Protein 4BLP (pdb70)

B-factor: mean 21.57, std 12.9, range [5.11, 108.57]

Secondary structure (DSSP, 8-state):
---PPPP-SPBPSS-HHHHTSBGGGTSSB--TTEEEEEETTEEEEEEHHHHHHHHHHHHH--HHHHHHHHTTGGGGTEE---BTTTTTTSTT--------TTSEEEESEEEEESEEEEEE--TTS-HHHHHHTT--SEEEE-SS---GGGGSTTEEE--SHHHHHHHHHHHHHTT--EEEE--HHHHHHS-SSB-GGG-BHHHHHHHHHHHHHHHHTT-EEEEEE-----GGGHHHHHHHHHTTSSEEEEEETTEEEEEEEEETTEEEEE-/--PPP-SPBPSS-HHHHTSBGGGTSSB--TTEEEEEETTEEEEEEHHHHHHHHHHHHHH--HHHHHHHTTTGGGGTEE---BTTGGGGSTT--------TTSEEEESEEEEESEEEEEE--TTS-HHHHHHTT--SEEEE-SS---GGGGSTTEEE--SHHHHHHHHHHHHHTT--EEEE--HHHHHHS-SSB-GGG-BHHHHHHHHHHHHHHHHTT-EEEEEE-----GGGHHHHHHHHHTTSSEEEEEETTEEEEEEEEETTEEEEE-/--PPP-SPBPSS-HHHHTSBGGGTSSB--TTEEEEEETTEEEEEEHHHHHHHHHHHHHH--HHHHHHHTTTGGGGTEE---BTTTTTTSTT--------TTSEEEESEEEEESEEEEEE--TTS-HHHHHHTT--SEEEE-SS---GGGGSTTEEE--SHHHHHHHHHHHHHTT--EEEE--HHHHHH--SSB-GGG-BHHHHHHHHHHHHHHHHTT-EEEEEE-----GGGHHHHHHHHHTTSSEEEEEETTEEEEEEEEETTEEEEE-/--PPP-SPBPSS-HHHHHSBGGGTSSB--TTEEEEEETTEEEEEEHHHHHHHHHHHHH-S-HHHHHHHTHHHHTTTEE---BTTTTTTSTT--------TTSEEEESEEEEESEEEEEE--TTS-HHHHHHTT--SEEEE-SS---THHHHSSEEE--SHHHHHHHHHHHHHTT--EEEE--HHHHHH--SSBPTTSSBHHHHHHHHHHHHHHHHTT-EEEEEE-----GGGHHHHHHHHHTTSSEEEEEETTEEEEEEEEETTEEEEES---/--PPP-SPBPSS-HHHHHSBTTTTSSB--TTEEEEEETTEEEEEEHHHHHHHHHHHHHH--HHHHHHHTTTGGGGTEE---BTTTTTTSTT--------TTSEEEESEEEEESEEEEEE--TTS-HHHHHHTT--SEEEE-SS---GGGGSTTEEE--SHHHHHHHHHHHHHTT--EEEE--HHHHHHS-SSB-GGG-BHHHHHHHHHHHHHHHHTT-EEEEEE-----GGGHHHHHHHHHTTSSEEEEEETTEEEEEEEEETTEEEETT-/-PPP-SPBPSS-HHHHHSBTTTTSSB--TTEEEEEETTEEEEEEHHHHHHHHHHHHHSS-HHHHHHHTHHHHHTTEE---BTTGGGGSTT--------TTSEEEESEEEEESEEEEEE--TTS-HHHHHHTT--SEEEE-SS---GGGGSTTEEE--SHHHHHHHHHHHHHTT--EEEE--HHHHHH--SSB-TTSSBHHHHHHHHHHHHHHHHTT-EEEEEE-----GGGHHHHHHHHHTTSSEEEEEETTEEEEEEEEETTEEEEEE---

Organism: NCBI:txid134554

Foldseek 3Di:
DDFDQQDPPAFEPVDPVRQCDDLSPNHQDHDPQWDWAAQQNFIKIAGNVLLVVLLVVCLVDQLLVSCVVCVRSLCRGMHGRRYPPNCVVPPPGAFDADWDQVQAPDDPHRFFTFFEEEEEDAPQQCSVVLVVVSVFQAEEEEPDDDDPVCVDSRYHYDYDPRSSLSSQSSCQLSVTRYEYAACACSLVPNDDDADAQRGHLSSLRSRLRRRRVRNVSSGYYYHYDYNNGHPVCPVVVQVSNCVRHQKYFYGGPSDTPKIWGQGPVGIDIDD/DDAADPPAFEPVDPVSQVDDLSPRHQDHDPQWDWADQAPFIKIAGNVLLVVVLVVCLVVVQLLVSCVVCVRSLCNGMHGRRYPPNCVVPPPGAFDADWDQVQAPDDPHRFFTFFEEEEEDAVQLCSVVLVVVSVFQAEEEEPDDDDPVCVDSRYHYDYDPRSSLSSQSSCQLNVTRYEYNACACSLVPNADDADALRGHVSSLRNRLRRRRVRNVSSGYYYHYDYNNGHPVCPVVVQVSNCVRHQKYFYGGPSDTPKIWGQGSVGIDIGD/DDAADPPAFEPVDPVRQCDDLSPNHQDHDPQWDWADQANFIKIAGNVLLVVLLVVCLVVVQLLVSCVVCVRSLNNGMHGRRYPPNCVVPPPGAFDADWDQVQAPDDPHRFFTFFEEEEEDDPQLPSVVLVVVSVFQAEEEEPDDDDPVCVDSRYHYDYDPRRSLSSQSSCQLSVTRYEYNACACSLVPNDDDADAQRGHVSSLRNRLRRRRVRNVSSGYYYHYDYNNGHPVCPVVVQVSNCVRIQKYFYGGPSDTPWIWGQGPVGIDIDD/DFAADPPAFEPVDPVRQCDDLSPRHQDHDPQWDWAAQAPFIKIAGNVLLVVLLVVCLVDPDNQVSCVVCVGSLNNGMHGRRYPPNCVVPPPGAFDADWDQVQAPDDPHRFFTFFEEEEEDADQLQSVVLVVVSVFQEEEEEPDDDDVCVVPDRYHYDYDPRSSLSVQSSCQLSVTRYEYNACACSLVPNDDDDDVQRGHVSSLRNRLRRRRVRNVSSGYYYHYDYNPTDPVRPLVVQVSNCVRHQKYFYGGPSDTCKIWGQGPVGIDIDNDPD/DDQFDPPAFEPVDPVRQPDDLSPNHQDHDPQWDWADQQNFIKIAGNVLLVVLLVVCLVVVQLLVSCVVCVRSLCNGMHGRRYPPNCVVPPPGAFDADWDQVQAPDDPHRFFTFFEEEEEDAPQLCSVVLVVVSVFQAEEEEPDDDDPVCVDSRYHYDYDPRRSLSSQSSCQLSVTRYEYAACACSLVPNDDDADAQRGHVSSLRNRLRRRRVRNVSSGYYYHYDYNNGHPVCPVVVQVSNCVRHQKYFYGGNSDTPWIWGQGPVGIDIPVD/DFQDPPAFEPPDPVRQPDDLSPNHQDHDPQWDWADQAPFIKIARLVLLLVLLVCLLPDPHNLVSCVVCLRSLLRRMDGRRYPVNCVVPPPGAFDADWDQVQAPDDPHRFFTFFEEEEEDDPQQCSVVLVVVSVFQAEEEEPDDDDPVCVDSRYHYDYDPSSSLSVQSNVQSNVTRYEYNACACSLVPNDDDDDPQRGHVSSLRNRLRRRRVRNVSSGYYYHYDYNPTDPVRVVVVQVSNCVRHQKYFYGGPSDTQKIWGQGPVGIDIDGDHD

Solvent-accessible surface area: 56874 Å² total; per-residue (Å²): 86,214,28,46,91,20,33,53,40,39,11,47,3,93,74,63,71,21,3,165,114,13,2,63,76,3,0,29,74,56,64,130,10,12,32,37,0,7,0,33,104,26,24,0,0,0,3,76,90,8,8,63,62,0,3,62,28,1,100,91,63,75,24,34,86,20,13,126,83,19,53,116,52,2,100,8,0,2,15,14,4,13,6,68,87,6,42,33,32,35,14,36,20,4,9,89,1,48,18,42,112,111,30,50,34,118,9,66,32,168,7,0,2,8,0,1,0,0,0,0,3,35,60,64,5,26,31,61,152,17,3,85,70,53,111,27,76,6,12,0,7,0,1,28,3,1,41,45,50,20,88,88,133,50,13,17,25,0,20,3,0,15,9,0,2,1,3,0,0,0,0,14,56,11,132,55,46,0,2,0,12,4,2,20,12,0,21,13,32,6,77,47,53,65,16,22,9,52,7,17,12,20,2,0,21,0,0,2,5,2,0,0,0,1,8,74,34,24,6,2,2,0,0,1,1,28,5,28,12,41,105,111,55,50,84,53,0,32,76,2,0,9,26,0,0,0,0,10,0,16,3,75,121,28,53,65,81,34,27,13,1,23,1,9,105,27,85,63,146,61,100,88,71,77,8,33,37,41,38,12,46,4,96,76,68,51,22,4,145,108,12,2,85,79,4,0,28,74,55,56,131,12,11,38,33,0,12,0,34,103,28,22,0,0,0,4,71,90,9,7,64,78,8,4,62,42,0,87,86,46,120,46,19,26,80,22,11,124,84,26,60,137,74,2,45,8,0,1,3,9,4,11,6,68,88,6,44,33,25,29,16,29,22,3,5,100,2,41,15,39,100,104,34,49,32,118,9,68,32,167,7,0,1,7,0,1,0,0,0,0,2,33,51,72,6,24,31,59,150,16,5,91,69,51,113,28,76,6,12,0,5,0,1,25,3,1,42,42,46,20,70,88,133,49,13,11,28,0,10,2,0,6,10,0,2,1,1,0,0,0,0,14,56,14,134,44,46,0,2,0,11,6,2,28,11,1,17,16,36,4,60,52,50,58,20,20,10,58,7,14,14,25,3,0,24,2,0,1,3,3,0,0,0,0,8,75,33,24,7,2,2,0,0,1,1,27,6,40,20,51,114,110,58,51,87,49,0,32,75,2,0,15,26,0,1,0,2,10,0,16,3,77,123,28,53,62,77,33,25,18,3,14,1,8,105,30,113,64,140,60,97,86,60,68,20,35,48,42,38,12,47,4,92,75,53,69,19,3,155,113,11,2,64,64,4,0,27,72,55,75,131,13,11,33,36,0,10,0,36,104,26,23,0,0,0,14,74,90,9,7,64,77,7,3,63,42,0,86,88,48,121,52,20,27,82,20,13,125,83,26,55,112,73,2,92,8,0,2,13,15,4,13,6,69,88,6,44,33,8,29,15,34,22,4,8,88,1,46,19,46,111,106,33,51,33,118,10,65,33,168,7,0,2,8,0,1,0,0,0,0,2,33,85,80,5,26,32,51,148,15,3,69,73,51,113,27,74,6,9,0,14,0,1,27,4,2,38,37,43,20,77,90,131,48,15,17,28,0,9,4,0,14,10,0,3,1,2,0,0,0,0,14,57,11,135,41,46,0,2,0,18,8,2,30,10,1,21,18,31,5,73,50,50,64,18,26,9,59,8,17,12,23,3,0,25,2,0,1,4,3,0,0,0,0,9,75,32,21,6,2,3,0,0,2,1,39,6,30,13,32,124,113,56,50,83,63,0,32,78,3,0,13,25,0,1,0,2,12,0,22,3,73,121,22,52,62,84,29,27,17,2,16,0,8,105,23,118,65,138,57,102,94,54,45,17,36,55,41,38,12,46,4,94,76,65,70,21,7,165,113,13,3,62,65,3,0,28,74,55,76,130,13,11,30,34,2,11,0,34,104,27,22,0,0,0,14,72,87,5,6,62,75,7,3,62,44,2,100,80,32,150,70,47,82,77,20,12,101,69,32,142,91,63,9,122,6,0,2,12,15,4,13,6,68,88,6,45,33,25,26,16,34,24,4,7,86,1,45,19,45,108,106,32,54,36,110,9,67,26,210,30,0,2,9,0,0,0,0,0,0,2,33,46,76,6,24,31,52,151,16,4,64,72,53,113,27,73,6,6,0,8,0,1,27,3,2,39,20,28,29,61,113,89,70,31,28,29,0,8,7,0,14,38,0,6,1,4,0,3,0,1,13,56,12,132,57,46,0,1,0,14,5,1,21,12,0,19,13,31,5,71,51,51,66,10,40,2,59,9,18,11,24,2,1,25,1,0,1,3,5,1,0,4,3,9,74,33,22,7,2,3,0,0,1,0,24,6,37,19,57,104,114,61,49,80,61,0,35,68,18,0,20,41,0,1,1,2,12,0,16,3,77,123,23,53,64,80,14,23,15,1,45,0,9,119,26,116,71,105,62,57,61,138,134,87,71,74,21,38,43,40,38,12,46,4,94,74,55,70,19,5,155,113,12,2,89,79,4,0,30,73,55,58,131,13,11,33,36,1,9,0,35,104,26,22,0,0,0,4,76,91,8,8,65,76,7,4,63,42,0,88,86,47,122,54,22,31,85,20,13,126,83,25,54,107,72,2,89,8,0,2,13,15,3,14,5,68,87,7,42,34,27,28,15,35,20,2,8,110,2,47,20,41,114,109,30,53,35,110,10,66,33,210,34,0,2,10,0,1,0,0,0,0,0,29,77,78,7,24,33,51,148,16,3,62,73,51,112,27,74,6,6,0,12,0,2,28,4,2,28,46,41,21,94,89,133,50,15,19,29,0,8,3,0,14,11,0,7,1,2,0,2,0,0,13,56,13,132,42,47,0,1,0,11,4,2,29,11,0,24,18,31,5,81,45,51,64,18,25,9,57,7,18,12,23,2,0,23,1,0,1,4,5,0,0,5,3,8,76,34,23,8,2,2,0,0,1,1,35,5,29,15,29,112,104,55,54,87,56,0,30,77,2,0,14,31,0,1,1,2,10,0,13,0,68,137,23,51,64,87,41,35,18,2,13,1,5,120,24,100,69,97,54,78,194,124,82,31,35,44,41,37,11,47,4,94,75,55,68,23,5,154,113,14,2,40,72,4,0,28,72,56,79,128,17,12,29,33,1,11,0,33,105,28,22,0,0,0,11,68,75,36,2,57,88,14,2,61,38,2,96,87,29,156,61,48,46,84,38,17,115,79,32,52,138,103,0,70,18,2,1,14,13,3,13,6,67,86,6,44,34,32,25,15,30,22,4,7,86,2,46,10,31,105,105,34,51,29,117,9,67,36,168,9,0,2,9,0,1,0,0,0,0,3,34,50,66,5,26,30,60,150,18,5,95,69,52,113,30,75,13,12,0,5,0,1,25,2,1,41,41,53,20,78,88,151,49,11,20,18,0,9,7,0,13,5,0,5,0,0,0,2,0,6,11,46,10,128,61,42,0,2,0,12,5,1,24,13,0,19,14,33,6,73,51,52,62,12,39,1,56,11,18,16,26,3,1,26,2,0,1,3,5,1,0,3,3,6,69,31,24,5,2,3,0,0,1,1,26,7,31,17,58,102,112,50,49,79,63,0,39,69,15,0,10,28,0,1,1,2,12,0,14,3,56,114,22,55,47,36,34,27,12,1,17,3,10,111,25,96,85,141,64,61,124,128,99

Structure (mmCIF, N/CA/C/O backbone):
data_4BLP
#
_entry.id   4BLP
#
_cell.length_a   97.219
_cell.length_b   116.239
_cell.length_c   149.771
_cell.angle_alpha   90.00
_cell.angle_beta   90.00
_cell.angle_gamma   90.00
#
_symmetry.space_group_name_H-M   'P 21 21 21'
#
loop_
_entity.id
_entity.type
_entity.pdbx_description
1 polymer 'PACKAGING ENZYME P4'
2 non-polymer 'CITRATE ANION'
3 non-polymer GLYCEROL
4 water water
#
loop_
_atom_site.group_PDB
_atom_site.id
_atom_site.type_symbol
_atom_site.label_atom_id
_atom_site.label_alt_id
_atom_site.label_comp_id
_atom_site.label_asym_id
_atom_site.label_entity_id
_atom_site.label_seq_id
_atom_site.pdbx_PDB_ins_code
_atom_site.Cartn_x
_atom_site.Cartn_y
_atom_site.Cartn_z
_atom_site.occupancy
_atom_site.B_iso_or_equiv
_atom_site.auth_seq_id
_atom_site.auth_comp_id
_atom_site.auth_asym_id
_atom_site.auth_atom_id
_atom_site.pdbx_PDB_model_num
ATOM 1 N N . PRO A 1 32 ? 23.339 94.479 28.399 1.00 58.02 32 PRO A N 1
ATOM 2 C CA . PRO A 1 32 ? 22.049 93.775 28.509 1.00 56.94 32 PRO A CA 1
ATOM 3 C C . PRO A 1 32 ? 22.045 92.744 29.638 1.00 57.94 32 PRO A C 1
ATOM 4 O O . PRO A 1 32 ? 23.049 92.051 29.855 1.00 56.46 32 PRO A O 1
ATOM 8 N N . LYS A 1 33 ? 20.912 92.645 30.361 1.00 53.00 33 LYS A N 1
ATOM 9 C CA . LYS A 1 33 ? 20.782 91.706 31.474 1.00 51.30 33 LYS A CA 1
ATOM 10 C C . LYS A 1 33 ? 20.113 90.426 31.009 1.00 51.27 33 LYS A C 1
ATOM 11 O O . LYS A 1 33 ? 18.888 90.353 30.891 1.00 51.34 33 LYS A O 1
ATOM 17 N N . VAL A 1 34 ? 20.934 89.425 30.698 1.00 44.14 34 VAL A N 1
ATOM 18 C CA . VAL A 1 34 ? 20.436 88.120 30.283 1.00 41.83 34 VAL A CA 1
ATOM 19 C C . VAL A 1 34 ? 20.988 87.086 31.272 1.00 44.66 34 VAL A C 1
ATOM 20 O O . VAL A 1 34 ? 22.137 87.196 31.718 1.00 45.29 34 VAL A O 1
ATOM 24 N N . ALA A 1 35 ? 20.174 86.088 31.619 1.00 39.43 35 ALA A N 1
ATOM 25 C CA . ALA A 1 35 ? 20.627 85.057 32.541 1.00 37.63 35 ALA A CA 1
ATOM 26 C C . ALA A 1 35 ? 21.622 84.149 31.828 1.00 35.23 35 ALA A C 1
ATOM 27 O O . ALA A 1 35 ? 21.695 84.154 30.607 1.00 33.65 35 ALA A O 1
ATOM 29 N N . ALA A 1 36 ? 22.450 83.457 32.589 1.00 29.98 36 ALA A N 1
ATOM 30 C CA . ALA A 1 36 ? 23.391 82.484 32.044 1.00 27.83 36 ALA A CA 1
ATOM 31 C C . ALA A 1 36 ? 22.719 81.136 32.195 1.00 26.39 36 ALA A C 1
ATOM 32 O O . ALA A 1 36 ? 22.385 80.776 33.323 1.00 26.29 36 ALA A O 1
ATOM 34 N N . PRO A 1 37 ? 22.401 80.371 31.119 1.00 18.96 37 PRO A N 1
ATOM 35 C CA . PRO A 1 37 ? 21.724 79.080 31.337 1.00 17.50 37 PRO A CA 1
ATOM 36 C C . PRO A 1 37 ? 22.569 78.132 32.181 1.00 20.04 37 PRO A C 1
ATOM 37 O O . PRO A 1 37 ? 23.783 78.150 32.057 1.00 20.78 37 PRO A O 1
ATOM 41 N N . ALA A 1 38 ? 21.930 77.318 33.038 1.00 17.52 38 ALA A N 1
ATOM 42 C CA . ALA A 1 38 ? 22.616 76.378 33.928 1.00 16.91 38 ALA A CA 1
ATOM 43 C C . ALA A 1 38 ? 23.325 75.310 33.109 1.00 18.18 38 ALA A C 1
ATOM 44 O O . ALA A 1 38 ? 22.787 74.890 32.090 1.00 18.62 38 ALA A O 1
ATOM 46 N N . VAL A 1 39 ? 24.514 74.887 33.527 1.00 14.67 39 VAL A N 1
ATOM 47 C CA . VAL A 1 39 ? 25.187 73.773 32.830 1.00 15.72 39 VAL A CA 1
ATOM 48 C C . VAL A 1 39 ? 25.245 72.581 33.775 1.00 16.31 39 VAL A C 1
ATOM 49 O O . VAL A 1 39 ? 25.422 71.462 33.307 1.00 15.93 39 VAL A O 1
ATOM 53 N N . VAL A 1 40 ? 24.975 72.784 35.077 1.00 13.70 40 VAL A N 1
ATOM 54 C CA . VAL A 1 40 ? 24.826 71.680 36.019 1.00 14.12 40 VAL A CA 1
ATOM 55 C C . VAL A 1 40 ? 23.597 70.848 35.580 1.00 14.67 40 VAL A C 1
ATOM 56 O O . VAL A 1 40 ? 22.535 71.437 35.268 1.00 14.23 40 VAL A O 1
ATOM 60 N N . GLU A 1 41 ? 23.731 69.521 35.531 1.00 10.86 41 GLU A N 1
ATOM 61 C CA . GLU A 1 41 ? 22.599 68.653 35.143 1.00 10.71 41 GLU A CA 1
ATOM 62 C C . GLU A 1 41 ? 21.523 68.703 36.225 1.00 15.61 41 GLU A C 1
ATOM 63 O O . GLU A 1 41 ? 21.842 68.561 37.421 1.00 16.58 41 GLU A O 1
ATOM 69 N N . GLY A 1 42 ? 20.282 68.911 35.797 1.00 11.62 42 GLY A N 1
ATOM 70 C CA . GLY A 1 42 ? 19.149 69.001 36.725 1.00 12.06 42 GLY A CA 1
ATOM 71 C C . GLY A 1 42 ? 18.499 67.658 36.978 1.00 14.30 42 GLY A C 1
ATOM 72 O O . GLY A 1 42 ? 18.312 66.874 36.050 1.00 12.90 42 GLY A O 1
ATOM 73 N N . SER A 1 43 ? 18.137 67.384 38.232 1.00 13.67 43 SER A N 1
ATOM 74 C CA . SER A 1 43 ? 17.515 66.100 38.570 1.00 13.56 43 SER A CA 1
ATOM 75 C C . SER A 1 43 ? 16.108 65.974 37.973 1.00 16.59 43 SER A C 1
ATOM 76 O O . SER A 1 43 ? 15.339 66.923 37.997 1.00 15.42 43 SER A O 1
ATOM 79 N N . SER A 1 44 ? 15.774 64.795 37.439 1.00 13.51 44 SER A N 1
ATOM 80 C CA . SER A 1 44 ? 14.420 64.569 36.923 1.00 11.92 44 SER A CA 1
ATOM 81 C C . SER A 1 44 ? 13.533 63.854 37.974 1.00 16.19 44 SER A C 1
ATOM 82 O O . SER A 1 44 ? 12.355 63.626 37.720 1.00 16.45 44 SER A O 1
ATOM 85 N N . THR A 1 45 ? 14.087 63.544 39.172 1.00 14.35 45 THR A N 1
ATOM 86 C CA . THR A 1 45 ? 13.341 62.813 40.195 1.00 16.00 45 THR A CA 1
ATOM 87 C C . THR A 1 45 ? 13.054 63.676 41.418 1.00 22.92 45 THR A C 1
ATOM 88 O O . THR A 1 45 ? 12.383 63.217 42.330 1.00 23.30 45 THR A O 1
ATOM 92 N N . ASN A 1 46 ? 13.578 64.907 41.441 1.00 21.74 46 ASN A N 1
ATOM 93 C CA . ASN A 1 46 ? 13.419 65.849 42.547 1.00 22.87 46 ASN A CA 1
ATOM 94 C C . ASN A 1 46 ? 12.410 66.923 42.114 1.00 26.96 46 ASN A C 1
ATOM 95 O O . ASN A 1 46 ? 12.650 67.638 41.135 1.00 25.10 46 ASN A O 1
ATOM 100 N N . ALA A 1 47 ? 11.266 67.013 42.816 1.00 24.05 47 ALA A N 1
ATOM 101 C CA . ALA A 1 47 ? 10.195 67.965 42.478 1.00 23.63 47 ALA A CA 1
ATOM 102 C C . ALA A 1 47 ? 10.692 69.430 42.412 1.00 27.73 47 ALA A C 1
ATOM 103 O O . ALA A 1 47 ? 10.285 70.151 41.498 1.00 26.00 47 ALA A O 1
ATOM 105 N N . ALA A 1 48 ? 11.542 69.868 43.368 1.00 24.26 48 ALA A N 1
ATOM 106 C CA . ALA A 1 48 ? 12.058 71.242 43.402 1.00 24.71 48 ALA A CA 1
ATOM 107 C C . ALA A 1 48 ? 12.927 71.541 42.148 1.00 25.84 48 ALA A C 1
ATOM 108 O O . ALA A 1 48 ? 12.810 72.616 41.560 1.00 24.92 48 ALA A O 1
ATOM 110 N N . ALA A 1 49 ? 13.729 70.563 41.698 1.00 20.49 49 ALA A N 1
ATOM 111 C CA . ALA A 1 49 ? 14.568 70.764 40.508 1.00 19.28 49 ALA A CA 1
ATOM 112 C C . ALA A 1 49 ? 13.713 70.838 39.253 1.00 20.98 49 ALA A C 1
ATOM 113 O O . ALA A 1 49 ? 13.927 71.710 38.409 1.00 19.54 49 ALA A O 1
ATOM 115 N N . VAL A 1 50 ? 12.709 69.942 39.154 1.00 15.93 50 VAL A N 1
ATOM 116 C CA . VAL A 1 50 ? 11.852 69.858 37.963 1.00 15.79 50 VAL A CA 1
ATOM 117 C C . VAL A 1 50 ? 10.973 71.124 37.799 1.00 18.63 50 VAL A C 1
ATOM 118 O O . VAL A 1 50 ? 10.717 71.548 36.671 1.00 17.08 50 VAL A O 1
ATOM 122 N N . LYS A 1 51 ? 10.570 71.757 38.909 1.00 17.44 51 LYS A N 1
ATOM 123 C CA . LYS A 1 51 ? 9.734 72.959 38.866 1.00 17.96 51 LYS A CA 1
ATOM 124 C C . LYS A 1 51 ? 10.466 74.175 38.297 1.00 20.31 51 LYS A C 1
ATOM 125 O O . LYS A 1 51 ? 9.820 75.148 37.921 1.00 21.57 51 LYS A O 1
ATOM 131 N N . LYS A 1 52 ? 11.814 74.166 38.291 1.00 16.77 52 LYS A N 1
ATOM 132 C CA . LYS A 1 52 ? 12.593 75.307 37.800 1.00 15.57 52 LYS A CA 1
ATOM 133 C C . LYS A 1 52 ? 12.432 75.509 36.295 1.00 17.58 52 LYS A C 1
ATOM 134 O O . LYS A 1 52 ? 11.961 74.603 35.586 1.00 16.36 52 LYS A O 1
ATOM 140 N N . SER A 1 53 ? 12.787 76.726 35.811 1.00 13.62 53 SER A N 1
ATOM 141 C CA . SER A 1 53 ? 12.709 77.034 34.388 1.00 12.55 53 SER A CA 1
ATOM 142 C C . SER A 1 53 ? 13.676 76.159 33.586 1.00 13.05 53 SER A C 1
ATOM 143 O O . SER A 1 53 ? 14.603 75.579 34.164 1.00 12.51 53 SER A O 1
ATOM 146 N N . LEU A 1 54 ? 13.499 76.106 32.259 1.00 11.46 54 LEU A N 1
ATOM 147 C CA . LEU A 1 54 ? 14.426 75.334 31.412 1.00 11.75 54 LEU A CA 1
ATOM 148 C C . LEU A 1 54 ? 15.868 75.884 31.508 1.00 14.39 54 LEU A C 1
ATOM 149 O O . LEU A 1 54 ? 16.825 75.105 31.554 1.00 13.20 54 LEU A O 1
ATOM 154 N N . ARG A 1 55 ? 16.033 77.233 31.553 1.00 12.96 55 ARG A N 1
ATOM 155 C CA . ARG A 1 55 ? 17.371 77.819 31.707 1.00 13.36 55 ARG A CA 1
ATOM 156 C C . ARG A 1 55 ? 18.001 77.447 33.040 1.00 17.32 55 ARG A C 1
ATOM 157 O O . ARG A 1 55 ? 19.210 77.550 33.162 1.00 21.04 55 ARG A O 1
ATOM 165 N N . ASP A 1 56 ? 17.198 77.103 34.061 1.00 13.24 56 ASP A N 1
ATOM 166 C CA . ASP A 1 56 ? 17.691 76.784 35.408 1.00 13.66 56 ASP A CA 1
ATOM 167 C C . ASP A 1 56 ? 17.729 75.290 35.691 1.00 18.79 56 ASP A C 1
ATOM 168 O O . ASP A 1 56 ? 17.810 74.877 36.857 1.00 20.34 56 ASP A O 1
ATOM 173 N N . GLY A 1 57 ? 17.717 74.483 34.638 1.00 14.88 57 GLY A N 1
ATOM 174 C CA . GLY A 1 57 ? 17.868 73.048 34.817 1.00 13.14 57 GLY A CA 1
ATOM 175 C C . GLY A 1 57 ? 16.615 72.257 35.113 1.00 13.62 57 GLY A C 1
ATOM 176 O O . GLY A 1 57 ? 16.724 71.058 35.361 1.00 13.27 57 GLY A O 1
ATOM 177 N N . GLY A 1 58 ? 15.437 72.893 35.056 1.00 11.28 58 GLY A N 1
ATOM 178 C CA . GLY A 1 58 ? 14.150 72.229 35.272 1.00 11.45 58 GLY A CA 1
ATOM 179 C C . GLY A 1 58 ? 13.350 71.995 34.010 1.00 12.28 58 GLY A C 1
ATOM 180 O O . GLY A 1 58 ? 13.894 72.052 32.895 1.00 12.15 58 GLY A O 1
ATOM 181 N N . MET A 1 59 ? 12.029 71.752 34.175 1.00 11.70 59 MET A N 1
ATOM 182 C CA . MET A 1 59 ? 11.156 71.421 33.034 1.00 12.81 59 MET A CA 1
ATOM 183 C C . MET A 1 59 ? 10.141 72.498 32.719 1.00 16.48 59 MET A C 1
ATOM 184 O O . MET A 1 59 ? 9.374 72.336 31.769 1.00 14.92 59 MET A O 1
ATOM 189 N N . THR A 1 60 ? 10.013 73.506 33.586 1.00 13.37 60 THR A N 1
ATOM 190 C CA . THR A 1 60 ? 8.920 74.476 33.450 1.00 14.92 60 THR A CA 1
ATOM 191 C C . THR A 1 60 ? 9.314 75.592 32.510 1.00 20.85 60 THR A C 1
ATOM 192 O O . THR A 1 60 ? 10.072 76.459 32.899 1.00 25.38 60 THR A O 1
ATOM 196 N N . ALA A 1 61 ? 8.725 75.638 31.322 1.00 14.69 61 ALA A N 1
ATOM 197 C CA . ALA A 1 61 ? 9.089 76.711 30.415 1.00 13.65 61 ALA A CA 1
ATOM 198 C C . ALA A 1 61 ? 8.556 78.079 30.898 1.00 16.42 61 ALA A C 1
ATOM 199 O O . ALA A 1 61 ? 7.386 78.227 31.306 1.00 15.36 61 ALA A O 1
ATOM 201 N N . LEU A 1 62 ? 9.415 79.076 30.852 1.00 13.42 62 LEU A N 1
ATOM 202 C CA . LEU A 1 62 ? 9.021 80.459 31.069 1.00 13.63 62 LEU A CA 1
ATOM 203 C C . LEU A 1 62 ? 8.235 80.895 29.835 1.00 15.62 62 LEU A C 1
ATOM 204 O O . LEU A 1 62 ? 8.411 80.275 28.773 1.00 14.56 62 LEU A O 1
ATOM 209 N N . PRO A 1 63 ? 7.459 82.004 29.909 1.00 16.29 63 PRO A N 1
ATOM 210 C CA . PRO A 1 63 ? 6.744 82.488 28.713 1.00 17.73 63 PRO A CA 1
ATOM 211 C C . PRO A 1 63 ? 7.682 82.759 27.527 1.00 20.29 63 PRO A C 1
ATOM 212 O O . PRO A 1 63 ? 7.283 82.568 26.380 1.00 19.49 63 PRO A O 1
ATOM 216 N N . SER A 1 64 ? 8.952 83.129 27.805 1.00 16.24 64 SER A N 1
ATOM 217 C CA . SER A 1 64 ? 9.933 83.430 26.756 1.00 14.86 64 SER A CA 1
ATOM 218 C C . SER A 1 64 ? 10.616 82.190 26.145 1.00 16.88 64 SER A C 1
ATOM 219 O O . SER A 1 64 ? 11.292 82.316 25.119 1.00 16.51 64 SER A O 1
ATOM 222 N N . GLU A 1 65 ? 10.479 81.006 26.785 1.00 13.44 65 GLU A N 1
ATOM 223 C CA . GLU A 1 65 ? 11.235 79.825 26.338 1.00 12.28 65 GLU A CA 1
ATOM 224 C C . GLU A 1 65 ? 10.457 78.943 25.386 1.00 16.97 65 GLU A C 1
ATOM 225 O O . GLU A 1 65 ? 9.295 78.610 25.666 1.00 17.80 65 GLU A O 1
ATOM 231 N N . ILE A 1 66 ? 11.117 78.492 24.306 1.00 12.85 66 ILE A N 1
ATOM 232 C CA . ILE A 1 66 ? 10.532 77.520 23.375 1.00 11.20 66 ILE A CA 1
ATOM 233 C C . ILE A 1 66 ? 11.414 76.301 23.389 1.00 13.55 66 ILE A C 1
ATOM 234 O O . ILE A 1 66 ? 12.546 76.390 22.954 1.00 12.98 66 ILE A O 1
ATOM 239 N N . LEU A 1 67 ? 10.889 75.163 23.830 1.00 11.98 67 LEU A N 1
ATOM 240 C CA . LEU A 1 67 ? 11.631 73.895 23.788 1.00 9.54 67 LEU A CA 1
ATOM 241 C C . LEU A 1 67 ? 11.402 73.222 22.446 1.00 12.89 67 LEU A C 1
ATOM 242 O O . LEU A 1 67 ? 10.252 73.124 21.984 1.00 11.60 67 LEU A O 1
ATOM 247 N N . PHE A 1 68 ? 12.476 72.738 21.836 1.00 10.60 68 PHE A N 1
ATOM 248 C CA . PHE A 1 68 ? 12.401 72.003 20.588 1.00 10.34 68 PHE A CA 1
ATOM 249 C C . PHE A 1 68 ? 13.541 70.995 20.553 1.00 12.62 68 PHE A C 1
ATOM 250 O O . PHE A 1 68 ? 14.248 70.806 21.545 1.00 10.21 68 PHE A O 1
ATOM 258 N N . ALA A 1 69 ? 13.680 70.275 19.444 1.00 10.54 69 ALA A N 1
ATOM 259 C CA . ALA A 1 69 ? 14.733 69.273 19.360 1.00 10.00 69 ALA A CA 1
ATOM 260 C C . ALA A 1 69 ? 15.248 69.186 17.950 1.00 13.67 69 ALA A C 1
ATOM 261 O O . ALA A 1 69 ? 14.476 69.425 17.020 1.00 15.40 69 ALA A O 1
ATOM 263 N N . VAL A 1 70 ? 16.510 68.858 17.794 1.00 12.58 70 VAL A N 1
ATOM 264 C CA . VAL A 1 70 ? 17.149 68.592 16.489 1.00 15.00 70 VAL A CA 1
ATOM 265 C C . VAL A 1 70 ? 17.761 67.209 16.641 1.00 17.11 70 VAL A C 1
ATOM 266 O O . VAL A 1 70 ? 18.660 67.014 17.454 1.00 15.14 70 VAL A O 1
ATOM 270 N N . GLY A 1 71 ? 17.159 66.186 16.001 1.00 19.85 71 GLY A N 1
ATOM 271 C CA . GLY A 1 71 ? 17.584 64.829 16.298 1.00 19.93 71 GLY A CA 1
ATOM 272 C C . GLY A 1 71 ? 17.193 64.520 17.748 1.00 21.10 71 GLY A C 1
ATOM 273 O O . GLY A 1 71 ? 16.121 64.914 18.193 1.00 22.16 71 GLY A O 1
ATOM 274 N N . SER A 1 72 ? 18.076 63.963 18.502 1.00 18.75 72 SER A N 1
ATOM 275 C CA . SER A 1 72 ? 17.878 63.649 19.923 1.00 19.65 72 SER A CA 1
ATOM 276 C C . SER A 1 72 ? 18.367 64.820 20.804 1.00 17.40 72 SER A C 1
ATOM 277 O O . SER A 1 72 ? 18.373 64.714 22.027 1.00 16.10 72 SER A O 1
ATOM 280 N N . ILE A 1 73 ? 18.815 65.913 20.175 1.00 12.25 73 ILE A N 1
ATOM 281 C CA . ILE A 1 73 ? 19.350 67.046 20.924 1.00 10.65 73 ILE A CA 1
ATOM 282 C C . ILE A 1 73 ? 18.231 67.988 21.358 1.00 9.95 73 ILE A C 1
ATOM 283 O O . ILE A 1 73 ? 17.621 68.624 20.498 1.00 9.57 73 ILE A O 1
ATOM 288 N N . PRO A 1 74 ? 18.027 68.201 22.677 1.00 8.36 74 PRO A N 1
ATOM 289 C CA . PRO A 1 74 ? 17.014 69.202 23.085 1.00 8.01 74 PRO A CA 1
ATOM 290 C C . PRO A 1 74 ? 17.611 70.588 23.007 1.00 10.54 74 PRO A C 1
ATOM 291 O O . PRO A 1 74 ? 18.778 70.766 23.359 1.00 10.24 74 PRO A O 1
ATOM 295 N N . LEU A 1 75 ? 16.794 71.573 22.610 1.00 7.62 75 LEU A N 1
ATOM 296 C CA . LEU A 1 75 ? 17.236 72.960 22.520 1.00 6.87 75 LEU A CA 1
ATOM 297 C C . LEU A 1 75 ? 16.151 73.858 23.035 1.00 10.70 75 LEU A C 1
ATOM 298 O O . LEU A 1 75 ? 14.956 73.523 22.950 1.00 10.36 75 LEU A O 1
ATOM 303 N N . VAL A 1 76 ? 16.565 75.024 23.525 1.00 7.43 76 VAL A N 1
ATOM 304 C CA . VAL A 1 76 ? 15.654 76.057 23.904 1.00 7.78 76 VAL A CA 1
ATOM 305 C C . VAL A 1 76 ? 16.100 77.345 23.232 1.00 10.70 76 VAL A C 1
ATOM 306 O O . VAL A 1 76 ? 17.293 77.665 23.239 1.00 10.69 76 VAL A O 1
ATOM 310 N N . VAL A 1 77 ? 15.144 78.078 22.681 1.00 10.78 77 VAL A N 1
ATOM 311 C CA A VAL A 1 77 ? 15.398 79.442 22.207 0.66 11.09 77 VAL A CA 1
ATOM 312 C CA B VAL A 1 77 ? 15.343 79.450 22.189 0.34 10.71 77 VAL A CA 1
ATOM 313 C C . VAL A 1 77 ? 14.660 80.359 23.213 1.00 14.10 77 VAL A C 1
ATOM 314 O O . VAL A 1 77 ? 13.517 80.077 23.606 1.00 14.43 77 VAL A O 1
ATOM 321 N N . ASP A 1 78 ? 15.339 81.396 23.694 1.00 12.98 78 ASP A N 1
ATOM 322 C CA . ASP A 1 78 ? 14.705 82.347 24.618 1.00 13.22 78 ASP A CA 1
ATOM 323 C C . ASP A 1 78 ? 14.408 83.604 23.806 1.00 17.23 78 ASP A C 1
ATOM 324 O O . ASP A 1 78 ? 15.346 84.291 23.346 1.00 16.17 78 ASP A O 1
ATOM 329 N N . LYS A 1 79 ? 13.105 83.880 23.589 1.00 15.56 79 LYS A N 1
ATOM 330 C CA . LYS A 1 79 ? 12.639 84.990 22.767 1.00 15.08 79 LYS A CA 1
ATOM 331 C C . LYS A 1 79 ? 13.036 86.342 23.328 1.00 17.99 79 LYS A C 1
ATOM 332 O O . LYS A 1 79 ? 13.219 87.273 22.540 1.00 18.78 79 LYS A O 1
ATOM 338 N N . ASP A 1 80 ? 13.115 86.475 24.669 1.00 16.53 80 ASP A N 1
ATOM 339 C CA . ASP A 1 80 ? 13.433 87.761 25.302 1.00 18.15 80 ASP A CA 1
ATOM 340 C C . ASP A 1 80 ? 14.933 88.019 25.218 1.00 22.17 80 ASP A C 1
ATOM 341 O O . ASP A 1 80 ? 15.342 89.136 24.917 1.00 22.36 80 ASP A O 1
ATOM 346 N N . ALA A 1 81 ? 15.765 86.976 25.427 1.00 17.81 81 ALA A N 1
ATOM 347 C CA . ALA A 1 81 ? 17.203 87.136 25.247 1.00 16.57 81 ALA A CA 1
ATOM 348 C C . ALA A 1 81 ? 17.458 87.472 23.770 1.00 18.23 81 ALA A C 1
ATOM 349 O O . ALA A 1 81 ? 18.262 88.328 23.487 1.00 17.94 81 ALA A O 1
ATOM 351 N N . LEU A 1 82 ? 16.729 86.825 22.836 1.00 16.14 82 LEU A N 1
ATOM 352 C CA . LEU A 1 82 ? 16.908 87.091 21.405 1.00 16.57 82 LEU A CA 1
ATOM 353 C C . LEU A 1 82 ? 16.551 88.544 21.056 1.00 19.64 82 LEU A C 1
ATOM 354 O O . LEU A 1 82 ? 17.339 89.212 20.402 1.00 17.82 82 LEU A O 1
ATOM 359 N N . SER A 1 83 ? 15.355 89.012 21.465 1.00 19.56 83 SER A N 1
ATOM 360 C CA . SER A 1 83 ? 14.936 90.375 21.112 1.00 19.24 83 SER A CA 1
ATOM 361 C C . SER A 1 83 ? 15.846 91.426 21.784 1.00 25.04 83 SER A C 1
ATOM 362 O O . SER A 1 83 ? 16.237 92.402 21.132 1.00 25.75 83 SER A O 1
ATOM 365 N N . THR A 1 84 ? 16.245 91.192 23.055 1.00 22.04 84 THR A N 1
ATOM 366 C CA . THR A 1 84 ? 17.104 92.146 23.787 1.00 23.74 84 THR A CA 1
ATOM 367 C C . THR A 1 84 ? 18.505 92.252 23.143 1.00 26.24 84 THR A C 1
ATOM 368 O O . THR A 1 84 ? 19.032 93.369 22.927 1.00 25.47 84 THR A O 1
ATOM 372 N N . LEU A 1 85 ? 19.133 91.094 22.904 1.00 21.00 85 LEU A N 1
ATOM 373 C CA . LEU A 1 85 ? 20.471 91.082 22.335 1.00 20.50 85 LEU A CA 1
ATOM 374 C C . LEU A 1 85 ? 20.462 91.509 20.855 1.00 25.52 85 LEU A C 1
ATOM 375 O O . LEU A 1 85 ? 21.399 92.200 20.450 1.00 27.14 85 LEU A O 1
ATOM 380 N N . ALA A 1 86 ? 19.389 91.204 20.083 1.00 20.67 86 ALA A N 1
ATOM 381 C CA . ALA A 1 86 ? 19.292 91.656 18.687 1.00 21.36 86 ALA A CA 1
ATOM 382 C C . ALA A 1 86 ? 19.232 93.166 18.621 1.00 27.28 86 ALA A C 1
ATOM 383 O O . ALA A 1 86 ? 19.833 93.747 17.722 1.00 27.58 86 ALA A O 1
ATOM 385 N N . ALA A 1 87 ? 18.520 93.801 19.578 1.00 22.68 87 ALA A N 1
ATOM 386 C CA . ALA A 1 87 ? 18.430 95.270 19.633 1.00 25.02 87 ALA A CA 1
ATOM 387 C C . ALA A 1 87 ? 19.809 95.888 19.920 1.00 29.92 87 ALA A C 1
ATOM 388 O O . ALA A 1 87 ? 20.158 96.902 19.297 1.00 29.05 87 ALA A O 1
ATOM 390 N N . ALA A 1 88 ? 20.623 95.254 20.808 1.00 28.13 88 ALA A N 1
ATOM 391 C CA . ALA A 1 88 ? 21.972 95.757 21.126 1.00 28.77 88 ALA A CA 1
ATOM 392 C C . ALA A 1 88 ? 22.910 95.559 19.931 1.00 29.34 88 ALA A C 1
ATOM 393 O O . ALA A 1 88 ? 23.750 96.426 19.680 1.00 28.58 88 ALA A O 1
ATOM 395 N N . LEU A 1 89 ? 22.723 94.450 19.158 1.00 25.51 89 LEU A N 1
ATOM 396 C CA . LEU A 1 89 ? 23.482 94.193 17.931 1.00 24.97 89 LEU A CA 1
ATOM 397 C C . LEU A 1 89 ? 23.149 95.258 16.878 1.00 30.62 89 LEU A C 1
ATOM 398 O O . LEU A 1 89 ? 24.072 95.797 16.266 1.00 31.31 89 LEU A O 1
ATOM 403 N N . VAL A 1 90 ? 21.848 95.587 16.700 1.00 27.70 90 VAL A N 1
ATOM 404 C CA . VAL A 1 90 ? 21.389 96.631 15.759 1.00 30.58 90 VAL A CA 1
ATOM 405 C C . VAL A 1 90 ? 22.074 97.955 16.112 1.00 37.53 90 VAL A C 1
ATOM 406 O O . VAL A 1 90 ? 22.581 98.640 15.211 1.00 39.73 90 VAL A O 1
ATOM 410 N N . ALA A 1 91 ? 22.121 98.286 17.421 1.00 34.86 91 ALA A N 1
ATOM 411 C CA . ALA A 1 91 ? 22.693 99.554 17.911 1.00 37.02 91 ALA A CA 1
ATOM 412 C C . ALA A 1 91 ? 24.215 99.638 17.742 1.00 40.37 91 ALA A C 1
ATOM 413 O O . ALA A 1 91 ? 24.737 100.745 17.609 1.00 41.02 91 ALA A O 1
ATOM 415 N N . SER A 1 92 ? 24.933 98.512 17.755 1.00 34.73 92 SER A N 1
ATOM 416 C CA . SER A 1 92 ? 26.389 98.511 17.594 1.00 38.52 92 SER A CA 1
ATOM 417 C C . SER A 1 92 ? 26.778 98.828 16.146 1.00 72.25 92 SER A C 1
ATOM 418 O O . SER A 1 92 ? 27.838 99.391 15.909 1.00 58.91 92 SER A O 1
ATOM 421 N N . ASP A 1 94 ? 28.291 96.913 14.100 1.00 46.98 94 ASP A N 1
ATOM 422 C CA . ASP A 1 94 ? 29.579 96.247 13.887 1.00 45.63 94 ASP A CA 1
ATOM 423 C C . ASP A 1 94 ? 29.480 94.818 14.432 1.00 47.72 94 ASP A C 1
ATOM 424 O O . ASP A 1 94 ? 29.896 94.565 15.572 1.00 47.08 94 ASP A O 1
ATOM 429 N N . PRO A 1 95 ? 28.920 93.880 13.619 1.00 43.18 95 PRO A N 1
ATOM 430 C CA . PRO A 1 95 ? 28.700 92.509 14.114 1.00 41.44 95 PRO A CA 1
ATOM 431 C C . PRO A 1 95 ? 29.946 91.795 14.614 1.00 42.65 95 PRO A C 1
ATOM 432 O O . PRO A 1 95 ? 29.879 91.194 15.679 1.00 39.97 95 PRO A O 1
ATOM 436 N N . SER A 1 96 ? 31.066 91.857 13.878 1.00 40.25 96 SER A N 1
ATOM 437 C CA . SER A 1 96 ? 32.288 91.163 14.292 1.00 39.42 96 SER A CA 1
ATOM 438 C C . SER A 1 96 ? 32.717 91.563 15.705 1.00 39.57 96 SER A C 1
ATOM 439 O O . SER A 1 96 ? 32.905 90.674 16.528 1.00 38.39 96 SER A O 1
ATOM 442 N N . THR A 1 97 ? 32.800 92.875 16.002 1.00 34.63 97 THR A N 1
ATOM 443 C CA . THR A 1 97 ? 33.201 93.371 17.327 1.00 33.29 97 THR A CA 1
ATOM 444 C C . THR A 1 97 ? 32.157 92.990 18.394 1.00 33.19 97 THR A C 1
ATOM 445 O O . THR A 1 97 ? 32.523 92.533 19.487 1.00 28.81 97 THR A O 1
ATOM 449 N N . TRP A 1 98 ? 30.869 93.204 18.079 1.00 30.19 98 TRP A N 1
ATOM 450 C CA . TRP A 1 98 ? 29.779 92.925 19.004 1.00 28.93 98 TRP A CA 1
ATOM 451 C C . TRP A 1 98 ? 29.779 91.442 19.424 1.00 27.09 98 TRP A C 1
ATOM 452 O O . TRP A 1 98 ? 29.649 91.153 20.614 1.00 23.92 98 TRP A O 1
ATOM 463 N N . PHE A 1 99 ? 29.968 90.519 18.479 1.00 24.79 99 PHE A N 1
ATOM 464 C CA . PHE A 1 99 ? 29.923 89.094 18.784 1.00 24.50 99 PHE A CA 1
ATOM 465 C C . PHE A 1 99 ? 31.096 88.672 19.678 1.00 27.11 99 PHE A C 1
ATOM 466 O O . PHE A 1 99 ? 30.902 87.837 20.550 1.00 24.71 99 PHE A O 1
ATOM 474 N N . VAL A 1 100 ? 32.279 89.304 19.532 1.00 25.07 100 VAL A N 1
ATOM 475 C CA . VAL A 1 100 ? 33.430 88.957 20.382 1.00 25.07 100 VAL A CA 1
ATOM 476 C C . VAL A 1 100 ? 33.137 89.384 21.824 1.00 28.47 100 VAL A C 1
ATOM 477 O O . VAL A 1 100 ? 33.356 88.598 22.750 1.00 28.38 100 VAL A O 1
ATOM 481 N N . ALA A 1 101 ? 32.592 90.592 22.000 1.00 27.50 101 ALA A N 1
ATOM 482 C CA . ALA A 1 101 ? 32.298 91.173 23.312 1.00 27.27 101 ALA A CA 1
ATOM 483 C C . ALA A 1 101 ? 31.142 90.485 24.021 1.00 30.48 101 ALA A C 1
ATOM 484 O O . ALA A 1 101 ? 31.117 90.481 25.248 1.00 31.24 101 ALA A O 1
ATOM 486 N N . ASN A 1 102 ? 30.181 89.934 23.266 1.00 26.48 102 ASN A N 1
ATOM 487 C CA . ASN A 1 102 ? 28.963 89.358 23.829 1.00 26.04 102 ASN A CA 1
ATOM 488 C C . ASN A 1 102 ? 28.863 87.838 23.694 1.00 28.85 102 ASN A C 1
ATOM 489 O O . ASN A 1 102 ? 27.795 87.286 23.942 1.00 27.24 102 ASN A O 1
ATOM 494 N N . ARG A 1 103 ? 29.981 87.161 23.417 1.00 24.41 103 ARG A N 1
ATOM 495 C CA . ARG A 1 103 ? 30.020 85.715 23.261 1.00 23.04 103 ARG A CA 1
ATOM 496 C C . ARG A 1 103 ? 29.360 84.963 24.452 1.00 25.60 103 ARG A C 1
ATOM 497 O O . ARG A 1 103 ? 28.624 83.984 24.232 1.00 24.85 103 ARG A O 1
ATOM 505 N N . GLU A 1 104 ? 29.614 85.420 25.689 1.00 26.18 104 GLU A N 1
ATOM 506 C CA . GLU A 1 104 ? 29.037 84.775 26.872 1.00 26.72 104 GLU A CA 1
ATOM 507 C C . GLU A 1 104 ? 27.526 85.000 26.961 1.00 28.75 104 GLU A C 1
ATOM 508 O O . GLU A 1 104 ? 26.786 84.073 27.295 1.00 29.21 104 GLU A O 1
ATOM 514 N N . LEU A 1 105 ? 27.065 86.224 26.652 1.00 24.09 105 LEU A N 1
ATOM 515 C CA . LEU A 1 105 ? 25.639 86.528 26.725 1.00 22.18 105 LEU A CA 1
ATOM 516 C C . LEU A 1 105 ? 24.831 85.766 25.700 1.00 21.95 105 LEU A C 1
ATOM 517 O O . LEU A 1 105 ? 23.706 85.408 26.004 1.00 21.56 105 LEU A O 1
ATOM 522 N N . ILE A 1 106 ? 25.383 85.491 24.494 1.00 18.89 106 ILE A N 1
ATOM 523 C CA . ILE A 1 106 ? 24.602 84.808 23.451 1.00 18.19 106 ILE A CA 1
ATOM 524 C C . ILE A 1 106 ? 24.248 83.334 23.814 1.00 19.01 106 ILE A C 1
ATOM 525 O O . ILE A 1 106 ? 23.354 82.766 23.194 1.00 17.29 106 ILE A O 1
ATOM 530 N N . ARG A 1 107 ? 24.899 82.748 24.846 1.00 16.04 107 ARG A N 1
ATOM 531 C CA . ARG A 1 107 ? 24.531 81.410 25.326 1.00 15.75 107 ARG A CA 1
ATOM 532 C C . ARG A 1 107 ? 23.069 81.395 25.835 1.00 18.64 107 ARG A C 1
ATOM 533 O O . ARG A 1 107 ? 22.427 80.362 25.845 1.00 18.35 107 ARG A O 1
ATOM 541 N N . ALA A 1 108 ? 22.547 82.547 26.241 1.00 14.79 108 ALA A N 1
ATOM 542 C CA . ALA A 1 108 ? 21.152 82.626 26.706 1.00 13.79 108 ALA A CA 1
ATOM 543 C C . ALA A 1 108 ? 20.141 82.561 25.560 1.00 17.48 108 ALA A C 1
ATOM 544 O O . ALA A 1 108 ? 18.964 82.293 25.818 1.00 16.87 108 ALA A O 1
ATOM 546 N N . VAL A 1 109 ? 20.577 82.832 24.309 1.00 13.25 109 VAL A N 1
ATOM 547 C CA . VAL A 1 109 ? 19.653 82.874 23.171 1.00 13.51 109 VAL A CA 1
ATOM 548 C C . VAL A 1 109 ? 19.247 81.459 22.743 1.00 14.20 109 VAL A C 1
ATOM 549 O O . VAL A 1 109 ? 18.077 81.230 22.515 1.00 14.11 109 VAL A O 1
ATOM 553 N N . VAL A 1 110 ? 20.231 80.542 22.552 1.00 11.04 110 VAL A N 1
ATOM 554 C CA . VAL A 1 110 ? 19.988 79.149 22.203 1.00 10.26 110 VAL A CA 1
ATOM 555 C C . VAL A 1 110 ? 20.847 78.329 23.106 1.00 11.89 110 VAL A C 1
ATOM 556 O O . VAL A 1 110 ? 22.075 78.550 23.157 1.00 11.30 110 VAL A O 1
ATOM 560 N N . PHE A 1 111 ? 20.243 77.379 23.814 1.00 10.52 111 PHE A N 1
ATOM 561 C CA . PHE A 1 111 ? 21.041 76.514 24.679 1.00 9.75 111 PHE A CA 1
ATOM 562 C C . PHE A 1 111 ? 20.429 75.136 24.796 1.00 12.51 111 PHE A C 1
ATOM 563 O O . PHE A 1 111 ? 19.228 74.944 24.537 1.00 10.21 111 PHE A O 1
ATOM 571 N N . VAL A 1 112 ? 21.249 74.194 25.222 1.00 8.05 112 VAL A N 1
ATOM 572 C CA . VAL A 1 112 ? 20.727 72.848 25.552 1.00 6.53 112 VAL A CA 1
ATOM 573 C C . VAL A 1 112 ? 20.229 72.906 27.010 1.00 9.16 112 VAL A C 1
ATOM 574 O O . VAL A 1 112 ? 21.052 73.198 27.916 1.00 9.63 112 VAL A O 1
ATOM 578 N N . PRO A 1 113 ? 18.927 72.672 27.266 1.00 8.73 113 PRO A N 1
ATOM 579 C CA . PRO A 1 113 ? 18.429 72.678 28.655 1.00 8.33 113 PRO A CA 1
ATOM 580 C C . PRO A 1 113 ? 19.017 71.461 29.341 1.00 10.73 113 PRO A C 1
ATOM 581 O O . PRO A 1 113 ? 19.070 70.370 28.735 1.00 10.92 113 PRO A O 1
ATOM 585 N N . GLN A 1 114 ? 19.489 71.638 30.586 1.00 8.99 114 GLN A N 1
ATOM 586 C CA . GLN A 1 114 ? 20.235 70.566 31.226 1.00 11.26 114 GLN A CA 1
ATOM 587 C C . GLN A 1 114 ? 19.459 69.718 32.219 1.00 12.75 114 GLN A C 1
ATOM 588 O O . GLN A 1 114 ? 20.045 68.837 32.864 1.00 11.11 114 GLN A O 1
ATOM 594 N N . GLN A 1 115 ? 18.127 69.885 32.256 1.00 9.13 115 GLN A N 1
ATOM 595 C CA . GLN A 1 115 ? 17.290 68.939 32.986 1.00 8.40 115 GLN A CA 1
ATOM 596 C C . GLN A 1 115 ? 17.543 67.525 32.446 1.00 10.78 115 GLN A C 1
ATOM 597 O O . GLN A 1 115 ? 17.522 67.302 31.226 1.00 9.76 115 GLN A O 1
ATOM 603 N N . ASN A 1 116 ? 17.740 66.568 33.339 1.00 9.09 116 ASN A N 1
ATOM 604 C CA . ASN A 1 116 ? 17.883 65.168 32.889 1.00 9.16 116 ASN A CA 1
ATOM 605 C C . ASN A 1 116 ? 16.635 64.697 32.117 1.00 10.87 116 ASN A C 1
ATOM 606 O O . ASN A 1 116 ? 15.512 64.995 32.541 1.00 10.39 116 ASN A O 1
ATOM 611 N N . ASN A 1 117 ? 16.816 63.988 30.957 1.00 8.16 117 ASN A N 1
ATOM 612 C CA A ASN A 1 117 ? 15.657 63.436 30.214 0.61 7.63 117 ASN A CA 1
ATOM 613 C CA B ASN A 1 117 ? 15.677 63.416 30.209 0.39 7.38 117 ASN A CA 1
ATOM 614 C C . ASN A 1 117 ? 14.601 64.505 29.958 1.00 10.64 117 ASN A C 1
ATOM 615 O O . ASN A 1 117 ? 13.409 64.259 30.116 1.00 11.84 117 ASN A O 1
ATOM 624 N N . VAL A 1 118 ? 15.034 65.704 29.557 1.00 9.06 118 VAL A N 1
ATOM 625 C CA . VAL A 1 118 ? 14.159 66.858 29.384 1.00 6.76 118 VAL A CA 1
ATOM 626 C C . VAL A 1 118 ? 13.052 66.652 28.321 1.00 9.94 118 VAL A C 1
ATOM 627 O O . VAL A 1 118 ? 12.010 67.303 28.430 1.00 11.12 118 VAL A O 1
ATOM 631 N N . LEU A 1 119 ? 13.263 65.784 27.337 1.00 8.57 119 LEU A N 1
ATOM 632 C CA . LEU A 1 119 ? 12.220 65.605 26.306 1.00 8.99 119 LEU A CA 1
ATOM 633 C C . LEU A 1 119 ? 11.193 64.534 26.668 1.00 9.63 119 LEU A C 1
ATOM 634 O O . LEU A 1 119 ? 10.341 64.209 25.843 1.00 8.61 119 LEU A O 1
ATOM 639 N N . ARG A 1 120 ? 11.244 63.985 27.904 1.00 7.98 120 ARG A N 1
ATOM 640 C CA . ARG A 1 120 ? 10.384 62.861 28.313 1.00 7.21 120 ARG A CA 1
ATOM 641 C C . ARG A 1 120 ? 8.865 63.123 28.208 1.00 10.10 120 ARG A C 1
ATOM 642 O O . ARG A 1 120 ? 8.102 62.147 28.078 1.00 11.03 120 ARG A O 1
ATOM 650 N N . ALA A 1 121 ? 8.427 64.388 28.312 1.00 6.86 121 ALA A N 1
ATOM 651 C CA . ALA A 1 121 ? 6.972 64.662 28.271 1.00 8.12 121 ALA A CA 1
ATOM 652 C C . ALA A 1 121 ? 6.525 65.050 26.851 1.00 10.28 121 ALA A C 1
ATOM 653 O O . ALA A 1 121 ? 5.316 65.256 26.627 1.00 10.56 121 ALA A O 1
ATOM 655 N N . THR A 1 122 ? 7.488 65.155 25.915 1.00 7.89 122 THR A N 1
ATOM 656 C CA . THR A 1 122 ? 7.229 65.627 24.541 1.00 8.18 122 THR A CA 1
ATOM 657 C C . THR A 1 122 ? 7.885 64.701 23.542 1.00 10.39 122 THR A C 1
ATOM 658 O O . THR A 1 122 ? 8.876 65.065 22.884 1.00 9.72 122 THR A O 1
ATOM 662 N N . PRO A 1 123 ? 7.302 63.508 23.356 1.00 8.65 123 PRO A N 1
ATOM 663 C CA . PRO A 1 123 ? 7.884 62.560 22.394 1.00 8.02 123 PRO A CA 1
ATOM 664 C C . PRO A 1 123 ? 7.729 63.065 20.974 1.00 10.11 123 PRO A C 1
ATOM 665 O O . PRO A 1 123 ? 6.700 63.645 20.665 1.00 10.14 123 PRO A O 1
ATOM 669 N N . LEU A 1 124 ? 8.751 62.818 20.117 1.00 7.62 124 LEU A N 1
ATOM 670 C CA . LEU A 1 124 ? 8.722 63.189 18.677 1.00 8.36 124 LEU A CA 1
ATOM 671 C C . LEU A 1 124 ? 8.415 64.673 18.522 1.00 11.78 124 LEU A C 1
ATOM 672 O O . LEU A 1 124 ? 7.531 65.095 17.761 1.00 11.78 124 LEU A O 1
ATOM 677 N N . LEU A 1 125 ? 9.137 65.474 19.322 1.00 9.66 125 LEU A N 1
ATOM 678 C CA . LEU A 1 125 ? 8.893 66.912 19.352 1.00 8.53 125 LEU A CA 1
ATOM 679 C C . LEU A 1 125 ? 9.404 67.611 18.133 1.00 14.92 125 LEU A C 1
ATOM 680 O O . LEU A 1 125 ? 10.588 67.510 17.786 1.00 14.62 125 LEU A O 1
ATOM 685 N N . SER A 1 126 ? 8.494 68.281 17.461 1.00 11.09 126 SER A N 1
ATOM 686 C CA . SER A 1 126 ? 8.831 69.138 16.316 1.00 11.13 126 SER A CA 1
ATOM 687 C C . SER A 1 126 ? 8.600 70.580 16.781 1.00 16.40 126 SER A C 1
ATOM 688 O O . SER A 1 126 ? 8.493 70.828 17.990 1.00 15.99 126 SER A O 1
ATOM 691 N N . VAL A 1 127 ? 8.455 71.545 15.840 1.00 10.17 127 VAL A N 1
ATOM 692 C CA . VAL A 1 127 ? 8.110 72.930 16.169 1.00 10.45 127 VAL A CA 1
ATOM 693 C C . VAL A 1 127 ? 6.801 73.233 15.425 1.00 12.90 127 VAL A C 1
ATOM 694 O O . VAL A 1 127 ? 6.677 72.837 14.263 1.00 12.51 127 VAL A O 1
ATOM 698 N N . ARG A 1 128 ? 5.828 73.866 16.091 1.00 12.62 128 ARG A N 1
ATOM 699 C CA . ARG A 1 128 ? 4.533 74.194 15.460 1.00 13.76 128 ARG A CA 1
ATOM 700 C C . ARG A 1 128 ? 4.736 74.931 14.130 1.00 17.45 128 ARG A C 1
ATOM 701 O O . ARG A 1 128 ? 5.466 75.910 14.105 1.00 18.83 128 ARG A O 1
ATOM 709 N N . PRO A 1 129 ? 4.189 74.425 13.011 1.00 13.39 129 PRO A N 1
ATOM 710 C CA . PRO A 1 129 ? 4.381 75.119 11.722 1.00 13.57 129 PRO A CA 1
ATOM 711 C C . PRO A 1 129 ? 3.580 76.422 11.714 1.00 17.55 129 PRO A C 1
ATOM 712 O O . PRO A 1 129 ? 2.371 76.443 12.071 1.00 14.55 129 PRO A O 1
ATOM 716 N N . VAL A 1 130 ? 4.229 77.514 11.289 1.00 15.57 130 VAL A N 1
ATOM 717 C CA . VAL A 1 130 ? 3.567 78.831 11.213 1.00 16.62 130 VAL A CA 1
ATOM 718 C C . VAL A 1 130 ? 4.009 79.545 9.943 1.00 19.48 130 VAL A C 1
ATOM 719 O O . VAL A 1 130 ? 5.107 79.292 9.427 1.00 19.78 130 VAL A O 1
ATOM 723 N N . ALA A 1 131 ? 3.182 80.458 9.463 1.00 20.77 131 ALA A N 1
ATOM 724 C CA . ALA A 1 131 ? 3.525 81.300 8.321 1.00 22.77 131 ALA A CA 1
ATOM 725 C C . ALA A 1 131 ? 2.723 82.538 8.387 1.00 33.46 131 ALA A C 1
ATOM 726 O O . ALA A 1 131 ? 1.607 82.533 8.923 1.00 34.06 131 ALA A O 1
ATOM 728 N N . SER A 1 132 ? 3.289 83.619 7.886 1.00 32.99 132 SER A N 1
ATOM 729 C CA . SER A 1 132 ? 2.584 84.895 7.872 1.00 35.40 132 SER A CA 1
ATOM 730 C C . SER A 1 132 ? 2.974 85.681 6.662 1.00 41.89 132 SER A C 1
ATOM 731 O O . SER A 1 132 ? 4.155 85.717 6.284 1.00 41.03 132 SER A O 1
ATOM 734 N N . LEU A 1 133 ? 1.980 86.318 6.040 1.00 42.73 133 LEU A N 1
ATOM 735 C CA . LEU A 1 133 ? 2.213 87.199 4.898 1.00 42.93 133 LEU A CA 1
ATOM 736 C C . LEU A 1 133 ? 2.954 88.451 5.364 1.00 42.71 133 LEU A C 1
ATOM 737 O O . LEU A 1 133 ? 3.529 89.156 4.544 1.00 44.55 133 LEU A O 1
ATOM 742 N N . SER A 1 134 ? 2.960 88.714 6.681 1.00 36.25 134 SER A N 1
ATOM 743 C CA . SER A 1 134 ? 3.619 89.853 7.315 1.00 36.72 134 SER A CA 1
ATOM 744 C C . SER A 1 134 ? 5.097 89.556 7.673 1.00 38.63 134 SER A C 1
ATOM 745 O O . SER A 1 134 ? 5.793 90.451 8.149 1.00 37.35 134 SER A O 1
ATOM 748 N N . SER A 1 135 ? 5.569 88.315 7.434 1.00 34.56 135 SER A N 1
ATOM 749 C CA . SER A 1 135 ? 6.960 87.919 7.682 1.00 33.53 135 SER A CA 1
ATOM 750 C C . SER A 1 135 ? 7.504 87.188 6.462 1.00 31.84 135 SER A C 1
ATOM 751 O O . SER A 1 135 ? 7.676 85.962 6.471 1.00 31.33 135 SER A O 1
ATOM 754 N N . VAL A 1 136 ? 7.708 87.942 5.385 1.00 25.15 136 VAL A N 1
ATOM 755 C CA . VAL A 1 136 ? 8.257 87.416 4.141 1.00 23.35 136 VAL A CA 1
ATOM 756 C C . VAL A 1 136 ? 9.597 88.119 3.888 1.00 26.21 136 VAL A C 1
ATOM 757 O O . VAL A 1 136 ? 9.911 89.136 4.515 1.00 26.81 136 VAL A O 1
ATOM 761 N N . HIS A 1 137 ? 10.421 87.521 3.028 1.00 23.56 137 HIS A N 1
ATOM 762 C CA . HIS A 1 137 ? 11.803 87.945 2.848 1.00 20.04 137 HIS A CA 1
ATOM 763 C C . HIS A 1 137 ? 12.232 87.992 1.412 1.00 24.62 137 HIS A C 1
ATOM 764 O O . HIS A 1 137 ? 11.795 87.192 0.589 1.00 23.60 137 HIS A O 1
ATOM 771 N N . ASN A 1 138 ? 13.120 88.934 1.110 1.00 23.77 138 ASN A N 1
ATOM 772 C CA . ASN A 1 138 ? 13.642 89.102 -0.231 1.00 24.19 138 ASN A CA 1
ATOM 773 C C . ASN A 1 138 ? 14.878 88.226 -0.402 1.00 27.94 138 ASN A C 1
ATOM 774 O O . ASN A 1 138 ? 16.012 88.627 -0.084 1.00 27.63 138 ASN A O 1
ATOM 779 N N . TRP A 1 139 ? 14.649 86.992 -0.853 1.00 23.03 139 TRP A N 1
ATOM 780 C CA . TRP A 1 139 ? 15.710 86.023 -1.119 1.00 22.49 139 TRP A CA 1
ATOM 781 C C . TRP A 1 139 ? 15.245 85.172 -2.270 1.00 25.66 139 TRP A C 1
ATOM 782 O O . TRP A 1 139 ? 14.315 84.375 -2.095 1.00 23.37 139 TRP A O 1
ATOM 793 N N . GLN A 1 140 ? 15.857 85.378 -3.457 1.00 23.09 140 GLN A N 1
ATOM 794 C CA . GLN A 1 140 ? 15.586 84.694 -4.730 1.00 23.93 140 GLN A CA 1
ATOM 795 C C . GLN A 1 140 ? 14.249 85.153 -5.316 1.00 29.11 140 GLN A C 1
ATOM 796 O O . GLN A 1 140 ? 14.154 85.376 -6.519 1.00 30.41 140 GLN A O 1
ATOM 802 N N . VAL A 1 141 ? 13.220 85.288 -4.467 1.00 25.09 141 VAL A N 1
ATOM 803 C CA . VAL A 1 141 ? 11.912 85.871 -4.788 1.00 26.05 141 VAL A CA 1
ATOM 804 C C . VAL A 1 141 ? 11.678 86.948 -3.736 1.00 28.80 141 VAL A C 1
ATOM 805 O O . VAL A 1 141 ? 12.274 86.883 -2.654 1.00 25.97 141 VAL A O 1
ATOM 809 N N . ARG A 1 142 ? 10.820 87.929 -4.029 1.00 26.96 142 ARG A N 1
ATOM 810 C CA . ARG A 1 142 ? 10.555 89.033 -3.105 1.00 26.18 142 ARG A CA 1
ATOM 811 C C . ARG A 1 142 ? 9.824 88.608 -1.809 1.00 28.03 142 ARG A C 1
ATOM 812 O O . ARG A 1 142 ? 9.897 89.329 -0.808 1.00 28.17 142 ARG A O 1
ATOM 820 N N . ASN A 1 143 ? 9.084 87.485 -1.839 1.00 22.34 143 ASN A N 1
ATOM 821 C CA . ASN A 1 143 ? 8.230 87.117 -0.726 1.00 21.26 143 ASN A CA 1
ATOM 822 C C . ASN A 1 143 ? 8.456 85.685 -0.241 1.00 24.13 143 ASN A C 1
ATOM 823 O O . ASN A 1 143 ? 7.497 84.940 -0.026 1.00 23.31 143 ASN A O 1
ATOM 828 N N . HIS A 1 144 ? 9.721 85.320 -0.015 1.00 21.47 144 HIS A N 1
ATOM 829 C CA . HIS A 1 144 ? 10.062 84.005 0.509 1.00 18.17 144 HIS A CA 1
ATOM 830 C C . HIS A 1 144 ? 9.497 83.894 1.924 1.00 21.51 144 HIS A C 1
ATOM 831 O O . HIS A 1 144 ? 9.660 84.829 2.705 1.00 20.87 144 HIS A O 1
ATOM 838 N N . LEU A 1 145 ? 8.838 82.766 2.283 1.00 18.45 145 LEU A N 1
ATOM 839 C CA . LEU A 1 145 ? 8.362 82.667 3.659 1.00 17.85 145 LEU A CA 1
ATOM 840 C C . LEU A 1 145 ? 9.530 82.584 4.655 1.00 20.34 145 LEU A C 1
ATOM 841 O O . LEU A 1 145 ? 10.642 82.183 4.286 1.00 20.83 145 LEU A O 1
ATOM 846 N N . SER A 1 146 ? 9.272 82.934 5.929 1.00 16.96 146 SER A N 1
ATOM 847 C CA . SER A 1 146 ? 10.235 82.730 7.006 1.00 14.76 146 SER A CA 1
ATOM 848 C C . SER A 1 146 ? 10.470 81.230 7.136 1.00 17.71 146 SER A C 1
ATOM 849 O O . SER A 1 146 ? 9.572 80.415 6.845 1.00 17.15 146 SER A O 1
ATOM 852 N N . GLY A 1 147 ? 11.688 80.875 7.514 1.00 12.94 147 GLY A N 1
ATOM 853 C CA . GLY A 1 147 ? 12.092 79.480 7.600 1.00 11.17 147 GLY A CA 1
ATOM 854 C C . GLY A 1 147 ? 13.541 79.330 7.236 1.00 14.92 147 GLY A C 1
ATOM 855 O O . GLY A 1 147 ? 14.353 80.220 7.493 1.00 16.42 147 GLY A O 1
ATOM 856 N N . LEU A 1 148 ? 13.862 78.194 6.627 1.00 12.21 148 LEU A N 1
ATOM 857 C CA . LEU A 1 148 ? 15.212 77.870 6.213 1.00 12.29 148 LEU A CA 1
ATOM 858 C C . LEU A 1 148 ? 15.232 77.624 4.723 1.00 16.14 148 LEU A C 1
ATOM 859 O O . LEU A 1 148 ? 14.346 76.933 4.206 1.00 15.68 148 LEU A O 1
ATOM 864 N N . HIS A 1 149 ? 16.215 78.199 4.028 1.00 13.40 149 HIS A N 1
ATOM 865 C CA . HIS A 1 149 ? 16.457 77.950 2.614 1.00 12.38 149 HIS A CA 1
ATOM 866 C C . HIS A 1 149 ? 17.746 77.184 2.499 1.00 16.26 149 HIS A C 1
ATOM 867 O O . HIS A 1 149 ? 18.773 77.672 2.985 1.00 16.01 149 HIS A O 1
ATOM 874 N N . VAL A 1 150 ? 17.730 75.993 1.919 1.00 13.59 150 VAL A N 1
ATOM 875 C CA . VAL A 1 150 ? 18.982 75.233 1.859 1.00 13.00 150 VAL A CA 1
ATOM 876 C C . VAL A 1 150 ? 19.523 75.239 0.436 1.00 15.35 150 VAL A C 1
ATOM 877 O O . VAL A 1 150 ? 18.759 75.168 -0.519 1.00 16.16 150 VAL A O 1
ATOM 881 N N . VAL A 1 151 ? 20.830 75.295 0.316 1.00 13.25 151 VAL A N 1
ATOM 882 C CA . VAL A 1 151 ? 21.545 75.252 -0.968 1.00 13.58 151 VAL A CA 1
ATOM 883 C C . VAL A 1 151 ? 22.245 73.902 -0.987 1.00 17.41 151 VAL A C 1
ATOM 884 O O . VAL A 1 151 ? 23.120 73.655 -0.140 1.00 14.84 151 VAL A O 1
ATOM 888 N N . VAL A 1 152 ? 21.853 73.025 -1.940 1.00 14.93 152 VAL A N 1
ATOM 889 C CA . VAL A 1 152 ? 22.294 71.628 -1.975 1.00 16.21 152 VAL A CA 1
ATOM 890 C C . VAL A 1 152 ? 23.195 71.312 -3.160 1.00 20.19 152 VAL A C 1
ATOM 891 O O . VAL A 1 152 ? 22.998 71.837 -4.233 1.00 19.14 152 VAL A O 1
ATOM 895 N N . GLY A 1 153 ? 24.132 70.385 -2.953 1.00 18.15 153 GLY A N 1
ATOM 896 C CA . GLY A 1 153 ? 25.025 69.895 -4.007 1.00 19.10 153 GLY A CA 1
ATOM 897 C C . GLY A 1 153 ? 26.177 69.114 -3.407 1.00 23.27 153 GLY A C 1
ATOM 898 O O . GLY A 1 153 ? 26.437 69.242 -2.213 1.00 19.74 153 GLY A O 1
ATOM 899 N N . GLY A 1 154 ? 26.858 68.303 -4.216 1.00 22.80 154 GLY A N 1
ATOM 900 C CA . GLY A 1 154 ? 28.005 67.514 -3.746 1.00 23.94 154 GLY A CA 1
ATOM 901 C C . GLY A 1 154 ? 29.284 68.314 -3.586 1.00 29.97 154 GLY A C 1
ATOM 902 O O . GLY A 1 154 ? 29.265 69.534 -3.725 1.00 28.41 154 GLY A O 1
ATOM 903 N N . THR A 1 155 ? 30.431 67.645 -3.339 1.00 28.66 155 THR A N 1
ATOM 904 C CA . THR A 1 155 ? 31.709 68.364 -3.113 1.00 29.79 155 THR A CA 1
ATOM 905 C C . THR A 1 155 ? 32.182 69.293 -4.246 1.00 37.14 155 THR A C 1
ATOM 906 O O . THR A 1 155 ? 32.857 70.275 -3.942 1.00 40.12 155 THR A O 1
ATOM 910 N N . GLY A 1 156 ? 31.883 69.017 -5.507 1.00 33.51 156 GLY A N 1
ATOM 911 C CA . GLY A 1 156 ? 32.325 69.946 -6.543 1.00 33.44 156 GLY A CA 1
ATOM 912 C C . GLY A 1 156 ? 31.232 70.876 -7.024 1.00 35.97 156 GLY A C 1
ATOM 913 O O . GLY A 1 156 ? 31.369 71.439 -8.102 1.00 37.64 156 GLY A O 1
ATOM 914 N N . ALA A 1 157 ? 30.118 71.019 -6.269 1.00 27.84 157 ALA A N 1
ATOM 915 C CA . ALA A 1 157 ? 28.928 71.775 -6.698 1.00 27.02 157 ALA A CA 1
ATOM 916 C C . ALA A 1 157 ? 29.084 73.292 -6.755 1.00 29.79 157 ALA A C 1
ATOM 917 O O . ALA A 1 157 ? 28.304 73.948 -7.461 1.00 29.48 157 ALA A O 1
ATOM 919 N N . GLY A 1 158 ? 30.043 73.835 -6.004 1.00 24.89 158 GLY A N 1
ATOM 920 C CA . GLY A 1 158 ? 30.244 75.278 -5.940 1.00 23.94 158 GLY A CA 1
ATOM 921 C C . GLY A 1 158 ? 29.162 75.986 -5.138 1.00 25.45 158 GLY A C 1
ATOM 922 O O . GLY A 1 158 ? 28.748 77.086 -5.515 1.00 27.02 158 GLY A O 1
ATOM 923 N N . LYS A 1 159 ? 28.699 75.374 -4.019 1.00 21.52 159 LYS A N 1
ATOM 924 C CA . LYS A 1 159 ? 27.654 75.966 -3.152 1.00 21.23 159 LYS A CA 1
ATOM 925 C C . LYS A 1 159 ? 28.138 77.308 -2.552 1.00 26.35 159 LYS A C 1
ATOM 926 O O . LYS A 1 159 ? 27.427 78.313 -2.627 1.00 25.39 159 LYS A O 1
ATOM 932 N N . SER A 1 160 ? 29.353 77.322 -1.977 1.00 25.88 160 SER A N 1
ATOM 933 C CA . SER A 1 160 ? 29.968 78.516 -1.382 1.00 25.65 160 SER A CA 1
ATOM 934 C C . SER A 1 160 ? 30.121 79.636 -2.387 1.00 30.38 160 SER A C 1
ATOM 935 O O . SER A 1 160 ? 29.860 80.790 -2.053 1.00 31.50 160 SER A O 1
ATOM 938 N N . LYS A 1 161 ? 30.555 79.299 -3.612 1.00 26.98 161 LYS A N 1
ATOM 939 C CA . LYS A 1 161 ? 30.780 80.269 -4.674 1.00 26.90 161 LYS A CA 1
ATOM 940 C C . LYS A 1 161 ? 29.460 80.870 -5.125 1.00 32.44 161 LYS A C 1
ATOM 941 O O . LYS A 1 161 ? 29.389 82.087 -5.309 1.00 32.92 161 LYS A O 1
ATOM 947 N N . TRP A 1 162 ? 28.407 80.033 -5.293 1.00 28.09 162 TRP A N 1
ATOM 948 C CA . TRP A 1 162 ? 27.097 80.547 -5.696 1.00 27.78 162 TRP A CA 1
ATOM 949 C C . TRP A 1 162 ? 26.546 81.457 -4.588 1.00 29.98 162 TRP A C 1
ATOM 950 O O . TRP A 1 162 ? 26.038 82.533 -4.886 1.00 28.60 162 TRP A O 1
ATOM 961 N N . LEU A 1 163 ? 26.680 81.041 -3.318 1.00 26.00 163 LEU A N 1
ATOM 962 C CA . LEU A 1 163 ? 26.193 81.810 -2.175 1.00 25.76 163 LEU A CA 1
ATOM 963 C C . LEU A 1 163 ? 26.861 83.176 -2.088 1.00 29.97 163 LEU A C 1
ATOM 964 O O . LEU A 1 163 ? 26.167 84.169 -1.917 1.00 28.17 163 LEU A O 1
ATOM 969 N N . ASN A 1 164 ? 28.195 83.222 -2.262 1.00 27.82 164 ASN A N 1
ATOM 970 C CA . ASN A 1 164 ? 28.953 84.475 -2.216 1.00 29.00 164 ASN A CA 1
ATOM 971 C C . ASN A 1 164 ? 28.490 85.421 -3.338 1.00 34.04 164 ASN A C 1
ATOM 972 O O . ASN A 1 164 ? 28.469 86.632 -3.125 1.00 35.22 164 ASN A O 1
ATOM 977 N N . ALA A 1 165 ? 28.055 84.866 -4.489 1.00 30.31 165 ALA A N 1
ATOM 978 C CA . ALA A 1 165 ? 27.553 85.628 -5.630 1.00 31.72 165 ALA A CA 1
ATOM 979 C C . ALA A 1 165 ? 26.145 86.193 -5.370 1.00 35.08 165 ALA A C 1
ATOM 980 O O . ALA A 1 165 ? 25.684 87.032 -6.135 1.00 33.67 165 ALA A O 1
ATOM 982 N N . GLN A 1 166 ? 25.475 85.766 -4.289 1.00 31.49 166 GLN A N 1
ATOM 983 C CA . GLN A 1 166 ? 24.143 86.287 -3.924 1.00 31.99 166 GLN A CA 1
ATOM 984 C C . GLN A 1 166 ? 24.306 87.490 -2.988 1.00 36.61 166 GLN A C 1
ATOM 985 O O . GLN A 1 166 ? 23.334 88.003 -2.452 1.00 37.58 166 GLN A O 1
ATOM 991 N N . THR A 1 167 ? 25.556 87.890 -2.772 1.00 33.23 167 THR A N 1
ATOM 992 C CA . THR A 1 167 ? 26.032 89.003 -1.952 1.00 34.03 167 THR A CA 1
ATOM 993 C C . THR A 1 167 ? 25.296 89.048 -0.584 1.00 35.60 167 THR A C 1
ATOM 994 O O . THR A 1 167 ? 24.564 89.989 -0.281 1.00 36.60 167 THR A O 1
ATOM 998 N N . PRO A 1 168 ? 25.498 88.019 0.263 1.00 26.97 168 PRO A N 1
ATOM 999 C CA . PRO A 1 168 ? 24.935 88.081 1.617 1.00 25.33 168 PRO A CA 1
ATOM 1000 C C . PRO A 1 168 ? 25.632 89.144 2.462 1.00 28.76 168 PRO A C 1
ATOM 1001 O O . PRO A 1 168 ? 26.721 89.600 2.091 1.00 29.76 168 PRO A O 1
ATOM 1005 N N . ASP A 1 169 ? 25.045 89.537 3.589 1.00 23.81 169 ASP A N 1
ATOM 1006 C CA . ASP A 1 169 ? 25.689 90.530 4.453 1.00 23.53 169 ASP A CA 1
ATOM 1007 C C . ASP A 1 169 ? 26.760 89.889 5.339 1.00 24.80 169 ASP A C 1
ATOM 1008 O O . ASP A 1 169 ? 27.795 90.498 5.589 1.00 25.48 169 ASP A O 1
ATOM 1013 N N . VAL A 1 170 ? 26.482 88.675 5.833 1.00 18.42 170 VAL A N 1
ATOM 1014 C CA A VAL A 1 170 ? 27.368 87.928 6.747 0.50 17.44 170 VAL A CA 1
ATOM 1015 C CA B VAL A 1 170 ? 27.394 87.957 6.711 0.50 17.39 170 VAL A CA 1
ATOM 1016 C C . VAL A 1 170 ? 27.321 86.458 6.391 1.00 19.50 170 VAL A C 1
ATOM 1017 O O . VAL A 1 170 ? 26.262 85.954 6.015 1.00 19.45 170 VAL A O 1
ATOM 1024 N N . THR A 1 171 ? 28.469 85.762 6.509 1.00 16.50 171 THR A N 1
ATOM 1025 C CA . THR A 1 171 ? 28.508 84.327 6.322 1.00 15.03 171 THR A CA 1
ATOM 1026 C C . THR A 1 171 ? 28.989 83.734 7.631 1.00 17.44 171 THR A C 1
ATOM 1027 O O . THR A 1 171 ? 30.081 84.116 8.122 1.00 17.61 171 THR A O 1
ATOM 1031 N N . ILE A 1 172 ? 28.191 82.838 8.202 1.00 14.01 172 ILE A N 1
ATOM 1032 C CA . ILE A 1 172 ? 28.587 82.113 9.409 1.00 12.65 172 ILE A CA 1
ATOM 1033 C C . ILE A 1 172 ? 29.345 80.904 8.917 1.00 16.55 172 ILE A C 1
ATOM 1034 O O . ILE A 1 172 ? 28.861 80.186 8.024 1.00 16.44 172 ILE A O 1
ATOM 1039 N N . ARG A 1 173 ? 30.512 80.662 9.497 1.00 11.90 173 ARG A N 1
ATOM 1040 C CA . ARG A 1 173 ? 31.365 79.564 9.071 1.00 11.46 173 ARG A CA 1
ATOM 1041 C C . ARG A 1 173 ? 31.376 78.497 10.158 1.00 14.59 173 ARG A C 1
ATOM 1042 O O . ARG A 1 173 ? 31.749 78.765 11.304 1.00 11.75 173 ARG A O 1
ATOM 1050 N N . TRP A 1 174 ? 30.891 77.279 9.802 1.00 9.39 174 TRP A N 1
ATOM 1051 C CA . TRP A 1 174 ? 30.733 76.221 10.785 1.00 8.74 174 TRP A CA 1
ATOM 1052 C C . TRP A 1 174 ? 31.092 74.872 10.175 1.00 11.61 174 TRP A C 1
ATOM 1053 O O . TRP A 1 174 ? 30.555 74.540 9.116 1.00 10.83 174 TRP A O 1
ATOM 1064 N N . GLY A 1 175 ? 31.941 74.107 10.847 1.00 8.16 175 GLY A N 1
ATOM 1065 C CA . GLY A 1 175 ? 32.217 72.723 10.452 1.00 8.07 175 GLY A CA 1
ATOM 1066 C C . GLY A 1 175 ? 32.954 72.527 9.135 1.00 10.83 175 GLY A C 1
ATOM 1067 O O . GLY A 1 175 ? 32.962 71.407 8.595 1.00 12.27 175 GLY A O 1
ATOM 1068 N N . GLU A 1 176 ? 33.582 73.570 8.644 1.00 9.85 176 GLU A N 1
ATOM 1069 C CA . GLU A 1 176 ? 34.353 73.579 7.387 1.00 10.64 176 GLU A CA 1
ATOM 1070 C C . GLU A 1 176 ? 35.829 73.855 7.643 1.00 10.90 176 GLU A C 1
ATOM 1071 O O . GLU A 1 176 ? 36.152 74.555 8.611 1.00 12.69 176 GLU A O 1
ATOM 1077 N N . PRO A 1 177 ? 36.754 73.369 6.798 1.00 9.02 177 PRO A N 1
ATOM 1078 C CA . PRO A 1 177 ? 38.178 73.692 7.032 1.00 9.86 177 PRO A CA 1
ATOM 1079 C C . PRO A 1 177 ? 38.469 75.177 6.739 1.00 13.68 177 PRO A C 1
ATOM 1080 O O . PRO A 1 177 ? 37.901 75.753 5.806 1.00 15.91 177 PRO A O 1
ATOM 1084 N N . GLY A 1 178 ? 39.348 75.756 7.539 1.00 12.86 178 GLY A N 1
ATOM 1085 C CA . GLY A 1 178 ? 39.776 77.149 7.418 1.00 14.08 178 GLY A CA 1
ATOM 1086 C C . GLY A 1 178 ? 40.218 77.466 6.003 1.00 20.18 178 GLY A C 1
ATOM 1087 O O . GLY A 1 178 ? 40.899 76.658 5.370 1.00 20.65 178 GLY A O 1
ATOM 1088 N N . GLU A 1 179 ? 39.794 78.647 5.494 1.00 18.75 179 GLU A N 1
ATOM 1089 C CA A GLU A 1 179 ? 40.121 79.061 4.138 0.58 20.48 179 GLU A CA 1
ATOM 1090 C CA B GLU A 1 179 ? 40.076 79.083 4.127 0.42 20.12 179 GLU A CA 1
ATOM 1091 C C . GLU A 1 179 ? 40.351 80.578 4.120 1.00 24.06 179 GLU A C 1
ATOM 1092 O O . GLU A 1 179 ? 40.049 81.237 5.116 1.00 22.00 179 GLU A O 1
ATOM 1103 N N . THR A 1 180 ? 40.946 81.123 3.020 1.00 23.98 180 THR A N 1
ATOM 1104 C CA A THR A 1 180 ? 41.226 82.568 2.911 0.63 25.12 180 THR A CA 1
ATOM 1105 C CA B THR A 1 180 ? 41.246 82.561 2.933 0.37 25.30 180 THR A CA 1
ATOM 1106 C C . THR A 1 180 ? 39.967 83.382 3.236 1.00 29.94 180 THR A C 1
ATOM 1107 O O . THR A 1 180 ? 40.047 84.421 3.887 1.00 30.07 180 THR A O 1
ATOM 1114 N N . PHE A 1 181 ? 38.807 82.879 2.838 1.00 28.40 181 PHE A N 1
ATOM 1115 C CA . PHE A 1 181 ? 37.506 83.522 3.109 1.00 28.07 181 PHE A CA 1
ATOM 1116 C C . PHE A 1 181 ? 37.317 83.865 4.608 1.00 27.72 181 PHE A C 1
ATOM 1117 O O . PHE A 1 181 ? 36.681 84.869 4.932 1.00 23.89 181 PHE A O 1
ATOM 1125 N N . ASP A 1 182 ? 37.902 83.049 5.520 1.00 20.79 182 ASP A N 1
ATOM 1126 C CA . ASP A 1 182 ? 37.749 83.257 6.958 1.00 19.12 182 ASP A CA 1
ATOM 1127 C C . ASP A 1 182 ? 38.452 84.519 7.458 1.00 27.33 182 ASP A C 1
ATOM 1128 O O . ASP A 1 182 ? 38.089 85.011 8.524 1.00 28.93 182 ASP A O 1
ATOM 1133 N N . MET A 1 183 ? 39.351 85.090 6.671 1.00 28.46 183 MET A N 1
ATOM 1134 C CA . MET A 1 183 ? 40.016 86.350 7.043 1.00 31.03 183 MET A CA 1
ATOM 1135 C C . MET A 1 183 ? 39.075 87.559 6.929 1.00 34.95 183 MET A C 1
ATOM 1136 O O . MET A 1 183 ? 39.342 88.607 7.549 1.00 35.13 183 MET A O 1
ATOM 1141 N N . GLU A 1 184 ? 38.003 87.433 6.109 1.00 29.36 184 GLU A N 1
ATOM 1142 C CA . GLU A 1 184 ? 37.064 88.543 5.856 1.00 29.34 184 GLU A CA 1
ATOM 1143 C C . GLU A 1 184 ? 36.315 88.919 7.116 1.00 35.00 184 GLU A C 1
ATOM 1144 O O . GLU A 1 184 ? 35.920 88.038 7.892 1.00 32.10 184 GLU A O 1
ATOM 1150 N N . GLU A 1 185 ? 36.117 90.236 7.313 1.00 33.22 185 GLU A N 1
ATOM 1151 C CA . GLU A 1 185 ? 35.371 90.750 8.463 1.00 34.16 185 GLU A CA 1
ATOM 1152 C C . GLU A 1 185 ? 33.920 90.245 8.421 1.00 35.35 185 GLU A C 1
ATOM 1153 O O . GLU A 1 185 ? 33.337 89.996 9.478 1.00 36.75 185 GLU A O 1
ATOM 1159 N N . SER A 1 186 ? 33.351 90.056 7.209 1.00 28.61 186 SER A N 1
ATOM 1160 C CA . SER A 1 186 ? 31.959 89.598 7.062 1.00 26.73 186 SER A CA 1
ATOM 1161 C C . SER A 1 186 ? 31.801 88.070 7.307 1.00 26.94 186 SER A C 1
ATOM 1162 O O . SER A 1 186 ? 30.699 87.556 7.136 1.00 26.46 186 SER A O 1
ATOM 1165 N N . SER A 1 187 ? 32.875 87.354 7.668 1.00 21.38 187 SER A N 1
ATOM 1166 C CA . SER A 1 187 ? 32.738 85.926 7.981 1.00 19.90 187 SER A CA 1
ATOM 1167 C C . SER A 1 187 ? 32.870 85.778 9.494 1.00 24.29 187 SER A C 1
ATOM 1168 O O . SER A 1 187 ? 33.807 86.320 10.076 1.00 25.79 187 SER A O 1
ATOM 1171 N N . ILE A 1 188 ? 31.908 85.103 10.143 1.00 16.09 188 ILE A N 1
ATOM 1172 C CA . ILE A 1 188 ? 31.933 84.921 11.587 1.00 15.46 188 ILE A CA 1
ATOM 1173 C C . ILE A 1 188 ? 32.046 83.415 11.859 1.00 17.20 188 ILE A C 1
ATOM 1174 O O . ILE A 1 188 ? 31.169 82.660 11.457 1.00 16.63 188 ILE A O 1
ATOM 1179 N N . ALA A 1 189 ? 33.099 83.009 12.546 1.00 13.38 189 ALA A N 1
ATOM 1180 C CA . ALA A 1 189 ? 33.313 81.571 12.805 1.00 12.01 189 ALA A CA 1
ATOM 1181 C C . ALA A 1 189 ? 32.604 81.140 14.058 1.00 15.28 189 ALA A C 1
ATOM 1182 O O . ALA A 1 189 ? 32.589 81.878 15.053 1.00 15.74 189 ALA A O 1
ATOM 1184 N N . VAL A 1 190 ? 32.003 79.935 14.029 1.00 10.12 190 VAL A N 1
ATOM 1185 C CA . VAL A 1 190 ? 31.297 79.376 15.202 1.00 9.96 190 VAL A CA 1
ATOM 1186 C C . VAL A 1 190 ? 31.740 77.931 15.395 1.00 13.77 190 VAL A C 1
ATOM 1187 O O . VAL A 1 190 ? 32.240 77.301 14.454 1.00 11.07 190 VAL A O 1
ATOM 1191 N N . ALA A 1 191 ? 31.533 77.394 16.601 1.00 11.65 191 ALA A N 1
ATOM 1192 C CA . ALA A 1 191 ? 32.001 76.043 16.891 1.00 11.63 191 ALA A CA 1
ATOM 1193 C C . ALA A 1 191 ? 30.879 74.996 16.961 1.00 12.74 191 ALA A C 1
ATOM 1194 O O . ALA A 1 191 ? 31.011 73.961 16.322 1.00 11.85 191 ALA A O 1
ATOM 1196 N N . ASP A 1 192 ? 29.835 75.205 17.782 1.00 11.03 192 ASP A N 1
ATOM 1197 C CA . ASP A 1 192 ? 28.796 74.145 17.942 1.00 9.94 192 ASP A CA 1
ATOM 1198 C C . ASP A 1 192 ? 27.454 74.577 17.356 1.00 11.12 192 ASP A C 1
ATOM 1199 O O . ASP A 1 192 ? 27.294 75.705 16.889 1.00 10.07 192 ASP A O 1
ATOM 1204 N N . LEU A 1 193 ? 26.480 73.675 17.415 1.00 8.85 193 LEU A N 1
ATOM 1205 C CA . LEU A 1 193 ? 25.141 73.950 16.900 1.00 8.61 193 LEU A CA 1
ATOM 1206 C C . LEU A 1 193 ? 24.484 75.148 17.626 1.00 11.57 193 LEU A C 1
ATOM 1207 O O . LEU A 1 193 ? 23.799 75.944 16.970 1.00 12.35 193 LEU A O 1
ATOM 1212 N N . THR A 1 194 ? 24.630 75.245 18.977 1.00 10.24 194 THR A N 1
ATOM 1213 C CA . THR A 1 194 ? 23.933 76.325 19.700 1.00 9.42 194 THR A CA 1
ATOM 1214 C C . THR A 1 194 ? 24.512 77.679 19.342 1.00 13.68 194 THR A C 1
ATOM 1215 O O . THR A 1 194 ? 23.753 78.636 19.134 1.00 13.25 194 THR A O 1
ATOM 1219 N N . GLU A 1 195 ? 25.851 77.768 19.249 1.00 10.85 195 GLU A N 1
ATOM 1220 C CA . GLU A 1 195 ? 26.468 79.052 18.877 1.00 10.43 195 GLU A CA 1
ATOM 1221 C C . GLU A 1 195 ? 26.056 79.419 17.442 1.00 12.63 195 GLU A C 1
ATOM 1222 O O . GLU A 1 195 ? 25.733 80.573 17.170 1.00 10.98 195 GLU A O 1
ATOM 1228 N N . MET A 1 196 ? 26.091 78.439 16.525 1.00 9.88 196 MET A N 1
ATOM 1229 C CA . MET A 1 196 ? 25.707 78.688 15.134 1.00 9.31 196 MET A CA 1
ATOM 1230 C C . MET A 1 196 ? 24.289 79.254 15.082 1.00 11.41 196 MET A C 1
ATOM 1231 O O . MET A 1 196 ? 24.072 80.266 14.444 1.00 12.58 196 MET A O 1
ATOM 1236 N N . LEU A 1 197 ? 23.327 78.592 15.738 1.00 9.58 197 LEU A N 1
ATOM 1237 C CA . LEU A 1 197 ? 21.927 79.039 15.673 1.00 10.52 197 LEU A CA 1
ATOM 1238 C C . LEU A 1 197 ? 21.718 80.381 16.381 1.00 14.33 197 LEU A C 1
ATOM 1239 O O . LEU A 1 197 ? 20.962 81.200 15.856 1.00 12.54 197 LEU A O 1
ATOM 1244 N N . ALA A 1 198 ? 22.355 80.619 17.542 1.00 11.58 198 ALA A N 1
ATOM 1245 C CA . ALA A 1 198 ? 22.194 81.898 18.239 1.00 12.41 198 ALA A CA 1
ATOM 1246 C C . ALA A 1 198 ? 22.734 83.059 17.397 1.00 14.49 198 ALA A C 1
ATOM 1247 O O . ALA A 1 198 ? 22.060 84.072 17.251 1.00 14.08 198 ALA A O 1
ATOM 1249 N N . VAL A 1 199 ? 23.928 82.878 16.792 1.00 12.14 199 VAL A N 1
ATOM 1250 C CA . VAL A 1 199 ? 24.533 83.935 15.971 1.00 12.88 199 VAL A CA 1
ATOM 1251 C C . VAL A 1 199 ? 23.624 84.186 14.758 1.00 14.20 199 VAL A C 1
ATOM 1252 O O . VAL A 1 199 ? 23.356 85.337 14.420 1.00 16.29 199 VAL A O 1
ATOM 1256 N N . ALA A 1 200 ? 23.153 83.108 14.117 1.00 12.50 200 ALA A N 1
ATOM 1257 C CA . ALA A 1 200 ? 22.313 83.213 12.926 1.00 13.48 200 ALA A CA 1
ATOM 1258 C C . ALA A 1 200 ? 21.010 83.932 13.245 1.00 16.84 200 ALA A C 1
ATOM 1259 O O . ALA A 1 200 ? 20.635 84.842 12.523 1.00 16.04 200 ALA A O 1
ATOM 1261 N N . LEU A 1 201 ? 20.312 83.513 14.319 1.00 13.87 201 LEU A N 1
ATOM 1262 C CA . LEU A 1 201 ? 19.031 84.153 14.689 1.00 13.13 201 LEU A CA 1
ATOM 1263 C C . LEU A 1 201 ? 19.227 85.599 15.080 1.00 16.22 201 LEU A C 1
ATOM 1264 O O . LEU A 1 201 ? 18.398 86.446 14.727 1.00 15.93 201 LEU A O 1
ATOM 1269 N N . LEU A 1 202 ? 20.337 85.915 15.777 1.00 14.86 202 LEU A N 1
ATOM 1270 C CA . LEU A 1 202 ? 20.589 87.316 16.157 1.00 15.72 202 LEU A CA 1
ATOM 1271 C C . LEU A 1 202 ? 20.817 88.198 14.925 1.00 17.13 202 LEU A C 1
ATOM 1272 O O . LEU A 1 202 ? 20.212 89.265 14.816 1.00 19.09 202 LEU A O 1
ATOM 1277 N N . LEU A 1 203 ? 21.667 87.738 13.982 1.00 16.58 203 LEU A N 1
ATOM 1278 C CA . LEU A 1 203 ? 21.945 88.478 12.749 1.00 16.76 203 LEU A CA 1
ATOM 1279 C C . LEU A 1 203 ? 20.676 88.643 11.911 1.00 20.76 203 LEU A C 1
ATOM 1280 O O . LEU A 1 203 ? 20.389 89.754 11.459 1.00 21.12 203 LEU A O 1
ATOM 1285 N N . ALA A 1 204 ? 19.901 87.556 11.718 1.00 18.74 204 ALA A N 1
ATOM 1286 C CA . ALA A 1 204 ? 18.670 87.635 10.907 1.00 19.04 204 ALA A CA 1
ATOM 1287 C C . ALA A 1 204 ? 17.639 88.559 11.552 1.00 20.78 204 ALA A C 1
ATOM 1288 O O . ALA A 1 204 ? 17.002 89.355 10.844 1.00 21.41 204 ALA A O 1
ATOM 1290 N N . THR A 1 205 ? 17.507 88.508 12.886 1.00 18.04 205 THR A N 1
ATOM 1291 C CA . THR A 1 205 ? 16.569 89.382 13.632 1.00 18.99 205 THR A CA 1
ATOM 1292 C C . THR A 1 205 ? 17.006 90.853 13.460 1.00 24.20 205 THR A C 1
ATOM 1293 O O . THR A 1 205 ? 16.152 91.746 13.382 1.00 24.12 205 THR A O 1
ATOM 1297 N N . ALA A 1 206 ? 18.331 91.094 13.399 1.00 20.45 206 ALA A N 1
ATOM 1298 C CA . ALA A 1 206 ? 18.950 92.420 13.211 1.00 22.10 206 ALA A CA 1
ATOM 1299 C C . ALA A 1 206 ? 18.952 92.828 11.723 1.00 26.96 206 ALA A C 1
ATOM 1300 O O . ALA A 1 206 ? 19.590 93.821 11.366 1.00 28.42 206 ALA A O 1
ATOM 1302 N N . ASP A 1 207 ? 18.206 92.068 10.866 1.00 23.53 207 ASP A N 1
ATOM 1303 C CA . ASP A 1 207 ? 17.951 92.351 9.439 1.00 24.60 207 ASP A CA 1
ATOM 1304 C C . ASP A 1 207 ? 19.145 92.150 8.511 1.00 27.59 207 ASP A C 1
ATOM 1305 O O . ASP A 1 207 ? 19.194 92.747 7.435 1.00 28.89 207 ASP A O 1
ATOM 1310 N N . TYR A 1 208 ? 20.076 91.278 8.892 1.00 23.21 208 TYR A N 1
ATOM 1311 C CA . TYR A 1 208 ? 21.198 90.900 8.024 1.00 23.65 208 TYR A CA 1
ATOM 1312 C C . TYR A 1 208 ? 20.783 89.710 7.157 1.00 23.42 208 TYR A C 1
ATOM 1313 O O . TYR A 1 208 ? 20.130 88.783 7.668 1.00 23.54 208 TYR A O 1
ATOM 1322 N N . ARG A 1 209 ? 21.217 89.692 5.882 1.00 20.38 209 ARG A N 1
ATOM 1323 C CA . ARG A 1 209 ? 21.056 88.503 5.041 1.00 19.79 209 ARG A CA 1
ATOM 1324 C C . ARG A 1 209 ? 22.187 87.603 5.464 1.00 21.57 209 ARG A C 1
ATOM 1325 O O . ARG A 1 209 ? 23.363 87.904 5.188 1.00 22.45 209 ARG A O 1
ATOM 1333 N N . VAL A 1 210 ? 21.846 86.545 6.188 1.00 17.97 210 VAL A N 1
ATOM 1334 C CA . VAL A 1 210 ? 22.877 85.649 6.740 1.00 17.54 210 VAL A CA 1
ATOM 1335 C C . VAL A 1 210 ? 22.841 84.294 6.035 1.00 20.03 210 VAL A C 1
ATOM 1336 O O . VAL A 1 210 ? 21.784 83.696 5.819 1.00 19.08 210 VAL A O 1
ATOM 1340 N N . VAL A 1 211 ? 24.030 83.821 5.671 1.00 16.64 211 VAL A N 1
ATOM 1341 C CA . VAL A 1 211 ? 24.235 82.540 5.037 1.00 14.47 211 VAL A CA 1
ATOM 1342 C C . VAL A 1 211 ? 25.111 81.686 5.973 1.00 15.46 211 VAL A C 1
ATOM 1343 O O . VAL A 1 211 ? 26.051 82.207 6.581 1.00 14.59 211 VAL A O 1
ATOM 1347 N N . ILE A 1 212 ? 24.821 80.385 6.072 1.00 12.17 212 ILE A N 1
ATOM 1348 C CA . ILE A 1 212 ? 25.622 79.492 6.903 1.00 11.61 212 ILE A CA 1
ATOM 1349 C C . ILE A 1 212 ? 26.349 78.522 6.004 1.00 15.19 212 ILE A C 1
ATOM 1350 O O . ILE A 1 212 ? 25.729 77.760 5.261 1.00 14.51 212 ILE A O 1
ATOM 1355 N N . ASP A 1 213 ? 27.671 78.551 6.092 1.00 12.03 213 ASP A N 1
ATOM 1356 C CA . ASP A 1 213 ? 28.571 77.667 5.365 1.00 10.62 213 ASP A CA 1
ATOM 1357 C C . ASP A 1 213 ? 29.319 76.836 6.411 1.00 12.49 213 ASP A C 1
ATOM 1358 O O . ASP A 1 213 ? 30.323 77.297 6.942 1.00 12.75 213 ASP A O 1
ATOM 1363 N N . SER A 1 214 ? 28.769 75.690 6.835 1.00 8.84 214 SER A N 1
ATOM 1364 C CA . SER A 1 214 ? 27.624 74.998 6.246 1.00 10.35 214 SER A CA 1
ATOM 1365 C C . SER A 1 214 ? 26.934 74.157 7.281 1.00 13.26 214 SER A C 1
ATOM 1366 O O . SER A 1 214 ? 27.288 74.219 8.458 1.00 12.64 214 SER A O 1
ATOM 1369 N N . PHE A 1 215 ? 26.005 73.298 6.836 1.00 11.79 215 PHE A N 1
ATOM 1370 C CA . PHE A 1 215 ? 25.343 72.349 7.730 1.00 11.74 215 PHE A CA 1
ATOM 1371 C C . PHE A 1 215 ? 25.996 70.961 7.667 1.00 14.69 215 PHE A C 1
ATOM 1372 O O . PHE A 1 215 ? 25.391 69.971 8.074 1.00 12.74 215 PHE A O 1
ATOM 1380 N N . ARG A 1 216 ? 27.268 70.904 7.293 1.00 11.11 216 ARG A N 1
ATOM 1381 C CA . ARG A 1 216 ? 28.031 69.644 7.262 1.00 12.11 216 ARG A CA 1
ATOM 1382 C C . ARG A 1 216 ? 27.934 68.872 8.583 1.00 12.78 216 ARG A C 1
ATOM 1383 O O . ARG A 1 216 ? 27.680 67.664 8.581 1.00 11.03 216 ARG A O 1
ATOM 1391 N N . ASN A 1 217 ? 28.099 69.582 9.739 1.00 10.94 217 ASN A N 1
ATOM 1392 C CA . ASN A 1 217 ? 28.022 68.877 11.024 1.00 11.42 217 ASN A CA 1
ATOM 1393 C C . ASN A 1 217 ? 26.625 68.366 11.359 1.00 12.24 217 ASN A C 1
ATOM 1394 O O . ASN A 1 217 ? 26.494 67.439 12.165 1.00 11.43 217 ASN A O 1
ATOM 1399 N N . LEU A 1 218 ? 25.578 68.957 10.775 1.00 9.67 218 LEU A N 1
ATOM 1400 C CA . LEU A 1 218 ? 24.216 68.443 10.955 1.00 9.75 218 LEU A CA 1
ATOM 1401 C C . LEU A 1 218 ? 24.099 67.138 10.175 1.00 13.20 218 LEU A C 1
ATOM 1402 O O . LEU A 1 218 ? 23.588 66.147 10.686 1.00 12.74 218 LEU A O 1
ATOM 1407 N N . VAL A 1 219 ? 24.631 67.117 8.937 1.00 10.09 219 VAL A N 1
ATOM 1408 C CA . VAL A 1 219 ? 24.611 65.878 8.133 1.00 8.59 219 VAL A CA 1
ATOM 1409 C C . VAL A 1 219 ? 25.395 64.780 8.855 1.00 12.47 219 VAL A C 1
ATOM 1410 O O . VAL A 1 219 ? 24.951 63.630 8.936 1.00 12.81 219 VAL A O 1
ATOM 1414 N N . PHE A 1 220 ? 26.565 65.131 9.380 1.00 9.62 220 PHE A N 1
ATOM 1415 C CA . PHE A 1 220 ? 27.405 64.131 10.028 1.00 10.61 220 PHE A CA 1
ATOM 1416 C C . PHE A 1 220 ? 26.893 63.689 11.380 1.00 17.98 220 PHE A C 1
ATOM 1417 O O . PHE A 1 220 ? 27.039 62.512 11.722 1.00 19.93 220 PHE A O 1
ATOM 1425 N N . GLY A 1 221 ? 26.293 64.610 12.127 1.00 13.21 221 GLY A N 1
ATOM 1426 C CA . GLY A 1 221 ? 25.913 64.376 13.512 1.00 12.15 221 GLY A CA 1
ATOM 1427 C C . GLY A 1 221 ? 24.514 63.912 13.807 1.00 15.40 221 GLY A C 1
ATOM 1428 O O . GLY A 1 221 ? 24.285 63.373 14.898 1.00 15.53 221 GLY A O 1
ATOM 1429 N N . ILE A 1 222 ? 23.558 64.144 12.884 1.00 12.67 222 ILE A N 1
ATOM 1430 C CA . ILE A 1 222 ? 22.176 63.717 13.082 1.00 12.13 222 ILE A CA 1
ATOM 1431 C C . ILE A 1 222 ? 22.060 62.340 12.430 1.00 19.54 222 ILE A C 1
ATOM 1432 O O . ILE A 1 222 ? 21.809 62.236 11.218 1.00 21.58 222 ILE A O 1
ATOM 1437 N N . THR A 1 223 ? 22.203 61.308 13.254 1.00 16.74 223 THR A N 1
ATOM 1438 C CA . THR A 1 223 ? 22.238 59.899 12.811 1.00 20.18 223 THR A CA 1
ATOM 1439 C C . THR A 1 223 ? 20.980 59.098 13.100 1.00 24.08 223 THR A C 1
ATOM 1440 O O . THR A 1 223 ? 20.100 59.558 13.815 1.00 25.79 223 THR A O 1
ATOM 1444 N N . GLY A 1 224 ? 20.954 57.878 12.594 1.00 22.74 224 GLY A N 1
ATOM 1445 C CA . GLY A 1 224 ? 19.874 56.939 12.864 1.00 21.88 224 GLY A CA 1
ATOM 1446 C C . GLY A 1 224 ? 19.510 56.188 11.633 1.00 25.20 224 GLY A C 1
ATOM 1447 O O . GLY A 1 224 ? 20.236 56.243 10.637 1.00 26.83 224 GLY A O 1
ATOM 1448 N N . ALA A 1 225 ? 18.354 55.503 11.678 1.00 22.46 225 ALA A N 1
ATOM 1449 C CA . ALA A 1 225 ? 17.857 54.706 10.565 1.00 23.14 225 ALA A CA 1
ATOM 1450 C C . ALA A 1 225 ? 17.924 55.475 9.279 1.00 23.25 225 ALA A C 1
ATOM 1451 O O . ALA A 1 225 ? 17.536 56.641 9.229 1.00 22.17 225 ALA A O 1
ATOM 1453 N N . ALA A 1 226 ? 18.468 54.840 8.258 1.00 21.12 226 ALA A N 1
ATOM 1454 C CA . ALA A 1 226 ? 18.618 55.449 6.955 1.00 23.13 226 ALA A CA 1
ATOM 1455 C C . ALA A 1 226 ? 17.397 55.225 6.103 1.00 28.57 226 ALA A C 1
ATOM 1456 O O . ALA A 1 226 ? 16.760 54.169 6.161 1.00 30.91 226 ALA A O 1
ATOM 1458 N N . GLY A 1 227 ? 17.095 56.200 5.287 1.00 21.53 227 GLY A N 1
ATOM 1459 C CA . GLY A 1 227 ? 16.022 56.067 4.319 1.00 22.09 227 GLY A CA 1
ATOM 1460 C C . GLY A 1 227 ? 16.697 55.847 2.992 1.00 28.34 227 GLY A C 1
ATOM 1461 O O . GLY A 1 227 ? 17.843 55.395 2.958 1.00 26.25 227 GLY A O 1
ATOM 1462 N N . PRO A 1 228 ? 16.083 56.302 1.892 1.00 29.77 228 PRO A N 1
ATOM 1463 C CA . PRO A 1 228 ? 16.733 56.158 0.585 1.00 30.24 228 PRO A CA 1
ATOM 1464 C C . PRO A 1 228 ? 18.034 56.957 0.472 1.00 30.72 228 PRO A C 1
ATOM 1465 O O . PRO A 1 228 ? 18.206 58.000 1.108 1.00 27.96 228 PRO A O 1
ATOM 1469 N N . GLY A 1 229 ? 18.962 56.440 -0.321 1.00 26.74 229 GLY A N 1
ATOM 1470 C CA . GLY A 1 229 ? 20.238 57.107 -0.517 1.00 25.89 229 GLY A CA 1
ATOM 1471 C C . GLY A 1 229 ? 21.207 56.930 0.619 1.00 26.02 229 GLY A C 1
ATOM 1472 O O . GLY A 1 229 ? 22.333 57.407 0.530 1.00 25.87 229 GLY A O 1
ATOM 1473 N N . GLY A 1 230 ? 20.776 56.220 1.660 1.00 22.23 230 GLY A N 1
ATOM 1474 C CA . GLY A 1 230 ? 21.583 55.994 2.851 1.00 20.39 230 GLY A CA 1
ATOM 1475 C C . GLY A 1 230 ? 21.592 57.203 3.765 1.00 22.77 230 GLY A C 1
ATOM 1476 O O . GLY A 1 230 ? 22.429 57.292 4.662 1.00 21.05 230 GLY A O 1
ATOM 1477 N N . VAL A 1 231 ? 20.676 58.167 3.536 1.00 16.62 231 VAL A N 1
ATOM 1478 C CA . VAL A 1 231 ? 20.619 59.381 4.370 1.00 13.67 231 VAL A CA 1
ATOM 1479 C C . VAL A 1 231 ? 19.709 59.127 5.561 1.00 13.74 231 VAL A C 1
ATOM 1480 O O . VAL A 1 231 ? 18.591 58.653 5.361 1.00 14.96 231 VAL A O 1
ATOM 1484 N N . SER A 1 232 ? 20.172 59.441 6.794 1.00 12.56 232 SER A N 1
ATOM 1485 C CA . SER A 1 232 ? 19.359 59.288 8.007 1.00 12.27 232 SER A CA 1
ATOM 1486 C C . SER A 1 232 ? 18.076 60.113 7.894 1.00 15.66 232 SER A C 1
ATOM 1487 O O . SER A 1 232 ? 18.121 61.318 7.647 1.00 14.55 232 SER A O 1
ATOM 1490 N N . VAL A 1 233 ? 16.919 59.461 8.088 1.00 12.10 233 VAL A N 1
ATOM 1491 C CA . VAL A 1 233 ? 15.643 60.198 7.982 1.00 10.78 233 VAL A CA 1
ATOM 1492 C C . VAL A 1 233 ? 15.520 61.253 9.102 1.00 15.01 233 VAL A C 1
ATOM 1493 O O . VAL A 1 233 ? 14.801 62.246 8.922 1.00 14.06 233 VAL A O 1
ATOM 1497 N N . ALA A 1 234 ? 16.256 61.079 10.231 1.00 12.61 234 ALA A N 1
ATOM 1498 C CA . ALA A 1 234 ? 16.249 62.094 11.292 1.00 13.16 234 ALA A CA 1
ATOM 1499 C C . ALA A 1 234 ? 16.785 63.432 10.760 1.00 13.83 234 ALA A C 1
ATOM 1500 O O . ALA A 1 234 ? 16.488 64.479 11.321 1.00 12.58 234 ALA A O 1
ATOM 1502 N N . LEU A 1 235 ? 17.587 63.407 9.678 1.00 11.07 235 LEU A N 1
ATOM 1503 C CA . LEU A 1 235 ? 18.093 64.663 9.113 1.00 10.09 235 LEU A CA 1
ATOM 1504 C C . LEU A 1 235 ? 16.907 65.512 8.599 1.00 11.51 235 LEU A C 1
ATOM 1505 O O . LEU A 1 235 ? 16.904 66.735 8.733 1.00 10.82 235 LEU A O 1
ATOM 1510 N N . TYR A 1 236 ? 15.944 64.862 7.936 1.00 9.56 236 TYR A N 1
ATOM 1511 C CA . TYR A 1 236 ? 14.798 65.603 7.394 1.00 9.38 236 TYR A CA 1
ATOM 1512 C C . TYR A 1 236 ? 13.985 66.239 8.536 1.00 11.46 236 TYR A C 1
ATOM 1513 O O . TYR A 1 236 ? 13.614 67.405 8.439 1.00 10.35 236 TYR A O 1
ATOM 1522 N N . ALA A 1 237 ? 13.784 65.498 9.633 1.00 11.45 237 ALA A N 1
ATOM 1523 C CA . ALA A 1 237 ? 13.070 66.059 10.810 1.00 10.72 237 ALA A CA 1
ATOM 1524 C C . ALA A 1 237 ? 13.882 67.228 11.408 1.00 11.18 237 ALA A C 1
ATOM 1525 O O . ALA A 1 237 ? 13.301 68.234 11.834 1.00 9.58 237 ALA A O 1
ATOM 1527 N N . ALA A 1 238 ? 15.223 67.076 11.460 1.00 8.84 238 ALA A N 1
ATOM 1528 C CA . ALA A 1 238 ? 16.094 68.142 11.984 1.00 8.66 238 ALA A CA 1
ATOM 1529 C C . ALA A 1 238 ? 15.932 69.428 11.160 1.00 11.34 238 ALA A C 1
ATOM 1530 O O . ALA A 1 238 ? 15.831 70.528 11.700 1.00 10.50 238 ALA A O 1
ATOM 1532 N N . LEU A 1 239 ? 15.923 69.278 9.845 1.00 9.64 239 LEU A N 1
ATOM 1533 C CA . LEU A 1 239 ? 15.752 70.429 8.948 1.00 9.40 239 LEU A CA 1
ATOM 1534 C C . LEU A 1 239 ? 14.390 71.100 9.148 1.00 12.22 239 LEU A C 1
ATOM 1535 O O . LEU A 1 239 ? 14.309 72.323 9.165 1.00 8.83 239 LEU A O 1
ATOM 1540 N N . THR A 1 240 ? 13.323 70.296 9.340 1.00 8.30 240 THR A N 1
ATOM 1541 C CA . THR A 1 240 ? 11.986 70.879 9.574 1.00 8.82 240 THR A CA 1
ATOM 1542 C C . THR A 1 240 ? 11.959 71.618 10.913 1.00 12.26 240 THR A C 1
ATOM 1543 O O . THR A 1 240 ? 11.346 72.680 11.007 1.00 10.95 240 THR A O 1
ATOM 1547 N N . SER A 1 241 ? 12.566 71.042 11.950 1.00 9.68 241 SER A N 1
ATOM 1548 C CA . SER A 1 241 ? 12.579 71.743 13.248 1.00 10.07 241 SER A CA 1
ATOM 1549 C C . SER A 1 241 ? 13.291 73.088 13.141 1.00 11.67 241 SER A C 1
ATOM 1550 O O . SER A 1 241 ? 12.777 74.070 13.636 1.00 12.04 241 SER A O 1
ATOM 1553 N N 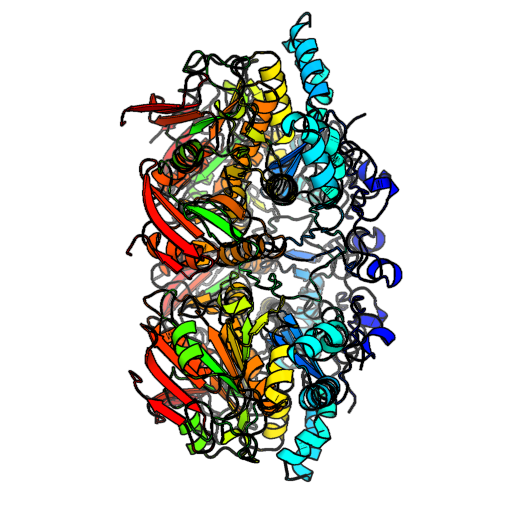. LEU A 1 242 ? 14.485 73.126 12.498 1.00 9.67 242 LEU A N 1
ATOM 1554 C CA . LEU A 1 242 ? 15.229 74.391 12.323 1.00 9.83 242 LEU A CA 1
ATOM 1555 C C . LEU A 1 242 ? 14.419 75.345 11.469 1.00 12.63 242 LEU A C 1
ATOM 1556 O O . LEU A 1 242 ? 14.275 76.530 11.804 1.00 12.39 242 LEU A O 1
ATOM 1561 N N . ASN A 1 243 ? 13.852 74.820 10.385 1.00 9.97 243 ASN A N 1
ATOM 1562 C CA . ASN A 1 243 ? 12.963 75.650 9.545 1.00 9.88 243 ASN A CA 1
ATOM 1563 C C . ASN A 1 243 ? 11.839 76.317 10.377 1.00 14.06 243 ASN A C 1
ATOM 1564 O O . ASN A 1 243 ? 11.566 77.513 10.227 1.00 12.75 243 ASN A O 1
ATOM 1569 N N . ASN A 1 244 ? 11.158 75.524 11.214 1.00 10.36 244 ASN A N 1
ATOM 1570 C CA . ASN A 1 244 ? 9.971 76.049 11.888 1.00 11.31 244 ASN A CA 1
ATOM 1571 C C . ASN A 1 244 ? 10.340 76.977 13.041 1.00 13.55 244 ASN A C 1
ATOM 1572 O O . ASN A 1 244 ? 9.542 77.841 13.369 1.00 12.05 244 ASN A O 1
ATOM 1577 N N . ILE A 1 245 ? 11.526 76.793 13.661 1.00 10.95 245 ILE A N 1
ATOM 1578 C CA . ILE A 1 245 ? 11.915 77.754 14.698 1.00 11.88 245 ILE A CA 1
ATOM 1579 C C . ILE A 1 245 ? 12.216 79.100 14.009 1.00 12.92 245 ILE A C 1
ATOM 1580 O O . ILE A 1 245 ? 11.800 80.163 14.511 1.00 14.09 245 ILE A O 1
ATOM 1585 N N . CYS A 1 246 ? 12.805 79.046 12.801 1.00 10.91 246 CYS A N 1
ATOM 1586 C CA . CYS A 1 246 ? 13.032 80.304 12.078 1.00 12.27 246 CYS A CA 1
ATOM 1587 C C . CYS A 1 246 ? 11.670 80.922 11.732 1.00 15.65 246 CYS A C 1
ATOM 1588 O O . CYS A 1 246 ? 11.479 82.110 11.929 1.00 14.43 246 CYS A O 1
ATOM 1591 N N . ALA A 1 247 ? 10.726 80.109 11.228 1.00 14.22 247 ALA A N 1
ATOM 1592 C CA . ALA A 1 247 ? 9.387 80.620 10.865 1.00 13.87 247 ALA A CA 1
ATOM 1593 C C . ALA A 1 247 ? 8.707 81.270 12.075 1.00 15.87 247 ALA A C 1
ATOM 1594 O O . ALA A 1 247 ? 8.125 82.340 11.928 1.00 16.44 247 ALA A O 1
ATOM 1596 N N . GLU A 1 248 ? 8.778 80.630 13.265 1.00 14.03 248 GLU A N 1
ATOM 1597 C CA . GLU A 1 248 ? 8.178 81.162 14.488 1.00 14.49 248 GLU A CA 1
ATOM 1598 C C . GLU A 1 248 ? 8.757 82.539 14.831 1.00 18.91 248 GLU A C 1
ATOM 1599 O O . GLU A 1 248 ? 8.016 83.426 15.288 1.00 16.61 248 GLU A O 1
ATOM 1605 N N . LEU A 1 249 ? 10.065 82.718 14.608 1.00 16.31 249 LEU A N 1
ATOM 1606 C CA . LEU A 1 249 ? 10.777 83.953 14.944 1.00 16.15 249 LEU A CA 1
ATOM 1607 C C . LEU A 1 249 ? 10.752 84.991 13.790 1.00 19.48 249 LEU A C 1
ATOM 1608 O O . LEU A 1 249 ? 11.326 86.084 13.927 1.00 20.50 249 LEU A O 1
ATOM 1613 N N . GLY A 1 250 ? 10.077 84.647 12.692 1.00 15.57 250 GLY A N 1
ATOM 1614 C CA . GLY A 1 250 ? 9.885 85.510 11.533 1.00 17.44 250 GLY A CA 1
ATOM 1615 C C . GLY A 1 250 ? 11.159 85.872 10.801 1.00 19.31 250 GLY A C 1
ATOM 1616 O O . GLY A 1 250 ? 11.259 86.961 10.221 1.00 20.46 250 GLY A O 1
ATOM 1617 N N . VAL A 1 251 ? 12.112 84.939 10.766 1.00 16.49 251 VAL A N 1
ATOM 1618 C CA . VAL A 1 251 ? 13.396 85.171 10.092 1.00 15.33 251 VAL A CA 1
ATOM 1619 C C . VAL A 1 251 ? 13.596 84.153 8.994 1.00 18.34 251 VAL A C 1
ATOM 1620 O O . VAL A 1 251 ? 12.950 83.103 8.983 1.00 16.87 251 VAL A O 1
ATOM 1624 N N . LEU A 1 252 ? 14.554 84.464 8.089 1.00 15.48 252 LEU A N 1
ATOM 1625 C CA . LEU A 1 252 ? 14.979 83.525 7.072 1.00 14.23 252 LEU A CA 1
ATOM 1626 C C . LEU A 1 252 ? 16.469 83.256 7.231 1.00 15.85 252 LEU A C 1
ATOM 1627 O O . LEU A 1 252 ? 17.277 84.200 7.251 1.00 16.01 252 LEU A O 1
ATOM 1632 N N . LEU A 1 253 ? 16.830 81.971 7.323 1.00 13.93 253 LEU A N 1
ATOM 1633 C CA . LEU A 1 253 ? 18.238 81.570 7.336 1.00 13.32 253 LEU A CA 1
ATOM 1634 C C . LEU A 1 253 ? 18.519 80.844 6.043 1.00 16.67 253 LEU A C 1
ATOM 1635 O O . LEU A 1 253 ? 17.656 80.120 5.554 1.00 16.39 253 LEU A O 1
ATOM 1640 N N . VAL A 1 254 ? 19.712 81.009 5.494 1.00 14.18 254 VAL A N 1
ATOM 1641 C CA . VAL A 1 254 ? 20.137 80.313 4.284 1.00 12.59 254 VAL A CA 1
ATOM 1642 C C . VAL A 1 254 ? 21.310 79.420 4.678 1.00 16.04 254 VAL A C 1
ATOM 1643 O O . VAL A 1 254 ? 22.224 79.927 5.356 1.00 15.19 254 VAL A O 1
ATOM 1647 N N . ALA A 1 255 ? 21.319 78.136 4.252 1.00 11.20 255 ALA A N 1
ATOM 1648 C CA . ALA A 1 255 ? 22.432 77.268 4.648 1.00 12.31 255 ALA A CA 1
ATOM 1649 C C . ALA A 1 255 ? 22.843 76.330 3.533 1.00 16.13 255 ALA A C 1
ATOM 1650 O O . ALA A 1 255 ? 21.989 75.780 2.853 1.00 15.41 255 ALA A O 1
ATOM 1652 N N . ALA A 1 256 ? 24.149 76.133 3.358 1.00 14.50 256 ALA A N 1
ATOM 1653 C CA . ALA A 1 256 ? 24.665 75.137 2.395 1.00 14.58 256 ALA A CA 1
ATOM 1654 C C . ALA A 1 256 ? 24.618 73.756 3.017 1.00 14.75 256 ALA A C 1
ATOM 1655 O O . ALA A 1 256 ? 24.923 73.608 4.200 1.00 12.74 256 ALA A O 1
ATOM 1657 N N . ILE A 1 257 ? 24.288 72.732 2.229 1.00 11.82 257 ILE A N 1
ATOM 1658 C CA . ILE A 1 257 ? 24.263 71.372 2.780 1.00 13.04 257 ILE A CA 1
ATOM 1659 C C . ILE A 1 257 ? 24.591 70.362 1.686 1.00 18.33 257 ILE A C 1
ATOM 1660 O O . ILE A 1 257 ? 24.155 70.514 0.542 1.00 18.21 257 ILE A O 1
ATOM 1665 N N . ASN A 1 258 ? 25.348 69.328 2.049 1.00 15.89 258 ASN A N 1
ATOM 1666 C CA . ASN A 1 258 ? 25.671 68.210 1.172 1.00 15.38 258 ASN A CA 1
ATOM 1667 C C . ASN A 1 258 ? 25.213 66.958 1.906 1.00 17.12 258 ASN A C 1
ATOM 1668 O O . ASN A 1 258 ? 25.925 66.523 2.812 1.00 16.62 258 ASN A O 1
ATOM 1673 N N . PRO A 1 259 ? 24.013 66.405 1.606 1.00 16.43 259 PRO A N 1
ATOM 1674 C CA . PRO A 1 259 ? 23.506 65.275 2.399 1.00 15.53 259 PRO A CA 1
ATOM 1675 C C . PRO A 1 259 ? 24.232 63.960 2.165 1.00 19.67 259 PRO A C 1
ATOM 1676 O O . PRO A 1 259 ? 23.960 63.000 2.896 1.00 19.58 259 PRO A O 1
ATOM 1680 N N . MET A 1 260 ? 25.160 63.908 1.171 1.00 17.66 260 MET A N 1
ATOM 1681 C CA . MET A 1 260 ? 25.977 62.722 0.862 1.00 20.38 260 MET A CA 1
ATOM 1682 C C . MET A 1 260 ? 25.126 61.482 0.596 1.00 24.54 260 MET A C 1
ATOM 1683 O O . MET A 1 260 ? 25.323 60.402 1.174 1.00 25.52 260 MET A O 1
ATOM 1688 N N . SER A 1 261 ? 24.170 61.657 -0.291 1.00 19.17 261 SER A N 1
ATOM 1689 C CA . SER A 1 261 ? 23.325 60.581 -0.755 1.00 19.53 261 SER A CA 1
ATOM 1690 C C . SER A 1 261 ? 24.135 59.670 -1.652 1.00 24.07 261 SER A C 1
ATOM 1691 O O . SER A 1 261 ? 25.051 60.162 -2.317 1.00 22.41 261 SER A O 1
ATOM 1694 N N . SER A 1 262 ? 23.739 58.380 -1.759 1.00 23.49 262 SER A N 1
ATOM 1695 C CA . SER A 1 262 ? 24.346 57.510 -2.765 1.00 25.47 262 SER A CA 1
ATOM 1696 C C . SER A 1 262 ? 23.893 58.062 -4.127 1.00 31.35 262 SER A C 1
ATOM 1697 O O . SER A 1 262 ? 22.835 58.708 -4.202 1.00 30.15 262 SER A O 1
ATOM 1700 N N . ASP A 1 263 ? 24.706 57.879 -5.180 1.00 30.29 263 ASP A N 1
ATOM 1701 C CA . ASP A 1 263 ? 24.468 58.437 -6.516 1.00 32.62 263 ASP A CA 1
ATOM 1702 C C . ASP A 1 263 ? 23.144 58.035 -7.148 1.00 35.86 263 ASP A C 1
ATOM 1703 O O . ASP A 1 263 ? 22.593 58.837 -7.893 1.00 36.94 263 ASP A O 1
ATOM 1708 N N . ASP A 1 264 ? 22.632 56.830 -6.859 1.00 31.58 264 ASP A N 1
ATOM 1709 C CA . ASP A 1 264 ? 21.398 56.332 -7.465 1.00 33.05 264 ASP A CA 1
ATOM 1710 C C . ASP A 1 264 ? 20.127 56.967 -6.855 1.00 36.21 264 ASP A C 1
ATOM 1711 O O . ASP A 1 264 ? 19.058 56.866 -7.453 1.00 36.52 264 ASP A O 1
ATOM 1716 N N . LYS A 1 265 ? 20.231 57.580 -5.671 1.00 30.84 265 LYS A N 1
ATOM 1717 C CA . LYS A 1 265 ? 19.044 58.116 -5.000 1.00 30.21 265 LYS A CA 1
ATOM 1718 C C . LYS A 1 265 ? 19.095 59.619 -4.725 1.00 30.52 265 LYS A C 1
ATOM 1719 O O . LYS A 1 265 ? 18.300 60.103 -3.911 1.00 29.73 265 LYS A O 1
ATOM 1725 N N . VAL A 1 266 ? 19.976 60.354 -5.413 1.00 25.82 266 VAL A N 1
ATOM 1726 C CA . VAL A 1 266 ? 20.133 61.808 -5.217 1.00 26.52 266 VAL A CA 1
ATOM 1727 C C . VAL A 1 266 ? 18.784 62.539 -5.385 1.00 27.45 266 VAL A C 1
ATOM 1728 O O . VAL A 1 266 ? 18.432 63.379 -4.545 1.00 24.64 266 VAL A O 1
ATOM 1732 N N . SER A 1 267 ? 18.058 62.235 -6.467 1.00 23.24 267 SER A N 1
ATOM 1733 C CA . SER A 1 267 ? 16.797 62.930 -6.754 1.00 23.93 267 SER A CA 1
ATOM 1734 C C . SER A 1 267 ? 15.778 62.731 -5.634 1.00 24.52 267 SER A C 1
ATOM 1735 O O . SER A 1 267 ? 15.136 63.700 -5.226 1.00 25.34 267 SER A O 1
ATOM 1738 N N . LEU A 1 268 ? 15.697 61.521 -5.079 1.00 21.41 268 LEU A N 1
ATOM 1739 C CA . LEU A 1 268 ? 14.768 61.222 -3.979 1.00 22.26 268 LEU A CA 1
ATOM 1740 C C . LEU A 1 268 ? 15.181 61.973 -2.716 1.00 21.62 268 LEU A C 1
ATOM 1741 O O . LEU A 1 268 ? 14.333 62.555 -2.042 1.00 20.16 268 LEU A O 1
ATOM 1746 N N . VAL A 1 269 ? 16.481 61.978 -2.402 1.00 16.53 269 VAL A N 1
ATOM 1747 C CA . VAL A 1 269 ? 16.958 62.684 -1.191 1.00 15.00 269 VAL A CA 1
ATOM 1748 C C . VAL A 1 269 ? 16.690 64.197 -1.340 1.00 16.69 269 VAL A C 1
ATOM 1749 O O . VAL A 1 269 ? 16.227 64.828 -0.387 1.00 14.65 269 VAL A O 1
ATOM 1753 N N . TYR A 1 270 ? 16.980 64.765 -2.517 1.00 16.09 270 TYR A N 1
ATOM 1754 C CA . TYR A 1 270 ? 16.752 66.199 -2.725 1.00 15.90 270 TYR A CA 1
ATOM 1755 C C . TYR A 1 270 ? 15.253 66.521 -2.605 1.00 17.10 270 TYR A C 1
ATOM 1756 O O . TYR A 1 270 ? 14.904 67.549 -2.016 1.00 16.41 270 TYR A O 1
ATOM 1765 N N . ASN A 1 271 ? 14.360 65.633 -3.103 1.00 15.61 271 ASN A N 1
ATOM 1766 C CA . ASN A 1 271 ? 12.907 65.827 -2.948 1.00 15.98 271 ASN A CA 1
ATOM 1767 C C . ASN A 1 271 ? 12.522 65.797 -1.447 1.00 17.81 271 ASN A C 1
ATOM 1768 O O . ASN A 1 271 ? 11.686 66.585 -1.013 1.00 16.07 271 ASN A O 1
ATOM 1773 N N . ASN A 1 272 ? 13.134 64.895 -0.667 1.00 14.10 272 ASN A N 1
ATOM 1774 C CA . ASN A 1 272 ? 12.846 64.810 0.779 1.00 12.78 272 ASN A CA 1
ATOM 1775 C C . ASN A 1 272 ? 13.316 66.065 1.500 1.00 15.26 272 ASN A C 1
ATOM 1776 O O . ASN A 1 272 ? 12.636 66.548 2.412 1.00 13.80 272 ASN A O 1
ATOM 1781 N N . ILE A 1 273 ? 14.448 66.623 1.074 1.00 12.60 273 ILE A N 1
ATOM 1782 C CA . ILE A 1 273 ? 14.951 67.880 1.652 1.00 12.02 273 ILE A CA 1
ATOM 1783 C C . ILE A 1 273 ? 13.975 69.026 1.314 1.00 15.25 273 ILE A C 1
ATOM 1784 O O . ILE A 1 273 ? 13.579 69.770 2.211 1.00 13.49 273 ILE A O 1
ATOM 1789 N N . ALA A 1 274 ? 13.574 69.156 0.049 1.00 14.35 274 ALA A N 1
ATOM 1790 C CA . ALA A 1 274 ? 12.639 70.203 -0.384 1.00 14.07 274 ALA A CA 1
ATOM 1791 C C . ALA A 1 274 ? 11.326 70.111 0.412 1.00 16.70 274 ALA A C 1
ATOM 1792 O O . ALA A 1 274 ? 10.749 71.137 0.754 1.00 14.68 274 ALA A O 1
ATOM 1794 N N . ALA A 1 275 ? 10.871 68.873 0.719 1.00 13.22 275 ALA A N 1
ATOM 1795 C CA . ALA A 1 275 ? 9.625 68.645 1.470 1.00 13.28 275 ALA A CA 1
ATOM 1796 C C . ALA A 1 275 ? 9.778 69.018 2.952 1.00 16.12 275 ALA A C 1
ATOM 1797 O O . ALA A 1 275 ? 8.775 69.057 3.684 1.00 14.20 275 ALA A O 1
ATOM 1799 N N . SER A 1 276 ? 11.021 69.318 3.392 1.00 10.81 276 SER A N 1
ATOM 1800 C CA . SER A 1 276 ? 11.265 69.593 4.799 1.00 10.47 276 SER A CA 1
ATOM 1801 C C . SER A 1 276 ? 11.440 71.076 5.145 1.00 12.64 276 SER A C 1
ATOM 1802 O O . SER A 1 276 ? 11.452 71.409 6.328 1.00 13.02 276 SER A O 1
ATOM 1805 N N . VAL A 1 277 ? 11.653 71.948 4.147 1.00 9.93 277 VAL A N 1
ATOM 1806 C CA . VAL A 1 277 ? 12.036 73.328 4.447 1.00 10.97 277 VAL A CA 1
ATOM 1807 C C . VAL A 1 277 ? 11.266 74.330 3.597 1.00 15.25 277 VAL A C 1
ATOM 1808 O O . VAL A 1 277 ? 10.589 73.946 2.637 1.00 15.01 277 VAL A O 1
ATOM 1812 N N . ALA A 1 278 ? 11.460 75.636 3.899 1.00 12.79 278 ALA A N 1
ATOM 1813 C CA . ALA A 1 278 ? 10.805 76.711 3.147 1.00 12.75 278 ALA A CA 1
ATOM 1814 C C . ALA A 1 278 ? 11.335 76.853 1.712 1.00 17.89 278 ALA A C 1
ATOM 1815 O O . ALA A 1 278 ? 10.601 77.314 0.839 1.00 20.98 278 ALA A O 1
ATOM 1817 N N . GLY A 1 279 ? 12.575 76.500 1.463 1.00 14.96 279 GLY A N 1
ATOM 1818 C CA . GLY A 1 279 ? 13.117 76.629 0.111 1.00 15.48 279 GLY A CA 1
ATOM 1819 C C . GLY A 1 279 ? 14.368 75.832 -0.108 1.00 18.69 279 GLY A C 1
ATOM 1820 O O . GLY A 1 279 ? 15.109 75.567 0.840 1.00 15.49 279 GLY A O 1
ATOM 1821 N N . MET A 1 280 ? 14.638 75.485 -1.372 1.00 15.20 280 MET A N 1
ATOM 1822 C CA . MET A 1 280 ? 15.806 74.706 -1.706 1.00 14.25 280 MET A CA 1
ATOM 1823 C C . MET A 1 280 ? 16.306 75.088 -3.079 1.00 19.54 280 MET A C 1
ATOM 1824 O O . MET A 1 280 ? 15.503 75.171 -4.010 1.00 20.02 280 MET A O 1
ATOM 1829 N N . THR A 1 281 ? 17.622 75.284 -3.200 1.00 14.16 281 THR A N 1
ATOM 1830 C CA . THR A 1 281 ? 18.298 75.537 -4.466 1.00 15.30 281 THR A CA 1
ATOM 1831 C C . THR A 1 281 ? 19.322 74.420 -4.681 1.00 19.26 281 THR A C 1
ATOM 1832 O O . THR A 1 281 ? 20.146 74.175 -3.806 1.00 16.65 281 THR A O 1
ATOM 1836 N N . VAL A 1 282 ? 19.283 73.772 -5.856 1.00 17.40 282 VAL A N 1
ATOM 1837 C CA . VAL A 1 282 ? 20.271 72.757 -6.230 1.00 18.87 282 VAL A CA 1
ATOM 1838 C C . VAL A 1 282 ? 21.295 73.456 -7.107 1.00 23.24 282 VAL A C 1
ATOM 1839 O O . VAL A 1 282 ? 20.931 74.099 -8.110 1.00 23.56 282 VAL A O 1
ATOM 1843 N N . VAL A 1 283 ? 22.580 73.353 -6.717 1.00 21.26 283 VAL A N 1
ATOM 1844 C CA . VAL A 1 283 ? 23.649 74.013 -7.460 1.00 23.02 283 VAL A CA 1
ATOM 1845 C C . VAL A 1 283 ? 24.620 72.983 -8.041 1.00 27.20 283 VAL A C 1
ATOM 1846 O O . VAL A 1 283 ? 24.893 71.952 -7.430 1.00 25.87 283 VAL A O 1
ATOM 1850 N N . ASN A 1 284 ? 25.148 73.290 -9.211 1.00 26.83 284 ASN A N 1
ATOM 1851 C CA . ASN A 1 284 ? 26.199 72.527 -9.876 1.00 28.64 284 ASN A CA 1
ATOM 1852 C C . ASN A 1 284 ? 27.010 73.508 -10.695 1.00 34.47 284 ASN A C 1
ATOM 1853 O O . ASN A 1 284 ? 26.425 74.380 -11.345 1.00 34.42 284 ASN A O 1
ATOM 1858 N N . ASN A 1 285 ? 28.351 73.429 -10.585 1.00 32.42 285 ASN A N 1
ATOM 1859 C CA . ASN A 1 285 ? 29.271 74.353 -11.261 1.00 33.70 285 ASN A CA 1
ATOM 1860 C C . ASN A 1 285 ? 28.944 75.815 -10.859 1.00 36.55 285 ASN A C 1
ATOM 1861 O O . ASN A 1 285 ? 28.960 76.700 -11.704 1.00 37.36 285 ASN A O 1
ATOM 1866 N N . ALA A 1 286 ? 28.609 76.040 -9.563 1.00 31.45 286 ALA A N 1
ATOM 1867 C CA . ALA A 1 286 ? 28.249 77.344 -8.971 1.00 30.53 286 ALA A CA 1
ATOM 1868 C C . ALA A 1 286 ? 27.083 78.037 -9.721 1.00 32.60 286 ALA A C 1
ATOM 1869 O O . ALA A 1 286 ? 27.012 79.272 -9.758 1.00 32.93 286 ALA A O 1
ATOM 1871 N N . ALA A 1 287 ? 26.170 77.236 -10.305 1.00 28.08 287 ALA A N 1
ATOM 1872 C CA . ALA A 1 287 ? 24.987 77.730 -11.031 1.00 27.70 287 ALA A CA 1
ATOM 1873 C C . ALA A 1 287 ? 23.745 76.972 -10.577 1.00 28.43 287 ALA A C 1
ATOM 1874 O O . ALA A 1 287 ? 23.857 75.805 -10.199 1.00 25.86 287 ALA A O 1
ATOM 1876 N N . VAL A 1 288 ? 22.570 77.609 -10.653 1.00 27.34 288 VAL A N 1
ATOM 1877 C CA . VAL A 1 288 ? 21.299 76.986 -10.249 1.00 28.04 288 VAL A CA 1
ATOM 1878 C C . VAL A 1 288 ? 20.861 75.902 -11.255 1.00 32.99 288 VAL A C 1
ATOM 1879 O O . VAL A 1 288 ? 20.656 76.194 -12.432 1.00 32.55 288 VAL A O 1
ATOM 1883 N N . VAL A 1 289 ? 20.672 74.671 -10.760 1.00 28.25 289 VAL A N 1
ATOM 1884 C CA . VAL A 1 289 ? 20.150 73.535 -11.531 1.00 28.33 289 VAL A CA 1
ATOM 1885 C C . VAL A 1 289 ? 18.620 73.557 -11.395 1.00 31.29 289 VAL A C 1
ATOM 1886 O O . VAL A 1 289 ? 17.882 73.398 -12.377 1.00 31.72 289 VAL A O 1
ATOM 1890 N N . SER A 1 290 ? 18.142 73.775 -10.173 1.00 24.17 290 SER A N 1
ATOM 1891 C CA . SER A 1 290 ? 16.704 73.844 -9.882 1.00 23.78 290 SER A CA 1
ATOM 1892 C C . SER A 1 290 ? 16.502 74.631 -8.606 1.00 26.61 290 SER A C 1
ATOM 1893 O O . SER A 1 290 ? 17.436 74.769 -7.810 1.00 24.13 290 SER A O 1
ATOM 1896 N N . GLN A 1 291 ? 15.292 75.136 -8.406 1.00 22.26 291 GLN A N 1
ATOM 1897 C CA . GLN A 1 291 ? 14.968 75.906 -7.214 1.00 21.55 291 GLN A CA 1
ATOM 1898 C C . GLN A 1 291 ? 13.491 75.760 -6.905 1.00 25.42 291 GLN A C 1
ATOM 1899 O O . GLN A 1 291 ? 12.661 75.779 -7.820 1.00 27.07 291 GLN A O 1
ATOM 1905 N N . THR A 1 292 ? 13.159 75.628 -5.624 1.00 19.50 292 THR A N 1
ATOM 1906 C CA . THR A 1 292 ? 11.759 75.543 -5.209 1.00 18.77 292 THR A CA 1
ATOM 1907 C C . THR A 1 292 ? 11.612 76.333 -3.933 1.00 21.57 292 THR A C 1
ATOM 1908 O O . THR A 1 292 ? 12.458 76.236 -3.043 1.00 18.86 292 THR A O 1
ATOM 1912 N N . ILE A 1 293 ? 10.573 77.169 -3.863 1.00 19.45 293 ILE A N 1
ATOM 1913 C CA . ILE A 1 293 ? 10.380 78.033 -2.701 1.00 19.29 293 ILE A CA 1
ATOM 1914 C C . ILE A 1 293 ? 8.919 78.059 -2.276 1.00 23.32 293 ILE A C 1
ATOM 1915 O O . ILE A 1 293 ? 8.039 78.160 -3.138 1.00 24.41 293 ILE A O 1
ATOM 1920 N N . ARG A 1 294 ? 8.674 78.019 -0.949 1.00 17.12 294 ARG A N 1
ATOM 1921 C CA . ARG A 1 294 ? 7.369 78.285 -0.351 1.00 17.95 294 ARG A CA 1
ATOM 1922 C C . ARG A 1 294 ? 7.296 79.804 -0.175 1.00 22.41 294 ARG A C 1
ATOM 1923 O O . ARG A 1 294 ? 8.030 80.361 0.651 1.00 20.85 294 ARG A O 1
ATOM 1931 N N . SER A 1 295 ? 6.508 80.484 -1.034 1.00 21.00 295 SER A N 1
ATOM 1932 C CA . SER A 1 295 ? 6.418 81.942 -0.975 1.00 20.70 295 SER A CA 1
ATOM 1933 C C . SER A 1 295 ? 5.052 82.354 -0.404 1.00 26.30 295 SER A C 1
ATOM 1934 O O . SER A 1 295 ? 4.152 81.510 -0.290 1.00 24.42 295 SER A O 1
ATOM 1937 N N . GLY A 1 296 ? 4.900 83.641 -0.088 1.00 24.81 296 GLY A N 1
ATOM 1938 C CA . GLY A 1 296 ? 3.638 84.186 0.403 1.00 26.08 296 GLY A CA 1
ATOM 1939 C C . GLY A 1 296 ? 2.502 84.025 -0.591 1.00 29.17 296 GLY A C 1
ATOM 1940 O O . GLY A 1 296 ? 1.332 84.049 -0.200 1.00 30.12 296 GLY A O 1
ATOM 1941 N N . THR A 1 297 ? 2.826 83.807 -1.881 1.00 27.06 297 THR A N 1
ATOM 1942 C CA . THR A 1 297 ? 1.804 83.645 -2.934 1.00 28.98 297 THR A CA 1
ATOM 1943 C C . THR A 1 297 ? 1.753 82.210 -3.514 1.00 34.47 297 THR A C 1
ATOM 1944 O O . THR A 1 297 ? 1.186 82.002 -4.603 1.00 33.34 297 THR A O 1
ATOM 1948 N N . GLY A 1 298 ? 2.290 81.251 -2.759 1.00 29.70 298 GLY A N 1
ATOM 1949 C CA . GLY A 1 298 ? 2.312 79.833 -3.113 1.00 30.49 298 GLY A CA 1
ATOM 1950 C C . GLY A 1 298 ? 3.690 79.263 -3.420 1.00 33.89 298 GLY A C 1
ATOM 1951 O O . GLY A 1 298 ? 4.708 79.962 -3.331 1.00 28.67 298 GLY A O 1
ATOM 1952 N N . ARG A 1 299 ? 3.719 77.985 -3.813 1.00 34.12 299 ARG A N 1
ATOM 1953 C CA . ARG A 1 299 ? 4.953 77.278 -4.162 1.00 34.83 299 ARG A CA 1
ATOM 1954 C C . ARG A 1 299 ? 5.459 77.729 -5.522 1.00 40.07 299 ARG A C 1
ATOM 1955 O O . ARG A 1 299 ? 4.679 77.797 -6.476 1.00 41.11 299 ARG A O 1
ATOM 1963 N N . ILE A 1 300 ? 6.758 78.058 -5.608 1.00 35.56 300 ILE A N 1
ATOM 1964 C CA . ILE A 1 300 ? 7.431 78.501 -6.844 1.00 37.56 300 ILE A CA 1
ATOM 1965 C C . ILE A 1 300 ? 8.463 77.435 -7.206 1.00 43.38 300 ILE A C 1
ATOM 1966 O O . ILE A 1 300 ? 9.194 76.987 -6.322 1.00 41.48 300 ILE A O 1
ATOM 1971 N N . PHE A 1 301 ? 8.477 76.985 -8.475 1.00 40.56 301 PHE A N 1
ATOM 1972 C CA . PHE A 1 301 ? 9.406 75.970 -8.978 1.00 39.90 301 PHE A CA 1
ATOM 1973 C C . PHE A 1 301 ? 10.123 76.516 -10.198 1.00 42.66 301 PHE A C 1
ATOM 1974 O O . PHE A 1 301 ? 9.491 77.126 -11.065 1.00 41.35 301 PHE A O 1
ATOM 1982 N N . SER A 1 302 ? 11.435 76.300 -10.273 1.00 37.78 302 SER A N 1
ATOM 1983 C CA . SER A 1 302 ? 12.269 76.725 -11.393 1.00 38.63 302 SER A CA 1
ATOM 1984 C C . SER A 1 302 ? 13.266 75.617 -11.749 1.00 41.23 302 SER A C 1
ATOM 1985 O O . SER A 1 302 ? 13.680 74.851 -10.873 1.00 36.67 302 SER A O 1
ATOM 1988 N N . GLY A 1 303 ? 13.641 75.562 -13.030 1.00 40.01 303 GLY A N 1
ATOM 1989 C CA . GLY A 1 303 ? 14.601 74.596 -13.557 1.00 68.83 303 GLY A CA 1
ATOM 1990 C C . GLY A 1 303 ? 13.962 73.378 -14.188 1.00 106.48 303 GLY A C 1
ATOM 1991 O O . GLY A 1 303 ? 14.426 72.255 -13.985 1.00 74.73 303 GLY A O 1
ATOM 1992 N N . VAL B 1 34 ? 53.269 74.974 34.676 1.00 52.12 34 VAL B N 1
ATOM 1993 C CA . VAL B 1 34 ? 52.463 74.042 33.887 1.00 49.25 34 VAL B CA 1
ATOM 1994 C C . VAL B 1 34 ? 52.156 72.832 34.777 1.00 52.77 34 VAL B C 1
ATOM 1995 O O . VAL B 1 34 ? 53.074 72.144 35.225 1.00 53.83 34 VAL B O 1
ATOM 1999 N N . ALA B 1 35 ? 50.863 72.632 35.080 1.00 48.14 35 ALA B N 1
ATOM 2000 C CA . ALA B 1 35 ? 50.356 71.572 35.960 1.00 47.76 35 ALA B CA 1
ATOM 2001 C C . ALA B 1 35 ? 49.561 70.520 35.190 1.00 45.82 35 ALA B C 1
ATOM 2002 O O . ALA B 1 35 ? 49.060 70.795 34.102 1.00 41.99 35 ALA B O 1
ATOM 2004 N N . ALA B 1 36 ? 49.442 69.319 35.779 1.00 41.59 36 ALA B N 1
ATOM 2005 C CA . ALA B 1 36 ? 48.768 68.179 35.173 1.00 38.15 36 ALA B CA 1
ATOM 2006 C C . ALA B 1 36 ? 47.247 68.301 35.215 1.00 32.84 36 ALA B C 1
ATOM 2007 O O . ALA B 1 36 ? 46.662 68.584 36.271 1.00 32.95 36 ALA B O 1
ATOM 2009 N N . PRO B 1 37 ? 46.568 68.006 34.088 1.00 19.33 37 PRO B N 1
ATOM 2010 C CA . PRO B 1 37 ? 45.093 68.000 34.115 1.00 17.80 37 PRO B CA 1
ATOM 2011 C C . PRO B 1 37 ? 44.566 66.901 35.031 1.00 22.20 37 PRO B C 1
ATOM 2012 O O . PRO B 1 37 ? 45.232 65.866 35.198 1.00 22.41 37 PRO B O 1
ATOM 2016 N N . ALA B 1 38 ? 43.392 67.125 35.624 1.00 18.19 38 ALA B N 1
ATOM 2017 C CA . ALA B 1 38 ? 42.752 66.174 36.527 1.00 19.09 38 ALA B CA 1
ATOM 2018 C C . ALA B 1 38 ? 42.409 64.889 35.804 1.00 19.86 38 ALA B C 1
ATOM 2019 O O . ALA B 1 38 ? 41.951 64.956 34.657 1.00 19.26 38 ALA B O 1
ATOM 2021 N N . VAL B 1 39 ? 42.572 63.727 36.472 1.00 17.86 39 VAL B N 1
ATOM 2022 C CA A VAL B 1 39 ? 42.220 62.438 35.890 0.34 17.55 39 VAL B CA 1
ATOM 2023 C CA B VAL B 1 39 ? 42.129 62.477 35.822 0.66 16.80 39 VAL B CA 1
ATOM 2024 C C . VAL B 1 39 ? 40.972 61.892 36.635 1.00 18.95 39 VAL B C 1
ATOM 2025 O O . VAL B 1 39 ? 40.250 61.028 36.114 1.00 17.39 39 VAL B O 1
ATOM 2032 N N . VAL B 1 40 ? 40.696 62.432 37.832 1.00 14.85 40 VAL B N 1
ATOM 2033 C CA . VAL B 1 40 ? 39.512 62.031 38.586 1.00 15.18 40 VAL B CA 1
ATOM 2034 C C . VAL B 1 40 ? 38.302 62.545 37.802 1.00 17.03 40 VAL B C 1
ATOM 2035 O O . VAL B 1 40 ? 38.316 63.705 37.339 1.00 16.18 40 VAL B O 1
ATOM 2039 N N . GLU B 1 41 ? 37.258 61.725 37.649 1.00 14.73 41 GLU B N 1
ATOM 2040 C CA . GLU B 1 41 ? 36.048 62.154 36.926 1.00 12.33 41 GLU B CA 1
ATOM 2041 C C . GLU B 1 41 ? 35.312 63.230 37.715 1.00 16.06 41 GLU B C 1
ATOM 2042 O O . GLU B 1 41 ? 35.079 63.052 38.917 1.00 16.39 41 GLU B O 1
ATOM 2048 N N . GLY B 1 42 ? 34.965 64.319 37.040 1.00 11.95 42 GLY B N 1
ATOM 2049 C CA . GLY B 1 42 ? 34.260 65.439 37.663 1.00 10.48 42 GLY B CA 1
ATOM 2050 C C . GLY B 1 42 ? 32.754 65.262 37.651 1.00 13.37 42 GLY B C 1
ATOM 2051 O O . GLY B 1 42 ? 32.184 64.864 36.640 1.00 12.78 42 GLY B O 1
ATOM 2052 N N . SER B 1 43 ? 32.095 65.580 38.777 1.00 12.25 43 SER B N 1
ATOM 2053 C CA . SER B 1 43 ? 30.645 65.458 38.849 1.00 11.55 43 SER B CA 1
ATOM 2054 C C . SER B 1 43 ? 29.949 66.482 37.923 1.00 14.17 43 SER B C 1
ATOM 2055 O O . SER B 1 43 ? 30.373 67.642 37.856 1.00 12.89 43 SER B O 1
ATOM 2058 N N . SER B 1 44 ? 28.901 66.045 37.208 1.00 12.60 44 SER B N 1
ATOM 2059 C CA . SER B 1 44 ? 28.108 66.967 36.372 1.00 11.74 44 SER B CA 1
ATOM 2060 C C . SER B 1 44 ? 26.872 67.466 37.126 1.00 15.89 44 SER B C 1
ATOM 2061 O O . SER B 1 44 ? 26.102 68.264 36.575 1.00 13.53 44 SER B O 1
ATOM 2064 N N . THR B 1 45 ? 26.683 67.043 38.392 1.00 15.19 45 THR B N 1
ATOM 2065 C CA . THR B 1 45 ? 25.487 67.428 39.161 1.00 15.61 45 THR B CA 1
ATOM 2066 C C . THR B 1 45 ? 25.827 68.297 40.371 1.00 20.05 45 THR B C 1
ATOM 2067 O O . THR B 1 45 ? 24.924 68.711 41.088 1.00 21.93 45 THR B O 1
ATOM 2071 N N . ASN B 1 46 ? 27.123 68.544 40.611 1.00 18.13 46 ASN B N 1
ATOM 2072 C CA . ASN B 1 46 ? 27.610 69.352 41.726 1.00 20.64 46 ASN B CA 1
ATOM 2073 C C . ASN B 1 46 ? 28.082 70.711 41.154 1.00 23.01 46 ASN B C 1
ATOM 2074 O O . ASN B 1 46 ? 29.003 70.748 40.335 1.00 21.28 46 ASN B O 1
ATOM 2079 N N . ALA B 1 47 ? 27.437 71.815 41.564 1.00 20.59 47 ALA B N 1
ATOM 2080 C CA . ALA B 1 47 ? 27.780 73.147 41.061 1.00 20.42 47 ALA B CA 1
ATOM 2081 C C . ALA B 1 47 ? 29.262 73.507 41.273 1.00 21.04 47 ALA B C 1
ATOM 2082 O O . ALA B 1 47 ? 29.855 74.113 40.380 1.00 19.99 47 ALA B O 1
ATOM 2084 N N . ALA B 1 48 ? 29.855 73.180 42.445 1.00 18.25 48 ALA B N 1
ATOM 2085 C CA . ALA B 1 48 ? 31.256 73.528 42.705 1.00 21.03 48 ALA B CA 1
ATOM 2086 C C . ALA B 1 48 ? 32.219 72.817 41.713 1.00 23.27 48 ALA B C 1
ATOM 2087 O O . ALA B 1 48 ? 33.176 73.431 41.216 1.00 24.04 48 ALA B O 1
ATOM 2089 N N . ALA B 1 49 ? 31.964 71.537 41.440 1.00 18.15 49 ALA B N 1
ATOM 2090 C CA . ALA B 1 49 ? 32.781 70.772 40.492 1.00 17.42 49 ALA B CA 1
ATOM 2091 C C . ALA B 1 49 ? 32.602 71.310 39.054 1.00 18.52 49 ALA B C 1
ATOM 2092 O O . ALA B 1 49 ? 33.579 71.487 38.350 1.00 17.29 49 ALA B O 1
ATOM 2094 N N . VAL B 1 50 ? 31.354 71.654 38.644 1.00 16.09 50 VAL B N 1
ATOM 2095 C CA . VAL B 1 50 ? 31.076 72.106 37.256 1.00 14.46 50 VAL B CA 1
ATOM 2096 C C . VAL B 1 50 ? 31.698 73.493 36.966 1.00 17.15 50 VAL B C 1
ATOM 2097 O O . VAL B 1 50 ? 32.143 73.758 35.854 1.00 14.74 50 VAL B O 1
ATOM 2101 N N . LYS B 1 51 ? 31.767 74.358 37.977 1.00 16.17 51 LYS B N 1
ATOM 2102 C CA . LYS B 1 51 ? 32.295 75.721 37.802 1.00 16.93 51 LYS B CA 1
ATOM 2103 C C . LYS B 1 51 ? 33.810 75.737 37.480 1.00 20.76 51 LYS B C 1
ATOM 2104 O O . LYS B 1 51 ? 34.319 76.748 36.982 1.00 23.87 51 LYS B O 1
ATOM 2110 N N . LYS B 1 52 ? 34.519 74.657 37.803 1.00 16.31 52 LYS B N 1
ATOM 2111 C CA . LYS B 1 52 ? 35.984 74.569 37.634 1.00 15.50 52 LYS B CA 1
ATOM 2112 C C . LYS B 1 52 ? 36.380 74.559 36.150 1.00 17.99 52 LYS B C 1
ATOM 2113 O O . LYS B 1 52 ? 35.528 74.368 35.272 1.00 16.37 52 LYS B O 1
ATOM 2119 N N . SER B 1 53 ? 37.657 74.846 35.868 1.00 14.67 53 SER B N 1
ATOM 2120 C CA . SER B 1 53 ? 38.172 74.829 34.498 1.00 12.90 53 SER B CA 1
ATOM 2121 C C . SER B 1 53 ? 38.086 73.424 33.908 1.00 14.50 53 SER B C 1
ATOM 2122 O O . SER B 1 53 ? 37.975 72.451 34.649 1.00 15.13 53 SER B O 1
ATOM 2125 N N . LEU B 1 54 ? 38.258 73.324 32.607 1.00 11.56 54 LEU B N 1
ATOM 2126 C CA . LEU B 1 54 ? 38.241 71.988 31.957 1.00 11.61 54 LEU B CA 1
ATOM 2127 C C . LEU B 1 54 ? 39.409 71.133 32.442 1.00 13.02 54 LEU B C 1
ATOM 2128 O O . LEU B 1 54 ? 39.235 69.924 32.647 1.00 12.94 54 LEU B O 1
ATOM 2133 N N . ARG B 1 55 ? 40.594 71.751 32.674 1.00 11.84 55 ARG B N 1
ATOM 2134 C CA . ARG B 1 55 ? 41.730 70.978 33.166 1.00 12.93 55 ARG B CA 1
ATOM 2135 C C . ARG B 1 55 ? 41.474 70.468 34.589 1.00 17.02 55 ARG B C 1
ATOM 2136 O O . ARG B 1 55 ? 42.087 69.490 34.991 1.00 20.84 55 ARG B O 1
ATOM 2144 N N . ASP B 1 56 ? 40.599 71.130 35.343 1.00 12.72 56 ASP B N 1
ATOM 2145 C CA . ASP B 1 56 ? 40.306 70.771 36.729 1.00 11.82 56 ASP B CA 1
ATOM 2146 C C . ASP B 1 56 ? 39.002 69.966 36.885 1.00 16.11 56 ASP B C 1
ATOM 2147 O O . ASP B 1 56 ? 38.472 69.876 37.988 1.00 17.06 56 ASP B O 1
ATOM 2152 N N . GLY B 1 57 ? 38.506 69.370 35.811 1.00 13.69 57 GLY B N 1
ATOM 2153 C CA . GLY B 1 57 ? 37.337 68.500 35.872 1.00 12.63 57 GLY B CA 1
ATOM 2154 C C . GLY B 1 57 ? 35.979 69.170 35.781 1.00 17.01 57 GLY B C 1
ATOM 2155 O O . GLY B 1 57 ? 34.954 68.527 36.036 1.00 14.84 57 GLY B O 1
ATOM 2156 N N . GLY B 1 58 ? 35.969 70.456 35.471 1.00 12.62 58 GLY B N 1
ATOM 2157 C CA . GLY B 1 58 ? 34.711 71.188 35.340 1.00 12.16 58 GLY B CA 1
ATOM 2158 C C . GLY B 1 58 ? 34.358 71.503 33.909 1.00 13.40 58 GLY B C 1
ATOM 2159 O O . GLY B 1 58 ? 34.905 70.889 32.978 1.00 13.38 58 GLY B O 1
ATOM 2160 N N . MET B 1 59 ? 33.450 72.476 33.726 1.00 11.50 59 MET B N 1
ATOM 2161 C CA . MET B 1 59 ? 32.942 72.829 32.373 1.00 11.95 59 MET B CA 1
ATOM 2162 C C . MET B 1 59 ? 33.402 74.202 31.898 1.00 16.47 59 MET B C 1
ATOM 2163 O O . MET B 1 59 ? 33.123 74.577 30.773 1.00 15.89 59 MET B O 1
ATOM 2168 N N . THR B 1 60 ? 34.015 74.992 32.765 1.00 15.32 60 THR B N 1
ATOM 2169 C CA . THR B 1 60 ? 34.331 76.371 32.402 1.00 15.12 60 THR B CA 1
ATOM 2170 C C . THR B 1 60 ? 35.650 76.485 31.673 1.00 18.83 60 THR B C 1
ATOM 2171 O O . THR B 1 60 ? 36.694 76.341 32.281 1.00 23.90 60 THR B O 1
ATOM 2175 N N . ALA B 1 61 ? 35.628 76.831 30.400 1.00 15.85 61 ALA B N 1
ATOM 2176 C CA . ALA B 1 61 ? 36.894 76.961 29.674 1.00 16.09 61 ALA B CA 1
ATOM 2177 C C . ALA B 1 61 ? 37.650 78.204 30.127 1.00 18.26 61 ALA B C 1
ATOM 2178 O O . ALA B 1 61 ? 37.082 79.304 30.207 1.00 16.12 61 ALA B O 1
ATOM 2180 N N . LEU B 1 62 ? 38.948 78.035 30.428 1.00 16.41 62 LEU B N 1
ATOM 2181 C CA . LEU B 1 62 ? 39.805 79.175 30.722 1.00 16.08 62 LEU B CA 1
ATOM 2182 C C . LEU B 1 62 ? 40.016 79.925 29.402 1.00 18.96 62 LEU B C 1
ATOM 2183 O O . LEU B 1 62 ? 39.831 79.293 28.343 1.00 18.32 62 LEU B O 1
ATOM 2188 N N . PRO B 1 63 ? 40.506 81.185 29.413 1.00 18.50 63 PRO B N 1
ATOM 2189 C CA . PRO B 1 63 ? 40.811 81.876 28.140 1.00 18.86 63 PRO B CA 1
ATOM 2190 C C . PRO B 1 63 ? 41.822 81.103 27.267 1.00 19.67 63 PRO B C 1
ATOM 2191 O O . PRO B 1 63 ? 41.797 81.214 26.043 1.00 18.48 63 PRO B O 1
ATOM 2195 N N . SER B 1 64 ? 42.657 80.268 27.882 1.00 15.38 64 SER B N 1
ATOM 2196 C CA . SER B 1 64 ? 43.684 79.493 27.147 1.00 13.87 64 SER B CA 1
ATOM 2197 C C . SER B 1 64 ? 43.167 78.161 26.605 1.00 15.16 64 SER B C 1
ATOM 2198 O O . SER B 1 64 ? 43.862 77.528 25.786 1.00 15.47 64 SER B O 1
ATOM 2201 N N . GLU B 1 65 ? 41.984 77.692 27.056 1.00 13.27 65 GLU B N 1
ATOM 2202 C CA . GLU B 1 65 ? 41.490 76.358 26.663 1.00 12.33 65 GLU B CA 1
ATOM 2203 C C . GLU B 1 65 ? 40.555 76.391 25.475 1.00 16.51 65 GLU B C 1
ATOM 2204 O O . GLU B 1 65 ? 39.715 77.285 25.389 1.00 16.73 65 GLU B O 1
ATOM 2210 N N . ILE B 1 66 ? 40.674 75.391 24.585 1.00 10.48 66 ILE B N 1
ATOM 2211 C CA . ILE B 1 66 ? 39.742 75.198 23.483 1.00 10.47 66 ILE B CA 1
ATOM 2212 C C . ILE B 1 66 ? 39.209 73.793 23.595 1.00 11.71 66 ILE B C 1
ATOM 2213 O O . ILE B 1 66 ? 39.976 72.845 23.467 1.00 11.01 66 ILE B O 1
ATOM 2218 N N . LEU B 1 67 ? 37.903 73.660 23.810 1.00 10.52 67 LEU B N 1
ATOM 2219 C CA . LEU B 1 67 ? 37.243 72.346 23.827 1.00 9.30 67 LEU B CA 1
ATOM 2220 C C . LEU B 1 67 ? 36.869 71.945 22.401 1.00 10.74 67 LEU B C 1
ATOM 2221 O O . LEU B 1 67 ? 36.303 72.763 21.668 1.00 10.82 67 LEU B O 1
ATOM 2226 N N . PHE B 1 68 ? 37.153 70.706 22.021 1.00 8.40 68 PHE B N 1
ATOM 2227 C CA . PHE B 1 68 ? 36.770 70.164 20.724 1.00 8.06 68 PHE B CA 1
ATOM 2228 C C . PHE B 1 68 ? 36.517 68.668 20.855 1.00 10.23 68 PHE B C 1
ATOM 2229 O O . PHE B 1 68 ? 36.506 68.134 21.970 1.00 9.15 68 PHE B O 1
ATOM 2237 N N . ALA B 1 69 ? 36.227 67.987 19.752 1.00 9.01 69 ALA B N 1
ATOM 2238 C CA . ALA B 1 69 ? 35.937 66.557 19.853 1.00 8.13 69 ALA B CA 1
ATOM 2239 C C . ALA B 1 69 ? 36.364 65.824 18.614 1.00 10.65 69 ALA B C 1
ATOM 2240 O O . ALA B 1 69 ? 36.362 66.389 17.522 1.00 11.31 69 ALA B O 1
ATOM 2242 N N . VAL B 1 70 ? 36.721 64.548 18.801 1.00 10.96 70 VAL B N 1
ATOM 2243 C CA A VAL B 1 70 ? 36.971 63.648 17.665 0.50 10.46 70 VAL B CA 1
ATOM 2244 C CA B VAL B 1 70 ? 37.068 63.619 17.719 0.50 10.82 70 VAL B CA 1
ATOM 2245 C C . VAL B 1 70 ? 36.146 62.417 17.976 1.00 12.84 70 VAL B C 1
ATOM 2246 O O . VAL B 1 70 ? 36.320 61.759 19.001 1.00 11.84 70 VAL B O 1
ATOM 2253 N N . GLY B 1 71 ? 35.125 62.181 17.144 1.00 11.01 71 GLY B N 1
ATOM 2254 C CA . GLY B 1 71 ? 34.173 61.115 17.468 1.00 12.41 71 GLY B CA 1
ATOM 2255 C C . GLY B 1 71 ? 33.474 61.508 18.766 1.00 13.18 71 GLY B C 1
ATOM 2256 O O . GLY B 1 71 ? 33.178 62.682 18.997 1.00 14.47 71 GLY B O 1
ATOM 2257 N N . SER B 1 72 ? 33.323 60.567 19.666 1.00 11.73 72 SER B N 1
ATOM 2258 C CA . SER B 1 72 ? 32.698 60.861 20.964 1.00 13.64 72 SER B CA 1
ATOM 2259 C C . SER B 1 72 ? 33.764 61.288 22.010 1.00 14.23 72 SER B C 1
ATOM 2260 O O . SER B 1 72 ? 33.434 61.425 23.191 1.00 12.92 72 SER B O 1
ATOM 2263 N N . ILE B 1 73 ? 35.016 61.466 21.574 1.00 8.75 73 ILE B N 1
ATOM 2264 C CA . ILE B 1 73 ? 36.113 61.781 22.502 1.00 8.64 73 ILE B CA 1
ATOM 2265 C C . ILE B 1 73 ? 36.221 63.307 22.647 1.00 9.21 73 ILE B C 1
ATOM 2266 O O . ILE B 1 73 ? 36.618 63.974 21.696 1.00 8.38 73 ILE B O 1
ATOM 2271 N N . PRO B 1 74 ? 35.985 63.845 23.848 1.00 8.36 74 PRO B N 1
ATOM 2272 C CA . PRO B 1 74 ? 36.222 65.280 24.044 1.00 8.73 74 PRO B CA 1
ATOM 2273 C C . PRO B 1 74 ? 37.711 65.532 24.245 1.00 9.96 74 PRO B C 1
ATOM 2274 O O . PRO B 1 74 ? 38.395 64.721 24.877 1.00 7.89 74 PRO B O 1
ATOM 2278 N N . LEU B 1 75 ? 38.193 66.666 23.753 1.00 8.07 75 LEU B N 1
ATOM 2279 C CA . LEU B 1 75 ? 39.592 67.049 23.892 1.00 7.69 75 LEU B CA 1
ATOM 2280 C C . LEU B 1 75 ? 39.700 68.503 24.203 1.00 10.73 75 LEU B C 1
ATOM 2281 O O . LEU B 1 75 ? 38.842 69.289 23.802 1.00 8.85 75 LEU B O 1
ATOM 2286 N N . VAL B 1 76 ? 40.801 68.870 24.868 1.00 5.87 76 VAL B N 1
ATOM 2287 C CA . VAL B 1 76 ? 41.086 70.277 25.118 1.00 6.51 76 VAL B CA 1
ATOM 2288 C C . VAL B 1 76 ? 42.534 70.516 24.728 1.00 10.45 76 VAL B C 1
ATOM 2289 O O . VAL B 1 76 ? 43.408 69.688 25.034 1.00 10.96 76 VAL B O 1
ATOM 2293 N N . VAL B 1 77 ? 42.786 71.629 24.075 1.00 8.38 77 VAL B N 1
ATOM 2294 C CA . VAL B 1 77 ? 44.165 72.098 23.841 1.00 9.14 77 VAL B CA 1
ATOM 2295 C C . VAL B 1 77 ? 44.317 73.353 24.679 1.00 12.59 77 VAL B C 1
ATOM 2296 O O . VAL B 1 77 ? 43.397 74.203 24.718 1.00 12.79 77 VAL B O 1
ATOM 2300 N N . ASP B 1 78 ? 45.443 73.457 25.407 1.00 10.23 78 ASP B N 1
ATOM 2301 C CA . ASP B 1 78 ? 45.697 74.661 26.229 1.00 10.69 78 ASP B CA 1
ATOM 2302 C C . ASP B 1 78 ? 46.786 75.454 25.526 1.00 14.81 78 ASP B C 1
ATOM 2303 O O . ASP B 1 78 ? 47.925 74.989 25.424 1.00 12.27 78 ASP B O 1
ATOM 2308 N N . LYS B 1 79 ? 46.432 76.636 25.015 1.00 13.44 79 LYS B N 1
ATOM 2309 C CA . LYS B 1 79 ? 47.338 77.478 24.248 1.00 14.19 79 LYS B CA 1
ATOM 2310 C C . LYS B 1 79 ? 48.537 77.989 25.057 1.00 17.55 79 LYS B C 1
ATOM 2311 O O . LYS B 1 79 ? 49.602 78.228 24.467 1.00 17.74 79 LYS B O 1
ATOM 2317 N N . ASP B 1 80 ? 48.350 78.212 26.374 1.00 14.53 80 ASP B N 1
ATOM 2318 C CA . ASP B 1 80 ? 49.441 78.729 27.229 1.00 15.50 80 ASP B CA 1
ATOM 2319 C C . ASP B 1 80 ? 50.417 77.600 27.573 1.00 18.44 80 ASP B C 1
ATOM 2320 O O . ASP B 1 80 ? 51.633 77.811 27.558 1.00 16.52 80 ASP B O 1
ATOM 2325 N N . ALA B 1 81 ? 49.904 76.402 27.868 1.00 14.98 81 ALA B N 1
ATOM 2326 C CA . ALA B 1 81 ? 50.782 75.247 28.084 1.00 14.91 81 ALA B CA 1
ATOM 2327 C C . ALA B 1 81 ? 51.557 74.982 26.803 1.00 16.67 81 ALA B C 1
ATOM 2328 O O . ALA B 1 81 ? 52.746 74.706 26.864 1.00 16.02 81 ALA B O 1
ATOM 2330 N N . LEU B 1 82 ? 50.888 75.110 25.634 1.00 13.06 82 LEU B N 1
ATOM 2331 C CA . LEU B 1 82 ? 51.564 74.888 24.359 1.00 12.86 82 LEU B CA 1
ATOM 2332 C C . LEU B 1 82 ? 52.698 75.902 24.131 1.00 17.28 82 LEU B C 1
ATOM 2333 O O . LEU B 1 82 ? 53.818 75.488 23.801 1.00 16.49 82 LEU B O 1
ATOM 2338 N N . SER B 1 83 ? 52.414 77.200 24.272 1.00 15.57 83 SER B N 1
ATOM 2339 C CA . SER B 1 83 ? 53.443 78.198 23.997 1.00 15.14 83 SER B CA 1
ATOM 2340 C C . SER B 1 83 ? 54.608 78.090 25.008 1.00 19.75 83 SER B C 1
ATOM 2341 O O . SER B 1 83 ? 55.798 78.205 24.635 1.00 18.86 83 SER B O 1
ATOM 2344 N N . THR B 1 84 ? 54.257 77.850 26.290 1.00 15.91 84 THR B N 1
ATOM 2345 C CA . THR B 1 84 ? 55.309 77.794 27.347 1.00 15.67 84 THR B CA 1
ATOM 2346 C C . THR B 1 84 ? 56.226 76.570 27.135 1.00 17.76 84 THR B C 1
ATOM 2347 O O . THR B 1 84 ? 57.454 76.698 27.208 1.00 16.97 84 THR B O 1
ATOM 2351 N N . LEU B 1 85 ? 55.626 75.391 26.915 1.00 15.04 85 LEU B N 1
ATOM 2352 C CA . LEU B 1 85 ? 56.411 74.166 26.734 1.00 14.83 85 LEU B CA 1
ATOM 2353 C C . LEU B 1 85 ? 57.131 74.143 25.378 1.00 16.93 85 LEU B C 1
ATOM 2354 O O . LEU B 1 85 ? 58.228 73.594 25.302 1.00 16.36 85 LEU B O 1
ATOM 2359 N N . ALA B 1 86 ? 56.559 74.799 24.336 1.00 14.45 86 ALA B N 1
ATOM 2360 C CA . ALA B 1 86 ? 57.258 74.850 23.031 1.00 15.64 86 ALA B CA 1
ATOM 2361 C C . ALA B 1 86 ? 58.548 75.654 23.193 1.00 19.27 86 ALA B C 1
ATOM 2362 O O . ALA B 1 86 ? 59.556 75.274 22.612 1.00 17.05 86 ALA B O 1
ATOM 2364 N N . ALA B 1 87 ? 58.537 76.740 24.032 1.00 16.55 87 ALA B N 1
ATOM 2365 C CA . ALA B 1 87 ? 59.743 77.512 24.294 1.00 17.78 87 ALA B CA 1
ATOM 2366 C C . ALA B 1 87 ? 60.813 76.650 25.017 1.00 20.28 87 ALA B C 1
ATOM 2367 O O . ALA B 1 87 ? 62.011 76.745 24.696 1.00 20.95 87 ALA B O 1
ATOM 2369 N N . ALA B 1 88 ? 60.376 75.766 25.943 1.00 17.53 88 ALA B N 1
ATOM 2370 C CA . ALA B 1 88 ? 61.276 74.838 26.671 1.00 18.10 88 ALA B CA 1
ATOM 2371 C C . ALA B 1 88 ? 61.875 73.811 25.689 1.00 18.89 88 ALA B C 1
ATOM 2372 O O . ALA B 1 88 ? 63.065 73.501 25.765 1.00 18.33 88 ALA B O 1
ATOM 2374 N N . LEU B 1 89 ? 61.062 73.339 24.724 1.00 17.08 89 LEU B N 1
ATOM 2375 C CA . LEU B 1 89 ? 61.515 72.410 23.681 1.00 15.25 89 LEU B CA 1
ATOM 2376 C C . LEU B 1 89 ? 62.539 73.082 22.760 1.00 19.19 89 LEU B C 1
ATOM 2377 O O . LEU B 1 89 ? 63.567 72.469 22.468 1.00 17.86 89 LEU B O 1
ATOM 2382 N N . VAL B 1 90 ? 62.294 74.331 22.344 1.00 17.37 90 VAL B N 1
ATOM 2383 C CA . VAL B 1 90 ? 63.222 75.117 21.512 1.00 18.81 90 VAL B CA 1
ATOM 2384 C C . VAL B 1 90 ? 64.582 75.259 22.262 1.00 27.68 90 VAL B C 1
ATOM 2385 O O . VAL B 1 90 ? 65.642 75.122 21.644 1.00 27.28 90 VAL B O 1
ATOM 2389 N N . ALA B 1 91 ? 64.543 75.521 23.588 1.00 24.04 91 ALA B N 1
ATOM 2390 C CA . ALA B 1 91 ? 65.741 75.678 24.422 1.00 24.91 91 ALA B CA 1
ATOM 2391 C C . ALA B 1 91 ? 66.560 74.382 24.555 1.00 30.50 91 ALA B C 1
ATOM 2392 O O . ALA B 1 91 ? 67.782 74.442 24.704 1.00 29.81 91 ALA B O 1
ATOM 2394 N N . SER B 1 92 ? 65.908 73.218 24.525 1.00 27.89 92 SER B N 1
ATOM 2395 C CA . SER B 1 92 ? 66.631 71.952 24.624 1.00 28.47 92 SER B CA 1
ATOM 2396 C C . SER B 1 92 ? 67.414 71.636 23.334 1.00 35.04 92 SER B C 1
ATOM 2397 O O . SER B 1 92 ? 68.472 71.016 23.403 1.00 35.10 92 SER B O 1
ATOM 2400 N N . ASP B 1 93 ? 66.852 72.011 22.160 1.00 34.29 93 ASP B N 1
ATOM 2401 C CA . ASP B 1 93 ? 67.405 71.777 20.807 1.00 35.71 93 ASP B CA 1
ATOM 2402 C C . ASP B 1 93 ? 67.658 70.264 20.555 1.00 40.41 93 ASP B C 1
ATOM 2403 O O . ASP B 1 93 ? 68.508 69.899 19.740 1.00 41.63 93 ASP B O 1
ATOM 2408 N N . ASP B 1 94 ? 66.916 69.394 21.265 1.00 35.29 94 ASP B N 1
ATOM 2409 C CA . ASP B 1 94 ? 67.034 67.924 21.172 1.00 34.70 94 ASP B CA 1
ATOM 2410 C C . ASP B 1 94 ? 65.667 67.314 21.481 1.00 33.03 94 ASP B C 1
ATOM 2411 O O . ASP B 1 94 ? 65.402 66.881 22.621 1.00 30.17 94 ASP B O 1
ATOM 2416 N N . PRO B 1 95 ? 64.777 67.292 20.448 1.00 28.94 95 PRO B N 1
ATOM 2417 C CA . PRO B 1 95 ? 63.410 66.805 20.671 1.00 27.19 95 PRO B CA 1
ATOM 2418 C C . PRO B 1 95 ? 63.314 65.407 21.254 1.00 32.75 95 PRO B C 1
ATOM 2419 O O . PRO B 1 95 ? 62.531 65.217 22.174 1.00 30.62 95 PRO B O 1
ATOM 2423 N N . SER B 1 96 ? 64.088 64.434 20.728 1.00 33.46 96 SER B N 1
ATOM 2424 C CA . SER B 1 96 ? 64.021 63.043 21.196 1.00 35.50 96 SER B CA 1
ATOM 2425 C C . SER B 1 96 ? 64.187 62.945 22.712 1.00 39.96 96 SER B C 1
ATOM 2426 O O . SER B 1 96 ? 63.303 62.388 23.381 1.00 42.04 96 SER B O 1
ATOM 2429 N N . THR B 1 97 ? 65.250 63.553 23.249 1.00 35.68 97 THR B N 1
ATOM 2430 C CA . THR B 1 97 ? 65.513 63.514 24.687 1.00 36.02 97 THR B CA 1
ATOM 2431 C C . THR B 1 97 ? 64.451 64.306 25.467 1.00 35.68 97 THR B C 1
ATOM 2432 O O . THR B 1 97 ? 63.940 63.806 26.480 1.00 33.80 97 THR B O 1
ATOM 2436 N N . TRP B 1 98 ? 64.124 65.527 24.989 1.00 28.75 98 TRP B N 1
ATOM 2437 C CA . TRP B 1 98 ? 63.156 66.404 25.654 1.00 25.94 98 TRP B CA 1
ATOM 2438 C C . TRP B 1 98 ? 61.793 65.713 25.826 1.00 30.10 98 TRP B C 1
ATOM 2439 O O . TRP B 1 98 ? 61.219 65.737 26.921 1.00 29.71 98 TRP B O 1
ATOM 2450 N N . PHE B 1 99 ? 61.308 65.028 24.771 1.00 23.99 99 PHE B N 1
ATOM 2451 C CA . PHE B 1 99 ? 60.003 64.389 24.851 1.00 23.42 99 PHE B CA 1
ATOM 2452 C C . PHE B 1 99 ? 59.972 63.211 25.831 1.00 32.56 99 PHE B C 1
ATOM 2453 O O . PHE B 1 99 ? 58.971 63.031 26.517 1.00 30.61 99 PHE B O 1
ATOM 2461 N N . VAL B 1 100 ? 61.068 62.436 25.928 1.00 33.91 100 VAL B N 1
ATOM 2462 C CA . VAL B 1 100 ? 61.116 61.320 26.883 1.00 35.20 100 VAL B CA 1
ATOM 2463 C C . VAL B 1 100 ? 61.030 61.874 28.323 1.00 39.01 100 VAL B C 1
ATOM 2464 O O . VAL B 1 100 ? 60.240 61.371 29.127 1.00 41.09 100 VAL B O 1
ATOM 2468 N N . ALA B 1 101 ? 61.785 62.929 28.610 1.00 32.49 101 ALA B N 1
ATOM 2469 C CA . ALA B 1 101 ? 61.856 63.527 29.941 1.00 33.16 101 ALA B CA 1
ATOM 2470 C C . ALA B 1 101 ? 60.593 64.277 30.348 1.00 37.41 101 ALA B C 1
ATOM 2471 O O . ALA B 1 101 ? 60.327 64.375 31.550 1.00 36.47 101 ALA B O 1
ATOM 2473 N N . ASN B 1 102 ? 59.833 64.827 29.367 1.00 31.92 102 ASN B N 1
ATOM 2474 C CA . ASN B 1 102 ? 58.679 65.689 29.660 1.00 30.69 102 ASN B CA 1
ATOM 2475 C C . ASN B 1 102 ? 57.332 65.057 29.317 1.00 34.96 102 ASN B C 1
ATOM 2476 O O . ASN B 1 102 ? 56.312 65.756 29.225 1.00 33.83 102 ASN B O 1
ATOM 2481 N N . ARG B 1 103 ? 57.315 63.722 29.238 1.00 32.73 103 ARG B N 1
ATOM 2482 C CA . ARG B 1 103 ? 56.151 62.893 28.979 1.00 32.77 103 ARG B CA 1
ATOM 2483 C C . ARG B 1 103 ? 54.956 63.290 29.893 1.00 35.18 103 ARG B C 1
ATOM 2484 O O . ARG B 1 103 ? 53.856 63.425 29.391 1.00 32.67 103 ARG B O 1
ATOM 2492 N N . GLU B 1 104 ? 55.213 63.552 31.195 1.00 33.23 104 GLU B N 1
ATOM 2493 C CA . GLU B 1 104 ? 54.209 63.956 32.193 1.00 33.08 104 GLU B CA 1
ATOM 2494 C C . GLU B 1 104 ? 53.690 65.364 31.959 1.00 31.83 104 GLU B C 1
ATOM 2495 O O . GLU B 1 104 ? 52.479 65.561 31.981 1.00 30.51 104 GLU B O 1
ATOM 2501 N N . LEU B 1 105 ? 54.582 66.328 31.723 1.00 25.90 105 LEU B N 1
ATOM 2502 C CA . LEU B 1 105 ? 54.199 67.737 31.521 1.00 24.55 105 LEU B CA 1
ATOM 2503 C C . LEU B 1 105 ? 53.356 67.985 30.291 1.00 20.80 105 LEU B C 1
ATOM 2504 O O . LEU B 1 105 ? 52.472 68.828 30.328 1.00 18.83 105 LEU B O 1
ATOM 2509 N N . ILE B 1 106 ? 53.606 67.258 29.213 1.00 15.03 106 ILE B N 1
ATOM 2510 C CA . ILE B 1 106 ? 52.910 67.569 27.967 1.00 12.47 106 ILE B CA 1
ATOM 2511 C C . ILE B 1 106 ? 51.425 67.157 28.014 1.00 14.06 106 ILE B C 1
ATOM 2512 O O . ILE B 1 106 ? 50.675 67.558 27.123 1.00 12.71 106 ILE B O 1
ATOM 2517 N N . ARG B 1 107 ? 51.010 66.386 29.055 1.00 14.82 107 ARG B N 1
ATOM 2518 C CA A ARG B 1 107 ? 49.590 66.068 29.232 0.61 15.83 107 ARG B CA 1
ATOM 2519 C CA B ARG B 1 107 ? 49.602 66.057 29.271 0.39 15.13 107 ARG B CA 1
ATOM 2520 C C . ARG B 1 107 ? 48.805 67.371 29.398 1.00 18.91 107 ARG B C 1
ATOM 2521 O O . ARG B 1 107 ? 47.622 67.400 29.093 1.00 18.32 107 ARG B O 1
ATOM 2536 N N . ALA B 1 108 ? 49.466 68.492 29.835 1.00 14.56 108 ALA B N 1
ATOM 2537 C CA . ALA B 1 108 ? 48.746 69.768 29.954 1.00 13.20 108 ALA B CA 1
ATOM 2538 C C . ALA B 1 108 ? 48.406 70.409 28.587 1.00 14.61 108 ALA B C 1
ATOM 2539 O O . ALA B 1 108 ? 47.540 71.284 28.508 1.00 14.42 108 ALA B O 1
ATOM 2541 N N . VAL B 1 109 ? 49.118 70.017 27.519 1.00 10.91 109 VAL B N 1
ATOM 2542 C CA . VAL B 1 109 ? 48.941 70.641 26.210 1.00 9.40 109 VAL B CA 1
ATOM 2543 C C . VAL B 1 109 ? 47.677 70.136 25.537 1.00 12.59 109 VAL B C 1
ATOM 2544 O O . VAL B 1 109 ? 46.949 70.943 24.978 1.00 11.54 109 VAL B O 1
ATOM 2548 N N . VAL B 1 110 ? 47.468 68.810 25.495 1.00 9.03 110 VAL B N 1
ATOM 2549 C CA . VAL B 1 110 ? 46.267 68.208 24.896 1.00 7.24 110 VAL B CA 1
ATOM 2550 C C . VAL B 1 110 ? 45.805 67.154 25.873 1.00 9.91 110 VAL B C 1
ATOM 2551 O O . VAL B 1 110 ? 46.611 66.288 26.251 1.00 10.90 110 VAL B O 1
ATOM 2555 N N . PHE B 1 111 ? 44.552 67.219 26.297 1.00 8.33 111 PHE B N 1
ATOM 2556 C CA . PHE B 1 111 ? 44.062 66.219 27.221 1.00 7.14 111 PHE B CA 1
ATOM 2557 C C . PHE B 1 111 ? 42.576 65.960 27.057 1.00 11.19 111 PHE B C 1
ATOM 2558 O O . PHE B 1 111 ? 41.855 66.767 26.479 1.00 10.29 111 PHE B O 1
ATOM 2566 N N . VAL B 1 112 ? 42.130 64.832 27.604 1.00 8.46 112 VAL B N 1
ATOM 2567 C CA . VAL B 1 112 ? 40.688 64.549 27.660 1.00 7.13 112 VAL B CA 1
ATOM 2568 C C . VAL B 1 112 ? 40.175 65.214 28.948 1.00 8.41 112 VAL B C 1
ATOM 2569 O O . VAL B 1 112 ? 40.604 64.801 30.037 1.00 9.27 112 VAL B O 1
ATOM 2573 N N . PRO B 1 113 ? 39.261 66.205 28.861 1.00 7.81 113 PRO B N 1
ATOM 2574 C CA . PRO B 1 113 ? 38.699 66.806 30.092 1.00 9.12 113 PRO B CA 1
ATOM 2575 C C . PRO B 1 113 ? 37.826 65.753 30.760 1.00 11.01 113 PRO B C 1
ATOM 2576 O O . PRO B 1 113 ? 37.089 65.008 30.072 1.00 10.95 113 PRO B O 1
ATOM 2580 N N . GLN B 1 114 ? 37.924 65.646 32.075 1.00 9.59 114 GLN B N 1
ATOM 2581 C CA . GLN B 1 114 ? 37.267 64.539 32.774 1.00 10.35 114 GLN B CA 1
ATOM 2582 C C . GLN B 1 114 ? 35.952 64.882 33.474 1.00 11.93 114 GLN B C 1
ATOM 2583 O O . GLN B 1 114 ? 35.368 64.001 34.129 1.00 10.76 114 GLN B O 1
ATOM 2589 N N . GLN B 1 115 ? 35.421 66.084 33.226 1.00 9.24 115 GLN B N 1
ATOM 2590 C CA . GLN B 1 115 ? 34.041 66.392 33.626 1.00 8.66 115 GLN B CA 1
ATOM 2591 C C . GLN B 1 115 ? 33.099 65.345 33.014 1.00 11.16 115 GLN B C 1
ATOM 2592 O O . GLN B 1 115 ? 33.182 65.057 31.817 1.00 10.35 115 GLN B O 1
ATOM 2598 N N . ASN B 1 116 ? 32.195 64.794 33.817 1.00 10.77 116 ASN B N 1
ATOM 2599 C CA . ASN B 1 116 ? 31.224 63.849 33.292 1.00 10.24 116 ASN B CA 1
ATOM 2600 C C . ASN B 1 116 ? 30.362 64.513 32.206 1.00 12.57 116 ASN B C 1
ATOM 2601 O O . ASN B 1 116 ? 29.938 65.659 32.381 1.00 12.27 116 ASN B O 1
ATOM 2606 N N . ASN B 1 117 ? 30.107 63.814 31.064 1.00 9.82 117 ASN B N 1
ATOM 2607 C CA A ASN B 1 117 ? 29.215 64.375 30.012 0.63 9.04 117 ASN B CA 1
ATOM 2608 C CA B ASN B 1 117 ? 29.224 64.347 30.014 0.37 9.32 117 ASN B CA 1
ATOM 2609 C C . ASN B 1 117 ? 29.624 65.786 29.634 1.00 11.80 117 ASN B C 1
ATOM 2610 O O . ASN B 1 117 ? 28.784 66.689 29.510 1.00 10.61 117 ASN B O 1
ATOM 2619 N N . VAL B 1 118 ? 30.919 65.998 29.449 1.00 8.03 118 VAL B N 1
ATOM 2620 C CA . VAL B 1 118 ? 31.456 67.345 29.198 1.00 7.05 118 VAL B CA 1
ATOM 2621 C C . VAL B 1 118 ? 30.955 67.997 27.901 1.00 9.72 118 VAL B C 1
ATOM 2622 O O . VAL B 1 118 ? 30.932 69.228 27.835 1.00 11.48 118 VAL B O 1
ATOM 2626 N N . LEU B 1 119 ? 30.537 67.208 26.905 1.00 8.44 119 LEU B N 1
ATOM 2627 C CA . LEU B 1 119 ? 30.068 67.820 25.657 1.00 9.23 119 LEU B CA 1
ATOM 2628 C C . LEU B 1 119 ? 28.586 68.205 25.663 1.00 12.17 119 LEU B C 1
ATOM 2629 O O . LEU B 1 119 ? 28.091 68.682 24.635 1.00 11.32 119 LEU B O 1
ATOM 2634 N N . ARG B 1 120 ? 27.877 68.019 26.802 1.00 10.45 120 ARG B N 1
ATOM 2635 C CA . ARG B 1 120 ? 26.414 68.200 26.908 1.00 9.38 120 ARG B CA 1
ATOM 2636 C C . ARG B 1 120 ? 25.896 69.608 26.528 1.00 11.24 120 ARG B C 1
ATOM 2637 O O . ARG B 1 120 ? 24.739 69.715 26.118 1.00 12.71 120 ARG B O 1
ATOM 2645 N N . ALA B 1 121 ? 26.722 70.648 26.643 1.00 8.83 121 ALA B N 1
ATOM 2646 C CA . ALA B 1 121 ? 26.265 72.021 26.331 1.00 10.09 121 ALA B CA 1
ATOM 2647 C C . ALA B 1 121 ? 26.674 72.429 24.925 1.00 11.34 121 ALA B C 1
ATOM 2648 O O . ALA B 1 121 ? 26.303 73.509 24.477 1.00 11.73 121 ALA B O 1
ATOM 2650 N N . THR B 1 122 ? 27.412 71.563 24.228 1.00 8.80 122 THR B N 1
ATOM 2651 C CA . THR B 1 122 ? 27.961 71.864 22.890 1.00 8.65 122 THR B CA 1
ATOM 2652 C C . THR B 1 122 ? 27.676 70.718 21.926 1.00 12.04 122 THR B C 1
ATOM 2653 O O . THR B 1 122 ? 28.598 69.991 21.507 1.00 12.01 122 THR B O 1
ATOM 2657 N N . PRO B 1 123 ? 26.407 70.572 21.506 1.00 10.56 123 PRO B N 1
ATOM 2658 C CA . PRO B 1 123 ? 26.081 69.532 20.529 1.00 8.60 123 PRO B CA 1
ATOM 2659 C C . PRO B 1 123 ? 26.697 69.862 19.168 1.00 10.53 123 PRO B C 1
ATOM 2660 O O . PRO B 1 123 ? 26.807 71.036 18.809 1.00 9.97 123 PRO B O 1
ATOM 2664 N N . LEU B 1 124 ? 27.111 68.803 18.431 1.00 9.19 124 LEU B N 1
ATOM 2665 C CA . LEU B 1 124 ? 27.672 68.936 17.076 1.00 8.37 124 LEU B CA 1
ATOM 2666 C C . LEU B 1 124 ? 28.858 69.915 17.097 1.00 12.27 124 LEU B C 1
ATOM 2667 O O . LEU B 1 124 ? 28.972 70.790 16.250 1.00 11.57 124 LEU B O 1
ATOM 2672 N N . LEU B 1 125 ? 29.740 69.729 18.069 1.00 8.51 125 LEU B N 1
ATOM 2673 C CA . LEU B 1 125 ? 30.868 70.616 18.272 1.00 9.04 125 LEU B CA 1
ATOM 2674 C C . LEU B 1 125 ? 31.951 70.388 17.214 1.00 11.16 125 LEU B C 1
ATOM 2675 O O . LEU B 1 125 ? 32.533 69.291 17.114 1.00 10.90 125 LEU B O 1
ATOM 2680 N N . SER B 1 126 ? 32.185 71.415 16.459 1.00 7.86 126 SER B N 1
ATOM 2681 C CA . SER B 1 126 ? 33.313 71.478 15.521 1.00 9.69 126 SER B CA 1
ATOM 2682 C C . SER B 1 126 ? 34.316 72.491 16.096 1.00 13.06 126 SER B C 1
ATOM 2683 O O . SER B 1 126 ? 34.272 72.805 17.305 1.00 12.54 126 SER B O 1
ATOM 2686 N N . VAL B 1 127 ? 35.245 72.992 15.257 1.00 9.39 127 VAL B N 1
ATOM 2687 C CA . VAL B 1 127 ? 36.247 73.975 15.678 1.00 8.09 127 VAL B CA 1
ATOM 2688 C C . VAL B 1 127 ? 36.108 75.162 14.749 1.00 12.55 127 VAL B C 1
ATOM 2689 O O . VAL B 1 127 ? 35.970 74.956 13.551 1.00 12.02 127 VAL B O 1
ATOM 2693 N N . ARG B 1 128 ? 36.106 76.380 15.306 1.00 10.93 128 ARG B N 1
ATOM 2694 C CA . ARG B 1 128 ? 35.935 77.611 14.525 1.00 11.01 128 ARG B CA 1
ATOM 2695 C C . ARG B 1 128 ? 36.873 77.640 13.307 1.00 16.30 128 ARG B C 1
ATOM 2696 O O . ARG B 1 128 ? 38.083 77.522 13.496 1.00 17.22 128 ARG B O 1
ATOM 2704 N N . PRO B 1 129 ? 36.363 77.793 12.070 1.00 14.18 129 PRO B N 1
ATOM 2705 C CA . PRO B 1 129 ? 37.274 77.877 10.906 1.00 14.20 129 PRO B CA 1
ATOM 2706 C C . PRO B 1 129 ? 38.009 79.218 10.901 1.00 17.69 129 PRO B C 1
ATOM 2707 O O . PRO B 1 129 ? 37.406 80.304 11.085 1.00 16.13 129 PRO B O 1
ATOM 2711 N N . VAL B 1 130 ? 39.335 79.164 10.712 1.00 16.18 130 VAL B N 1
ATOM 2712 C CA . VAL B 1 130 ? 40.176 80.374 10.695 1.00 16.89 130 VAL B CA 1
ATOM 2713 C C . VAL B 1 130 ? 41.277 80.198 9.664 1.00 20.19 130 VAL B C 1
ATOM 2714 O O . VAL B 1 130 ? 41.699 79.076 9.395 1.00 18.03 130 VAL B O 1
ATOM 2718 N N . ALA B 1 131 ? 41.768 81.302 9.112 1.00 21.58 131 ALA B N 1
ATOM 2719 C CA . ALA B 1 131 ? 42.923 81.278 8.200 1.00 24.18 131 ALA B CA 1
ATOM 2720 C C . ALA B 1 131 ? 43.503 82.641 8.169 1.00 32.91 131 ALA B C 1
ATOM 2721 O O . ALA B 1 131 ? 42.790 83.611 8.402 1.00 31.57 131 ALA B O 1
ATOM 2723 N N . SER B 1 132 ? 44.805 82.733 7.910 1.00 32.47 132 SER B N 1
ATOM 2724 C CA . SER B 1 132 ? 45.494 84.022 7.846 1.00 33.28 132 SER B CA 1
ATOM 2725 C C . SER B 1 132 ? 46.605 83.964 6.826 1.00 36.43 132 SER B C 1
ATOM 2726 O O . SER B 1 132 ? 47.319 82.961 6.734 1.00 33.81 132 SER B O 1
ATOM 2729 N N . LEU B 1 133 ? 46.761 85.058 6.061 1.00 35.92 133 LEU B N 1
ATOM 2730 C CA . LEU B 1 133 ? 47.862 85.170 5.105 1.00 36.10 133 LEU B CA 1
ATOM 2731 C C . LEU B 1 133 ? 49.196 85.275 5.856 1.00 36.20 133 LEU B C 1
ATOM 2732 O O . LEU B 1 133 ? 50.247 85.065 5.260 1.00 35.11 133 LEU B O 1
ATOM 2737 N N . SER B 1 134 ? 49.145 85.608 7.159 1.00 32.99 134 SER B N 1
ATOM 2738 C CA . SER B 1 134 ? 50.305 85.762 8.029 1.00 33.36 134 SER B CA 1
ATOM 2739 C C . SER B 1 134 ? 50.716 84.444 8.704 1.00 35.09 134 SER B C 1
ATOM 2740 O O . SER B 1 134 ? 51.704 84.431 9.434 1.00 35.00 134 SER B O 1
ATOM 2743 N N . SER B 1 135 ? 49.972 83.338 8.466 1.00 29.47 135 SER B N 1
ATOM 2744 C CA . SER B 1 135 ? 50.300 82.015 9.016 1.00 28.72 135 SER B CA 1
ATOM 2745 C C . SER B 1 135 ? 50.267 80.990 7.899 1.00 28.70 135 SER B C 1
ATOM 2746 O O . SER B 1 135 ? 49.334 80.199 7.806 1.00 28.31 135 SER B O 1
ATOM 2749 N N . VAL B 1 136 ? 51.246 81.081 6.987 1.00 22.32 136 VAL B N 1
ATOM 2750 C CA . VAL B 1 136 ? 51.336 80.161 5.865 1.00 19.56 136 VAL B CA 1
ATOM 2751 C C . VAL B 1 136 ? 52.645 79.374 5.998 1.00 20.74 136 VAL B C 1
ATOM 2752 O O . VAL B 1 136 ? 53.546 79.755 6.764 1.00 20.70 136 VAL B O 1
ATOM 2756 N N . HIS B 1 137 ? 52.724 78.243 5.288 1.00 16.21 137 HIS B N 1
ATOM 2757 C CA . HIS B 1 137 ? 53.811 77.299 5.469 1.00 15.20 137 HIS B CA 1
ATOM 2758 C C . HIS B 1 137 ? 54.395 76.799 4.176 1.00 19.96 137 HIS B C 1
ATOM 2759 O O . HIS B 1 137 ? 53.671 76.613 3.199 1.00 18.01 137 HIS B O 1
ATOM 2766 N N . ASN B 1 138 ? 55.707 76.512 4.198 1.00 14.66 138 ASN B N 1
ATOM 2767 C CA . ASN B 1 138 ? 56.402 75.992 3.034 1.00 14.99 138 ASN B CA 1
ATOM 2768 C C . ASN B 1 138 ? 56.310 74.467 3.063 1.00 19.13 138 ASN B C 1
ATOM 2769 O O . ASN B 1 138 ? 57.141 73.782 3.695 1.00 19.98 138 ASN B O 1
ATOM 2774 N N . TRP B 1 139 ? 55.260 73.937 2.431 1.00 14.80 139 TRP B N 1
ATOM 2775 C CA . TRP B 1 139 ? 55.012 72.508 2.313 1.00 14.20 139 TRP B CA 1
ATOM 2776 C C . TRP B 1 139 ? 54.315 72.296 1.006 1.00 16.98 139 TRP B C 1
ATOM 2777 O O . TRP B 1 139 ? 53.138 72.668 0.881 1.00 16.41 139 TRP B O 1
ATOM 2788 N N . GLN B 1 140 ? 55.048 71.744 0.018 1.00 14.81 140 GLN B N 1
ATOM 2789 C CA . GLN B 1 140 ? 54.613 71.436 -1.350 1.00 16.75 140 GLN B CA 1
ATOM 2790 C C . GLN B 1 140 ? 54.461 72.716 -2.168 1.00 22.12 140 GLN B C 1
ATOM 2791 O O . GLN B 1 140 ? 54.885 72.751 -3.328 1.00 23.37 140 GLN B O 1
ATOM 2797 N N . VAL B 1 141 ? 53.869 73.761 -1.567 1.00 17.63 141 VAL B N 1
ATOM 2798 C CA . VAL B 1 141 ? 53.787 75.117 -2.108 1.00 18.82 141 VAL B CA 1
ATOM 2799 C C . VAL B 1 141 ? 54.359 76.028 -1.027 1.00 20.84 141 VAL B C 1
ATOM 2800 O O . VAL B 1 141 ? 54.363 75.652 0.139 1.00 20.52 141 VAL B O 1
ATOM 2804 N N . ARG B 1 142 ? 54.787 77.239 -1.395 1.00 17.36 142 ARG B N 1
ATOM 2805 C CA . ARG B 1 142 ? 55.401 78.161 -0.439 1.00 17.33 142 ARG B CA 1
ATOM 2806 C C . ARG B 1 142 ? 54.426 78.703 0.614 1.00 19.94 142 ARG B C 1
ATOM 2807 O O . ARG B 1 142 ? 54.860 79.161 1.669 1.00 19.34 142 ARG B O 1
ATOM 2815 N N . ASN B 1 143 ? 53.125 78.719 0.303 1.00 16.95 143 ASN B N 1
ATOM 2816 C CA . ASN B 1 143 ? 52.136 79.393 1.141 1.00 16.14 143 ASN B CA 1
ATOM 2817 C C . ASN B 1 143 ? 50.944 78.509 1.475 1.00 17.65 143 ASN B C 1
ATOM 2818 O O . ASN B 1 143 ? 49.803 78.947 1.354 1.00 18.40 143 ASN B O 1
ATOM 2823 N N . HIS B 1 144 ? 51.214 77.287 1.943 1.00 13.64 144 HIS B N 1
ATOM 2824 C CA . HIS B 1 144 ? 50.157 76.371 2.369 1.00 11.99 144 HIS B CA 1
ATOM 2825 C C . HIS B 1 144 ? 49.464 76.967 3.608 1.00 14.19 144 HIS B C 1
ATOM 2826 O O . HIS B 1 144 ? 50.158 77.442 4.511 1.00 13.43 144 HIS B O 1
ATOM 2833 N N . LEU B 1 145 ? 48.124 76.995 3.660 1.00 13.44 145 LEU B N 1
ATOM 2834 C CA . LEU B 1 145 ? 47.489 77.518 4.859 1.00 14.46 145 LEU B CA 1
ATOM 2835 C C . LEU B 1 145 ? 47.783 76.631 6.077 1.00 16.33 145 LEU B C 1
ATOM 2836 O O . LEU B 1 145 ? 48.080 75.425 5.921 1.00 15.55 145 LEU B O 1
ATOM 2841 N N . SER B 1 146 ? 47.719 77.231 7.290 1.00 13.58 146 SER B N 1
ATOM 2842 C CA . SER B 1 146 ? 47.802 76.439 8.523 1.00 12.03 146 SER B CA 1
ATOM 2843 C C . SER B 1 146 ? 46.631 75.470 8.536 1.00 14.34 146 SER B C 1
ATOM 2844 O O . SER B 1 146 ? 45.546 75.769 7.996 1.00 13.37 146 SER B O 1
ATOM 2847 N N . GLY B 1 147 ? 46.865 74.299 9.110 1.00 10.73 147 GLY B N 1
ATOM 2848 C CA . GLY B 1 147 ? 45.862 73.250 9.159 1.00 10.67 147 GLY B CA 1
ATOM 2849 C C . GLY B 1 147 ? 46.522 71.901 9.127 1.00 11.57 147 GLY B C 1
ATOM 2850 O O . GLY B 1 147 ? 47.618 71.723 9.659 1.00 10.89 147 GLY B O 1
ATOM 2851 N N . LEU B 1 148 ? 45.851 70.953 8.515 1.00 8.42 148 LEU B N 1
ATOM 2852 C CA . LEU B 1 148 ? 46.322 69.595 8.392 1.00 7.54 148 LEU B CA 1
ATOM 2853 C C . LEU B 1 148 ? 46.436 69.235 6.923 1.00 11.22 148 LEU B C 1
ATOM 2854 O O . LEU B 1 148 ? 45.525 69.553 6.144 1.00 12.35 148 LEU B O 1
ATOM 2859 N N . HIS B 1 149 ? 47.561 68.628 6.542 1.00 9.36 149 HIS B N 1
ATOM 2860 C CA . HIS B 1 149 ? 47.782 68.108 5.185 1.00 8.84 149 HIS B CA 1
ATOM 2861 C C . HIS B 1 149 ? 47.800 66.607 5.291 1.00 12.64 149 HIS B C 1
ATOM 2862 O O . HIS B 1 149 ? 48.627 66.081 6.032 1.00 12.15 149 HIS B O 1
ATOM 2869 N N . VAL B 1 150 ? 46.922 65.899 4.575 1.00 9.89 150 VAL B N 1
ATOM 2870 C CA . VAL B 1 150 ? 46.932 64.447 4.718 1.00 10.07 150 VAL B CA 1
ATOM 2871 C C . VAL B 1 150 ? 47.499 63.807 3.462 1.00 13.39 150 VAL B C 1
ATOM 2872 O O . VAL B 1 150 ? 47.267 64.289 2.356 1.00 12.86 150 VAL B O 1
ATOM 2876 N N . VAL B 1 151 ? 48.258 62.737 3.639 1.00 11.10 151 VAL B N 1
ATOM 2877 C CA . VAL B 1 151 ? 48.838 61.938 2.557 1.00 11.41 151 VAL B CA 1
ATOM 2878 C C . VAL B 1 151 ? 48.059 60.643 2.541 1.00 15.22 151 VAL B C 1
ATOM 2879 O O . VAL B 1 151 ? 48.095 59.888 3.526 1.00 13.34 151 VAL B O 1
ATOM 2883 N N . VAL B 1 152 ? 47.329 60.397 1.439 1.00 13.87 152 VAL B N 1
ATOM 2884 C CA . VAL B 1 152 ? 46.371 59.286 1.345 1.00 14.21 152 VAL B CA 1
ATOM 2885 C C . VAL B 1 152 ? 46.809 58.238 0.340 1.00 15.89 152 VAL B C 1
ATOM 2886 O O . VAL B 1 152 ? 47.408 58.554 -0.670 1.00 15.69 152 VAL B O 1
ATOM 2890 N N . GLY B 1 153 ? 46.476 56.988 0.619 1.00 15.60 153 GLY B N 1
ATOM 2891 C CA . GLY B 1 153 ? 46.799 55.877 -0.268 1.00 16.67 153 GLY B CA 1
ATOM 2892 C C . GLY B 1 153 ? 46.542 54.579 0.452 1.00 23.37 153 GLY B C 1
ATOM 2893 O O . GLY B 1 153 ? 46.513 54.555 1.687 1.00 21.40 153 GLY B O 1
ATOM 2894 N N . GLY B 1 154 ? 46.336 53.516 -0.312 1.00 22.41 154 GLY B N 1
ATOM 2895 C CA . GLY B 1 154 ? 46.064 52.208 0.275 1.00 23.64 154 GLY B CA 1
ATOM 2896 C C . GLY B 1 154 ? 47.290 51.531 0.850 1.00 29.71 154 GLY B C 1
ATOM 2897 O O . GLY B 1 154 ? 48.385 52.107 0.885 1.00 29.24 154 GLY B O 1
ATOM 2898 N N . THR B 1 155 ? 47.110 50.287 1.349 1.00 29.58 155 THR B N 1
ATOM 2899 C CA . THR B 1 155 ? 48.234 49.528 1.895 1.00 29.38 155 THR B CA 1
ATOM 2900 C C . THR B 1 155 ? 49.137 49.255 0.713 1.00 32.67 155 THR B C 1
ATOM 2901 O O . THR B 1 155 ? 48.637 48.927 -0.366 1.00 33.77 155 THR B O 1
ATOM 2905 N N . GLY B 1 156 ? 50.415 49.529 0.875 1.00 26.83 156 GLY B N 1
ATOM 2906 C CA . GLY B 1 156 ? 51.356 49.348 -0.222 1.00 27.32 156 GLY B CA 1
ATOM 2907 C C . GLY B 1 156 ? 51.493 50.538 -1.162 1.00 29.55 156 GLY B C 1
ATOM 2908 O O . GLY B 1 156 ? 52.196 50.434 -2.168 1.00 31.66 156 GLY B O 1
ATOM 2909 N N . ALA B 1 157 ? 50.834 51.698 -0.842 1.00 21.89 157 ALA B N 1
ATOM 2910 C CA . ALA B 1 157 ? 50.910 52.901 -1.705 1.00 20.37 157 ALA B CA 1
ATOM 2911 C C . ALA B 1 157 ? 52.287 53.589 -1.664 1.00 24.39 157 ALA B C 1
ATOM 2912 O O . ALA B 1 157 ? 52.614 54.378 -2.571 1.00 24.41 157 ALA B O 1
ATOM 2914 N N . GLY B 1 158 ? 53.034 53.354 -0.580 1.00 19.64 158 GLY B N 1
ATOM 2915 C CA . GLY B 1 158 ? 54.316 54.013 -0.367 1.00 19.42 158 GLY B CA 1
ATOM 2916 C C . GLY B 1 158 ? 54.177 55.399 0.249 1.00 22.30 158 GLY B C 1
ATOM 2917 O O . GLY B 1 158 ? 54.960 56.288 -0.079 1.00 23.58 158 GLY B O 1
ATOM 2918 N N . LYS B 1 159 ? 53.186 55.604 1.159 1.00 19.82 159 LYS B N 1
ATOM 2919 C CA . LYS B 1 159 ? 52.974 56.909 1.838 1.00 19.16 159 LYS B CA 1
ATOM 2920 C C . LYS B 1 159 ? 54.224 57.297 2.662 1.00 26.79 159 LYS B C 1
ATOM 2921 O O . LYS B 1 159 ? 54.725 58.419 2.534 1.00 24.52 159 LYS B O 1
ATOM 2927 N N . SER B 1 160 ? 54.743 56.347 3.485 1.00 26.02 160 SER B N 1
ATOM 2928 C CA . SER B 1 160 ? 55.951 56.559 4.324 1.00 25.96 160 SER B CA 1
ATOM 2929 C C . SER B 1 160 ? 57.163 56.898 3.491 1.00 29.55 160 SER B C 1
ATOM 2930 O O . SER B 1 160 ? 57.929 57.797 3.860 1.00 29.97 160 SER B O 1
ATOM 2933 N N . LYS B 1 161 ? 57.347 56.183 2.363 1.00 26.13 161 LYS B N 1
ATOM 2934 C CA . LYS B 1 161 ? 58.476 56.378 1.477 1.00 26.06 161 LYS B CA 1
ATOM 2935 C C . LYS B 1 161 ? 58.423 57.755 0.816 1.00 28.56 161 LYS B C 1
ATOM 2936 O O . LYS B 1 161 ? 59.442 58.443 0.759 1.00 27.86 161 LYS B O 1
ATOM 2942 N N . TRP B 1 162 ? 57.234 58.166 0.339 1.00 22.12 162 TRP B N 1
ATOM 2943 C CA . TRP B 1 162 ? 57.106 59.487 -0.282 1.00 20.84 162 TRP B CA 1
ATOM 2944 C C . TRP B 1 162 ? 57.355 60.578 0.779 1.00 22.42 162 TRP B C 1
ATOM 2945 O O . TRP B 1 162 ? 58.058 61.551 0.500 1.00 23.93 162 TRP B O 1
ATOM 2956 N N . LEU B 1 163 ? 56.781 60.409 1.977 1.00 19.35 163 LEU B N 1
ATOM 2957 C CA . LEU B 1 163 ? 56.954 61.365 3.084 1.00 18.98 163 LEU B CA 1
ATOM 2958 C C . LEU B 1 163 ? 58.423 61.552 3.456 1.00 21.20 163 LEU B C 1
ATOM 2959 O O . LEU B 1 163 ? 58.874 62.685 3.595 1.00 19.38 163 LEU B O 1
ATOM 2964 N N . ASN B 1 164 ? 59.164 60.439 3.586 1.00 21.17 164 ASN B N 1
ATOM 2965 C CA A ASN B 1 164 ? 60.593 60.448 3.914 0.47 21.72 164 ASN B CA 1
ATOM 2966 C CA B ASN B 1 164 ? 60.588 60.482 3.922 0.53 21.77 164 ASN B CA 1
ATOM 2967 C C . ASN B 1 164 ? 61.376 61.248 2.873 1.00 26.92 164 ASN B C 1
ATOM 2968 O O . ASN B 1 164 ? 62.340 61.932 3.225 1.00 26.49 164 ASN B O 1
ATOM 2977 N N . ALA B 1 165 ? 60.949 61.173 1.601 1.00 24.99 165 ALA B N 1
ATOM 2978 C CA . ALA B 1 165 ? 61.566 61.861 0.474 1.00 24.77 165 ALA B CA 1
ATOM 2979 C C . ALA B 1 165 ? 61.282 63.364 0.485 1.00 28.13 165 ALA B C 1
ATOM 2980 O O . ALA B 1 165 ? 61.913 64.103 -0.264 1.00 29.23 165 ALA B O 1
ATOM 2982 N N . GLN B 1 166 ? 60.356 63.836 1.345 1.00 21.15 166 GLN B N 1
ATOM 2983 C CA . GLN B 1 166 ? 60.043 65.262 1.462 1.00 20.81 166 GLN B CA 1
ATOM 2984 C C . GLN B 1 166 ? 60.944 65.887 2.530 1.00 26.64 166 GLN B C 1
ATOM 2985 O O . GLN B 1 166 ? 60.764 67.050 2.895 1.00 27.08 166 GLN B O 1
ATOM 2991 N N . THR B 1 167 ? 61.881 65.066 3.058 1.00 24.14 167 THR B N 1
ATOM 2992 C CA . THR B 1 167 ? 62.877 65.388 4.081 1.00 24.71 167 THR B CA 1
ATOM 2993 C C . THR B 1 167 ? 62.248 66.216 5.242 1.00 25.94 167 THR B C 1
ATOM 2994 O O . THR B 1 167 ? 62.566 67.394 5.458 1.00 24.67 167 THR B O 1
ATOM 2998 N N . PRO B 1 168 ? 61.303 65.594 5.983 1.00 18.37 168 PRO B N 1
ATOM 2999 C CA . PRO B 1 168 ? 60.748 66.278 7.168 1.00 16.99 168 PRO B CA 1
ATOM 3000 C C . PRO B 1 168 ? 61.806 66.379 8.256 1.00 17.83 168 PRO B C 1
ATOM 3001 O O . PRO B 1 168 ? 62.800 65.665 8.191 1.00 19.42 168 PRO B O 1
ATOM 3005 N N . ASP B 1 169 ? 61.580 67.196 9.273 1.00 14.04 169 ASP B N 1
ATOM 3006 C CA . ASP B 1 169 ? 62.540 67.282 10.369 1.00 14.30 169 ASP B CA 1
ATOM 3007 C C . ASP B 1 169 ? 62.360 66.170 11.391 1.00 18.74 169 ASP B C 1
ATOM 3008 O O . ASP B 1 169 ? 63.336 65.700 11.975 1.00 17.02 169 ASP B O 1
ATOM 3013 N N . VAL B 1 170 ? 61.101 65.806 11.655 1.00 14.77 170 VAL B N 1
ATOM 3014 C CA A VAL B 1 170 ? 60.746 64.787 12.664 0.52 13.45 170 VAL B CA 1
ATOM 3015 C CA B VAL B 1 170 ? 60.790 64.778 12.639 0.48 13.85 170 VAL B CA 1
ATOM 3016 C C . VAL B 1 170 ? 59.577 63.987 12.152 1.00 15.21 170 VAL B C 1
ATOM 3017 O O . VAL B 1 170 ? 58.683 64.557 11.518 1.00 14.21 170 VAL B O 1
ATOM 3024 N N . THR B 1 171 ? 59.558 62.672 12.457 1.00 11.80 171 THR B N 1
ATOM 3025 C CA . THR B 1 171 ? 58.412 61.833 12.143 1.00 11.31 171 THR B CA 1
ATOM 3026 C C . THR B 1 171 ? 57.873 61.301 13.460 1.00 12.91 171 THR B C 1
ATOM 3027 O O . THR B 1 171 ? 58.625 60.678 14.222 1.00 13.42 171 THR B O 1
ATOM 3031 N N . ILE B 1 172 ? 56.599 61.538 13.725 1.00 9.64 172 ILE B N 1
ATOM 3032 C CA . ILE B 1 172 ? 55.943 61.005 14.916 1.00 9.39 172 ILE B CA 1
ATOM 3033 C C . ILE B 1 172 ? 55.406 59.655 14.536 1.00 11.81 172 ILE B C 1
ATOM 3034 O O . ILE B 1 172 ? 54.779 59.528 13.468 1.00 12.25 172 ILE B O 1
ATOM 3039 N N . ARG B 1 173 ? 55.717 58.649 15.338 1.00 8.41 173 ARG B N 1
ATOM 3040 C CA . ARG B 1 173 ? 55.326 57.267 15.003 1.00 8.26 173 ARG B CA 1
ATOM 3041 C C . ARG B 1 173 ? 54.215 56.836 15.947 1.00 9.00 173 ARG B C 1
ATOM 3042 O O . ARG B 1 173 ? 54.411 56.783 17.159 1.00 8.64 173 ARG B O 1
ATOM 3050 N N . TRP B 1 174 ? 53.039 56.527 15.375 1.00 7.97 174 TRP B N 1
ATOM 3051 C CA . TRP B 1 174 ? 51.845 56.212 16.180 1.00 6.97 174 TRP B CA 1
ATOM 3052 C C . TRP B 1 174 ? 51.035 55.106 15.545 1.00 8.77 174 TRP B C 1
ATOM 3053 O O . TRP B 1 174 ? 50.675 55.213 14.356 1.00 8.40 174 TRP B O 1
ATOM 3064 N N . GLY B 1 175 ? 50.753 54.066 16.331 1.00 8.90 175 GLY B N 1
ATOM 3065 C CA . GLY B 1 175 ? 49.867 52.970 15.941 1.00 9.65 175 GLY B CA 1
ATOM 3066 C C . GLY B 1 175 ? 50.372 52.114 14.791 1.00 11.40 175 GLY B C 1
ATOM 3067 O O . GLY B 1 175 ? 49.571 51.461 14.111 1.00 12.66 175 GLY B O 1
ATOM 3068 N N . GLU B 1 176 ? 51.716 52.108 14.594 1.00 8.68 176 GLU B N 1
ATOM 3069 C CA . GLU B 1 176 ? 52.375 51.339 13.547 1.00 8.71 176 GLU B CA 1
ATOM 3070 C C . GLU B 1 176 ? 53.336 50.333 14.184 1.00 10.51 176 GLU B C 1
ATOM 3071 O O . GLU B 1 176 ? 53.863 50.623 15.261 1.00 9.73 176 GLU B O 1
ATOM 3077 N N . PRO B 1 177 ? 53.623 49.180 13.547 1.00 9.41 177 PRO B N 1
ATOM 3078 C CA . PRO B 1 177 ? 54.552 48.214 14.169 1.00 8.08 177 PRO B CA 1
ATOM 3079 C C . PRO B 1 177 ? 55.990 48.762 14.151 1.00 12.42 177 PRO B C 1
ATOM 3080 O O . PRO B 1 177 ? 56.425 49.380 13.171 1.00 11.66 177 PRO B O 1
ATOM 3084 N N . GLY B 1 178 ? 56.735 48.453 15.193 1.00 12.76 178 GLY B N 1
ATOM 3085 C CA . GLY B 1 178 ? 58.131 48.877 15.297 1.00 13.41 178 GLY B CA 1
ATOM 3086 C C . GLY B 1 178 ? 58.972 48.396 14.135 1.00 19.40 178 GLY B C 1
ATOM 3087 O O . GLY B 1 178 ? 58.822 47.247 13.693 1.00 19.73 178 GLY B O 1
ATOM 3088 N N . GLU B 1 179 ? 59.849 49.278 13.627 1.00 15.71 179 GLU B N 1
ATOM 3089 C CA A GLU B 1 179 ? 60.740 48.918 12.530 0.58 15.41 179 GLU B CA 1
ATOM 3090 C CA B GLU B 1 179 ? 60.746 48.955 12.497 0.42 15.69 179 GLU B CA 1
ATOM 3091 C C . GLU B 1 179 ? 62.085 49.644 12.686 1.00 17.92 179 GLU B C 1
ATOM 3092 O O . GLU B 1 179 ? 62.231 50.445 13.607 1.00 15.42 179 GLU B O 1
ATOM 3103 N N . THR B 1 180 ? 63.073 49.344 11.797 1.00 15.81 180 THR B N 1
ATOM 3104 C CA A THR B 1 180 ? 64.409 49.936 11.902 0.63 16.61 180 THR B CA 1
ATOM 3105 C CA B THR B 1 180 ? 64.417 49.915 11.872 0.37 17.24 180 THR B CA 1
ATOM 3106 C C . THR B 1 180 ? 64.338 51.457 11.950 1.00 21.33 180 THR B C 1
ATOM 3107 O O . THR B 1 180 ? 65.095 52.062 12.695 1.00 23.69 180 THR B O 1
ATOM 3114 N N . PHE B 1 181 ? 63.393 52.063 11.223 1.00 19.86 181 PHE B N 1
ATOM 3115 C CA . PHE B 1 181 ? 63.158 53.518 11.196 1.00 20.80 181 PHE B CA 1
ATOM 3116 C C . PHE B 1 181 ? 63.001 54.097 12.620 1.00 21.81 181 PHE B C 1
ATOM 3117 O O . PHE B 1 181 ? 63.410 55.230 12.869 1.00 22.41 181 PHE B O 1
ATOM 3125 N N . ASP B 1 182 ? 62.420 53.315 13.561 1.00 17.33 182 ASP B N 1
ATOM 3126 C CA . ASP B 1 182 ? 62.200 53.786 14.926 1.00 15.76 182 ASP B CA 1
ATOM 3127 C C . ASP B 1 182 ? 63.485 54.011 15.714 1.00 21.40 182 ASP B C 1
ATOM 3128 O O . ASP B 1 182 ? 63.443 54.713 16.731 1.00 20.04 182 ASP B O 1
ATOM 3133 N N . MET B 1 183 ? 64.612 53.463 15.247 1.00 21.09 183 MET B N 1
ATOM 3134 C CA . MET B 1 183 ? 65.898 53.654 15.925 1.00 22.58 183 MET B CA 1
ATOM 3135 C C . MET B 1 183 ? 66.480 55.041 15.653 1.00 26.29 183 MET B C 1
ATOM 3136 O O . MET B 1 183 ? 67.331 55.503 16.425 1.00 26.51 183 MET B O 1
ATOM 3141 N N . GLU B 1 184 ? 66.018 55.713 14.584 1.00 22.08 184 GLU B N 1
ATOM 3142 C CA . GLU B 1 184 ? 66.483 57.062 14.218 1.00 21.53 184 GLU B CA 1
ATOM 3143 C C . GLU B 1 184 ? 66.114 58.073 15.291 1.00 22.59 184 GLU B C 1
ATOM 3144 O O . GLU B 1 184 ? 65.006 58.028 15.836 1.00 21.24 184 GLU B O 1
ATOM 3150 N N . GLU B 1 185 ? 67.043 58.977 15.607 1.00 21.24 185 GLU B N 1
ATOM 3151 C CA . GLU B 1 185 ? 66.795 60.038 16.583 1.00 21.78 185 GLU B CA 1
ATOM 3152 C C . GLU B 1 185 ? 65.624 60.935 16.130 1.00 22.73 185 GLU B C 1
ATOM 3153 O O . GLU B 1 185 ? 64.885 61.431 16.963 1.00 24.14 185 GLU B O 1
ATOM 3159 N N . SER B 1 186 ? 65.432 61.094 14.820 1.00 17.46 186 SER B N 1
ATOM 3160 C CA . SER B 1 186 ? 64.367 61.951 14.280 1.00 17.27 186 SER B CA 1
ATOM 3161 C C . SER B 1 186 ? 62.976 61.260 14.297 1.00 19.28 186 SER B C 1
ATOM 3162 O O . SER B 1 186 ? 62.007 61.876 13.841 1.00 20.54 186 SER B O 1
ATOM 3165 N N . SER B 1 187 ? 62.869 60.002 14.803 1.00 14.01 187 SER B N 1
ATOM 3166 C CA A SER B 1 187 ? 61.570 59.322 14.928 0.57 13.71 187 SER B CA 1
ATOM 3167 C CA B SER B 1 187 ? 61.546 59.377 14.920 0.43 13.62 187 SER B CA 1
ATOM 3168 C C . SER B 1 187 ? 61.147 59.412 16.392 1.00 18.68 187 SER B C 1
ATOM 3169 O O . SER B 1 187 ? 61.949 59.041 17.259 1.00 19.32 187 SER B O 1
ATOM 3174 N N . ILE B 1 188 ? 59.949 59.937 16.685 1.00 11.94 188 ILE B N 1
ATOM 3175 C CA . ILE B 1 188 ? 59.484 60.077 18.080 1.00 11.70 188 ILE B CA 1
ATOM 3176 C C . ILE B 1 188 ? 58.227 59.237 18.265 1.00 12.29 188 ILE B C 1
ATOM 3177 O O . ILE B 1 188 ? 57.227 59.480 17.603 1.00 11.97 188 ILE B O 1
ATOM 3182 N N . ALA B 1 189 ? 58.306 58.233 19.132 1.00 10.69 189 ALA B N 1
ATOM 3183 C CA . ALA B 1 189 ? 57.198 57.303 19.300 1.00 11.22 189 ALA B CA 1
ATOM 3184 C C . ALA B 1 189 ? 56.185 57.834 20.296 1.00 12.48 189 ALA B C 1
ATOM 3185 O O . ALA B 1 189 ? 56.558 58.410 21.324 1.00 11.89 189 ALA B O 1
ATOM 3187 N N . VAL B 1 190 ? 54.886 57.653 19.986 1.00 8.26 190 VAL B N 1
ATOM 3188 C CA . VAL B 1 190 ? 53.803 58.072 20.907 1.00 7.67 190 VAL B CA 1
ATOM 3189 C C . VAL B 1 190 ? 52.816 56.932 21.051 1.00 9.74 190 VAL B C 1
ATOM 3190 O O . VAL B 1 190 ? 52.778 56.048 20.198 1.00 9.82 190 VAL B O 1
ATOM 3194 N N . ALA B 1 191 ? 51.992 56.970 22.111 1.00 7.54 191 ALA B N 1
ATOM 3195 C CA . ALA B 1 191 ? 51.085 55.887 22.394 1.00 8.66 191 ALA B CA 1
ATOM 3196 C C . ALA B 1 191 ? 49.615 56.223 22.100 1.00 10.81 191 ALA B C 1
ATOM 3197 O O . ALA B 1 191 ? 48.960 55.446 21.404 1.00 10.85 191 ALA B O 1
ATOM 3199 N N . ASP B 1 192 ? 49.069 57.327 22.671 1.00 9.93 192 ASP B N 1
ATOM 3200 C CA . ASP B 1 192 ? 47.637 57.600 22.465 1.00 8.84 192 ASP B CA 1
ATOM 3201 C C . ASP B 1 192 ? 47.403 58.856 21.625 1.00 10.18 192 ASP B C 1
ATOM 3202 O O . ASP B 1 192 ? 48.337 59.560 21.246 1.00 8.80 192 ASP B O 1
ATOM 3207 N N . LEU B 1 193 ? 46.124 59.142 21.344 1.00 7.84 193 LEU B N 1
ATOM 3208 C CA . LEU B 1 193 ? 45.788 60.326 20.548 1.00 7.78 193 LEU B CA 1
ATOM 3209 C C . LEU B 1 193 ? 46.262 61.644 21.198 1.00 8.79 193 LEU B C 1
ATOM 3210 O O . LEU B 1 193 ? 46.697 62.542 20.484 1.00 6.83 193 LEU B O 1
ATOM 3215 N N . THR B 1 194 ? 46.115 61.783 22.533 1.00 8.12 194 THR B N 1
ATOM 3216 C CA . THR B 1 194 ? 46.484 63.057 23.162 1.00 7.71 194 THR B CA 1
ATOM 3217 C C . THR B 1 194 ? 47.993 63.265 23.104 1.00 10.57 194 THR B C 1
ATOM 3218 O O . THR B 1 194 ? 48.422 64.386 22.854 1.00 10.81 194 THR B O 1
ATOM 3222 N N . GLU B 1 195 ? 48.797 62.205 23.342 1.00 7.73 195 GLU B N 1
ATOM 3223 C CA . GLU B 1 195 ? 50.254 62.345 23.260 1.00 7.67 195 GLU B CA 1
ATOM 3224 C C . GLU B 1 195 ? 50.657 62.655 21.825 1.00 10.19 195 GLU B C 1
ATOM 3225 O O . GLU B 1 195 ? 51.485 63.540 21.590 1.00 8.54 195 GLU B O 1
ATOM 3231 N N . MET B 1 196 ? 50.039 61.975 20.862 1.00 7.77 196 MET B N 1
ATOM 3232 C CA . MET B 1 196 ? 50.351 62.230 19.452 1.00 7.21 196 MET B CA 1
ATOM 3233 C C . MET B 1 196 ? 50.122 63.717 19.117 1.00 10.27 196 MET B C 1
ATOM 3234 O O . MET B 1 196 ? 51.008 64.367 18.562 1.00 9.61 196 MET B O 1
ATOM 3239 N N . LEU B 1 197 ? 48.947 64.245 19.448 1.00 8.08 197 LEU B N 1
ATOM 3240 C CA A LEU B 1 197 ? 48.624 65.631 19.111 0.56 7.32 197 LEU B CA 1
ATOM 3241 C CA B LEU B 1 197 ? 48.612 65.637 19.122 0.44 7.02 197 LEU B CA 1
ATOM 3242 C C . LEU B 1 197 ? 49.486 66.635 19.873 1.00 8.89 197 LEU B C 1
ATOM 3243 O O . LEU B 1 197 ? 49.909 67.622 19.284 1.00 10.18 197 LEU B O 1
ATOM 3252 N N . ALA B 1 198 ? 49.734 66.410 21.155 1.00 7.86 198 ALA B N 1
ATOM 3253 C CA . ALA B 1 198 ? 50.574 67.334 21.926 1.00 9.61 198 ALA B CA 1
ATOM 3254 C C . ALA B 1 198 ? 51.999 67.382 21.346 1.00 11.42 198 ALA B C 1
ATOM 3255 O O . ALA B 1 198 ? 52.556 68.461 21.147 1.00 9.35 198 ALA B O 1
ATOM 3257 N N . VAL B 1 199 ? 52.589 66.215 21.075 1.00 8.61 199 VAL B N 1
ATOM 3258 C CA . VAL B 1 199 ? 53.959 66.153 20.531 1.00 9.50 199 VAL B CA 1
ATOM 3259 C C . VAL B 1 199 ? 53.983 66.877 19.167 1.00 10.36 199 VAL B C 1
ATOM 3260 O O . VAL B 1 199 ? 54.879 67.691 18.906 1.00 10.85 199 VAL B O 1
ATOM 3264 N N . ALA B 1 200 ? 52.978 66.594 18.326 1.00 9.31 200 ALA B N 1
ATOM 3265 C CA . ALA B 1 200 ? 52.903 67.206 16.994 1.00 8.20 200 ALA B CA 1
ATOM 3266 C C . ALA B 1 200 ? 52.779 68.719 17.091 1.00 10.98 200 ALA B C 1
ATOM 3267 O O . ALA B 1 200 ? 53.529 69.420 16.431 1.00 10.20 200 ALA B O 1
ATOM 3269 N N . LEU B 1 201 ? 51.836 69.226 17.917 1.00 8.39 201 LEU B N 1
ATOM 3270 C CA . LEU B 1 201 ? 51.652 70.677 18.052 1.00 8.50 201 LEU B CA 1
ATOM 3271 C C . LEU B 1 201 ? 52.883 71.351 18.649 1.00 12.21 201 LEU B C 1
ATOM 3272 O O . LEU B 1 201 ? 53.238 72.450 18.244 1.00 12.63 201 LEU B O 1
ATOM 3277 N N . LEU B 1 202 ? 53.535 70.704 19.622 1.00 10.99 202 LEU B N 1
ATOM 3278 C CA . LEU B 1 202 ? 54.752 71.300 20.227 1.00 10.28 202 LEU B CA 1
ATOM 3279 C C . LEU B 1 202 ? 55.887 71.409 19.186 1.00 11.89 202 LEU B C 1
ATOM 3280 O O . LEU B 1 202 ? 56.519 72.469 19.058 1.00 14.55 202 LEU B O 1
ATOM 3285 N N . LEU B 1 203 ? 56.127 70.342 18.438 1.00 10.60 203 LEU B N 1
ATOM 3286 C CA . LEU B 1 203 ? 57.164 70.340 17.390 1.00 11.39 203 LEU B CA 1
ATOM 3287 C C . LEU B 1 203 ? 56.867 71.384 16.318 1.00 13.45 203 LEU B C 1
ATOM 3288 O O . LEU B 1 203 ? 57.760 72.167 15.957 1.00 13.94 203 LEU B O 1
ATOM 3293 N N . ALA B 1 204 ? 55.617 71.439 15.838 1.00 10.67 204 ALA B N 1
ATOM 3294 C CA . ALA B 1 204 ? 55.235 72.414 14.792 1.00 10.78 204 ALA B CA 1
ATOM 3295 C C . ALA B 1 204 ? 55.370 73.845 15.321 1.00 14.61 204 ALA B C 1
ATOM 3296 O O . ALA B 1 204 ? 55.856 74.702 14.599 1.00 13.12 204 ALA B O 1
ATOM 3298 N N . THR B 1 205 ? 54.968 74.095 16.581 1.00 11.26 205 THR B N 1
ATOM 3299 C CA . THR B 1 205 ? 55.078 75.448 17.181 1.00 12.61 205 THR B CA 1
ATOM 3300 C C . THR B 1 205 ? 56.566 75.811 17.315 1.00 18.01 205 THR B C 1
ATOM 3301 O O . THR B 1 205 ? 56.925 76.984 17.190 1.00 19.36 205 THR B O 1
ATOM 3305 N N . ALA B 1 206 ? 57.446 74.795 17.571 1.00 15.98 206 ALA B N 1
ATOM 3306 C CA . ALA B 1 206 ? 58.912 74.994 17.693 1.00 16.66 206 ALA B CA 1
ATOM 3307 C C . ALA B 1 206 ? 59.585 75.055 16.281 1.00 22.49 206 ALA B C 1
ATOM 3308 O O . ALA B 1 206 ? 60.824 75.002 16.190 1.00 21.89 206 ALA B O 1
ATOM 3310 N N . ASP B 1 207 ? 58.763 75.147 15.196 1.00 17.31 207 ASP B N 1
ATOM 3311 C CA . ASP B 1 207 ? 59.148 75.350 13.788 1.00 17.93 207 ASP B CA 1
ATOM 3312 C C . ASP B 1 207 ? 59.769 74.126 13.118 1.00 21.33 207 ASP B C 1
ATOM 3313 O O . ASP B 1 207 ? 60.518 74.270 12.144 1.00 21.56 207 ASP B O 1
ATOM 3318 N N . TYR B 1 208 ? 59.426 72.920 13.589 1.00 16.87 208 TYR B N 1
ATOM 3319 C CA . TYR B 1 208 ? 59.864 71.687 12.935 1.00 15.29 208 TYR B CA 1
ATOM 3320 C C . TYR B 1 208 ? 58.838 71.286 11.864 1.00 16.83 208 TYR B C 1
ATOM 3321 O O . TYR B 1 208 ? 57.636 71.402 12.100 1.00 16.18 208 TYR B O 1
ATOM 3330 N N . ARG B 1 209 ? 59.307 70.749 10.723 1.00 14.61 209 ARG B N 1
ATOM 3331 C CA . ARG B 1 209 ? 58.408 70.141 9.735 1.00 13.50 209 ARG B CA 1
ATOM 3332 C C . ARG B 1 209 ? 58.129 68.760 10.277 1.00 16.63 209 ARG B C 1
ATOM 3333 O O . ARG B 1 209 ? 59.024 67.916 10.286 1.00 14.25 209 ARG B O 1
ATOM 3341 N N . VAL B 1 210 ? 56.912 68.561 10.785 1.00 14.03 210 VAL B N 1
ATOM 3342 C CA . VAL B 1 210 ? 56.563 67.298 11.438 1.00 13.50 210 VAL B CA 1
ATOM 3343 C C . VAL B 1 210 ? 55.578 66.512 10.581 1.00 14.55 210 VAL B C 1
ATOM 3344 O O . VAL B 1 210 ? 54.603 67.047 10.035 1.00 13.73 210 VAL B O 1
ATOM 3348 N N . VAL B 1 211 ? 55.858 65.217 10.463 1.00 10.50 211 VAL B N 1
ATOM 3349 C CA . VAL B 1 211 ? 55.007 64.261 9.752 1.00 11.03 211 VAL B CA 1
ATOM 3350 C C . VAL B 1 211 ? 54.545 63.219 10.766 1.00 13.36 211 VAL B C 1
ATOM 3351 O O . VAL B 1 211 ? 55.333 62.792 11.599 1.00 12.26 211 VAL B O 1
ATOM 3355 N N . ILE B 1 212 ? 53.279 62.785 10.660 1.00 9.96 212 ILE B N 1
ATOM 3356 C CA . ILE B 1 212 ? 52.755 61.763 11.568 1.00 7.89 212 ILE B CA 1
ATOM 3357 C C . ILE B 1 212 ? 52.511 60.499 10.771 1.00 10.69 212 ILE B C 1
ATOM 3358 O O . ILE B 1 212 ? 51.721 60.489 9.808 1.00 10.62 212 ILE B O 1
ATOM 3363 N N . ASP B 1 213 ? 53.193 59.429 11.196 1.00 9.12 213 ASP B N 1
ATOM 3364 C CA . ASP B 1 213 ? 53.087 58.098 10.603 1.00 7.64 213 ASP B CA 1
ATOM 3365 C C . ASP B 1 213 ? 52.539 57.174 11.711 1.00 10.09 213 ASP B C 1
ATOM 3366 O O . ASP B 1 213 ? 53.313 56.633 12.493 1.00 9.81 213 ASP B O 1
ATOM 3371 N N . SER B 1 214 ? 51.221 57.081 11.865 1.00 7.62 214 SER B N 1
ATOM 3372 C CA . SER B 1 214 ? 50.192 57.577 10.917 1.00 7.61 214 SER B CA 1
ATOM 3373 C C . SER B 1 214 ? 48.892 57.828 11.655 1.00 11.64 214 SER B C 1
ATOM 3374 O O . SER B 1 214 ? 48.845 57.725 12.878 1.00 9.98 214 SER B O 1
ATOM 3377 N N . PHE B 1 215 ? 47.811 58.114 10.892 1.00 8.91 215 PHE B N 1
ATOM 3378 C CA . PHE B 1 215 ? 46.470 58.263 11.494 1.00 7.74 215 PHE B CA 1
ATOM 3379 C C . PHE B 1 215 ? 45.654 56.973 11.406 1.00 12.04 215 PHE B C 1
ATOM 3380 O O . PHE B 1 215 ? 44.438 57.005 11.552 1.00 11.76 215 PHE B O 1
ATOM 3388 N N . ARG B 1 216 ? 46.333 55.809 11.277 1.00 9.97 216 ARG B N 1
ATOM 3389 C CA . ARG B 1 216 ? 45.695 54.493 11.293 1.00 10.83 216 ARG B CA 1
ATOM 3390 C C . ARG B 1 216 ? 44.676 54.361 12.450 1.00 10.74 216 ARG B C 1
ATOM 3391 O O . ARG B 1 216 ? 43.543 53.901 12.266 1.00 9.67 216 ARG B O 1
ATOM 3399 N N . ASN B 1 217 ? 45.100 54.710 13.672 1.00 8.74 217 ASN B N 1
ATOM 3400 C CA . ASN B 1 217 ? 44.204 54.557 14.826 1.00 8.47 217 ASN B CA 1
ATOM 3401 C C . ASN B 1 217 ? 42.997 55.470 14.784 1.00 9.33 217 ASN B C 1
ATOM 3402 O O . ASN B 1 217 ? 41.965 55.152 15.418 1.00 12.21 217 ASN B O 1
ATOM 3407 N N . LEU B 1 218 ? 43.088 56.613 14.078 1.00 9.61 218 LEU B N 1
ATOM 3408 C CA . LEU B 1 218 ? 41.938 57.488 13.918 1.00 10.79 218 LEU B CA 1
ATOM 3409 C C . LEU B 1 218 ? 40.942 56.811 12.965 1.00 12.23 218 LEU B C 1
ATOM 3410 O O . LEU B 1 218 ? 39.749 56.759 13.259 1.00 10.98 218 LEU B O 1
ATOM 3415 N N . VAL B 1 219 ? 41.439 56.230 11.865 1.00 8.31 219 VAL B N 1
ATOM 3416 C CA . VAL B 1 219 ? 40.584 55.466 10.923 1.00 8.18 219 VAL B CA 1
ATOM 3417 C C . VAL B 1 219 ? 39.915 54.312 11.651 1.00 12.67 219 VAL B C 1
ATOM 3418 O O . VAL B 1 219 ? 38.702 54.085 11.513 1.00 11.95 219 VAL B O 1
ATOM 3422 N N . PHE B 1 220 ? 40.695 53.572 12.435 1.00 9.83 220 PHE B N 1
ATOM 3423 C CA . PHE B 1 220 ? 40.161 52.421 13.120 1.00 10.75 220 PHE B CA 1
ATOM 3424 C C . PHE B 1 220 ? 39.207 52.770 14.259 1.00 17.36 220 PHE B C 1
ATOM 3425 O O . PHE B 1 220 ? 38.266 52.007 14.524 1.00 19.55 220 PHE B O 1
ATOM 3433 N N . GLY B 1 221 ? 39.486 53.845 14.967 1.00 13.35 221 GLY B N 1
ATOM 3434 C CA . GLY B 1 221 ? 38.771 54.163 16.193 1.00 13.39 221 GLY B CA 1
ATOM 3435 C C . GLY B 1 221 ? 37.615 55.120 16.105 1.00 17.57 221 GLY B C 1
ATOM 3436 O O . GLY B 1 221 ? 36.802 55.145 17.014 1.00 16.73 221 GLY B O 1
ATOM 3437 N N . ILE B 1 222 ? 37.566 55.959 15.070 1.00 14.84 222 ILE B N 1
ATOM 3438 C CA . ILE B 1 222 ? 36.475 56.947 14.927 1.00 14.34 222 ILE B CA 1
ATOM 3439 C C . ILE B 1 222 ? 35.438 56.327 14.027 1.00 22.50 222 ILE B C 1
ATOM 3440 O O . ILE B 1 222 ? 35.540 56.431 12.806 1.00 23.56 222 ILE B O 1
ATOM 3445 N N . THR B 1 223 ? 34.467 55.641 14.609 1.00 21.18 223 THR B N 1
ATOM 3446 C CA . THR B 1 223 ? 33.487 54.944 13.784 1.00 23.05 223 THR B CA 1
ATOM 3447 C C . THR B 1 223 ? 32.060 55.457 14.039 1.00 27.64 223 THR B C 1
ATOM 3448 O O . THR B 1 223 ? 31.856 56.481 14.681 1.00 28.40 223 THR B O 1
ATOM 3452 N N . GLY B 1 224 ? 31.097 54.834 13.371 1.00 26.25 224 GLY B N 1
ATOM 3453 C CA . GLY B 1 224 ? 29.702 55.272 13.429 1.00 25.35 224 GLY B CA 1
ATOM 3454 C C . GLY B 1 224 ? 29.120 55.260 12.032 1.00 25.68 224 GLY B C 1
ATOM 3455 O O . GLY B 1 224 ? 29.713 54.645 11.142 1.00 23.74 224 GLY B O 1
ATOM 3456 N N . ALA B 1 225 ? 27.972 55.921 11.825 1.00 21.53 225 ALA B N 1
ATOM 3457 C CA . ALA B 1 225 ? 27.267 55.934 10.545 1.00 22.96 225 ALA B CA 1
ATOM 3458 C C . ALA B 1 225 ? 28.206 56.177 9.402 1.00 22.75 225 ALA B C 1
ATOM 3459 O O . ALA B 1 225 ? 29.015 57.103 9.431 1.00 19.26 225 ALA B O 1
ATOM 3461 N N . ALA B 1 226 ? 28.137 55.314 8.424 1.00 19.21 226 ALA B N 1
ATOM 3462 C CA . ALA B 1 226 ? 29.009 55.386 7.271 1.00 21.70 226 ALA B CA 1
ATOM 3463 C C . ALA B 1 226 ? 28.391 56.211 6.184 1.00 24.48 226 ALA B C 1
ATOM 3464 O O . ALA B 1 226 ? 27.166 56.232 6.017 1.00 26.90 226 ALA B O 1
ATOM 3466 N N . GLY B 1 227 ? 29.231 56.865 5.431 1.00 18.78 227 GLY B N 1
ATOM 3467 C CA . GLY B 1 227 ? 28.786 57.550 4.235 1.00 21.40 227 GLY B CA 1
ATOM 3468 C C . GLY B 1 227 ? 29.119 56.610 3.080 1.00 29.57 227 GLY B C 1
ATOM 3469 O O . GLY B 1 227 ? 29.302 55.402 3.283 1.00 25.56 227 GLY B O 1
ATOM 3470 N N . PRO B 1 228 ? 29.390 57.147 1.891 1.00 35.79 228 PRO B N 1
ATOM 3471 C CA . PRO B 1 228 ? 29.882 56.290 0.775 1.00 36.84 228 PRO B CA 1
ATOM 3472 C C . PRO B 1 228 ? 31.286 55.688 1.020 1.00 41.30 228 PRO B C 1
ATOM 3473 O O . PRO B 1 228 ? 32.102 56.202 1.790 1.00 42.52 228 PRO B O 1
ATOM 3477 N N . GLY B 1 229 ? 31.531 54.537 0.414 1.00 35.99 229 GLY B N 1
ATOM 3478 C CA . GLY B 1 229 ? 32.783 53.807 0.583 1.00 33.00 229 GLY B CA 1
ATOM 3479 C C . GLY B 1 229 ? 32.832 53.024 1.863 1.00 34.59 229 GLY B C 1
ATOM 3480 O O . GLY B 1 229 ? 33.790 52.268 2.087 1.00 34.65 229 GLY B O 1
ATOM 3481 N N . GLY B 1 230 ? 31.801 53.215 2.695 1.00 26.45 230 GLY B N 1
ATOM 3482 C CA . GLY B 1 230 ? 31.738 52.590 3.995 1.00 24.74 230 GLY B CA 1
ATOM 3483 C C . GLY B 1 230 ? 32.612 53.333 4.981 1.00 22.44 230 GLY B C 1
ATOM 3484 O O . GLY B 1 230 ? 32.949 52.781 6.021 1.00 24.78 230 GLY B O 1
ATOM 3485 N N . VAL B 1 231 ? 32.964 54.610 4.695 1.00 16.11 231 VAL B N 1
ATOM 3486 C CA . VAL B 1 231 ? 33.816 55.341 5.643 1.00 12.34 231 VAL B CA 1
ATOM 3487 C C . VAL B 1 231 ? 32.926 56.135 6.597 1.00 13.60 231 VAL B C 1
ATOM 3488 O O . VAL B 1 231 ? 31.996 56.794 6.160 1.00 14.65 231 VAL B O 1
ATOM 3492 N N . SER B 1 232 ? 33.205 56.046 7.905 1.00 11.08 232 SER B N 1
ATOM 3493 C CA A SER B 1 232 ? 32.415 56.745 8.904 0.61 11.01 232 SER B CA 1
ATOM 3494 C CA B SER B 1 232 ? 32.478 56.763 8.945 0.39 10.25 232 SER B CA 1
ATOM 3495 C C . SER B 1 232 ? 32.503 58.258 8.678 1.00 11.28 232 SER B C 1
ATOM 3496 O O . SER B 1 232 ? 33.596 58.817 8.580 1.00 9.62 232 SER B O 1
ATOM 3501 N N . VAL B 1 233 ? 31.330 58.931 8.626 1.00 10.39 233 VAL B N 1
ATOM 3502 C CA . VAL B 1 233 ? 31.350 60.389 8.388 1.00 10.43 233 VAL B CA 1
ATOM 3503 C C . VAL B 1 233 ? 31.971 61.111 9.569 1.00 11.69 233 VAL B C 1
ATOM 3504 O O . VAL B 1 233 ? 32.498 62.230 9.396 1.00 11.37 233 VAL B O 1
ATOM 3508 N N . ALA B 1 234 ? 31.999 60.468 10.769 1.00 10.12 234 ALA B N 1
ATOM 3509 C CA . ALA B 1 234 ? 32.656 61.071 11.934 1.00 11.37 234 ALA B CA 1
ATOM 3510 C C . ALA B 1 234 ? 34.181 61.261 11.669 1.00 12.51 234 ALA B C 1
ATOM 3511 O O . ALA B 1 234 ? 34.819 62.143 12.268 1.00 10.77 234 ALA B O 1
ATOM 3513 N N . LEU B 1 235 ? 34.755 60.472 10.755 1.00 9.23 235 LEU B N 1
ATOM 3514 C CA . LEU B 1 235 ? 36.171 60.622 10.424 1.00 8.66 235 LEU B CA 1
ATOM 3515 C C . LEU B 1 235 ? 36.376 61.975 9.725 1.00 10.82 235 LEU B C 1
ATOM 3516 O O . LEU B 1 235 ? 37.354 62.677 9.999 1.00 8.55 235 LEU B O 1
ATOM 3521 N N . TYR B 1 236 ? 35.461 62.332 8.804 1.00 10.00 236 TYR B N 1
ATOM 3522 C CA . TYR B 1 236 ? 35.603 63.628 8.105 1.00 9.58 236 TYR B CA 1
ATOM 3523 C C . TYR B 1 236 ? 35.484 64.780 9.096 1.00 11.17 236 TYR B C 1
ATOM 3524 O O . TYR B 1 236 ? 36.283 65.728 9.043 1.00 11.52 236 TYR B O 1
ATOM 3533 N N . ALA B 1 237 ? 34.505 64.700 10.002 1.00 8.78 237 ALA B N 1
ATOM 3534 C CA . ALA B 1 237 ? 34.326 65.747 11.026 1.00 8.82 237 ALA B CA 1
ATOM 3535 C C . ALA B 1 237 ? 35.601 65.823 11.901 1.00 9.12 237 ALA B C 1
ATOM 3536 O O . ALA B 1 237 ? 36.026 66.936 12.270 1.00 7.74 237 ALA B O 1
ATOM 3538 N N . ALA B 1 238 ? 36.200 64.647 12.255 1.00 7.32 238 ALA B N 1
ATOM 3539 C CA . ALA B 1 238 ? 37.403 64.627 13.112 1.00 7.70 238 ALA B CA 1
ATOM 3540 C C . ALA B 1 238 ? 38.578 65.299 12.373 1.00 9.12 238 ALA B C 1
ATOM 3541 O O . ALA B 1 238 ? 39.348 66.060 12.958 1.00 8.23 238 ALA B O 1
ATOM 3543 N N . LEU B 1 239 ? 38.722 65.004 11.071 1.00 7.03 239 LEU B N 1
ATOM 3544 C CA . LEU B 1 239 ? 39.787 65.635 10.306 1.00 6.86 239 LEU B CA 1
ATOM 3545 C C . LEU B 1 239 ? 39.599 67.160 10.232 1.00 10.29 239 LEU B C 1
ATOM 3546 O O . LEU B 1 239 ? 40.584 67.882 10.381 1.00 8.86 239 LEU B O 1
ATOM 3551 N N . THR B 1 240 ? 38.337 67.649 10.083 1.00 6.65 240 THR B N 1
ATOM 3552 C CA . THR B 1 240 ? 38.096 69.106 10.061 1.00 5.19 240 THR B CA 1
ATOM 3553 C C . THR B 1 240 ? 38.413 69.690 11.427 1.00 7.73 240 THR B C 1
ATOM 3554 O O . THR B 1 240 ? 38.987 70.765 11.494 1.00 9.07 240 THR B O 1
ATOM 3558 N N . SER B 1 241 ? 38.009 69.013 12.492 1.00 7.61 241 SER B N 1
ATOM 3559 C CA . SER B 1 241 ? 38.294 69.506 13.867 1.00 7.04 241 SER B CA 1
ATOM 3560 C C . SER B 1 241 ? 39.814 69.632 14.083 1.00 11.75 241 SER B C 1
ATOM 3561 O O . SER B 1 241 ? 40.287 70.691 14.539 1.00 11.03 241 SER B O 1
ATOM 3564 N N . LEU B 1 242 ? 40.574 68.583 13.739 1.00 7.63 242 LEU B N 1
ATOM 3565 C CA . LEU B 1 242 ? 42.033 68.623 13.908 1.00 8.94 242 LEU B CA 1
ATOM 3566 C C . LEU B 1 242 ? 42.626 69.702 13.019 1.00 10.14 242 LEU B C 1
ATOM 3567 O O . LEU B 1 242 ? 43.491 70.453 13.462 1.00 8.66 242 LEU B O 1
ATOM 3572 N N . ASN B 1 243 ? 42.149 69.777 11.756 1.00 7.82 243 ASN B N 1
ATOM 3573 C CA . ASN B 1 243 ? 42.601 70.809 10.834 1.00 7.99 243 ASN B CA 1
ATOM 3574 C C . ASN B 1 243 ? 42.451 72.214 11.434 1.00 10.61 243 ASN B C 1
ATOM 3575 O O . ASN B 1 243 ? 43.373 73.043 11.364 1.00 9.63 243 ASN B O 1
ATOM 3580 N N . ASN B 1 244 ? 41.265 72.491 12.004 1.00 8.04 244 ASN B N 1
ATOM 3581 C CA . ASN B 1 244 ? 40.956 73.833 12.461 1.00 9.39 244 ASN B CA 1
ATOM 3582 C C . ASN B 1 244 ? 41.659 74.171 13.780 1.00 11.21 244 ASN B C 1
ATOM 3583 O O . ASN B 1 244 ? 41.909 75.358 14.034 1.00 9.19 244 ASN B O 1
ATOM 3588 N N . ILE B 1 245 ? 41.976 73.164 14.601 1.00 8.70 245 ILE B N 1
ATOM 3589 C CA . ILE B 1 245 ? 42.805 73.413 15.794 1.00 8.87 245 ILE B CA 1
ATOM 3590 C C . ILE B 1 245 ? 44.211 73.831 15.315 1.00 11.83 245 ILE B C 1
ATOM 3591 O O . ILE B 1 245 ? 44.782 74.802 15.835 1.00 10.97 245 ILE B O 1
ATOM 3596 N N . CYS B 1 246 ? 44.775 73.096 14.316 1.00 8.22 246 CYS B N 1
ATOM 3597 C CA . CYS B 1 246 ? 46.078 73.493 13.761 1.00 9.85 246 CYS B CA 1
ATOM 3598 C C . CYS B 1 246 ? 46.015 74.907 13.190 1.00 11.25 246 CYS B C 1
ATOM 3599 O O . CYS B 1 246 ? 46.912 75.721 13.433 1.00 11.22 246 CYS B O 1
ATOM 3602 N N . ALA B 1 247 ? 44.948 75.209 12.431 1.00 10.48 247 ALA B N 1
ATOM 3603 C CA . ALA B 1 247 ? 44.797 76.550 11.840 1.00 11.29 247 ALA B CA 1
ATOM 3604 C C . ALA B 1 247 ? 44.757 77.631 12.927 1.00 11.89 247 ALA B C 1
ATOM 3605 O O . ALA B 1 247 ? 45.413 78.669 12.780 1.00 14.23 247 ALA B O 1
ATOM 3607 N N . GLU B 1 248 ? 44.004 77.399 14.018 1.00 10.45 248 GLU B N 1
ATOM 3608 C CA . GLU B 1 248 ? 43.919 78.359 15.134 1.00 11.37 248 GLU B CA 1
ATOM 3609 C C . GLU B 1 248 ? 45.298 78.614 15.757 1.00 15.47 248 GLU B C 1
ATOM 3610 O O . GLU B 1 248 ? 45.607 79.753 16.160 1.00 15.85 248 GLU B O 1
ATOM 3616 N N . LEU B 1 249 ? 46.117 77.571 15.839 1.00 12.48 249 LEU B N 1
ATOM 3617 C CA . LEU B 1 249 ? 47.439 77.646 16.460 1.00 12.21 249 LEU B CA 1
ATOM 3618 C C . LEU B 1 249 ? 48.539 78.073 15.472 1.00 15.54 249 LEU B C 1
ATOM 3619 O O . LEU B 1 249 ? 49.729 78.164 15.866 1.00 15.28 249 LEU B O 1
ATOM 3624 N N . GLY B 1 250 ? 48.147 78.325 14.217 1.00 11.82 250 GLY B N 1
ATOM 3625 C CA . GLY B 1 250 ? 49.054 78.803 13.157 1.00 13.73 250 GLY B CA 1
ATOM 3626 C C . GLY B 1 250 ? 50.130 77.815 12.763 1.00 16.20 250 GLY B C 1
ATOM 3627 O O . GLY B 1 250 ? 51.230 78.212 12.355 1.00 15.57 250 GLY B O 1
ATOM 3628 N N . VAL B 1 251 ? 49.809 76.500 12.833 1.00 11.44 251 VAL B N 1
ATOM 3629 C CA . VAL B 1 251 ? 50.769 75.457 12.497 1.00 11.24 251 VAL B CA 1
ATOM 3630 C C . VAL B 1 251 ? 50.239 74.601 11.369 1.00 14.69 251 VAL B C 1
ATOM 3631 O O . VAL B 1 251 ? 49.042 74.597 11.076 1.00 13.70 251 VAL B O 1
ATOM 3635 N N . LEU B 1 252 ? 51.159 73.813 10.775 1.00 12.07 252 LEU B N 1
ATOM 3636 C CA . LEU B 1 252 ? 50.793 72.838 9.769 1.00 10.91 252 LEU B CA 1
ATOM 3637 C C . LEU B 1 252 ? 51.284 71.480 10.224 1.00 12.39 252 LEU B C 1
ATOM 3638 O O . LEU B 1 252 ? 52.484 71.326 10.538 1.00 13.06 252 LEU B O 1
ATOM 3643 N N . LEU B 1 253 ? 50.362 70.502 10.252 1.00 10.60 253 LEU B N 1
ATOM 3644 C CA . LEU B 1 253 ? 50.718 69.107 10.536 1.00 10.03 253 LEU B CA 1
ATOM 3645 C C . LEU B 1 253 ? 50.509 68.321 9.276 1.00 12.59 253 LEU B C 1
ATOM 3646 O O . LEU B 1 253 ? 49.589 68.635 8.507 1.00 12.20 253 LEU B O 1
ATOM 3651 N N . VAL B 1 254 ? 51.334 67.301 9.059 1.00 9.12 254 VAL B N 1
ATOM 3652 C CA . VAL B 1 254 ? 51.222 66.417 7.891 1.00 7.96 254 VAL B CA 1
ATOM 3653 C C . VAL B 1 254 ? 51.011 65.028 8.405 1.00 10.23 254 VAL B C 1
ATOM 3654 O O . VAL B 1 254 ? 51.711 64.648 9.343 1.00 10.48 254 VAL B O 1
ATOM 3658 N N . ALA B 1 255 ? 50.014 64.292 7.884 1.00 7.78 255 ALA B N 1
ATOM 3659 C CA . ALA B 1 255 ? 49.762 62.952 8.424 1.00 8.02 255 ALA B CA 1
ATOM 3660 C C . ALA B 1 255 ? 49.431 61.970 7.318 1.00 12.21 255 ALA B C 1
ATOM 3661 O O . ALA B 1 255 ? 48.663 62.304 6.411 1.00 12.37 255 ALA B O 1
ATOM 3663 N N . ALA B 1 256 ? 49.917 60.738 7.451 1.00 8.53 256 ALA B N 1
ATOM 3664 C CA . ALA B 1 256 ? 49.582 59.661 6.516 1.00 10.20 256 ALA B CA 1
ATOM 3665 C C . ALA B 1 256 ? 48.264 59.040 6.945 1.00 12.37 256 ALA B C 1
ATOM 3666 O O . ALA B 1 256 ? 48.026 58.864 8.149 1.00 10.95 256 ALA B O 1
ATOM 3668 N N . ILE B 1 257 ? 47.394 58.700 5.982 1.00 9.35 257 ILE B N 1
ATOM 3669 C CA . ILE B 1 257 ? 46.117 58.086 6.334 1.00 10.12 257 ILE B CA 1
ATOM 3670 C C . ILE B 1 257 ? 45.646 57.179 5.240 1.00 13.47 257 ILE B C 1
ATOM 3671 O O . ILE B 1 257 ? 45.822 57.483 4.061 1.00 13.04 257 ILE B O 1
ATOM 3676 N N . ASN B 1 258 ? 45.074 56.038 5.629 1.00 10.71 258 ASN B N 1
ATOM 3677 C CA . ASN B 1 258 ? 44.501 55.067 4.687 1.00 12.14 258 ASN B CA 1
ATOM 3678 C C . ASN B 1 258 ? 43.062 54.843 5.141 1.00 17.89 258 ASN B C 1
ATOM 3679 O O . ASN B 1 258 ? 42.852 54.090 6.090 1.00 17.08 258 ASN B O 1
ATOM 3684 N N . PRO B 1 259 ? 42.061 55.507 4.516 1.00 17.24 259 PRO B N 1
ATOM 3685 C CA . PRO B 1 259 ? 40.691 55.424 5.033 1.00 17.57 259 PRO B CA 1
ATOM 3686 C C . PRO B 1 259 ? 39.996 54.080 4.792 1.00 22.40 259 PRO B C 1
ATOM 3687 O O . PRO B 1 259 ? 38.912 53.864 5.317 1.00 22.23 259 PRO B O 1
ATOM 3691 N N . MET B 1 260 ? 40.625 53.174 4.002 1.00 20.72 260 MET B N 1
ATOM 3692 C CA . MET B 1 260 ? 40.135 51.819 3.716 1.00 23.01 260 MET B CA 1
ATOM 3693 C C . MET B 1 260 ? 38.708 51.840 3.149 1.00 28.46 260 MET B C 1
ATOM 3694 O O . MET B 1 260 ? 37.805 51.149 3.624 1.00 29.78 260 MET B O 1
ATOM 3699 N N . SER B 1 261 ? 38.518 52.672 2.140 1.00 24.02 261 SER B N 1
ATOM 3700 C CA . SER B 1 261 ? 37.273 52.786 1.420 1.00 24.91 261 SER B CA 1
ATOM 3701 C C . SER B 1 261 ? 37.061 51.525 0.621 1.00 31.81 261 SER B C 1
ATOM 3702 O O . SER B 1 261 ? 38.066 50.903 0.214 1.00 28.85 261 SER B O 1
ATOM 3705 N N . SER B 1 262 ? 35.786 51.200 0.297 1.00 32.74 262 SER B N 1
ATOM 3706 C CA . SER B 1 262 ? 35.544 50.097 -0.636 1.00 35.24 262 SER B CA 1
ATOM 3707 C C . SER B 1 262 ? 36.127 50.551 -1.996 1.00 40.87 262 SER B C 1
ATOM 3708 O O . SER B 1 262 ? 36.208 51.764 -2.237 1.00 38.35 262 SER B O 1
ATOM 3711 N N . ASP B 1 263 ? 36.600 49.613 -2.838 1.00 38.96 263 ASP B N 1
ATOM 3712 C CA . ASP B 1 263 ? 37.276 49.920 -4.105 1.00 39.75 263 ASP B CA 1
ATOM 3713 C C . ASP B 1 263 ? 36.438 50.754 -5.101 1.00 42.08 263 ASP B C 1
ATOM 3714 O O . ASP B 1 263 ? 37.010 51.536 -5.871 1.00 41.72 263 ASP B O 1
ATOM 3719 N N . ASP B 1 264 ? 35.113 50.611 -5.075 1.00 36.07 264 ASP B N 1
ATOM 3720 C CA . ASP B 1 264 ? 34.231 51.323 -6.003 1.00 35.70 264 ASP B CA 1
ATOM 3721 C C . ASP B 1 264 ? 34.009 52.804 -5.613 1.00 34.77 264 ASP B C 1
ATOM 3722 O O . ASP B 1 264 ? 33.533 53.589 -6.436 1.00 33.22 264 ASP B O 1
ATOM 3727 N N . LYS B 1 265 ? 34.344 53.181 -4.372 1.00 26.35 265 LYS B N 1
ATOM 3728 C CA . LYS B 1 265 ? 34.065 54.531 -3.904 1.00 25.98 265 LYS B CA 1
ATOM 3729 C C . LYS B 1 265 ? 35.305 55.293 -3.455 1.00 26.74 265 LYS B C 1
ATOM 3730 O O . LYS B 1 265 ? 35.156 56.314 -2.792 1.00 24.66 265 LYS B O 1
ATOM 3736 N N . VAL B 1 266 ? 36.511 54.852 -3.852 1.00 24.61 266 VAL B N 1
ATOM 3737 C CA . VAL B 1 266 ? 37.766 55.517 -3.468 1.00 23.89 266 VAL B CA 1
ATOM 3738 C C . VAL B 1 266 ? 37.752 57.014 -3.870 1.00 23.92 266 VAL B C 1
ATOM 3739 O O . VAL B 1 266 ? 38.113 57.873 -3.068 1.00 22.08 266 VAL B O 1
ATOM 3743 N N . SER B 1 267 ? 37.356 57.316 -5.113 1.00 22.61 267 SER B N 1
ATOM 3744 C CA . SER B 1 267 ? 37.326 58.702 -5.609 1.00 23.00 267 SER B CA 1
ATOM 3745 C C . SER B 1 267 ? 36.424 59.591 -4.748 1.00 24.18 267 SER B C 1
ATOM 3746 O O . SER B 1 267 ? 36.796 60.723 -4.422 1.00 23.95 267 SER B O 1
ATOM 3749 N N . LEU B 1 268 ? 35.255 59.066 -4.351 1.00 21.62 268 LEU B N 1
ATOM 3750 C CA . LEU B 1 268 ? 34.320 59.818 -3.513 1.00 20.42 268 LEU B CA 1
ATOM 3751 C C . LEU B 1 268 ? 34.904 60.049 -2.142 1.00 18.55 268 LEU B C 1
ATOM 3752 O O . LEU B 1 268 ? 34.805 61.158 -1.630 1.00 16.69 268 LEU B O 1
ATOM 3757 N N . VAL B 1 269 ? 35.493 59.008 -1.533 1.00 13.08 269 VAL B N 1
ATOM 3758 C CA . VAL B 1 269 ? 36.073 59.159 -0.183 1.00 12.35 269 VAL B CA 1
ATOM 3759 C C . VAL B 1 269 ? 37.232 60.157 -0.226 1.00 14.19 269 VAL B C 1
ATOM 3760 O O . VAL B 1 269 ? 37.341 61.008 0.653 1.00 12.14 269 VAL B O 1
ATOM 3764 N N . TYR B 1 270 ? 38.094 60.057 -1.237 1.00 13.59 270 TYR B N 1
ATOM 3765 C CA . TYR B 1 270 ? 39.223 60.983 -1.336 1.00 13.29 270 TYR B CA 1
ATOM 3766 C C . TYR B 1 270 ? 38.712 62.429 -1.504 1.00 15.73 270 TYR B C 1
ATOM 3767 O O . TYR B 1 270 ? 39.256 63.315 -0.875 1.00 15.67 270 TYR B O 1
ATOM 3776 N N . ASN B 1 271 ? 37.640 62.637 -2.286 1.00 14.40 271 ASN B N 1
ATOM 3777 C CA . ASN B 1 271 ? 37.036 63.979 -2.419 1.00 14.41 271 ASN B CA 1
ATOM 3778 C C . ASN B 1 271 ? 36.502 64.470 -1.060 1.00 15.36 271 ASN B C 1
ATOM 3779 O O . ASN B 1 271 ? 36.657 65.655 -0.729 1.00 13.06 271 ASN B O 1
ATOM 3784 N N . ASN B 1 272 ? 35.876 63.564 -0.271 1.00 12.92 272 ASN B N 1
ATOM 3785 C CA . ASN B 1 272 ? 35.342 63.956 1.051 1.00 12.73 272 ASN B CA 1
ATOM 3786 C C . ASN B 1 272 ? 36.484 64.331 1.995 1.00 14.30 272 ASN B C 1
ATOM 3787 O O . ASN B 1 272 ? 36.348 65.271 2.804 1.00 14.25 272 ASN B O 1
ATOM 3792 N N . ILE B 1 273 ? 37.611 63.593 1.912 1.00 11.90 273 ILE B N 1
ATOM 3793 C CA . ILE B 1 273 ? 38.802 63.923 2.724 1.00 11.66 273 ILE B CA 1
ATOM 3794 C C . ILE B 1 273 ? 39.347 65.295 2.317 1.00 11.86 273 ILE B C 1
ATOM 3795 O O . ILE B 1 273 ? 39.605 66.123 3.181 1.00 11.40 273 ILE B O 1
ATOM 3800 N N . ALA B 1 274 ? 39.500 65.547 1.018 1.00 12.03 274 ALA B N 1
ATOM 3801 C CA . ALA B 1 274 ? 39.995 66.849 0.523 1.00 13.32 274 ALA B CA 1
ATOM 3802 C C . ALA B 1 274 ? 39.093 67.990 0.981 1.00 15.08 274 ALA B C 1
ATOM 3803 O O . ALA B 1 274 ? 39.579 69.064 1.299 1.00 15.66 274 ALA B O 1
ATOM 3805 N N . ALA B 1 275 ? 37.777 67.743 1.085 1.00 13.54 275 ALA B N 1
ATOM 3806 C CA . ALA B 1 275 ? 36.793 68.754 1.498 1.00 14.07 275 ALA B CA 1
ATOM 3807 C C . ALA B 1 275 ? 36.865 69.014 2.992 1.00 15.74 275 ALA B C 1
ATOM 3808 O O . ALA B 1 275 ? 36.245 69.971 3.474 1.00 13.92 275 ALA B O 1
ATOM 3810 N N . SER B 1 276 ? 37.652 68.202 3.724 1.00 11.39 276 SER B N 1
ATOM 3811 C CA . SER B 1 276 ? 37.715 68.326 5.183 1.00 9.49 276 SER B CA 1
ATOM 3812 C C . SER B 1 276 ? 38.958 69.018 5.715 1.00 10.18 276 SER B C 1
ATOM 3813 O O . SER B 1 276 ? 38.992 69.359 6.901 1.00 10.01 276 SER B O 1
ATOM 3816 N N . VAL B 1 277 ? 40.004 69.159 4.895 1.00 9.66 277 VAL B N 1
ATOM 3817 C CA . VAL B 1 277 ? 41.304 69.605 5.415 1.00 8.01 277 VAL B CA 1
ATOM 3818 C C . VAL B 1 277 ? 41.959 70.658 4.547 1.00 11.21 277 VAL B C 1
ATOM 3819 O O . VAL B 1 277 ? 41.523 70.883 3.426 1.00 10.30 277 VAL B O 1
ATOM 3823 N N . ALA B 1 278 ? 43.077 71.240 5.045 1.00 10.45 278 ALA B N 1
ATOM 3824 C CA . ALA B 1 278 ? 43.827 72.263 4.276 1.00 10.69 278 ALA B CA 1
ATOM 3825 C C . ALA B 1 278 ? 44.523 71.719 3.027 1.00 13.27 278 ALA B C 1
ATOM 3826 O O . ALA B 1 278 ? 44.736 72.470 2.084 1.00 14.12 278 ALA B O 1
ATOM 3828 N N . GLY B 1 279 ? 44.915 70.454 3.028 1.00 12.49 279 GLY B N 1
ATOM 3829 C CA . GLY B 1 279 ? 45.579 69.904 1.854 1.00 11.25 279 GLY B CA 1
ATOM 3830 C C . GLY B 1 279 ? 45.592 68.404 1.836 1.00 13.26 279 GLY B C 1
ATOM 3831 O O . GLY B 1 279 ? 45.484 67.755 2.887 1.00 11.07 279 GLY B O 1
ATOM 3832 N N . MET B 1 280 ? 45.706 67.852 0.630 1.00 9.99 280 MET B N 1
ATOM 3833 C CA . MET B 1 280 ? 45.702 66.397 0.501 1.00 9.14 280 MET B CA 1
ATOM 3834 C C . MET B 1 280 ? 46.564 65.995 -0.671 1.00 14.52 280 MET B C 1
ATOM 3835 O O . MET B 1 280 ? 46.437 66.571 -1.753 1.00 16.05 280 MET B O 1
ATOM 3840 N N . THR B 1 281 ? 47.386 64.968 -0.471 1.00 9.90 281 THR B N 1
ATOM 3841 C CA . THR B 1 281 ? 48.222 64.372 -1.515 1.00 10.81 281 THR B CA 1
ATOM 3842 C C . THR B 1 281 ? 47.850 62.914 -1.624 1.00 13.78 281 THR B C 1
ATOM 3843 O O . THR B 1 281 ? 47.831 62.227 -0.607 1.00 12.95 281 THR B O 1
ATOM 3847 N N . VAL B 1 282 ? 47.526 62.447 -2.835 1.00 11.88 282 VAL B N 1
ATOM 3848 C CA . VAL B 1 282 ? 47.256 61.036 -3.096 1.00 12.12 282 VAL B CA 1
ATOM 3849 C C . VAL B 1 282 ? 48.549 60.432 -3.628 1.00 17.55 282 VAL B C 1
ATOM 3850 O O . VAL B 1 282 ? 49.104 60.938 -4.602 1.00 18.06 282 VAL B O 1
ATOM 3854 N N . VAL B 1 283 ? 49.013 59.354 -3.000 1.00 15.87 283 VAL B N 1
ATOM 3855 C CA . VAL B 1 283 ? 50.259 58.704 -3.402 1.00 17.20 283 VAL B CA 1
ATOM 3856 C C . VAL B 1 283 ? 49.986 57.265 -3.857 1.00 19.79 283 VAL B C 1
ATOM 3857 O O . VAL B 1 283 ? 49.143 56.594 -3.303 1.00 19.74 283 VAL B O 1
ATOM 3861 N N . ASN B 1 284 ? 50.725 56.824 -4.854 1.00 19.26 284 ASN B N 1
ATOM 3862 C CA . ASN B 1 284 ? 50.722 55.449 -5.345 1.00 20.75 284 ASN B CA 1
ATOM 3863 C C . ASN B 1 284 ? 52.113 55.154 -5.841 1.00 27.01 284 ASN B C 1
ATOM 3864 O O . ASN B 1 284 ? 52.705 56.005 -6.512 1.00 25.54 284 ASN B O 1
ATOM 3869 N N . ASN B 1 285 ? 52.671 53.974 -5.454 1.00 25.17 285 ASN B N 1
ATOM 3870 C CA . ASN B 1 285 ? 54.044 53.601 -5.799 1.00 26.62 285 ASN B CA 1
ATOM 3871 C C . ASN B 1 285 ? 55.031 54.709 -5.358 1.00 30.06 285 ASN B C 1
ATOM 3872 O O . ASN B 1 285 ? 55.935 55.076 -6.112 1.00 30.09 285 ASN B O 1
ATOM 3877 N N . ALA B 1 286 ? 54.809 55.276 -4.139 1.00 25.27 286 ALA B N 1
ATOM 3878 C CA . ALA B 1 286 ? 55.617 56.342 -3.516 1.00 24.97 286 ALA B CA 1
ATOM 3879 C C . ALA B 1 286 ? 55.775 57.591 -4.423 1.00 27.52 286 ALA B C 1
ATOM 3880 O O . ALA B 1 286 ? 56.773 58.310 -4.321 1.00 27.17 286 ALA B O 1
ATOM 3882 N N . ALA B 1 287 ? 54.776 57.856 -5.276 1.00 22.29 287 ALA B N 1
ATOM 3883 C CA . ALA B 1 287 ? 54.771 59.017 -6.184 1.00 21.68 287 ALA B CA 1
ATOM 3884 C C . ALA B 1 287 ? 53.419 59.735 -6.111 1.00 24.52 287 ALA B C 1
ATOM 3885 O O . ALA B 1 287 ? 52.405 59.093 -5.833 1.00 23.42 287 ALA B O 1
ATOM 3887 N N . VAL B 1 288 ? 53.395 61.045 -6.372 1.00 22.25 288 VAL B N 1
ATOM 3888 C CA . VAL B 1 288 ? 52.158 61.841 -6.320 1.00 21.87 288 VAL B CA 1
ATOM 3889 C C . VAL B 1 288 ? 51.235 61.498 -7.495 1.00 25.98 288 VAL B C 1
ATOM 3890 O O . VAL B 1 288 ? 51.621 61.638 -8.666 1.00 25.84 288 VAL B O 1
ATOM 3894 N N . VAL B 1 289 ? 50.006 61.072 -7.176 1.00 20.50 289 VAL B N 1
ATOM 3895 C CA . VAL B 1 289 ? 48.942 60.809 -8.159 1.00 21.73 289 VAL B CA 1
ATOM 3896 C C . VAL B 1 289 ? 48.196 62.137 -8.380 1.00 23.91 289 VAL B C 1
ATOM 3897 O O . VAL B 1 289 ? 47.932 62.533 -9.508 1.00 24.90 289 VAL B O 1
ATOM 3901 N N . SER B 1 290 ? 47.859 62.819 -7.279 1.00 18.04 290 SER B N 1
ATOM 3902 C CA . SER B 1 290 ? 47.166 64.099 -7.320 1.00 16.76 290 SER B CA 1
ATOM 3903 C C . SER B 1 290 ? 47.458 64.858 -6.037 1.00 20.18 290 SER B C 1
ATOM 3904 O O . SER B 1 290 ? 47.876 64.262 -5.041 1.00 19.32 290 SER B O 1
ATOM 3907 N N . GLN B 1 291 ? 47.241 66.157 -6.060 1.00 16.49 291 GLN B N 1
ATOM 3908 C CA . GLN B 1 291 ? 47.464 66.976 -4.881 1.00 16.21 291 GLN B CA 1
ATOM 3909 C C . GLN B 1 291 ? 46.551 68.180 -4.950 1.00 19.60 291 GLN B C 1
ATOM 3910 O O . GLN B 1 291 ? 46.347 68.737 -6.034 1.00 20.83 291 GLN B O 1
ATOM 3916 N N . THR B 1 292 ? 45.981 68.561 -3.812 1.00 14.11 292 THR B N 1
ATOM 3917 C CA . THR B 1 292 ? 45.121 69.743 -3.737 1.00 14.07 292 THR B CA 1
ATOM 3918 C C . THR B 1 292 ? 45.442 70.457 -2.446 1.00 17.35 292 THR B C 1
ATOM 3919 O O . THR B 1 292 ? 45.600 69.816 -1.407 1.00 15.13 292 THR B O 1
ATOM 3923 N N . ILE B 1 293 ? 45.623 71.773 -2.522 1.00 14.83 293 ILE B N 1
ATOM 3924 C CA . ILE B 1 293 ? 46.005 72.545 -1.355 1.00 13.23 293 ILE B CA 1
ATOM 3925 C C . ILE B 1 293 ? 45.242 73.850 -1.284 1.00 18.72 293 ILE B C 1
ATOM 3926 O O . ILE B 1 293 ? 45.083 74.537 -2.307 1.00 17.35 293 ILE B O 1
ATOM 3931 N N . ARG B 1 294 ? 44.839 74.220 -0.062 1.00 14.51 294 ARG B N 1
ATOM 3932 C CA . ARG B 1 294 ? 44.268 75.533 0.220 1.00 15.61 294 ARG B CA 1
ATOM 3933 C C . ARG B 1 294 ? 45.457 76.400 0.556 1.00 19.06 294 ARG B C 1
ATOM 3934 O O . ARG B 1 294 ? 46.094 76.183 1.601 1.00 17.06 294 ARG B O 1
ATOM 3942 N N . SER B 1 295 ? 45.819 77.326 -0.357 1.00 16.18 295 SER B N 1
ATOM 3943 C CA . SER B 1 295 ? 46.965 78.179 -0.150 1.00 16.19 295 SER B CA 1
ATOM 3944 C C . SER B 1 295 ? 46.505 79.615 0.138 1.00 21.98 295 SER B C 1
ATOM 3945 O O . SER B 1 295 ? 45.321 79.955 -0.049 1.00 21.33 295 SER B O 1
ATOM 3948 N N . GLY B 1 296 ? 47.443 80.454 0.573 1.00 21.10 296 GLY B N 1
ATOM 3949 C CA . GLY B 1 296 ? 47.160 81.872 0.818 1.00 23.00 296 GLY B CA 1
ATOM 3950 C C . GLY B 1 296 ? 46.661 82.603 -0.418 1.00 30.05 296 GLY B C 1
ATOM 3951 O O . GLY B 1 296 ? 45.985 83.628 -0.299 1.00 32.64 296 GLY B O 1
ATOM 3952 N N . THR B 1 297 ? 46.935 82.062 -1.617 1.00 27.65 297 THR B N 1
ATOM 3953 C CA . THR B 1 297 ? 46.532 82.684 -2.887 1.00 29.23 297 THR B CA 1
ATOM 3954 C C . THR B 1 297 ? 45.446 81.882 -3.635 1.00 32.18 297 THR B C 1
ATOM 3955 O O . THR B 1 297 ? 45.277 82.055 -4.843 1.00 33.35 297 THR B O 1
ATOM 3959 N N . GLY B 1 298 ? 44.731 81.014 -2.913 1.00 26.50 298 GLY B N 1
ATOM 3960 C CA . GLY B 1 298 ? 43.646 80.212 -3.463 1.00 26.55 298 GLY B CA 1
ATOM 3961 C C . GLY B 1 298 ? 43.908 78.717 -3.501 1.00 29.89 298 GLY B C 1
ATOM 3962 O O . GLY B 1 298 ? 44.970 78.257 -3.067 1.00 26.51 298 GLY B O 1
ATOM 3963 N N . ARG B 1 299 ? 42.916 77.953 -4.012 1.00 29.42 299 ARG B N 1
ATOM 3964 C CA A ARG B 1 299 ? 43.001 76.490 -4.124 0.42 29.03 299 ARG B CA 1
ATOM 3965 C CA B ARG B 1 299 ? 43.013 76.499 -4.118 0.58 29.06 299 ARG B CA 1
ATOM 3966 C C . ARG B 1 299 ? 43.938 76.111 -5.262 1.00 33.93 299 ARG B C 1
ATOM 3967 O O . ARG B 1 299 ? 43.817 76.654 -6.363 1.00 34.43 299 ARG B O 1
ATOM 3982 N N . ILE B 1 300 ? 44.876 75.204 -5.001 1.00 29.69 300 ILE B N 1
ATOM 3983 C CA . ILE B 1 300 ? 45.839 74.708 -5.993 1.00 32.49 300 ILE B CA 1
ATOM 3984 C C . ILE B 1 300 ? 45.516 73.228 -6.214 1.00 39.53 300 ILE B C 1
ATOM 3985 O O . ILE B 1 300 ? 45.288 72.506 -5.234 1.00 37.40 300 ILE B O 1
ATOM 3990 N N . PHE B 1 301 ? 45.439 72.794 -7.489 1.00 36.03 301 PHE B N 1
ATOM 3991 C CA . PHE B 1 301 ? 45.161 71.402 -7.857 1.00 35.23 301 PHE B CA 1
ATOM 3992 C C . PHE B 1 301 ? 46.251 70.934 -8.801 1.00 39.13 301 PHE B C 1
ATOM 3993 O O . PHE B 1 301 ? 46.629 71.674 -9.719 1.00 36.72 301 PHE B O 1
ATOM 4001 N N . SER B 1 302 ? 46.754 69.712 -8.596 1.00 35.18 302 SER B N 1
ATOM 4002 C CA . SER B 1 302 ? 47.798 69.126 -9.436 1.00 36.78 302 SER B CA 1
ATOM 4003 C C . SER B 1 302 ? 47.506 67.652 -9.688 1.00 38.60 302 SER B C 1
ATOM 4004 O O . SER B 1 302 ? 46.815 67.012 -8.893 1.00 33.63 302 SER B O 1
ATOM 4007 N N . GLY B 1 303 ? 48.062 67.132 -10.788 1.00 38.05 303 GLY B N 1
ATOM 4008 C CA . GLY B 1 303 ? 47.896 65.742 -11.204 1.00 65.99 303 GLY B CA 1
ATOM 4009 C C . GLY B 1 303 ? 46.575 65.484 -11.900 1.00 100.99 303 GLY B C 1
ATOM 4010 O O . GLY B 1 303 ? 45.913 64.476 -11.644 1.00 70.15 303 GLY B O 1
ATOM 4011 N N . VAL C 1 34 ? 56.493 39.724 44.575 1.00 45.75 34 VAL C N 1
ATOM 4012 C CA . VAL C 1 34 ? 55.491 39.780 43.499 1.00 44.52 34 VAL C CA 1
ATOM 4013 C C . VAL C 1 34 ? 54.108 39.493 44.128 1.00 48.11 34 VAL C C 1
ATOM 4014 O O . VAL C 1 34 ? 53.910 38.419 44.707 1.00 48.11 34 VAL C O 1
ATOM 4018 N N . ALA C 1 35 ? 53.177 40.464 44.039 1.00 43.21 35 ALA C N 1
ATOM 4019 C CA . ALA C 1 35 ? 51.840 40.336 44.637 1.00 43.04 35 ALA C CA 1
ATOM 4020 C C . ALA C 1 35 ? 50.731 40.352 43.577 1.00 41.50 35 ALA C C 1
ATOM 4021 O O . ALA C 1 35 ? 50.956 40.813 42.461 1.00 36.87 35 ALA C O 1
ATOM 4023 N N . ALA C 1 36 ? 49.535 39.845 43.947 1.00 37.75 36 ALA C N 1
ATOM 4024 C CA . ALA C 1 36 ? 48.380 39.754 43.064 1.00 35.66 36 ALA C CA 1
ATOM 4025 C C . ALA C 1 36 ? 47.746 41.117 42.777 1.00 31.49 36 ALA C C 1
ATOM 4026 O O . ALA C 1 36 ? 47.508 41.897 43.698 1.00 31.05 36 ALA C O 1
ATOM 4028 N N . PRO C 1 37 ? 47.394 41.408 41.503 1.00 22.33 37 PRO C N 1
ATOM 4029 C CA . PRO C 1 37 ? 46.711 42.686 41.223 1.00 19.97 37 PRO C CA 1
ATOM 4030 C C . PRO C 1 37 ? 45.335 42.708 41.878 1.00 23.40 37 PRO C C 1
ATOM 4031 O O . PRO C 1 37 ? 44.748 41.636 42.119 1.00 23.28 37 PRO C O 1
ATOM 4035 N N . ALA C 1 38 ? 44.817 43.911 42.174 1.00 17.43 38 ALA C N 1
ATOM 4036 C CA . ALA C 1 38 ? 43.478 44.083 42.755 1.00 17.67 38 ALA C CA 1
ATOM 4037 C C . ALA C 1 38 ? 42.413 43.624 41.785 1.00 20.36 38 ALA C C 1
ATOM 4038 O O . ALA C 1 38 ? 42.530 43.863 40.596 1.00 17.76 38 ALA C O 1
ATOM 4040 N N . VAL C 1 39 ? 41.374 42.988 42.287 1.00 19.89 39 VAL C N 1
ATOM 4041 C CA . VAL C 1 39 ? 40.284 42.573 41.409 1.00 20.66 39 VAL C CA 1
ATOM 4042 C C . VAL C 1 39 ? 39.000 43.354 41.811 1.00 20.19 39 VAL C C 1
ATOM 4043 O O . VAL C 1 39 ? 38.087 43.477 40.997 1.00 19.80 39 VAL C O 1
ATOM 4047 N N . VAL C 1 40 ? 39.024 44.044 42.965 1.00 13.51 40 VAL C N 1
ATOM 4048 C CA . VAL C 1 40 ? 37.938 44.953 43.344 1.00 14.72 40 VAL C CA 1
ATOM 4049 C C . VAL C 1 40 ? 37.949 46.117 42.343 1.00 17.50 40 VAL C C 1
ATOM 4050 O O . VAL C 1 40 ? 39.033 46.631 42.054 1.00 16.18 40 VAL C O 1
ATOM 4054 N N . GLU C 1 41 ? 36.760 46.554 41.833 1.00 14.23 41 GLU C N 1
ATOM 4055 C CA . GLU C 1 41 ? 36.718 47.688 40.919 1.00 13.73 41 GLU C CA 1
ATOM 4056 C C . GLU C 1 41 ? 37.054 48.980 41.649 1.00 14.43 41 GLU C C 1
ATOM 4057 O O . GLU C 1 41 ? 36.579 49.222 42.756 1.00 14.88 41 GLU C O 1
ATOM 4063 N N . GLY C 1 42 ? 37.935 49.772 41.057 1.00 13.21 42 GLY C N 1
ATOM 4064 C CA . GLY C 1 42 ? 38.403 51.015 41.667 1.00 13.21 42 GLY C CA 1
ATOM 4065 C C . GLY C 1 42 ? 37.549 52.188 41.259 1.00 15.69 42 GLY C C 1
ATOM 4066 O O . GLY C 1 42 ? 37.199 52.317 40.092 1.00 15.74 42 GLY C O 1
ATOM 4067 N N . SER C 1 43 ? 37.227 53.057 42.206 1.00 13.49 43 SER C N 1
ATOM 4068 C CA . SER C 1 43 ? 36.413 54.228 41.936 1.00 13.31 43 SER C CA 1
ATOM 4069 C C . SER C 1 43 ? 37.146 55.210 41.011 1.00 14.57 43 SER C C 1
ATOM 4070 O O . SER C 1 43 ? 38.331 55.467 41.206 1.00 14.41 43 SER C O 1
ATOM 4073 N N . SER C 1 44 ? 36.427 55.755 40.014 1.00 12.84 44 SER C N 1
ATOM 4074 C CA . SER C 1 44 ? 37.013 56.783 39.156 1.00 11.06 44 SER C CA 1
ATOM 4075 C C . SER C 1 44 ? 36.647 58.190 39.652 1.00 15.50 44 SER C C 1
ATOM 4076 O O . SER C 1 44 ? 37.107 59.181 39.069 1.00 15.19 44 SER C O 1
ATOM 4079 N N . THR C 1 45 ? 35.874 58.293 40.754 1.00 14.39 45 THR C N 1
ATOM 4080 C CA . THR C 1 45 ? 35.429 59.630 41.238 1.00 15.67 45 THR C CA 1
ATOM 4081 C C . THR C 1 45 ? 36.048 60.009 42.573 1.00 21.97 45 THR C C 1
ATOM 4082 O O . THR C 1 45 ? 35.798 61.105 43.073 1.00 21.85 45 THR C O 1
ATOM 4086 N N . ASN C 1 46 ? 36.823 59.105 43.160 1.00 20.07 46 ASN C N 1
ATOM 4087 C CA . ASN C 1 46 ? 37.443 59.282 44.462 1.00 21.65 46 ASN C CA 1
ATOM 4088 C C . ASN C 1 46 ? 38.942 59.527 44.241 1.00 24.11 46 ASN C C 1
ATOM 4089 O O . ASN C 1 46 ? 39.624 58.681 43.663 1.00 21.98 46 ASN C O 1
ATOM 4094 N N . ALA C 1 47 ? 39.443 60.705 44.659 1.00 21.64 47 ALA C N 1
ATOM 4095 C CA . ALA C 1 47 ? 40.842 61.084 44.467 1.00 21.40 47 ALA C CA 1
ATOM 4096 C C . ALA C 1 47 ? 41.829 60.047 45.046 1.00 23.98 47 ALA C C 1
ATOM 4097 O O . ALA C 1 47 ? 42.828 59.751 44.398 1.00 23.00 47 ALA C O 1
ATOM 4099 N N . ALA C 1 48 ? 41.550 59.508 46.258 1.00 20.78 48 ALA C N 1
ATOM 4100 C CA . ALA C 1 48 ? 42.445 58.524 46.901 1.00 20.88 48 ALA C CA 1
ATOM 4101 C C . ALA C 1 48 ? 42.536 57.221 46.080 1.00 23.47 48 ALA C C 1
ATOM 4102 O O . ALA C 1 48 ? 43.639 56.686 45.912 1.00 22.14 48 ALA C O 1
ATOM 4104 N N . ALA C 1 49 ? 41.412 56.773 45.485 1.00 19.16 49 ALA C N 1
ATOM 4105 C CA . ALA C 1 49 ? 41.400 55.560 44.675 1.00 17.71 49 ALA C CA 1
ATOM 4106 C C . ALA C 1 49 ? 42.154 55.764 43.381 1.00 19.51 49 ALA C C 1
ATOM 4107 O O . ALA C 1 49 ? 42.938 54.910 42.982 1.00 16.45 49 ALA C O 1
ATOM 4109 N N . VAL C 1 50 ? 41.932 56.922 42.742 1.00 16.66 50 VAL C N 1
ATOM 4110 C CA . VAL C 1 50 ? 42.524 57.224 41.437 1.00 15.63 50 VAL C CA 1
ATOM 4111 C C . VAL C 1 50 ? 44.063 57.390 41.561 1.00 18.06 50 VAL C C 1
ATOM 4112 O O . VAL C 1 50 ? 44.799 57.008 40.653 1.00 16.16 50 VAL C O 1
ATOM 4116 N N . LYS C 1 51 ? 44.552 57.886 42.700 1.00 17.00 51 LYS C N 1
ATOM 4117 C CA . LYS C 1 51 ? 45.999 58.083 42.908 1.00 18.01 51 LYS C CA 1
ATOM 4118 C C . LYS C 1 51 ? 46.783 56.767 43.018 1.00 20.84 51 LYS C C 1
ATOM 4119 O O . LYS C 1 51 ? 48.007 56.782 42.866 1.00 20.08 51 LYS C O 1
ATOM 4125 N N . LYS C 1 52 ? 46.096 55.642 43.298 1.00 16.25 52 LYS C N 1
ATOM 4126 C CA . LYS C 1 52 ? 46.745 54.340 43.436 1.00 15.04 52 LYS C CA 1
ATOM 4127 C C . LYS C 1 52 ? 47.305 53.839 42.109 1.00 19.20 52 LYS C C 1
ATOM 4128 O O . LYS C 1 52 ? 46.957 54.364 41.049 1.00 17.59 52 LYS C O 1
ATOM 4134 N N . SER C 1 53 ? 48.233 52.851 42.177 1.00 14.71 53 SER C N 1
ATOM 4135 C CA . SER C 1 53 ? 48.833 52.272 40.985 1.00 12.38 53 SER C CA 1
ATOM 4136 C C . SER C 1 53 ? 47.774 51.531 40.176 1.00 14.73 53 SER C C 1
ATOM 4137 O O . SER C 1 53 ? 46.711 51.219 40.715 1.00 13.50 53 SER C O 1
ATOM 4140 N N . LEU C 1 54 ? 48.109 51.173 38.931 1.00 13.64 54 LEU C N 1
ATOM 4141 C CA . LEU C 1 54 ? 47.174 50.401 38.101 1.00 12.47 54 LEU C CA 1
ATOM 4142 C C . LEU C 1 54 ? 46.901 49.016 38.728 1.00 17.05 54 LEU C C 1
ATOM 4143 O O . LEU C 1 54 ? 45.757 48.556 38.701 1.00 15.21 54 LEU C O 1
ATOM 4148 N N . ARG C 1 55 ? 47.930 48.363 39.326 1.00 14.31 55 ARG C N 1
ATOM 4149 C CA . ARG C 1 55 ? 47.714 47.060 39.963 1.00 14.51 55 ARG C CA 1
ATOM 4150 C C . ARG C 1 55 ? 46.828 47.194 41.187 1.00 18.07 55 ARG C C 1
ATOM 4151 O O . ARG C 1 55 ? 46.238 46.211 41.611 1.00 20.91 55 ARG C O 1
ATOM 4159 N N . ASP C 1 56 ? 46.787 48.380 41.807 1.00 14.85 56 ASP C N 1
ATOM 4160 C CA . ASP C 1 56 ? 45.978 48.581 43.018 1.00 14.98 56 ASP C CA 1
ATOM 4161 C C . ASP C 1 56 ? 44.609 49.234 42.713 1.00 19.12 56 ASP C C 1
ATOM 4162 O O . ASP C 1 56 ? 43.939 49.717 43.622 1.00 20.34 56 ASP C O 1
ATOM 4167 N N . GLY C 1 57 ? 44.188 49.205 41.462 1.00 15.47 57 GLY C N 1
ATOM 4168 C CA . GLY C 1 57 ? 42.863 49.708 41.095 1.00 14.76 57 GLY C CA 1
ATOM 4169 C C . GLY C 1 57 ? 42.753 51.198 40.802 1.00 15.71 57 GLY C C 1
ATOM 4170 O O . GLY C 1 57 ? 41.644 51.705 40.620 1.00 13.70 57 GLY C O 1
ATOM 4171 N N . GLY C 1 58 ? 43.887 51.893 40.723 1.00 12.29 58 GLY C N 1
ATOM 4172 C CA . GLY C 1 58 ? 43.928 53.321 40.398 1.00 12.27 58 GLY C CA 1
ATOM 4173 C C . GLY C 1 58 ? 44.369 53.614 38.982 1.00 13.69 58 GLY C C 1
ATOM 4174 O O . GLY C 1 58 ? 44.360 52.715 38.126 1.00 11.99 58 GLY C O 1
ATOM 4175 N N . MET C 1 59 ? 44.768 54.879 38.722 1.00 11.22 59 MET C N 1
ATOM 4176 C CA . MET C 1 59 ? 45.164 55.323 37.370 1.00 13.26 59 MET C CA 1
ATOM 4177 C C . MET C 1 59 ? 46.630 55.628 37.252 1.00 17.58 59 MET C C 1
ATOM 4178 O O . MET C 1 59 ? 47.085 55.935 36.162 1.00 16.77 59 MET C O 1
ATOM 4183 N N . THR C 1 60 ? 47.350 55.696 38.383 1.00 15.82 60 THR C N 1
ATOM 4184 C CA . THR C 1 60 ? 48.745 56.150 38.351 1.00 18.35 60 THR C CA 1
ATOM 4185 C C . THR C 1 60 ? 49.679 55.017 38.017 1.00 24.06 60 THR C C 1
ATOM 4186 O O . THR C 1 60 ? 49.953 54.177 38.867 1.00 29.42 60 THR C O 1
ATOM 4190 N N . ALA C 1 61 ? 50.227 55.030 36.824 1.00 15.98 61 ALA C N 1
ATOM 4191 C CA . ALA C 1 61 ? 51.147 53.970 36.448 1.00 16.51 61 ALA C CA 1
ATOM 4192 C C . ALA C 1 61 ? 52.446 54.053 37.237 1.00 21.50 61 ALA C C 1
ATOM 4193 O O . ALA C 1 61 ? 53.044 55.125 37.348 1.00 20.70 61 ALA C O 1
ATOM 4195 N N . LEU C 1 62 ? 52.862 52.921 37.802 1.00 17.01 62 LEU C N 1
ATOM 4196 C CA . LEU C 1 62 ? 54.186 52.821 38.420 1.00 17.19 62 LEU C CA 1
ATOM 4197 C C . LEU C 1 62 ? 55.206 52.861 37.296 1.00 20.81 62 LEU C C 1
ATOM 4198 O O . LEU C 1 62 ? 54.847 52.551 36.148 1.00 19.93 62 LEU C O 1
ATOM 4203 N N . PRO C 1 63 ? 56.507 53.157 37.587 1.00 20.01 63 PRO C N 1
ATOM 4204 C CA . PRO C 1 63 ? 57.520 53.110 36.517 1.00 20.36 63 PRO C CA 1
ATOM 4205 C C . PRO C 1 63 ? 57.571 51.747 35.783 1.00 22.98 63 PRO C C 1
ATOM 4206 O O . PRO C 1 63 ? 57.864 51.704 34.591 1.00 22.79 63 PRO C O 1
ATOM 4210 N N . SER C 1 64 ? 57.203 50.649 36.479 1.00 18.53 64 SER C N 1
ATOM 4211 C CA . SER C 1 64 ? 57.232 49.289 35.914 1.00 16.45 64 SER C CA 1
ATOM 4212 C C . SER C 1 64 ? 55.985 48.937 35.079 1.00 19.03 64 SER C C 1
ATOM 4213 O O . SER C 1 64 ? 55.999 47.912 34.390 1.00 17.02 64 SER C O 1
ATOM 4216 N N . GLU C 1 65 ? 54.908 49.747 35.147 1.00 13.60 65 GLU C N 1
ATOM 4217 C CA . GLU C 1 65 ? 53.646 49.401 34.473 1.00 12.18 65 GLU C CA 1
ATOM 4218 C C . GLU C 1 65 ? 53.494 50.042 33.123 1.00 18.28 65 GLU C C 1
ATOM 4219 O O . GLU C 1 65 ? 53.742 51.240 32.982 1.00 18.05 65 GLU C O 1
ATOM 4225 N N . ILE C 1 66 ? 53.061 49.255 32.124 1.00 12.96 66 ILE C N 1
ATOM 4226 C CA . ILE C 1 66 ? 52.743 49.780 30.796 1.00 11.91 66 ILE C CA 1
ATOM 4227 C C . ILE C 1 66 ? 51.276 49.507 30.544 1.00 13.76 66 ILE C C 1
ATOM 4228 O O . ILE C 1 66 ? 50.891 48.338 30.456 1.00 12.05 66 ILE C O 1
ATOM 4233 N N . LEU C 1 67 ? 50.479 50.565 30.379 1.00 10.29 67 LEU C N 1
ATOM 4234 C CA . LEU C 1 67 ? 49.064 50.417 30.040 1.00 8.97 67 LEU C CA 1
ATOM 4235 C C . LEU C 1 67 ? 48.908 50.361 28.538 1.00 11.85 67 LEU C C 1
ATOM 4236 O O . LEU C 1 67 ? 49.500 51.186 27.818 1.00 11.08 67 LEU C O 1
ATOM 4241 N N . PHE C 1 68 ? 48.108 49.410 28.058 1.00 9.36 68 PHE C N 1
ATOM 4242 C CA . PHE C 1 68 ? 47.790 49.288 26.631 1.00 9.27 68 PHE C CA 1
ATOM 4243 C C . PHE C 1 68 ? 46.408 48.713 26.488 1.00 11.69 68 PHE C C 1
ATOM 4244 O O . PHE C 1 68 ? 45.685 48.609 27.462 1.00 9.63 68 PHE C O 1
ATOM 4252 N N . ALA C 1 69 ? 45.978 48.456 25.256 1.00 10.24 69 ALA C N 1
ATOM 4253 C CA . ALA C 1 69 ? 44.617 47.963 25.057 1.00 10.60 69 ALA C CA 1
ATOM 4254 C C . ALA C 1 69 ? 44.564 47.041 23.874 1.00 13.99 69 ALA C C 1
ATOM 4255 O O . ALA C 1 69 ? 45.344 47.208 22.917 1.00 13.34 69 ALA C O 1
ATOM 4257 N N . VAL C 1 70 ? 43.637 46.077 23.927 1.00 11.15 70 VAL C N 1
ATOM 4258 C CA . VAL C 1 70 ? 43.340 45.183 22.788 1.00 13.65 70 VAL C CA 1
ATOM 4259 C C . VAL C 1 70 ? 41.819 45.315 22.621 1.00 12.98 70 VAL C C 1
ATOM 4260 O O . VAL C 1 70 ? 41.086 44.963 23.524 1.00 12.50 70 VAL C O 1
ATOM 4264 N N . GLY C 1 71 ? 41.336 45.937 21.539 1.00 14.48 71 GLY C N 1
ATOM 4265 C CA . GLY C 1 71 ? 39.917 46.256 21.446 1.00 14.75 71 GLY C CA 1
ATOM 4266 C C . GLY C 1 71 ? 39.562 47.234 22.562 1.00 18.30 71 GLY C C 1
ATOM 4267 O O . GLY C 1 71 ? 40.358 48.139 22.881 1.00 19.19 71 GLY C O 1
ATOM 4268 N N . SER C 1 72 ? 38.479 46.961 23.273 1.00 15.48 72 SER C N 1
ATOM 4269 C CA . SER C 1 72 ? 38.072 47.794 24.405 1.00 16.34 72 SER C CA 1
ATOM 4270 C C . SER C 1 72 ? 38.662 47.246 25.719 1.00 15.91 72 SER C C 1
ATOM 4271 O O . SER C 1 72 ? 38.308 47.724 26.801 1.00 15.33 72 SER C O 1
ATOM 4274 N N . ILE C 1 73 ? 39.528 46.227 25.626 1.00 11.24 73 ILE C N 1
ATOM 4275 C CA . ILE C 1 73 ? 40.082 45.599 26.834 1.00 8.93 73 ILE C CA 1
ATOM 4276 C C . ILE C 1 73 ? 41.357 46.325 27.262 1.00 9.21 73 ILE C C 1
ATOM 4277 O O . ILE C 1 73 ? 42.364 46.272 26.537 1.00 8.42 73 ILE C O 1
ATOM 4282 N N . PRO C 1 74 ? 41.365 46.936 28.462 1.00 7.03 74 PRO C N 1
ATOM 4283 C CA . PRO C 1 74 ? 42.605 47.528 28.943 1.00 7.12 74 PRO C CA 1
ATOM 4284 C C . PRO C 1 74 ? 43.498 46.460 29.542 1.00 8.91 74 PRO C C 1
ATOM 4285 O O . PRO C 1 74 ? 42.993 45.528 30.164 1.00 8.36 74 PRO C O 1
ATOM 4289 N N . LEU C 1 75 ? 44.809 46.601 29.342 1.00 7.46 75 LEU C N 1
ATOM 4290 C CA . LEU C 1 75 ? 45.778 45.650 29.883 1.00 7.32 75 LEU C CA 1
ATOM 4291 C C . LEU C 1 75 ? 46.944 46.383 30.435 1.00 12.52 75 LEU C C 1
ATOM 4292 O O . LEU C 1 75 ? 47.291 47.463 29.950 1.00 11.44 75 LEU C O 1
ATOM 4297 N N . VAL C 1 76 ? 47.593 45.757 31.393 1.00 9.10 76 VAL C N 1
ATOM 4298 C CA . VAL C 1 76 ? 48.859 46.258 31.922 1.00 9.03 76 VAL C CA 1
ATOM 4299 C C . VAL C 1 76 ? 49.861 45.134 31.923 1.00 11.69 76 VAL C C 1
ATOM 4300 O O . VAL C 1 76 ? 49.539 44.004 32.321 1.00 11.83 76 VAL C O 1
ATOM 4304 N N . VAL C 1 77 ? 51.082 45.443 31.510 1.00 8.86 77 VAL C N 1
ATOM 4305 C CA A VAL C 1 77 ? 52.197 44.522 31.663 0.80 9.98 77 VAL C CA 1
ATOM 4306 C CA B VAL C 1 77 ? 52.241 44.554 31.633 0.20 8.90 77 VAL C CA 1
ATOM 4307 C C . VAL C 1 77 ? 53.118 45.149 32.726 1.00 15.31 77 VAL C C 1
ATOM 4308 O O . VAL C 1 77 ? 53.410 46.366 32.656 1.00 13.55 77 VAL C O 1
ATOM 4315 N N . ASP C 1 78 ? 53.521 44.356 33.735 1.00 12.22 78 ASP C N 1
ATOM 4316 C CA . ASP C 1 78 ? 54.440 44.885 34.768 1.00 12.92 78 ASP C CA 1
ATOM 4317 C C . ASP C 1 78 ? 55.833 44.332 34.479 1.00 16.56 78 ASP C C 1
ATOM 4318 O O . ASP C 1 78 ? 56.044 43.121 34.553 1.00 16.12 78 ASP C O 1
ATOM 4323 N N . LYS C 1 79 ? 56.764 45.228 34.099 1.00 14.09 79 LYS C N 1
ATOM 4324 C CA . LYS C 1 79 ? 58.131 44.853 33.709 1.00 14.86 79 LYS C CA 1
ATOM 4325 C C . LYS C 1 79 ? 58.936 44.204 34.838 1.00 17.48 79 LYS C C 1
ATOM 4326 O O . LYS C 1 79 ? 59.839 43.407 34.547 1.00 17.86 79 LYS C O 1
ATOM 4332 N N . ASP C 1 80 ? 58.682 44.606 36.098 1.00 15.32 80 ASP C N 1
ATOM 4333 C CA . ASP C 1 80 ? 59.442 44.062 37.236 1.00 15.81 80 ASP C CA 1
ATOM 4334 C C . ASP C 1 80 ? 58.923 42.667 37.588 1.00 20.11 80 ASP C C 1
ATOM 4335 O O . ASP C 1 80 ? 59.737 41.769 37.855 1.00 18.64 80 ASP C O 1
ATOM 4340 N N . ALA C 1 81 ? 57.584 42.470 37.559 1.00 16.02 81 ALA C N 1
ATOM 4341 C CA . ALA C 1 81 ? 57.019 41.136 37.780 1.00 16.85 81 ALA C CA 1
ATOM 4342 C C . ALA C 1 81 ? 57.530 40.217 36.657 1.00 18.19 81 ALA C C 1
ATOM 4343 O O . ALA C 1 81 ? 57.939 39.083 36.908 1.00 17.06 81 ALA C O 1
ATOM 4345 N N . LEU C 1 82 ? 57.586 40.747 35.414 1.00 13.84 82 LEU C N 1
ATOM 4346 C CA . LEU C 1 82 ? 58.067 39.945 34.295 1.00 13.31 82 LEU C CA 1
ATOM 4347 C C . LEU C 1 82 ? 59.536 39.531 34.458 1.00 18.46 82 LEU C C 1
ATOM 4348 O O . LEU C 1 82 ? 59.860 38.357 34.286 1.00 18.75 82 LEU C O 1
ATOM 4353 N N . SER C 1 83 ? 60.422 40.483 34.780 1.00 15.85 83 SER C N 1
ATOM 4354 C CA . SER C 1 83 ? 61.854 40.160 34.882 1.00 16.33 83 SER C CA 1
ATOM 4355 C C . SER C 1 83 ? 62.119 39.235 36.084 1.00 22.18 83 SER C C 1
ATOM 4356 O O . SER C 1 83 ? 62.884 38.271 35.959 1.00 22.50 83 SER C O 1
ATOM 4359 N N . THR C 1 84 ? 61.441 39.488 37.224 1.00 20.29 84 THR C N 1
ATOM 4360 C CA . THR C 1 84 ? 61.614 38.651 38.431 1.00 20.90 84 THR C CA 1
ATOM 4361 C C . THR C 1 84 ? 61.170 37.197 38.165 1.00 24.61 84 THR C C 1
ATOM 4362 O O . THR C 1 84 ? 61.904 36.244 38.494 1.00 23.82 84 THR C O 1
ATOM 4366 N N . LEU C 1 85 ? 59.958 37.031 37.629 1.00 20.25 85 LEU C N 1
ATOM 4367 C CA . LEU C 1 85 ? 59.399 35.699 37.409 1.00 18.94 85 LEU C CA 1
ATOM 4368 C C . LEU C 1 85 ? 60.089 34.978 36.251 1.00 23.62 85 LEU C C 1
ATOM 4369 O O . LEU C 1 85 ? 60.274 33.761 36.348 1.00 23.80 85 LEU C O 1
ATOM 4374 N N . ALA C 1 86 ? 60.521 35.691 35.180 1.00 17.72 86 ALA C N 1
ATOM 4375 C CA . ALA C 1 86 ? 61.246 35.004 34.106 1.00 18.08 86 ALA C CA 1
ATOM 4376 C C . ALA C 1 86 ? 62.569 34.441 34.639 1.00 24.24 86 ALA C C 1
ATOM 4377 O O . ALA C 1 86 ? 62.931 33.331 34.249 1.00 24.70 86 ALA C O 1
ATOM 4379 N N . ALA C 1 87 ? 63.259 35.173 35.552 1.00 23.66 87 ALA C N 1
ATOM 4380 C CA . ALA C 1 87 ? 64.510 34.669 36.168 1.00 24.68 87 ALA C CA 1
ATOM 4381 C C . ALA C 1 87 ? 64.233 33.360 36.957 1.00 28.89 87 ALA C C 1
ATOM 4382 O O . ALA C 1 87 ? 65.003 32.401 36.854 1.00 29.02 87 ALA C O 1
ATOM 4384 N N . ALA C 1 88 ? 63.097 33.303 37.677 1.00 25.41 88 ALA C N 1
ATOM 4385 C CA . ALA C 1 88 ? 62.663 32.118 38.423 1.00 25.79 88 ALA C CA 1
ATOM 4386 C C . ALA C 1 88 ? 62.378 30.963 37.442 1.00 27.14 88 ALA C C 1
ATOM 4387 O O . ALA C 1 88 ? 62.766 29.825 37.704 1.00 25.42 88 ALA C O 1
ATOM 4389 N N . LEU C 1 89 ? 61.747 31.274 36.280 1.00 23.03 89 LEU C N 1
ATOM 4390 C CA . LEU C 1 89 ? 61.439 30.278 35.259 1.00 22.29 89 LEU C CA 1
ATOM 4391 C C . LEU C 1 89 ? 62.730 29.718 34.650 1.00 27.45 89 LEU C C 1
ATOM 4392 O O . LEU C 1 89 ? 62.848 28.496 34.503 1.00 28.95 89 LEU C O 1
ATOM 4397 N N . VAL C 1 90 ? 63.700 30.595 34.333 1.00 23.64 90 VAL C N 1
ATOM 4398 C CA . VAL C 1 90 ? 65.028 30.196 33.810 1.00 24.03 90 VAL C CA 1
ATOM 4399 C C . VAL C 1 90 ? 65.692 29.212 34.777 1.00 30.24 90 VAL C C 1
ATOM 4400 O O . VAL C 1 90 ? 66.224 28.183 34.331 1.00 29.74 90 VAL C O 1
ATOM 4404 N N . ALA C 1 91 ? 65.649 29.529 36.091 1.00 29.64 91 ALA C N 1
ATOM 4405 C CA . ALA C 1 91 ? 66.294 28.726 37.140 1.00 31.72 91 ALA C CA 1
ATOM 4406 C C . ALA C 1 91 ? 65.669 27.336 37.299 1.00 36.61 91 ALA C C 1
ATOM 4407 O O . ALA C 1 91 ? 66.400 26.382 37.615 1.00 35.45 91 ALA C O 1
ATOM 4409 N N . SER C 1 92 ? 64.349 27.209 37.075 1.00 32.44 92 SER C N 1
ATOM 4410 C CA . SER C 1 92 ? 63.644 25.939 37.226 1.00 34.00 92 SER C CA 1
ATOM 4411 C C . SER C 1 92 ? 64.029 24.941 36.123 1.00 40.76 92 SER C C 1
ATOM 4412 O O . SER C 1 92 ? 64.051 23.741 36.384 1.00 40.23 92 SER C O 1
ATOM 4415 N N . ASP C 1 93 ? 64.239 25.433 34.875 1.00 38.40 93 ASP C N 1
ATOM 4416 C CA . ASP C 1 93 ? 64.596 24.631 33.685 1.00 37.86 93 ASP C CA 1
ATOM 4417 C C . ASP C 1 93 ? 63.500 23.565 33.363 1.00 40.92 93 ASP C C 1
ATOM 4418 O O . ASP C 1 93 ? 63.784 22.579 32.676 1.00 40.85 93 ASP C O 1
ATOM 4423 N N . ASP C 1 94 ? 62.251 23.772 33.867 1.00 35.58 94 ASP C N 1
ATOM 4424 C CA . ASP C 1 94 ? 61.115 22.867 33.656 1.00 35.04 94 ASP C CA 1
ATOM 4425 C C . ASP C 1 94 ? 59.838 23.708 33.559 1.00 36.80 94 ASP C C 1
ATOM 4426 O O . ASP C 1 94 ? 59.119 23.853 34.552 1.00 35.99 94 ASP C O 1
ATOM 4431 N N . PRO C 1 95 ? 59.560 24.279 32.358 1.00 32.55 95 PRO C N 1
ATOM 4432 C CA . PRO C 1 95 ? 58.408 25.190 32.224 1.00 31.32 95 PRO C CA 1
ATOM 4433 C C . PRO C 1 95 ? 57.066 24.600 32.615 1.00 34.02 95 PRO C C 1
ATOM 4434 O O . PRO C 1 95 ? 56.313 25.282 33.304 1.00 33.71 95 PRO C O 1
ATOM 4438 N N . SER C 1 96 ? 56.759 23.363 32.189 1.00 31.23 96 SER C N 1
ATOM 4439 C CA . SER C 1 96 ? 55.460 22.746 32.480 1.00 32.18 96 SER C CA 1
ATOM 4440 C C . SER C 1 96 ? 55.169 22.728 33.981 1.00 37.43 96 SER C C 1
ATOM 4441 O O . SER C 1 96 ? 54.128 23.239 34.396 1.00 37.71 96 SER C O 1
ATOM 4444 N N . THR C 1 97 ? 56.129 22.245 34.792 1.00 32.76 97 THR C N 1
ATOM 4445 C CA . THR C 1 97 ? 55.994 22.192 36.248 1.00 32.18 97 THR C CA 1
ATOM 4446 C C . THR C 1 97 ? 55.942 23.612 36.840 1.00 32.90 97 THR C C 1
ATOM 4447 O O . THR C 1 97 ? 55.102 23.892 37.693 1.00 30.26 97 THR C O 1
ATOM 4451 N N . TRP C 1 98 ? 56.855 24.493 36.404 1.00 29.65 98 TRP C N 1
ATOM 4452 C CA . TRP C 1 98 ? 56.952 25.854 36.931 1.00 29.44 98 TRP C CA 1
ATOM 4453 C C . TRP C 1 98 ? 55.636 26.610 36.755 1.00 28.75 98 TRP C C 1
ATOM 4454 O O . TRP C 1 98 ? 55.159 27.224 37.705 1.00 27.94 98 TRP C O 1
ATOM 4465 N N . PHE C 1 99 ? 55.007 26.496 35.581 1.00 23.61 99 PHE C N 1
ATOM 4466 C CA . PHE C 1 99 ? 53.770 27.227 35.321 1.00 22.14 99 PHE C CA 1
ATOM 4467 C C . PHE C 1 99 ? 52.596 26.718 36.173 1.00 29.80 99 PHE C C 1
ATOM 4468 O O . PHE C 1 99 ? 51.800 27.533 36.633 1.00 29.66 99 PHE C O 1
ATOM 4476 N N . VAL C 1 100 ? 52.532 25.400 36.454 1.00 29.17 100 VAL C N 1
ATOM 4477 C CA . VAL C 1 100 ? 51.456 24.864 37.311 1.00 30.24 100 VAL C CA 1
ATOM 4478 C C . VAL C 1 100 ? 51.617 25.414 38.737 1.00 34.26 100 VAL C C 1
ATOM 4479 O O . VAL C 1 100 ? 50.639 25.890 39.318 1.00 35.16 100 VAL C O 1
ATOM 4483 N N . ALA C 1 101 ? 52.859 25.401 39.268 1.00 28.58 101 ALA C N 1
ATOM 4484 C CA . ALA C 1 101 ? 53.145 25.863 40.619 1.00 30.12 101 ALA C CA 1
ATOM 4485 C C . ALA C 1 101 ? 53.011 27.379 40.801 1.00 33.59 101 ALA C C 1
ATOM 4486 O O . ALA C 1 101 ? 52.718 27.815 41.917 1.00 31.73 101 ALA C O 1
ATOM 4488 N N . ASN C 1 102 ? 53.214 28.183 39.719 1.00 28.90 102 ASN C N 1
ATOM 4489 C CA . ASN C 1 102 ? 53.235 29.638 39.822 1.00 28.90 102 ASN C CA 1
ATOM 4490 C C . ASN C 1 102 ? 52.078 30.332 39.131 1.00 30.89 102 ASN C C 1
ATOM 4491 O O . ASN C 1 102 ? 52.122 31.552 38.946 1.00 30.54 102 ASN C O 1
ATOM 4496 N N . ARG C 1 103 ? 51.012 29.586 38.848 1.00 27.86 103 ARG C N 1
ATOM 4497 C CA . ARG C 1 103 ? 49.800 30.086 38.193 1.00 27.52 103 ARG C CA 1
ATOM 4498 C C . ARG C 1 103 ? 49.253 31.393 38.852 1.00 30.35 103 ARG C C 1
ATOM 4499 O O . ARG C 1 103 ? 48.828 32.310 38.149 1.00 28.08 103 ARG C O 1
ATOM 4507 N N . GLU C 1 104 ? 49.253 31.458 40.193 1.00 28.26 104 GLU C N 1
ATOM 4508 C CA . GLU C 1 104 ? 48.744 32.633 40.895 1.00 27.22 104 GLU C CA 1
ATOM 4509 C C . GLU C 1 104 ? 49.669 33.844 40.735 1.00 29.64 104 GLU C C 1
ATOM 4510 O O . GLU C 1 104 ? 49.183 34.967 40.542 1.00 29.60 104 GLU C O 1
ATOM 4516 N N . LEU C 1 105 ? 50.981 33.616 40.788 1.00 26.16 105 LEU C N 1
ATOM 4517 C CA . LEU C 1 105 ? 51.957 34.700 40.687 1.00 25.18 105 LEU C CA 1
ATOM 4518 C C . LEU C 1 105 ? 51.967 35.347 39.307 1.00 25.91 105 LEU C C 1
ATOM 4519 O O . LEU C 1 105 ? 52.220 36.543 39.195 1.00 24.20 105 LEU C O 1
ATOM 4524 N N . ILE C 1 106 ? 51.696 34.568 38.249 1.00 19.93 106 ILE C N 1
ATOM 4525 C CA . ILE C 1 106 ? 51.774 35.149 36.894 1.00 18.86 106 ILE C CA 1
ATOM 4526 C C . ILE C 1 106 ? 50.663 36.173 36.610 1.00 20.76 106 ILE C C 1
ATOM 4527 O O . ILE C 1 106 ? 50.769 36.945 35.640 1.00 18.87 106 ILE C O 1
ATOM 4532 N N . ARG C 1 107 ? 49.636 36.251 37.478 1.00 18.37 107 ARG C N 1
ATOM 4533 C CA . ARG C 1 107 ? 48.580 37.250 37.332 1.00 19.30 107 ARG C CA 1
ATOM 4534 C C . ARG C 1 107 ? 49.166 38.678 37.435 1.00 20.69 107 ARG C C 1
ATOM 4535 O O . ARG C 1 107 ? 48.593 39.619 36.895 1.00 18.30 107 ARG C O 1
ATOM 4543 N N . ALA C 1 108 ? 50.315 38.830 38.120 1.00 17.01 108 ALA C N 1
ATOM 4544 C CA . ALA C 1 108 ? 50.971 40.142 38.264 1.00 15.79 108 ALA C CA 1
ATOM 4545 C C . ALA C 1 108 ? 51.651 40.606 36.979 1.00 17.47 108 ALA C C 1
ATOM 4546 O O . ALA C 1 108 ? 51.968 41.798 36.835 1.00 17.31 108 ALA C O 1
ATOM 4548 N N . VAL C 1 109 ? 51.955 39.666 36.078 1.00 14.03 109 VAL C N 1
ATOM 4549 C CA . VAL C 1 109 ? 52.726 39.990 34.866 1.00 11.83 109 VAL C CA 1
ATOM 4550 C C . VAL C 1 109 ? 51.857 40.715 33.853 1.00 13.61 109 VAL C C 1
ATOM 4551 O O . VAL C 1 109 ? 52.290 41.721 33.303 1.00 12.39 109 VAL C O 1
ATOM 4555 N N . VAL C 1 110 ? 50.673 40.175 33.536 1.00 11.68 110 VAL C N 1
ATOM 4556 C CA . VAL C 1 110 ? 49.709 40.795 32.616 1.00 8.66 110 VAL C CA 1
ATOM 4557 C C . VAL C 1 110 ? 48.361 40.736 33.295 1.00 10.77 110 VAL C C 1
ATOM 4558 O O . VAL C 1 110 ? 47.943 39.660 33.715 1.00 10.01 110 VAL C O 1
ATOM 4562 N N . PHE C 1 111 ? 47.689 41.874 33.421 1.00 7.70 111 PHE C N 1
ATOM 4563 C CA . PHE C 1 111 ? 46.369 41.860 34.074 1.00 7.60 111 PHE C CA 1
ATOM 4564 C C . PHE C 1 111 ? 45.499 42.977 33.524 1.00 11.13 111 PHE C C 1
ATOM 4565 O O . PHE C 1 111 ? 46.007 43.949 32.949 1.00 10.93 111 PHE C O 1
ATOM 4573 N N . VAL C 1 112 ? 44.183 42.826 33.703 1.00 7.20 112 VAL C N 1
ATOM 4574 C CA . VAL C 1 112 ? 43.239 43.901 33.400 1.00 6.89 112 VAL C CA 1
ATOM 4575 C C . VAL C 1 112 ? 43.222 44.852 34.622 1.00 11.97 112 VAL C C 1
ATOM 4576 O O . VAL C 1 112 ? 42.847 44.417 35.729 1.00 10.36 112 VAL C O 1
ATOM 4580 N N . PRO C 1 113 ? 43.621 46.125 34.465 1.00 9.11 113 PRO C N 1
ATOM 4581 C CA . PRO C 1 113 ? 43.573 47.057 35.620 1.00 9.66 113 PRO C CA 1
ATOM 4582 C C . PRO C 1 113 ? 42.112 47.316 35.921 1.00 11.99 113 PRO C C 1
ATOM 4583 O O . PRO C 1 113 ? 41.309 47.506 34.984 1.00 12.35 113 PRO C O 1
ATOM 4587 N N . GLN C 1 114 ? 41.750 47.316 37.222 1.00 10.23 114 GLN C N 1
ATOM 4588 C CA . GLN C 1 114 ? 40.337 47.373 37.576 1.00 11.15 114 GLN C CA 1
ATOM 4589 C C . GLN C 1 114 ? 39.799 48.742 37.968 1.00 13.65 114 GLN C C 1
ATOM 4590 O O . GLN C 1 114 ? 38.617 48.864 38.345 1.00 12.20 114 GLN C O 1
ATOM 4596 N N . GLN C 1 115 ? 40.573 49.790 37.709 1.00 11.79 115 GLN C N 1
ATOM 4597 C CA . GLN C 1 115 ? 40.055 51.145 37.842 1.00 9.88 115 GLN C CA 1
ATOM 4598 C C . GLN C 1 115 ? 38.875 51.300 36.899 1.00 11.64 115 GLN C C 1
ATOM 4599 O O . GLN C 1 115 ? 38.970 50.920 35.737 1.00 10.93 115 GLN C O 1
ATOM 4605 N N . ASN C 1 116 ? 37.774 51.883 37.382 1.00 10.93 116 ASN C N 1
ATOM 4606 C CA . ASN C 1 116 ? 36.641 52.133 36.514 1.00 10.40 116 ASN C CA 1
ATOM 4607 C C . ASN C 1 116 ? 37.036 53.059 35.355 1.00 12.71 116 ASN C C 1
ATOM 4608 O O . ASN C 1 116 ? 37.778 54.029 35.591 1.00 12.16 116 ASN C O 1
ATOM 4613 N N . ASN C 1 117 ? 36.596 52.762 34.090 1.00 9.61 117 ASN C N 1
ATOM 4614 C CA A ASN C 1 117 ? 36.892 53.649 32.951 0.51 8.88 117 ASN C CA 1
ATOM 4615 C CA B ASN C 1 117 ? 36.862 53.641 32.944 0.49 8.92 117 ASN C CA 1
ATOM 4616 C C . ASN C 1 117 ? 38.372 54.013 32.881 1.00 12.34 117 ASN C C 1
ATOM 4617 O O . ASN C 1 117 ? 38.736 55.182 32.688 1.00 11.47 117 ASN C O 1
ATOM 4626 N N . VAL C 1 118 ? 39.236 53.028 33.044 1.00 9.13 118 VAL C N 1
ATOM 4627 C CA . VAL C 1 118 ? 40.677 53.229 33.121 1.00 8.94 118 VAL C CA 1
ATOM 4628 C C . VAL C 1 118 ? 41.285 53.841 31.837 1.00 10.27 118 VAL C C 1
ATOM 4629 O O . VAL C 1 118 ? 42.311 54.498 31.944 1.00 11.55 118 VAL C O 1
ATOM 4633 N N . LEU C 1 119 ? 40.660 53.649 30.672 1.00 9.00 119 LEU C N 1
ATOM 4634 C CA . LEU C 1 119 ? 41.274 54.204 29.454 1.00 8.02 119 LEU C CA 1
ATOM 4635 C C . LEU C 1 119 ? 40.831 55.626 29.146 1.00 13.04 119 LEU C C 1
ATOM 4636 O O . LEU C 1 119 ? 41.218 56.180 28.105 1.00 10.55 119 LEU C O 1
ATOM 4641 N N . ARG C 1 120 ? 40.055 56.257 30.064 1.00 9.76 120 ARG C N 1
ATOM 4642 C CA . ARG C 1 120 ? 39.463 57.585 29.814 1.00 9.09 120 ARG C CA 1
ATOM 4643 C C . ARG C 1 120 ? 40.470 58.719 29.494 1.00 10.80 120 ARG C C 1
ATOM 4644 O O . ARG C 1 120 ? 40.075 59.675 28.819 1.00 11.79 120 ARG C O 1
ATOM 4652 N N . ALA C 1 121 ? 41.733 58.639 29.968 1.00 7.35 121 ALA C N 1
ATOM 4653 C CA . ALA C 1 121 ? 42.718 59.707 29.734 1.00 9.04 121 ALA C CA 1
ATOM 4654 C C . ALA C 1 121 ? 43.588 59.383 28.512 1.00 9.57 121 ALA C C 1
ATOM 4655 O O . ALA C 1 121 ? 44.407 60.216 28.104 1.00 10.08 121 ALA C O 1
ATOM 4657 N N . THR C 1 122 ? 43.394 58.192 27.913 1.00 9.18 122 THR C N 1
ATOM 4658 C CA . THR C 1 122 ? 44.241 57.710 26.809 1.00 9.18 122 THR C CA 1
ATOM 4659 C C . THR C 1 122 ? 43.373 57.189 25.668 1.00 10.11 122 THR C C 1
ATOM 4660 O O . THR C 1 122 ? 43.317 55.986 25.434 1.00 9.74 122 THR C O 1
ATOM 4664 N N . PRO C 1 123 ? 42.698 58.094 24.948 1.00 7.16 123 PRO C N 1
ATOM 4665 C CA . PRO C 1 123 ? 41.855 57.652 23.826 1.00 7.09 123 PRO C CA 1
ATOM 4666 C C . PRO C 1 123 ? 42.717 57.108 22.700 1.00 8.26 123 PRO C C 1
ATOM 4667 O O . PRO C 1 123 ? 43.823 57.614 22.472 1.00 8.55 123 PRO C O 1
ATOM 4671 N N . LEU C 1 124 ? 42.189 56.083 21.974 1.00 5.87 124 LEU C N 1
ATO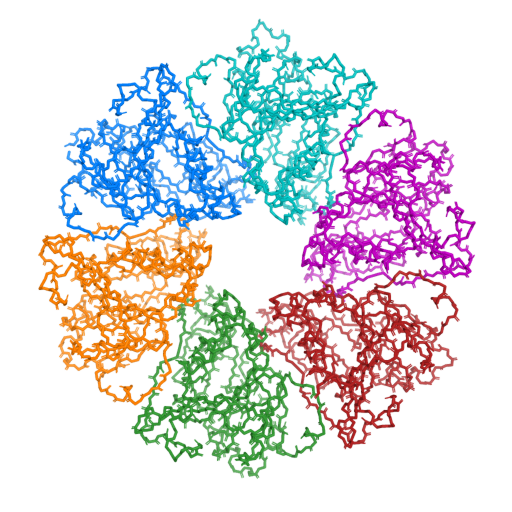M 4672 C CA . LEU C 1 124 ? 42.868 55.453 20.815 1.00 6.82 124 LEU C CA 1
ATOM 4673 C C . LEU C 1 124 ? 44.293 55.044 21.201 1.00 11.63 124 LEU C C 1
ATOM 4674 O O . LEU C 1 124 ? 45.272 55.331 20.493 1.00 10.96 124 LEU C O 1
ATOM 4679 N N . LEU C 1 125 ? 44.395 54.358 22.352 1.00 6.83 125 LEU C N 1
ATOM 4680 C CA . LEU C 1 125 ? 45.696 53.982 22.891 1.00 7.38 125 LEU C CA 1
ATOM 4681 C C . LEU C 1 125 ? 46.318 52.831 22.116 1.00 11.69 125 LEU C C 1
ATOM 4682 O O . LEU C 1 125 ? 45.758 51.729 22.035 1.00 11.99 125 LEU C O 1
ATOM 4687 N N . SER C 1 126 ? 47.498 53.098 21.582 1.00 8.50 126 SER C N 1
ATOM 4688 C CA . SER C 1 126 ? 48.347 52.086 20.943 1.00 7.18 126 SER C CA 1
ATOM 4689 C C . SER C 1 126 ? 49.541 51.888 21.877 1.00 12.96 126 SER C C 1
ATOM 4690 O O . SER C 1 126 ? 49.466 52.260 23.057 1.00 11.24 126 SER C O 1
ATOM 4693 N N . VAL C 1 127 ? 50.644 51.291 21.384 1.00 9.04 127 VAL C N 1
ATOM 4694 C CA . VAL C 1 127 ? 51.872 51.080 22.161 1.00 8.22 127 VAL C CA 1
ATOM 4695 C C . VAL C 1 127 ? 53.005 51.718 21.363 1.00 9.51 127 VAL C C 1
ATOM 4696 O O . VAL C 1 127 ? 53.033 51.546 20.134 1.00 10.65 127 VAL C O 1
ATOM 4700 N N . ARG C 1 128 ? 53.863 52.502 22.026 1.00 8.42 128 ARG C N 1
ATOM 4701 C CA . ARG C 1 128 ? 54.948 53.232 21.332 1.00 10.04 128 ARG C CA 1
ATOM 4702 C C . ARG C 1 128 ? 55.776 52.277 20.464 1.00 14.17 128 ARG C C 1
ATOM 4703 O O . ARG C 1 128 ? 56.237 51.267 20.992 1.00 15.72 128 ARG C O 1
ATOM 4711 N N . PRO C 1 129 ? 55.913 52.534 19.153 1.00 10.30 129 PRO C N 1
ATOM 4712 C CA . PRO C 1 129 ? 56.733 51.647 18.320 1.00 11.38 129 PRO C CA 1
ATOM 4713 C C . PRO C 1 129 ? 58.211 51.771 18.681 1.00 14.43 129 PRO C C 1
ATOM 4714 O O . PRO C 1 129 ? 58.746 52.884 18.795 1.00 14.30 129 PRO C O 1
ATOM 4718 N N . VAL C 1 130 ? 58.889 50.620 18.835 1.00 13.77 130 VAL C N 1
ATOM 4719 C CA . VAL C 1 130 ? 60.336 50.646 19.154 1.00 14.75 130 VAL C CA 1
ATOM 4720 C C . VAL C 1 130 ? 61.041 49.533 18.379 1.00 16.11 130 VAL C C 1
ATOM 4721 O O . VAL C 1 130 ? 60.423 48.535 18.015 1.00 14.28 130 VAL C O 1
ATOM 4725 N N . ALA C 1 131 ? 62.357 49.711 18.177 1.00 15.01 131 ALA C N 1
ATOM 4726 C CA . ALA C 1 131 ? 63.165 48.653 17.573 1.00 16.48 131 ALA C CA 1
ATOM 4727 C C . ALA C 1 131 ? 64.570 48.841 18.026 1.00 25.19 131 ALA C C 1
ATOM 4728 O O . ALA C 1 131 ? 64.993 49.974 18.270 1.00 25.51 131 ALA C O 1
ATOM 4730 N N . SER C 1 132 ? 65.289 47.745 18.179 1.00 25.29 132 SER C N 1
ATOM 4731 C CA . SER C 1 132 ? 66.689 47.814 18.575 1.00 26.33 132 SER C CA 1
ATOM 4732 C C . SER C 1 132 ? 67.449 46.721 17.895 1.00 31.43 132 SER C C 1
ATOM 4733 O O . SER C 1 132 ? 66.976 45.582 17.815 1.00 30.40 132 SER C O 1
ATOM 4736 N N . LEU C 1 133 ? 68.642 47.064 17.424 1.00 30.95 133 LEU C N 1
ATOM 4737 C CA . LEU C 1 133 ? 69.565 46.102 16.813 1.00 32.05 133 LEU C CA 1
ATOM 4738 C C . LEU C 1 133 ? 70.112 45.175 17.898 1.00 34.53 133 LEU C C 1
ATOM 4739 O O . LEU C 1 133 ? 70.667 44.125 17.583 1.00 34.98 133 LEU C O 1
ATOM 4744 N N . SER C 1 134 ? 69.929 45.556 19.181 1.00 30.94 134 SER C N 1
ATOM 4745 C CA . SER C 1 134 ? 70.380 44.789 20.342 1.00 31.89 134 SER C CA 1
ATOM 4746 C C . SER C 1 134 ? 69.306 43.782 20.818 1.00 34.50 134 SER C C 1
ATOM 4747 O O . SER C 1 134 ? 69.547 43.044 21.773 1.00 34.30 134 SER C O 1
ATOM 4750 N N . SER C 1 135 ? 68.137 43.754 20.150 1.00 27.63 135 SER C N 1
ATOM 4751 C CA . SER C 1 135 ? 67.064 42.833 20.474 1.00 27.13 135 SER C CA 1
ATOM 4752 C C . SER C 1 135 ? 66.516 42.207 19.191 1.00 24.53 135 SER C C 1
ATOM 4753 O O . SER C 1 135 ? 65.413 42.538 18.757 1.00 24.86 135 SER C O 1
ATOM 4756 N N . VAL C 1 136 ? 67.338 41.363 18.545 1.00 19.29 136 VAL C N 1
ATOM 4757 C CA . VAL C 1 136 ? 66.924 40.678 17.315 1.00 17.12 136 VAL C CA 1
ATOM 4758 C C . VAL C 1 136 ? 66.890 39.170 17.616 1.00 18.49 136 VAL C C 1
ATOM 4759 O O . VAL C 1 136 ? 67.430 38.722 18.637 1.00 19.08 136 VAL C O 1
ATOM 4763 N N . HIS C 1 137 ? 66.217 38.419 16.777 1.00 15.01 137 HIS C N 1
ATOM 4764 C CA . HIS C 1 137 ? 65.899 37.021 17.057 1.00 15.02 137 HIS C CA 1
ATOM 4765 C C . HIS C 1 137 ? 66.093 36.123 15.876 1.00 19.03 137 HIS C C 1
ATOM 4766 O O . HIS C 1 137 ? 65.844 36.518 14.737 1.00 16.44 137 HIS C O 1
ATOM 4773 N N . ASN C 1 138 ? 66.483 34.876 16.159 1.00 17.95 138 ASN C N 1
ATOM 4774 C CA . ASN C 1 138 ? 66.695 33.883 15.119 1.00 18.09 138 ASN C CA 1
ATOM 4775 C C . ASN C 1 138 ? 65.384 33.148 14.869 1.00 21.84 138 ASN C C 1
ATOM 4776 O O . ASN C 1 138 ? 65.047 32.164 15.553 1.00 23.73 138 ASN C O 1
ATOM 4781 N N . TRP C 1 139 ? 64.595 33.686 13.947 1.00 16.54 139 TRP C N 1
ATOM 4782 C CA . TRP C 1 139 ? 63.321 33.096 13.549 1.00 15.93 139 TRP C CA 1
ATOM 4783 C C . TRP C 1 139 ? 63.155 33.395 12.089 1.00 18.16 139 TRP C C 1
ATOM 4784 O O . TRP C 1 139 ? 62.905 34.547 11.736 1.00 15.89 139 TRP C O 1
ATOM 4795 N N . GLN C 1 140 ? 63.314 32.355 11.231 1.00 16.62 140 GLN C N 1
ATOM 4796 C CA . GLN C 1 140 ? 63.198 32.414 9.760 1.00 17.16 140 GLN C CA 1
ATOM 4797 C C . GLN C 1 140 ? 64.388 33.150 9.145 1.00 23.07 140 GLN C C 1
ATOM 4798 O O . GLN C 1 140 ? 64.924 32.700 8.138 1.00 22.12 140 GLN C O 1
ATOM 4804 N N . VAL C 1 141 ? 64.815 34.272 9.759 1.00 19.29 141 VAL C N 1
ATOM 4805 C CA . VAL C 1 141 ? 66.028 35.016 9.425 1.00 19.01 141 VAL C CA 1
ATOM 4806 C C . VAL C 1 141 ? 66.781 35.158 10.741 1.00 22.04 141 VAL C C 1
ATOM 4807 O O . VAL C 1 141 ? 66.160 35.063 11.807 1.00 17.84 141 VAL C O 1
ATOM 4811 N N . ARG C 1 142 ? 68.106 35.387 10.689 1.00 17.81 142 ARG C N 1
ATOM 4812 C CA . ARG C 1 142 ? 68.922 35.489 11.903 1.00 18.12 142 ARG C CA 1
ATOM 4813 C C . ARG C 1 142 ? 68.626 36.734 12.746 1.00 21.77 142 ARG C C 1
ATOM 4814 O O . ARG C 1 142 ? 68.947 36.730 13.932 1.00 22.41 142 ARG C O 1
ATOM 4822 N N . ASN C 1 143 ? 68.043 37.794 12.141 1.00 16.01 143 ASN C N 1
ATOM 4823 C CA . ASN C 1 143 ? 67.900 39.080 12.815 1.00 15.52 143 ASN C CA 1
ATOM 4824 C C . ASN C 1 143 ? 66.470 39.625 12.725 1.00 15.97 143 ASN C C 1
ATOM 4825 O O . ASN C 1 143 ? 66.267 40.794 12.422 1.00 15.69 143 ASN C O 1
ATOM 4830 N N . HIS C 1 144 ? 65.496 38.789 13.037 1.00 13.14 144 HIS C N 1
ATOM 4831 C CA . HIS C 1 144 ? 64.080 39.210 13.056 1.00 10.61 144 HIS C CA 1
ATOM 4832 C C . HIS C 1 144 ? 63.915 40.222 14.169 1.00 12.13 144 HIS C C 1
ATOM 4833 O O . HIS C 1 144 ? 64.453 40.000 15.271 1.00 13.04 144 HIS C O 1
ATOM 4840 N N . LEU C 1 145 ? 63.235 41.358 13.914 1.00 11.60 145 LEU C N 1
ATOM 4841 C CA . LEU C 1 145 ? 63.058 42.307 15.011 1.00 10.97 145 LEU C CA 1
ATOM 4842 C C . LEU C 1 145 ? 62.149 41.723 16.096 1.00 12.90 145 LEU C C 1
ATOM 4843 O O . LEU C 1 145 ? 61.371 40.820 15.825 1.00 13.01 145 LEU C O 1
ATOM 4848 N N . SER C 1 146 ? 62.276 42.232 17.325 1.00 11.30 146 SER C N 1
ATOM 4849 C CA . SER C 1 146 ? 61.342 41.925 18.385 1.00 10.03 146 SER C CA 1
ATOM 4850 C C . SER C 1 146 ? 59.930 42.390 17.958 1.00 12.62 146 SER C C 1
ATOM 4851 O O . SER C 1 146 ? 59.780 43.381 17.219 1.00 10.53 146 SER C O 1
ATOM 4854 N N . GLY C 1 147 ? 58.921 41.655 18.404 1.00 9.49 147 GLY C N 1
ATOM 4855 C CA . GLY C 1 147 ? 57.548 41.911 18.002 1.00 8.86 147 GLY C CA 1
ATOM 4856 C C . GLY C 1 147 ? 56.771 40.617 17.938 1.00 11.69 147 GLY C C 1
ATOM 4857 O O . GLY C 1 147 ? 57.063 39.659 18.677 1.00 11.20 147 GLY C O 1
ATOM 4858 N N . LEU C 1 148 ? 55.779 40.585 17.035 1.00 8.86 148 LEU C N 1
ATOM 4859 C CA . LEU C 1 148 ? 54.933 39.430 16.833 1.00 8.12 148 LEU C CA 1
ATOM 4860 C C . LEU C 1 148 ? 55.073 38.961 15.403 1.00 10.06 148 LEU C C 1
ATOM 4861 O O . LEU C 1 148 ? 55.046 39.779 14.482 1.00 8.95 148 LEU C O 1
ATOM 4866 N N . HIS C 1 149 ? 55.227 37.638 15.219 1.00 7.51 149 HIS C N 1
ATOM 4867 C CA . HIS C 1 149 ? 55.262 37.028 13.877 1.00 7.30 149 HIS C CA 1
ATOM 4868 C C . HIS C 1 149 ? 53.992 36.200 13.755 1.00 11.14 149 HIS C C 1
ATOM 4869 O O . HIS C 1 149 ? 53.797 35.295 14.562 1.00 12.10 149 HIS C O 1
ATOM 4876 N N . VAL C 1 150 ? 53.158 36.453 12.764 1.00 7.80 150 VAL C N 1
ATOM 4877 C CA . VAL C 1 150 ? 51.916 35.691 12.689 1.00 8.81 150 VAL C CA 1
ATOM 4878 C C . VAL C 1 150 ? 51.981 34.714 11.512 1.00 13.11 150 VAL C C 1
ATOM 4879 O O . VAL C 1 150 ? 52.561 35.026 10.459 1.00 11.06 150 VAL C O 1
ATOM 4883 N N . VAL C 1 151 ? 51.360 33.556 11.702 1.00 9.57 151 VAL C N 1
ATOM 4884 C CA . VAL C 1 151 ? 51.309 32.520 10.677 1.00 9.12 151 VAL C CA 1
ATOM 4885 C C . VAL C 1 151 ? 49.869 32.435 10.227 1.00 12.06 151 VAL C C 1
ATOM 4886 O O . VAL C 1 151 ? 48.984 32.128 11.032 1.00 11.33 151 VAL C O 1
ATOM 4890 N N . VAL C 1 152 ? 49.618 32.724 8.929 1.00 11.24 152 VAL C N 1
ATOM 4891 C CA . VAL C 1 152 ? 48.231 32.785 8.451 1.00 12.55 152 VAL C CA 1
ATOM 4892 C C . VAL C 1 152 ? 47.962 31.691 7.484 1.00 18.63 152 VAL C C 1
ATOM 4893 O O . VAL C 1 152 ? 48.847 31.211 6.764 1.00 16.31 152 VAL C O 1
ATOM 4897 N N . GLY C 1 153 ? 46.697 31.377 7.424 1.00 18.88 153 GLY C N 1
ATOM 4898 C CA . GLY C 1 153 ? 46.196 30.371 6.526 1.00 21.10 153 GLY C CA 1
ATOM 4899 C C . GLY C 1 153 ? 44.765 30.087 6.924 1.00 32.48 153 GLY C C 1
ATOM 4900 O O . GLY C 1 153 ? 44.346 30.334 8.078 1.00 30.53 153 GLY C O 1
ATOM 4901 N N . GLY C 1 154 ? 44.016 29.677 5.900 1.00 33.20 154 GLY C N 1
ATOM 4902 C CA . GLY C 1 154 ? 42.626 29.275 6.023 1.00 35.02 154 GLY C CA 1
ATOM 4903 C C . GLY C 1 154 ? 42.558 27.874 6.590 1.00 41.83 154 GLY C C 1
ATOM 4904 O O . GLY C 1 154 ? 43.531 27.376 7.162 1.00 42.39 154 GLY C O 1
ATOM 4905 N N . THR C 1 155 ? 41.426 27.208 6.408 1.00 38.77 155 THR C N 1
ATOM 4906 C CA . THR C 1 155 ? 41.230 25.862 6.935 1.00 38.85 155 THR C CA 1
ATOM 4907 C C . THR C 1 155 ? 42.019 24.843 6.123 1.00 42.22 155 THR C C 1
ATOM 4908 O O . THR C 1 155 ? 42.070 24.934 4.888 1.00 41.12 155 THR C O 1
ATOM 4912 N N . GLY C 1 156 ? 42.665 23.911 6.832 1.00 39.01 156 GLY C N 1
ATOM 4913 C CA . GLY C 1 156 ? 43.483 22.862 6.230 1.00 38.84 156 GLY C CA 1
ATOM 4914 C C . GLY C 1 156 ? 44.822 23.328 5.685 1.00 41.92 156 GLY C C 1
ATOM 4915 O O . GLY C 1 156 ? 45.510 22.562 4.999 1.00 41.94 156 GLY C O 1
ATOM 4916 N N . ALA C 1 157 ? 45.206 24.602 5.984 1.00 37.12 157 ALA C N 1
ATOM 4917 C CA . ALA C 1 157 ? 46.480 25.197 5.548 1.00 35.51 157 ALA C CA 1
ATOM 4918 C C . ALA C 1 157 ? 47.675 24.474 6.176 1.00 39.12 157 ALA C C 1
ATOM 4919 O O . ALA C 1 157 ? 48.770 24.480 5.611 1.00 38.19 157 ALA C O 1
ATOM 4921 N N . GLY C 1 158 ? 47.452 23.869 7.343 1.00 35.78 158 GLY C N 1
ATOM 4922 C CA . GLY C 1 158 ? 48.488 23.178 8.098 1.00 35.69 158 GLY C CA 1
ATOM 4923 C C . GLY C 1 158 ? 49.393 24.169 8.799 1.00 38.25 158 GLY C C 1
ATOM 4924 O O . GLY C 1 158 ? 50.615 24.094 8.641 1.00 38.27 158 GLY C O 1
ATOM 4925 N N . LYS C 1 159 ? 48.793 25.149 9.526 1.00 35.10 159 LYS C N 1
ATOM 4926 C CA . LYS C 1 159 ? 49.547 26.169 10.271 1.00 34.53 159 LYS C CA 1
ATOM 4927 C C . LYS C 1 159 ? 50.331 25.475 11.355 1.00 41.49 159 LYS C C 1
ATOM 4928 O O . LYS C 1 159 ? 51.533 25.711 11.472 1.00 40.49 159 LYS C O 1
ATOM 4934 N N . SER C 1 160 ? 49.659 24.541 12.076 1.00 39.08 160 SER C N 1
ATOM 4935 C CA . SER C 1 160 ? 50.229 23.764 13.174 1.00 38.23 160 SER C CA 1
ATOM 4936 C C . SER C 1 160 ? 51.323 22.823 12.699 1.00 40.21 160 SER C C 1
ATOM 4937 O O . SER C 1 160 ? 52.340 22.706 13.387 1.00 40.43 160 SER C O 1
ATOM 4940 N N . LYS C 1 161 ? 51.149 22.168 11.541 1.00 34.68 161 LYS C N 1
ATOM 4941 C CA . LYS C 1 161 ? 52.141 21.244 11.007 1.00 34.13 161 LYS C CA 1
ATOM 4942 C C . LYS C 1 161 ? 53.424 21.996 10.594 1.00 35.02 161 LYS C C 1
ATOM 4943 O O . LYS C 1 161 ? 54.526 21.543 10.899 1.00 33.28 161 LYS C O 1
ATOM 4949 N N . TRP C 1 162 ? 53.283 23.132 9.892 1.00 28.85 162 TRP C N 1
ATOM 4950 C CA . TRP C 1 162 ? 54.449 23.931 9.521 1.00 25.85 162 TRP C CA 1
ATOM 4951 C C . TRP C 1 162 ? 55.154 24.453 10.790 1.00 26.03 162 TRP C C 1
ATOM 4952 O O . TRP C 1 162 ? 56.380 24.375 10.878 1.00 24.90 162 TRP C O 1
ATOM 4963 N N . LEU C 1 163 ? 54.385 24.952 11.767 1.00 23.11 163 LEU C N 1
ATOM 4964 C CA . LEU C 1 163 ? 54.932 25.471 13.019 1.00 23.00 163 LEU C CA 1
ATOM 4965 C C . LEU C 1 163 ? 55.714 24.413 13.775 1.00 27.19 163 LEU C C 1
ATOM 4966 O O . LEU C 1 163 ? 56.823 24.694 14.218 1.00 26.25 163 LEU C O 1
ATOM 4971 N N . ASN C 1 164 ? 55.166 23.197 13.879 1.00 26.24 164 ASN C N 1
ATOM 4972 C CA . ASN C 1 164 ? 55.835 22.090 14.576 1.00 28.08 164 ASN C CA 1
ATOM 4973 C C . ASN C 1 164 ? 57.152 21.727 13.896 1.00 32.73 164 ASN C C 1
ATOM 4974 O O . ASN C 1 164 ? 58.100 21.352 14.580 1.00 32.69 164 ASN C O 1
ATOM 4979 N N . ALA C 1 165 ? 57.235 21.902 12.566 1.00 30.60 165 ALA C N 1
ATOM 4980 C CA . ALA C 1 165 ? 58.446 21.651 11.785 1.00 31.43 165 ALA C CA 1
ATOM 4981 C C . ALA C 1 165 ? 59.502 22.747 12.000 1.00 32.64 165 ALA C C 1
ATOM 4982 O O . ALA C 1 165 ? 60.647 22.569 11.605 1.00 31.94 165 ALA C O 1
ATOM 4984 N N . GLN C 1 166 ? 59.139 23.871 12.660 1.00 26.10 166 GLN C N 1
ATOM 4985 C CA . GLN C 1 166 ? 60.111 24.938 12.965 1.00 26.72 166 GLN C CA 1
ATOM 4986 C C . GLN C 1 166 ? 60.761 24.668 14.330 1.00 34.20 166 GLN C C 1
ATOM 4987 O O . GLN C 1 166 ? 61.500 25.497 14.849 1.00 35.22 166 GLN C O 1
ATOM 4993 N N . THR C 1 167 ? 60.444 23.505 14.903 1.00 31.22 167 THR C N 1
ATOM 4994 C CA . THR C 1 167 ? 60.896 22.948 16.174 1.00 30.82 167 THR C CA 1
ATOM 4995 C C . THR C 1 167 ? 60.888 24.018 17.276 1.00 30.90 167 THR C C 1
ATOM 4996 O O . THR C 1 167 ? 61.940 24.405 17.785 1.00 31.70 167 THR C O 1
ATOM 5000 N N . PRO C 1 168 ? 59.689 24.526 17.650 1.00 22.10 168 PRO C N 1
ATOM 5001 C CA . PRO C 1 168 ? 59.631 25.480 18.764 1.00 20.02 168 PRO C CA 1
ATOM 5002 C C . PRO C 1 168 ? 59.933 24.782 20.072 1.00 20.35 168 PRO C C 1
ATOM 5003 O O . PRO C 1 168 ? 59.869 23.573 20.124 1.00 21.96 168 PRO C O 1
ATOM 5007 N N . ASP C 1 169 ? 60.255 25.526 21.126 1.00 17.04 169 ASP C N 1
ATOM 5008 C CA . ASP C 1 169 ? 60.511 24.906 22.421 1.00 17.36 169 ASP C CA 1
ATOM 5009 C C . ASP C 1 169 ? 59.219 24.611 23.157 1.00 20.59 169 ASP C C 1
ATOM 5010 O O . ASP C 1 169 ? 59.113 23.586 23.842 1.00 20.85 169 ASP C O 1
ATOM 5015 N N . VAL C 1 170 ? 58.230 25.521 23.034 1.00 16.13 170 VAL C N 1
ATOM 5016 C CA A VAL C 1 170 ? 56.943 25.402 23.740 0.56 15.19 170 VAL C CA 1
ATOM 5017 C CA B VAL C 1 170 ? 56.963 25.356 23.723 0.44 15.98 170 VAL C CA 1
ATOM 5018 C C . VAL C 1 170 ? 55.834 25.889 22.835 1.00 17.93 170 VAL C C 1
ATOM 5019 O O . VAL C 1 170 ? 56.034 26.862 22.087 1.00 15.67 170 VAL C O 1
ATOM 5026 N N . THR C 1 171 ? 54.660 25.242 22.912 1.00 12.83 171 THR C N 1
ATOM 5027 C CA . THR C 1 171 ? 53.469 25.725 22.208 1.00 10.79 171 THR C CA 1
ATOM 5028 C C . THR C 1 171 ? 52.441 26.050 23.270 1.00 14.73 171 THR C C 1
ATOM 5029 O O . THR C 1 171 ? 52.075 25.178 24.074 1.00 15.44 171 THR C O 1
ATOM 5033 N N . ILE C 1 172 ? 51.954 27.286 23.262 1.00 11.69 172 ILE C N 1
ATOM 5034 C CA . ILE C 1 172 ? 50.888 27.679 24.177 1.00 11.72 172 ILE C CA 1
ATOM 5035 C C . ILE C 1 172 ? 49.586 27.350 23.465 1.00 14.56 172 ILE C C 1
ATOM 5036 O O . ILE C 1 172 ? 49.414 27.729 22.306 1.00 13.37 172 ILE C O 1
ATOM 5041 N N . ARG C 1 173 ? 48.684 26.664 24.165 1.00 10.48 173 ARG C N 1
ATOM 5042 C CA . ARG C 1 173 ? 47.434 26.225 23.574 1.00 10.17 173 ARG C CA 1
ATOM 5043 C C . ARG C 1 173 ? 46.296 27.045 24.160 1.00 10.38 173 ARG C C 1
ATOM 5044 O O . ARG C 1 173 ? 46.085 27.024 25.377 1.00 9.76 173 ARG C O 1
ATOM 5052 N N . TRP C 1 174 ? 45.604 27.806 23.303 1.00 7.14 174 TRP C N 1
ATOM 5053 C CA . TRP C 1 174 ? 44.577 28.729 23.744 1.00 6.70 174 TRP C CA 1
ATOM 5054 C C . TRP C 1 174 ? 43.406 28.747 22.777 1.00 11.34 174 TRP C C 1
ATOM 5055 O O . TRP C 1 174 ? 43.602 28.965 21.565 1.00 9.74 174 TRP C O 1
ATOM 5066 N N . GLY C 1 175 ? 42.200 28.565 23.324 1.00 11.87 175 GLY C N 1
ATOM 5067 C CA . GLY C 1 175 ? 40.949 28.720 22.563 1.00 11.00 175 GLY C CA 1
ATOM 5068 C C . GLY C 1 175 ? 40.724 27.684 21.490 1.00 12.66 175 GLY C C 1
ATOM 5069 O O . GLY C 1 175 ? 39.953 27.916 20.561 1.00 12.63 175 GLY C O 1
ATOM 5070 N N . GLU C 1 176 ? 41.368 26.545 21.631 1.00 10.58 176 GLU C N 1
ATOM 5071 C CA . GLU C 1 176 ? 41.321 25.441 20.664 1.00 9.41 176 GLU C CA 1
ATOM 5072 C C . GLU C 1 176 ? 40.789 24.185 21.375 1.00 13.13 176 GLU C C 1
ATOM 5073 O O . GLU C 1 176 ? 41.060 24.035 22.559 1.00 11.25 176 GLU C O 1
ATOM 5079 N N . PRO C 1 177 ? 40.087 23.265 20.688 1.00 10.66 177 PRO C N 1
ATOM 5080 C CA . PRO C 1 177 ? 39.593 22.050 21.379 1.00 10.76 177 PRO C CA 1
ATOM 5081 C C . PRO C 1 177 ? 40.767 21.126 21.727 1.00 13.50 177 PRO C C 1
ATOM 5082 O O . PRO C 1 177 ? 41.736 21.033 20.967 1.00 14.44 177 PRO C O 1
ATOM 5086 N N . GLY C 1 178 ? 40.654 20.436 22.850 1.00 11.68 178 GLY C N 1
ATOM 5087 C CA . GLY C 1 178 ? 41.663 19.484 23.309 1.00 13.66 178 GLY C CA 1
ATOM 5088 C C . GLY C 1 178 ? 41.990 18.440 22.255 1.00 20.07 178 GLY C C 1
ATOM 5089 O O . GLY C 1 178 ? 41.096 17.935 21.577 1.00 20.89 178 GLY C O 1
ATOM 5090 N N . GLU C 1 179 ? 43.279 18.108 22.122 1.00 16.84 179 GLU C N 1
ATOM 5091 C CA . GLU C 1 179 ? 43.776 17.184 21.096 1.00 17.98 179 GLU C CA 1
ATOM 5092 C C . GLU C 1 179 ? 44.894 16.311 21.715 1.00 19.15 179 GLU C C 1
ATOM 5093 O O . GLU C 1 179 ? 45.384 16.654 22.788 1.00 18.64 179 GLU C O 1
ATOM 5099 N N . THR C 1 180 ? 45.288 15.187 21.074 1.00 18.96 180 THR C N 1
ATOM 5100 C CA . THR C 1 180 ? 46.378 14.338 21.617 1.00 20.63 180 THR C CA 1
ATOM 5101 C C . THR C 1 180 ? 47.659 15.178 21.869 1.00 26.32 180 THR C C 1
ATOM 5102 O O . THR C 1 180 ? 48.322 14.949 22.876 1.00 27.28 180 THR C O 1
ATOM 5106 N N . PHE C 1 181 ? 47.899 16.217 21.050 1.00 24.92 181 PHE C N 1
ATOM 5107 C CA . PHE C 1 181 ? 49.018 17.173 21.188 1.00 25.96 181 PHE C CA 1
ATOM 5108 C C . PHE C 1 181 ? 49.085 17.788 22.602 1.00 27.60 181 PHE C C 1
ATOM 5109 O O . PHE C 1 181 ? 50.173 18.070 23.093 1.00 27.29 181 PHE C O 1
ATOM 5117 N N . ASP C 1 182 ? 47.922 17.982 23.267 1.00 20.33 182 ASP C N 1
ATOM 5118 C CA . ASP C 1 182 ? 47.899 18.588 24.595 1.00 17.59 182 ASP C CA 1
ATOM 5119 C C . ASP C 1 182 ? 48.495 17.698 25.679 1.00 24.15 182 ASP C C 1
ATOM 5120 O O . ASP C 1 182 ? 48.861 18.217 26.732 1.00 23.93 182 ASP C O 1
ATOM 5125 N N . MET C 1 183 ? 48.697 16.403 25.396 1.00 22.92 183 MET C N 1
ATOM 5126 C CA . MET C 1 183 ? 49.331 15.506 26.360 1.00 26.49 183 MET C CA 1
ATOM 5127 C C . MET C 1 183 ? 50.841 15.766 26.478 1.00 31.08 183 MET C C 1
ATOM 5128 O O . MET C 1 183 ? 51.449 15.392 27.496 1.00 32.84 183 MET C O 1
ATOM 5133 N N . GLU C 1 184 ? 51.436 16.403 25.453 1.00 24.27 184 GLU C N 1
ATOM 5134 C CA . GLU C 1 184 ? 52.880 16.676 25.411 1.00 23.60 184 GLU C CA 1
ATOM 5135 C C . GLU C 1 184 ? 53.273 17.653 26.500 1.00 26.59 184 GLU C C 1
ATOM 5136 O O . GLU C 1 184 ? 52.549 18.623 26.746 1.00 23.87 184 GLU C O 1
ATOM 5142 N N . GLU C 1 185 ? 54.427 17.405 27.151 1.00 24.43 185 GLU C N 1
ATOM 5143 C CA . GLU C 1 185 ? 54.963 18.293 28.185 1.00 25.10 185 GLU C CA 1
ATOM 5144 C C . GLU C 1 185 ? 55.260 19.680 27.587 1.00 26.39 185 GLU C C 1
ATOM 5145 O O . GLU C 1 185 ? 55.108 20.680 28.277 1.00 26.25 185 GLU C O 1
ATOM 5151 N N . SER C 1 186 ? 55.629 19.739 26.293 1.00 20.70 186 SER C N 1
ATOM 5152 C CA . SER C 1 186 ? 55.947 21.025 25.653 1.00 19.03 186 SER C CA 1
ATOM 5153 C C . SER C 1 186 ? 54.695 21.846 25.249 1.00 21.21 186 SER C C 1
ATOM 5154 O O . SER C 1 186 ? 54.862 22.924 24.676 1.00 19.76 186 SER C O 1
ATOM 5157 N N . SER C 1 187 ? 53.464 21.350 25.522 1.00 18.41 187 SER C N 1
ATOM 5158 C CA A SER C 1 187 ? 52.209 22.077 25.245 0.74 17.97 187 SER C CA 1
ATOM 5159 C CA B SER C 1 187 ? 52.249 22.122 25.240 0.26 17.26 187 SER C CA 1
ATOM 5160 C C . SER C 1 187 ? 51.721 22.636 26.568 1.00 21.28 187 SER C C 1
ATOM 5161 O O . SER C 1 187 ? 51.572 21.854 27.515 1.00 20.93 187 SER C O 1
ATOM 5166 N N . ILE C 1 188 ? 51.512 23.956 26.670 1.00 14.25 188 ILE C N 1
ATOM 5167 C CA . ILE C 1 188 ? 51.064 24.576 27.920 1.00 13.60 188 ILE C CA 1
ATOM 5168 C C . ILE C 1 188 ? 49.700 25.197 27.641 1.00 14.04 188 ILE C C 1
ATOM 5169 O O . ILE C 1 188 ? 49.600 26.081 26.820 1.00 12.64 188 ILE C O 1
ATOM 5174 N N . ALA C 1 189 ? 48.675 24.708 28.333 1.00 13.56 189 ALA C N 1
ATOM 5175 C CA . ALA C 1 189 ? 47.301 25.186 28.111 1.00 11.72 189 ALA C CA 1
ATOM 5176 C C . ALA C 1 189 ? 47.049 26.440 28.917 1.00 13.41 189 ALA C C 1
ATOM 5177 O O . ALA C 1 189 ? 47.470 26.544 30.082 1.00 12.89 189 ALA C O 1
ATOM 5179 N N . VAL C 1 190 ? 46.331 27.408 28.315 1.00 8.59 190 VAL C N 1
ATOM 5180 C CA . VAL C 1 190 ? 45.960 28.648 29.013 1.00 8.47 190 VAL C CA 1
ATOM 5181 C C . VAL C 1 190 ? 44.473 28.909 28.753 1.00 11.58 190 VAL C C 1
ATOM 5182 O O . VAL C 1 190 ? 43.905 28.362 27.805 1.00 12.06 190 VAL C O 1
ATOM 5186 N N . ALA C 1 191 ? 43.832 29.734 29.593 1.00 9.29 191 ALA C N 1
ATOM 5187 C CA . ALA C 1 191 ? 42.403 29.952 29.478 1.00 9.97 191 ALA C CA 1
ATOM 5188 C C . ALA C 1 191 ? 42.031 31.320 28.894 1.00 10.42 191 ALA C C 1
ATOM 5189 O O . ALA C 1 191 ? 41.229 31.352 27.973 1.00 11.46 191 ALA C O 1
ATOM 5191 N N . ASP C 1 192 ? 42.556 32.453 29.438 1.00 10.27 192 ASP C N 1
ATOM 5192 C CA . ASP C 1 192 ? 42.124 33.783 28.950 1.00 10.23 192 ASP C CA 1
ATOM 5193 C C . ASP C 1 192 ? 43.280 34.535 28.268 1.00 13.86 192 ASP C C 1
ATOM 5194 O O . ASP C 1 192 ? 44.413 34.059 28.230 1.00 11.32 192 ASP C O 1
ATOM 5199 N N . LEU C 1 193 ? 42.985 35.729 27.769 1.00 9.66 193 LEU C N 1
ATOM 5200 C CA . LEU C 1 193 ? 44.004 36.535 27.090 1.00 7.72 193 LEU C CA 1
ATOM 5201 C C . LEU C 1 193 ? 45.166 36.915 28.036 1.00 8.58 193 LEU C C 1
ATOM 5202 O O . LEU C 1 193 ? 46.308 36.932 27.605 1.00 7.84 193 LEU C O 1
ATOM 5207 N N . THR C 1 194 ? 44.872 37.266 29.313 1.00 7.10 194 THR C N 1
ATOM 5208 C CA . THR C 1 194 ? 45.958 37.689 30.208 1.00 7.88 194 THR C CA 1
ATOM 5209 C C . THR C 1 194 ? 46.892 36.529 30.521 1.00 12.66 194 THR C C 1
ATOM 5210 O O . THR C 1 194 ? 48.100 36.734 30.549 1.00 13.60 194 THR C O 1
ATOM 5214 N N . GLU C 1 195 ? 46.353 35.328 30.750 1.00 9.47 195 GLU C N 1
ATOM 5215 C CA . GLU C 1 195 ? 47.193 34.174 31.055 1.00 9.83 195 GLU C CA 1
ATOM 5216 C C . GLU C 1 195 ? 48.016 33.843 29.814 1.00 11.65 195 GLU C C 1
ATOM 5217 O O . GLU C 1 195 ? 49.206 33.576 29.928 1.00 9.72 195 GLU C O 1
ATOM 5223 N N . MET C 1 196 ? 47.381 33.860 28.640 1.00 9.18 196 MET C N 1
ATOM 5224 C CA . MET C 1 196 ? 48.104 33.553 27.400 1.00 8.58 196 MET C CA 1
ATOM 5225 C C . MET C 1 196 ? 49.300 34.514 27.247 1.00 12.85 196 MET C C 1
ATOM 5226 O O . MET C 1 196 ? 50.423 34.063 27.000 1.00 12.34 196 MET C O 1
ATOM 5231 N N . LEU C 1 197 ? 49.066 35.822 27.365 1.00 9.71 197 LEU C N 1
ATOM 5232 C CA A LEU C 1 197 ? 50.136 36.800 27.184 0.58 7.88 197 LEU C CA 1
ATOM 5233 C CA B LEU C 1 197 ? 50.134 36.811 27.191 0.42 8.29 197 LEU C CA 1
ATOM 5234 C C . LEU C 1 197 ? 51.222 36.698 28.253 1.00 12.13 197 LEU C C 1
ATOM 5235 O O . LEU C 1 197 ? 52.409 36.807 27.908 1.00 11.00 197 LEU C O 1
ATOM 5244 N N . ALA C 1 198 ? 50.840 36.516 29.544 1.00 10.49 198 ALA C N 1
ATOM 5245 C CA . ALA C 1 198 ? 51.835 36.395 30.608 1.00 11.56 198 ALA C CA 1
ATOM 5246 C C . ALA C 1 198 ? 52.731 35.184 30.390 1.00 13.97 198 ALA C C 1
ATOM 5247 O O . ALA C 1 198 ? 53.962 35.303 30.506 1.00 12.72 198 ALA C O 1
ATOM 5249 N N . VAL C 1 199 ? 52.131 34.026 30.071 1.00 9.12 199 VAL C N 1
ATOM 5250 C CA . VAL C 1 199 ? 52.883 32.781 29.865 1.00 10.27 199 VAL C CA 1
ATOM 5251 C C . VAL C 1 199 ? 53.822 32.980 28.652 1.00 13.76 199 VAL C C 1
ATOM 5252 O O . VAL C 1 199 ? 55.009 32.633 28.723 1.00 11.78 199 VAL C O 1
ATOM 5256 N N . ALA C 1 200 ? 53.283 33.574 27.570 1.00 11.26 200 ALA C N 1
ATOM 5257 C CA . ALA C 1 200 ? 54.097 33.816 26.356 1.00 11.65 200 ALA C CA 1
ATOM 5258 C C . ALA C 1 200 ? 55.264 34.750 26.641 1.00 12.72 200 ALA C C 1
ATOM 5259 O O . ALA C 1 200 ? 56.397 34.443 26.279 1.00 11.25 200 ALA C O 1
ATOM 5261 N N . LEU C 1 201 ? 54.996 35.897 27.284 1.00 9.22 201 LEU C N 1
ATOM 5262 C CA . LEU C 1 201 ? 56.090 36.841 27.582 1.00 9.90 201 LEU C CA 1
ATOM 5263 C C . LEU C 1 201 ? 57.121 36.255 28.519 1.00 13.50 201 LEU C C 1
ATOM 5264 O O . LEU C 1 201 ? 58.319 36.525 28.346 1.00 12.68 201 LEU C O 1
ATOM 5269 N N . LEU C 1 202 ? 56.685 35.474 29.514 1.00 10.43 202 LEU C N 1
ATOM 5270 C CA . LEU C 1 202 ? 57.630 34.848 30.457 1.00 11.74 202 LEU C CA 1
ATOM 5271 C C . LEU C 1 202 ? 58.544 33.850 29.727 1.00 15.10 202 LEU C C 1
ATOM 5272 O O . LEU C 1 202 ? 59.767 33.904 29.886 1.00 14.36 202 LEU C O 1
ATOM 5277 N N . LEU C 1 203 ? 57.960 32.976 28.898 1.00 13.00 203 LEU C N 1
ATOM 5278 C CA . LEU C 1 203 ? 58.746 31.988 28.143 1.00 13.02 203 LEU C CA 1
ATOM 5279 C C . LEU C 1 203 ? 59.714 32.668 27.186 1.00 15.75 203 LEU C C 1
ATOM 5280 O O . LEU C 1 203 ? 60.886 32.317 27.155 1.00 15.41 203 LEU C O 1
ATOM 5285 N N . ALA C 1 204 ? 59.238 33.686 26.451 1.00 12.46 204 ALA C N 1
ATOM 5286 C CA . ALA C 1 204 ? 60.114 34.376 25.494 1.00 13.12 204 ALA C CA 1
ATOM 5287 C C . ALA C 1 204 ? 61.253 35.127 26.209 1.00 16.35 204 ALA C C 1
ATOM 5288 O O . ALA C 1 204 ? 62.391 35.080 25.747 1.00 15.47 204 ALA C O 1
ATOM 5290 N N . THR C 1 205 ? 60.961 35.769 27.363 1.00 13.01 205 THR C N 1
ATOM 5291 C CA . THR C 1 205 ? 61.981 36.483 28.154 1.00 13.98 205 THR C CA 1
ATOM 5292 C C . THR C 1 205 ? 63.011 35.464 28.663 1.00 19.21 205 THR C C 1
ATOM 5293 O O . THR C 1 205 ? 64.208 35.775 28.717 1.00 18.71 205 THR C O 1
ATOM 5297 N N . ALA C 1 206 ? 62.547 34.236 28.975 1.00 17.19 206 ALA C N 1
ATOM 5298 C CA . ALA C 1 206 ? 63.408 33.125 29.449 1.00 18.61 206 ALA C CA 1
ATOM 5299 C C . ALA C 1 206 ? 64.127 32.408 28.270 1.00 22.77 206 ALA C C 1
ATOM 5300 O O . ALA C 1 206 ? 64.734 31.342 28.460 1.00 24.35 206 ALA C O 1
ATOM 5302 N N . ASP C 1 207 ? 64.078 33.004 27.063 1.00 20.23 207 ASP C N 1
ATOM 5303 C CA . ASP C 1 207 ? 64.775 32.575 25.833 1.00 20.71 207 ASP C CA 1
ATOM 5304 C C . ASP C 1 207 ? 64.233 31.284 25.184 1.00 22.82 207 ASP C C 1
ATOM 5305 O O . ASP C 1 207 ? 64.966 30.575 24.477 1.00 22.45 207 ASP C O 1
ATOM 5310 N N . TYR C 1 208 ? 62.950 30.982 25.409 1.00 17.90 208 TYR C N 1
ATOM 5311 C CA . TYR C 1 208 ? 62.275 29.885 24.729 1.00 17.11 208 TYR C CA 1
ATOM 5312 C C . TYR C 1 208 ? 61.705 30.374 23.417 1.00 18.43 208 TYR C C 1
ATOM 5313 O O . TYR C 1 208 ? 61.134 31.482 23.361 1.00 17.21 208 TYR C O 1
ATOM 5322 N N . ARG C 1 209 ? 61.747 29.518 22.389 1.00 15.77 209 ARG C N 1
ATOM 5323 C CA . ARG C 1 209 ? 61.050 29.810 21.160 1.00 13.75 209 ARG C CA 1
ATOM 5324 C C . ARG C 1 209 ? 59.623 29.386 21.424 1.00 16.60 209 ARG C C 1
ATOM 5325 O O . ARG C 1 209 ? 59.354 28.184 21.568 1.00 15.27 209 ARG C O 1
ATOM 5333 N N . VAL C 1 210 ? 58.729 30.362 21.536 1.00 14.23 210 VAL C N 1
ATOM 5334 C CA . VAL C 1 210 ? 57.335 30.055 21.894 1.00 14.60 210 VAL C CA 1
ATOM 5335 C C . VAL C 1 210 ? 56.394 30.324 20.727 1.00 14.93 210 VAL C C 1
ATOM 5336 O O . VAL C 1 210 ? 56.471 31.361 20.053 1.00 12.71 210 VAL C O 1
ATOM 5340 N N . VAL C 1 211 ? 55.462 29.380 20.524 1.00 10.75 211 VAL C N 1
ATOM 5341 C CA . VAL C 1 211 ? 54.450 29.482 19.471 1.00 10.22 211 VAL C CA 1
ATOM 5342 C C . VAL C 1 211 ? 53.092 29.456 20.145 1.00 12.38 211 VAL C C 1
ATOM 5343 O O . VAL C 1 211 ? 52.902 28.679 21.092 1.00 12.13 211 VAL C O 1
ATOM 5347 N N . ILE C 1 212 ? 52.153 30.290 19.683 1.00 9.74 212 ILE C N 1
ATOM 5348 C CA . ILE C 1 212 ? 50.809 30.302 20.264 1.00 9.78 212 ILE C CA 1
ATOM 5349 C C . ILE C 1 212 ? 49.821 29.731 19.273 1.00 12.49 212 ILE C C 1
ATOM 5350 O O . ILE C 1 212 ? 49.662 30.256 18.168 1.00 11.37 212 ILE C O 1
ATOM 5355 N N . ASP C 1 213 ? 49.155 28.623 19.687 1.00 10.89 213 ASP C N 1
ATOM 5356 C CA . ASP C 1 213 ? 48.120 27.943 18.927 1.00 10.10 213 ASP C CA 1
ATOM 5357 C C . ASP C 1 213 ? 46.811 28.073 19.729 1.00 10.92 213 ASP C C 1
ATOM 5358 O O . ASP C 1 213 ? 46.570 27.264 20.615 1.00 10.88 213 ASP C O 1
ATOM 5363 N N . SER C 1 214 ? 46.033 29.144 19.539 1.00 8.73 214 SER C N 1
ATOM 5364 C CA . SER C 1 214 ? 46.194 30.120 18.442 1.00 8.90 214 SER C CA 1
ATOM 5365 C C . SER C 1 214 ? 45.602 31.434 18.876 1.00 11.77 214 SER C C 1
ATOM 5366 O O . SER C 1 214 ? 45.190 31.578 20.039 1.00 11.24 214 SER C O 1
ATOM 5369 N N . PHE C 1 215 ? 45.498 32.380 17.917 1.00 8.68 215 PHE C N 1
ATOM 5370 C CA . PHE C 1 215 ? 44.811 33.646 18.201 1.00 8.11 215 PHE C CA 1
ATOM 5371 C C . PHE C 1 215 ? 43.330 33.597 17.742 1.00 11.43 215 PHE C C 1
ATOM 5372 O O . PHE C 1 215 ? 42.695 34.632 17.602 1.00 9.37 215 PHE C O 1
ATOM 5380 N N . ARG C 1 216 ? 42.745 32.420 17.622 1.00 10.53 216 ARG C N 1
ATOM 5381 C CA . ARG C 1 216 ? 41.300 32.242 17.291 1.00 11.16 216 ARG C CA 1
ATOM 5382 C C . ARG C 1 216 ? 40.389 33.133 18.165 1.00 13.83 216 ARG C C 1
ATOM 5383 O O . ARG C 1 216 ? 39.510 33.832 17.637 1.00 10.86 216 ARG C O 1
ATOM 5391 N N . ASN C 1 217 ? 40.616 33.151 19.508 1.00 11.25 217 ASN C N 1
ATOM 5392 C CA . ASN C 1 217 ? 39.784 33.972 20.389 1.00 11.67 217 ASN C CA 1
ATOM 5393 C C . ASN C 1 217 ? 39.971 35.461 20.189 1.00 11.84 217 ASN C C 1
ATOM 5394 O O . ASN C 1 217 ? 39.056 36.222 20.511 1.00 12.34 217 ASN C O 1
ATOM 5399 N N . LEU C 1 218 ? 41.120 35.892 19.673 1.00 10.45 218 LEU C N 1
ATOM 5400 C CA . LEU C 1 218 ? 41.335 37.305 19.371 1.00 10.39 218 LEU C CA 1
ATOM 5401 C C . LEU C 1 218 ? 40.515 37.649 18.130 1.00 11.12 218 LEU C C 1
ATOM 5402 O O . LEU C 1 218 ? 39.809 38.650 18.117 1.00 9.80 218 LEU C O 1
ATOM 5407 N N . VAL C 1 219 ? 40.524 36.748 17.109 1.00 9.03 219 VAL C N 1
ATOM 5408 C CA . VAL C 1 219 ? 39.703 36.969 15.899 1.00 9.83 219 VAL C CA 1
ATOM 5409 C C . VAL C 1 219 ? 38.234 37.019 16.290 1.00 10.35 219 VAL C C 1
ATOM 5410 O O . VAL C 1 219 ? 37.493 37.897 15.862 1.00 11.38 219 VAL C O 1
ATOM 5414 N N . PHE C 1 220 ? 37.808 36.074 17.139 1.00 8.99 220 PHE C N 1
ATOM 5415 C CA . PHE C 1 220 ? 36.389 36.029 17.498 1.00 10.98 220 PHE C CA 1
ATOM 5416 C C . PHE C 1 220 ? 35.959 37.166 18.425 1.00 16.82 220 PHE C C 1
ATOM 5417 O O . PHE C 1 220 ? 34.817 37.645 18.296 1.00 16.78 220 PHE C O 1
ATOM 5425 N N . GLY C 1 221 ? 36.829 37.542 19.356 1.00 13.17 221 GLY C N 1
ATOM 5426 C CA . GLY C 1 221 ? 36.511 38.490 20.414 1.00 12.53 221 GLY C CA 1
ATOM 5427 C C . GLY C 1 221 ? 36.750 39.960 20.185 1.00 15.69 221 GLY C C 1
ATOM 5428 O O . GLY C 1 221 ? 36.172 40.788 20.907 1.00 15.16 221 GLY C O 1
ATOM 5429 N N . ILE C 1 222 ? 37.635 40.309 19.254 1.00 10.83 222 ILE C N 1
ATOM 5430 C CA . ILE C 1 222 ? 37.943 41.735 19.008 1.00 11.38 222 ILE C CA 1
ATOM 5431 C C . ILE C 1 222 ? 37.040 42.165 17.869 1.00 19.47 222 ILE C C 1
ATOM 5432 O O . ILE C 1 222 ? 37.386 41.975 16.698 1.00 22.54 222 ILE C O 1
ATOM 5437 N N . THR C 1 223 ? 35.903 42.768 18.225 1.00 20.11 223 THR C N 1
ATOM 5438 C CA . THR C 1 223 ? 34.854 43.127 17.258 1.00 20.88 223 THR C CA 1
ATOM 5439 C C . THR C 1 223 ? 34.737 44.629 16.981 1.00 25.82 223 THR C C 1
ATOM 5440 O O . THR C 1 223 ? 35.404 45.449 17.601 1.00 25.57 223 THR C O 1
ATOM 5444 N N . GLY C 1 224 ? 33.874 44.972 16.039 1.00 22.10 224 GLY C N 1
ATOM 5445 C CA . GLY C 1 224 ? 33.655 46.378 15.730 1.00 22.01 224 GLY C CA 1
ATOM 5446 C C . GLY C 1 224 ? 33.509 46.562 14.256 1.00 25.21 224 GLY C C 1
ATOM 5447 O O . GLY C 1 224 ? 33.424 45.570 13.499 1.00 24.67 224 GLY C O 1
ATOM 5448 N N . ALA C 1 225 ? 33.535 47.846 13.823 1.00 21.41 225 ALA C N 1
ATOM 5449 C CA . ALA C 1 225 ? 33.417 48.195 12.413 1.00 21.05 225 ALA C CA 1
ATOM 5450 C C . ALA C 1 225 ? 34.350 47.373 11.593 1.00 20.43 225 ALA C C 1
ATOM 5451 O O . ALA C 1 225 ? 35.516 47.182 11.969 1.00 16.79 225 ALA C O 1
ATOM 5453 N N . ALA C 1 226 ? 33.811 46.810 10.517 1.00 19.39 226 ALA C N 1
ATOM 5454 C CA . ALA C 1 226 ? 34.568 45.943 9.640 1.00 21.39 226 ALA C CA 1
ATOM 5455 C C . ALA C 1 226 ? 35.200 46.720 8.554 1.00 25.08 226 ALA C C 1
ATOM 5456 O O . ALA C 1 226 ? 34.647 47.714 8.078 1.00 26.32 226 ALA C O 1
ATOM 5458 N N . GLY C 1 227 ? 36.346 46.255 8.134 1.00 20.84 227 GLY C N 1
ATOM 5459 C CA . GLY C 1 227 ? 37.026 46.808 6.987 1.00 22.15 227 GLY C CA 1
ATOM 5460 C C . GLY C 1 227 ? 36.737 45.850 5.861 1.00 27.38 227 GLY C C 1
ATOM 5461 O O . GLY C 1 227 ? 35.768 45.084 5.926 1.00 24.99 227 GLY C O 1
ATOM 5462 N N . PRO C 1 228 ? 37.665 45.742 4.907 1.00 28.84 228 PRO C N 1
ATOM 5463 C CA . PRO C 1 228 ? 37.489 44.774 3.819 1.00 27.38 228 PRO C CA 1
ATOM 5464 C C . PRO C 1 228 ? 37.503 43.321 4.300 1.00 27.49 228 PRO C C 1
ATOM 5465 O O . PRO C 1 228 ? 38.122 42.975 5.316 1.00 23.36 228 PRO C O 1
ATOM 5469 N N . GLY C 1 229 ? 36.773 42.474 3.600 1.00 21.60 229 GLY C N 1
ATOM 5470 C CA . GLY C 1 229 ? 36.705 41.059 3.950 1.00 19.86 229 GLY C CA 1
ATOM 5471 C C . GLY C 1 229 ? 35.808 40.748 5.119 1.00 18.90 229 GLY C C 1
ATOM 5472 O O . GLY C 1 229 ? 35.659 39.583 5.488 1.00 19.37 229 GLY C O 1
ATOM 5473 N N . GLY C 1 230 ? 35.203 41.779 5.677 1.00 16.56 230 GLY C N 1
ATOM 5474 C CA . GLY C 1 230 ? 34.357 41.637 6.855 1.00 16.28 230 GLY C CA 1
ATOM 5475 C C . GLY C 1 230 ? 35.170 41.487 8.130 1.00 18.49 230 GLY C C 1
ATOM 5476 O O . GLY C 1 230 ? 34.619 41.135 9.173 1.00 19.43 230 GLY C O 1
ATOM 5477 N N . VAL C 1 231 ? 36.480 41.785 8.077 1.00 13.23 231 VAL C N 1
ATOM 5478 C CA . VAL C 1 231 ? 37.355 41.662 9.271 1.00 11.16 231 VAL C CA 1
ATOM 5479 C C . VAL C 1 231 ? 37.353 42.969 10.040 1.00 13.60 231 VAL C C 1
ATOM 5480 O O . VAL C 1 231 ? 37.591 44.032 9.452 1.00 13.02 231 VAL C O 1
ATOM 5484 N N . SER C 1 232 ? 37.112 42.903 11.356 1.00 10.18 232 SER C N 1
ATOM 5485 C CA . SER C 1 232 ? 37.079 44.100 12.188 1.00 8.99 232 SER C CA 1
ATOM 5486 C C . SER C 1 232 ? 38.442 44.809 12.136 1.00 11.71 232 SER C C 1
ATOM 5487 O O . SER C 1 232 ? 39.484 44.199 12.369 1.00 10.13 232 SER C O 1
ATOM 5490 N N . VAL C 1 233 ? 38.424 46.124 11.880 1.00 9.03 233 VAL C N 1
ATOM 5491 C CA . VAL C 1 233 ? 39.714 46.854 11.824 1.00 9.31 233 VAL C CA 1
ATOM 5492 C C . VAL C 1 233 ? 40.376 46.904 13.196 1.00 11.84 233 VAL C C 1
ATOM 5493 O O . VAL C 1 233 ? 41.603 47.031 13.267 1.00 11.40 233 VAL C O 1
ATOM 5497 N N . ALA C 1 234 ? 39.588 46.753 14.285 1.00 10.60 234 ALA C N 1
ATOM 5498 C CA . ALA C 1 234 ? 40.150 46.693 15.638 1.00 10.06 234 ALA C CA 1
ATOM 5499 C C . ALA C 1 234 ? 41.126 45.486 15.772 1.00 11.45 234 ALA C C 1
ATOM 5500 O O . ALA C 1 234 ? 42.022 45.503 16.635 1.00 8.29 234 ALA C O 1
ATOM 5502 N N . LEU C 1 235 ? 40.958 44.456 14.938 1.00 6.96 235 LEU C N 1
ATOM 5503 C CA . LEU C 1 235 ? 41.871 43.303 15.011 1.00 7.35 235 LEU C CA 1
ATOM 5504 C C . LEU C 1 235 ? 43.278 43.753 14.589 1.00 9.55 235 LEU C C 1
ATOM 5505 O O . LEU C 1 235 ? 44.257 43.329 15.187 1.00 8.31 235 LEU C O 1
ATOM 5510 N N . TYR C 1 236 ? 43.367 44.588 13.539 1.00 8.42 236 TYR C N 1
ATOM 5511 C CA . TYR C 1 236 ? 44.686 45.087 13.084 1.00 8.07 236 TYR C CA 1
ATOM 5512 C C . TYR C 1 236 ? 45.339 45.924 14.164 1.00 11.15 236 TYR C C 1
ATOM 5513 O O . TYR C 1 236 ? 46.537 45.757 14.424 1.00 8.55 236 TYR C O 1
ATOM 5522 N N . ALA C 1 237 ? 44.559 46.815 14.804 1.00 8.74 237 ALA C N 1
ATOM 5523 C CA . ALA C 1 237 ? 45.106 47.636 15.893 1.00 8.62 237 ALA C CA 1
ATOM 5524 C C . ALA C 1 237 ? 45.558 46.735 17.049 1.00 9.07 237 ALA C C 1
ATOM 5525 O O . ALA C 1 237 ? 46.595 47.007 17.681 1.00 9.32 237 ALA C O 1
ATOM 5527 N N . ALA C 1 238 ? 44.786 45.657 17.357 1.00 5.88 238 ALA C N 1
ATOM 5528 C CA . ALA C 1 238 ? 45.161 44.758 18.464 1.00 6.20 238 ALA C CA 1
ATOM 5529 C C . ALA C 1 238 ? 46.479 44.055 18.148 1.00 9.28 238 ALA C C 1
ATOM 5530 O O . ALA C 1 238 ? 47.329 43.887 19.016 1.00 6.88 238 ALA C O 1
ATOM 5532 N N . LEU C 1 239 ? 46.637 43.614 16.895 1.00 6.58 239 LEU C N 1
ATOM 5533 C CA . LEU C 1 239 ? 47.876 42.944 16.507 1.00 6.80 239 LEU C CA 1
ATOM 5534 C C . LEU C 1 239 ? 49.060 43.921 16.633 1.00 8.20 239 LEU C C 1
ATOM 5535 O O . LEU C 1 239 ? 50.134 43.528 17.095 1.00 7.31 239 LEU C O 1
ATOM 5540 N N . THR C 1 240 ? 48.872 45.195 16.243 1.00 6.63 240 THR C N 1
ATOM 5541 C CA . THR C 1 240 ? 49.978 46.164 16.379 1.00 6.86 240 THR C CA 1
ATOM 5542 C C . THR C 1 240 ? 50.279 46.410 17.868 1.00 9.57 240 THR C C 1
ATOM 5543 O O . THR C 1 240 ? 51.451 46.558 18.217 1.00 9.15 240 THR C O 1
ATOM 5547 N N . SER C 1 241 ? 49.250 46.523 18.698 1.00 7.28 241 SER C N 1
ATOM 5548 C CA . SER C 1 241 ? 49.478 46.726 20.152 1.00 5.89 241 SER C CA 1
ATOM 5549 C C . SER C 1 241 ? 50.284 45.541 20.738 1.00 8.71 241 SER C C 1
ATOM 5550 O O . SER C 1 241 ? 51.275 45.772 21.416 1.00 7.83 241 SER C O 1
ATOM 5553 N N . LEU C 1 242 ? 49.871 44.309 20.444 1.00 6.70 242 LEU C N 1
ATOM 5554 C CA . LEU C 1 242 ? 50.596 43.115 20.912 1.00 6.97 242 LEU C CA 1
ATOM 5555 C C . LEU C 1 242 ? 52.005 43.087 20.345 1.00 9.78 242 LEU C C 1
ATOM 5556 O O . LEU C 1 242 ? 52.961 42.844 21.076 1.00 9.20 242 LEU C O 1
ATOM 5561 N N . ASN C 1 243 ? 52.137 43.395 19.041 1.00 7.89 243 ASN C N 1
ATOM 5562 C CA . ASN C 1 243 ? 53.456 43.460 18.447 1.00 8.15 243 ASN C CA 1
ATOM 5563 C C . ASN C 1 243 ? 54.386 44.430 19.198 1.00 9.92 243 ASN C C 1
ATOM 5564 O O . ASN C 1 243 ? 55.540 44.124 19.470 1.00 8.35 243 ASN C O 1
ATOM 5569 N N . ASN C 1 244 ? 53.876 45.635 19.475 1.00 6.72 244 ASN C N 1
ATOM 5570 C CA . ASN C 1 244 ? 54.725 46.679 20.038 1.00 7.45 244 ASN C CA 1
ATOM 5571 C C . ASN C 1 244 ? 55.028 46.425 21.525 1.00 9.57 244 ASN C C 1
ATOM 5572 O O . ASN C 1 244 ? 56.068 46.878 21.991 1.00 9.55 244 ASN C O 1
ATOM 5577 N N . ILE C 1 245 ? 54.150 45.723 22.250 1.00 7.58 245 ILE C N 1
ATOM 5578 C CA A ILE C 1 245 ? 54.466 45.334 23.640 0.66 7.92 245 ILE C CA 1
ATOM 5579 C CA B ILE C 1 245 ? 54.479 45.411 23.635 0.34 7.45 245 ILE C CA 1
ATOM 5580 C C . ILE C 1 245 ? 55.635 44.357 23.597 1.00 11.55 245 ILE C C 1
ATOM 5581 O O . ILE C 1 245 ? 56.589 44.473 24.374 1.00 11.15 245 ILE C O 1
ATOM 5590 N N . CYS C 1 246 ? 55.583 43.385 22.670 1.00 8.85 246 CYS C N 1
ATOM 5591 C CA . CYS C 1 246 ? 56.687 42.432 22.520 1.00 9.31 246 CYS C CA 1
ATOM 5592 C C . CYS C 1 246 ? 57.977 43.180 22.165 1.00 14.43 246 CYS C C 1
ATOM 5593 O O . CYS C 1 246 ? 59.030 42.889 22.719 1.00 11.37 246 CYS C O 1
ATOM 5596 N N . ALA C 1 247 ? 57.897 44.157 21.214 1.00 9.90 247 ALA C N 1
ATOM 5597 C CA . ALA C 1 247 ? 59.080 44.920 20.806 1.00 9.00 247 ALA C CA 1
ATOM 5598 C C . ALA C 1 247 ? 59.669 45.687 22.007 1.00 11.66 247 ALA C C 1
ATOM 5599 O O . ALA C 1 247 ? 60.884 45.677 22.197 1.00 13.10 247 ALA C O 1
ATOM 5601 N N . GLU C 1 248 ? 58.814 46.307 22.827 1.00 10.03 248 GLU C N 1
ATOM 5602 C CA . GLU C 1 248 ? 59.277 47.060 24.013 1.00 10.39 248 GLU C CA 1
ATOM 5603 C C . GLU C 1 248 ? 60.016 46.142 24.999 1.00 13.35 248 GLU C C 1
ATOM 5604 O O . GLU C 1 248 ? 61.018 46.550 25.610 1.00 15.26 248 GLU C O 1
ATOM 5610 N N . LEU C 1 249 ? 59.535 44.904 25.127 1.00 12.80 249 LEU C N 1
ATOM 5611 C CA . LEU C 1 249 ? 60.114 43.921 26.067 1.00 12.67 249 LEU C CA 1
ATOM 5612 C C . LEU C 1 249 ? 61.263 43.103 25.441 1.00 14.86 249 LEU C C 1
ATOM 5613 O O . LEU C 1 249 ? 61.827 42.212 26.095 1.00 14.09 249 LEU C O 1
ATOM 5618 N N . GLY C 1 250 ? 61.583 43.400 24.187 1.00 12.05 250 GLY C N 1
ATOM 5619 C CA . GLY C 1 250 ? 62.690 42.768 23.476 1.00 13.32 250 GLY C CA 1
ATOM 5620 C C . GLY C 1 250 ? 62.508 41.280 23.199 1.00 16.17 250 GLY C C 1
ATOM 5621 O O . GLY C 1 250 ? 63.490 40.525 23.132 1.00 14.31 250 GLY C O 1
ATOM 5622 N N . VAL C 1 251 ? 61.250 40.857 23.009 1.00 12.52 251 VAL C N 1
ATOM 5623 C CA . VAL C 1 251 ? 60.954 39.448 22.752 1.00 10.94 251 VAL C CA 1
ATOM 5624 C C . VAL C 1 251 ? 60.292 39.275 21.413 1.00 13.00 251 VAL C C 1
ATOM 5625 O O . VAL C 1 251 ? 59.785 40.250 20.838 1.00 12.71 251 VAL C O 1
ATOM 5629 N N . LEU C 1 252 ? 60.276 38.017 20.938 1.00 10.00 252 LEU C N 1
ATOM 5630 C CA . LEU C 1 252 ? 59.546 37.660 19.731 1.00 10.50 252 LEU C CA 1
ATOM 5631 C C . LEU C 1 252 ? 58.546 36.584 20.075 1.00 11.44 252 LEU C C 1
ATOM 5632 O O . LEU C 1 252 ? 58.937 35.533 20.612 1.00 12.27 252 LEU C O 1
ATOM 5637 N N . LEU C 1 253 ? 57.272 36.811 19.736 1.00 9.34 253 LEU C N 1
ATOM 5638 C CA . LEU C 1 253 ? 56.226 35.797 19.885 1.00 8.04 253 LEU C CA 1
ATOM 5639 C C . LEU C 1 253 ? 55.784 35.380 18.495 1.00 13.06 253 LEU C C 1
ATOM 5640 O O . LEU C 1 253 ? 55.765 36.211 17.601 1.00 11.57 253 LEU C O 1
ATOM 5645 N N . VAL C 1 254 ? 55.438 34.107 18.313 1.00 10.20 254 VAL C N 1
ATOM 5646 C CA . VAL C 1 254 ? 54.943 33.572 17.040 1.00 8.20 254 VAL C CA 1
ATOM 5647 C C . VAL C 1 254 ? 53.513 33.092 17.293 1.00 11.22 254 VAL C C 1
ATOM 5648 O O . VAL C 1 254 ? 53.306 32.385 18.287 1.00 10.13 254 VAL C O 1
ATOM 5652 N N . ALA C 1 255 ? 52.549 33.476 16.463 1.00 7.89 255 ALA C N 1
ATOM 5653 C CA . ALA C 1 255 ? 51.170 33.024 16.720 1.00 7.82 255 ALA C CA 1
ATOM 5654 C C . ALA C 1 255 ? 50.467 32.623 15.440 1.00 12.18 255 ALA C C 1
ATOM 5655 O O . ALA C 1 255 ? 50.607 33.299 14.431 1.00 11.63 255 ALA C O 1
ATOM 5657 N N . ALA C 1 256 ? 49.653 31.559 15.506 1.00 8.70 256 ALA C N 1
ATOM 5658 C CA . ALA C 1 256 ? 48.824 31.145 14.356 1.00 10.27 256 ALA C CA 1
ATOM 5659 C C . ALA C 1 256 ? 47.541 31.990 14.385 1.00 12.46 256 ALA C C 1
ATOM 5660 O O . ALA C 1 256 ? 46.992 32.242 15.458 1.00 9.89 256 ALA C O 1
ATOM 5662 N N . ILE C 1 257 ? 47.083 32.446 13.218 1.00 8.92 257 ILE C N 1
ATOM 5663 C CA . ILE C 1 257 ? 45.838 33.189 13.157 1.00 9.70 257 ILE C CA 1
ATOM 5664 C C . ILE C 1 257 ? 45.147 32.931 11.816 1.00 13.95 257 ILE C C 1
ATOM 5665 O O . ILE C 1 257 ? 45.794 32.809 10.776 1.00 12.74 257 ILE C O 1
ATOM 5670 N N . ASN C 1 258 ? 43.812 32.808 11.874 1.00 12.30 258 ASN C N 1
ATOM 5671 C CA . ASN C 1 258 ? 42.983 32.672 10.668 1.00 12.90 258 ASN C CA 1
ATOM 5672 C C . ASN C 1 258 ? 41.942 33.790 10.787 1.00 14.12 258 ASN C C 1
ATOM 5673 O O . ASN C 1 258 ? 41.003 33.675 11.603 1.00 13.14 258 ASN C O 1
ATOM 5678 N N . PRO C 1 259 ? 42.144 34.945 10.111 1.00 10.83 259 PRO C N 1
ATOM 5679 C CA . PRO C 1 259 ? 41.227 36.083 10.313 1.00 11.81 259 PRO C CA 1
ATOM 5680 C C . PRO C 1 259 ? 39.813 35.879 9.743 1.00 16.79 259 PRO C C 1
ATOM 5681 O O . PRO C 1 259 ? 38.950 36.720 9.978 1.00 14.22 259 PRO C O 1
ATOM 5685 N N . MET C 1 260 ? 39.589 34.780 8.976 1.00 16.33 260 MET C N 1
ATOM 5686 C CA . MET C 1 260 ? 38.281 34.402 8.405 1.00 18.52 260 MET C CA 1
ATOM 5687 C C . MET C 1 260 ? 37.672 35.507 7.548 1.00 21.00 260 MET C C 1
ATOM 5688 O O . MET C 1 260 ? 36.509 35.927 7.702 1.00 20.79 260 MET C O 1
ATOM 5693 N N . SER C 1 261 ? 38.480 35.974 6.620 1.00 15.87 261 SER C N 1
ATOM 5694 C CA . SER C 1 261 ? 38.064 36.975 5.680 1.00 15.61 261 SER C CA 1
ATOM 5695 C C . SER C 1 261 ? 37.078 36.340 4.698 1.00 19.43 261 SER C C 1
ATOM 5696 O O . SER C 1 261 ? 37.154 35.118 4.468 1.00 19.75 261 SER C O 1
ATOM 5699 N N . SER C 1 262 ? 36.241 37.156 4.037 1.00 16.45 262 SER C N 1
ATOM 5700 C CA . SER C 1 262 ? 35.446 36.658 2.919 1.00 17.31 262 SER C CA 1
ATOM 5701 C C . SER C 1 262 ? 36.450 36.296 1.803 1.00 21.70 262 SER C C 1
ATOM 5702 O O . SER C 1 262 ? 37.547 36.885 1.768 1.00 18.62 262 SER C O 1
ATOM 5705 N N . ASP C 1 263 ? 36.111 35.305 0.946 1.00 20.70 263 ASP C N 1
ATOM 5706 C CA . ASP C 1 263 ? 37.023 34.791 -0.075 1.00 24.24 263 ASP C CA 1
ATOM 5707 C C . ASP C 1 263 ? 37.516 35.825 -1.080 1.00 28.95 263 ASP C C 1
ATOM 5708 O O . ASP C 1 263 ? 38.643 35.700 -1.567 1.00 31.19 263 ASP C O 1
ATOM 5713 N N . ASP C 1 264 ? 36.706 36.849 -1.378 1.00 21.50 264 ASP C N 1
ATOM 5714 C CA . ASP C 1 264 ? 37.096 37.852 -2.366 1.00 21.58 264 ASP C CA 1
ATOM 5715 C C . ASP C 1 264 ? 38.154 38.847 -1.838 1.00 20.66 264 ASP C C 1
ATOM 5716 O O . ASP C 1 264 ? 38.794 39.521 -2.637 1.00 21.94 264 ASP C O 1
ATOM 5721 N N . LYS C 1 265 ? 38.352 38.928 -0.519 1.00 13.98 265 LYS C N 1
ATOM 5722 C CA . LYS C 1 265 ? 39.246 39.936 0.041 1.00 13.83 265 LYS C CA 1
ATOM 5723 C C . LYS C 1 265 ? 40.387 39.358 0.870 1.00 15.52 265 LYS C C 1
ATOM 5724 O O . LYS C 1 265 ? 41.023 40.101 1.607 1.00 11.68 265 LYS C O 1
ATOM 5730 N N . VAL C 1 266 ? 40.690 38.049 0.731 1.00 14.38 266 VAL C N 1
ATOM 5731 C CA . VAL C 1 266 ? 41.787 37.429 1.519 1.00 14.05 266 VAL C CA 1
ATOM 5732 C C . VAL C 1 266 ? 43.124 38.184 1.319 1.00 13.72 266 VAL C C 1
ATOM 5733 O O . VAL C 1 266 ? 43.833 38.447 2.297 1.00 12.45 266 VAL C O 1
ATOM 5737 N N . SER C 1 267 ? 43.469 38.510 0.062 1.00 12.15 267 SER C N 1
ATOM 5738 C CA . SER C 1 267 ? 44.749 39.171 -0.230 1.00 12.01 267 SER C CA 1
ATOM 5739 C C . SER C 1 267 ? 44.845 40.547 0.467 1.00 13.48 267 SER C C 1
ATOM 5740 O O . SER C 1 267 ? 45.889 40.868 1.030 1.00 12.61 267 SER C O 1
ATOM 5743 N N . LEU C 1 268 ? 43.740 41.312 0.486 1.00 12.33 268 LEU C N 1
ATOM 5744 C CA . LEU C 1 268 ? 43.720 42.612 1.162 1.00 13.73 268 LEU C CA 1
ATOM 5745 C C . LEU C 1 268 ? 43.851 42.444 2.674 1.00 12.98 268 LEU C C 1
ATOM 5746 O O . LEU C 1 268 ? 44.587 43.191 3.300 1.00 12.25 268 LEU C O 1
ATOM 5751 N N . VAL C 1 269 ? 43.161 41.453 3.257 1.00 9.89 269 VAL C N 1
ATOM 5752 C CA . VAL C 1 269 ? 43.239 41.223 4.704 1.00 8.90 269 VAL C CA 1
ATOM 5753 C C . VAL C 1 269 ? 44.665 40.794 5.072 1.00 10.47 269 VAL C C 1
ATOM 5754 O O . VAL C 1 269 ? 45.237 41.277 6.063 1.00 9.61 269 VAL C O 1
ATOM 5758 N N . TYR C 1 270 ? 45.277 39.885 4.266 1.00 9.34 270 TYR C N 1
ATOM 5759 C CA . TYR C 1 270 ? 46.646 39.467 4.578 1.00 9.27 270 TYR C CA 1
ATOM 5760 C C . TYR C 1 270 ? 47.615 40.661 4.482 1.00 12.19 270 TYR C C 1
ATOM 5761 O O . TYR C 1 270 ? 48.505 40.786 5.329 1.00 11.29 270 TYR C O 1
ATOM 5770 N N . ASN C 1 271 ? 47.421 41.562 3.481 1.00 10.48 271 ASN C N 1
ATOM 5771 C CA . ASN C 1 271 ? 48.242 42.789 3.388 1.00 10.27 271 ASN C CA 1
ATOM 5772 C C . ASN C 1 271 ? 48.082 43.644 4.657 1.00 11.40 271 ASN C C 1
ATOM 5773 O O . ASN C 1 271 ? 49.085 44.197 5.137 1.00 10.18 271 ASN C O 1
ATOM 5778 N N . ASN C 1 272 ? 46.834 43.782 5.169 1.00 8.74 272 ASN C N 1
ATOM 5779 C CA . ASN C 1 272 ? 46.571 44.582 6.371 1.00 8.84 272 ASN C CA 1
ATOM 5780 C C . ASN C 1 272 ? 47.218 43.946 7.591 1.00 11.23 272 ASN C C 1
ATOM 5781 O O . ASN C 1 272 ? 47.755 44.646 8.464 1.00 11.21 272 ASN C O 1
ATOM 5786 N N . ILE C 1 273 ? 47.209 42.602 7.657 1.00 9.46 273 ILE C N 1
ATOM 5787 C CA . ILE C 1 273 ? 47.892 41.927 8.770 1.00 8.66 273 ILE C CA 1
ATOM 5788 C C . ILE C 1 273 ? 49.420 42.163 8.685 1.00 10.24 273 ILE C C 1
ATOM 5789 O O . ILE C 1 273 ? 50.055 42.508 9.693 1.00 9.31 273 ILE C O 1
ATOM 5794 N N . ALA C 1 274 ? 50.009 41.981 7.495 1.00 8.87 274 ALA C N 1
ATOM 5795 C CA . ALA C 1 274 ? 51.463 42.184 7.310 1.00 8.89 274 ALA C CA 1
ATOM 5796 C C . ALA C 1 274 ? 51.851 43.617 7.708 1.00 12.86 274 ALA C C 1
ATOM 5797 O O . ALA C 1 274 ? 52.925 43.830 8.301 1.00 13.63 274 ALA C O 1
ATOM 5799 N N . ALA C 1 275 ? 50.964 44.593 7.405 1.00 10.38 275 ALA C N 1
ATOM 5800 C CA . ALA C 1 275 ? 51.217 46.011 7.727 1.00 10.75 275 ALA C CA 1
ATOM 5801 C C . ALA C 1 275 ? 51.116 46.276 9.250 1.00 12.27 275 ALA C C 1
ATOM 5802 O O . ALA C 1 275 ? 51.440 47.380 9.703 1.00 11.96 275 ALA C O 1
ATOM 5804 N N . SER C 1 276 ? 50.646 45.306 10.023 1.00 8.16 276 SER C N 1
ATOM 5805 C CA . SER C 1 276 ? 50.397 45.509 11.468 1.00 6.10 276 SER C CA 1
ATOM 5806 C C . SER C 1 276 ? 51.436 44.893 12.392 1.00 9.27 276 SER C C 1
ATOM 5807 O O . SER C 1 276 ? 51.425 45.203 13.593 1.00 8.71 276 SER C O 1
ATOM 5810 N N . VAL C 1 277 ? 52.289 44.004 11.892 1.00 6.82 277 VAL C N 1
ATOM 5811 C CA . VAL C 1 277 ? 53.167 43.240 12.776 1.00 6.43 277 VAL C CA 1
ATOM 5812 C C . VAL C 1 277 ? 54.605 43.162 12.239 1.00 9.70 277 VAL C C 1
ATOM 5813 O O . VAL C 1 277 ? 54.859 43.530 11.080 1.00 9.58 277 VAL C O 1
ATOM 5817 N N . ALA C 1 278 ? 55.517 42.565 13.057 1.00 7.40 278 ALA C N 1
ATOM 5818 C CA . ALA C 1 278 ? 56.941 42.444 12.688 1.00 9.29 278 ALA C CA 1
ATOM 5819 C C . ALA C 1 278 ? 57.144 41.420 11.571 1.00 13.11 278 ALA C C 1
ATOM 5820 O O . ALA C 1 278 ? 58.116 41.526 10.823 1.00 13.00 278 ALA C O 1
ATOM 5822 N N . GLY C 1 279 ? 56.276 40.420 11.485 1.00 9.58 279 GLY C N 1
ATOM 5823 C CA . GLY C 1 279 ? 56.466 39.437 10.424 1.00 8.88 279 GLY C CA 1
ATOM 5824 C C . GLY C 1 279 ? 55.241 38.593 10.188 1.00 12.22 279 GLY C C 1
ATOM 5825 O O . GLY C 1 279 ? 54.377 38.451 11.065 1.00 9.73 279 GLY C O 1
ATOM 5826 N N . MET C 1 280 ? 55.132 38.052 8.965 1.00 10.51 280 MET C N 1
ATOM 5827 C CA . MET C 1 280 ? 53.973 37.266 8.614 1.00 9.92 280 MET C CA 1
ATOM 5828 C C . MET C 1 280 ? 54.367 36.196 7.623 1.00 14.85 280 MET C C 1
ATOM 5829 O O . MET C 1 280 ? 55.088 36.491 6.644 1.00 12.73 280 MET C O 1
ATOM 5834 N N . THR C 1 281 ? 53.888 34.976 7.868 1.00 10.40 281 THR C N 1
ATOM 5835 C CA . THR C 1 281 ? 54.106 33.836 6.966 1.00 10.20 281 THR C CA 1
ATOM 5836 C C . THR C 1 281 ? 52.740 33.312 6.496 1.00 14.01 281 THR C C 1
ATOM 5837 O O . THR C 1 281 ? 51.863 33.061 7.320 1.00 11.72 281 THR C O 1
ATOM 5841 N N . VAL C 1 282 ? 52.568 33.140 5.181 1.00 10.53 282 VAL C N 1
ATOM 5842 C CA . VAL C 1 282 ? 51.365 32.520 4.616 1.00 10.02 282 VAL C CA 1
ATOM 5843 C C . VAL C 1 282 ? 51.717 31.064 4.355 1.00 14.55 282 VAL C C 1
ATOM 5844 O O . VAL C 1 282 ? 52.677 30.809 3.611 1.00 13.90 282 VAL C O 1
ATOM 5848 N N . VAL C 1 283 ? 50.931 30.129 4.912 1.00 12.51 283 VAL C N 1
ATOM 5849 C CA . VAL C 1 283 ? 51.201 28.702 4.736 1.00 16.12 283 VAL C CA 1
ATOM 5850 C C . VAL C 1 283 ? 50.063 28.006 4.006 1.00 21.51 283 VAL C C 1
ATOM 5851 O O . VAL C 1 283 ? 48.894 28.350 4.184 1.00 20.18 283 VAL C O 1
ATOM 5855 N N . ASN C 1 284 ? 50.426 27.013 3.203 1.00 22.33 284 ASN C N 1
ATOM 5856 C CA . ASN C 1 284 ? 49.491 26.099 2.547 1.00 25.09 284 ASN C CA 1
ATOM 5857 C C . ASN C 1 284 ? 50.180 24.767 2.397 1.00 30.85 284 ASN C C 1
ATOM 5858 O O . ASN C 1 284 ? 51.361 24.744 2.026 1.00 30.79 284 ASN C O 1
ATOM 5863 N N . ASN C 1 285 ? 49.480 23.655 2.701 1.00 29.38 285 ASN C N 1
ATOM 5864 C CA . ASN C 1 285 ? 50.058 22.288 2.615 1.00 31.19 285 ASN C CA 1
ATOM 5865 C C . ASN C 1 285 ? 51.279 22.203 3.529 1.00 37.36 285 ASN C C 1
ATOM 5866 O O . ASN C 1 285 ? 52.300 21.623 3.145 1.00 38.61 285 ASN C O 1
ATOM 5871 N N . ALA C 1 286 ? 51.200 22.880 4.702 1.00 35.04 286 ALA C N 1
ATOM 5872 C CA . ALA C 1 286 ? 52.273 22.974 5.686 1.00 34.81 286 ALA C CA 1
ATOM 5873 C C . ALA C 1 286 ? 53.621 23.440 5.050 1.00 37.37 286 ALA C C 1
ATOM 5874 O O . ALA C 1 286 ? 54.688 22.978 5.471 1.00 39.61 286 ALA C O 1
ATOM 5876 N N . ALA C 1 287 ? 53.553 24.312 4.003 1.00 28.25 287 ALA C N 1
ATOM 5877 C CA . ALA C 1 287 ? 54.719 24.902 3.313 1.00 26.60 287 ALA C CA 1
ATOM 5878 C C . ALA C 1 287 ? 54.545 26.415 3.209 1.00 21.64 287 ALA C C 1
ATOM 5879 O O . ALA C 1 287 ? 53.428 26.888 3.153 1.00 19.19 287 ALA C O 1
ATOM 5881 N N . VAL C 1 288 ? 55.642 27.163 3.136 1.00 19.52 288 VAL C N 1
ATOM 5882 C CA . VAL C 1 288 ? 55.587 28.629 2.997 1.00 17.40 288 VAL C CA 1
ATOM 5883 C C . VAL C 1 288 ? 55.187 29.024 1.578 1.00 21.85 288 VAL C C 1
ATOM 5884 O O . VAL C 1 288 ? 55.924 28.755 0.616 1.00 20.78 288 VAL C O 1
ATOM 5888 N N . VAL C 1 289 ? 54.082 29.771 1.464 1.00 16.60 289 VAL C N 1
ATOM 5889 C CA . VAL C 1 289 ? 53.614 30.326 0.196 1.00 16.91 289 VAL C CA 1
ATOM 5890 C C . VAL C 1 289 ? 54.284 31.685 0.036 1.00 20.36 289 VAL C C 1
ATOM 5891 O O . VAL C 1 289 ? 54.767 32.008 -1.045 1.00 20.16 289 VAL C O 1
ATOM 5895 N N . SER C 1 290 ? 54.256 32.516 1.119 1.00 14.21 290 SER C N 1
ATOM 5896 C CA . SER C 1 290 ? 54.930 33.804 1.111 1.00 12.55 290 SER C CA 1
ATOM 5897 C C . SER C 1 290 ? 55.358 34.172 2.522 1.00 16.06 290 SER C C 1
ATOM 5898 O O . SER C 1 290 ? 54.843 33.611 3.483 1.00 15.03 290 SER C O 1
ATOM 5901 N N . GLN C 1 291 ? 56.308 35.113 2.645 1.00 13.96 291 GLN C N 1
ATOM 5902 C CA . GLN C 1 291 ? 56.789 35.510 3.971 1.00 13.60 291 GLN C CA 1
ATOM 5903 C C . GLN C 1 291 ? 57.353 36.908 3.894 1.00 17.20 291 GLN C C 1
ATOM 5904 O O . GLN C 1 291 ? 58.037 37.262 2.918 1.00 18.37 291 GLN C O 1
ATOM 5910 N N . THR C 1 292 ? 57.064 37.710 4.903 1.00 12.10 292 THR C N 1
ATOM 5911 C CA . THR C 1 292 ? 57.586 39.075 4.951 1.00 11.20 292 THR C CA 1
ATOM 5912 C C . THR C 1 292 ? 57.984 39.350 6.374 1.00 15.38 292 THR C C 1
ATOM 5913 O O . THR C 1 292 ? 57.250 38.975 7.289 1.00 13.88 292 THR C O 1
ATOM 5917 N N . ILE C 1 293 ? 59.200 39.910 6.564 1.00 13.41 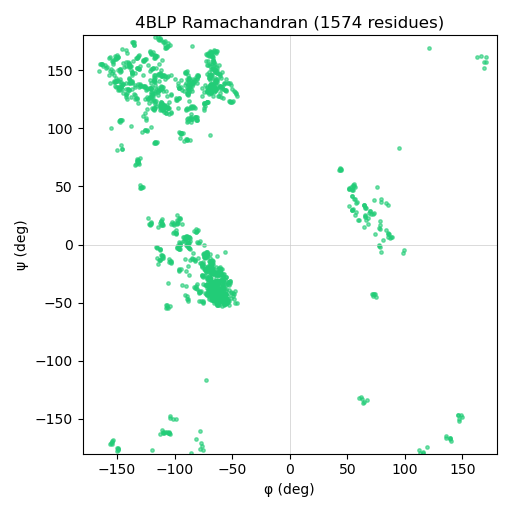293 ILE C N 1
ATOM 5918 C CA . ILE C 1 293 ? 59.727 40.149 7.910 1.00 12.34 293 ILE C CA 1
ATOM 5919 C C . ILE C 1 293 ? 60.388 41.507 7.999 1.00 17.56 293 ILE C C 1
ATOM 5920 O O . ILE C 1 293 ? 61.131 41.892 7.086 1.00 18.23 293 ILE C O 1
ATOM 5925 N N . ARG C 1 294 ? 60.176 42.191 9.129 1.00 13.69 294 ARG C N 1
ATOM 5926 C CA . ARG C 1 294 ? 60.882 43.413 9.501 1.00 13.79 294 ARG C CA 1
ATOM 5927 C C . ARG C 1 294 ? 62.128 42.944 10.251 1.00 18.23 294 ARG C C 1
ATOM 5928 O O . ARG C 1 294 ? 62.010 42.406 11.357 1.00 17.17 294 ARG C O 1
ATOM 5936 N N . SER C 1 295 ? 63.298 43.043 9.610 1.00 15.44 295 SER C N 1
ATOM 5937 C CA . SER C 1 295 ? 64.549 42.573 10.203 1.00 14.36 295 SER C CA 1
ATOM 5938 C C . SER C 1 295 ? 65.434 43.770 10.622 1.00 19.33 295 SER C C 1
ATOM 5939 O O . SER C 1 295 ? 65.132 44.908 10.252 1.00 16.58 295 SER C O 1
ATOM 5942 N N . GLY C 1 296 ? 66.500 43.487 11.376 1.00 17.12 296 GLY C N 1
ATOM 5943 C CA . GLY C 1 296 ? 67.458 44.504 11.807 1.00 20.07 296 GLY C CA 1
ATOM 5944 C C . GLY C 1 296 ? 68.120 45.218 10.639 1.00 27.12 296 GLY C C 1
ATOM 5945 O O . G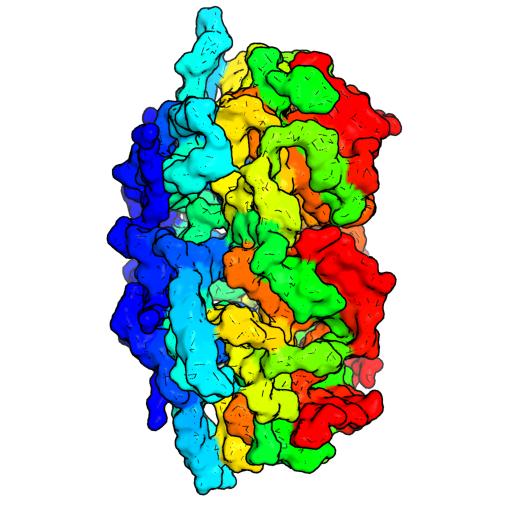LY C 1 296 ? 68.561 46.355 10.795 1.00 26.73 296 GLY C O 1
ATOM 5946 N N . THR C 1 297 ? 68.112 44.590 9.435 1.00 25.76 297 THR C N 1
ATOM 5947 C CA . THR C 1 297 ? 68.724 45.166 8.231 1.00 27.69 297 THR C CA 1
ATOM 5948 C C . THR C 1 297 ? 67.676 45.586 7.173 1.00 32.61 297 THR C C 1
ATOM 5949 O O . THR C 1 297 ? 68.046 45.841 6.033 1.00 35.09 297 THR C O 1
ATOM 5953 N N . GLY C 1 298 ? 66.409 45.724 7.575 1.00 25.36 298 GLY C N 1
ATOM 5954 C CA . GLY C 1 298 ? 65.335 46.157 6.683 1.00 24.60 298 GLY C CA 1
ATOM 5955 C C . GLY C 1 298 ? 64.255 45.106 6.452 1.00 27.89 298 GLY C C 1
ATOM 5956 O O . GLY C 1 298 ? 64.317 44.009 7.021 1.00 25.45 298 GLY C O 1
ATOM 5957 N N . ARG C 1 299 ? 63.266 45.444 5.610 1.00 25.13 299 ARG C N 1
ATOM 5958 C CA A ARG C 1 299 ? 62.164 44.544 5.283 0.48 25.47 299 ARG C CA 1
ATOM 5959 C CA B ARG C 1 299 ? 62.166 44.539 5.286 0.52 25.60 299 ARG C CA 1
ATOM 5960 C C . ARG C 1 299 ? 62.620 43.465 4.305 1.00 29.66 299 ARG C C 1
ATOM 5961 O O . ARG C 1 299 ? 63.271 43.774 3.299 1.00 28.68 299 ARG C O 1
ATOM 5976 N N . ILE C 1 300 ? 62.297 42.200 4.606 1.00 24.66 300 ILE C N 1
ATOM 5977 C CA . ILE C 1 300 ? 62.635 41.034 3.779 1.00 27.14 300 ILE C CA 1
ATOM 5978 C C . ILE C 1 300 ? 61.311 40.465 3.247 1.00 33.72 300 ILE C C 1
ATOM 5979 O O . ILE C 1 300 ? 60.346 40.357 4.006 1.00 30.81 300 ILE C O 1
ATOM 5984 N N . PHE C 1 301 ? 61.249 40.160 1.940 1.00 31.87 301 PHE C N 1
ATOM 5985 C CA . PHE C 1 301 ? 60.058 39.605 1.294 1.00 33.47 301 PHE C CA 1
ATOM 5986 C C . PHE C 1 301 ? 60.440 38.356 0.543 1.00 39.22 301 PHE C C 1
ATOM 5987 O O . PHE C 1 301 ? 61.478 38.350 -0.138 1.00 38.50 301 PHE C O 1
ATOM 5995 N N . SER C 1 302 ? 59.619 37.309 0.653 1.00 36.99 302 SER C N 1
ATOM 5996 C CA . SER C 1 302 ? 59.841 36.040 -0.039 1.00 38.39 302 SER C CA 1
ATOM 5997 C C . SER C 1 302 ? 58.498 35.581 -0.645 1.00 40.83 302 SER C C 1
ATOM 5998 O O . SER C 1 302 ? 57.468 35.681 0.003 1.00 33.22 302 SER C O 1
ATOM 6001 N N . GLY C 1 303 ? 58.534 35.253 -1.941 1.00 42.52 303 GLY C N 1
ATOM 6002 C CA . GLY C 1 303 ? 57.381 34.811 -2.724 1.00 74.65 303 GLY C CA 1
ATOM 6003 C C . GLY C 1 303 ? 56.228 35.784 -2.809 1.00 103.93 303 GLY C C 1
ATOM 6004 O O . GLY C 1 303 ? 55.074 35.360 -2.846 1.00 72.53 303 GLY C O 1
ATOM 6005 N N . VAL D 1 34 ? 27.466 20.307 50.064 1.00 29.69 34 VAL D N 1
ATOM 6006 C CA . VAL D 1 34 ? 26.955 20.767 48.758 1.00 27.59 34 VAL D CA 1
ATOM 6007 C C . VAL D 1 34 ? 25.660 21.525 48.982 1.00 29.67 34 VAL D C 1
ATOM 6008 O O . VAL D 1 34 ? 24.763 21.004 49.597 1.00 26.62 34 VAL D O 1
ATOM 6012 N N . ALA D 1 35 ? 25.539 22.714 48.405 1.00 27.35 35 ALA D N 1
ATOM 6013 C CA . ALA D 1 35 ? 24.355 23.548 48.566 1.00 27.98 35 ALA D CA 1
ATOM 6014 C C . ALA D 1 35 ? 24.187 24.453 47.373 1.00 31.62 35 ALA D C 1
ATOM 6015 O O . ALA D 1 35 ? 25.186 24.789 46.722 1.00 26.88 35 ALA D O 1
ATOM 6017 N N . ALA D 1 36 ? 22.931 24.899 47.119 1.00 30.63 36 ALA D N 1
ATOM 6018 C CA . ALA D 1 36 ? 22.616 25.835 46.036 1.00 30.39 36 ALA D CA 1
ATOM 6019 C C . ALA D 1 36 ? 23.449 27.151 46.158 1.00 30.37 36 ALA D C 1
ATOM 6020 O O . ALA D 1 36 ? 23.682 27.660 47.251 1.00 31.03 36 ALA D O 1
ATOM 6022 N N . PRO D 1 37 ? 23.948 27.663 45.023 1.00 21.35 37 PRO D N 1
ATOM 6023 C CA . PRO D 1 37 ? 24.737 28.927 45.020 1.00 20.26 37 PRO D CA 1
ATOM 6024 C C . PRO D 1 37 ? 23.935 30.183 45.359 1.00 21.11 37 PRO D C 1
ATOM 6025 O O . PRO D 1 37 ? 22.701 30.162 45.288 1.00 18.61 37 PRO D O 1
ATOM 6029 N N . ALA D 1 38 ? 24.636 31.290 45.662 1.00 17.64 38 ALA D N 1
ATOM 6030 C CA . ALA D 1 38 ? 24.000 32.590 45.957 1.00 18.35 38 ALA D CA 1
ATOM 6031 C C . ALA D 1 38 ? 23.242 33.086 44.736 1.00 19.51 38 ALA D C 1
ATOM 6032 O O . ALA D 1 38 ? 23.754 32.964 43.626 1.00 17.95 38 ALA D O 1
ATOM 6034 N N . VAL D 1 39 ? 22.052 33.677 44.929 1.00 18.47 39 VAL D N 1
ATOM 6035 C CA . VAL D 1 39 ? 21.366 34.273 43.768 1.00 17.97 39 VAL D CA 1
ATOM 6036 C C . VAL D 1 39 ? 21.330 35.795 43.953 1.00 18.87 39 VAL D C 1
ATOM 6037 O O . VAL D 1 39 ? 21.140 36.520 42.980 1.00 17.78 39 VAL D O 1
ATOM 6041 N N . VAL D 1 40 ? 21.634 36.282 45.173 1.00 14.05 40 VAL D N 1
ATOM 6042 C CA . VAL D 1 40 ? 21.796 37.714 45.409 1.00 14.11 40 VAL D CA 1
ATOM 6043 C C . VAL D 1 40 ? 23.015 38.188 44.590 1.00 16.27 40 VAL D C 1
ATOM 6044 O O . VAL D 1 40 ? 24.072 37.529 44.632 1.00 15.96 40 VAL D O 1
ATOM 6048 N N . GLU D 1 41 ? 22.885 39.321 43.876 1.00 9.99 41 GLU D N 1
ATOM 6049 C CA . GLU D 1 41 ? 24.019 39.837 43.084 1.00 10.00 41 GLU D CA 1
ATOM 6050 C C . GLU D 1 41 ? 25.114 40.341 44.031 1.00 14.82 41 GLU D C 1
ATOM 6051 O O . GLU D 1 41 ? 24.814 41.070 44.995 1.00 16.64 41 GLU D O 1
ATOM 6057 N N . GLY D 1 42 ? 26.341 39.941 43.762 1.00 11.61 42 GLY D N 1
ATOM 6058 C CA . GLY D 1 42 ? 27.488 40.325 44.587 1.00 12.21 42 GLY D CA 1
ATOM 6059 C C . GLY D 1 42 ? 28.121 41.626 44.148 1.00 14.45 42 GLY D C 1
ATOM 6060 O O . GLY D 1 42 ? 28.290 41.884 42.960 1.00 11.79 42 GLY D O 1
ATOM 6061 N N . SER D 1 43 ? 28.470 42.467 45.109 1.00 11.65 43 SER D N 1
ATOM 6062 C CA . SER D 1 43 ? 29.110 43.743 44.804 1.00 11.95 43 SER D CA 1
ATOM 6063 C C . SER D 1 43 ? 30.527 43.547 44.219 1.00 14.98 43 SER D C 1
ATOM 6064 O O . SER D 1 43 ? 31.290 42.728 44.725 1.00 14.85 43 SER D O 1
ATOM 6067 N N . SER D 1 44 ? 30.860 44.291 43.177 1.00 11.18 44 SER D N 1
ATOM 6068 C CA . SER D 1 44 ? 32.224 44.263 42.611 1.00 9.72 44 SER D CA 1
ATOM 6069 C C . SER D 1 44 ? 33.088 45.394 43.181 1.00 14.44 44 SER D C 1
ATOM 6070 O O . SER D 1 44 ? 34.260 45.480 42.823 1.00 13.76 44 SER D O 1
ATOM 6073 N N . THR D 1 45 ? 32.533 46.239 44.084 1.00 14.29 45 THR D N 1
ATOM 6074 C CA . THR D 1 45 ? 33.284 47.379 44.621 1.00 15.91 45 THR D CA 1
ATOM 6075 C C . THR D 1 45 ? 33.600 47.220 46.109 1.00 21.65 45 THR D C 1
ATOM 6076 O O . THR D 1 45 ? 34.280 48.079 46.675 1.00 23.41 45 THR D O 1
ATOM 6080 N N . ASN D 1 46 ? 33.113 46.152 46.726 1.00 18.29 46 ASN D N 1
ATOM 6081 C CA . ASN D 1 46 ? 33.280 45.865 48.144 1.00 20.49 46 ASN D CA 1
ATOM 6082 C C . ASN D 1 46 ? 34.299 44.730 48.296 1.00 24.76 46 ASN D C 1
ATOM 6083 O O . ASN D 1 46 ? 34.074 43.635 47.796 1.00 21.74 46 ASN D O 1
ATOM 6088 N N . ALA D 1 47 ? 35.435 45.006 48.965 1.00 21.24 47 ALA D N 1
ATOM 6089 C CA . ALA D 1 47 ? 36.511 44.017 49.159 1.00 21.20 47 ALA D CA 1
ATOM 6090 C C . ALA D 1 47 ? 36.010 42.693 49.797 1.00 22.18 47 ALA D C 1
ATOM 6091 O O . ALA D 1 47 ? 36.416 41.618 49.352 1.00 20.56 47 ALA D O 1
ATOM 6093 N N . ALA D 1 48 ? 35.161 42.769 50.840 1.00 19.76 48 ALA D N 1
ATOM 6094 C CA . ALA D 1 48 ? 34.641 41.568 51.514 1.00 19.56 48 ALA D CA 1
ATOM 6095 C C . ALA D 1 48 ? 33.778 40.704 50.568 1.00 20.86 48 ALA D C 1
ATOM 6096 O O . ALA D 1 48 ? 33.895 39.475 50.582 1.00 18.52 48 ALA D O 1
ATOM 6098 N N . ALA D 1 49 ? 32.962 41.338 49.706 1.00 18.15 49 ALA D N 1
ATOM 6099 C CA . ALA D 1 49 ? 32.111 40.593 48.769 1.00 15.98 49 ALA D CA 1
ATOM 6100 C C . ALA D 1 49 ? 32.962 39.926 47.710 1.00 17.30 49 ALA D C 1
ATOM 6101 O O . ALA D 1 49 ? 32.740 38.780 47.378 1.00 16.60 49 ALA D O 1
ATOM 6103 N N . VAL D 1 50 ? 33.968 40.653 47.195 1.00 14.65 50 VAL D N 1
ATOM 6104 C CA . VAL D 1 50 ? 34.806 40.162 46.099 1.00 13.03 50 VAL D CA 1
ATOM 6105 C C . VAL D 1 50 ? 35.691 38.991 46.569 1.00 16.66 50 VAL D C 1
ATOM 6106 O O . VAL D 1 50 ? 35.970 38.074 45.790 1.00 15.08 50 VAL D O 1
ATOM 6110 N N . LYS D 1 51 ? 36.100 38.976 47.858 1.00 14.44 51 LYS D N 1
ATOM 6111 C CA . LYS D 1 51 ? 36.956 37.913 48.394 1.00 16.01 51 LYS D CA 1
ATOM 6112 C C . LYS D 1 51 ? 36.233 36.559 48.491 1.00 20.79 51 LYS D C 1
ATOM 6113 O O . LYS D 1 51 ? 36.897 35.533 48.618 1.00 21.55 51 LYS D O 1
ATOM 6119 N N . LYS D 1 52 ? 34.886 36.553 48.468 1.00 16.76 52 LYS D N 1
ATOM 6120 C CA . LYS D 1 52 ? 34.107 35.317 48.577 1.00 16.04 52 LYS D CA 1
ATOM 6121 C C . LYS D 1 52 ? 34.276 34.421 47.344 1.00 16.94 52 LYS D C 1
ATOM 6122 O O . LYS D 1 52 ? 34.767 34.874 46.305 1.00 14.20 52 LYS D O 1
ATOM 6128 N N . SER D 1 53 ? 33.915 33.142 47.484 1.00 12.58 53 SER D N 1
ATOM 6129 C CA . SER D 1 53 ? 34.012 32.186 46.395 1.00 11.11 53 SER D CA 1
ATOM 6130 C C . SER D 1 53 ? 33.040 32.570 45.287 1.00 12.99 53 SER D C 1
ATOM 6131 O O . SER D 1 53 ? 32.098 33.349 45.532 1.00 13.76 53 SER D O 1
ATOM 6134 N N . LEU D 1 54 ? 33.209 31.968 44.115 1.00 9.76 54 LEU D N 1
ATOM 6135 C CA . LEU D 1 54 ? 32.276 32.247 42.993 1.00 9.57 54 LEU D CA 1
ATOM 6136 C C . LEU D 1 54 ? 30.848 31.808 43.372 1.00 13.37 54 LEU D C 1
ATOM 6137 O O . LEU D 1 54 ? 29.891 32.518 43.051 1.00 11.94 54 LEU D O 1
ATOM 6142 N N . ARG D 1 55 ? 30.695 30.663 44.071 1.00 11.97 55 ARG D N 1
ATOM 6143 C CA . ARG D 1 55 ? 29.341 30.235 44.463 1.00 12.31 55 ARG D CA 1
ATOM 6144 C C . ARG D 1 55 ? 28.698 31.186 45.464 1.00 16.23 55 ARG D C 1
ATOM 6145 O O . ARG D 1 55 ? 27.463 31.257 45.546 1.00 18.45 55 ARG D O 1
ATOM 6153 N N . ASP D 1 56 ? 29.508 31.901 46.217 1.00 12.85 56 ASP D N 1
ATOM 6154 C CA . ASP D 1 56 ? 28.996 32.829 47.230 1.00 13.21 56 ASP D CA 1
ATOM 6155 C C . ASP D 1 56 ? 28.955 34.290 46.743 1.00 15.46 56 ASP D C 1
ATOM 6156 O O . ASP D 1 56 ? 28.846 35.216 47.553 1.00 15.59 56 ASP D O 1
ATOM 6161 N N . GLY D 1 57 ? 28.995 34.491 45.437 1.00 11.25 57 GLY D N 1
ATOM 6162 C CA . GLY D 1 57 ? 28.830 35.842 44.892 1.00 11.59 57 GLY D CA 1
ATOM 6163 C C . GLY D 1 57 ? 30.088 36.682 44.757 1.00 12.59 57 GLY D C 1
ATOM 6164 O O . GLY D 1 57 ? 30.005 37.860 44.422 1.00 11.71 57 GLY D O 1
ATOM 6165 N N . GLY D 1 58 ? 31.259 36.091 45.018 1.00 10.28 58 GLY D N 1
ATOM 6166 C CA . GLY D 1 58 ? 32.533 36.806 44.876 1.00 11.40 58 GLY D CA 1
ATOM 6167 C C . GLY D 1 58 ? 33.330 36.421 43.653 1.00 13.40 58 GLY D C 1
ATOM 6168 O O . GLY D 1 58 ? 32.788 35.841 42.693 1.00 11.05 58 GLY D O 1
ATOM 6169 N N . MET D 1 59 ? 34.645 36.749 43.667 1.00 12.50 59 MET D N 1
ATOM 6170 C CA . MET D 1 59 ? 35.526 36.489 42.508 1.00 11.16 59 MET D CA 1
ATOM 6171 C C . MET D 1 59 ? 36.551 35.413 42.752 1.00 14.14 59 MET D C 1
ATOM 6172 O O . MET D 1 59 ? 37.278 35.051 41.823 1.00 14.04 59 MET D O 1
ATOM 6177 N N . THR D 1 60 ? 36.695 34.961 43.990 1.00 13.47 60 THR D N 1
ATOM 6178 C CA . THR D 1 60 ? 37.778 34.036 44.313 1.00 14.70 60 THR D CA 1
ATOM 6179 C C . THR D 1 60 ? 37.392 32.602 44.012 1.00 20.51 60 THR D C 1
ATOM 6180 O O . THR D 1 60 ? 36.635 32.006 44.758 1.00 25.56 60 THR D O 1
ATOM 6184 N N . ALA D 1 61 ? 37.958 32.028 42.967 1.00 14.63 61 ALA D N 1
ATOM 6185 C CA . ALA D 1 61 ? 37.618 30.639 42.640 1.00 13.46 61 ALA D CA 1
ATOM 6186 C C . ALA D 1 61 ? 38.191 29.690 43.682 1.00 18.70 61 ALA D C 1
ATOM 6187 O O . ALA D 1 61 ? 39.374 29.808 44.071 1.00 16.32 61 ALA D O 1
ATOM 6189 N N . LEU D 1 62 ? 37.334 28.802 44.206 1.00 13.96 62 LEU D N 1
ATOM 6190 C CA . LEU D 1 62 ? 37.822 27.741 45.068 1.00 14.90 62 LEU D CA 1
ATOM 6191 C C . LEU D 1 62 ? 38.609 26.782 44.196 1.00 15.97 62 LEU D C 1
ATOM 6192 O O . LEU D 1 62 ? 38.399 26.776 42.974 1.00 14.65 62 LEU D O 1
ATOM 6197 N N . PRO D 1 63 ? 39.444 25.877 44.769 1.00 15.88 63 PRO D N 1
ATOM 6198 C CA . PRO D 1 63 ? 40.144 24.883 43.919 1.00 15.27 63 PRO D CA 1
ATOM 6199 C C . PRO D 1 63 ? 39.173 23.992 43.132 1.00 17.76 63 PRO D C 1
ATOM 6200 O O . PRO D 1 63 ? 39.539 23.491 42.065 1.00 17.98 63 PRO D O 1
ATOM 6204 N N . SER D 1 64 ? 37.929 23.825 43.624 1.00 13.52 64 SER D N 1
ATOM 6205 C CA . SER D 1 64 ? 36.920 23.006 42.937 1.00 13.12 64 SER D CA 1
ATOM 6206 C C . SER D 1 64 ? 36.178 23.749 41.799 1.00 16.18 64 SER D C 1
ATOM 6207 O O . SER D 1 64 ? 35.464 23.105 41.021 1.00 15.15 64 SER D O 1
ATOM 6210 N N . GLU D 1 65 ? 36.299 25.091 41.731 1.00 11.04 65 GLU D N 1
ATOM 6211 C CA . GLU D 1 65 ? 35.514 25.867 40.751 1.00 10.01 65 GLU D CA 1
ATOM 6212 C C . GLU D 1 65 ? 36.255 26.176 39.463 1.00 14.28 65 GLU D C 1
ATOM 6213 O O . GLU D 1 65 ? 37.407 26.593 39.501 1.00 16.25 65 GLU D O 1
ATOM 6219 N N . ILE D 1 66 ? 35.598 25.987 38.316 1.00 9.97 66 ILE D N 1
ATOM 6220 C CA . ILE D 1 66 ? 36.170 26.376 37.025 1.00 9.76 66 ILE D CA 1
ATOM 6221 C C . ILE D 1 66 ? 35.244 27.441 36.441 1.00 10.99 66 ILE D C 1
ATOM 6222 O O . ILE D 1 66 ? 34.095 27.135 36.131 1.00 11.54 66 ILE D O 1
ATOM 6227 N N . LEU D 1 67 ? 35.760 28.645 36.243 1.00 8.62 67 LEU D N 1
ATOM 6228 C CA . LEU D 1 67 ? 34.997 29.723 35.614 1.00 7.62 67 LEU D CA 1
ATOM 6229 C C . LEU D 1 67 ? 35.191 29.654 34.099 1.00 10.83 67 LEU D C 1
ATOM 6230 O O . LEU D 1 67 ? 36.324 29.508 33.623 1.00 9.51 67 LEU D O 1
ATOM 6235 N N . PHE D 1 68 ? 34.103 29.759 33.337 1.00 8.00 68 PHE D N 1
ATOM 6236 C CA . PHE D 1 68 ? 34.169 29.802 31.877 1.00 6.73 68 PHE D CA 1
ATOM 6237 C C . PHE D 1 68 ? 33.005 30.649 31.380 1.00 8.81 68 PHE D C 1
ATOM 6238 O O . PHE D 1 68 ? 32.278 31.250 32.185 1.00 7.15 68 PHE D O 1
ATOM 6246 N N . ALA D 1 69 ? 32.836 30.732 30.056 1.00 7.26 69 ALA D N 1
ATOM 6247 C CA . ALA D 1 69 ? 31.753 31.553 29.544 1.00 8.12 69 ALA D CA 1
ATOM 6248 C C . ALA D 1 69 ? 31.204 30.987 28.274 1.00 11.37 69 ALA D C 1
ATOM 6249 O O . ALA D 1 69 ? 31.952 30.385 27.497 1.00 10.56 69 ALA D O 1
ATOM 6251 N N . VAL D 1 70 ? 29.914 31.237 28.025 1.00 9.51 70 VAL D N 1
ATOM 6252 C CA . VAL D 1 70 ? 29.314 30.939 26.705 1.00 10.70 70 VAL D CA 1
ATOM 6253 C C . VAL D 1 70 ? 28.689 32.279 26.272 1.00 13.32 70 VAL D C 1
ATOM 6254 O O . VAL D 1 70 ? 27.793 32.795 26.957 1.00 12.02 70 VAL D O 1
ATOM 6258 N N . GLY D 1 71 ? 29.224 32.891 25.210 1.00 12.07 71 GLY D N 1
ATOM 6259 C CA . GLY D 1 71 ? 28.813 34.253 24.855 1.00 12.07 71 GLY D CA 1
ATOM 6260 C C . GLY D 1 71 ? 29.141 35.166 26.035 1.00 13.29 71 GLY D C 1
ATOM 6261 O O . GLY D 1 71 ? 30.221 35.048 26.648 1.00 13.64 71 GLY D O 1
ATOM 6262 N N . SER D 1 72 ? 28.187 35.989 26.432 1.00 12.79 72 SER D N 1
ATOM 6263 C CA . SER D 1 72 ? 28.397 36.911 27.559 1.00 13.80 72 SER D CA 1
ATOM 6264 C C . SER D 1 72 ? 27.949 36.256 28.888 1.00 13.94 72 SER D C 1
ATOM 6265 O O . SER D 1 72 ? 27.947 36.926 29.926 1.00 11.58 72 SER D O 1
ATOM 6268 N N . ILE D 1 73 ? 27.583 34.966 28.850 1.00 9.90 73 ILE D N 1
ATOM 6269 C CA . ILE D 1 73 ? 27.076 34.287 30.055 1.00 7.75 73 ILE D CA 1
ATOM 6270 C C . ILE D 1 73 ? 28.234 33.659 30.816 1.00 9.25 73 ILE D C 1
ATOM 6271 O O . ILE D 1 73 ? 28.832 32.713 30.306 1.00 8.05 73 ILE D O 1
ATOM 6276 N N . PRO D 1 74 ? 28.520 34.121 32.045 1.00 8.48 74 PRO D N 1
ATOM 6277 C CA . PRO D 1 74 ? 29.559 33.454 32.837 1.00 8.20 74 PRO D CA 1
ATOM 6278 C C . PRO D 1 74 ? 28.979 32.193 33.464 1.00 9.44 74 PRO D C 1
ATOM 6279 O O . PRO D 1 74 ? 27.805 32.175 33.882 1.00 6.91 74 PRO D O 1
ATOM 6283 N N . LEU D 1 75 ? 29.800 31.156 33.572 1.00 7.85 75 LEU D N 1
ATOM 6284 C CA . LEU D 1 75 ? 29.354 29.891 34.175 1.00 6.36 75 LEU D CA 1
ATOM 6285 C C . LEU D 1 75 ? 30.457 29.345 35.040 1.00 7.74 75 LEU D C 1
ATOM 6286 O O . LEU D 1 75 ? 31.642 29.592 34.795 1.00 8.21 75 LEU D O 1
ATOM 6291 N N . VAL D 1 76 ? 30.046 28.578 36.045 1.00 6.20 76 VAL D N 1
ATOM 6292 C CA . VAL D 1 76 ? 31.009 27.877 36.884 1.00 6.97 76 VAL D CA 1
ATOM 6293 C C . VAL D 1 76 ? 30.585 26.433 36.962 1.00 8.71 76 VAL D C 1
ATOM 6294 O O . VAL D 1 76 ? 29.394 26.147 37.127 1.00 9.64 76 VAL D O 1
ATOM 6298 N N . VAL D 1 77 ? 31.532 25.525 36.833 1.00 7.54 77 VAL D N 1
ATOM 6299 C CA . VAL D 1 77 ? 31.276 24.120 37.138 1.00 8.55 77 VAL D CA 1
ATOM 6300 C C . VAL D 1 77 ? 32.036 23.843 38.469 1.00 10.97 77 VAL D C 1
ATOM 6301 O O . VAL D 1 77 ? 33.200 24.267 38.618 1.00 9.47 77 VAL D O 1
ATOM 6305 N N . ASP D 1 78 ? 31.371 23.210 39.438 1.00 9.54 78 ASP D N 1
ATOM 6306 C CA . ASP D 1 78 ? 32.062 22.838 40.682 1.00 8.42 78 ASP D CA 1
ATOM 6307 C C . ASP D 1 78 ? 32.354 21.338 40.616 1.00 12.56 78 ASP D C 1
ATOM 6308 O O . ASP D 1 78 ? 31.431 20.515 40.595 1.00 11.43 78 ASP D O 1
ATOM 6313 N N . LYS D 1 79 ? 33.661 20.980 40.561 1.00 11.00 79 LYS D N 1
ATOM 6314 C CA . LYS D 1 79 ? 34.103 19.586 40.436 1.00 10.37 79 LYS D CA 1
ATOM 6315 C C . LYS D 1 79 ? 33.713 18.733 41.637 1.00 14.41 79 LYS D C 1
ATOM 6316 O O . LYS D 1 79 ? 33.535 17.527 41.470 1.00 13.99 79 LYS D O 1
ATOM 6322 N N . ASP D 1 80 ? 33.636 19.329 42.851 1.00 10.57 80 ASP D N 1
ATOM 6323 C CA . ASP D 1 80 ? 33.315 18.560 44.047 1.00 11.74 80 ASP D CA 1
ATOM 6324 C C . ASP D 1 80 ? 31.801 18.288 44.119 1.00 15.42 80 ASP D C 1
ATOM 6325 O O . ASP D 1 80 ? 31.387 17.168 44.496 1.00 13.51 80 ASP D O 1
ATOM 6330 N N . ALA D 1 81 ? 30.982 19.303 43.783 1.00 11.07 81 ALA D N 1
ATOM 6331 C CA . ALA D 1 81 ? 29.523 19.082 43.715 1.00 9.88 81 ALA D CA 1
ATOM 6332 C C . ALA D 1 81 ? 29.250 18.022 42.634 1.00 12.25 81 ALA D C 1
ATOM 6333 O O . ALA D 1 81 ? 28.458 17.101 42.851 1.00 11.98 81 ALA D O 1
ATOM 6335 N N . LEU D 1 82 ? 29.981 18.108 41.494 1.00 9.30 82 LEU D N 1
ATOM 6336 C CA . LEU D 1 82 ? 29.799 17.142 40.425 1.00 9.73 82 LEU D CA 1
ATOM 6337 C C . LEU D 1 82 ? 30.169 15.728 40.861 1.00 13.35 82 LEU D C 1
ATOM 6338 O O . LEU D 1 82 ? 29.405 14.798 40.595 1.00 12.44 82 LEU D O 1
ATOM 6343 N N . SER D 1 83 ? 31.375 15.546 41.430 1.00 11.52 83 SER D N 1
ATOM 6344 C CA . SER D 1 83 ? 31.810 14.192 41.786 1.00 12.03 83 SER D CA 1
ATOM 6345 C C . SER D 1 83 ? 30.930 13.614 42.883 1.00 14.22 83 SER D C 1
ATOM 6346 O O . SER D 1 83 ? 30.551 12.438 42.783 1.00 15.87 83 SER D O 1
ATOM 6349 N N . THR D 1 84 ? 30.554 14.420 43.895 1.00 13.25 84 THR D N 1
ATOM 6350 C CA . THR D 1 84 ? 29.715 13.945 45.007 1.00 14.45 84 THR D CA 1
ATOM 6351 C C . THR D 1 84 ? 28.328 13.493 44.493 1.00 14.19 84 THR D C 1
ATOM 6352 O O . THR D 1 84 ? 27.845 12.406 44.844 1.00 14.00 84 THR D O 1
ATOM 6356 N N . LEU D 1 85 ? 27.671 14.358 43.734 1.00 11.49 85 LEU D N 1
ATOM 6357 C CA . LEU D 1 85 ? 26.329 14.053 43.241 1.00 11.81 85 LEU D CA 1
ATOM 6358 C C . LEU D 1 85 ? 26.363 12.961 42.173 1.00 14.59 85 LEU D C 1
ATOM 6359 O O . LEU D 1 85 ? 25.464 12.135 42.130 1.00 13.40 85 LEU D O 1
ATOM 6364 N N . ALA D 1 86 ? 27.419 12.914 41.333 1.00 11.43 86 ALA D N 1
ATOM 6365 C CA . ALA D 1 86 ? 27.472 11.817 40.352 1.00 12.55 86 ALA D CA 1
ATOM 6366 C C . ALA D 1 86 ? 27.598 10.460 41.068 1.00 15.13 86 ALA D C 1
ATOM 6367 O O . ALA D 1 86 ? 27.035 9.474 40.608 1.00 13.19 86 ALA D O 1
ATOM 6369 N N . ALA D 1 87 ? 28.371 10.402 42.177 1.00 12.54 87 ALA D N 1
ATOM 6370 C CA . ALA D 1 87 ? 28.528 9.133 42.926 1.00 13.40 87 ALA D CA 1
ATOM 6371 C C . ALA D 1 87 ? 27.165 8.716 43.511 1.00 16.74 87 ALA D C 1
ATOM 6372 O O . ALA D 1 87 ? 26.805 7.521 43.513 1.00 15.98 87 ALA D O 1
ATOM 6374 N N . ALA D 1 88 ? 26.403 9.718 44.010 1.00 12.28 88 ALA D N 1
ATOM 6375 C CA . ALA D 1 88 ? 25.053 9.476 44.529 1.00 13.20 88 ALA D CA 1
ATOM 6376 C C . ALA D 1 88 ? 24.139 8.954 43.382 1.00 16.27 88 ALA D C 1
ATOM 6377 O O . ALA D 1 88 ? 23.391 8.016 43.593 1.00 14.91 88 ALA D O 1
ATOM 6379 N N . LEU D 1 89 ? 24.265 9.504 42.160 1.00 12.51 89 LEU D N 1
ATOM 6380 C CA . LEU D 1 89 ? 23.455 9.053 41.024 1.00 11.23 89 LEU D CA 1
ATOM 6381 C C . LEU D 1 89 ? 23.806 7.600 40.643 1.00 14.45 89 LEU D C 1
ATOM 6382 O O . LEU D 1 89 ? 22.898 6.788 40.393 1.00 12.56 89 LEU D O 1
ATOM 6387 N N . VAL D 1 90 ? 25.129 7.267 40.627 1.00 11.66 90 VAL D N 1
ATOM 6388 C CA . VAL D 1 90 ? 25.585 5.884 40.347 1.00 12.91 90 VAL D CA 1
ATOM 6389 C C . VAL D 1 90 ? 24.950 4.912 41.381 1.00 18.04 90 VAL D C 1
ATOM 6390 O O . VAL D 1 90 ? 24.520 3.806 41.044 1.00 17.31 90 VAL D O 1
ATOM 6394 N N . ALA D 1 91 ? 24.928 5.316 42.640 1.00 15.16 91 ALA D N 1
ATOM 6395 C CA . ALA D 1 91 ? 24.399 4.461 43.706 1.00 16.65 91 ALA D CA 1
ATOM 6396 C C . ALA D 1 91 ? 22.870 4.387 43.718 1.00 18.26 91 ALA D C 1
ATOM 6397 O O . ALA D 1 91 ? 22.311 3.489 44.355 1.00 17.13 91 ALA D O 1
ATOM 6399 N N . SER D 1 92 ? 22.196 5.297 43.020 1.00 14.83 92 SER D N 1
ATOM 6400 C CA . SER D 1 92 ? 20.727 5.418 43.043 1.00 14.63 92 SER D CA 1
ATOM 6401 C C . SER D 1 92 ? 20.030 4.235 42.436 1.00 19.89 92 SER D C 1
ATOM 6402 O O . SER D 1 92 ? 20.364 3.816 41.340 1.00 19.85 92 SER D O 1
ATOM 6405 N N . ASP D 1 93 ? 19.019 3.740 43.128 1.00 21.06 93 ASP D N 1
ATOM 6406 C CA . ASP D 1 93 ? 18.187 2.651 42.631 1.00 21.50 93 ASP D CA 1
ATOM 6407 C C . ASP D 1 93 ? 17.094 3.195 41.726 1.00 25.23 93 ASP D C 1
ATOM 6408 O O . ASP D 1 93 ? 16.418 2.407 41.070 1.00 24.84 93 ASP D O 1
ATOM 6413 N N . ASP D 1 94 ? 16.953 4.537 41.637 1.00 19.11 94 ASP D N 1
ATOM 6414 C CA . ASP D 1 94 ? 15.933 5.119 40.776 1.00 17.51 94 ASP D CA 1
ATOM 6415 C C . ASP D 1 94 ? 16.447 6.445 40.200 1.00 18.51 94 ASP D C 1
ATOM 6416 O O . ASP D 1 94 ? 16.123 7.514 40.712 1.00 15.96 94 ASP D O 1
ATOM 6421 N N . PRO D 1 95 ? 17.192 6.406 39.073 1.00 18.97 95 PRO D N 1
ATOM 6422 C CA . PRO D 1 95 ? 17.740 7.644 38.484 1.00 18.12 95 PRO D CA 1
ATOM 6423 C C . PRO D 1 95 ? 16.702 8.704 38.098 1.00 21.97 95 PRO D C 1
ATOM 6424 O O . PRO D 1 95 ? 16.953 9.884 38.307 1.00 20.55 95 PRO D O 1
ATOM 6428 N N . SER D 1 96 ? 15.527 8.322 37.563 1.00 20.24 96 SER D N 1
ATOM 6429 C CA . SER D 1 96 ? 14.519 9.357 37.188 1.00 19.82 96 SER D CA 1
ATOM 6430 C C . SER D 1 96 ? 14.073 10.212 38.416 1.00 16.67 96 SER D C 1
ATOM 6431 O O . SER D 1 96 ? 14.037 11.434 38.363 1.00 17.92 96 SER D O 1
ATOM 6434 N N . THR D 1 97 ? 13.782 9.520 39.519 1.00 14.15 97 THR D N 1
ATOM 6435 C CA . THR D 1 97 ? 13.376 10.145 40.790 1.00 14.79 97 THR D CA 1
ATOM 6436 C C . THR D 1 97 ? 14.580 10.892 41.336 1.00 15.77 97 THR D C 1
ATOM 6437 O O . THR D 1 97 ? 14.417 11.976 41.880 1.00 15.39 97 THR D O 1
ATOM 6441 N N . TRP D 1 98 ? 15.810 10.331 41.113 1.00 13.08 98 TRP D N 1
ATOM 6442 C CA . TRP D 1 98 ? 17.022 11.012 41.613 1.00 12.34 98 TRP D CA 1
ATOM 6443 C C . TRP D 1 98 ? 17.107 12.457 41.097 1.00 16.88 98 TRP D C 1
ATOM 6444 O O . TRP D 1 98 ? 17.350 13.382 41.892 1.00 15.03 98 TRP D O 1
ATOM 6455 N N . PHE D 1 99 ? 16.910 12.669 39.777 1.00 12.89 99 PHE D N 1
ATOM 6456 C CA . PHE D 1 99 ? 17.008 14.010 39.247 1.00 13.28 99 PHE D CA 1
ATOM 6457 C C . PHE D 1 99 ? 15.933 14.952 39.825 1.00 19.86 99 PHE D C 1
ATOM 6458 O O . PHE D 1 99 ? 16.238 16.086 40.171 1.00 18.98 99 PHE D O 1
ATOM 6466 N N . VAL D 1 100 ? 14.699 14.483 39.935 1.00 20.15 100 VAL D N 1
ATOM 6467 C CA . VAL D 1 100 ? 13.629 15.349 40.470 1.00 20.34 100 VAL D CA 1
ATOM 6468 C C . VAL D 1 100 ? 13.895 15.665 41.971 1.00 19.69 100 VAL D C 1
ATOM 6469 O O . VAL D 1 100 ? 13.904 16.829 42.376 1.00 18.31 100 VAL D O 1
ATOM 6473 N N . ALA D 1 101 ? 14.208 14.630 42.761 1.00 13.65 101 ALA D N 1
ATOM 6474 C CA . ALA D 1 101 ? 14.432 14.779 44.212 1.00 11.82 101 ALA D CA 1
ATOM 6475 C C . ALA D 1 101 ? 15.620 15.693 44.567 1.00 15.48 101 ALA D C 1
ATOM 6476 O O . ALA D 1 101 ? 15.589 16.358 45.616 1.00 14.44 101 ALA D O 1
ATOM 6478 N N . ASN D 1 102 ? 16.684 15.674 43.735 1.00 11.96 102 ASN D N 1
ATOM 6479 C CA . ASN D 1 102 ? 17.902 16.431 44.026 1.00 12.13 102 ASN D CA 1
ATOM 6480 C C . ASN D 1 102 ? 17.979 17.715 43.211 1.00 15.65 102 ASN D C 1
ATOM 6481 O O . ASN D 1 102 ? 19.050 18.294 43.142 1.00 15.07 102 ASN D O 1
ATOM 6486 N N . ARG D 1 103 ? 16.875 18.186 42.642 1.00 11.71 103 ARG D N 1
ATOM 6487 C CA . ARG D 1 103 ? 16.880 19.383 41.751 1.00 13.42 103 ARG D CA 1
ATOM 6488 C C . ARG D 1 103 ? 17.572 20.603 42.417 1.00 19.13 103 ARG D C 1
ATOM 6489 O O . ARG D 1 103 ? 18.360 21.294 41.736 1.00 16.30 103 ARG D O 1
ATOM 6497 N N . GLU D 1 104 ? 17.360 20.823 43.733 1.00 18.49 104 GLU D N 1
ATOM 6498 C CA . GLU D 1 104 ? 17.997 21.977 44.402 1.00 18.92 104 GLU D CA 1
ATOM 6499 C C . GLU D 1 104 ? 19.496 21.837 44.491 1.00 21.38 104 GLU D C 1
ATOM 6500 O O . GLU D 1 104 ? 20.185 22.798 44.145 1.00 19.04 104 GLU D O 1
ATOM 6506 N N . LEU D 1 105 ? 20.049 20.656 44.933 1.00 17.05 105 LEU D N 1
ATOM 6507 C CA . LEU D 1 105 ? 21.495 20.471 44.996 1.00 15.33 105 LEU D CA 1
ATOM 6508 C C . LEU D 1 105 ? 22.132 20.565 43.644 1.00 12.52 105 LEU D C 1
ATOM 6509 O O . LEU D 1 105 ? 23.280 20.984 43.520 1.00 13.12 105 LEU D O 1
ATOM 6514 N N . ILE D 1 106 ? 21.409 20.102 42.597 1.00 9.35 106 ILE D N 1
ATOM 6515 C CA . ILE D 1 106 ? 22.005 20.094 41.250 1.00 8.99 106 ILE D CA 1
ATOM 6516 C C . ILE D 1 106 ? 22.350 21.531 40.776 1.00 11.62 106 ILE D C 1
ATOM 6517 O O . ILE D 1 106 ? 23.253 21.693 39.952 1.00 10.43 106 ILE D O 1
ATOM 6522 N N . ARG D 1 107 ? 21.724 22.558 41.351 1.00 10.85 107 ARG D N 1
ATOM 6523 C CA . ARG D 1 107 ? 22.087 23.959 41.003 1.00 11.67 107 ARG D CA 1
ATOM 6524 C C . ARG D 1 107 ? 23.559 24.255 41.350 1.00 17.22 107 ARG D C 1
ATOM 6525 O O . ARG D 1 107 ? 24.146 25.158 40.775 1.00 17.85 107 ARG D O 1
ATOM 6533 N N . ALA D 1 108 ? 24.129 23.498 42.332 1.00 11.44 108 ALA D N 1
ATOM 6534 C CA . ALA D 1 108 ? 25.524 23.677 42.750 1.00 13.13 108 ALA D CA 1
ATOM 6535 C C . ALA D 1 108 ? 26.549 23.177 41.721 1.00 14.25 108 ALA D C 1
ATOM 6536 O O . ALA D 1 108 ? 27.741 23.535 41.800 1.00 14.80 108 ALA D O 1
ATOM 6538 N N . VAL D 1 109 ? 26.122 22.289 40.807 1.00 8.38 109 VAL D N 1
ATOM 6539 C CA . VAL D 1 109 ? 27.041 21.641 39.867 1.00 7.32 109 VAL D CA 1
ATOM 6540 C C . VAL D 1 109 ? 27.459 22.619 38.756 1.00 9.62 109 VAL D C 1
ATOM 6541 O O . VAL D 1 109 ? 28.625 22.675 38.425 1.00 10.55 109 VAL D O 1
ATOM 6545 N N . VAL D 1 110 ? 26.474 23.306 38.129 1.00 8.24 110 VAL D N 1
ATOM 6546 C CA . VAL D 1 110 ? 26.756 24.318 37.086 1.00 6.51 110 VAL D CA 1
ATOM 6547 C C . VAL D 1 110 ? 25.877 25.483 37.434 1.00 8.41 110 VAL D C 1
ATOM 6548 O O . VAL D 1 110 ? 24.659 25.290 37.644 1.00 8.78 110 VAL D O 1
ATOM 6552 N N . PHE D 1 111 ? 26.451 26.671 37.518 1.00 6.39 111 PHE D N 1
ATOM 6553 C CA . PHE D 1 111 ? 25.636 27.831 37.865 1.00 6.41 111 PHE D CA 1
ATOM 6554 C C . PHE D 1 111 ? 26.217 29.086 37.280 1.00 8.67 111 PHE D C 1
ATOM 6555 O O . PHE D 1 111 ? 27.419 29.135 36.947 1.00 9.00 111 PHE D O 1
ATOM 6563 N N . VAL D 1 112 ? 25.370 30.109 37.173 1.00 6.37 112 VAL D N 1
ATOM 6564 C CA . VAL D 1 112 ? 25.857 31.446 36.819 1.00 5.88 112 VAL D CA 1
ATOM 6565 C C . VAL D 1 112 ? 26.371 32.115 38.113 1.00 8.22 112 VAL D C 1
ATOM 6566 O O . VAL D 1 112 ? 25.571 32.336 39.049 1.00 8.81 112 VAL D O 1
ATOM 6570 N N . PRO D 1 113 ? 27.678 32.463 38.194 1.00 6.62 113 PRO D N 1
ATOM 6571 C CA . PRO D 1 113 ? 28.188 33.151 39.408 1.00 7.21 113 PRO D CA 1
ATOM 6572 C C . PRO D 1 113 ? 27.590 34.549 39.419 1.00 11.57 113 PRO D C 1
ATOM 6573 O O . PRO D 1 113 ? 27.514 35.212 38.362 1.00 10.99 113 PRO D O 1
ATOM 6577 N N . GLN D 1 114 ? 27.139 34.991 40.612 1.00 8.77 114 GLN D N 1
ATOM 6578 C CA . GLN D 1 114 ? 26.369 36.238 40.662 1.00 9.20 114 GLN D CA 1
ATOM 6579 C C . GLN D 1 114 ? 27.154 37.489 41.060 1.00 10.32 114 GLN D C 1
ATOM 6580 O O . GLN D 1 114 ? 26.570 38.584 41.151 1.00 9.92 114 GLN D O 1
ATOM 6586 N N . GLN D 1 115 ? 28.492 37.364 41.140 1.00 7.79 115 GLN D N 1
ATOM 6587 C CA . GLN D 1 115 ? 29.335 38.548 41.313 1.00 7.56 115 GLN D CA 1
ATOM 6588 C C . GLN D 1 115 ? 29.077 39.509 40.143 1.00 10.15 115 GLN D C 1
ATOM 6589 O O . GLN D 1 115 ? 29.090 39.086 38.967 1.00 10.05 115 GLN D O 1
ATOM 6595 N N . ASN D 1 116 ? 28.900 40.781 40.440 1.00 9.25 116 ASN D N 1
ATOM 6596 C CA . ASN D 1 116 ? 28.737 41.770 39.355 1.00 8.46 116 ASN D CA 1
ATOM 6597 C C . ASN D 1 116 ? 29.992 41.796 38.455 1.00 12.92 116 ASN D C 1
ATOM 6598 O O . ASN D 1 116 ? 31.115 41.753 38.975 1.00 10.43 116 ASN D O 1
ATOM 6603 N N . ASN D 1 117 ? 29.804 41.843 37.091 1.00 10.37 117 ASN D N 1
ATOM 6604 C CA A ASN D 1 117 ? 30.966 41.942 36.170 0.58 9.62 117 ASN D CA 1
ATOM 6605 C CA B ASN D 1 117 ? 30.947 41.960 36.156 0.42 9.47 117 ASN D CA 1
ATOM 6606 C C . ASN D 1 117 ? 32.021 40.892 36.495 1.00 10.67 117 ASN D C 1
ATOM 6607 O O . ASN D 1 117 ? 33.231 41.181 36.532 1.00 10.26 117 ASN D O 1
ATOM 6616 N N . VAL D 1 118 ? 31.580 39.650 36.720 1.00 8.33 118 VAL D N 1
ATOM 6617 C CA . VAL D 1 118 ? 32.470 38.565 37.146 1.00 7.73 118 VAL D CA 1
ATOM 6618 C C . VAL D 1 118 ? 33.578 38.225 36.116 1.00 9.91 118 VAL D C 1
ATOM 6619 O O . VAL D 1 118 ? 34.629 37.740 36.518 1.00 11.12 118 VAL D O 1
ATOM 6623 N N . LEU D 1 119 ? 33.357 38.479 34.828 1.00 7.71 119 LEU D N 1
ATOM 6624 C CA . LEU D 1 119 ? 34.403 38.137 33.848 1.00 7.83 119 LEU D CA 1
ATOM 6625 C C . LEU D 1 119 ? 35.462 39.246 33.630 1.00 10.70 119 LEU D C 1
ATOM 6626 O O . LEU D 1 119 ? 36.344 39.096 32.763 1.00 10.68 119 LEU D O 1
ATOM 6631 N N . ARG D 1 120 ? 35.403 40.327 34.422 1.00 9.40 120 ARG D N 1
ATOM 6632 C CA . ARG D 1 120 ? 36.244 41.520 34.200 1.00 10.75 120 ARG D CA 1
ATOM 6633 C C . ARG D 1 120 ? 37.771 41.262 34.254 1.00 11.31 120 ARG D C 1
ATOM 6634 O O . ARG D 1 120 ? 38.543 42.033 33.657 1.00 11.81 120 ARG D O 1
ATOM 6642 N N . ALA D 1 121 ? 38.211 40.220 34.971 1.00 9.48 121 ALA D N 1
ATOM 6643 C CA . ALA D 1 121 ? 39.657 39.974 35.107 1.00 11.07 121 ALA D CA 1
ATOM 6644 C C . ALA D 1 121 ? 40.139 38.919 34.099 1.00 12.48 121 ALA D C 1
ATOM 6645 O O . ALA D 1 121 ? 41.325 38.626 34.065 1.00 10.97 121 ALA D O 1
ATOM 6647 N N . THR D 1 122 ? 39.212 38.348 33.322 1.00 11.09 122 THR D N 1
ATOM 6648 C CA . THR D 1 122 ? 39.491 37.263 32.362 1.00 9.45 122 THR D CA 1
ATOM 6649 C C . THR D 1 122 ? 38.869 37.576 31.020 1.00 11.16 122 THR D C 1
ATOM 6650 O O . THR D 1 122 ? 37.905 36.908 30.608 1.00 10.37 122 THR D O 1
ATOM 6654 N N . PRO D 1 123 ? 39.464 38.539 30.288 1.00 8.96 123 PRO D N 1
ATOM 6655 C CA . PRO D 1 123 ? 38.941 38.860 28.956 1.00 9.33 123 PRO D CA 1
ATOM 6656 C C . PRO D 1 123 ? 39.222 37.711 27.993 1.00 10.29 123 PRO D C 1
ATOM 6657 O O . PRO D 1 123 ? 40.249 37.048 28.124 1.00 8.90 123 PRO D O 1
ATOM 6661 N N . LEU D 1 124 ? 38.318 37.511 27.016 1.00 7.88 124 LEU D N 1
ATOM 6662 C CA . LEU D 1 124 ? 38.436 36.447 25.990 1.00 7.50 124 LEU D CA 1
ATOM 6663 C C . LEU D 1 124 ? 38.687 35.085 26.662 1.00 10.90 124 LEU D C 1
ATOM 6664 O O . LEU D 1 124 ? 39.544 34.305 26.236 1.00 9.44 124 LEU D O 1
ATOM 6669 N N . LEU D 1 125 ? 37.881 34.804 27.672 1.00 7.11 125 LEU D N 1
ATOM 6670 C CA . LEU D 1 125 ? 38.017 33.579 28.446 1.00 7.21 125 LEU D CA 1
ATOM 6671 C C . LEU D 1 125 ? 37.537 32.354 27.692 1.00 9.70 125 LEU D C 1
ATOM 6672 O O . LEU D 1 125 ? 36.362 32.237 27.327 1.00 9.24 125 LEU D O 1
ATOM 6677 N N . SER D 1 126 ? 38.480 31.426 27.485 1.00 9.72 126 SER D N 1
ATOM 6678 C CA . SER D 1 126 ? 38.165 30.114 26.931 1.00 8.87 126 SER D CA 1
ATOM 6679 C C . SER D 1 126 ? 38.389 29.114 28.069 1.00 11.84 126 SER D C 1
ATOM 6680 O O . SER D 1 126 ? 38.457 29.507 29.263 1.00 11.38 126 SER D O 1
ATOM 6683 N N . VAL D 1 127 ? 38.584 27.820 27.736 1.00 9.14 127 VAL D N 1
ATOM 6684 C CA . VAL D 1 127 ? 38.849 26.791 28.746 1.00 7.04 127 VAL D CA 1
ATOM 6685 C C . VAL D 1 127 ? 40.128 26.082 28.323 1.00 9.91 127 VAL D C 1
ATOM 6686 O O . VAL D 1 127 ? 40.309 25.829 27.119 1.00 10.54 127 VAL D O 1
ATOM 6690 N N . ARG D 1 128 ? 41.038 25.844 29.268 1.00 9.22 128 ARG D N 1
ATOM 6691 C CA . ARG D 1 128 ? 42.344 25.207 28.957 1.00 10.07 128 ARG D CA 1
ATOM 6692 C C . ARG D 1 128 ? 42.145 23.908 28.181 1.00 15.19 128 ARG D C 1
ATOM 6693 O O . ARG D 1 128 ? 41.408 23.041 28.652 1.00 15.24 128 ARG D O 1
ATOM 6701 N N . PRO D 1 129 ? 42.731 23.784 26.975 1.00 12.78 129 PRO D N 1
ATOM 6702 C CA . PRO D 1 129 ? 42.592 22.516 26.228 1.00 12.74 129 PRO D CA 1
ATOM 6703 C C . PRO D 1 129 ? 43.358 21.400 26.947 1.00 16.32 129 PRO D C 1
ATOM 6704 O O . PRO D 1 129 ? 44.517 21.593 27.342 1.00 14.61 129 PRO D O 1
ATOM 6708 N N . VAL D 1 130 ? 42.737 20.226 27.086 1.00 13.13 130 VAL D N 1
ATOM 6709 C CA . VAL D 1 130 ? 43.412 19.053 27.710 1.00 13.54 130 VAL D CA 1
ATOM 6710 C C . VAL D 1 130 ? 42.985 17.786 26.946 1.00 16.16 130 VAL D C 1
ATOM 6711 O O . VAL D 1 130 ? 41.910 17.759 26.354 1.00 14.60 130 VAL D O 1
ATOM 6715 N N . ALA D 1 131 ? 43.792 16.740 27.013 1.00 17.61 131 ALA D N 1
ATOM 6716 C CA . ALA D 1 131 ? 43.428 15.431 26.458 1.00 20.79 131 ALA D CA 1
ATOM 6717 C C . ALA D 1 131 ? 44.168 14.386 27.216 1.00 30.61 131 ALA D C 1
ATOM 6718 O O . ALA D 1 131 ? 45.274 14.653 27.706 1.00 31.24 131 ALA D O 1
ATOM 6720 N N . SER D 1 132 ? 43.575 13.204 27.339 1.00 29.81 132 SER D N 1
ATOM 6721 C CA . SER D 1 132 ? 44.240 12.100 28.023 1.00 28.91 132 SER D CA 1
ATOM 6722 C C . SER D 1 132 ? 43.867 10.796 27.384 1.00 32.64 132 SER D C 1
ATOM 6723 O O . SER D 1 132 ? 42.692 10.569 27.088 1.00 32.66 132 SER D O 1
ATOM 6726 N N . LEU D 1 133 ? 44.868 9.921 27.201 1.00 31.91 133 LEU D N 1
ATOM 6727 C CA . LEU D 1 133 ? 44.627 8.573 26.686 1.00 33.41 133 LEU D CA 1
ATOM 6728 C C . LEU D 1 133 ? 43.876 7.764 27.734 1.00 33.71 133 LEU D C 1
ATOM 6729 O O . LEU D 1 133 ? 43.326 6.713 27.418 1.00 36.03 133 LEU D O 1
ATOM 6734 N N . SER D 1 134 ? 43.869 8.252 28.991 1.00 29.29 134 SER D N 1
ATOM 6735 C CA . SER D 1 134 ? 43.231 7.584 30.125 1.00 29.54 134 SER D CA 1
ATOM 6736 C C . SER D 1 134 ? 41.745 7.956 30.248 1.00 30.68 134 SER D C 1
ATOM 6737 O O . SER D 1 134 ? 41.061 7.392 31.110 1.00 30.92 134 SER D O 1
ATOM 6740 N N . SER D 1 135 ? 41.247 8.885 29.382 1.00 21.80 135 SER D N 1
ATOM 6741 C CA . SER D 1 135 ? 39.855 9.296 29.388 1.00 21.10 135 SER D CA 1
ATOM 6742 C C . SER D 1 135 ? 39.322 9.287 27.960 1.00 23.82 135 SER D C 1
ATOM 6743 O O . SER D 1 135 ? 39.153 10.341 27.333 1.00 24.96 135 SER D O 1
ATOM 6746 N N . VAL D 1 136 ? 39.130 8.067 27.415 1.00 17.62 136 VAL D N 1
ATOM 6747 C CA . VAL D 1 136 ? 38.607 7.911 26.055 1.00 15.70 136 VAL D CA 1
ATOM 6748 C C . VAL D 1 136 ? 37.275 7.182 26.149 1.00 18.43 136 VAL D C 1
ATOM 6749 O O . VAL D 1 136 ? 36.947 6.588 27.193 1.00 18.11 136 VAL D O 1
ATOM 6753 N N . HIS D 1 137 ? 36.477 7.274 25.083 1.00 13.56 137 HIS D N 1
ATOM 6754 C CA . HIS D 1 137 ? 35.072 6.848 25.123 1.00 12.38 137 HIS D CA 1
ATOM 6755 C C . HIS D 1 137 ? 34.654 6.071 23.914 1.00 17.46 137 HIS D C 1
ATOM 6756 O O . HIS D 1 137 ? 35.102 6.362 22.814 1.00 15.20 137 HIS D O 1
ATOM 6763 N N . ASN D 1 138 ? 33.711 5.136 24.113 1.00 16.11 138 ASN D N 1
ATOM 6764 C CA . ASN D 1 138 ? 33.205 4.308 23.030 1.00 17.30 138 ASN D CA 1
ATOM 6765 C C . ASN D 1 138 ? 31.986 4.973 22.428 1.00 19.44 138 ASN D C 1
ATOM 6766 O O . ASN D 1 138 ? 30.865 4.814 22.916 1.00 20.25 138 ASN D O 1
ATOM 6771 N N . TRP D 1 139 ? 32.221 5.833 21.434 1.00 15.93 139 TRP D N 1
ATOM 6772 C CA . TRP D 1 139 ? 31.161 6.538 20.715 1.00 14.35 139 TRP D CA 1
ATOM 6773 C C . TRP D 1 139 ? 31.620 6.671 19.295 1.00 16.52 139 TRP D C 1
ATOM 6774 O O . TRP D 1 139 ? 32.547 7.451 19.047 1.00 15.15 139 TRP D O 1
ATOM 6785 N N . GLN D 1 140 ? 30.989 5.877 18.372 1.00 13.80 140 GLN D N 1
ATOM 6786 C CA . GLN D 1 140 ? 31.303 5.848 16.924 1.00 14.85 140 GLN D CA 1
ATOM 6787 C C . GLN D 1 140 ? 32.638 5.146 16.688 1.00 19.81 140 GLN D C 1
ATOM 6788 O O . GLN D 1 140 ? 32.732 4.342 15.772 1.00 21.65 140 GLN D O 1
ATOM 6794 N N . VAL D 1 141 ? 33.671 5.461 17.497 1.00 15.66 141 VAL D N 1
ATOM 6795 C CA . VAL D 1 141 ? 34.990 4.797 17.518 1.00 16.27 141 VAL D CA 1
ATOM 6796 C C . VAL D 1 141 ? 35.218 4.393 18.966 1.00 20.33 141 VAL D C 1
ATOM 6797 O O . VAL D 1 141 ? 34.616 4.996 19.856 1.00 20.11 141 VAL D O 1
ATOM 6801 N N . ARG D 1 142 ? 36.107 3.410 19.218 1.00 17.48 142 ARG D N 1
ATOM 6802 C CA . ARG D 1 142 ? 36.332 2.917 20.573 1.00 17.98 142 ARG D CA 1
ATOM 6803 C C . ARG D 1 142 ? 37.058 3.891 21.488 1.00 21.02 142 ARG D C 1
ATOM 6804 O O . ARG D 1 142 ? 36.941 3.765 22.709 1.00 19.50 142 ARG D O 1
ATOM 6812 N N . ASN D 1 143 ? 37.799 4.859 20.917 1.00 15.00 143 ASN D N 1
ATOM 6813 C CA . ASN D 1 143 ? 38.660 5.735 21.701 1.00 13.34 143 ASN D CA 1
ATOM 6814 C C . ASN D 1 143 ? 38.452 7.207 21.371 1.00 13.43 143 ASN D C 1
ATOM 6815 O O . ASN D 1 143 ? 39.416 7.951 21.205 1.00 13.65 143 ASN D O 1
ATOM 6820 N N . HIS D 1 144 ? 37.186 7.641 21.397 1.00 11.11 144 HIS D N 1
ATOM 6821 C CA . HIS D 1 144 ? 36.835 9.055 21.179 1.00 10.22 144 HIS D CA 1
ATOM 6822 C C . HIS D 1 144 ? 37.431 9.867 22.330 1.00 13.38 144 HIS D C 1
ATOM 6823 O O . HIS D 1 144 ? 37.290 9.452 23.490 1.00 13.36 144 HIS D O 1
ATOM 6830 N N . LEU D 1 145 ? 38.115 11.005 22.051 1.00 11.44 145 LEU D N 1
ATOM 6831 C CA . LEU D 1 145 ? 38.602 11.801 23.196 1.00 11.39 145 LEU D CA 1
ATOM 6832 C C . LEU D 1 145 ? 37.432 12.379 23.988 1.00 12.04 145 LEU D C 1
ATOM 6833 O O . LEU D 1 145 ? 36.331 12.565 23.445 1.00 12.17 145 LEU D O 1
ATOM 6838 N N . SER D 1 146 ? 37.685 12.704 25.268 1.00 10.33 146 SER D N 1
ATOM 6839 C CA . SER D 1 146 ? 36.707 13.424 26.060 1.00 9.42 146 SER D CA 1
ATOM 6840 C C . SER D 1 146 ? 36.498 14.800 25.405 1.00 11.26 146 SER D C 1
ATOM 6841 O O . SER D 1 146 ? 37.427 15.363 24.811 1.00 11.44 146 SER D O 1
ATOM 6844 N N . GLY D 1 147 ? 35.285 15.300 25.514 1.00 9.10 147 GLY D N 1
ATOM 6845 C CA . GLY D 1 147 ? 34.906 16.569 24.898 1.00 8.91 147 GLY D CA 1
ATOM 6846 C C . GLY D 1 147 ? 33.441 16.533 24.528 1.00 11.41 147 GLY D C 1
ATOM 6847 O O . GLY D 1 147 ? 32.632 15.879 25.186 1.00 11.44 147 GLY D O 1
ATOM 6848 N N . LEU D 1 148 ? 33.108 17.238 23.448 1.00 8.38 148 LEU D N 1
ATOM 6849 C CA . LEU D 1 148 ? 31.763 17.336 22.925 1.00 7.98 148 LEU D CA 1
ATOM 6850 C C . LEU D 1 148 ? 31.753 16.790 21.531 1.00 10.93 148 LEU D C 1
ATOM 6851 O O . LEU D 1 148 ? 32.655 17.119 20.748 1.00 10.60 148 LEU D O 1
ATOM 6856 N N . HIS D 1 149 ? 30.739 15.965 21.210 1.00 8.74 149 HIS D N 1
ATOM 6857 C CA . HIS D 1 149 ? 30.525 15.448 19.848 1.00 8.59 149 HIS D CA 1
ATOM 6858 C C . HIS D 1 149 ? 29.238 16.077 19.359 1.00 12.57 149 HIS D C 1
ATOM 6859 O O . HIS D 1 149 ? 28.206 15.881 19.989 1.00 11.42 149 HIS D O 1
ATOM 6866 N N . VAL D 1 150 ? 29.266 16.825 18.275 1.00 8.58 150 VAL D N 1
ATOM 6867 C CA . VAL D 1 150 ? 28.011 17.429 17.827 1.00 8.92 150 VAL D CA 1
ATOM 6868 C C . VAL D 1 150 ? 27.481 16.704 16.599 1.00 13.90 150 VAL D C 1
ATOM 6869 O O . VAL D 1 150 ? 28.256 16.274 15.732 1.00 14.07 150 VAL D O 1
ATOM 6873 N N . VAL D 1 151 ? 26.160 16.598 16.511 1.00 11.31 151 VAL D N 1
ATOM 6874 C CA . VAL D 1 151 ? 25.461 15.983 15.387 1.00 11.52 151 VAL D CA 1
ATOM 6875 C C . VAL D 1 151 ? 24.762 17.121 14.694 1.00 12.77 151 VAL D C 1
ATOM 6876 O O . VAL D 1 151 ? 23.885 17.734 15.279 1.00 11.12 151 VAL D O 1
ATOM 6880 N N . VAL D 1 152 ? 25.155 17.404 13.425 1.00 11.65 152 VAL D N 1
ATOM 6881 C CA . VAL D 1 152 ? 24.722 18.588 12.711 1.00 12.37 152 VAL D CA 1
ATOM 6882 C C . VAL D 1 152 ? 23.857 18.256 11.516 1.00 14.70 152 VAL D C 1
ATOM 6883 O O . VAL D 1 152 ? 24.083 17.274 10.834 1.00 14.00 152 VAL D O 1
ATOM 6887 N N . GLY D 1 153 ? 22.892 19.125 11.240 1.00 14.84 153 GLY D N 1
ATOM 6888 C CA . GLY D 1 153 ? 22.036 18.971 10.072 1.00 16.12 153 GLY D CA 1
ATOM 6889 C C . GLY D 1 153 ? 20.902 19.953 10.146 1.00 23.24 153 GLY D C 1
ATOM 6890 O O . GLY D 1 153 ? 20.607 20.444 11.236 1.00 22.11 153 GLY D O 1
ATOM 6891 N N . GLY D 1 154 ? 20.256 20.212 9.015 1.00 21.08 154 GLY D N 1
ATOM 6892 C CA . GLY D 1 154 ? 19.160 21.167 8.963 1.00 21.34 154 GLY D CA 1
ATOM 6893 C C . GLY D 1 154 ? 17.853 20.635 9.501 1.00 26.53 154 GLY D C 1
ATOM 6894 O O . GLY D 1 154 ? 17.768 19.521 10.025 1.00 24.65 154 GLY D O 1
ATOM 6895 N N . THR D 1 155 ? 16.804 21.469 9.395 1.00 26.36 155 THR D N 1
ATOM 6896 C CA . THR D 1 155 ? 15.474 21.100 9.854 1.00 27.44 155 THR D CA 1
ATOM 6897 C C . THR D 1 155 ? 15.036 19.989 8.939 1.00 32.18 155 THR D C 1
ATOM 6898 O O . THR D 1 155 ? 15.202 20.121 7.723 1.00 32.53 155 THR D O 1
ATOM 6902 N N . GLY D 1 156 ? 14.616 18.878 9.515 1.00 28.99 156 GLY D N 1
ATOM 6903 C CA . GLY D 1 156 ? 14.233 17.715 8.719 1.00 29.25 156 GLY D CA 1
ATOM 6904 C C . GLY D 1 156 ? 15.382 16.800 8.284 1.00 30.95 156 GLY D C 1
ATOM 6905 O O . GLY D 1 156 ? 15.176 15.909 7.447 1.00 31.50 156 GLY D O 1
ATOM 6906 N N . ALA D 1 157 ? 16.609 16.987 8.880 1.00 22.29 157 ALA D N 1
ATOM 6907 C CA . ALA D 1 157 ? 17.799 16.164 8.569 1.00 20.06 157 ALA D CA 1
ATOM 6908 C C . ALA D 1 157 ? 17.704 14.774 9.149 1.00 22.89 157 ALA D C 1
ATOM 6909 O O . ALA D 1 157 ? 18.441 13.887 8.718 1.00 21.68 157 ALA D O 1
ATOM 6911 N N . GLY D 1 158 ? 16.898 14.619 10.204 1.00 19.55 158 GLY D N 1
ATOM 6912 C CA . GLY D 1 158 ? 16.761 13.350 10.911 1.00 19.44 158 GLY D CA 1
ATOM 6913 C C . GLY D 1 158 ? 17.818 13.140 11.977 1.00 21.33 158 GLY D C 1
ATOM 6914 O O . GLY D 1 158 ? 18.203 11.992 12.216 1.00 21.47 158 GLY D O 1
ATOM 6915 N N . LYS D 1 159 ? 18.270 14.230 12.657 1.00 18.52 159 LYS D N 1
ATOM 6916 C CA . LYS D 1 159 ? 19.292 14.155 13.725 1.00 19.16 159 LYS D CA 1
ATOM 6917 C C . LYS D 1 159 ? 18.788 13.275 14.887 1.00 25.78 159 LYS D C 1
ATOM 6918 O O . LYS D 1 159 ? 19.496 12.356 15.294 1.00 25.08 159 LYS D O 1
ATOM 6924 N N . SER D 1 160 ? 17.539 13.523 15.374 1.00 24.76 160 SER D N 1
ATOM 6925 C CA . SER D 1 160 ? 16.929 12.750 16.469 1.00 24.07 160 SER D CA 1
ATOM 6926 C C . SER D 1 160 ? 16.799 11.283 16.128 1.00 28.34 160 SER D C 1
ATOM 6927 O O . SER D 1 160 ? 17.066 10.439 16.988 1.00 30.00 160 SER D O 1
ATOM 6930 N N . LYS D 1 161 ? 16.373 10.967 14.890 1.00 23.90 161 LYS D N 1
ATOM 6931 C CA . LYS D 1 161 ? 16.178 9.600 14.426 1.00 23.75 161 LYS D CA 1
ATOM 6932 C C . LYS D 1 161 ? 17.513 8.871 14.372 1.00 27.84 161 LYS D C 1
ATOM 6933 O O . LYS D 1 161 ? 17.598 7.716 14.801 1.00 29.20 161 LYS D O 1
ATOM 6939 N N . TRP D 1 162 ? 18.556 9.523 13.811 1.00 22.51 162 TRP D N 1
ATOM 6940 C CA . TRP D 1 162 ? 19.874 8.890 13.744 1.00 20.49 162 TRP D CA 1
ATOM 6941 C C . TRP D 1 162 ? 20.409 8.670 15.181 1.00 20.15 162 TRP D C 1
ATOM 6942 O O . TRP D 1 162 ? 20.946 7.606 15.468 1.00 20.42 162 TRP D O 1
ATOM 6953 N N . LEU D 1 163 ? 20.245 9.663 16.060 1.00 17.54 163 LEU D N 1
ATOM 6954 C CA . LEU D 1 163 ? 20.722 9.578 17.456 1.00 17.58 163 LEU D CA 1
ATOM 6955 C C . LEU D 1 163 ? 20.064 8.429 18.197 1.00 23.68 163 LEU D C 1
ATOM 6956 O O . LEU D 1 163 ? 20.760 7.652 18.843 1.00 23.68 163 LEU D O 1
ATOM 6961 N N . ASN D 1 164 ? 18.738 8.272 18.041 1.00 21.63 164 ASN D N 1
ATOM 6962 C CA . ASN D 1 164 ? 17.987 7.200 18.694 1.00 23.10 164 ASN D CA 1
ATOM 6963 C C . ASN D 1 164 ? 18.455 5.840 18.217 1.00 26.67 164 ASN D C 1
ATOM 6964 O O . ASN D 1 164 ? 18.467 4.888 19.002 1.00 28.29 164 ASN D O 1
ATOM 6969 N N . ALA D 1 165 ? 18.904 5.757 16.950 1.00 23.49 165 ALA D N 1
ATOM 6970 C CA . ALA D 1 165 ? 19.424 4.528 16.349 1.00 24.81 165 ALA D CA 1
ATOM 6971 C C . ALA D 1 165 ? 20.816 4.171 16.871 1.00 26.32 165 ALA D C 1
ATOM 6972 O O . ALA D 1 165 ? 21.259 3.050 16.658 1.00 25.83 165 ALA D O 1
ATOM 6974 N N . GLN D 1 166 ? 21.493 5.092 17.586 1.00 21.44 166 GLN D N 1
ATOM 6975 C CA . GLN D 1 166 ? 22.797 4.854 18.184 1.00 21.05 166 GLN D CA 1
ATOM 6976 C C . GLN D 1 166 ? 22.633 4.263 19.591 1.00 27.63 166 GLN D C 1
ATOM 6977 O O . GLN D 1 166 ? 23.615 4.079 20.306 1.00 29.39 166 GLN D O 1
ATOM 6983 N N . THR D 1 167 ? 21.387 4.016 19.975 1.00 25.22 167 THR D N 1
ATOM 6984 C CA . THR D 1 167 ? 20.916 3.451 21.246 1.00 25.09 167 THR D CA 1
ATOM 6985 C C . THR D 1 167 ? 21.654 4.115 22.443 1.00 24.44 167 THR D C 1
ATOM 6986 O O . THR D 1 167 ? 22.426 3.471 23.165 1.00 24.86 167 THR D O 1
ATOM 6990 N N . PRO D 1 168 ? 21.455 5.442 22.642 1.00 17.48 168 PRO D N 1
ATOM 6991 C CA . PRO D 1 168 ? 22.054 6.085 23.825 1.00 16.24 168 PRO D CA 1
ATOM 6992 C C . PRO D 1 168 ? 21.369 5.583 25.092 1.00 17.69 168 PRO D C 1
ATOM 6993 O O . PRO D 1 168 ? 20.300 4.996 25.009 1.00 19.67 168 PRO D O 1
ATOM 6997 N N . ASP D 1 169 ? 21.949 5.822 26.255 1.00 13.04 169 ASP D N 1
ATOM 6998 C CA . ASP D 1 169 ? 21.299 5.396 27.487 1.00 12.97 169 ASP D CA 1
ATOM 6999 C C . ASP D 1 169 ? 20.223 6.377 27.902 1.00 15.18 169 ASP D C 1
ATOM 7000 O O . ASP D 1 169 ? 19.206 5.974 28.445 1.00 15.78 169 ASP D O 1
ATOM 7005 N N . VAL D 1 170 ? 20.449 7.668 27.634 1.00 12.28 170 VAL D N 1
ATOM 7006 C CA . VAL D 1 170 ? 19.527 8.708 28.077 1.00 12.23 170 VAL D CA 1
ATOM 7007 C C . VAL D 1 170 ? 19.625 9.889 27.136 1.00 13.24 170 VAL D C 1
ATOM 7008 O O . VAL D 1 170 ? 20.709 10.170 26.601 1.00 12.84 170 VAL D O 1
ATOM 7012 N N . THR D 1 171 ? 18.503 10.556 26.925 1.00 10.25 171 THR D N 1
ATOM 7013 C CA . THR D 1 171 ? 18.447 11.781 26.118 1.00 9.38 171 THR D CA 1
ATOM 7014 C C . THR D 1 171 ? 17.969 12.921 26.982 1.00 12.02 171 THR D C 1
ATOM 7015 O O . THR D 1 171 ? 16.913 12.830 27.612 1.00 12.14 171 THR D O 1
ATOM 7019 N N . ILE D 1 172 ? 18.731 14.011 26.988 1.00 9.53 172 ILE D N 1
ATOM 7020 C CA . ILE D 1 172 ? 18.323 15.227 27.682 1.00 8.39 172 ILE D CA 1
ATOM 7021 C C . ILE D 1 172 ? 17.503 16.029 26.680 1.00 11.78 172 ILE D C 1
ATOM 7022 O O . ILE D 1 172 ? 17.945 16.213 25.544 1.00 13.55 172 ILE D O 1
ATOM 7027 N N . ARG D 1 173 ? 16.313 16.471 27.091 1.00 9.37 173 ARG D N 1
ATOM 7028 C CA . ARG D 1 173 ? 15.422 17.201 26.179 1.00 8.88 173 ARG D CA 1
ATOM 7029 C C . ARG D 1 173 ? 15.377 18.654 26.593 1.00 9.34 173 ARG D C 1
ATOM 7030 O O . ARG D 1 173 ? 14.969 18.965 27.717 1.00 9.04 173 ARG D O 1
ATOM 7038 N N . TRP D 1 174 ? 15.894 19.532 25.722 1.00 7.75 174 TRP D N 1
ATOM 7039 C CA . TRP D 1 174 ? 16.018 20.960 26.015 1.00 7.49 174 TRP D CA 1
ATOM 7040 C C . TRP D 1 174 ? 15.629 21.816 24.834 1.00 9.67 174 TRP D C 1
ATOM 7041 O O . TRP D 1 174 ? 16.182 21.640 23.728 1.00 9.25 174 TRP D O 1
ATOM 7052 N N . GLY D 1 175 ? 14.710 22.747 25.072 1.00 9.02 175 GLY D N 1
ATOM 7053 C CA . GLY D 1 175 ? 14.307 23.752 24.086 1.00 8.78 175 GLY D CA 1
ATOM 7054 C C . GLY D 1 175 ? 13.619 23.209 22.846 1.00 10.15 175 GLY D C 1
ATOM 7055 O O . GLY D 1 175 ? 13.606 23.860 21.799 1.00 9.85 175 GLY D O 1
ATOM 7056 N N . GLU D 1 176 ? 13.015 22.031 22.969 1.00 8.79 176 GLU D N 1
ATOM 7057 C CA . GLU D 1 176 ? 12.303 21.363 21.886 1.00 9.26 176 GLU D CA 1
ATOM 7058 C C . GLU D 1 176 ? 10.828 21.180 22.271 1.00 11.89 176 GLU D C 1
ATOM 7059 O O . GLU D 1 176 ? 10.549 21.047 23.450 1.00 9.44 176 GLU D O 1
ATOM 7065 N N . PRO D 1 177 ? 9.880 21.129 21.312 1.00 10.39 177 PRO D N 1
ATOM 7066 C CA . PRO D 1 177 ? 8.454 20.942 21.697 1.00 8.83 177 PRO D CA 1
ATOM 7067 C C . PRO D 1 177 ? 8.214 19.521 22.220 1.00 13.56 177 PRO D C 1
ATOM 7068 O O . PRO D 1 177 ? 8.791 18.579 21.684 1.00 14.58 177 PRO D O 1
ATOM 7072 N N . GLY D 1 178 ? 7.356 19.394 23.220 1.00 11.88 178 GLY D N 1
ATOM 7073 C CA . GLY D 1 178 ? 6.962 18.108 23.792 1.00 14.32 178 GLY D CA 1
ATOM 7074 C C . GLY D 1 178 ? 6.459 17.157 22.721 1.00 20.32 178 GLY D C 1
ATOM 7075 O O . GLY D 1 178 ? 5.760 17.567 21.783 1.00 20.86 178 GLY D O 1
ATOM 7076 N N . GLU D 1 179 ? 6.848 15.889 22.828 1.00 16.73 179 GLU D N 1
ATOM 7077 C CA . GLU D 1 179 ? 6.538 14.870 21.816 1.00 17.95 179 GLU D CA 1
ATOM 7078 C C . GLU D 1 179 ? 6.333 13.522 22.529 1.00 19.67 179 GLU D C 1
ATOM 7079 O O . GLU D 1 179 ? 6.648 13.444 23.715 1.00 16.33 179 GLU D O 1
ATOM 7085 N N . THR D 1 180 ? 5.800 12.495 21.843 1.00 20.54 180 THR D N 1
ATOM 7086 C CA . THR D 1 180 ? 5.594 11.164 22.452 1.00 22.41 180 THR D CA 1
ATOM 7087 C C . THR D 1 180 ? 6.894 10.641 23.085 1.00 26.36 180 THR D C 1
ATOM 7088 O O . THR D 1 180 ? 6.838 10.044 24.159 1.00 27.00 180 THR D O 1
ATOM 7092 N N . PHE D 1 181 ? 8.061 10.957 22.469 1.00 23.15 181 PHE D N 1
ATOM 7093 C CA . PHE D 1 181 ? 9.406 10.616 22.982 1.00 21.41 181 PHE D CA 1
ATOM 7094 C C . PHE D 1 181 ? 9.543 10.965 24.464 1.00 22.83 181 PHE D C 1
ATOM 7095 O O . PHE D 1 181 ? 10.171 10.215 25.217 1.00 22.75 181 PHE D O 1
ATOM 7103 N N . ASP D 1 182 ? 8.970 12.132 24.887 1.00 19.20 182 ASP D N 1
ATOM 7104 C CA . ASP D 1 182 ? 9.086 12.612 26.276 1.00 18.64 182 ASP D CA 1
ATOM 7105 C C . ASP D 1 182 ? 8.358 11.718 27.298 1.00 27.07 182 ASP D C 1
ATOM 7106 O O . ASP D 1 182 ? 8.655 11.815 28.496 1.00 27.61 182 ASP D O 1
ATOM 7111 N N . MET D 1 183 ? 7.462 10.859 26.830 1.00 27.09 183 MET D N 1
ATOM 7112 C CA . MET D 1 183 ? 6.726 9.935 27.719 1.00 31.24 183 MET D CA 1
ATOM 7113 C C . MET D 1 183 ? 7.241 8.480 27.609 1.00 40.12 183 MET D C 1
ATOM 7114 O O . MET D 1 183 ? 7.256 7.768 28.611 1.00 40.79 183 MET D O 1
ATOM 7119 N N . GLU D 1 184 ? 7.682 8.068 26.415 1.00 39.39 184 GLU D N 1
ATOM 7120 C CA . GLU D 1 184 ? 8.071 6.698 26.089 1.00 41.50 184 GLU D CA 1
ATOM 7121 C C . GLU D 1 184 ? 9.544 6.323 26.316 1.00 44.13 184 GLU D C 1
ATOM 7122 O O . GLU D 1 184 ? 9.822 5.155 26.609 1.00 45.59 184 GLU D O 1
ATOM 7128 N N . GLU D 1 185 ? 10.481 7.240 26.080 1.00 36.57 185 GLU D N 1
ATOM 7129 C CA . GLU D 1 185 ? 11.890 6.869 26.134 1.00 36.08 185 GLU D CA 1
ATOM 7130 C C . GLU D 1 185 ? 12.634 7.361 27.373 1.00 35.20 185 GLU D C 1
ATOM 7131 O O . GLU D 1 185 ? 12.084 8.104 28.193 1.00 37.14 185 GLU D O 1
ATOM 7137 N N . SER D 1 186 ? 13.885 6.868 27.526 1.00 24.80 186 SER D N 1
ATOM 7138 C CA . SER D 1 186 ? 14.780 7.223 28.611 1.00 21.49 186 SER D CA 1
ATOM 7139 C C . SER D 1 186 ? 15.195 8.679 28.401 1.00 22.18 186 SER D C 1
ATOM 7140 O O . SER D 1 186 ? 16.053 8.970 27.558 1.00 19.34 186 SER D O 1
ATOM 7143 N N . SER D 1 187 ? 14.479 9.589 29.047 1.00 18.06 187 SER D N 1
ATOM 7144 C CA . SER D 1 187 ? 14.770 11.001 28.786 1.00 17.96 187 SER D CA 1
ATOM 7145 C C . SER D 1 187 ? 14.598 11.829 30.028 1.00 21.33 187 SER D C 1
ATOM 7146 O O . SER D 1 187 ? 13.888 11.443 30.973 1.00 20.45 187 SER D O 1
ATOM 7149 N N . ILE D 1 188 ? 15.290 12.968 30.045 1.00 14.10 188 ILE D N 1
ATOM 7150 C CA . ILE D 1 188 ? 15.186 13.870 31.169 1.00 14.32 188 ILE D CA 1
ATOM 7151 C C . ILE D 1 188 ? 14.948 15.262 30.570 1.00 12.48 188 ILE D C 1
ATOM 7152 O O . ILE D 1 188 ? 15.767 15.709 29.784 1.00 11.81 188 ILE D O 1
ATOM 7157 N N . ALA D 1 189 ? 13.840 15.911 30.937 1.00 9.30 189 ALA D N 1
ATOM 7158 C CA . ALA D 1 189 ? 13.507 17.228 30.414 1.00 9.83 189 ALA D CA 1
ATOM 7159 C C . ALA D 1 189 ? 14.181 18.291 31.284 1.00 13.21 189 ALA D C 1
ATOM 7160 O O . ALA D 1 189 ? 14.136 18.200 32.515 1.00 13.28 189 ALA D O 1
ATOM 7162 N N . VAL D 1 190 ? 14.758 19.319 30.658 1.00 6.78 190 VAL D N 1
ATOM 7163 C CA . VAL D 1 190 ? 15.441 20.399 31.416 1.00 6.74 190 VAL D CA 1
ATOM 7164 C C . VAL D 1 190 ? 14.936 21.737 30.890 1.00 11.70 190 VAL D C 1
ATOM 7165 O O . VAL D 1 190 ? 14.383 21.789 29.777 1.00 9.79 190 VAL D O 1
ATOM 7169 N N . ALA D 1 191 ? 15.165 22.825 31.673 1.00 9.69 191 ALA D N 1
ATOM 7170 C CA . ALA D 1 191 ? 14.648 24.133 31.294 1.00 9.72 191 ALA D CA 1
ATOM 7171 C C . ALA D 1 191 ? 15.717 25.101 30.771 1.00 10.64 191 ALA D C 1
ATOM 7172 O O . ALA D 1 191 ? 15.524 25.698 29.702 1.00 10.62 191 ALA D O 1
ATOM 7174 N N . ASP D 1 192 ? 16.799 25.345 31.549 1.00 9.64 192 ASP D N 1
ATOM 7175 C CA . ASP D 1 192 ? 17.784 26.385 31.145 1.00 7.81 192 ASP D CA 1
ATOM 7176 C C . ASP D 1 192 ? 19.139 25.765 30.833 1.00 10.29 192 ASP D C 1
ATOM 7177 O O . ASP D 1 192 ? 19.337 24.548 30.992 1.00 9.50 192 ASP D O 1
ATOM 7182 N N . LEU D 1 193 ? 20.065 26.599 30.410 1.00 6.70 193 LEU D N 1
ATOM 7183 C CA . LEU D 1 193 ? 21.418 26.144 30.047 1.00 6.43 193 LEU D CA 1
ATOM 7184 C C . LEU D 1 193 ? 22.155 25.501 31.250 1.00 9.35 193 LEU D C 1
ATOM 7185 O O . LEU D 1 193 ? 22.837 24.490 31.071 1.00 8.24 193 LEU D O 1
ATOM 7190 N N . THR D 1 194 ? 22.026 26.084 32.473 1.00 8.33 194 THR D N 1
ATOM 7191 C CA . THR D 1 194 ? 22.763 25.520 33.605 1.00 7.97 194 THR D CA 1
ATOM 7192 C C . THR D 1 194 ? 22.232 24.149 33.975 1.00 10.12 194 THR D C 1
ATOM 7193 O O . THR D 1 194 ? 23.037 23.244 34.248 1.00 9.87 194 THR D O 1
ATOM 7197 N N . GLU D 1 195 ? 20.893 23.983 33.984 1.00 7.94 195 GLU D N 1
ATOM 7198 C CA . GLU D 1 195 ? 20.329 22.669 34.313 1.00 7.11 195 GLU D CA 1
ATOM 7199 C C . GLU D 1 195 ? 20.747 21.652 33.233 1.00 11.33 195 GLU D C 1
ATOM 7200 O O . GLU D 1 195 ? 21.078 20.515 33.553 1.00 8.69 195 GLU D O 1
ATOM 7206 N N . MET D 1 196 ? 20.663 22.041 31.970 1.00 8.04 196 MET D N 1
ATOM 7207 C CA . MET D 1 196 ? 21.054 21.143 30.871 1.00 7.22 196 MET D CA 1
ATOM 7208 C C . MET D 1 196 ? 22.495 20.660 31.069 1.00 9.39 196 MET D C 1
ATOM 7209 O O . MET D 1 196 ? 22.727 19.454 31.039 1.00 8.54 196 MET D O 1
ATOM 7214 N N . LEU D 1 197 ? 23.443 21.578 31.313 1.00 6.97 197 LEU D N 1
ATOM 7215 C CA A LEU D 1 197 ? 24.849 21.203 31.466 0.44 6.11 197 LEU D CA 1
ATOM 7216 C CA B LEU D 1 197 ? 24.843 21.187 31.458 0.56 6.49 197 LEU D CA 1
ATOM 7217 C C . LEU D 1 197 ? 25.087 20.343 32.706 1.00 9.71 197 LEU D C 1
ATOM 7218 O O . LEU D 1 197 ? 25.830 19.384 32.631 1.00 9.49 197 LEU D O 1
ATOM 7227 N N . ALA D 1 198 ? 24.503 20.720 33.844 1.00 8.13 198 ALA D N 1
ATOM 7228 C CA . ALA D 1 198 ? 24.706 19.973 35.082 1.00 8.60 198 ALA D CA 1
ATOM 7229 C C . ALA D 1 198 ? 24.182 18.542 34.917 1.00 10.43 198 ALA D C 1
ATOM 7230 O O . ALA D 1 198 ? 24.885 17.581 35.267 1.00 10.38 198 ALA D O 1
ATOM 7232 N N . VAL D 1 199 ? 22.959 18.400 34.371 1.00 8.10 199 VAL D N 1
ATOM 7233 C CA . VAL D 1 199 ? 22.345 17.070 34.195 1.00 8.71 199 VAL D CA 1
ATOM 7234 C C . VAL D 1 199 ? 23.217 16.238 33.232 1.00 10.24 199 VAL D C 1
ATOM 7235 O O . VAL D 1 199 ? 23.474 15.059 33.502 1.00 9.27 199 VAL D O 1
ATOM 7239 N N . ALA D 1 200 ? 23.662 16.852 32.131 1.00 8.39 200 ALA D N 1
ATOM 7240 C CA . ALA D 1 200 ? 24.542 16.162 31.165 1.00 8.44 200 ALA D CA 1
ATOM 7241 C C . ALA D 1 200 ? 25.833 15.694 31.819 1.00 9.84 200 ALA D C 1
ATOM 7242 O O . ALA D 1 200 ? 26.235 14.528 31.635 1.00 9.29 200 ALA D O 1
ATOM 7244 N N . LEU D 1 201 ? 26.512 16.594 32.548 1.00 9.07 201 LEU D N 1
ATOM 7245 C CA . LEU D 1 201 ? 27.788 16.232 33.204 1.00 8.90 201 LEU D CA 1
ATOM 7246 C C . LEU D 1 201 ? 27.575 15.153 34.262 1.00 10.85 201 LEU D C 1
ATOM 7247 O O . LEU D 1 201 ? 28.413 14.261 34.399 1.00 10.32 201 LEU D O 1
ATOM 7252 N N . LEU D 1 202 ? 26.470 15.232 35.024 1.00 9.46 202 LEU D N 1
ATOM 7253 C CA . LEU D 1 202 ? 26.192 14.198 36.041 1.00 8.73 202 LEU D CA 1
ATOM 7254 C C . LEU D 1 202 ? 25.983 12.823 35.403 1.00 11.30 202 LEU D C 1
ATOM 7255 O O . LEU D 1 202 ? 26.589 11.829 35.846 1.00 11.61 202 LEU D O 1
ATOM 7260 N N . LEU D 1 203 ? 25.157 12.753 34.371 1.00 9.77 203 LEU D N 1
ATOM 7261 C CA . LEU D 1 203 ? 24.891 11.500 33.669 1.00 9.48 203 LEU D CA 1
ATOM 7262 C C . LEU D 1 203 ? 26.159 10.940 33.019 1.00 11.60 203 LEU D C 1
ATOM 7263 O O . LEU D 1 203 ? 26.437 9.770 33.164 1.00 11.72 203 LEU D O 1
ATOM 7268 N N . ALA D 1 204 ? 26.947 11.781 32.339 1.00 9.66 204 ALA D N 1
ATOM 7269 C CA . ALA D 1 204 ? 28.177 11.302 31.688 1.00 10.10 204 ALA D CA 1
ATOM 7270 C C . ALA D 1 204 ? 29.197 10.825 32.733 1.00 12.74 204 ALA D C 1
ATOM 7271 O O . ALA D 1 204 ? 29.852 9.783 32.545 1.00 12.80 204 ALA D O 1
ATOM 7273 N N . THR D 1 205 ? 29.309 11.550 33.862 1.00 10.11 205 THR D N 1
ATOM 7274 C CA . THR D 1 205 ? 30.237 11.167 34.943 1.00 9.84 205 THR D CA 1
ATOM 7275 C C . THR D 1 205 ? 29.796 9.816 35.530 1.00 15.59 205 THR D C 1
ATOM 7276 O O . THR D 1 205 ? 30.663 8.996 35.927 1.00 13.84 205 THR D O 1
ATOM 7280 N N . ALA D 1 206 ? 28.450 9.587 35.566 1.00 13.07 206 ALA D N 1
ATOM 7281 C CA . ALA D 1 206 ? 27.838 8.325 36.051 1.00 13.26 206 ALA D CA 1
ATOM 7282 C C . ALA D 1 206 ? 27.845 7.223 34.992 1.00 17.90 206 ALA D C 1
ATOM 7283 O O . ALA D 1 206 ? 27.160 6.199 35.156 1.00 18.75 206 ALA D O 1
ATOM 7285 N N . ASP D 1 207 ? 28.619 7.425 33.917 1.00 14.67 207 ASP D N 1
ATOM 7286 C CA . ASP D 1 207 ? 28.891 6.465 32.834 1.00 15.57 207 ASP D CA 1
ATOM 7287 C C . ASP D 1 207 ? 27.683 6.170 31.925 1.00 18.42 207 ASP D C 1
ATOM 7288 O O . ASP D 1 207 ? 27.604 5.084 31.338 1.00 18.18 207 ASP D O 1
ATOM 7293 N N . TYR D 1 208 ? 26.761 7.142 31.785 1.00 13.12 208 TYR D N 1
ATOM 7294 C CA . TYR D 1 208 ? 25.677 7.039 30.818 1.00 11.11 208 TYR D CA 1
ATOM 7295 C C . TYR D 1 208 ? 26.147 7.581 29.481 1.00 13.42 208 TYR D C 1
ATOM 7296 O O . TYR D 1 208 ? 26.835 8.608 29.442 1.00 12.60 208 TYR D O 1
ATOM 7305 N N . ARG D 1 209 ? 25.708 6.951 28.385 1.00 11.04 209 ARG D N 1
ATOM 7306 C CA . ARG D 1 209 ? 25.883 7.548 27.065 1.00 11.61 209 ARG D CA 1
ATOM 7307 C C . ARG D 1 209 ? 24.736 8.521 26.965 1.00 13.40 209 ARG D C 1
ATOM 7308 O O . ARG D 1 209 ? 23.588 8.087 26.833 1.00 13.55 209 ARG D O 1
ATOM 7316 N N . VAL D 1 210 ? 25.040 9.815 27.060 1.00 11.11 210 VAL D N 1
ATOM 7317 C CA . VAL D 1 210 ? 23.997 10.842 27.099 1.00 11.24 210 VAL D CA 1
ATOM 7318 C C . VAL D 1 210 ? 24.022 11.662 25.825 1.00 14.25 210 VAL D C 1
ATOM 7319 O O . VAL D 1 210 ? 25.084 12.093 25.354 1.00 14.96 210 VAL D O 1
ATOM 7323 N N . VAL D 1 211 ? 22.833 11.895 25.282 1.00 10.11 211 VAL D N 1
ATOM 7324 C CA . VAL D 1 211 ? 22.645 12.715 24.074 1.00 10.19 211 VAL D CA 1
ATOM 7325 C C . VAL D 1 211 ? 21.786 13.891 24.473 1.00 12.07 211 VAL D C 1
ATOM 7326 O O . VAL D 1 211 ? 20.841 13.711 25.237 1.00 13.52 211 VAL D O 1
ATOM 7330 N N . ILE D 1 212 ? 22.084 15.072 23.945 1.00 8.43 212 ILE D N 1
ATOM 7331 C CA . ILE D 1 212 ? 21.291 16.274 24.221 1.00 7.92 212 ILE D CA 1
ATOM 7332 C C . ILE D 1 212 ? 20.522 16.666 22.975 1.00 12.51 212 ILE D C 1
ATOM 7333 O O . ILE D 1 212 ? 21.117 16.987 21.946 1.00 11.65 212 ILE D O 1
ATOM 7338 N N . ASP D 1 213 ? 19.185 16.663 23.108 1.00 10.34 213 ASP D N 1
ATOM 7339 C CA . ASP D 1 213 ? 18.261 17.058 22.064 1.00 9.31 213 ASP D CA 1
ATOM 7340 C C . ASP D 1 213 ? 17.511 18.285 22.570 1.00 13.47 213 ASP D C 1
ATOM 7341 O O . ASP D 1 213 ? 16.503 18.126 23.249 1.00 12.15 213 ASP D O 1
ATOM 7346 N N . SER D 1 214 ? 18.038 19.503 22.345 1.00 9.84 214 SER D N 1
ATOM 7347 C CA . SER D 1 214 ? 19.193 19.787 21.470 1.00 9.16 214 SER D CA 1
ATOM 7348 C C . SER D 1 214 ? 19.892 21.064 21.924 1.00 12.00 214 SER D C 1
ATOM 7349 O O . SER D 1 214 ? 19.538 21.629 22.973 1.00 9.70 214 SER D O 1
ATOM 7352 N N . PHE D 1 215 ? 20.831 21.566 21.101 1.00 9.43 215 PHE D N 1
ATOM 7353 C CA . PHE D 1 215 ? 21.502 22.829 21.399 1.00 8.89 215 PHE D CA 1
ATOM 7354 C C . PHE D 1 215 ? 20.848 23.994 20.641 1.00 12.96 215 PHE D C 1
ATOM 7355 O O . PHE D 1 215 ? 21.461 25.056 20.504 1.00 10.97 215 PHE D O 1
ATOM 7363 N N . ARG D 1 216 ? 19.593 23.834 20.194 1.00 10.43 216 ARG D N 1
ATOM 7364 C CA . ARG D 1 216 ? 18.954 24.946 19.474 1.00 10.74 216 ARG D CA 1
ATOM 7365 C C . ARG D 1 216 ? 18.951 26.272 20.311 1.00 10.31 216 ARG D C 1
ATOM 7366 O O . ARG D 1 216 ? 19.165 27.330 19.727 1.00 9.78 216 ARG D O 1
ATOM 7374 N N . ASN D 1 217 ? 18.746 26.229 21.660 1.00 8.91 217 ASN D N 1
ATOM 7375 C CA . ASN D 1 217 ? 18.764 27.495 22.419 1.00 9.60 217 ASN D CA 1
ATOM 7376 C C . ASN D 1 217 ? 20.163 28.131 22.456 1.00 11.73 217 ASN D C 1
ATOM 7377 O O . ASN D 1 217 ? 20.255 29.348 22.606 1.00 11.80 217 ASN D O 1
ATOM 7382 N N . LEU D 1 218 ? 21.233 27.311 22.312 1.00 9.23 218 LEU D N 1
ATOM 7383 C CA . LEU D 1 218 ? 22.586 27.856 22.218 1.00 10.84 218 LEU D CA 1
ATOM 7384 C C . LEU D 1 218 ? 22.737 28.572 20.875 1.00 12.33 218 LEU D C 1
ATOM 7385 O O . LEU D 1 218 ? 23.234 29.710 20.809 1.00 11.92 218 LEU D O 1
ATOM 7390 N N . VAL D 1 219 ? 22.271 27.931 19.787 1.00 9.56 219 VAL D N 1
ATOM 7391 C CA . VAL D 1 219 ? 22.309 28.583 18.466 1.00 10.87 219 VAL D CA 1
ATOM 7392 C C . VAL D 1 219 ? 21.518 29.874 18.480 1.00 13.91 219 VAL D C 1
ATOM 7393 O O . VAL D 1 219 ? 21.968 30.903 17.965 1.00 13.47 219 VAL D O 1
ATOM 7397 N N . PHE D 1 220 ? 20.318 29.836 19.061 1.00 12.14 220 PHE D N 1
ATOM 7398 C CA . PHE D 1 220 ? 19.468 31.016 19.075 1.00 12.06 220 PHE D CA 1
ATOM 7399 C C . PHE D 1 220 ? 19.962 32.113 20.024 1.00 15.47 220 PHE D C 1
ATOM 7400 O O . PHE D 1 220 ? 19.804 33.290 19.723 1.00 19.35 220 PHE D O 1
ATOM 7408 N N . GLY D 1 221 ? 20.547 31.732 21.131 1.00 11.61 221 GLY D N 1
ATOM 7409 C CA . GLY D 1 221 ? 20.893 32.676 22.181 1.00 12.60 221 GLY D CA 1
ATOM 7410 C C . GLY D 1 221 ? 22.293 33.236 22.228 1.00 17.52 221 GLY D C 1
ATOM 7411 O O . GLY D 1 221 ? 22.492 34.258 22.873 1.00 18.00 221 GLY D O 1
ATOM 7412 N N . ILE D 1 222 ? 23.273 32.566 21.602 1.00 12.63 222 ILE D N 1
ATOM 7413 C CA . ILE D 1 222 ? 24.670 33.012 21.597 1.00 13.41 222 ILE D CA 1
ATOM 7414 C C . ILE D 1 222 ? 24.863 33.818 20.316 1.00 23.15 222 ILE D C 1
ATOM 7415 O O . ILE D 1 222 ? 25.146 33.244 19.260 1.00 24.65 222 ILE D O 1
ATOM 7420 N N . THR D 1 223 ? 24.733 35.142 20.443 1.00 22.74 223 THR D N 1
ATOM 7421 C CA . THR D 1 223 ? 24.749 36.090 19.326 1.00 24.35 223 THR D CA 1
ATOM 7422 C C . THR D 1 223 ? 25.987 36.982 19.272 1.00 28.80 223 THR D C 1
ATOM 7423 O O . THR D 1 223 ? 26.843 36.946 20.144 1.00 28.40 223 THR D O 1
ATOM 7427 N N . GLY D 1 224 ? 26.086 37.757 18.208 1.00 25.31 224 GLY D N 1
ATOM 7428 C CA . GLY D 1 224 ? 27.188 38.691 18.050 1.00 24.37 224 GLY D CA 1
ATOM 7429 C C . GLY D 1 224 ? 27.673 38.704 16.633 1.00 27.77 224 GLY D C 1
ATOM 7430 O O . GLY D 1 224 ? 26.993 38.181 15.733 1.00 29.84 224 GLY D O 1
ATOM 7431 N N . ALA D 1 225 ? 28.853 39.312 16.426 1.00 23.33 225 ALA D N 1
ATOM 7432 C CA . ALA D 1 225 ? 29.486 39.419 15.118 1.00 23.52 225 ALA D CA 1
ATOM 7433 C C . ALA D 1 225 ? 29.468 38.093 14.410 1.00 22.82 225 ALA D C 1
ATOM 7434 O O . ALA D 1 225 ? 29.776 37.054 15.013 1.00 19.19 225 ALA D O 1
ATOM 7436 N N . ALA D 1 226 ? 29.026 38.113 13.162 1.00 21.28 226 ALA D N 1
ATOM 7437 C CA . ALA D 1 226 ? 28.924 36.907 12.352 1.00 23.20 226 ALA D CA 1
ATOM 7438 C C . ALA D 1 226 ? 30.193 36.651 11.614 1.00 29.67 226 ALA D C 1
ATOM 7439 O O . ALA D 1 226 ? 30.927 37.593 11.257 1.00 32.85 226 ALA D O 1
ATOM 7441 N N . GLY D 1 227 ? 30.455 35.374 11.394 1.00 24.53 227 GLY D N 1
ATOM 7442 C CA . GLY D 1 227 ? 31.581 34.901 10.609 1.00 25.60 227 GLY D CA 1
ATOM 7443 C C . GLY D 1 227 ? 31.186 34.894 9.153 1.00 33.22 227 GLY D C 1
ATOM 7444 O O . GLY D 1 227 ? 30.003 35.125 8.843 1.00 30.85 227 GLY D O 1
ATOM 7445 N N . PRO D 1 228 ? 32.170 34.671 8.234 1.00 35.64 228 PRO D N 1
ATOM 7446 C CA . PRO D 1 228 ? 31.857 34.726 6.782 1.00 36.88 228 PRO D CA 1
ATOM 7447 C C . PRO D 1 228 ? 30.743 33.761 6.379 1.00 40.09 228 PRO D C 1
ATOM 7448 O O . PRO D 1 228 ? 30.264 33.826 5.245 1.00 40.93 228 PRO D O 1
ATOM 7452 N N . GLY D 1 229 ? 30.304 32.934 7.330 1.00 35.32 229 GLY D N 1
ATOM 7453 C CA . GLY D 1 229 ? 29.211 31.981 7.157 1.00 35.32 229 GLY D CA 1
ATOM 7454 C C . GLY D 1 229 ? 27.798 32.463 7.451 1.00 37.48 229 GLY D C 1
ATOM 7455 O O . GLY D 1 229 ? 26.842 31.833 6.995 1.00 36.87 229 GLY D O 1
ATOM 7456 N N . GLY D 1 230 ? 27.659 33.566 8.199 1.00 31.35 230 GLY D N 1
ATOM 7457 C CA . GLY D 1 230 ? 26.396 34.150 8.685 1.00 27.83 230 GLY D CA 1
ATOM 7458 C C . GLY D 1 230 ? 26.100 33.750 10.137 1.00 27.85 230 GLY D C 1
ATOM 7459 O O . GLY D 1 230 ? 25.141 34.211 10.767 1.00 27.64 230 GLY D O 1
ATOM 7460 N N . VAL D 1 231 ? 26.912 32.859 10.665 1.00 18.75 231 VAL D N 1
ATOM 7461 C CA . VAL D 1 231 ? 26.728 32.312 12.015 1.00 16.01 231 VAL D CA 1
ATOM 7462 C C . VAL D 1 231 ? 27.614 33.093 12.965 1.00 15.97 231 VAL D C 1
ATOM 7463 O O . VAL D 1 231 ? 28.735 33.436 12.611 1.00 16.58 231 VAL D O 1
ATOM 7467 N N . SER D 1 232 ? 27.102 33.421 14.172 1.00 12.92 232 SER D N 1
ATOM 7468 C CA . SER D 1 232 ? 27.869 34.174 15.152 1.00 12.24 232 SER D CA 1
ATOM 7469 C C . SER D 1 232 ? 29.121 33.417 15.556 1.00 13.41 232 SER D C 1
ATOM 7470 O O . SER D 1 232 ? 29.035 32.263 15.956 1.00 12.15 232 SER D O 1
ATOM 7473 N N . VAL D 1 233 ? 30.282 34.067 15.475 1.00 10.33 233 VAL D N 1
ATOM 7474 C CA . VAL D 1 233 ? 31.544 33.375 15.838 1.00 10.07 233 VAL D CA 1
ATOM 7475 C C . VAL D 1 233 ? 31.568 33.032 17.301 1.00 12.93 233 VAL D C 1
ATOM 7476 O O . VAL D 1 233 ? 32.264 32.078 17.673 1.00 12.78 233 VAL D O 1
ATOM 7480 N N . ALA D 1 234 ? 30.793 33.743 18.147 1.00 11.22 234 ALA D N 1
ATOM 7481 C CA . ALA D 1 234 ? 30.702 33.402 19.564 1.00 12.74 234 ALA D CA 1
ATOM 7482 C C . ALA D 1 234 ? 30.145 31.981 19.763 1.00 11.71 234 ALA D C 1
ATOM 7483 O O . ALA D 1 234 ? 30.420 31.365 20.797 1.00 9.87 234 ALA D O 1
ATOM 7485 N N . LEU D 1 235 ? 29.402 31.442 18.778 1.00 7.98 235 LEU D N 1
ATOM 7486 C CA . LEU D 1 235 ? 28.875 30.081 18.896 1.00 8.28 235 LEU D CA 1
ATOM 7487 C C . LEU D 1 235 ? 30.055 29.106 18.852 1.00 10.55 235 LEU D C 1
ATOM 7488 O O . LEU D 1 235 ? 30.056 28.140 19.588 1.00 9.56 235 LEU D O 1
ATOM 7493 N N . TYR D 1 236 ? 31.024 29.356 17.959 1.00 9.75 236 TYR D N 1
ATOM 7494 C CA . TYR D 1 236 ? 32.187 28.449 17.854 1.00 8.75 236 TYR D CA 1
ATOM 7495 C C . TYR D 1 236 ? 33.002 28.502 19.114 1.00 9.88 236 TYR D C 1
ATOM 7496 O O . TYR D 1 236 ? 33.426 27.449 19.589 1.00 9.65 236 TYR D O 1
ATOM 7505 N N . ALA D 1 237 ? 33.230 29.722 19.672 1.00 8.89 237 ALA D N 1
ATOM 7506 C CA . ALA D 1 237 ? 33.989 29.837 20.935 1.00 7.82 237 ALA D CA 1
ATOM 7507 C C . ALA D 1 237 ? 33.219 29.107 22.049 1.00 9.44 237 ALA D C 1
ATOM 7508 O O . ALA D 1 237 ? 33.838 28.459 22.907 1.00 8.14 237 ALA D O 1
ATOM 7510 N N . ALA D 1 238 ? 31.881 29.216 22.047 1.00 8.26 238 ALA D N 1
ATOM 7511 C CA . ALA D 1 238 ? 31.050 28.545 23.098 1.00 8.13 238 ALA D CA 1
ATOM 7512 C C . ALA D 1 238 ? 31.194 27.045 22.977 1.00 9.59 238 ALA D C 1
ATOM 7513 O O . ALA D 1 238 ? 31.296 26.348 23.978 1.00 7.94 238 ALA D O 1
ATOM 7515 N N . LEU D 1 239 ? 31.156 26.535 21.739 1.00 7.63 239 LEU D N 1
ATOM 7516 C CA . LEU D 1 239 ? 31.300 25.068 21.564 1.00 6.80 239 LEU D CA 1
ATOM 7517 C C . LEU D 1 239 ? 32.690 24.604 22.030 1.00 10.08 239 LEU D C 1
ATOM 7518 O O . LEU D 1 239 ? 32.801 23.556 22.661 1.00 8.56 239 LEU D O 1
ATOM 7523 N N . THR D 1 240 ? 33.735 25.394 21.783 1.00 8.06 240 THR D N 1
ATOM 7524 C CA . THR D 1 240 ? 35.093 25.000 22.274 1.00 7.75 240 THR D CA 1
ATOM 7525 C C . THR D 1 240 ? 35.128 25.065 23.786 1.00 10.25 240 THR D C 1
ATOM 7526 O O . THR D 1 240 ? 35.754 24.221 24.414 1.00 9.04 240 THR D O 1
ATOM 7530 N N . SER D 1 241 ? 34.491 26.075 24.376 1.00 6.72 241 SER D N 1
ATOM 7531 C CA . SER D 1 241 ? 34.444 26.164 25.862 1.00 6.77 241 SER D CA 1
ATOM 7532 C C . SER D 1 241 ? 33.754 24.944 26.463 1.00 10.20 241 SER D C 1
ATOM 7533 O O . SER D 1 241 ? 34.301 24.321 27.393 1.00 10.52 241 SER D O 1
ATOM 7536 N N . LEU D 1 242 ? 32.574 24.576 25.916 1.00 7.66 242 LEU D N 1
ATOM 7537 C CA . LEU D 1 242 ? 31.861 23.403 26.426 1.00 8.15 242 LEU D CA 1
ATOM 7538 C C . LEU D 1 242 ? 32.659 22.148 26.161 1.00 10.57 242 LEU D C 1
ATOM 7539 O O . LEU D 1 242 ? 32.801 21.295 27.050 1.00 8.30 242 LEU D O 1
ATOM 7544 N N . ASN D 1 243 ? 33.251 22.058 24.967 1.00 7.88 243 ASN D N 1
ATOM 7545 C CA . ASN D 1 243 ? 34.112 20.909 24.667 1.00 7.46 243 ASN D CA 1
ATOM 7546 C C . ASN D 1 243 ? 35.233 20.709 25.716 1.00 9.55 243 ASN D C 1
ATOM 7547 O O . ASN D 1 243 ? 35.472 19.598 26.202 1.00 9.01 243 ASN D O 1
ATOM 7552 N N . ASN D 1 244 ? 35.921 21.803 26.057 1.00 7.79 244 ASN D N 1
ATOM 7553 C CA . ASN D 1 244 ? 37.088 21.716 26.910 1.00 8.53 244 ASN D CA 1
ATOM 7554 C C . ASN D 1 244 ? 36.686 21.510 28.372 1.00 10.79 244 ASN D C 1
ATOM 7555 O O . ASN D 1 244 ? 37.473 20.942 29.125 1.00 10.59 244 ASN D O 1
ATOM 7560 N N . ILE D 1 245 ? 35.508 21.950 28.778 1.00 8.39 245 ILE D N 1
ATOM 7561 C CA . ILE D 1 245 ? 35.036 21.641 30.154 1.00 8.85 245 ILE D CA 1
ATOM 7562 C C . ILE D 1 245 ? 34.806 20.121 30.211 1.00 10.95 245 ILE D C 1
ATOM 7563 O O . ILE D 1 245 ? 35.232 19.455 31.159 1.00 10.21 245 ILE D O 1
ATOM 7568 N N . CYS D 1 246 ? 34.154 19.559 29.181 1.00 8.83 246 CYS D N 1
ATOM 7569 C CA . CYS D 1 246 ? 33.951 18.088 29.147 1.00 8.96 246 CYS D CA 1
ATOM 7570 C C . CYS D 1 246 ? 35.310 17.345 29.167 1.00 12.38 246 CYS D C 1
ATOM 7571 O O . CYS D 1 246 ? 35.466 16.349 29.890 1.00 11.26 246 CYS D O 1
ATOM 7574 N N . ALA D 1 247 ? 36.282 17.826 28.370 1.00 9.63 247 ALA D N 1
ATOM 7575 C CA . ALA D 1 247 ? 37.604 17.198 28.310 1.00 8.75 247 ALA D CA 1
ATOM 7576 C C . ALA D 1 247 ? 38.262 17.248 29.695 1.00 10.52 247 ALA D C 1
ATOM 7577 O O . ALA D 1 247 ? 38.833 16.251 30.132 1.00 11.72 247 ALA D O 1
ATOM 7579 N N . GLU D 1 248 ? 38.203 18.415 30.378 1.00 8.62 248 GLU D N 1
ATOM 7580 C CA . GLU D 1 248 ? 38.799 18.558 31.721 1.00 10.50 248 GLU D CA 1
ATOM 7581 C C . GLU D 1 248 ? 38.175 17.545 32.715 1.00 15.13 248 GLU D C 1
ATOM 7582 O O . GLU D 1 248 ? 38.866 17.015 33.591 1.00 14.01 248 GLU D O 1
ATOM 7588 N N . LEU D 1 249 ? 36.864 17.291 32.565 1.00 10.56 249 LEU D N 1
ATOM 7589 C CA . LEU D 1 249 ? 36.117 16.402 33.475 1.00 10.88 249 LEU D CA 1
ATOM 7590 C C . LEU D 1 249 ? 36.152 14.926 33.011 1.00 14.84 249 LEU D C 1
ATOM 7591 O O . LEU D 1 249 ? 35.575 14.066 33.684 1.00 12.51 249 LEU D O 1
ATOM 7596 N N . GLY D 1 250 ? 36.841 14.665 31.899 1.00 10.86 250 GLY D N 1
ATOM 7597 C CA . GLY D 1 250 ? 37.011 13.317 31.347 1.00 12.23 250 GLY D CA 1
ATOM 7598 C C . GLY D 1 250 ? 35.710 12.665 30.886 1.00 14.65 250 GLY D C 1
ATOM 7599 O O . GLY D 1 250 ? 35.570 11.444 30.938 1.00 14.50 250 GLY D O 1
ATOM 7600 N N . VAL D 1 251 ? 34.778 13.458 30.371 1.00 10.30 251 VAL D N 1
ATOM 7601 C CA . VAL D 1 251 ? 33.497 12.934 29.902 1.00 8.87 251 VAL D CA 1
ATOM 7602 C C . VAL D 1 251 ? 33.302 13.249 28.435 1.00 13.52 251 VAL D C 1
ATOM 7603 O O . VAL D 1 251 ? 33.975 14.130 27.882 1.00 13.23 251 VAL D O 1
ATOM 7607 N N . LEU D 1 252 ? 32.330 12.558 27.824 1.00 9.65 252 LEU D N 1
ATOM 7608 C CA . LEU D 1 252 ? 31.932 12.843 26.450 1.00 10.68 252 LEU D CA 1
ATOM 7609 C C . LEU D 1 252 ? 30.445 13.153 26.433 1.00 11.89 252 LEU D C 1
ATOM 7610 O O . LEU D 1 252 ? 29.644 12.343 26.936 1.00 11.27 252 LEU D O 1
ATOM 7615 N N . LEU D 1 253 ? 30.074 14.313 25.895 1.00 8.81 253 LEU D N 1
ATOM 7616 C CA . LEU D 1 253 ? 28.677 14.683 25.691 1.00 8.95 253 LEU D CA 1
ATOM 7617 C C . LEU D 1 253 ? 28.413 14.662 24.201 1.00 12.55 253 LEU D C 1
ATOM 7618 O O . LEU D 1 253 ? 29.307 14.996 23.420 1.00 12.16 253 LEU D O 1
ATOM 7623 N N . VAL D 1 254 ? 27.197 14.273 23.812 1.00 10.63 254 VAL D N 1
ATOM 7624 C CA . VAL D 1 254 ? 26.779 14.239 22.408 1.00 8.86 254 VAL D CA 1
ATOM 7625 C C . VAL D 1 254 ? 25.626 15.220 22.291 1.00 11.08 254 VAL D C 1
ATOM 7626 O O . VAL D 1 254 ? 24.731 15.179 23.139 1.00 9.87 254 VAL D O 1
ATOM 7630 N N . ALA D 1 255 ? 25.650 16.134 21.318 1.00 9.06 255 ALA D N 1
ATOM 7631 C CA . ALA D 1 255 ? 24.527 17.076 21.218 1.00 9.65 255 ALA D CA 1
ATOM 7632 C C . ALA D 1 255 ? 24.113 17.309 19.783 1.00 14.00 255 ALA D C 1
ATOM 7633 O O . ALA D 1 255 ? 24.988 17.460 18.937 1.00 12.77 255 ALA D O 1
ATOM 7635 N N . ALA D 1 256 ? 22.790 17.389 19.525 1.00 10.34 256 ALA D N 1
ATOM 7636 C CA . ALA D 1 256 ? 22.266 17.760 18.202 1.00 11.25 256 ALA D CA 1
ATOM 7637 C C . ALA D 1 256 ? 22.319 19.278 18.056 1.00 14.01 256 ALA D C 1
ATOM 7638 O O . ALA D 1 256 ? 21.987 20.011 19.001 1.00 10.26 256 ALA D O 1
ATOM 7640 N N . ILE D 1 257 ? 22.710 19.766 16.879 1.00 9.30 257 ILE D N 1
ATOM 7641 C CA . ILE D 1 257 ? 22.705 21.198 16.655 1.00 10.52 257 ILE D CA 1
ATOM 7642 C C . ILE D 1 257 ? 22.387 21.512 15.199 1.00 14.94 257 ILE D C 1
ATOM 7643 O O . ILE D 1 257 ? 22.809 20.782 14.300 1.00 12.67 257 ILE D O 1
ATOM 7648 N N . ASN D 1 258 ? 21.620 22.576 14.978 1.00 12.44 258 ASN D N 1
ATOM 7649 C CA . ASN D 1 258 ? 21.307 23.066 13.624 1.00 14.27 258 ASN D CA 1
ATOM 7650 C C . ASN D 1 258 ? 21.745 24.530 13.601 1.00 16.88 258 ASN D C 1
ATOM 7651 O O . ASN D 1 258 ? 21.009 25.355 14.129 1.00 14.19 258 ASN D O 1
ATOM 7656 N N . PRO D 1 259 ? 22.946 24.864 13.069 1.00 14.79 259 PRO D N 1
ATOM 7657 C CA . PRO D 1 259 ? 23.431 26.245 13.173 1.00 16.02 259 PRO D CA 1
ATOM 7658 C C . PRO D 1 259 ? 22.700 27.261 12.301 1.00 22.75 259 PRO D C 1
ATOM 7659 O O . PRO D 1 259 ? 22.933 28.469 12.446 1.00 22.43 259 PRO D O 1
ATOM 7663 N N . MET D 1 260 ? 21.803 26.785 11.410 1.00 20.39 260 MET D N 1
ATOM 7664 C CA . MET D 1 260 ? 20.972 27.617 10.532 1.00 20.16 260 MET D CA 1
ATOM 7665 C C . MET D 1 260 ? 21.808 28.574 9.680 1.00 25.36 260 MET D C 1
ATOM 7666 O O . MET D 1 260 ? 21.553 29.784 9.614 1.00 24.48 260 MET D O 1
ATOM 7671 N N . SER D 1 261 ? 22.806 28.006 9.031 1.00 22.15 261 SER D N 1
ATOM 7672 C CA . SER D 1 261 ? 23.678 28.706 8.108 1.00 22.93 261 SER D CA 1
ATOM 7673 C C . SER D 1 261 ? 22.882 29.020 6.857 1.00 28.88 261 SER D C 1
ATOM 7674 O O . SER D 1 261 ? 21.969 28.254 6.504 1.00 27.49 261 SER D O 1
ATOM 7677 N N . SER D 1 262 ? 23.275 30.068 6.120 1.00 29.50 262 SER D N 1
ATOM 7678 C CA . SER D 1 262 ? 22.680 30.283 4.800 1.00 31.60 262 SER D CA 1
ATOM 7679 C C . SER D 1 262 ? 23.179 29.130 3.911 1.00 36.72 262 SER D C 1
ATOM 7680 O O . SER D 1 262 ? 24.250 28.573 4.198 1.00 35.10 262 SER D O 1
ATOM 7683 N N . ASP D 1 263 ? 22.393 28.723 2.899 1.00 33.74 263 ASP D N 1
ATOM 7684 C CA . ASP D 1 263 ? 22.683 27.577 2.028 1.00 34.52 263 ASP D CA 1
ATOM 7685 C C . ASP D 1 263 ? 24.024 27.644 1.301 1.00 37.33 263 ASP D C 1
ATOM 7686 O O . ASP D 1 263 ? 24.617 26.594 1.076 1.00 37.36 263 ASP D O 1
ATOM 7691 N N . ASP D 1 264 ? 24.508 28.837 0.950 1.00 33.35 264 ASP D N 1
ATOM 7692 C CA . ASP D 1 264 ? 25.765 29.001 0.215 1.00 33.79 264 ASP D CA 1
ATOM 7693 C C . ASP D 1 264 ? 27.019 28.819 1.094 1.00 34.43 264 ASP D C 1
ATOM 7694 O O . ASP D 1 264 ? 28.122 28.653 0.559 1.00 34.86 264 ASP D O 1
ATOM 7699 N N . LYS D 1 265 ? 26.873 28.871 2.419 1.00 27.44 265 LYS D N 1
ATOM 7700 C CA . LYS D 1 265 ? 28.044 28.807 3.306 1.00 26.53 265 LYS D CA 1
ATOM 7701 C C . LYS D 1 265 ? 28.008 27.640 4.291 1.00 24.33 265 LYS D C 1
ATOM 7702 O O . LYS D 1 265 ? 28.793 27.649 5.244 1.00 21.43 265 LYS D O 1
ATOM 7708 N N . VAL D 1 266 ? 27.157 26.637 4.048 1.00 20.70 266 VAL D N 1
ATOM 7709 C CA . VAL D 1 266 ? 27.022 25.464 4.934 1.00 20.79 266 VAL D CA 1
ATOM 7710 C C . VAL D 1 266 ? 28.392 24.781 5.166 1.00 21.67 266 VAL D C 1
ATOM 7711 O O . VAL D 1 266 ? 28.729 24.444 6.315 1.00 19.24 266 VAL D O 1
ATOM 7715 N N . SER D 1 267 ? 29.149 24.543 4.086 1.00 18.58 267 SER D N 1
ATOM 7716 C CA . SER D 1 267 ? 30.445 23.857 4.173 1.00 18.44 267 SER D CA 1
ATOM 7717 C C . SER D 1 267 ? 31.407 24.603 5.099 1.00 21.07 267 SER D C 1
ATOM 7718 O O . SER D 1 267 ? 32.081 23.956 5.911 1.00 20.35 267 SER D O 1
ATOM 7721 N N . LEU D 1 268 ? 31.465 25.947 4.988 1.00 18.32 268 LEU D N 1
ATOM 7722 C CA . LEU D 1 268 ? 32.319 26.766 5.834 1.00 20.19 268 LEU D CA 1
ATOM 7723 C C . LEU D 1 268 ? 31.885 26.661 7.297 1.00 19.38 268 LEU D C 1
ATOM 7724 O O . LEU D 1 268 ? 32.724 26.486 8.181 1.00 17.79 268 LEU D O 1
ATOM 7729 N N . VAL D 1 269 ? 30.572 26.789 7.551 1.00 13.81 269 VAL D N 1
ATOM 7730 C CA . VAL D 1 269 ? 30.064 26.708 8.930 1.00 11.59 269 VAL D CA 1
ATOM 7731 C C . VAL D 1 269 ? 30.365 25.338 9.526 1.00 12.33 269 VAL D C 1
ATOM 7732 O O . VAL D 1 269 ? 30.825 25.252 10.673 1.00 12.39 269 VAL D O 1
ATOM 7736 N N . TYR D 1 270 ? 30.129 24.253 8.766 1.00 13.11 270 TYR D N 1
ATOM 7737 C CA . TYR D 1 270 ? 30.375 22.902 9.282 1.00 13.16 270 TYR D CA 1
ATOM 7738 C C . TYR D 1 270 ? 31.874 22.720 9.567 1.00 15.44 270 TYR D C 1
ATOM 7739 O O . TYR D 1 270 ? 32.220 22.138 10.586 1.00 15.83 270 TYR D O 1
ATOM 7748 N N . ASN D 1 271 ? 32.769 23.277 8.699 1.00 14.00 271 ASN D N 1
ATOM 7749 C CA . ASN D 1 271 ? 34.208 23.218 8.971 1.00 12.90 271 ASN D CA 1
ATOM 7750 C C . ASN D 1 271 ? 34.553 23.957 10.271 1.00 15.37 271 ASN D C 1
ATOM 7751 O O . ASN D 1 271 ? 35.369 23.483 11.053 1.00 14.00 271 ASN D O 1
ATOM 7756 N N . ASN D 1 272 ? 33.933 25.131 10.496 1.00 12.46 272 ASN D N 1
ATOM 7757 C CA . ASN D 1 272 ? 34.213 25.892 11.720 1.00 10.24 272 ASN D CA 1
ATOM 7758 C C . ASN D 1 272 ? 33.731 25.142 12.946 1.00 14.87 272 ASN D C 1
ATOM 7759 O O . ASN D 1 272 ? 34.386 25.178 13.985 1.00 14.35 272 ASN D O 1
ATOM 7764 N N . ILE D 1 273 ? 32.580 24.448 12.840 1.00 13.00 273 ILE D N 1
ATOM 7765 C CA . ILE D 1 273 ? 32.078 23.645 13.964 1.00 11.01 273 ILE D CA 1
ATOM 7766 C C . ILE D 1 273 ? 33.048 22.486 14.241 1.00 11.39 273 ILE D C 1
ATOM 7767 O O . ILE D 1 273 ? 33.430 22.256 15.397 1.00 10.83 273 ILE D O 1
ATOM 7772 N N . ALA D 1 274 ? 33.473 21.755 13.182 1.00 11.75 274 ALA D N 1
ATOM 7773 C CA . ALA D 1 274 ? 34.418 20.637 13.345 1.00 12.63 274 ALA D CA 1
ATOM 7774 C C . ALA D 1 274 ? 35.730 21.101 14.006 1.00 14.97 274 ALA D C 1
ATOM 7775 O O . ALA D 1 274 ? 36.294 20.377 14.809 1.00 13.00 274 ALA D O 1
ATOM 7777 N N . ALA D 1 275 ? 36.176 22.340 13.695 1.00 11.00 275 ALA D N 1
ATOM 7778 C CA . ALA D 1 275 ? 37.405 22.904 14.223 1.00 10.93 275 ALA D CA 1
ATOM 7779 C C . ALA D 1 275 ? 37.252 23.323 15.677 1.00 13.54 275 ALA D C 1
ATOM 7780 O O . ALA D 1 275 ? 38.259 23.621 16.320 1.00 14.55 275 ALA D O 1
ATOM 7782 N N . SER D 1 276 ? 36.012 23.276 16.214 1.00 9.84 276 SER D N 1
ATOM 7783 C CA . SER D 1 276 ? 35.746 23.724 17.572 1.00 8.79 276 SER D CA 1
ATOM 7784 C C . SER D 1 276 ? 35.576 22.611 18.593 1.00 11.92 276 SER D C 1
ATOM 7785 O O . SER D 1 276 ? 35.562 22.909 19.796 1.00 11.96 276 SER D O 1
ATOM 7788 N N . VAL D 1 277 ? 35.367 21.351 18.151 1.00 9.87 277 VAL D N 1
ATOM 7789 C CA . VAL D 1 277 ? 34.984 20.300 19.105 1.00 8.25 277 VAL D CA 1
ATOM 7790 C C . VAL D 1 277 ? 35.751 18.994 18.886 1.00 11.11 277 VAL D C 1
ATOM 7791 O O . VAL D 1 277 ? 36.426 18.836 17.871 1.00 10.92 277 VAL D O 1
ATOM 7795 N N . ALA D 1 278 ? 35.544 18.017 19.793 1.00 8.97 278 ALA D N 1
ATOM 7796 C CA . ALA D 1 278 ? 36.208 16.712 19.713 1.00 9.13 278 ALA D CA 1
ATOM 7797 C C . ALA D 1 278 ? 35.680 15.864 18.562 1.00 13.29 278 ALA D C 1
ATOM 7798 O O . ALA D 1 278 ? 36.413 15.040 18.043 1.00 13.17 278 ALA D O 1
ATOM 7800 N N . GLY D 1 279 ? 34.410 16.042 18.191 1.00 10.93 279 GLY D N 1
ATOM 7801 C CA . GLY D 1 279 ? 33.872 15.255 17.087 1.00 9.60 279 GLY D CA 1
ATOM 7802 C C . GLY D 1 279 ? 32.639 15.856 16.477 1.00 11.97 279 GLY D C 1
ATOM 7803 O O . GLY D 1 279 ? 31.914 16.595 17.139 1.00 10.70 279 GLY D O 1
ATOM 7804 N N . MET D 1 280 ? 32.389 15.543 15.206 1.00 8.96 280 MET D N 1
ATOM 7805 C CA . MET D 1 280 ? 31.218 16.071 14.529 1.00 8.07 280 MET D CA 1
ATOM 7806 C C . MET D 1 280 ? 30.716 15.028 13.539 1.00 13.07 280 MET D C 1
ATOM 7807 O O . MET D 1 280 ? 31.509 14.457 12.795 1.00 13.90 280 MET D O 1
ATOM 7812 N N . THR D 1 281 ? 29.406 14.819 13.508 1.00 9.42 281 THR D N 1
ATOM 7813 C CA . THR D 1 281 ? 28.724 13.949 12.535 1.00 10.10 281 THR D CA 1
ATOM 7814 C C . THR D 1 281 ? 27.711 14.793 11.795 1.00 14.41 281 THR D C 1
ATOM 7815 O O . THR D 1 281 ? 26.910 15.478 12.441 1.00 12.91 281 THR D O 1
ATOM 7819 N N . VAL D 1 282 ? 27.769 14.776 10.463 1.00 11.55 282 VAL D N 1
ATOM 7820 C CA . VAL D 1 282 ? 26.777 15.466 9.615 1.00 12.25 282 VAL D CA 1
ATOM 7821 C C . VAL D 1 282 ? 25.753 14.406 9.217 1.00 14.48 282 VAL D C 1
ATOM 7822 O O . VAL D 1 282 ? 26.126 13.334 8.696 1.00 15.96 282 VAL D O 1
ATOM 7826 N N . VAL D 1 283 ? 24.471 14.691 9.473 1.00 11.51 283 VAL D N 1
ATOM 7827 C CA . VAL D 1 283 ? 23.396 13.752 9.158 1.00 12.58 283 VAL D CA 1
ATOM 7828 C C . VAL D 1 283 ? 22.434 14.364 8.127 1.00 16.60 283 VAL D C 1
ATOM 7829 O O . VAL D 1 283 ? 22.105 15.549 8.193 1.00 17.11 283 VAL D O 1
ATOM 7833 N N . ASN D 1 284 ? 21.958 13.537 7.232 1.00 17.55 284 ASN D N 1
ATOM 7834 C CA . ASN D 1 284 ? 20.914 13.888 6.260 1.00 18.67 284 ASN D CA 1
ATOM 7835 C C . ASN D 1 284 ? 20.122 12.637 6.005 1.00 23.92 284 ASN D C 1
ATOM 7836 O O . ASN D 1 284 ? 20.709 11.554 5.865 1.00 22.93 284 ASN D O 1
ATOM 7841 N N . ASN D 1 285 ? 18.785 12.767 6.011 1.00 23.89 285 ASN D N 1
ATOM 7842 C CA . ASN D 1 285 ? 17.862 11.636 5.851 1.00 24.99 285 ASN D CA 1
ATOM 7843 C C . ASN D 1 285 ? 18.179 10.542 6.901 1.00 27.01 285 ASN D C 1
ATOM 7844 O O . ASN D 1 285 ? 18.203 9.353 6.570 1.00 26.29 285 ASN D O 1
ATOM 7849 N N . ALA D 1 286 ? 18.462 10.971 8.161 1.00 22.04 286 ALA D N 1
ATOM 7850 C CA . ALA D 1 286 ? 18.794 10.121 9.318 1.00 21.94 286 ALA D CA 1
ATOM 7851 C C . ALA D 1 286 ? 19.976 9.163 9.037 1.00 25.68 286 ALA D C 1
ATOM 7852 O O . ALA D 1 286 ? 20.043 8.070 9.609 1.00 25.35 286 ALA D O 1
ATOM 7854 N N . ALA D 1 287 ? 20.894 9.574 8.162 1.00 20.18 287 ALA D N 1
ATOM 7855 C CA . ALA D 1 287 ? 22.081 8.785 7.800 1.00 20.42 287 ALA D CA 1
ATOM 7856 C C . ALA D 1 287 ? 23.338 9.661 7.871 1.00 20.77 287 ALA D C 1
ATOM 7857 O O . ALA D 1 287 ? 23.254 10.878 7.687 1.00 17.45 287 ALA D O 1
ATOM 7859 N N . VAL D 1 288 ? 24.490 9.053 8.142 1.00 18.76 288 VAL D N 1
ATOM 7860 C CA . VAL D 1 288 ? 25.760 9.790 8.221 1.00 18.36 288 VAL D CA 1
ATOM 7861 C C . VAL D 1 288 ? 26.205 10.225 6.840 1.00 22.69 288 VAL D C 1
ATOM 7862 O O . VAL D 1 288 ? 26.418 9.373 5.970 1.00 24.94 288 VAL D O 1
ATOM 7866 N N . VAL D 1 289 ? 26.401 11.532 6.662 1.00 19.00 289 VAL D N 1
ATOM 7867 C CA . VAL D 1 289 ? 26.943 12.117 5.428 1.00 19.61 289 VAL D CA 1
ATOM 7868 C C . VAL D 1 289 ? 28.479 12.130 5.579 1.00 20.94 289 VAL D C 1
ATOM 7869 O O . VAL D 1 289 ? 29.203 11.707 4.683 1.00 19.70 289 VAL D O 1
ATOM 7873 N N . SER D 1 290 ? 28.955 12.613 6.716 1.00 14.97 290 SER D N 1
ATOM 7874 C CA . SER D 1 290 ? 30.373 12.715 7.023 1.00 15.00 290 SER D CA 1
ATOM 7875 C C . SER D 1 290 ? 30.566 12.678 8.524 1.00 17.18 290 SER D C 1
ATOM 7876 O O . SER D 1 290 ? 29.626 12.940 9.276 1.00 14.55 290 SER D O 1
ATOM 7879 N N . GLN D 1 291 ? 31.783 12.318 8.960 1.00 14.37 291 GLN D N 1
ATOM 7880 C CA . GLN D 1 291 ? 32.074 12.257 10.377 1.00 13.09 291 GLN D CA 1
ATOM 7881 C C . GLN D 1 291 ? 33.544 12.543 10.590 1.00 15.38 291 GLN D C 1
ATOM 7882 O O . GLN D 1 291 ? 34.356 12.104 9.795 1.00 15.36 291 GLN D O 1
ATOM 7888 N N . THR D 1 292 ? 33.884 13.281 11.641 1.00 11.49 292 THR D N 1
ATOM 7889 C CA . THR D 1 292 ? 35.289 13.524 11.979 1.00 11.05 292 THR D CA 1
ATOM 7890 C C . THR D 1 292 ? 35.403 13.471 13.479 1.00 13.63 292 THR D C 1
ATOM 7891 O O . THR D 1 292 ? 34.566 14.074 14.168 1.00 13.41 292 THR D O 1
ATOM 7895 N N . ILE D 1 293 ? 36.374 12.697 13.981 1.00 10.65 293 ILE D N 1
ATOM 7896 C CA . ILE D 1 293 ? 36.568 12.536 15.421 1.00 11.23 293 ILE D CA 1
ATOM 7897 C C . ILE D 1 293 ? 38.026 12.651 15.815 1.00 17.20 293 ILE D C 1
ATOM 7898 O O . ILE D 1 293 ? 38.876 12.022 15.175 1.00 17.10 293 ILE D O 1
ATOM 7903 N N . ARG D 1 294 ? 38.298 13.376 16.923 1.00 12.97 294 ARG D N 1
ATOM 7904 C CA . ARG D 1 294 ? 39.631 13.428 17.524 1.00 12.32 294 ARG D CA 1
ATOM 7905 C C . ARG D 1 294 ? 39.671 12.225 18.466 1.00 16.79 294 ARG D C 1
ATOM 7906 O O . ARG D 1 294 ? 38.927 12.211 19.472 1.00 15.17 294 ARG D O 1
ATOM 7914 N N . SER D 1 295 ? 40.431 11.176 18.108 1.00 12.73 295 SER D N 1
ATOM 7915 C CA . SER D 1 295 ? 40.572 9.983 18.936 1.00 11.99 295 SER D CA 1
ATOM 7916 C C . SER D 1 295 ? 41.912 9.970 19.649 1.00 16.21 295 SER D C 1
ATOM 7917 O O . SER D 1 295 ? 42.819 10.790 19.345 1.00 15.90 295 SER D O 1
ATOM 7920 N N . GLY D 1 296 ? 42.050 8.996 20.553 1.00 14.37 296 GLY D N 1
ATOM 7921 C CA . GLY D 1 296 ? 43.303 8.811 21.283 1.00 16.20 296 GLY D CA 1
ATOM 7922 C C . GLY D 1 296 ? 44.461 8.433 20.363 1.00 23.45 296 GLY D C 1
ATOM 7923 O O . GLY D 1 296 ? 45.617 8.626 20.734 1.00 22.69 296 GLY D O 1
ATOM 7924 N N . THR D 1 297 ? 44.171 7.940 19.142 1.00 19.02 297 THR D N 1
ATOM 7925 C CA . THR D 1 297 ? 45.220 7.540 18.195 1.00 20.77 297 THR D CA 1
ATOM 7926 C C . THR D 1 297 ? 45.255 8.427 16.935 1.00 25.08 297 THR D C 1
ATOM 7927 O O . THR D 1 297 ? 45.922 8.069 15.955 1.00 27.74 297 THR D O 1
ATOM 7931 N N . GLY D 1 298 ? 44.596 9.578 16.984 1.00 18.05 298 GLY D N 1
ATOM 7932 C CA . GLY D 1 298 ? 44.585 10.525 15.872 1.00 17.69 298 GLY D CA 1
ATOM 7933 C C . GLY D 1 298 ? 43.195 10.795 15.322 1.00 22.08 298 GLY D C 1
ATOM 7934 O O . GLY D 1 298 ? 42.200 10.335 15.891 1.00 21.17 298 GLY D O 1
ATOM 7935 N N . ARG D 1 299 ? 43.115 11.566 14.227 1.00 18.67 299 ARG D N 1
ATOM 7936 C CA . ARG D 1 299 ? 41.828 11.909 13.646 1.00 19.65 299 ARG D CA 1
ATOM 7937 C C . ARG D 1 299 ? 41.231 10.718 12.865 1.00 23.35 299 ARG D C 1
ATOM 7938 O O . ARG D 1 299 ? 41.897 10.121 12.030 1.00 22.36 299 ARG D O 1
ATOM 7946 N N . ILE D 1 300 ? 39.973 10.365 13.169 1.00 16.98 300 ILE D N 1
ATOM 7947 C CA . ILE D 1 300 ? 39.264 9.262 12.484 1.00 16.62 300 ILE D CA 1
ATOM 7948 C C . ILE D 1 300 ? 38.090 9.907 11.764 1.00 17.78 300 ILE D C 1
ATOM 7949 O O . ILE D 1 300 ? 37.285 10.560 12.407 1.00 16.31 300 ILE D O 1
ATOM 7954 N N . PHE D 1 301 ? 37.977 9.738 10.448 1.00 15.05 301 PHE D N 1
ATOM 7955 C CA . PHE D 1 301 ? 36.967 10.472 9.699 1.00 13.61 301 PHE D CA 1
ATOM 7956 C C . PHE D 1 301 ? 36.516 9.718 8.470 1.00 16.76 301 PHE D C 1
ATOM 7957 O O . PHE D 1 301 ? 37.206 8.810 8.012 1.00 15.14 301 PHE D O 1
ATOM 7965 N N . SER D 1 302 ? 35.359 10.100 7.919 1.00 16.08 302 SER D N 1
ATOM 7966 C CA . SER D 1 302 ? 34.798 9.417 6.749 1.00 16.09 302 SER D CA 1
ATOM 7967 C C . SER D 1 302 ? 33.833 10.330 6.050 1.00 21.81 302 SER D C 1
ATOM 7968 O O . SER D 1 302 ? 33.228 11.203 6.691 1.00 20.05 302 SER D O 1
ATOM 7971 N N . GLY D 1 303 ? 33.677 10.113 4.737 1.00 18.89 303 GLY D N 1
ATOM 7972 C CA . GLY D 1 303 ? 32.728 10.871 3.926 1.00 18.72 303 GLY D CA 1
ATOM 7973 C C . GLY D 1 303 ? 33.016 12.348 3.805 1.00 23.25 303 GLY D C 1
ATOM 7974 O O . GLY D 1 303 ? 32.169 13.100 3.334 1.00 24.84 303 GLY D O 1
ATOM 7975 N N . GLU D 1 304 ? 34.231 12.774 4.164 1.00 22.09 304 GLU D N 1
ATOM 7976 C CA . GLU D 1 304 ? 34.645 14.179 4.102 1.00 22.47 304 GLU D CA 1
ATOM 7977 C C . GLU D 1 304 ? 34.835 14.623 2.657 1.00 29.00 304 GLU D C 1
ATOM 7978 O O . GLU D 1 304 ? 35.466 13.905 1.884 1.00 27.09 304 GLU D O 1
ATOM 7984 N N . PRO D 1 305 ? 34.324 15.817 2.262 1.00 31.40 305 PRO D N 1
ATOM 7985 C CA . PRO D 1 305 ? 34.505 16.248 0.866 1.00 33.18 305 PRO D CA 1
ATOM 7986 C C . PRO D 1 305 ? 35.898 16.829 0.591 1.00 39.52 305 PRO D C 1
ATOM 7987 O O . PRO D 1 305 ? 36.248 16.982 -0.578 1.00 40.50 305 PRO D O 1
ATOM 7991 N N . ALA D 1 306 ? 36.701 17.113 1.647 1.00 36.56 306 ALA D N 1
ATOM 7992 C CA . ALA D 1 306 ? 38.039 17.712 1.518 1.00 74.45 306 ALA D CA 1
ATOM 7993 C C . ALA D 1 306 ? 39.141 16.823 2.088 1.00 89.48 306 ALA D C 1
ATOM 7994 O O . ALA D 1 306 ? 40.258 16.807 1.566 1.00 47.61 306 ALA D O 1
ATOM 7996 N N . VAL E 1 34 ? -6.257 34.239 45.911 1.00 44.68 34 VAL E N 1
ATOM 7997 C CA . VAL E 1 34 ? -5.713 34.816 44.678 1.00 42.80 34 VAL E CA 1
ATOM 7998 C C . VAL E 1 34 ? -5.547 36.327 44.868 1.00 45.65 34 VAL E C 1
ATOM 7999 O O . VAL E 1 34 ? -6.536 37.058 44.968 1.00 45.45 34 VAL E O 1
ATOM 8003 N N . ALA E 1 35 ? -4.288 36.780 44.921 1.00 42.68 35 ALA E N 1
ATOM 8004 C CA . ALA E 1 35 ? -3.918 38.190 45.085 1.00 42.16 35 ALA E CA 1
ATOM 8005 C C . ALA E 1 35 ? -3.124 38.684 43.872 1.00 41.11 35 ALA E C 1
ATOM 8006 O O . ALA E 1 35 ? -2.572 37.866 43.122 1.00 35.53 35 ALA E O 1
ATOM 8008 N N . ALA E 1 36 ? -3.061 40.026 43.692 1.00 37.14 36 ALA E N 1
ATOM 8009 C CA . ALA E 1 36 ? -2.345 40.683 42.597 1.00 33.85 36 ALA E CA 1
ATOM 8010 C C . ALA E 1 36 ? -0.830 40.569 42.737 1.00 30.20 36 ALA E C 1
ATOM 8011 O O . ALA E 1 36 ? -0.273 40.843 43.801 1.00 31.67 36 ALA E O 1
ATOM 8013 N N . PRO E 1 37 ? -0.111 40.176 41.667 1.00 19.00 37 PRO E N 1
ATOM 8014 C CA . PRO E 1 37 ? 1.368 40.142 41.767 1.00 17.51 37 PRO E CA 1
ATOM 8015 C C . PRO E 1 37 ? 1.910 41.541 42.014 1.00 19.34 37 PRO E C 1
ATOM 8016 O O . PRO E 1 37 ? 1.297 42.522 41.568 1.00 18.15 37 PRO E O 1
ATOM 8020 N N . ALA E 1 38 ? 3.073 41.632 42.690 1.00 16.14 38 ALA E N 1
ATOM 8021 C CA . ALA E 1 38 ? 3.716 42.923 42.981 1.00 16.90 38 ALA E CA 1
ATOM 8022 C C . ALA E 1 38 ? 4.099 43.614 41.674 1.00 17.07 38 ALA E C 1
ATOM 8023 O O . ALA E 1 38 ? 4.568 42.938 40.753 1.00 16.28 38 ALA E O 1
ATOM 8025 N N . VAL E 1 39 ? 3.970 44.938 41.611 1.00 16.55 39 VAL E N 1
ATOM 8026 C CA . VAL E 1 39 ? 4.426 45.641 40.419 1.00 18.15 39 VAL E CA 1
ATOM 8027 C C . VAL E 1 39 ? 5.636 46.536 40.807 1.00 18.63 39 VAL E C 1
ATOM 8028 O O . VAL E 1 39 ? 6.380 46.980 39.926 1.00 15.49 39 VAL E O 1
ATOM 8032 N N . VAL E 1 40 ? 5.873 46.729 42.122 1.00 12.97 40 VAL E N 1
ATOM 8033 C CA . VAL E 1 40 ? 7.088 47.410 42.577 1.00 13.55 40 VAL E CA 1
ATOM 8034 C C . VAL E 1 40 ? 8.289 46.544 42.165 1.00 14.48 40 VAL E C 1
ATOM 8035 O O . VAL E 1 40 ? 8.257 45.314 42.327 1.00 13.98 40 VAL E O 1
ATOM 8039 N N . GLU E 1 41 ? 9.331 47.162 41.604 1.00 11.79 41 GLU E N 1
ATOM 8040 C CA . GLU E 1 41 ? 10.540 46.407 41.214 1.00 10.21 41 GLU E CA 1
ATOM 8041 C C . GLU E 1 41 ? 11.276 45.913 42.465 1.00 15.40 41 GLU E C 1
ATOM 8042 O O . GLU E 1 41 ? 11.482 46.700 43.398 1.00 14.98 41 GLU E O 1
ATOM 8048 N N . GLY E 1 42 ? 11.627 44.630 42.466 1.00 12.19 42 GLY E N 1
ATOM 8049 C CA . GLY E 1 42 ? 12.296 43.977 43.602 1.00 12.11 42 GLY E CA 1
ATOM 8050 C C . GLY E 1 42 ? 13.809 44.105 43.496 1.00 13.19 42 GLY E C 1
ATOM 8051 O O . GLY E 1 42 ? 14.380 43.939 42.412 1.00 12.15 42 GLY E O 1
ATOM 8052 N N . SER E 1 43 ? 14.469 44.388 44.611 1.00 12.24 43 SER E N 1
ATOM 8053 C CA . SER E 1 43 ? 15.919 44.519 44.622 1.00 11.65 43 SER E CA 1
ATOM 8054 C C . SER E 1 43 ? 16.610 43.174 44.350 1.00 13.35 43 SER E C 1
ATOM 8055 O O . SER E 1 43 ? 16.206 42.139 44.905 1.00 12.74 43 SER E O 1
ATOM 8058 N N . SER E 1 44 ? 17.669 43.187 43.520 1.00 10.53 44 SER E N 1
ATOM 8059 C CA . SER E 1 44 ? 18.453 41.947 43.309 1.00 9.71 44 SER E CA 1
ATOM 8060 C C . SER E 1 44 ? 19.694 41.900 44.206 1.00 14.97 44 SER E C 1
ATOM 8061 O O . SER E 1 44 ? 20.457 40.924 44.136 1.00 13.83 44 SER E O 1
ATOM 8064 N N . THR E 1 45 ? 19.901 42.914 45.074 1.00 13.42 45 THR E N 1
ATOM 8065 C CA . THR E 1 45 ? 21.100 42.975 45.926 1.00 14.22 45 THR E CA 1
ATOM 8066 C C . THR E 1 45 ? 20.753 42.860 47.404 1.00 20.84 45 THR E C 1
ATOM 8067 O O . THR E 1 45 ? 21.652 42.871 48.235 1.00 24.20 45 THR E O 1
ATOM 8071 N N . ASN E 1 46 ? 19.456 42.762 47.729 1.00 17.97 46 ASN E N 1
ATOM 8072 C CA . ASN E 1 46 ? 18.974 42.664 49.103 1.00 20.09 46 ASN E CA 1
ATOM 8073 C C . ASN E 1 46 ? 18.512 41.211 49.354 1.00 23.01 46 ASN E C 1
ATOM 8074 O O . ASN E 1 46 ? 17.629 40.722 48.653 1.00 20.17 46 ASN E O 1
ATOM 8079 N N . ALA E 1 47 ? 19.136 40.509 50.336 1.00 22.05 47 ALA E N 1
ATOM 8080 C CA . ALA E 1 47 ? 18.808 39.095 50.604 1.00 21.34 47 ALA E CA 1
ATOM 8081 C C . ALA E 1 47 ? 17.310 38.869 50.924 1.00 22.26 47 ALA E C 1
ATOM 8082 O O . ALA E 1 47 ? 16.724 37.889 50.430 1.00 20.15 47 ALA E O 1
ATOM 8084 N N . ALA E 1 48 ? 16.699 39.764 51.729 1.00 19.20 48 ALA E N 1
ATOM 8085 C CA . ALA E 1 48 ? 15.283 39.643 52.109 1.00 19.92 48 ALA E CA 1
ATOM 8086 C C . ALA E 1 48 ? 14.352 39.788 50.887 1.00 23.25 48 ALA E C 1
ATOM 8087 O O . ALA E 1 48 ? 13.392 39.023 50.760 1.00 20.93 48 ALA E O 1
ATOM 8089 N N . ALA E 1 49 ? 14.686 40.697 49.949 1.00 19.29 49 ALA E N 1
ATOM 8090 C CA . ALA E 1 49 ? 13.876 40.866 48.737 1.00 17.73 49 ALA E CA 1
ATOM 8091 C C . ALA E 1 49 ? 13.969 39.644 47.834 1.00 19.53 49 ALA E C 1
ATOM 8092 O O . ALA E 1 49 ? 12.961 39.180 47.303 1.00 18.17 49 ALA E O 1
ATOM 8094 N N . VAL E 1 50 ? 15.167 39.097 47.671 1.00 16.56 50 VAL E N 1
ATOM 8095 C CA . VAL E 1 50 ? 15.415 37.981 46.747 1.00 15.76 50 VAL E CA 1
ATOM 8096 C C . VAL E 1 50 ? 14.763 36.666 47.261 1.00 20.53 50 VAL E C 1
ATOM 8097 O O . VAL E 1 50 ? 14.298 35.831 46.460 1.00 18.60 50 VAL E O 1
ATOM 8101 N N . LYS E 1 51 ? 14.657 36.519 48.603 1.00 18.71 51 LYS E N 1
ATOM 8102 C CA . LYS E 1 51 ? 14.041 35.332 49.194 1.00 18.17 51 LYS E CA 1
ATOM 8103 C C . LYS E 1 51 ? 12.522 35.252 48.941 1.00 20.44 51 LYS E C 1
ATOM 8104 O O . LYS E 1 51 ? 11.939 34.176 49.094 1.00 21.23 51 LYS E O 1
ATOM 8110 N N . LYS E 1 52 ? 11.867 36.387 48.588 1.00 13.95 52 LYS E N 1
ATOM 8111 C CA . LYS E 1 52 ? 10.418 36.398 48.376 1.00 14.80 52 LYS E CA 1
ATOM 8112 C C . LYS E 1 52 ? 10.040 35.599 47.122 1.00 18.12 52 LYS E C 1
ATOM 8113 O O . LYS E 1 52 ? 10.913 35.292 46.301 1.00 15.56 52 LYS E O 1
ATOM 8119 N N . SER E 1 53 ? 8.744 35.240 46.998 1.00 14.32 53 SER E N 1
ATOM 8120 C CA . SER E 1 53 ? 8.248 34.516 45.841 1.00 12.16 53 SER E CA 1
ATOM 8121 C C . SER E 1 53 ? 8.364 35.374 44.585 1.00 12.40 53 SER E C 1
ATOM 8122 O O . SER E 1 53 ? 8.522 36.608 44.676 1.00 9.96 53 SER E O 1
ATOM 8125 N N . LEU E 1 54 ? 8.220 34.748 43.429 1.00 10.40 54 LEU E N 1
ATOM 8126 C CA . LEU E 1 54 ? 8.249 35.509 42.161 1.00 9.81 54 LEU E CA 1
ATOM 8127 C C . LEU E 1 54 ? 7.080 36.515 42.118 1.00 12.53 54 LEU E C 1
ATOM 8128 O O . LEU E 1 54 ? 7.261 37.637 41.650 1.00 10.89 54 LEU E O 1
ATOM 8133 N N . ARG E 1 55 ? 5.887 36.134 42.620 1.00 10.96 55 ARG E N 1
ATOM 8134 C CA A ARG E 1 55 ? 4.770 37.087 42.616 0.66 11.44 55 ARG E CA 1
ATOM 8135 C CA B ARG E 1 55 ? 4.779 37.081 42.596 0.34 11.13 55 ARG E CA 1
ATOM 8136 C C . ARG E 1 55 ? 5.030 38.260 43.515 1.00 15.79 55 ARG E C 1
ATOM 8137 O O . ARG E 1 55 ? 4.476 39.327 43.266 1.00 19.27 55 ARG E O 1
ATOM 8152 N N . ASP E 1 56 ? 5.853 38.073 44.554 1.00 11.93 56 ASP E N 1
ATOM 8153 C CA . ASP E 1 56 ? 6.146 39.142 45.514 1.00 13.04 56 ASP E CA 1
ATOM 8154 C C . ASP E 1 56 ? 7.458 39.895 45.214 1.00 16.98 56 ASP E C 1
ATOM 8155 O O . ASP E 1 56 ? 7.999 40.564 46.085 1.00 19.52 56 ASP E O 1
ATOM 8160 N N . GLY E 1 57 ? 7.953 39.787 43.995 1.00 11.74 57 GLY E N 1
ATOM 8161 C CA . GLY E 1 57 ? 9.126 40.549 43.570 1.00 10.31 57 GLY E CA 1
ATOM 8162 C C . GLY E 1 57 ? 10.476 39.940 43.889 1.00 12.91 57 GLY E C 1
ATOM 8163 O O . GLY E 1 57 ? 11.500 40.608 43.730 1.00 12.62 57 GLY E O 1
ATOM 8164 N N . GLY E 1 58 ? 10.494 38.680 44.343 1.00 9.86 58 GLY E N 1
ATOM 8165 C CA . GLY E 1 58 ? 11.758 37.984 44.627 1.00 9.15 58 GLY E CA 1
ATOM 8166 C C . GLY E 1 58 ? 12.123 36.942 43.594 1.00 12.84 58 GLY E C 1
ATOM 8167 O O . GLY E 1 58 ? 11.592 36.950 42.471 1.00 12.37 58 GLY E O 1
ATOM 8168 N N . MET E 1 59 ? 13.028 36.030 43.966 1.00 10.74 59 MET E N 1
ATOM 8169 C CA . MET E 1 59 ? 13.530 34.997 43.031 1.00 10.99 59 MET E CA 1
ATOM 8170 C C . MET E 1 59 ? 13.053 33.588 43.370 1.00 16.63 59 MET E C 1
ATOM 8171 O O . MET E 1 59 ? 13.366 32.653 42.637 1.00 17.24 59 MET E O 1
ATOM 8176 N N . THR E 1 60 ? 12.434 33.402 44.535 1.00 14.32 60 THR E N 1
ATOM 8177 C CA . THR E 1 60 ? 12.126 32.047 44.992 1.00 14.83 60 THR E CA 1
ATOM 8178 C C . THR E 1 60 ? 10.795 31.568 44.427 1.00 20.49 60 THR E C 1
ATOM 8179 O O . THR E 1 60 ? 9.747 32.014 44.870 1.00 24.29 60 THR E O 1
ATOM 8183 N N . ALA E 1 61 ? 10.823 30.614 43.513 1.00 15.23 61 ALA E N 1
ATOM 8184 C CA . ALA E 1 61 ? 9.554 30.131 42.979 1.00 14.44 61 ALA E CA 1
ATOM 8185 C C . ALA E 1 61 ? 8.773 29.335 44.029 1.00 18.02 61 ALA E C 1
ATOM 8186 O O . ALA E 1 61 ? 9.321 28.452 44.708 1.00 16.32 61 ALA E O 1
ATOM 8188 N N . LEU E 1 62 ? 7.474 29.653 44.165 1.00 13.48 62 LEU E N 1
ATOM 8189 C CA . LEU E 1 62 ? 6.595 28.845 45.005 1.00 13.99 62 LEU E CA 1
ATOM 8190 C C . LEU E 1 62 ? 6.388 27.521 44.291 1.00 16.37 62 LEU E C 1
ATOM 8191 O O . LEU E 1 62 ? 6.586 27.469 43.066 1.00 14.81 62 LEU E O 1
ATOM 8196 N N . PRO E 1 63 ? 5.892 26.465 44.970 1.00 16.84 63 PRO E N 1
ATOM 8197 C CA . PRO E 1 63 ? 5.577 25.208 44.247 1.00 16.79 63 PRO E CA 1
ATOM 8198 C C . PRO E 1 63 ? 4.604 25.400 43.058 1.00 17.38 63 PRO E C 1
ATOM 8199 O O . PRO E 1 63 ? 4.679 24.659 42.081 1.00 17.87 63 PRO E O 1
ATOM 8203 N N . SER E 1 64 ? 3.743 26.409 43.127 1.00 14.28 64 SER E N 1
ATOM 8204 C CA . SER E 1 64 ? 2.720 26.691 42.091 1.00 12.56 64 SER E CA 1
ATOM 8205 C C . SER E 1 64 ? 3.262 27.535 40.933 1.00 15.68 64 SER E C 1
ATOM 8206 O O . SER E 1 64 ? 2.578 27.643 39.909 1.00 13.59 64 SER E O 1
ATOM 8209 N N . GLU E 1 65 ? 4.465 28.129 41.076 1.00 14.10 65 GLU E N 1
ATOM 8210 C CA . GLU E 1 65 ? 4.972 29.066 40.046 1.00 13.07 65 GLU E CA 1
ATOM 8211 C C . GLU E 1 65 ? 5.917 28.414 39.062 1.00 17.06 65 GLU E C 1
ATOM 8212 O O . GLU E 1 65 ? 6.790 27.667 39.484 1.00 17.59 65 GLU E O 1
ATOM 8218 N N . ILE E 1 66 ? 5.763 28.710 37.778 1.00 10.27 66 ILE E N 1
ATOM 8219 C CA . ILE E 1 66 ? 6.676 28.282 36.732 1.00 9.37 66 ILE E CA 1
ATOM 8220 C C . ILE E 1 66 ? 7.250 29.519 36.057 1.00 10.68 66 ILE E C 1
ATOM 8221 O O . ILE E 1 66 ? 6.511 30.260 35.425 1.00 10.31 66 ILE E O 1
ATOM 8226 N N . LEU E 1 67 ? 8.578 29.697 36.142 1.00 8.39 67 LEU E N 1
ATOM 8227 C CA . LEU E 1 67 ? 9.251 30.803 35.476 1.00 8.34 67 LEU E CA 1
ATOM 8228 C C . LEU E 1 67 ? 9.651 30.383 34.063 1.00 10.86 67 LEU E C 1
ATOM 8229 O O . LEU E 1 67 ? 10.174 29.274 33.886 1.00 10.91 67 LEU E O 1
ATOM 8234 N N . PHE E 1 68 ? 9.393 31.247 33.077 1.00 8.12 68 PHE E N 1
ATOM 8235 C CA . PHE E 1 68 ? 9.778 31.002 31.698 1.00 7.86 68 PHE E CA 1
ATOM 8236 C C . PHE E 1 68 ? 10.030 32.337 31.031 1.00 10.48 68 PHE E C 1
ATOM 8237 O O . PHE E 1 68 ? 10.055 33.380 31.708 1.00 9.37 68 PHE E O 1
ATOM 8245 N N . ALA E 1 69 ? 10.342 32.322 29.736 1.00 9.12 69 ALA E N 1
ATOM 8246 C CA . ALA E 1 69 ? 10.636 33.566 29.058 1.00 9.75 69 ALA E CA 1
ATOM 8247 C C . ALA E 1 69 ? 10.196 33.527 27.620 1.00 12.80 69 ALA E C 1
ATOM 8248 O O . ALA E 1 69 ? 10.191 32.460 27.024 1.00 14.96 69 ALA E O 1
ATOM 8250 N N . VAL E 1 70 ? 9.855 34.692 27.062 1.00 11.22 70 VAL E N 1
ATOM 8251 C CA A VAL E 1 70 ? 9.639 34.829 25.603 0.89 12.58 70 VAL E CA 1
ATOM 8252 C CA B VAL E 1 70 ? 9.549 34.879 25.640 0.11 10.68 70 VAL E CA 1
ATOM 8253 C C . VAL E 1 70 ? 10.499 36.011 25.188 1.00 13.60 70 VAL E C 1
ATOM 8254 O O . VAL E 1 70 ? 10.374 37.106 25.702 1.00 14.36 70 VAL E O 1
ATOM 8261 N N . GLY E 1 71 ? 11.529 35.750 24.367 1.00 15.30 71 GLY E N 1
ATOM 8262 C CA . GLY E 1 71 ? 12.496 36.802 24.064 1.00 15.71 71 GLY E CA 1
ATOM 8263 C C . GLY E 1 71 ? 13.192 37.147 25.379 1.00 17.94 71 GLY E C 1
ATOM 8264 O O . GLY E 1 71 ? 13.465 36.258 26.185 1.00 16.84 71 GLY E O 1
ATOM 8265 N N . SER E 1 72 ? 13.367 38.430 25.663 1.00 15.11 72 SER E N 1
ATOM 8266 C CA . SER E 1 72 ? 13.992 38.847 26.918 1.00 14.38 72 SER E CA 1
ATOM 8267 C C . SER E 1 72 ? 12.926 39.050 28.015 1.00 14.12 72 SER E C 1
ATOM 8268 O O . SER E 1 72 ? 13.245 39.567 29.080 1.00 14.26 72 SER E O 1
ATOM 8271 N N . ILE E 1 73 ? 11.661 38.699 27.725 1.00 9.83 73 ILE E N 1
ATOM 8272 C CA . ILE E 1 73 ? 10.556 38.954 28.659 1.00 8.03 73 ILE E CA 1
ATOM 8273 C C . ILE E 1 73 ? 10.397 37.791 29.627 1.00 8.11 73 ILE E C 1
ATOM 8274 O O . ILE E 1 73 ? 10.023 36.701 29.216 1.00 8.32 73 ILE E O 1
ATOM 8279 N N . PRO E 1 74 ? 10.597 38.016 30.935 1.00 7.74 74 PRO E N 1
ATOM 8280 C CA . PRO E 1 74 ? 10.349 36.923 31.891 1.00 7.54 74 PRO E CA 1
ATOM 8281 C C . PRO E 1 74 ? 8.867 36.807 32.169 1.00 9.23 74 PRO E C 1
ATOM 8282 O O . PRO E 1 74 ? 8.177 37.837 32.244 1.00 6.49 74 PRO E O 1
ATOM 8286 N N . LEU E 1 75 ? 8.384 35.575 32.370 1.00 6.15 75 LEU E N 1
ATOM 8287 C CA . LEU E 1 75 ? 6.972 35.351 32.681 1.00 7.05 75 LEU E CA 1
ATOM 8288 C C . LEU E 1 75 ? 6.846 34.302 33.729 1.00 8.90 75 LEU E C 1
ATOM 8289 O O . LEU E 1 75 ? 7.696 33.411 33.844 1.00 7.84 75 LEU E O 1
ATOM 8294 N N . VAL E 1 76 ? 5.749 34.382 34.485 1.00 6.61 76 VAL E N 1
ATOM 8295 C CA . VAL E 1 76 ? 5.432 33.329 35.426 1.00 6.86 76 VAL E CA 1
ATOM 8296 C C . VAL E 1 76 ? 3.989 32.928 35.208 1.00 9.54 76 VAL E C 1
ATOM 8297 O O . VAL E 1 76 ? 3.127 33.799 35.014 1.00 8.86 76 VAL E O 1
ATOM 8301 N N . VAL E 1 77 ? 3.724 31.614 35.238 1.00 7.39 77 VAL E N 1
ATOM 8302 C CA A VAL E 1 77 ? 2.358 31.110 35.261 0.65 7.62 77 VAL E CA 1
ATOM 8303 C CA B VAL E 1 77 ? 2.372 31.045 35.264 0.35 8.20 77 VAL E CA 1
ATOM 8304 C C . VAL E 1 77 ? 2.170 30.514 36.677 1.00 11.75 77 VAL E C 1
ATOM 8305 O O . VAL E 1 77 ? 3.078 29.841 37.188 1.00 12.09 77 VAL E O 1
ATOM 8312 N N . ASP E 1 78 ? 1.034 30.837 37.343 1.00 10.03 78 ASP E N 1
ATOM 8313 C CA . ASP E 1 78 ? 0.785 30.285 38.674 1.00 9.54 78 ASP E CA 1
ATOM 8314 C C . ASP E 1 78 ? -0.325 29.236 38.512 1.00 11.61 78 ASP E C 1
ATOM 8315 O O . ASP E 1 78 ? -1.468 29.567 38.140 1.00 9.59 78 ASP E O 1
ATOM 8320 N N . LYS E 1 79 ? 0.030 27.965 38.740 1.00 9.63 79 LYS E N 1
ATOM 8321 C CA . LYS E 1 79 ? -0.897 26.837 38.546 1.00 10.37 79 LYS E CA 1
ATOM 8322 C C . LYS E 1 79 ? -2.089 26.857 39.496 1.00 13.45 79 LYS E C 1
ATOM 8323 O O . LYS E 1 79 ? -3.162 26.382 39.104 1.00 12.81 79 LYS E O 1
ATOM 8329 N N . ASP E 1 80 ? -1.918 27.389 40.720 1.00 9.52 80 ASP E N 1
ATOM 8330 C CA . ASP E 1 80 ? -3.030 27.423 41.694 1.00 10.00 80 ASP E CA 1
ATOM 8331 C C . ASP E 1 80 ? -3.984 28.564 41.356 1.00 11.25 80 ASP E C 1
ATOM 8332 O O . ASP E 1 80 ? -5.197 28.377 41.439 1.00 12.97 80 ASP E O 1
ATOM 8337 N N . ALA E 1 81 ? -3.444 29.735 40.963 1.00 11.47 81 ALA E N 1
ATOM 8338 C CA . ALA E 1 81 ? -4.308 30.837 40.501 1.00 11.67 81 ALA E CA 1
ATOM 8339 C C . ALA E 1 81 ? -5.086 30.352 39.267 1.00 13.16 81 ALA E C 1
ATOM 8340 O O . ALA E 1 81 ? -6.283 30.615 39.135 1.00 12.68 81 ALA E O 1
ATOM 8342 N N . LEU E 1 82 ? -4.411 29.611 38.379 1.00 9.82 82 LEU E N 1
ATOM 8343 C CA . LEU E 1 82 ? -5.074 29.094 37.167 1.00 10.00 82 LEU E CA 1
ATOM 8344 C C . LEU E 1 82 ? -6.205 28.111 37.505 1.00 13.05 82 LEU E C 1
ATOM 8345 O O . LEU E 1 82 ? -7.305 28.254 36.967 1.00 12.77 82 LEU E O 1
ATOM 8350 N N . SER E 1 83 ? -5.953 27.121 38.363 1.00 10.43 83 SER E N 1
ATOM 8351 C CA A SER E 1 83 ? -7.013 26.153 38.656 0.57 11.33 83 SER E CA 1
ATOM 8352 C CA B SER E 1 83 ? -6.988 26.144 38.702 0.43 11.13 83 SER E CA 1
ATOM 8353 C C . SER E 1 83 ? -8.160 26.808 39.433 1.00 15.64 83 SER E C 1
ATOM 8354 O O . SER E 1 83 ? -9.322 26.524 39.132 1.00 14.94 83 SER E O 1
ATOM 8359 N N . THR E 1 84 ? -7.846 27.718 40.388 1.00 12.69 84 THR E N 1
ATOM 8360 C CA . THR E 1 84 ? -8.883 28.399 41.184 1.00 13.37 84 THR E CA 1
ATOM 8361 C C . THR E 1 84 ? -9.788 29.298 40.298 1.00 16.19 84 THR E C 1
ATOM 8362 O O . THR E 1 84 ? -11.031 29.258 40.412 1.00 14.57 84 THR E O 1
ATOM 8366 N N . LEU E 1 85 ? -9.163 30.118 39.443 1.00 12.49 85 LEU E N 1
ATOM 8367 C CA . LEU E 1 85 ? -9.943 31.007 38.614 1.00 11.30 85 LEU E CA 1
ATOM 8368 C C . LEU E 1 85 ? -10.623 30.274 37.465 1.00 14.19 85 LEU E C 1
ATOM 8369 O O . LEU E 1 85 ? -11.748 30.631 37.115 1.00 14.37 85 LEU E O 1
ATOM 8374 N N . ALA E 1 86 ? -9.995 29.225 36.907 1.00 12.78 86 ALA E N 1
ATOM 8375 C CA . ALA E 1 86 ? -10.660 28.441 35.860 1.00 13.28 86 ALA E CA 1
ATOM 8376 C C . ALA E 1 86 ? -11.921 27.779 36.421 1.00 15.56 86 ALA E C 1
ATOM 8377 O O . ALA E 1 86 ? -12.925 27.731 35.712 1.00 14.81 86 ALA E O 1
ATOM 8379 N N . ALA E 1 87 ? -11.903 27.332 37.697 1.00 13.15 87 ALA E N 1
ATOM 8380 C CA . ALA E 1 87 ? -13.101 26.732 38.325 1.00 14.61 87 ALA E CA 1
ATOM 8381 C C . ALA E 1 87 ? -14.239 27.776 38.456 1.00 18.89 87 ALA E C 1
ATOM 8382 O O . ALA E 1 87 ? -15.414 27.464 38.214 1.00 18.75 87 ALA E O 1
ATOM 8384 N N . ALA E 1 88 ? -13.867 29.027 38.798 1.00 15.84 88 ALA E N 1
ATOM 8385 C CA . ALA E 1 88 ? -14.824 30.147 38.881 1.00 17.09 88 ALA E CA 1
ATOM 8386 C C . ALA E 1 88 ? -15.399 30.446 37.503 1.00 21.18 88 ALA E C 1
ATOM 8387 O O . ALA E 1 88 ? -16.610 30.661 37.380 1.00 22.79 88 ALA E O 1
ATOM 8389 N N . LEU E 1 89 ? -14.545 30.389 36.441 1.00 17.44 89 LEU E N 1
ATOM 8390 C CA . LEU E 1 89 ? -14.975 30.629 35.052 1.00 16.45 89 LEU E CA 1
ATOM 8391 C C . LEU E 1 89 ? -15.942 29.537 34.599 1.00 24.44 89 LEU E C 1
ATOM 8392 O O . LEU E 1 89 ? -16.967 29.868 33.996 1.00 25.72 89 LEU E O 1
ATOM 8397 N N . VAL E 1 90 ? -15.635 28.253 34.918 1.00 23.35 90 VAL E N 1
ATOM 8398 C CA . VAL E 1 90 ? -16.492 27.092 34.599 1.00 24.59 90 VAL E CA 1
ATOM 8399 C C . VAL E 1 90 ? -17.886 27.311 35.215 1.00 29.28 90 VAL E C 1
ATOM 8400 O O . VAL E 1 90 ? -18.906 27.061 34.545 1.00 31.11 90 VAL E O 1
ATOM 8404 N N . ALA E 1 91 ? -17.922 27.779 36.475 1.00 25.56 91 ALA E N 1
ATOM 8405 C CA . ALA E 1 91 ? -19.171 27.978 37.222 1.00 26.67 91 ALA E CA 1
ATOM 8406 C C . ALA E 1 91 ? -20.036 29.110 36.652 1.00 34.57 91 ALA E C 1
ATOM 8407 O O . ALA E 1 91 ? -21.267 29.034 36.742 1.00 33.32 91 ALA E O 1
ATOM 8409 N N . SER E 1 92 ? -19.410 30.152 36.082 1.00 31.37 92 SER E N 1
ATOM 8410 C CA . SER E 1 92 ? -20.147 31.296 35.555 1.00 33.06 92 SER E CA 1
ATOM 8411 C C . SER E 1 92 ? -20.913 30.946 34.276 1.00 41.18 92 SER E C 1
ATOM 8412 O O . SER E 1 92 ? -21.989 31.502 34.060 1.00 42.75 92 SER E O 1
ATOM 8415 N N . ASP E 1 93 ? -20.321 30.109 33.392 1.00 39.16 93 ASP E N 1
ATOM 8416 C CA . ASP E 1 93 ? -20.902 29.710 32.103 1.00 42.10 93 ASP E CA 1
ATOM 8417 C C . ASP E 1 93 ? -21.183 30.946 31.155 1.00 48.40 93 ASP E C 1
ATOM 8418 O O . ASP E 1 93 ? -21.991 30.847 30.217 1.00 49.53 93 ASP E O 1
ATOM 8423 N N . ASP E 1 94 ? -20.494 32.096 31.395 1.00 42.16 94 ASP E N 1
ATOM 8424 C CA . ASP E 1 94 ? -20.608 33.331 30.600 1.00 40.09 94 ASP E CA 1
ATOM 8425 C C . ASP E 1 94 ? -19.222 34.000 30.567 1.00 39.19 94 ASP E C 1
ATOM 8426 O O . ASP E 1 94 ? -18.952 34.899 31.377 1.00 37.42 94 ASP E O 1
ATOM 8431 N N . PRO E 1 95 ? -18.327 33.539 29.651 1.00 35.04 95 PRO E N 1
ATOM 8432 C CA . PRO E 1 95 ? -16.939 34.045 29.658 1.00 32.08 95 PRO E CA 1
ATOM 8433 C C . PRO E 1 95 ? -16.801 35.547 29.512 1.00 31.07 95 PRO E C 1
ATOM 8434 O O . PRO E 1 95 ? -16.019 36.134 30.262 1.00 26.72 95 PRO E O 1
ATOM 8438 N N . SER E 1 96 ? -17.549 36.174 28.580 1.00 28.72 96 SER E N 1
ATOM 8439 C CA . SER E 1 96 ? -17.427 37.616 28.353 1.00 27.99 96 SER E CA 1
ATOM 8440 C C . SER E 1 96 ? -17.658 38.404 29.646 1.00 29.06 96 SER E C 1
ATOM 8441 O O . SER E 1 96 ? -16.807 39.216 30.016 1.00 29.01 96 SER E O 1
ATOM 8444 N N . THR E 1 97 ? -18.756 38.123 30.364 1.00 24.11 97 THR E N 1
ATOM 8445 C CA . THR E 1 97 ? -19.081 38.824 31.614 1.00 23.14 97 THR E CA 1
ATOM 8446 C C . THR E 1 97 ? -18.044 38.502 32.710 1.00 26.19 97 THR E C 1
ATOM 8447 O O . THR E 1 97 ? -17.622 39.397 33.449 1.00 25.00 97 THR E O 1
ATOM 8451 N N . TRP E 1 98 ? -17.682 37.217 32.839 1.00 21.75 98 TRP E N 1
ATOM 8452 C CA . TRP E 1 98 ? -16.743 36.790 33.872 1.00 20.59 98 TRP E CA 1
ATOM 8453 C C . TRP E 1 98 ? -15.390 37.522 33.718 1.00 19.37 98 TRP E C 1
ATOM 8454 O O . TRP E 1 98 ? -14.862 38.029 34.709 1.00 18.01 98 TRP E O 1
ATOM 8465 N N . PHE E 1 99 ? -14.885 37.638 32.486 1.00 16.81 99 PHE E N 1
ATOM 8466 C CA . PHE E 1 99 ? -13.593 38.270 32.242 1.00 16.86 99 PHE E CA 1
ATOM 8467 C C . PHE E 1 99 ? -13.623 39.782 32.575 1.00 20.11 99 PHE E C 1
ATOM 8468 O O . PHE E 1 99 ? -12.644 40.301 33.114 1.00 18.82 99 PHE E O 1
ATOM 8476 N N . VAL E 1 100 ? -14.750 40.465 32.341 1.00 18.62 100 VAL E N 1
ATOM 8477 C CA . VAL E 1 100 ? -14.837 41.898 32.692 1.00 18.46 100 VAL E CA 1
ATOM 8478 C C . VAL E 1 100 ? -14.766 42.058 34.206 1.00 21.50 100 VAL E C 1
ATOM 8479 O O . VAL E 1 100 ? -14.002 42.900 34.691 1.00 22.34 100 VAL E O 1
ATOM 8483 N N . ALA E 1 101 ? -15.523 41.239 34.953 1.00 22.14 101 ALA E N 1
ATOM 8484 C CA . ALA E 1 101 ? -15.574 41.326 36.412 1.00 23.52 101 ALA E CA 1
ATOM 8485 C C . ALA E 1 101 ? -14.281 40.892 37.103 1.00 26.23 101 ALA E C 1
ATOM 8486 O O . ALA E 1 101 ? -13.987 41.367 38.198 1.00 26.95 101 ALA E O 1
ATOM 8488 N N . ASN E 1 102 ? -13.512 39.979 36.479 1.00 20.97 102 ASN E N 1
ATOM 8489 C CA . ASN E 1 102 ? -12.310 39.420 37.111 1.00 19.62 102 ASN E CA 1
ATOM 8490 C C . ASN E 1 102 ? -11.002 39.860 36.454 1.00 21.50 102 ASN E C 1
ATOM 8491 O O . ASN E 1 102 ? -9.959 39.256 36.696 1.00 19.17 102 ASN E O 1
ATOM 8496 N N . ARG E 1 103 ? -11.036 40.954 35.678 1.00 17.91 103 ARG E N 1
ATOM 8497 C CA . ARG E 1 103 ? -9.862 41.467 34.982 1.00 16.68 103 ARG E CA 1
ATOM 8498 C C . ARG E 1 103 ? -8.636 41.650 35.916 1.00 19.72 103 ARG E C 1
ATOM 8499 O O . ARG E 1 103 ? -7.516 41.322 35.523 1.00 16.72 103 ARG E O 1
ATOM 8507 N N . GLU E 1 104 ? -8.863 42.155 37.151 1.00 19.47 104 GLU E N 1
ATOM 8508 C CA . GLU E 1 104 ? -7.767 42.359 38.100 1.00 21.01 104 GLU E CA 1
ATOM 8509 C C . GLU E 1 104 ? -7.218 41.038 38.630 1.00 23.05 104 GLU E C 1
ATOM 8510 O O . GLU E 1 104 ? -6.005 40.891 38.725 1.00 23.06 104 GLU E O 1
ATOM 8516 N N . LEU E 1 105 ? -8.089 40.088 38.928 1.00 20.66 105 LEU E N 1
ATOM 8517 C CA . LEU E 1 105 ? -7.666 38.796 39.475 1.00 20.32 105 LEU E CA 1
ATOM 8518 C C . LEU E 1 105 ? -6.839 37.999 38.493 1.00 17.52 105 LEU E C 1
ATOM 8519 O O . LEU E 1 105 ? -5.916 37.296 38.910 1.00 17.84 105 LEU E O 1
ATOM 8524 N N . ILE E 1 106 ? -7.149 38.089 37.191 1.00 11.55 106 ILE E N 1
ATOM 8525 C CA . ILE E 1 106 ? -6.439 37.248 36.210 1.00 11.23 106 ILE E CA 1
ATOM 8526 C C . ILE E 1 106 ? -4.951 37.635 36.069 1.00 13.05 106 ILE E C 1
ATOM 8527 O O . ILE E 1 106 ? -4.196 36.841 35.507 1.00 11.02 106 ILE E O 1
ATOM 8532 N N . ARG E 1 107 ? -4.536 38.816 36.576 1.00 11.64 107 ARG E N 1
ATOM 8533 C CA . ARG E 1 107 ? -3.127 39.202 36.587 1.00 12.23 107 ARG E CA 1
ATOM 8534 C C . ARG E 1 107 ? -2.299 38.185 37.394 1.00 14.97 107 ARG E C 1
ATOM 8535 O O . ARG E 1 107 ? -1.114 38.036 37.131 1.00 16.10 107 ARG E O 1
ATOM 8543 N N . ALA E 1 108 ? -2.918 37.466 38.354 1.00 11.47 108 ALA E N 1
ATOM 8544 C CA . ALA E 1 108 ? -2.201 36.447 39.129 1.00 10.29 108 ALA E CA 1
ATOM 8545 C C . ALA E 1 108 ? -1.871 35.186 38.322 1.00 12.52 108 ALA E C 1
ATOM 8546 O O . ALA E 1 108 ? -1.018 34.393 38.740 1.00 14.54 108 ALA E O 1
ATOM 8548 N N . VAL E 1 109 ? -2.560 34.963 37.207 1.00 8.73 109 VAL E N 1
ATOM 8549 C CA . VAL E 1 109 ? -2.398 33.705 36.456 1.00 8.42 109 VAL E CA 1
ATOM 8550 C C . VAL E 1 109 ? -1.138 33.744 35.614 1.00 10.94 109 VAL E C 1
ATOM 8551 O O . VAL E 1 109 ? -0.409 32.761 35.602 1.00 10.69 109 VAL E O 1
ATOM 8555 N N . VAL E 1 110 ? -0.917 34.833 34.844 1.00 7.74 110 VAL E N 1
ATOM 8556 C CA . VAL E 1 110 ? 0.302 35.021 34.042 1.00 7.35 110 VAL E CA 1
ATOM 8557 C C . VAL E 1 110 ? 0.779 36.443 34.313 1.00 9.00 110 VAL E C 1
ATOM 8558 O O . VAL E 1 110 ? -0.011 37.378 34.179 1.00 8.86 110 VAL E O 1
ATOM 8562 N N . PHE E 1 111 ? 2.044 36.595 34.741 1.00 7.00 111 PHE E N 1
ATOM 8563 C CA . PHE E 1 111 ? 2.534 37.953 35.013 1.00 6.99 111 PHE E CA 1
ATOM 8564 C C . PHE E 1 111 ? 4.016 38.027 34.760 1.00 10.53 111 PHE E C 1
ATOM 8565 O O . PHE E 1 111 ? 4.718 36.997 34.724 1.00 9.03 111 PHE E O 1
ATOM 8573 N N . VAL E 1 112 ? 4.499 39.267 34.571 1.00 7.59 112 VAL E N 1
ATOM 8574 C CA . VAL E 1 112 ? 5.944 39.490 34.501 1.00 5.39 112 VAL E CA 1
ATOM 8575 C C . VAL E 1 112 ? 6.450 39.616 35.985 1.00 8.38 112 VAL E C 1
ATOM 8576 O O . VAL E 1 112 ? 6.011 40.529 36.705 1.00 9.40 112 VAL E O 1
ATOM 8580 N N . PRO E 1 113 ? 7.349 38.741 36.440 1.00 7.41 113 PRO E N 1
ATOM 8581 C CA . PRO E 1 113 ? 7.866 38.869 37.817 1.00 7.54 113 PRO E CA 1
ATOM 8582 C C . PRO E 1 113 ? 8.737 40.110 37.859 1.00 9.86 113 PRO E C 1
ATOM 8583 O O . PRO E 1 113 ? 9.489 40.355 36.910 1.00 10.36 113 PRO E O 1
ATOM 8587 N N . GLN E 1 114 ? 8.597 40.926 38.927 1.00 8.63 114 GLN E N 1
ATOM 8588 C CA . GLN E 1 114 ? 9.287 42.227 38.921 1.00 8.91 114 GLN E CA 1
ATOM 8589 C C . GLN E 1 114 ? 10.606 42.293 39.680 1.00 11.56 114 GLN E C 1
ATOM 8590 O O . GLN E 1 114 ? 11.201 43.380 39.791 1.00 9.32 114 GLN E O 1
ATOM 8596 N N . GLN E 1 115 ? 11.131 41.138 40.105 1.00 8.74 115 GLN E N 1
ATOM 8597 C CA . GLN E 1 115 ? 12.496 41.097 40.637 1.00 8.03 115 GLN E CA 1
ATOM 8598 C C . GLN E 1 115 ? 13.442 41.650 39.583 1.00 11.65 115 GLN E C 1
ATOM 8599 O O . GLN E 1 115 ? 13.370 41.237 38.421 1.00 10.06 115 GLN E O 1
ATOM 8605 N N . ASN E 1 116 ? 14.354 42.544 39.980 1.00 9.27 116 ASN E N 1
ATOM 8606 C CA . ASN E 1 116 ? 15.343 43.052 39.036 1.00 8.68 116 ASN E CA 1
ATOM 8607 C C . ASN E 1 116 ? 16.197 41.918 38.486 1.00 10.61 116 ASN E C 1
ATOM 8608 O O . ASN E 1 116 ? 16.616 41.047 39.269 1.00 10.74 116 ASN E O 1
ATOM 8613 N N . ASN E 1 117 ? 16.453 41.897 37.135 1.00 7.77 117 ASN E N 1
ATOM 8614 C CA A ASN E 1 117 ? 17.349 40.873 36.552 0.59 8.62 117 ASN E CA 1
ATOM 8615 C CA B ASN E 1 117 ? 17.356 40.897 36.533 0.41 8.12 117 ASN E CA 1
ATOM 8616 C C . ASN E 1 117 ? 16.933 39.473 36.969 1.00 10.51 117 ASN E C 1
ATOM 8617 O O . ASN E 1 117 ? 17.776 38.643 37.349 1.00 10.58 117 ASN E O 1
ATOM 8626 N N . VAL E 1 118 ? 15.641 39.196 36.902 1.00 7.76 118 VAL E N 1
ATOM 8627 C CA . VAL E 1 118 ? 15.080 37.922 37.407 1.00 8.19 118 VAL E CA 1
ATOM 8628 C C . VAL E 1 118 ? 15.569 36.692 36.656 1.00 9.08 118 VAL E C 1
ATOM 8629 O O . VAL E 1 118 ? 15.600 35.620 37.248 1.00 10.34 118 VAL E O 1
ATOM 8633 N N . LEU E 1 119 ? 15.968 36.842 35.399 1.00 7.78 119 LEU E N 1
ATOM 8634 C CA . LEU E 1 119 ? 16.440 35.657 34.646 1.00 7.77 119 LEU E CA 1
ATOM 8635 C C . LEU E 1 119 ? 17.923 35.356 34.830 1.00 10.00 119 LEU E C 1
ATOM 8636 O O . LEU E 1 119 ? 18.440 34.448 34.172 1.00 8.18 119 LEU E O 1
ATOM 8641 N N . ARG E 1 120 ? 18.627 36.090 35.731 1.00 7.24 120 ARG E N 1
ATOM 8642 C CA . ARG E 1 120 ? 20.081 36.011 35.841 1.00 7.40 120 ARG E CA 1
ATOM 8643 C C . ARG E 1 120 ? 20.632 34.605 36.207 1.00 9.70 120 ARG E C 1
ATOM 8644 O O . ARG E 1 120 ? 21.767 34.335 35.856 1.00 10.16 120 ARG E O 1
ATOM 8652 N N . ALA E 1 121 ? 19.842 33.754 36.874 1.00 7.24 121 ALA E N 1
ATOM 8653 C CA . ALA E 1 121 ? 20.324 32.427 37.284 1.00 7.75 121 ALA E CA 1
ATOM 8654 C C . ALA E 1 121 ? 19.886 31.346 36.299 1.00 10.70 121 ALA E C 1
ATOM 8655 O O . ALA E 1 121 ? 20.254 30.162 36.470 1.00 9.24 121 ALA E O 1
ATOM 8657 N N . THR E 1 122 ? 19.119 31.736 35.270 1.00 7.31 122 THR E N 1
ATOM 8658 C CA . THR E 1 122 ? 18.550 30.794 34.294 1.00 8.61 122 THR E CA 1
ATOM 8659 C C . THR E 1 122 ? 18.801 31.309 32.879 1.00 11.35 122 THR E C 1
ATOM 8660 O O . THR E 1 122 ? 17.841 31.693 32.177 1.00 8.96 122 THR E O 1
ATOM 8664 N N . PRO E 1 123 ? 20.057 31.243 32.417 1.00 8.02 123 PRO E N 1
ATOM 8665 C CA . PRO E 1 123 ? 20.343 31.676 31.038 1.00 7.47 123 PRO E CA 1
ATOM 8666 C C . PRO E 1 123 ? 19.713 30.739 30.025 1.00 10.58 123 PRO E C 1
ATOM 8667 O O . PRO E 1 123 ? 19.646 29.535 30.276 1.00 10.08 123 PRO E O 1
ATOM 8671 N N . LEU E 1 124 ? 19.277 31.298 28.875 1.00 8.19 124 LEU E N 1
ATOM 8672 C CA . LEU E 1 124 ? 18.679 30.547 27.760 1.00 8.59 124 LEU E CA 1
ATOM 8673 C C . LEU E 1 124 ? 17.549 29.654 28.278 1.00 11.45 124 LEU E C 1
ATOM 8674 O O . LEU E 1 124 ? 17.469 28.453 27.963 1.00 10.78 124 LEU E O 1
ATOM 8679 N N . LEU E 1 125 ? 16.677 30.262 29.102 1.00 7.95 125 LEU E N 1
ATOM 8680 C CA . LEU E 1 125 ? 15.578 29.525 29.718 1.00 7.83 125 LEU E CA 1
ATOM 8681 C C . LEU E 1 125 ? 14.492 29.146 28.731 1.00 12.30 125 LEU E C 1
ATOM 8682 O O . LEU E 1 125 ? 13.896 30.001 28.069 1.00 11.41 125 LEU E O 1
ATOM 8687 N N . SER E 1 126 ? 14.240 27.849 28.644 1.00 9.37 126 SER E N 1
ATOM 8688 C CA . SER E 1 126 ? 13.144 27.309 27.841 1.00 9.88 126 SER E CA 1
ATOM 8689 C C . SER E 1 126 ? 12.164 26.729 28.858 1.00 13.41 126 SER E C 1
ATOM 8690 O O . SER E 1 126 ? 12.232 27.066 30.065 1.00 12.31 126 SER E O 1
ATOM 8693 N N . VAL E 1 127 ? 11.240 25.869 28.406 1.00 9.29 127 VAL E N 1
ATOM 8694 C CA . VAL E 1 127 ? 10.274 25.207 29.285 1.00 7.75 127 VAL E CA 1
ATOM 8695 C C . VAL E 1 127 ? 10.451 23.712 29.058 1.00 9.88 127 VAL E C 1
ATOM 8696 O O . VAL E 1 127 ? 10.580 23.296 27.896 1.00 10.14 127 VAL E O 1
ATOM 8700 N N . ARG E 1 128 ? 10.514 22.945 30.132 1.00 8.66 128 ARG E N 1
ATOM 8701 C CA . ARG E 1 128 ? 10.705 21.476 30.072 1.00 9.98 128 ARG E CA 1
ATOM 8702 C C . ARG E 1 128 ? 9.695 20.825 29.123 1.00 14.01 128 ARG E C 1
ATOM 8703 O O . ARG E 1 128 ? 8.501 21.037 29.284 1.00 14.80 128 ARG E O 1
ATOM 8711 N N . PRO E 1 129 ? 10.168 20.092 28.086 1.00 12.80 129 PRO E N 1
ATOM 8712 C CA . PRO E 1 129 ? 9.224 19.438 27.157 1.00 13.05 129 PRO E CA 1
ATOM 8713 C C . PRO E 1 129 ? 8.504 18.290 27.858 1.00 15.87 129 PRO E C 1
ATOM 8714 O O . PRO E 1 129 ? 9.132 17.484 28.558 1.00 14.77 129 PRO E O 1
ATOM 8718 N N . VAL E 1 130 ? 7.179 18.219 27.698 1.00 14.56 130 VAL E N 1
ATOM 8719 C CA . VAL E 1 130 ? 6.386 17.144 28.330 1.00 15.82 130 VAL E CA 1
ATOM 8720 C C . VAL E 1 130 ? 5.282 16.701 27.363 1.00 16.94 130 VAL E C 1
ATOM 8721 O O . VAL E 1 130 ? 4.864 17.475 26.513 1.00 15.49 130 VAL E O 1
ATOM 8725 N N . ALA E 1 131 ? 4.838 15.444 27.497 1.00 17.80 131 ALA E N 1
ATOM 8726 C CA . ALA E 1 131 ? 3.707 14.958 26.710 1.00 19.99 131 ALA E CA 1
ATOM 8727 C C . ALA E 1 131 ? 3.077 13.827 27.460 1.00 26.71 131 ALA E C 1
ATOM 8728 O O . ALA E 1 131 ? 3.764 13.132 28.211 1.00 27.10 131 ALA E O 1
ATOM 8730 N N . SER E 1 132 ? 1.774 13.640 27.272 1.00 23.25 132 SER E N 1
ATOM 8731 C CA . SER E 1 132 ? 1.046 12.560 27.929 1.00 23.79 132 SER E CA 1
ATOM 8732 C C . SER E 1 132 ? -0.098 12.104 27.073 1.00 28.72 132 SER E C 1
ATOM 8733 O O . SER E 1 132 ? -0.791 12.923 26.473 1.00 26.15 132 SER E O 1
ATOM 8736 N N . LEU E 1 133 ? -0.312 10.783 27.049 1.00 28.89 133 LEU E N 1
ATOM 8737 C CA . LEU E 1 133 ? -1.459 10.190 26.345 1.00 29.54 133 LEU E CA 1
ATOM 8738 C C . LEU E 1 133 ? -2.753 10.554 27.062 1.00 31.18 133 LEU E C 1
ATOM 8739 O O . LEU E 1 133 ? -3.822 10.440 26.483 1.00 32.66 133 LEU E O 1
ATOM 8744 N N . SER E 1 134 ? -2.651 11.009 28.322 1.00 27.00 134 SER E N 1
ATOM 8745 C CA . SER E 1 134 ? -3.769 11.405 29.162 1.00 26.94 134 SER E CA 1
ATOM 8746 C C . SER E 1 134 ? -4.149 12.883 28.965 1.00 28.82 134 SER E C 1
ATOM 8747 O O . SER E 1 134 ? -5.122 13.347 29.564 1.00 28.39 134 SER E O 1
ATOM 8750 N N . SER E 1 135 ? -3.392 13.627 28.121 1.00 21.92 135 SER E N 1
ATOM 8751 C CA . SER E 1 135 ? -3.719 15.024 27.848 1.00 20.80 135 SER E CA 1
ATOM 8752 C C . SER E 1 135 ? -3.687 15.258 26.343 1.00 21.39 135 SER E C 1
ATOM 8753 O O . SER E 1 135 ? -2.738 15.856 25.814 1.00 20.56 135 SER E O 1
ATOM 8756 N N . VAL E 1 136 ? -4.683 14.696 25.643 1.00 16.78 136 VAL E N 1
ATOM 8757 C CA . VAL E 1 136 ? -4.766 14.852 24.187 1.00 15.71 136 VAL E CA 1
ATOM 8758 C C . VAL E 1 136 ? -6.057 15.600 23.880 1.00 19.38 136 VAL E C 1
ATOM 8759 O O . VAL E 1 136 ? -6.930 15.713 24.745 1.00 19.47 136 VAL E O 1
ATOM 8763 N N . HIS E 1 137 ? -6.160 16.152 22.674 1.00 15.54 137 HIS E N 1
ATOM 8764 C CA . HIS E 1 137 ? -7.231 17.061 22.321 1.00 14.03 137 HIS E CA 1
ATOM 8765 C C . HIS E 1 137 ? -7.809 16.805 20.963 1.00 17.64 137 HIS E C 1
ATOM 8766 O O . HIS E 1 137 ? -7.099 16.424 20.033 1.00 16.73 137 HIS E O 1
ATOM 8773 N N . ASN E 1 138 ? -9.101 17.090 20.829 1.00 16.27 138 ASN E N 1
ATOM 8774 C CA . ASN E 1 138 ? -9.782 16.914 19.556 1.00 16.89 138 ASN E CA 1
ATOM 8775 C C . ASN E 1 138 ? -9.671 18.219 18.763 1.00 21.60 138 ASN E C 1
ATOM 8776 O O . ASN E 1 138 ? -10.470 19.159 18.919 1.00 21.65 138 ASN E O 1
ATOM 8781 N N . TRP E 1 139 ? -8.618 18.308 17.961 1.00 16.22 139 TRP E N 1
ATOM 8782 C CA . TRP E 1 139 ? -8.349 19.463 17.105 1.00 15.01 139 TRP E CA 1
ATOM 8783 C C . TRP E 1 139 ? -7.663 18.928 15.879 1.00 16.71 139 TRP E C 1
ATOM 8784 O O . TRP E 1 139 ? -6.501 18.521 15.965 1.00 16.09 139 TRP E O 1
ATOM 8795 N N . GLN E 1 140 ? -8.387 18.871 14.767 1.00 15.56 140 GLN E N 1
ATOM 8796 C CA . GLN E 1 140 ? -7.956 18.385 13.434 1.00 15.47 140 GLN E CA 1
ATOM 8797 C C . GLN E 1 140 ? -7.843 16.871 13.421 1.00 20.04 140 GLN E C 1
ATOM 8798 O O . GLN E 1 140 ? -8.333 16.244 12.477 1.00 20.53 140 GLN E O 1
ATOM 8804 N N . VAL E 1 141 ? -7.286 16.286 14.481 1.00 16.18 141 VAL E N 1
ATOM 8805 C CA . VAL E 1 141 ? -7.206 14.849 14.748 1.00 18.00 141 VAL E CA 1
ATOM 8806 C C . VAL E 1 141 ? -7.768 14.670 16.148 1.00 22.72 141 VAL E C 1
ATOM 8807 O O . VAL E 1 141 ? -7.759 15.636 16.915 1.00 20.54 141 VAL E O 1
ATOM 8811 N N . ARG E 1 142 ? -8.220 13.450 16.496 1.00 19.55 142 ARG E N 1
ATOM 8812 C CA . ARG E 1 142 ? -8.832 13.184 17.805 1.00 18.83 142 ARG E CA 1
ATOM 8813 C C . ARG E 1 142 ? -7.849 13.244 18.968 1.00 22.10 142 ARG E C 1
ATOM 8814 O O . ARG E 1 142 ? -8.278 13.484 20.100 1.00 20.45 142 ARG E O 1
ATOM 8822 N N . ASN E 1 143 ? -6.540 13.032 18.703 1.00 18.09 143 ASN E N 1
ATOM 8823 C CA . ASN E 1 143 ? -5.549 12.929 19.771 1.00 17.11 143 ASN E CA 1
ATOM 8824 C C . ASN E 1 143 ? -4.359 13.871 19.579 1.00 14.86 143 ASN E C 1
ATOM 8825 O O . ASN E 1 143 ? -3.214 13.461 19.720 1.00 13.52 143 ASN E O 1
ATOM 8830 N N . HIS E 1 144 ? -4.633 15.134 19.318 1.00 11.56 144 HIS E N 1
ATOM 8831 C CA . HIS E 1 144 ? -3.570 16.144 19.187 1.00 10.55 144 HIS E CA 1
ATOM 8832 C C . HIS E 1 144 ? -2.891 16.304 20.540 1.00 13.49 144 HIS E C 1
ATOM 8833 O O . HIS E 1 144 ? -3.595 16.388 21.547 1.00 15.77 144 HIS E O 1
ATOM 8840 N N . LEU E 1 145 ? -1.551 16.317 20.604 1.00 9.50 145 LEU E N 1
ATOM 8841 C CA . LEU E 1 145 ? -0.921 16.517 21.918 1.00 10.71 145 LEU E CA 1
ATOM 8842 C C . LEU E 1 145 ? -1.205 17.938 22.453 1.00 11.10 145 LEU E C 1
ATOM 8843 O O . LEU E 1 145 ? -1.495 18.863 21.692 1.00 13.27 145 LEU E O 1
ATOM 8848 N N . SER E 1 146 ? -1.106 18.103 23.796 1.00 10.92 146 SER E N 1
ATOM 8849 C CA . SER E 1 146 ? -1.194 19.423 24.409 1.00 9.21 146 SER E CA 1
ATOM 8850 C C . SER E 1 146 ? -0.004 20.241 23.892 1.00 12.90 146 SER E C 1
ATOM 8851 O O . SER E 1 146 ? 1.063 19.677 23.625 1.00 11.54 146 SER E O 1
ATOM 8854 N N . GLY E 1 147 ? -0.199 21.542 23.791 1.00 9.92 147 GLY E N 1
ATOM 8855 C CA . GLY E 1 147 ? 0.790 22.462 23.264 1.00 9.70 147 GLY E CA 1
ATOM 8856 C C . GLY E 1 147 ? 0.127 23.589 22.527 1.00 12.33 147 GLY E C 1
ATOM 8857 O O . GLY E 1 147 ? -0.985 23.988 22.866 1.00 10.95 147 GLY E O 1
ATOM 8858 N N . LEU E 1 148 ? 0.789 24.067 21.499 1.00 9.01 148 LEU E N 1
ATOM 8859 C CA . LEU E 1 148 ? 0.322 25.151 20.650 1.00 7.20 148 LEU E CA 1
ATOM 8860 C C . LEU E 1 148 ? 0.226 24.648 19.228 1.00 11.69 148 LEU E C 1
ATOM 8861 O O . LEU E 1 148 ? 1.157 23.986 18.739 1.00 9.63 148 LEU E O 1
ATOM 8866 N N . HIS E 1 149 ? -0.894 24.957 18.569 1.00 9.15 149 HIS E N 1
ATOM 8867 C CA . HIS E 1 149 ? -1.099 24.662 17.148 1.00 9.00 149 HIS E CA 1
ATOM 8868 C C . HIS E 1 149 ? -1.119 25.980 16.437 1.00 11.08 149 HIS E C 1
ATOM 8869 O O . HIS E 1 149 ? -1.932 26.832 16.797 1.00 10.15 149 HIS E O 1
ATOM 8876 N N . VAL E 1 150 ? -0.234 26.188 15.451 1.00 7.79 150 VAL E N 1
ATOM 8877 C CA . VAL E 1 150 ? -0.230 27.491 14.794 1.00 8.45 150 VAL E CA 1
ATOM 8878 C C . VAL E 1 150 ? -0.785 27.374 13.396 1.00 11.22 150 VAL E C 1
ATOM 8879 O O . VAL E 1 150 ? -0.559 26.382 12.712 1.00 10.85 150 VAL E O 1
ATOM 8883 N N . VAL E 1 151 ? -1.490 28.421 12.969 1.00 8.82 151 VAL E N 1
ATOM 8884 C CA . VAL E 1 151 ? -2.078 28.493 11.632 1.00 9.91 151 VAL E CA 1
ATOM 8885 C C . VAL E 1 151 ? -1.283 29.578 10.941 1.00 11.35 151 VAL E C 1
ATOM 8886 O O . VAL E 1 151 ? -1.314 30.742 11.383 1.00 10.97 151 VAL E O 1
ATOM 8890 N N . VAL E 1 152 ? -0.554 29.192 9.866 1.00 9.17 152 VAL E N 1
ATOM 8891 C CA . VAL E 1 152 ? 0.338 30.089 9.147 1.00 10.12 152 VAL E CA 1
ATOM 8892 C C . VAL E 1 152 ? -0.152 30.409 7.756 1.00 15.33 152 VAL E C 1
ATOM 8893 O O . VAL E 1 152 ? -0.791 29.602 7.094 1.00 14.83 152 VAL E O 1
ATOM 8897 N N . GLY E 1 153 ? 0.210 31.603 7.302 1.00 16.14 153 GLY E N 1
ATOM 8898 C CA . GLY E 1 153 ? -0.115 32.055 5.961 1.00 18.27 153 GLY E CA 1
ATOM 8899 C C . GLY E 1 153 ? 0.228 33.526 5.845 1.00 22.44 153 GLY E C 1
ATOM 8900 O O . GLY E 1 153 ? 0.313 34.230 6.854 1.00 18.81 153 GLY E O 1
ATOM 8901 N N . GLY E 1 154 ? 0.437 33.968 4.615 1.00 22.87 154 GLY E N 1
ATOM 8902 C CA . GLY E 1 154 ? 0.748 35.364 4.370 1.00 23.52 154 GLY E CA 1
ATOM 8903 C C . GLY E 1 154 ? -0.490 36.233 4.340 1.00 30.05 154 GLY E C 1
ATOM 8904 O O . GLY E 1 154 ? -1.593 35.798 4.683 1.00 27.90 154 GLY E O 1
ATOM 8905 N N . THR E 1 155 ? -0.313 37.469 3.860 1.00 29.56 155 THR E N 1
ATOM 8906 C CA . THR E 1 155 ? -1.413 38.414 3.737 1.00 30.03 155 THR E CA 1
ATOM 8907 C C . THR E 1 155 ? -2.385 37.873 2.712 1.00 33.31 155 THR E C 1
ATOM 8908 O O . THR E 1 155 ? -1.977 37.351 1.672 1.00 33.32 155 THR E O 1
ATOM 8912 N N . GLY E 1 156 ? -3.653 37.885 3.062 1.00 28.05 156 GLY E N 1
ATOM 8913 C CA . GLY E 1 156 ? -4.674 37.372 2.165 1.00 26.86 156 GLY E CA 1
ATOM 8914 C C . GLY E 1 156 ? -4.849 35.865 2.154 1.00 30.65 156 GLY E C 1
ATOM 8915 O O . GLY E 1 156 ? -5.675 35.371 1.387 1.00 31.33 156 GLY E O 1
ATOM 8916 N N . ALA E 1 157 ? -4.107 35.119 3.022 1.00 24.68 157 ALA E N 1
ATOM 8917 C CA . ALA E 1 157 ? -4.194 33.651 3.127 1.00 24.36 157 ALA E CA 1
ATOM 8918 C C . ALA E 1 157 ? -5.549 33.154 3.682 1.00 27.94 157 ALA E C 1
ATOM 8919 O O . ALA E 1 157 ? -5.895 31.991 3.482 1.00 26.54 157 ALA E O 1
ATOM 8921 N N . GLY E 1 158 ? -6.252 34.004 4.427 1.00 24.21 158 GLY E N 1
ATOM 8922 C CA . GLY E 1 158 ? -7.530 33.645 5.023 1.00 24.26 158 GLY E CA 1
ATOM 8923 C C . GLY E 1 158 ? -7.374 32.806 6.281 1.00 27.71 158 GLY E C 1
ATOM 8924 O O . GLY E 1 158 ? -8.163 31.887 6.501 1.00 28.75 158 GLY E O 1
ATOM 8925 N N . LYS E 1 159 ? -6.381 33.121 7.129 1.00 23.78 159 LYS E N 1
ATOM 8926 C CA . LYS E 1 159 ? -6.155 32.391 8.407 1.00 22.97 159 LYS E CA 1
ATOM 8927 C C . LYS E 1 159 ? -7.378 32.515 9.332 1.00 30.33 159 LYS E C 1
ATOM 8928 O O . LYS E 1 159 ? -7.888 31.502 9.824 1.00 28.66 159 LYS E O 1
ATOM 8934 N N . SER E 1 160 ? -7.845 33.768 9.566 1.00 27.48 160 SER E N 1
ATOM 8935 C CA . SER E 1 160 ? -9.025 34.065 10.404 1.00 27.73 160 SER E CA 1
ATOM 8936 C C . SER E 1 160 ? -10.268 33.388 9.896 1.00 29.14 160 SER E C 1
ATOM 8937 O O . SER E 1 160 ? -11.056 32.887 10.707 1.00 29.42 160 SER E O 1
ATOM 8940 N N . LYS E 1 161 ? -10.458 33.383 8.566 1.00 24.79 161 LYS E N 1
ATOM 8941 C CA . LYS E 1 161 ? -11.620 32.778 7.927 1.00 25.39 161 LYS E CA 1
ATOM 8942 C C . LYS E 1 161 ? -11.607 31.259 8.102 1.00 28.74 161 LYS E C 1
ATOM 8943 O O . LYS E 1 161 ? -12.642 30.680 8.404 1.00 28.08 161 LYS E O 1
ATOM 8949 N N . TRP E 1 162 ? -10.449 30.615 7.903 1.00 24.37 162 TRP E N 1
ATOM 8950 C CA . TRP E 1 162 ? -10.352 29.163 8.075 1.00 22.95 162 TRP E CA 1
ATOM 8951 C C . TRP E 1 162 ? -10.597 28.810 9.537 1.00 24.32 162 TRP E C 1
ATOM 8952 O O . TRP E 1 162 ? -11.348 27.873 9.808 1.00 23.29 162 TRP E O 1
ATOM 8963 N N . LEU E 1 163 ? -10.024 29.588 10.464 1.00 21.67 163 LEU E N 1
ATOM 8964 C CA . LEU E 1 163 ? -10.189 29.356 11.904 1.00 21.44 163 LEU E CA 1
ATOM 8965 C C . LEU E 1 163 ? -11.650 29.458 12.330 1.00 26.03 163 LEU E C 1
ATOM 8966 O O . LEU E 1 163 ? -12.126 28.583 13.044 1.00 24.66 163 LEU E O 1
ATOM 8971 N N . ASN E 1 164 ? -12.358 30.501 11.862 1.00 24.51 164 ASN E N 1
ATOM 8972 C CA . ASN E 1 164 ? -13.785 30.684 12.158 1.00 26.17 164 ASN E CA 1
ATOM 8973 C C . ASN E 1 164 ? -14.610 29.499 11.649 1.00 29.27 164 ASN E C 1
ATOM 8974 O O . ASN E 1 164 ? -15.580 29.118 12.293 1.00 27.95 164 ASN E O 1
ATOM 8979 N N . ALA E 1 165 ? -14.181 28.885 10.528 1.00 26.99 165 ALA E N 1
ATOM 8980 C CA . ALA E 1 165 ? -14.858 27.715 9.950 1.00 28.08 165 ALA E CA 1
ATOM 8981 C C . ALA E 1 165 ? -14.598 26.432 10.742 1.00 31.34 165 ALA E C 1
ATOM 8982 O O . ALA E 1 165 ? -15.272 25.433 10.490 1.00 30.58 165 ALA E O 1
ATOM 8984 N N . GLN E 1 166 ? -13.668 26.453 11.721 1.00 25.59 166 GLN E N 1
ATOM 8985 C CA . GLN E 1 166 ? -13.392 25.302 12.586 1.00 25.46 166 GLN E CA 1
ATOM 8986 C C . GLN E 1 166 ? -14.284 25.363 13.827 1.00 31.38 166 GLN E C 1
ATOM 8987 O O . GLN E 1 166 ? -14.114 24.580 14.756 1.00 32.23 166 GLN E O 1
ATOM 8993 N N . THR E 1 167 ? -15.204 26.347 13.834 1.00 27.49 167 THR E N 1
ATOM 8994 C CA . THR E 1 167 ? -16.203 26.649 14.854 1.00 27.77 167 THR E CA 1
ATOM 8995 C C . THR E 1 167 ? -15.595 26.567 16.280 1.00 27.73 167 THR E C 1
ATOM 8996 O O . THR E 1 167 ? -15.956 25.725 17.094 1.00 28.55 167 THR E O 1
ATOM 9000 N N . PRO E 1 168 ? -14.630 27.454 16.585 1.00 18.02 168 PRO E N 1
ATOM 9001 C CA . PRO E 1 168 ? -14.113 27.514 17.965 1.00 17.62 168 PRO E CA 1
ATOM 9002 C C . PRO E 1 168 ? -15.169 28.062 18.925 1.00 20.03 168 PRO E C 1
ATOM 9003 O O . PRO E 1 168 ? -16.158 28.647 18.483 1.00 21.37 168 PRO E O 1
ATOM 9007 N N . ASP E 1 169 ? -14.964 27.889 20.227 1.00 14.90 169 ASP E N 1
ATOM 9008 C CA . ASP E 1 169 ? -15.917 28.414 21.195 1.00 14.32 169 ASP E CA 1
ATOM 9009 C C . ASP E 1 169 ? -15.688 29.907 21.463 1.00 17.58 169 ASP E C 1
ATOM 9010 O O . ASP E 1 169 ? -16.645 30.650 21.677 1.00 17.55 169 ASP E O 1
ATOM 9015 N N . VAL E 1 170 ? -14.425 30.330 21.466 1.00 12.98 170 VAL E N 1
ATOM 9016 C CA A VAL E 1 170 ? -14.013 31.720 21.757 0.60 12.24 170 VAL E CA 1
ATOM 9017 C CA B VAL E 1 170 ? -14.057 31.714 21.728 0.40 11.71 170 VAL E CA 1
ATOM 9018 C C . VAL E 1 170 ? -12.819 32.067 20.893 1.00 15.45 170 VAL E C 1
ATOM 9019 O O . VAL E 1 170 ? -11.940 31.216 20.682 1.00 14.58 170 VAL E O 1
ATOM 9026 N N . THR E 1 171 ? -12.764 33.319 20.410 1.00 10.71 171 THR E N 1
ATOM 9027 C CA . THR E 1 171 ? -11.605 33.829 19.694 1.00 9.19 171 THR E CA 1
ATOM 9028 C C . THR E 1 171 ? -11.048 34.979 20.506 1.00 11.61 171 THR E C 1
ATOM 9029 O O . THR E 1 171 ? -11.789 35.923 20.821 1.00 14.15 171 THR E O 1
ATOM 9033 N N . ILE E 1 172 ? -9.782 34.875 20.882 1.00 8.67 172 ILE E N 1
ATOM 9034 C CA . ILE E 1 172 ? -9.119 35.989 21.580 1.00 7.75 172 ILE E CA 1
ATOM 9035 C C . ILE E 1 172 ? -8.540 36.896 20.518 1.00 11.91 172 ILE E C 1
ATOM 9036 O O . ILE E 1 172 ? -7.876 36.415 19.597 1.00 12.66 172 ILE E O 1
ATOM 9041 N N . ARG E 1 173 ? -8.801 38.198 20.625 1.00 8.64 173 ARG E N 1
ATOM 9042 C CA . ARG E 1 173 ? -8.363 39.151 19.608 1.00 8.16 173 ARG E CA 1
ATOM 9043 C C . ARG E 1 173 ? -7.242 40.013 20.188 1.00 10.76 173 ARG E C 1
ATOM 9044 O O . ARG E 1 173 ? -7.438 40.677 21.197 1.00 9.42 173 ARG E O 1
ATOM 9052 N N . TRP E 1 174 ? -6.067 39.972 19.554 1.00 8.22 174 TRP E N 1
ATOM 9053 C CA . TRP E 1 174 ? -4.878 40.636 20.080 1.00 7.52 174 TRP E CA 1
ATOM 9054 C C . TRP E 1 174 ? -4.015 41.192 18.957 1.00 10.82 174 TRP E C 1
ATOM 9055 O O . TRP E 1 174 ? -3.686 40.458 18.011 1.00 8.57 174 TRP E O 1
ATOM 9066 N N . GLY E 1 175 ? -3.626 42.454 19.084 1.00 6.04 175 GLY E N 1
ATOM 9067 C CA . GLY E 1 175 ? -2.638 43.067 18.193 1.00 7.51 175 GLY E CA 1
ATOM 9068 C C . GLY E 1 175 ? -3.058 43.228 16.749 1.00 11.32 175 GLY E C 1
ATOM 9069 O O . GLY E 1 175 ? -2.205 43.417 15.875 1.00 10.49 175 GLY E O 1
ATOM 9070 N N . GLU E 1 176 ? -4.352 43.219 16.518 1.00 9.15 176 GLU E N 1
ATOM 9071 C CA . GLU E 1 176 ? -4.981 43.324 15.182 1.00 8.08 176 GLU E CA 1
ATOM 9072 C C . GLU E 1 176 ? -5.886 44.545 15.136 1.00 10.57 176 GLU E C 1
ATOM 9073 O O . GLU E 1 176 ? -6.472 44.874 16.166 1.00 11.03 176 GLU E O 1
ATOM 9079 N N . PRO E 1 177 ? -6.095 45.187 13.959 1.00 8.83 177 PRO E N 1
ATOM 9080 C CA . PRO E 1 177 ? -7.020 46.317 13.913 1.00 9.39 177 PRO E CA 1
ATOM 9081 C C . PRO E 1 177 ? -8.469 45.857 14.133 1.00 13.23 177 PRO E C 1
ATOM 9082 O O . PRO E 1 177 ? -8.856 44.789 13.647 1.00 13.58 177 PRO E O 1
ATOM 9086 N N . GLY E 1 178 ? -9.257 46.683 14.813 1.00 12.27 178 GLY E N 1
ATOM 9087 C CA . GLY E 1 178 ? -10.676 46.407 15.041 1.00 13.16 178 GLY E CA 1
ATOM 9088 C C . GLY E 1 178 ? -11.427 46.088 13.753 1.00 18.55 178 GLY E C 1
ATOM 9089 O O . GLY E 1 178 ? -11.143 46.652 12.694 1.00 16.63 178 GLY E O 1
ATOM 9090 N N . GLU E 1 179 ? -12.319 45.087 13.826 1.00 16.84 179 GLU E N 1
ATOM 9091 C CA . GLU E 1 179 ? -13.075 44.623 12.667 1.00 18.53 179 GLU E CA 1
ATOM 9092 C C . GLU E 1 179 ? -14.498 44.272 13.077 1.00 21.65 179 GLU E C 1
ATOM 9093 O O . GLU E 1 179 ? -14.780 44.203 14.272 1.00 20.10 179 GLU E O 1
ATOM 9099 N N . THR E 1 180 ? -15.414 44.071 12.112 1.00 21.49 180 THR E N 1
ATOM 9100 C CA . THR E 1 180 ? -16.820 43.748 12.451 1.00 22.29 180 THR E CA 1
ATOM 9101 C C . THR E 1 180 ? -16.905 42.511 13.373 1.00 26.95 180 THR E C 1
ATOM 9102 O O . THR E 1 180 ? -17.714 42.490 14.301 1.00 28.59 180 THR E O 1
ATOM 9106 N N . PHE E 1 181 ? -16.007 41.549 13.173 1.00 24.65 181 PHE E N 1
ATOM 9107 C CA . PHE E 1 181 ? -15.881 40.340 14.000 1.00 25.86 181 PHE E CA 1
ATOM 9108 C C . PHE E 1 181 ? -15.784 40.666 15.526 1.00 26.85 181 PHE E C 1
ATOM 9109 O O . PHE E 1 181 ? -16.231 39.864 16.360 1.00 25.58 181 PHE E O 1
ATOM 9117 N N . ASP E 1 182 ? -15.192 41.838 15.888 1.00 19.99 182 ASP E N 1
ATOM 9118 C CA . ASP E 1 182 ? -15.051 42.209 17.300 1.00 17.71 182 ASP E CA 1
ATOM 9119 C C . ASP E 1 182 ? -16.387 42.508 17.974 1.00 22.87 182 ASP E C 1
ATOM 9120 O O . ASP E 1 182 ? -16.458 42.497 19.202 1.00 22.63 182 ASP E O 1
ATOM 9125 N N . MET E 1 183 ? -17.457 42.674 17.197 1.00 23.89 183 MET E N 1
ATOM 9126 C CA . MET E 1 183 ? -18.793 42.884 17.783 1.00 26.41 183 MET E CA 1
ATOM 9127 C C . MET E 1 183 ? -19.376 41.589 18.380 1.00 32.72 183 MET E C 1
ATOM 9128 O O . MET E 1 183 ? -20.250 41.657 19.249 1.00 35.27 183 MET E O 1
ATOM 9133 N N . GLU E 1 184 ? -18.879 40.428 17.933 1.00 27.71 184 GLU E N 1
ATOM 9134 C CA . GLU E 1 184 ? -19.383 39.115 18.399 1.00 26.85 184 GLU E CA 1
ATOM 9135 C C . GLU E 1 184 ? -19.108 38.896 19.870 1.00 29.30 184 GLU E C 1
ATOM 9136 O O . GLU E 1 184 ? -18.018 39.238 20.349 1.00 26.95 184 GLU E O 1
ATOM 9142 N N . GLU E 1 185 ? -20.104 38.320 20.595 1.00 26.97 185 GLU E N 1
ATOM 9143 C CA . GLU E 1 185 ? -19.957 38.014 22.017 1.00 27.79 185 GLU E CA 1
ATOM 9144 C C . GLU E 1 185 ? -18.854 36.957 22.219 1.00 26.78 185 GLU E C 1
ATOM 9145 O O . GLU E 1 185 ? -18.188 36.962 23.254 1.00 28.35 185 GLU E O 1
ATOM 9151 N N . SER E 1 186 ? -18.630 36.084 21.220 1.00 20.46 186 SER E N 1
ATOM 9152 C CA . SER E 1 186 ? -17.610 35.025 21.352 1.00 19.98 186 SER E CA 1
ATOM 9153 C C . SER E 1 186 ? -16.186 35.553 21.071 1.00 23.29 186 SER E C 1
ATOM 9154 O O . SER E 1 186 ? -15.246 34.752 21.065 1.00 22.99 186 SER E O 1
ATOM 9157 N N . SER E 1 187 ? -16.020 36.865 20.790 1.00 17.59 187 SER E N 1
ATOM 9158 C CA . SER E 1 187 ? -14.669 37.408 20.604 1.00 17.22 187 SER E CA 1
ATOM 9159 C C . SER E 1 187 ? -14.305 38.163 21.886 1.00 19.29 187 SER E C 1
ATOM 9160 O O . SER E 1 187 ? -15.138 38.916 22.393 1.00 21.77 187 SER E O 1
ATOM 9163 N N . ILE E 1 188 ? -13.131 37.893 22.468 1.00 12.17 188 ILE E N 1
ATOM 9164 C CA . ILE E 1 188 ? -12.670 38.576 23.676 1.00 11.37 188 ILE E CA 1
ATOM 9165 C C . ILE E 1 188 ? -11.400 39.358 23.322 1.00 12.78 188 ILE E C 1
ATOM 9166 O O . ILE E 1 188 ? -10.392 38.763 22.941 1.00 11.75 188 ILE E O 1
ATOM 9171 N N . ALA E 1 189 ? -11.436 40.684 23.486 1.00 9.78 189 ALA E N 1
ATOM 9172 C CA . ALA E 1 189 ? -10.277 41.502 23.127 1.00 10.30 189 ALA E CA 1
ATOM 9173 C C . ALA E 1 189 ? -9.289 41.574 24.284 1.00 12.40 189 ALA E C 1
ATOM 9174 O O . ALA E 1 189 ? -9.702 41.743 25.429 1.00 12.34 189 ALA E O 1
ATOM 9176 N N . VAL E 1 190 ? -7.974 41.515 23.982 1.00 7.91 190 VAL E N 1
ATOM 9177 C CA . VAL E 1 190 ? -6.936 41.643 25.035 1.00 8.04 190 VAL E CA 1
ATOM 9178 C C . VAL E 1 190 ? -5.900 42.657 24.574 1.00 9.78 190 VAL E C 1
ATOM 9179 O O . VAL E 1 190 ? -5.818 42.971 23.368 1.00 10.04 190 VAL E O 1
ATOM 9183 N N . ALA E 1 191 ? -5.109 43.171 25.504 1.00 7.50 191 ALA E N 1
ATOM 9184 C CA . ALA E 1 191 ? -4.150 44.221 25.169 1.00 7.73 191 ALA E CA 1
ATOM 9185 C C . ALA E 1 191 ? -2.660 43.752 25.148 1.00 11.03 191 ALA E C 1
ATOM 9186 O O . ALA E 1 191 ? -1.958 44.023 24.172 1.00 11.50 191 ALA E O 1
ATOM 9188 N N . ASP E 1 192 ? -2.170 43.100 26.220 1.00 7.79 192 ASP E N 1
ATOM 9189 C CA . ASP E 1 192 ? -0.756 42.738 26.254 1.00 8.43 192 ASP E CA 1
ATOM 9190 C C . ASP E 1 192 ? -0.565 41.208 26.218 1.00 10.91 192 ASP E C 1
ATOM 9191 O O . ASP E 1 192 ? -1.526 40.451 26.253 1.00 7.95 192 ASP E O 1
ATOM 9196 N N . LEU E 1 193 ? 0.706 40.780 26.165 1.00 7.66 193 LEU E N 1
ATOM 9197 C CA . LEU E 1 193 ? 1.022 39.359 26.134 1.00 7.06 193 LEU E CA 1
ATOM 9198 C C . LEU E 1 193 ? 0.505 38.604 27.395 1.00 10.29 193 LEU E C 1
ATOM 9199 O O . LEU E 1 193 ? 0.040 37.452 27.280 1.00 8.98 193 LEU E O 1
ATOM 9204 N N . THR E 1 194 ? 0.645 39.203 28.599 1.00 6.86 194 THR E N 1
ATOM 9205 C CA . THR E 1 194 ? 0.228 38.455 29.810 1.00 7.13 194 THR E CA 1
ATOM 9206 C C . THR E 1 194 ? -1.290 38.277 29.835 1.00 10.52 194 THR E C 1
ATOM 9207 O O . THR E 1 194 ? -1.738 37.225 30.210 1.00 10.64 194 THR E O 1
ATOM 9211 N N . GLU E 1 195 ? -2.059 39.301 29.460 1.00 7.92 195 GLU E N 1
ATOM 9212 C CA . GLU E 1 195 ? -3.516 39.173 29.440 1.00 7.57 195 GLU E CA 1
ATOM 9213 C C . GLU E 1 195 ? -3.901 38.144 28.388 1.00 10.96 195 GLU E C 1
ATOM 9214 O O . GLU E 1 195 ? -4.761 37.317 28.639 1.00 9.21 195 GLU E O 1
ATOM 9220 N N . MET E 1 196 ? -3.267 38.196 27.206 1.00 7.93 196 MET E N 1
ATOM 9221 C CA . MET E 1 196 ? -3.593 37.220 26.162 1.00 8.06 196 MET E CA 1
ATOM 9222 C C . MET E 1 196 ? -3.375 35.785 26.689 1.00 10.86 196 MET E C 1
ATOM 9223 O O . MET E 1 196 ? -4.265 34.951 26.565 1.00 10.04 196 MET E O 1
ATOM 9228 N N . LEU E 1 197 ? -2.203 35.512 27.280 1.00 7.60 197 LEU E N 1
ATOM 9229 C CA A LEU E 1 197 ? -1.906 34.164 27.754 0.38 7.39 197 LEU E CA 1
ATOM 9230 C CA B LEU E 1 197 ? -1.923 34.159 27.743 0.62 7.90 197 LEU E CA 1
ATOM 9231 C C . LEU E 1 197 ? -2.824 33.741 28.899 1.00 9.65 197 LEU E C 1
ATOM 9232 O O . LEU E 1 197 ? -3.258 32.592 28.926 1.00 9.09 197 LEU E O 1
ATOM 9241 N N . ALA E 1 198 ? -3.074 34.640 29.873 1.00 6.66 198 ALA E N 1
ATOM 9242 C CA . ALA E 1 198 ? -3.934 34.271 31.021 1.00 7.91 198 ALA E CA 1
ATOM 9243 C C . ALA E 1 198 ? -5.350 33.949 30.545 1.00 10.57 198 ALA E C 1
ATOM 9244 O O . ALA E 1 198 ? -5.921 32.939 30.972 1.00 8.53 198 ALA E O 1
ATOM 9246 N N . VAL E 1 199 ? -5.929 34.812 29.674 1.00 7.48 199 VAL E N 1
ATOM 9247 C CA . VAL E 1 199 ? -7.290 34.588 29.171 1.00 7.32 199 VAL E CA 1
ATOM 9248 C C . VAL E 1 199 ? -7.325 33.232 28.397 1.00 10.60 199 VAL E C 1
ATOM 9249 O O . VAL E 1 199 ? -8.232 32.419 28.600 1.00 9.34 199 VAL E O 1
ATOM 9253 N N . ALA E 1 200 ? -6.313 32.998 27.544 1.00 9.49 200 ALA E N 1
ATOM 9254 C CA . ALA E 1 200 ? -6.238 31.753 26.755 1.00 8.64 200 ALA E CA 1
ATOM 9255 C C . ALA E 1 200 ? -6.133 30.525 27.642 1.00 9.17 200 ALA E C 1
ATOM 9256 O O . ALA E 1 200 ? -6.878 29.580 27.434 1.00 9.73 200 ALA E O 1
ATOM 9258 N N . LEU E 1 201 ? -5.221 30.540 28.628 1.00 9.08 201 LEU E N 1
ATOM 9259 C CA . LEU E 1 201 ? -5.052 29.389 29.527 1.00 8.44 201 LEU E CA 1
ATOM 9260 C C . LEU E 1 201 ? -6.288 29.155 30.361 1.00 10.63 201 LEU E C 1
ATOM 9261 O O . LEU E 1 201 ? -6.668 28.001 30.580 1.00 8.53 201 LEU E O 1
ATOM 9266 N N . LEU E 1 202 ? -6.933 30.232 30.827 1.00 8.61 202 LEU E N 1
ATOM 9267 C CA . LEU E 1 202 ? -8.154 30.083 31.636 1.00 8.78 202 LEU E CA 1
ATOM 9268 C C . LEU E 1 202 ? -9.283 29.443 30.803 1.00 12.57 202 LEU E C 1
ATOM 9269 O O . LEU E 1 202 ? -9.911 28.491 31.256 1.00 12.19 202 LEU E O 1
ATOM 9274 N N . LEU E 1 203 ? -9.503 29.938 29.584 1.00 9.43 203 LEU E N 1
ATOM 9275 C CA . LEU E 1 203 ? -10.533 29.378 28.707 1.00 9.89 203 LEU E CA 1
ATOM 9276 C C . LEU E 1 203 ? -10.239 27.911 28.360 1.00 13.69 203 LEU E C 1
ATOM 9277 O O . LEU E 1 203 ? -11.133 27.087 28.464 1.00 13.69 203 LEU E O 1
ATOM 9282 N N . ALA E 1 204 ? -8.991 27.578 27.985 1.00 9.73 204 ALA E N 1
ATOM 9283 C CA . ALA E 1 204 ? -8.645 26.190 27.623 1.00 9.73 204 ALA E CA 1
ATOM 9284 C C . ALA E 1 204 ? -8.782 25.266 28.835 1.00 15.08 204 ALA E C 1
ATOM 9285 O O . ALA E 1 204 ? -9.301 24.160 28.703 1.00 15.85 204 ALA E O 1
ATOM 9287 N N . THR E 1 205 ? -8.382 25.739 30.028 1.00 11.91 205 THR E N 1
ATOM 9288 C CA . THR E 1 205 ? -8.490 24.927 31.257 1.00 13.27 205 THR E CA 1
ATOM 9289 C C . THR E 1 205 ? -9.985 24.690 31.562 1.00 16.14 205 THR E C 1
ATOM 9290 O O . THR E 1 205 ? -10.356 23.639 32.098 1.00 17.24 205 THR E O 1
ATOM 9294 N N . ALA E 1 206 ? -10.835 25.668 31.210 1.00 12.52 206 ALA E N 1
ATOM 9295 C CA . ALA E 1 206 ? -12.315 25.600 31.399 1.00 14.04 206 ALA E CA 1
ATOM 9296 C C . ALA E 1 206 ? -13.008 24.829 30.239 1.00 17.94 206 ALA E C 1
ATOM 9297 O O . ALA E 1 206 ? -14.234 24.862 30.123 1.00 19.59 206 ALA E O 1
ATOM 9299 N N . ASP E 1 207 ? -12.216 24.154 29.397 1.00 15.38 207 ASP E N 1
ATOM 9300 C CA . ASP E 1 207 ? -12.613 23.268 28.295 1.00 15.61 207 ASP E CA 1
ATOM 9301 C C . ASP E 1 207 ? -13.253 23.978 27.089 1.00 19.14 207 ASP E C 1
ATOM 9302 O O . ASP E 1 207 ? -14.031 23.365 26.346 1.00 17.71 207 ASP E O 1
ATOM 9307 N N . TYR E 1 208 ? -12.876 25.238 26.850 1.00 15.79 208 TYR E N 1
ATOM 9308 C CA . TYR E 1 208 ? -13.264 25.947 25.647 1.00 15.00 208 TYR E CA 1
ATOM 9309 C C . TYR E 1 208 ? -12.255 25.662 24.537 1.00 16.75 208 TYR E C 1
ATOM 9310 O O . TYR E 1 208 ? -11.047 25.673 24.805 1.00 16.52 208 TYR E O 1
ATOM 9319 N N . ARG E 1 209 ? -12.736 25.528 23.281 1.00 13.99 209 ARG E N 1
ATOM 9320 C CA . ARG E 1 209 ? -11.819 25.502 22.137 1.00 13.20 209 ARG E CA 1
ATOM 9321 C C . ARG E 1 209 ? -11.517 26.984 21.872 1.00 16.18 209 ARG E C 1
ATOM 9322 O O . ARG E 1 209 ? -12.392 27.746 21.439 1.00 15.31 209 ARG E O 1
ATOM 9330 N N . VAL E 1 210 ? -10.301 27.378 22.170 1.00 13.62 210 VAL E N 1
ATOM 9331 C CA . VAL E 1 210 ? -9.925 28.791 22.045 1.00 12.28 210 VAL E CA 1
ATOM 9332 C C . VAL E 1 210 ? -8.916 28.966 20.905 1.00 14.36 210 VAL E C 1
ATOM 9333 O O . VAL E 1 210 ? -7.930 28.218 20.771 1.00 14.23 210 VAL E O 1
ATOM 9337 N N . VAL E 1 211 ? -9.166 30.006 20.095 1.00 11.10 211 VAL E N 1
ATOM 9338 C CA . VAL E 1 211 ? -8.297 30.410 18.988 1.00 10.66 211 VAL E CA 1
ATOM 9339 C C . VAL E 1 211 ? -7.798 31.841 19.279 1.00 12.19 211 VAL E C 1
ATOM 9340 O O . VAL E 1 211 ? -8.577 32.672 19.774 1.00 12.66 211 VAL E O 1
ATOM 9344 N N . ILE E 1 212 ? -6.539 32.124 18.955 1.00 9.78 212 ILE E N 1
ATOM 9345 C CA . ILE E 1 212 ? -5.960 33.472 19.162 1.00 6.87 212 ILE E CA 1
ATOM 9346 C C . ILE E 1 212 ? -5.690 34.113 17.820 1.00 10.82 212 ILE E C 1
ATOM 9347 O O . ILE E 1 212 ? -4.895 33.591 17.021 1.00 10.66 212 ILE E O 1
ATOM 9352 N N . ASP E 1 213 ? -6.351 35.260 17.580 1.00 8.69 213 ASP E N 1
ATOM 9353 C CA . ASP E 1 213 ? -6.197 36.062 16.366 1.00 7.85 213 ASP E CA 1
ATOM 9354 C C . ASP E 1 213 ? -5.610 37.428 16.778 1.00 9.80 213 ASP E C 1
ATOM 9355 O O . ASP E 1 213 ? -6.371 38.307 17.143 1.00 9.70 213 ASP E O 1
ATOM 9360 N N . SER E 1 214 ? -4.282 37.581 16.872 1.00 8.25 214 SER E N 1
ATOM 9361 C CA . SER E 1 214 ? -3.268 36.647 16.381 1.00 8.70 214 SER E CA 1
ATOM 9362 C C . SER E 1 214 ? -2.006 36.785 17.175 1.00 12.48 214 SER E C 1
ATOM 9363 O O . SER E 1 214 ? -1.971 37.519 18.165 1.00 9.07 214 SER E O 1
ATOM 9366 N N . PHE E 1 215 ? -0.924 36.158 16.672 1.00 8.78 215 PHE E N 1
ATOM 9367 C CA . PHE E 1 215 ? 0.397 36.329 17.301 1.00 7.77 215 PHE E CA 1
ATOM 9368 C C . PHE E 1 215 ? 1.228 37.383 16.552 1.00 12.09 215 PHE E C 1
ATOM 9369 O O . PHE E 1 215 ? 2.458 37.442 16.699 1.00 12.94 215 PHE E O 1
ATOM 9377 N N . ARG E 1 216 ? 0.571 38.264 15.801 1.00 10.63 216 ARG E N 1
ATOM 9378 C CA . ARG E 1 216 ? 1.238 39.374 15.105 1.00 10.07 216 ARG E CA 1
ATOM 9379 C C . ARG E 1 216 ? 2.184 40.176 16.068 1.00 10.36 216 ARG E C 1
ATOM 9380 O O . ARG E 1 216 ? 3.313 40.517 15.663 1.00 11.00 216 ARG E O 1
ATOM 9388 N N . ASN E 1 217 ? 1.761 40.502 17.314 1.00 7.72 217 ASN E N 1
ATOM 9389 C CA . ASN E 1 217 ? 2.650 41.256 18.215 1.00 10.42 217 ASN E CA 1
ATOM 9390 C C . ASN E 1 217 ? 3.854 40.441 18.701 1.00 12.42 217 ASN E C 1
ATOM 9391 O O . ASN E 1 217 ? 4.869 41.009 19.103 1.00 12.67 217 ASN E O 1
ATOM 9396 N N . LEU E 1 218 ? 3.752 39.112 18.660 1.00 11.51 218 LEU E N 1
ATOM 9397 C CA . LEU E 1 218 ? 4.893 38.292 19.003 1.00 10.63 218 LEU E CA 1
ATOM 9398 C C . LEU E 1 218 ? 5.901 38.373 17.849 1.00 11.05 218 LEU E C 1
ATOM 9399 O O . LEU E 1 218 ? 7.105 38.538 18.076 1.00 9.72 218 LEU E O 1
ATOM 9404 N N . VAL E 1 219 ? 5.396 38.322 16.598 1.00 8.04 219 VAL E N 1
ATOM 9405 C CA . VAL E 1 219 ? 6.261 38.442 15.424 1.00 7.75 219 VAL E CA 1
ATOM 9406 C C . VAL E 1 219 ? 6.967 39.819 15.437 1.00 11.48 219 VAL E C 1
ATOM 9407 O O . VAL E 1 219 ? 8.174 39.907 15.233 1.00 11.44 219 VAL E O 1
ATOM 9411 N N . PHE E 1 220 ? 6.206 40.895 15.731 1.00 8.51 220 PHE E N 1
ATOM 9412 C CA . PHE E 1 220 ? 6.796 42.227 15.767 1.00 8.82 220 PHE E CA 1
ATOM 9413 C C . PHE E 1 220 ? 7.747 42.433 16.943 1.00 14.25 220 PHE E C 1
ATOM 9414 O O . PHE E 1 220 ? 8.780 43.084 16.778 1.00 15.05 220 PHE E O 1
ATOM 9422 N N . GLY E 1 221 ? 7.369 41.915 18.096 1.00 11.11 221 GLY E N 1
ATOM 9423 C CA . GLY E 1 221 ? 8.017 42.202 19.372 1.00 12.22 221 GLY E CA 1
ATOM 9424 C C . GLY E 1 221 ? 9.186 41.363 19.798 1.00 16.51 221 GLY E C 1
ATOM 9425 O O . GLY E 1 221 ? 10.000 41.820 20.607 1.00 16.73 221 GLY E O 1
ATOM 9426 N N . ILE E 1 222 ? 9.264 40.121 19.313 1.00 11.83 222 ILE E N 1
ATOM 9427 C CA . ILE E 1 222 ? 10.345 39.207 19.690 1.00 13.10 222 ILE E CA 1
ATOM 9428 C C . ILE E 1 222 ? 11.412 39.352 18.621 1.00 21.78 222 ILE E C 1
ATOM 9429 O O . ILE E 1 222 ? 11.358 38.682 17.589 1.00 24.71 222 ILE E O 1
ATOM 9434 N N . THR E 1 223 ? 12.390 40.186 18.905 1.00 19.60 223 THR E N 1
ATOM 9435 C CA . THR E 1 223 ? 13.443 40.567 17.962 1.00 21.69 223 THR E CA 1
ATOM 9436 C C . THR E 1 223 ? 14.807 39.980 18.309 1.00 22.79 223 THR E C 1
ATOM 9437 O O . THR E 1 223 ? 14.999 39.356 19.341 1.00 25.19 223 THR E O 1
ATOM 9441 N N . GLY E 1 224 ? 15.745 40.203 17.426 1.00 20.27 224 GLY E N 1
ATOM 9442 C CA . GLY E 1 224 ? 17.104 39.741 17.642 1.00 20.45 224 GLY E CA 1
ATOM 9443 C C . GLY E 1 224 ? 17.660 39.207 16.359 1.00 23.54 224 GLY E C 1
ATOM 9444 O O . GLY E 1 224 ? 17.063 39.408 15.288 1.00 24.26 224 GLY E O 1
ATOM 9445 N N . ALA E 1 225 ? 18.807 38.504 16.461 1.00 19.76 225 ALA E N 1
ATOM 9446 C CA . ALA E 1 225 ? 19.502 37.962 15.292 1.00 19.78 225 ALA E CA 1
ATOM 9447 C C . ALA E 1 225 ? 18.543 37.206 14.439 1.00 19.13 225 ALA E C 1
ATOM 9448 O O . ALA E 1 225 ? 17.698 36.455 14.952 1.00 16.18 225 ALA E O 1
ATOM 9450 N N . ALA E 1 226 ? 18.606 37.464 13.153 1.00 18.51 226 ALA E N 1
ATOM 9451 C CA . ALA E 1 226 ? 17.735 36.833 12.179 1.00 18.68 226 ALA E CA 1
ATOM 9452 C C . ALA E 1 226 ? 18.333 35.570 11.664 1.00 24.17 226 ALA E C 1
ATOM 9453 O O . ALA E 1 226 ? 19.555 35.456 11.539 1.00 26.15 226 ALA E O 1
ATOM 9455 N N . GLY E 1 227 ? 17.481 34.620 11.349 1.00 18.60 227 GLY E N 1
ATOM 9456 C CA . GLY E 1 227 ? 17.935 33.400 10.716 1.00 18.81 227 GLY E CA 1
ATOM 9457 C C . GLY E 1 227 ? 17.524 33.545 9.268 1.00 23.91 227 GLY E C 1
ATOM 9458 O O . GLY E 1 227 ? 17.367 34.684 8.781 1.00 20.56 227 GLY E O 1
ATOM 9459 N N . PRO E 1 228 ? 17.194 32.429 8.597 1.00 25.57 228 PRO E N 1
ATOM 9460 C CA . PRO E 1 228 ? 16.707 32.519 7.199 1.00 26.07 228 PRO E CA 1
ATOM 9461 C C . PRO E 1 228 ? 15.376 33.254 7.070 1.00 28.18 228 PRO E C 1
ATOM 9462 O O . PRO E 1 228 ? 14.536 33.227 7.989 1.00 25.24 228 PRO E O 1
ATOM 9466 N N . GLY E 1 229 ? 15.203 33.936 5.940 1.00 24.56 229 GLY E N 1
ATOM 9467 C CA . GLY E 1 229 ? 13.982 34.674 5.681 1.00 22.43 229 GLY E CA 1
ATOM 9468 C C . GLY E 1 229 ? 13.921 35.995 6.394 1.00 22.79 229 GLY E C 1
ATOM 9469 O O . GLY E 1 229 ? 12.955 36.741 6.203 1.00 21.02 229 GLY E O 1
ATOM 9470 N N . GLY E 1 230 ? 14.952 36.301 7.193 1.00 18.04 230 GLY E N 1
ATOM 9471 C CA . GLY E 1 230 ? 14.978 37.527 7.968 1.00 17.50 230 GLY E CA 1
ATOM 9472 C C . GLY E 1 230 ? 14.096 37.406 9.207 1.00 17.20 230 GLY E C 1
ATOM 9473 O O . GLY E 1 230 ? 13.825 38.413 9.876 1.00 18.83 230 GLY E O 1
ATOM 9474 N N . VAL E 1 231 ? 13.721 36.168 9.598 1.00 10.64 231 VAL E N 1
ATOM 9475 C CA . VAL E 1 231 ? 12.889 35.997 10.799 1.00 9.94 231 VAL E CA 1
ATOM 9476 C C . VAL E 1 231 ? 13.799 35.799 11.994 1.00 13.09 231 VAL E C 1
ATOM 9477 O O . VAL E 1 231 ? 14.702 34.959 11.927 1.00 13.73 231 VAL E O 1
ATOM 9481 N N . SER E 1 232 ? 13.541 36.542 13.103 1.00 7.92 232 SER E N 1
ATOM 9482 C CA . SER E 1 232 ? 14.360 36.449 14.313 1.00 7.33 232 SER E CA 1
ATOM 9483 C C . SER E 1 232 ? 14.255 35.020 14.858 1.00 11.74 232 SER E C 1
ATOM 9484 O O . SER E 1 232 ? 13.156 34.489 15.025 1.00 10.69 232 SER E O 1
ATOM 9487 N N . VAL E 1 233 ? 15.413 34.394 15.099 1.00 10.76 233 VAL E N 1
ATOM 9488 C CA . VAL E 1 233 ? 15.388 33.012 15.623 1.00 10.16 233 VAL E CA 1
ATOM 9489 C C . VAL E 1 233 ? 14.753 32.968 17.027 1.00 11.90 233 VAL E C 1
ATOM 9490 O O . VAL E 1 233 ? 14.189 31.929 17.401 1.00 11.20 233 VAL E O 1
ATOM 9494 N N . ALA E 1 234 ? 14.793 34.085 17.777 1.00 11.06 234 ALA E N 1
ATOM 9495 C CA . ALA E 1 234 ? 14.134 34.129 19.103 1.00 10.87 234 ALA E CA 1
ATOM 9496 C C . ALA E 1 234 ? 12.608 33.869 18.968 1.00 11.18 234 ALA E C 1
ATOM 9497 O O . ALA E 1 234 ? 11.957 33.425 19.931 1.00 9.89 234 ALA E O 1
ATOM 9499 N N . LEU E 1 235 ? 12.030 34.114 17.779 1.00 8.91 235 LEU E N 1
ATOM 9500 C CA . LEU E 1 235 ? 10.613 33.816 17.593 1.00 7.57 235 LEU E CA 1
ATOM 9501 C C . LEU E 1 235 ? 10.365 32.285 17.719 1.00 8.75 235 LEU E C 1
ATOM 9502 O O . LEU E 1 235 ? 9.372 31.867 18.318 1.00 8.02 235 LEU E O 1
ATOM 9507 N N . TYR E 1 236 ? 11.253 31.479 17.123 1.00 8.08 236 TYR E N 1
ATOM 9508 C CA . TYR E 1 236 ? 11.098 30.014 17.212 1.00 7.85 236 TYR E CA 1
ATOM 9509 C C . TYR E 1 236 ? 11.206 29.546 18.648 1.00 9.86 236 TYR E C 1
ATOM 9510 O O . TYR E 1 236 ? 10.392 28.736 19.107 1.00 9.25 236 TYR E O 1
ATOM 9519 N N . ALA E 1 237 ? 12.168 30.098 19.389 1.00 8.87 237 ALA E N 1
ATOM 9520 C CA . ALA E 1 237 ? 12.325 29.745 20.814 1.00 8.69 237 ALA E CA 1
ATOM 9521 C C . ALA E 1 237 ? 11.072 30.173 21.595 1.00 10.07 237 ALA E C 1
ATOM 9522 O O . ALA E 1 237 ? 10.603 29.450 22.493 1.00 8.71 237 ALA E O 1
ATOM 9524 N N . ALA E 1 238 ? 10.512 31.363 21.266 1.00 7.38 238 ALA E N 1
ATOM 9525 C CA . ALA E 1 238 ? 9.311 31.816 22.004 1.00 7.11 238 ALA E CA 1
ATOM 9526 C C . ALA E 1 238 ? 8.127 30.890 21.747 1.00 6.84 238 ALA E C 1
ATOM 9527 O O . ALA E 1 238 ? 7.353 30.585 22.643 1.00 7.17 238 ALA E O 1
ATOM 9529 N N . LEU E 1 239 ? 7.958 30.463 20.495 1.00 6.18 239 LEU E N 1
ATOM 9530 C CA . LEU E 1 239 ? 6.872 29.527 20.161 1.00 5.93 239 LEU E CA 1
ATOM 9531 C C . LEU E 1 239 ? 7.042 28.195 20.901 1.00 8.82 239 LEU E C 1
ATOM 9532 O O . LEU E 1 239 ? 6.061 27.652 21.402 1.00 9.22 239 LEU E O 1
ATOM 9537 N N . THR E 1 240 ? 8.294 27.709 21.032 1.00 5.93 240 THR E N 1
ATOM 9538 C CA . THR E 1 240 ? 8.506 26.461 21.791 1.00 5.11 240 THR E CA 1
ATOM 9539 C C . THR E 1 240 ? 8.202 26.691 23.261 1.00 6.89 240 THR E C 1
ATOM 9540 O O . THR E 1 240 ? 7.644 25.791 23.909 1.00 7.51 240 THR E O 1
ATOM 9544 N N . SER E 1 241 ? 8.624 27.835 23.816 1.00 6.68 241 SER E N 1
ATOM 9545 C CA . SER E 1 241 ? 8.342 28.122 25.259 1.00 6.85 241 SER E CA 1
ATOM 9546 C C . SER E 1 241 ? 6.827 28.123 25.490 1.00 9.30 241 SER E C 1
ATOM 9547 O O . SER E 1 241 ? 6.359 27.487 26.437 1.00 8.40 241 SER E O 1
ATOM 9550 N N . LEU E 1 242 ? 6.066 28.822 24.629 1.00 6.80 242 LEU E N 1
ATOM 9551 C CA . LEU E 1 242 ? 4.602 28.867 24.774 1.00 7.19 242 LEU E CA 1
ATOM 9552 C C . LEU E 1 242 ? 4.006 27.497 24.574 1.00 8.59 242 LEU E C 1
ATOM 9553 O O . LEU E 1 242 ? 3.124 27.073 25.330 1.00 9.08 242 LEU E O 1
ATOM 9558 N N . ASN E 1 243 ? 4.491 26.771 23.569 1.00 7.15 243 ASN E N 1
ATOM 9559 C CA . ASN E 1 243 ? 4.033 25.404 23.354 1.00 6.19 243 ASN E CA 1
ATOM 9560 C C . ASN E 1 243 ? 4.200 24.539 24.612 1.00 9.44 243 ASN E C 1
ATOM 9561 O O . ASN E 1 243 ? 3.282 23.804 24.993 1.00 9.36 243 ASN E O 1
ATOM 9566 N N . ASN E 1 244 ? 5.395 24.606 25.241 1.00 6.12 244 ASN E N 1
ATOM 9567 C CA . ASN E 1 244 ? 5.703 23.704 26.338 1.00 7.55 244 ASN E CA 1
ATOM 9568 C C . ASN E 1 244 ? 4.975 24.115 27.612 1.00 11.19 244 ASN E C 1
ATOM 9569 O O . ASN E 1 244 ? 4.692 23.242 28.424 1.00 9.40 244 ASN E O 1
ATOM 9574 N N . ILE E 1 245 ? 4.669 25.411 27.790 1.00 7.37 245 ILE E N 1
ATOM 9575 C CA A ILE E 1 245 ? 3.845 25.830 28.937 0.57 7.11 245 ILE E CA 1
ATOM 9576 C CA B ILE E 1 245 ? 3.904 25.785 28.972 0.43 6.65 245 ILE E CA 1
ATOM 9577 C C . ILE E 1 245 ? 2.463 25.238 28.781 1.00 9.57 245 ILE E C 1
ATOM 9578 O O . ILE E 1 245 ? 1.882 24.714 29.742 1.00 9.77 245 ILE E O 1
ATOM 9587 N N . CYS E 1 246 ? 1.911 25.288 27.543 1.00 10.32 246 CYS E N 1
ATOM 9588 C CA . CYS E 1 246 ? 0.579 24.708 27.302 1.00 9.80 246 CYS E CA 1
ATOM 9589 C C . CYS E 1 246 ? 0.641 23.214 27.555 1.00 11.71 246 CYS E C 1
ATOM 9590 O O . CYS E 1 246 ? -0.274 22.646 28.181 1.00 10.31 246 CYS E O 1
ATOM 9593 N N . ALA E 1 247 ? 1.723 22.558 27.084 1.00 7.90 247 ALA E N 1
ATOM 9594 C CA . ALA E 1 247 ? 1.842 21.089 27.282 1.00 8.13 247 ALA E CA 1
ATOM 9595 C C . ALA E 1 247 ? 1.875 20.754 28.782 1.00 11.46 247 ALA E C 1
ATOM 9596 O O . ALA E 1 247 ? 1.227 19.791 29.215 1.00 12.84 247 ALA E O 1
ATOM 9598 N N . GLU E 1 248 ? 2.641 21.527 29.556 1.00 7.58 248 GLU E N 1
ATOM 9599 C CA . GLU E 1 248 ? 2.752 21.305 31.025 1.00 8.25 248 GLU E CA 1
ATOM 9600 C C . GLU E 1 248 ? 1.375 21.427 31.690 1.00 14.35 248 GLU E C 1
ATOM 9601 O O . GLU E 1 248 ? 1.069 20.694 32.653 1.00 14.07 248 GLU E O 1
ATOM 9607 N N . LEU E 1 249 ? 0.559 22.365 31.195 1.00 11.13 249 LEU E N 1
ATOM 9608 C CA . LEU E 1 249 ? -0.780 22.614 31.770 1.00 10.29 249 LEU E CA 1
ATOM 9609 C C . LEU E 1 249 ? -1.883 21.733 31.165 1.00 14.01 249 LEU E C 1
ATOM 9610 O O . LEU E 1 249 ? -3.062 21.861 31.541 1.00 13.47 249 LEU E O 1
ATOM 9615 N N . GLY E 1 250 ? -1.498 20.857 30.241 1.00 10.66 250 GLY E N 1
ATOM 9616 C CA . GLY E 1 250 ? -2.414 19.907 29.601 1.00 11.34 250 GLY E CA 1
ATOM 9617 C C . GLY E 1 250 ? -3.482 20.551 28.742 1.00 14.82 250 GLY E C 1
ATOM 9618 O O . GLY E 1 250 ? -4.590 19.998 28.587 1.00 13.43 250 GLY E O 1
ATOM 9619 N N . VAL E 1 251 ? -3.149 21.699 28.133 1.00 10.46 251 VAL E N 1
ATOM 9620 C CA . VAL E 1 251 ? -4.124 22.398 27.297 1.00 8.68 251 VAL E CA 1
ATOM 9621 C C . VAL E 1 251 ? -3.592 22.488 25.870 1.00 11.22 251 VAL E C 1
ATOM 9622 O O . VAL E 1 251 ? -2.380 22.341 25.634 1.00 10.69 251 VAL E O 1
ATOM 9626 N N . LEU E 1 252 ? -4.515 22.826 24.952 1.00 8.61 252 LEU E N 1
ATOM 9627 C CA . LEU E 1 252 ? -4.150 23.106 23.576 1.00 8.19 252 LEU E CA 1
ATOM 9628 C C . LEU E 1 252 ? -4.636 24.495 23.234 1.00 10.44 252 LEU E C 1
ATOM 9629 O O . LEU E 1 252 ? -5.844 24.788 23.398 1.00 11.48 252 LEU E O 1
ATOM 9634 N N . LEU E 1 253 ? -3.709 25.347 22.755 1.00 8.80 253 LEU E N 1
ATOM 9635 C CA . LEU E 1 253 ? -4.056 26.685 22.258 1.00 7.63 253 LEU E CA 1
ATOM 9636 C C . LEU E 1 253 ? -3.834 26.690 20.764 1.00 11.46 253 LEU E C 1
ATOM 9637 O O . LEU E 1 253 ? -2.939 26.008 20.285 1.00 10.23 253 LEU E O 1
ATOM 9642 N N . VAL E 1 254 ? -4.681 27.413 20.028 1.00 8.06 254 VAL E N 1
ATOM 9643 C CA . VAL E 1 254 ? -4.546 27.544 18.572 1.00 7.99 254 VAL E CA 1
ATOM 9644 C C . VAL E 1 254 ? -4.293 29.009 18.270 1.00 11.27 254 VAL E C 1
ATOM 9645 O O . VAL E 1 254 ? -5.025 29.873 18.786 1.00 10.69 254 VAL E O 1
ATOM 9649 N N . ALA E 1 255 ? -3.288 29.327 17.438 1.00 8.54 255 ALA E N 1
ATOM 9650 C CA . ALA E 1 255 ? -3.040 30.748 17.162 1.00 8.43 255 ALA E CA 1
ATOM 9651 C C . ALA E 1 255 ? -2.711 30.979 15.691 1.00 10.36 255 ALA E C 1
ATOM 9652 O O . ALA E 1 255 ? -1.995 30.175 15.100 1.00 10.03 255 ALA E O 1
ATOM 9654 N N . ALA E 1 256 ? -3.188 32.099 15.137 1.00 7.60 256 ALA E N 1
ATOM 9655 C CA . ALA E 1 256 ? -2.811 32.516 13.778 1.00 9.86 256 ALA E CA 1
ATOM 9656 C C . ALA E 1 256 ? -1.480 33.257 13.837 1.00 12.70 256 ALA E C 1
ATOM 9657 O O . ALA E 1 256 ? -1.228 34.003 14.788 1.00 10.41 256 ALA E O 1
ATOM 9659 N N . ILE E 1 257 ? -0.616 33.051 12.849 1.00 10.50 257 ILE E N 1
ATOM 9660 C CA . ILE E 1 257 ? 0.659 33.750 12.819 1.00 9.90 257 ILE E CA 1
ATOM 9661 C C . ILE E 1 257 ? 1.137 33.915 11.375 1.00 14.12 257 ILE E C 1
ATOM 9662 O O . ILE E 1 257 ? 1.022 33.015 10.563 1.00 13.36 257 ILE E O 1
ATOM 9667 N N . ASN E 1 258 ? 1.634 35.106 11.065 1.00 10.07 258 ASN E N 1
ATOM 9668 C CA . ASN E 1 258 ? 2.252 35.399 9.762 1.00 10.58 258 ASN E CA 1
ATOM 9669 C C . ASN E 1 258 ? 3.676 35.823 10.115 1.00 12.85 258 ASN E C 1
ATOM 9670 O O . ASN E 1 258 ? 3.845 36.951 10.552 1.00 13.28 258 ASN E O 1
ATOM 9675 N N . PRO E 1 259 ? 4.696 34.945 9.977 1.00 12.57 259 PRO E N 1
ATOM 9676 C CA . PRO E 1 259 ? 6.053 35.304 10.440 1.00 13.31 259 PRO E CA 1
ATOM 9677 C C . PRO E 1 259 ? 6.768 36.320 9.563 1.00 16.87 259 PRO E C 1
ATOM 9678 O O . PRO E 1 259 ? 7.856 36.771 9.947 1.00 17.57 259 PRO E O 1
ATOM 9682 N N . MET E 1 260 ? 6.182 36.682 8.417 1.00 16.24 260 MET E N 1
ATOM 9683 C CA . MET E 1 260 ? 6.676 37.722 7.494 1.00 18.69 260 MET E CA 1
ATOM 9684 C C . MET E 1 260 ? 8.095 37.460 7.010 1.00 21.11 260 MET E C 1
ATOM 9685 O O . MET E 1 260 ? 8.996 38.299 7.084 1.00 20.30 260 MET E O 1
ATOM 9690 N N . SER E 1 261 ? 8.296 36.258 6.568 1.00 16.40 261 SER E N 1
ATOM 9691 C CA . SER E 1 261 ? 9.526 35.824 5.976 1.00 16.69 261 SER E CA 1
ATOM 9692 C C . SER E 1 261 ? 9.742 36.538 4.642 1.00 18.82 261 SER E C 1
ATOM 9693 O O . SER E 1 261 ? 8.758 36.903 3.998 1.00 18.81 261 SER E O 1
ATOM 9696 N N . SER E 1 262 ? 11.011 36.669 4.187 1.00 17.99 262 SER E N 1
ATOM 9697 C CA . SER E 1 262 ? 11.240 37.106 2.808 1.00 18.30 262 SER E CA 1
ATOM 9698 C C . SER E 1 262 ? 10.654 36.009 1.888 1.00 20.34 262 SER E C 1
ATOM 9699 O O . SER E 1 262 ? 10.542 34.850 2.315 1.00 17.99 262 SER E O 1
ATOM 9702 N N . ASP E 1 263 ? 10.229 36.384 0.662 1.00 17.53 263 ASP E N 1
ATOM 9703 C CA . ASP E 1 263 ? 9.541 35.484 -0.263 1.00 18.66 263 ASP E CA 1
ATOM 9704 C C . ASP E 1 263 ? 10.337 34.242 -0.657 1.00 25.35 263 ASP E C 1
ATOM 9705 O O . ASP E 1 263 ? 9.736 33.200 -0.935 1.00 29.68 263 ASP E O 1
ATOM 9710 N N . ASP E 1 264 ? 11.663 34.346 -0.698 1.00 20.25 264 ASP E N 1
ATOM 9711 C CA . ASP E 1 264 ? 12.509 33.219 -1.118 1.00 21.78 264 ASP E CA 1
ATOM 9712 C C . ASP E 1 264 ? 12.660 32.144 -0.027 1.00 21.68 264 ASP E C 1
ATOM 9713 O O . ASP E 1 264 ? 13.103 31.036 -0.324 1.00 23.92 264 ASP E O 1
ATOM 9718 N N . LYS E 1 265 ? 12.336 32.464 1.227 1.00 16.59 265 LYS E N 1
ATOM 9719 C CA . LYS E 1 265 ? 12.585 31.522 2.331 1.00 14.72 265 LYS E CA 1
ATOM 9720 C C . LYS E 1 265 ? 11.326 31.130 3.091 1.00 16.64 265 LYS E C 1
ATOM 9721 O O . LYS E 1 265 ? 11.442 30.565 4.183 1.00 13.09 265 LYS E O 1
ATOM 9727 N N . VAL E 1 266 ? 10.130 31.312 2.484 1.00 14.97 266 VAL E N 1
ATOM 9728 C CA . VAL E 1 266 ? 8.881 30.961 3.185 1.00 16.43 266 VAL E CA 1
ATOM 9729 C C . VAL E 1 266 ? 8.868 29.477 3.622 1.00 16.00 266 VAL E C 1
ATOM 9730 O O . VAL E 1 266 ? 8.503 29.175 4.767 1.00 14.69 266 VAL E O 1
ATOM 9734 N N . SER E 1 267 ? 9.223 28.557 2.703 1.00 13.51 267 SER E N 1
ATOM 9735 C CA . SER E 1 267 ? 9.217 27.106 2.970 1.00 14.49 267 SER E CA 1
ATOM 9736 C C . SER E 1 267 ? 10.114 26.762 4.174 1.00 15.80 267 SER E C 1
ATOM 9737 O O . SER E 1 267 ? 9.704 26.006 5.060 1.00 15.10 267 SER E O 1
ATOM 9740 N N . LEU E 1 268 ? 11.325 27.375 4.222 1.00 14.57 268 LEU E N 1
ATOM 9741 C CA . LEU E 1 268 ? 12.255 27.142 5.346 1.00 14.32 268 LEU E CA 1
ATOM 9742 C C . LEU E 1 268 ? 11.693 27.672 6.649 1.00 14.08 268 LEU E C 1
ATOM 9743 O O . LEU E 1 268 ? 11.781 26.982 7.669 1.00 11.66 268 LEU E O 1
ATOM 9748 N N . VAL E 1 269 ? 11.124 28.881 6.635 1.00 11.31 269 VAL E N 1
ATOM 9749 C CA . VAL E 1 269 ? 10.578 29.486 7.864 1.00 10.97 269 VAL E CA 1
ATOM 9750 C C . VAL E 1 269 ? 9.412 28.631 8.376 1.00 12.18 269 VAL E C 1
ATOM 9751 O O . VAL E 1 269 ? 9.316 28.370 9.578 1.00 9.62 269 VAL E O 1
ATOM 9755 N N . TYR E 1 270 ? 8.525 28.195 7.474 1.00 10.55 270 TYR E N 1
ATOM 9756 C CA . TYR E 1 270 ? 7.399 27.346 7.890 1.00 9.96 270 TYR E CA 1
ATOM 9757 C C . TYR E 1 270 ? 7.912 26.023 8.475 1.00 12.14 270 TYR E C 1
ATOM 9758 O O . TYR E 1 270 ? 7.372 25.561 9.483 1.00 11.38 270 TYR E O 1
ATOM 9767 N N . ASN E 1 271 ? 8.994 25.433 7.894 1.00 10.91 271 ASN E N 1
ATOM 9768 C CA . ASN E 1 271 ? 9.576 24.208 8.478 1.00 10.88 271 ASN E CA 1
ATOM 9769 C C . ASN E 1 271 ? 10.114 24.477 9.890 1.00 12.08 271 ASN E C 1
ATOM 9770 O O . ASN E 1 271 ? 9.946 23.636 10.777 1.00 11.96 271 ASN E O 1
ATOM 9775 N N . ASN E 1 272 ? 10.753 25.637 10.103 1.00 10.03 272 ASN E N 1
ATOM 9776 C CA . ASN E 1 272 ? 11.286 26.009 11.434 1.00 8.47 272 ASN E CA 1
ATOM 9777 C C . ASN E 1 272 ? 10.166 26.209 12.442 1.00 11.34 272 ASN E C 1
ATOM 9778 O O . ASN E 1 272 ? 10.298 25.774 13.596 1.00 11.48 272 ASN E O 1
ATOM 9783 N N . ILE E 1 273 ? 9.028 26.762 11.993 1.00 10.79 273 ILE E N 1
ATOM 9784 C CA . ILE E 1 273 ? 7.862 26.921 12.880 1.00 9.47 273 ILE E CA 1
ATOM 9785 C C . ILE E 1 273 ? 7.310 25.536 13.243 1.00 10.51 273 ILE E C 1
ATOM 9786 O O . ILE E 1 273 ? 7.039 25.275 14.416 1.00 10.89 273 ILE E O 1
ATOM 9791 N N . ALA E 1 274 ? 7.158 24.650 12.254 1.00 9.92 274 ALA E N 1
ATOM 9792 C CA . ALA E 1 274 ? 6.636 23.277 12.493 1.00 10.91 274 ALA E CA 1
ATOM 9793 C C . ALA E 1 274 ? 7.523 22.530 13.483 1.00 15.11 274 ALA E C 1
ATOM 9794 O O . ALA E 1 274 ? 7.013 21.795 14.343 1.00 13.15 274 ALA E O 1
ATOM 9796 N N . ALA E 1 275 ? 8.848 22.754 13.399 1.00 10.68 275 ALA E N 1
ATOM 9797 C CA . ALA E 1 275 ? 9.822 22.108 14.291 1.00 12.07 275 ALA E CA 1
ATOM 9798 C C . ALA E 1 275 ? 9.749 22.670 15.720 1.00 13.16 275 ALA E C 1
ATOM 9799 O O . ALA E 1 275 ? 10.380 22.124 16.631 1.00 12.05 275 ALA E O 1
ATOM 9801 N N . SER E 1 276 ? 8.990 23.763 15.932 1.00 9.80 276 SER E N 1
ATOM 9802 C CA . SER E 1 276 ? 8.960 24.428 17.250 1.00 7.04 276 SER E CA 1
ATOM 9803 C C . SER E 1 276 ? 7.697 24.173 18.061 1.00 9.32 276 SER E C 1
ATOM 9804 O O . SER E 1 276 ? 7.655 24.533 19.242 1.00 9.16 276 SER E O 1
ATOM 9807 N N . VAL E 1 277 ? 6.638 23.607 17.444 1.00 8.10 277 VAL E N 1
ATOM 9808 C CA . VAL E 1 277 ? 5.348 23.513 18.148 1.00 7.87 277 VAL E CA 1
ATOM 9809 C C . VAL E 1 277 ? 4.692 22.155 17.954 1.00 11.07 277 VAL E C 1
ATOM 9810 O O . VAL E 1 277 ? 5.136 21.359 17.116 1.00 11.28 277 VAL E O 1
ATOM 9814 N N . ALA E 1 278 ? 3.558 21.947 18.672 1.00 8.04 278 ALA E N 1
ATOM 9815 C CA . ALA E 1 278 ? 2.808 20.676 18.588 1.00 8.76 278 ALA E CA 1
ATOM 9816 C C . ALA E 1 278 ? 2.101 20.472 17.241 1.00 11.26 278 ALA E C 1
ATOM 9817 O O . ALA E 1 278 ? 1.878 19.330 16.835 1.00 12.66 278 ALA E O 1
ATOM 9819 N N . GLY E 1 279 ? 1.755 21.540 16.557 1.00 9.92 279 GLY E N 1
ATOM 9820 C CA . GLY E 1 279 ? 1.100 21.367 15.263 1.00 9.34 279 GLY E CA 1
ATOM 9821 C C . GLY E 1 279 ? 1.095 22.632 14.448 1.00 11.04 279 GLY E C 1
ATOM 9822 O O . GLY E 1 279 ? 1.183 23.732 14.990 1.00 10.51 279 GLY E O 1
ATOM 9823 N N . MET E 1 280 ? 1.004 22.468 13.108 1.00 8.11 280 MET E N 1
ATOM 9824 C CA . MET E 1 280 ? 0.987 23.602 12.213 1.00 7.47 280 MET E CA 1
ATOM 9825 C C . MET E 1 280 ? 0.130 23.330 11.013 1.00 12.10 280 MET E C 1
ATOM 9826 O O . MET E 1 280 ? 0.223 22.240 10.424 1.00 14.62 280 MET E O 1
ATOM 9831 N N . THR E 1 281 ? -0.704 24.313 10.646 1.00 8.98 281 THR E N 1
ATOM 9832 C CA . THR E 1 281 ? -1.527 24.277 9.442 1.00 8.84 281 THR E CA 1
ATOM 9833 C C . THR E 1 281 ? -1.136 25.455 8.560 1.00 12.71 281 THR E C 1
ATOM 9834 O O . THR E 1 281 ? -1.119 26.592 9.021 1.00 12.15 281 THR E O 1
ATOM 9838 N N . VAL E 1 282 ? -0.885 25.181 7.261 1.00 11.75 282 VAL E N 1
ATOM 9839 C CA . VAL E 1 282 ? -0.610 26.206 6.264 1.00 11.61 282 VAL E CA 1
ATOM 9840 C C . VAL E 1 282 ? -1.922 26.422 5.529 1.00 14.14 282 VAL E C 1
ATOM 9841 O O . VAL E 1 282 ? -2.481 25.472 4.966 1.00 13.08 282 VAL E O 1
ATOM 9845 N N . VAL E 1 283 ? -2.390 27.673 5.510 1.00 12.97 283 VAL E N 1
ATOM 9846 C CA . VAL E 1 283 ? -3.651 28.005 4.863 1.00 14.71 283 VAL E CA 1
ATOM 9847 C C . VAL E 1 283 ? -3.405 28.968 3.700 1.00 20.30 283 VAL E C 1
ATOM 9848 O O . VAL E 1 283 ? -2.567 29.867 3.787 1.00 18.40 283 VAL E O 1
ATOM 9852 N N . ASN E 1 284 ? -4.120 28.746 2.611 1.00 20.99 284 ASN E N 1
ATOM 9853 C CA . ASN E 1 284 ? -4.163 29.640 1.449 1.00 23.30 284 ASN E CA 1
ATOM 9854 C C . ASN E 1 284 ? -5.597 29.613 0.942 1.00 28.75 284 ASN E C 1
ATOM 9855 O O . ASN E 1 284 ? -6.199 28.532 0.875 1.00 23.76 284 ASN E O 1
ATOM 9860 N N . ASN E 1 285 ? -6.175 30.804 0.642 1.00 29.51 285 ASN E N 1
ATOM 9861 C CA . ASN E 1 285 ? -7.569 30.928 0.197 1.00 31.16 285 ASN E CA 1
ATOM 9862 C C . ASN E 1 285 ? -8.514 30.289 1.237 1.00 32.19 285 ASN E C 1
ATOM 9863 O O . ASN E 1 285 ? -9.478 29.632 0.866 1.00 31.48 285 ASN E O 1
ATOM 9868 N N . ALA E 1 286 ? -8.218 30.477 2.540 1.00 25.98 286 ALA E N 1
ATOM 9869 C CA . ALA E 1 286 ? -8.974 29.931 3.668 1.00 26.55 286 ALA E CA 1
ATOM 9870 C C . ALA E 1 286 ? -9.159 28.374 3.576 1.00 29.51 286 ALA E C 1
ATOM 9871 O O . ALA E 1 286 ? -10.134 27.819 4.081 1.00 31.21 286 ALA E O 1
ATOM 9873 N N . ALA E 1 287 ? -8.193 27.676 2.956 1.00 24.21 287 ALA E N 1
ATOM 9874 C CA . ALA E 1 287 ? -8.187 26.213 2.832 1.00 22.28 287 ALA E CA 1
ATOM 9875 C C . ALA E 1 287 ? -6.833 25.652 3.257 1.00 20.31 287 ALA E C 1
ATOM 9876 O O . ALA E 1 287 ? -5.818 26.319 3.082 1.00 18.78 287 ALA E O 1
ATOM 9878 N N . VAL E 1 288 ? -6.809 24.416 3.767 1.00 17.15 288 VAL E N 1
ATOM 9879 C CA . VAL E 1 288 ? -5.554 23.789 4.195 1.00 15.25 288 VAL E CA 1
ATOM 9880 C C . VAL E 1 288 ? -4.705 23.341 2.975 1.00 20.38 288 VAL E C 1
ATOM 9881 O O . VAL E 1 288 ? -5.156 22.487 2.188 1.00 19.80 288 VAL E O 1
ATOM 9885 N N . VAL E 1 289 ? -3.480 23.855 2.840 1.00 16.30 289 VAL E N 1
ATOM 9886 C CA . VAL E 1 289 ? -2.584 23.360 1.795 1.00 18.06 289 VAL E CA 1
ATOM 9887 C C . VAL E 1 289 ? -1.708 22.267 2.415 1.00 19.70 289 VAL E C 1
ATOM 9888 O O . VAL E 1 289 ? -1.355 21.314 1.729 1.00 21.34 289 VAL E O 1
ATOM 9892 N N . SER E 1 290 ? -1.339 22.407 3.717 1.00 14.88 290 SER E N 1
ATOM 9893 C CA . SER E 1 290 ? -0.583 21.344 4.374 1.00 13.45 290 SER E CA 1
ATOM 9894 C C . SER E 1 290 ? -0.827 21.409 5.875 1.00 16.82 290 SER E C 1
ATOM 9895 O O . SER E 1 290 ? -1.231 22.460 6.392 1.00 13.88 290 SER E O 1
ATOM 9898 N N . GLN E 1 291 ? -0.602 20.290 6.551 1.00 13.28 291 GLN E N 1
ATOM 9899 C CA . GLN E 1 291 ? -0.814 20.240 7.993 1.00 13.83 291 GLN E CA 1
ATOM 9900 C C . GLN E 1 291 ? 0.101 19.170 8.590 1.00 16.34 291 GLN E C 1
ATOM 9901 O O . GLN E 1 291 ? 0.256 18.079 8.010 1.00 17.85 291 GLN E O 1
ATOM 9907 N N . THR E 1 292 ? 0.667 19.458 9.764 1.00 11.47 292 THR E N 1
ATOM 9908 C CA . THR E 1 292 ? 1.524 18.492 10.462 1.00 11.40 292 THR E CA 1
ATOM 9909 C C . THR E 1 292 ? 1.209 18.598 11.936 1.00 14.71 292 THR E C 1
ATOM 9910 O O . THR E 1 292 ? 1.044 19.697 12.451 1.00 12.95 292 THR E O 1
ATOM 9914 N N . ILE E 1 293 ? 1.041 17.455 12.596 1.00 12.10 293 ILE E N 1
ATOM 9915 C CA . ILE E 1 293 ? 0.624 17.425 14.000 1.00 10.97 293 ILE E CA 1
ATOM 9916 C C . ILE E 1 293 ? 1.387 16.362 14.772 1.00 15.14 293 ILE E C 1
ATOM 9917 O O . ILE E 1 293 ? 1.545 15.239 14.289 1.00 16.93 293 ILE E O 1
ATOM 9922 N N . ARG E 1 294 ? 1.788 16.712 16.003 1.00 12.18 294 ARG E N 1
ATOM 9923 C CA . ARG E 1 294 ? 2.349 15.755 16.949 1.00 13.07 294 ARG E CA 1
ATOM 9924 C C . ARG E 1 294 ? 1.164 15.183 17.698 1.00 16.99 294 ARG E C 1
ATOM 9925 O O . ARG E 1 294 ? 0.522 15.916 18.459 1.00 16.47 294 ARG E O 1
ATOM 9933 N N . SER E 1 295 ? 0.815 13.903 17.433 1.00 13.30 295 SER E N 1
ATOM 9934 C CA . SER E 1 295 ? -0.328 13.300 18.089 1.00 12.85 295 SER E CA 1
ATOM 9935 C C . SER E 1 295 ? 0.125 12.269 19.123 1.00 18.49 295 SER E C 1
ATOM 9936 O O . SER E 1 295 ? 1.323 11.912 19.165 1.00 17.78 295 SER E O 1
ATOM 9939 N N . GLY E 1 296 ? -0.823 11.770 19.920 1.00 17.09 296 GLY E N 1
ATOM 9940 C CA . GLY E 1 296 ? -0.555 10.740 20.917 1.00 18.64 296 GLY E CA 1
ATOM 9941 C C . GLY E 1 296 ? -0.016 9.460 20.296 1.00 26.49 296 GLY E C 1
ATOM 9942 O O . GLY E 1 296 ? 0.656 8.686 20.975 1.00 26.59 296 GLY E O 1
ATOM 9943 N N . THR E 1 297 ? -0.256 9.253 18.983 1.00 24.01 297 THR E N 1
ATOM 9944 C CA . THR E 1 297 ? 0.195 8.044 18.277 1.00 26.17 297 THR E CA 1
ATOM 9945 C C . THR E 1 297 ? 1.315 8.340 17.243 1.00 30.09 297 THR E C 1
ATOM 9946 O O . THR E 1 297 ? 1.639 7.481 16.429 1.00 29.69 297 THR E O 1
ATOM 9950 N N . GLY E 1 298 ? 1.949 9.498 17.345 1.00 25.33 298 GLY E N 1
ATOM 9951 C CA . GLY E 1 298 ? 3.044 9.885 16.464 1.00 25.27 298 GLY E CA 1
ATOM 9952 C C . GLY E 1 298 ? 2.755 11.086 15.576 1.00 27.92 298 GLY E C 1
ATOM 9953 O O . GLY E 1 298 ? 1.673 11.676 15.642 1.00 25.36 298 GLY E O 1
ATOM 9954 N N . ARG E 1 299 ? 3.740 11.456 14.744 1.00 25.49 299 ARG E N 1
ATOM 9955 C CA . ARG E 1 299 ? 3.623 12.611 13.837 1.00 27.49 299 ARG E CA 1
ATOM 9956 C C . ARG E 1 299 ? 2.679 12.312 12.697 1.00 31.40 299 ARG E C 1
ATOM 9957 O O . ARG E 1 299 ? 2.775 11.254 12.089 1.00 32.75 299 ARG E O 1
ATOM 9965 N N . ILE E 1 300 ? 1.753 13.228 12.414 1.00 26.99 300 ILE E N 1
ATOM 9966 C CA . ILE E 1 300 ? 0.792 13.102 11.313 1.00 29.47 300 ILE E CA 1
ATOM 9967 C C . ILE E 1 300 ? 1.130 14.215 10.323 1.00 34.38 300 ILE E C 1
ATOM 9968 O O . ILE E 1 300 ? 1.384 15.348 10.745 1.00 32.43 300 ILE E O 1
ATOM 9973 N N . PHE E 1 301 ? 1.224 13.877 9.031 1.00 30.86 301 PHE E N 1
ATOM 9974 C CA . PHE E 1 301 ? 1.520 14.835 7.962 1.00 30.89 301 PHE E CA 1
ATOM 9975 C C . PHE E 1 301 ? 0.472 14.729 6.874 1.00 32.79 301 PHE E C 1
ATOM 9976 O O . PHE E 1 301 ? 0.054 13.614 6.548 1.00 33.01 301 PHE E O 1
ATOM 9984 N N . SER E 1 302 ? 0.137 15.861 6.228 1.00 28.18 302 SER E N 1
ATOM 9985 C CA . SER E 1 302 ? -0.775 15.914 5.065 1.00 28.59 302 SER E CA 1
ATOM 9986 C C . SER E 1 302 ? -0.137 15.214 3.837 1.00 35.08 302 SER E C 1
ATOM 9987 O O . SER E 1 302 ? -0.858 14.802 2.929 1.00 34.98 302 SER E O 1
ATOM 9990 N N . GLY E 1 303 ? 1.196 15.068 3.840 1.00 33.55 303 GLY E N 1
ATOM 9991 C CA . GLY E 1 303 ? 1.929 14.337 2.803 1.00 35.53 303 GLY E CA 1
ATOM 9992 C C . GLY E 1 303 ? 1.650 12.844 2.878 1.00 42.36 303 GLY E C 1
ATOM 9993 O O . GLY E 1 303 ? 1.898 12.109 1.917 1.00 43.66 303 GLY E O 1
ATOM 9994 N N . GLU E 1 304 ? 1.109 12.407 4.048 1.00 39.73 304 GLU E N 1
ATOM 9995 C CA . GLU E 1 304 ? 0.658 11.072 4.450 1.00 71.76 304 GLU E CA 1
ATOM 9996 C C . GLU E 1 304 ? 1.693 9.998 4.135 1.00 104.82 304 GLU E C 1
ATOM 9997 O O . GLU E 1 304 ? 2.722 9.942 4.806 1.00 66.43 304 GLU E O 1
ATOM 10003 N N . ALA F 1 35 ? -5.924 67.888 38.223 1.00 44.07 35 ALA F N 1
ATOM 10004 C CA . ALA F 1 35 ? -4.502 68.229 38.266 1.00 42.29 35 ALA F CA 1
ATOM 10005 C C . ALA F 1 35 ? -3.791 67.735 37.020 1.00 39.73 35 ALA F C 1
ATOM 10006 O O . ALA F 1 35 ? -4.092 66.639 36.519 1.00 39.44 35 ALA F O 1
ATOM 10008 N N . ALA F 1 36 ? -2.835 68.548 36.526 1.00 29.88 36 ALA F N 1
ATOM 10009 C CA . ALA F 1 36 ? -2.023 68.277 35.342 1.00 26.91 36 ALA F CA 1
ATOM 10010 C C . ALA F 1 36 ? -1.226 66.967 35.514 1.00 25.09 36 ALA F C 1
ATOM 10011 O O . ALA F 1 36 ? -0.856 66.648 36.642 1.00 24.50 36 ALA F O 1
ATOM 10013 N N . PRO F 1 37 ? -0.939 66.192 34.460 1.00 21.67 37 PRO F N 1
ATOM 10014 C CA . PRO F 1 37 ? -0.096 64.992 34.656 1.00 20.43 37 PRO F CA 1
ATOM 10015 C C . PRO F 1 37 ? 1.287 65.348 35.205 1.00 23.36 37 PRO F C 1
ATOM 10016 O O . PRO F 1 37 ? 1.831 66.392 34.878 1.00 22.61 37 PRO F O 1
ATOM 10020 N N . ALA F 1 38 ? 1.817 64.492 36.074 1.00 17.08 38 ALA F N 1
ATOM 10021 C CA . ALA F 1 38 ? 3.106 64.687 36.737 1.00 17.59 38 ALA F CA 1
ATOM 10022 C C . ALA F 1 38 ? 4.210 64.662 35.720 1.00 19.59 38 ALA F C 1
ATOM 10023 O O . ALA F 1 38 ? 4.152 63.851 34.794 1.00 16.36 38 ALA F O 1
ATOM 10025 N N . VAL F 1 39 ? 5.221 65.492 35.907 1.00 18.61 39 VAL F N 1
ATOM 10026 C CA . VAL F 1 39 ? 6.344 65.449 34.966 1.00 19.87 39 VAL F CA 1
ATOM 10027 C C . VAL F 1 39 ? 7.612 64.965 35.716 1.00 18.45 39 VAL F C 1
ATOM 10028 O O . VAL F 1 39 ? 8.518 64.443 35.086 1.00 18.32 39 VAL F O 1
ATOM 10032 N N . VAL F 1 40 ? 7.598 65.007 37.048 1.00 13.77 40 VAL F N 1
ATOM 10033 C CA . VAL F 1 40 ? 8.648 64.405 37.860 1.00 13.04 40 VAL F CA 1
ATOM 10034 C C . VAL F 1 40 ? 8.634 62.881 37.610 1.00 16.29 40 VAL F C 1
ATOM 10035 O O . VAL F 1 40 ? 7.555 62.284 37.590 1.00 14.01 40 VAL F O 1
ATOM 10039 N N . GLU F 1 41 ? 9.821 62.258 37.396 1.00 12.01 41 GLU F N 1
ATOM 10040 C CA . GLU F 1 41 ? 9.853 60.804 37.161 1.00 12.65 41 GLU F CA 1
ATOM 10041 C C . GLU F 1 41 ? 9.482 60.064 38.431 1.00 14.13 41 GLU F C 1
ATOM 10042 O O . GLU F 1 41 ? 10.040 60.366 39.479 1.00 15.26 41 GLU F O 1
ATOM 10048 N N . GLY F 1 42 ? 8.547 59.118 38.317 1.00 11.68 42 GLY F N 1
ATOM 10049 C CA . GLY F 1 42 ? 8.034 58.350 39.448 1.00 12.70 42 GLY F CA 1
ATOM 10050 C C . GLY F 1 42 ? 8.901 57.166 39.761 1.00 14.72 42 GLY F C 1
ATOM 10051 O O . GLY F 1 42 ? 9.314 56.445 38.857 1.00 13.69 42 GLY F O 1
ATOM 10052 N N . SER F 1 43 ? 9.173 56.930 41.059 1.00 12.24 43 SER F N 1
ATOM 10053 C 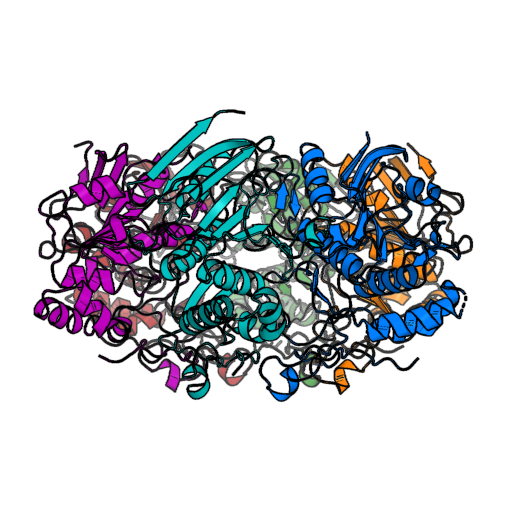CA . SER F 1 43 ? 10.026 55.795 41.433 1.00 11.56 43 SER F CA 1
ATOM 10054 C C . SER F 1 43 ? 9.320 54.455 41.152 1.00 12.04 43 SER F C 1
ATOM 10055 O O . SER F 1 43 ? 8.132 54.333 41.418 1.00 13.24 43 SER F O 1
ATOM 10058 N N . SER F 1 44 ? 10.052 53.477 40.613 1.00 10.41 44 SER F N 1
ATOM 10059 C CA . SER F 1 44 ? 9.482 52.143 40.383 1.00 11.14 44 SER F CA 1
ATOM 10060 C C . SER F 1 44 ? 9.808 51.193 41.560 1.00 16.25 44 SER F C 1
ATOM 10061 O O . SER F 1 44 ? 9.383 50.044 41.552 1.00 14.36 44 SER F O 1
ATOM 10064 N N . THR F 1 45 ? 10.519 51.682 42.591 1.00 15.20 45 THR F N 1
ATOM 10065 C CA . THR F 1 45 ? 10.953 50.827 43.704 1.00 16.51 45 THR F CA 1
ATOM 10066 C C . THR F 1 45 ? 10.317 51.244 45.023 1.00 23.93 45 THR F C 1
ATOM 10067 O O . THR F 1 45 ? 10.556 50.602 46.045 1.00 25.23 45 THR F O 1
ATOM 10071 N N . ASN F 1 46 ? 9.517 52.314 45.000 1.00 21.24 46 ASN F N 1
ATOM 10072 C CA . ASN F 1 46 ? 8.840 52.848 46.178 1.00 22.32 46 ASN F CA 1
ATOM 10073 C C . ASN F 1 46 ? 7.350 52.491 46.072 1.00 24.48 46 ASN F C 1
ATOM 10074 O O . ASN F 1 46 ? 6.683 52.872 45.121 1.00 20.40 46 ASN F O 1
ATOM 10079 N N . ALA F 1 47 ? 6.833 51.713 47.035 1.00 22.92 47 ALA F N 1
ATOM 10080 C CA . ALA F 1 47 ? 5.431 51.253 47.025 1.00 23.15 47 ALA F CA 1
ATOM 10081 C C . ALA F 1 47 ? 4.410 52.412 46.937 1.00 25.37 47 ALA F C 1
ATOM 10082 O O . ALA F 1 47 ? 3.439 52.317 46.182 1.00 23.52 47 ALA F O 1
ATOM 10084 N N . ALA F 1 48 ? 4.640 53.506 47.692 1.00 23.10 48 ALA F N 1
ATOM 10085 C CA . ALA F 1 48 ? 3.716 54.659 47.688 1.00 22.98 48 ALA F CA 1
ATOM 10086 C C . ALA F 1 48 ? 3.669 55.333 46.287 1.00 22.84 48 ALA F C 1
ATOM 10087 O O . ALA F 1 48 ? 2.589 55.689 45.810 1.00 23.93 48 ALA F O 1
ATOM 10089 N N . ALA F 1 49 ? 4.810 55.439 45.628 1.00 18.72 49 ALA F N 1
ATOM 10090 C CA . ALA F 1 49 ? 4.885 56.064 44.288 1.00 16.66 49 ALA F CA 1
ATOM 10091 C C . ALA F 1 49 ? 4.192 55.205 43.267 1.00 19.87 49 ALA F C 1
ATOM 10092 O O . ALA F 1 49 ? 3.416 55.699 42.453 1.00 19.06 49 ALA F O 1
ATOM 10094 N N . VAL F 1 50 ? 4.440 53.881 43.323 1.00 17.18 50 VAL F N 1
ATOM 10095 C CA . VAL F 1 50 ? 3.879 52.950 42.345 1.00 15.05 50 VAL F CA 1
ATOM 10096 C C . VAL F 1 50 ? 2.326 52.841 42.467 1.00 19.33 50 VAL F C 1
ATOM 10097 O O . VAL F 1 50 ? 1.628 52.670 41.461 1.00 15.85 50 VAL F O 1
ATOM 10101 N N . LYS F 1 51 ? 1.776 52.982 43.693 1.00 18.45 51 LYS F N 1
ATOM 10102 C CA . LYS F 1 51 ? 0.327 52.901 43.902 1.00 19.09 51 LYS F CA 1
ATOM 10103 C C . LYS F 1 51 ? -0.468 54.063 43.262 1.00 22.62 51 LYS F C 1
ATOM 10104 O O . LYS F 1 51 ? -1.663 53.934 43.038 1.00 24.13 51 LYS F O 1
ATOM 10110 N N . LYS F 1 52 ? 0.186 55.183 42.974 1.00 18.59 52 LYS F N 1
ATOM 10111 C CA . LYS F 1 52 ? -0.477 56.353 42.384 1.00 17.10 52 LYS F CA 1
ATOM 10112 C C . LYS F 1 52 ? -0.975 56.069 40.937 1.00 19.58 52 LYS F C 1
ATOM 10113 O O . LYS F 1 52 ? -0.588 55.076 40.330 1.00 17.52 52 LYS F O 1
ATOM 10119 N N . SER F 1 53 ? -1.908 56.898 40.440 1.00 16.34 53 SER F N 1
ATOM 10120 C CA . SER F 1 53 ? -2.447 56.751 39.083 1.00 14.60 53 SER F CA 1
ATOM 10121 C C . SER F 1 53 ? -1.340 56.979 38.063 1.00 14.75 53 SER F C 1
ATOM 10122 O O . SER F 1 53 ? -0.297 57.547 38.398 1.00 12.17 53 SER F O 1
ATOM 10125 N N . LEU F 1 54 ? -1.613 56.604 36.805 1.00 12.34 54 LEU F N 1
ATOM 10126 C CA . LEU F 1 54 ? -0.643 56.846 35.734 1.00 11.13 54 LEU F CA 1
ATOM 10127 C C . LEU F 1 54 ? -0.412 58.334 35.580 1.00 14.26 54 LEU F C 1
ATOM 10128 O O . LEU F 1 54 ? 0.730 58.771 35.390 1.00 14.64 54 LEU F O 1
ATOM 10133 N N . ARG F 1 55 ? -1.511 59.131 35.691 1.00 12.47 55 ARG F N 1
ATOM 10134 C CA . ARG F 1 55 ? -1.380 60.579 35.604 1.00 12.67 55 ARG F CA 1
ATOM 10135 C C . ARG F 1 55 ? -0.399 61.121 36.660 1.00 15.80 55 ARG F C 1
ATOM 10136 O O . ARG F 1 55 ? 0.353 62.057 36.379 1.00 17.99 55 ARG F O 1
ATOM 10144 N N . ASP F 1 56 ? -0.420 60.548 37.862 1.00 12.49 56 ASP F N 1
ATOM 10145 C CA . ASP F 1 56 ? 0.347 61.003 39.019 1.00 12.31 56 ASP F CA 1
ATOM 10146 C C . ASP F 1 56 ? 1.706 60.313 39.187 1.00 16.45 56 ASP F C 1
ATOM 10147 O O . ASP F 1 56 ? 2.321 60.429 40.249 1.00 16.38 56 ASP F O 1
ATOM 10152 N N . GLY F 1 57 ? 2.211 59.682 38.137 1.00 13.48 57 GLY F N 1
ATOM 10153 C CA . GLY F 1 57 ? 3.568 59.128 38.174 1.00 13.18 57 GLY F CA 1
ATOM 10154 C C . GLY F 1 57 ? 3.679 57.702 38.686 1.00 14.61 57 GLY F C 1
ATOM 10155 O O . GLY F 1 57 ? 4.791 57.200 38.864 1.00 13.03 57 GLY F O 1
ATOM 10156 N N . GLY F 1 58 ? 2.537 57.054 38.920 1.00 10.96 58 GLY F N 1
ATOM 10157 C CA . GLY F 1 58 ? 2.506 55.663 39.399 1.00 10.05 58 GLY F CA 1
ATOM 10158 C C . GLY F 1 58 ? 2.117 54.662 38.334 1.00 12.31 58 GLY F C 1
ATOM 10159 O O . GLY F 1 58 ? 2.181 54.958 37.144 1.00 10.41 58 GLY F O 1
ATOM 10160 N N . MET F 1 59 ? 1.705 53.442 38.769 1.00 10.11 59 MET F N 1
ATOM 10161 C CA . MET F 1 59 ? 1.358 52.370 37.810 1.00 9.76 59 MET F CA 1
ATOM 10162 C C . MET F 1 59 ? -0.122 52.046 37.761 1.00 16.45 59 MET F C 1
ATOM 10163 O O . MET F 1 59 ? -0.536 51.223 36.945 1.00 17.26 59 MET F O 1
ATOM 10168 N N . THR F 1 60 ? -0.901 52.561 38.708 1.00 13.18 60 THR F N 1
ATOM 10169 C CA . THR 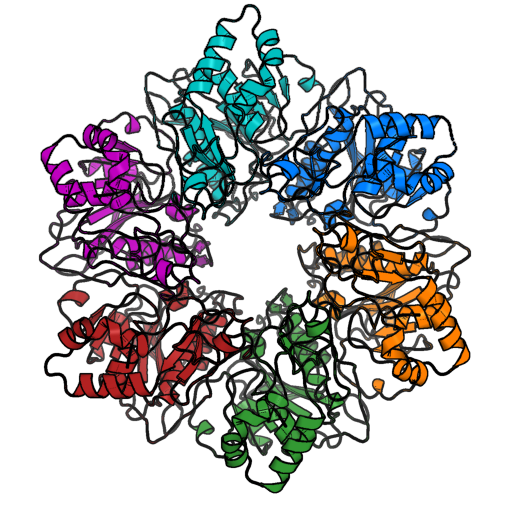F 1 60 ? -2.308 52.134 38.815 1.00 14.42 60 THR F CA 1
ATOM 10170 C C . THR F 1 60 ? -3.198 52.882 37.829 1.00 22.08 60 THR F C 1
ATOM 10171 O O . T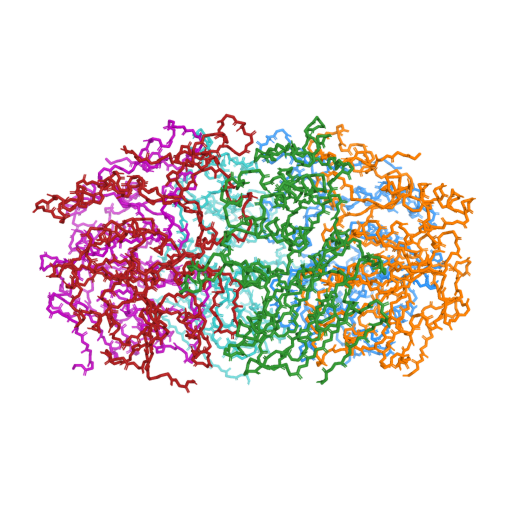HR F 1 60 ? -3.461 54.051 38.027 1.00 27.64 60 THR F O 1
ATOM 10175 N N . ALA F 1 61 ? -3.697 52.219 36.802 1.00 18.82 61 ALA F N 1
ATOM 10176 C CA . ALA F 1 61 ? -4.584 52.902 35.847 1.00 18.10 61 ALA F CA 1
ATOM 10177 C C . ALA F 1 61 ? -5.926 53.195 36.481 1.00 23.75 61 ALA F C 1
ATOM 10178 O O . ALA F 1 61 ? -6.526 52.335 37.132 1.00 22.02 61 ALA F O 1
ATOM 10180 N N . LEU F 1 62 ? -6.382 54.441 36.332 1.00 18.63 62 LEU F N 1
ATOM 10181 C CA . LEU F 1 62 ? -7.743 54.778 36.771 1.00 18.45 62 LEU F CA 1
ATOM 10182 C C . LEU F 1 62 ? -8.697 54.140 35.759 1.00 19.20 62 LEU F C 1
ATOM 10183 O O . LEU F 1 62 ? -8.281 53.897 34.606 1.00 16.42 62 LEU F O 1
ATOM 10188 N N . PRO F 1 63 ? -10.005 53.994 36.071 1.00 18.41 63 PRO F N 1
ATOM 10189 C CA . PRO F 1 63 ? -10.934 53.456 35.057 1.00 18.31 63 PRO F CA 1
ATOM 10190 C C . PRO F 1 63 ? -11.008 54.323 33.786 1.00 22.63 63 PRO F C 1
ATOM 10191 O O . PRO F 1 63 ? -11.348 53.821 32.711 1.00 22.19 63 PRO F O 1
ATOM 10195 N N . SER F 1 64 ? -10.658 55.620 33.894 1.00 15.46 64 SER F N 1
ATOM 10196 C CA . SER F 1 64 ? -10.721 56.525 32.738 1.00 14.95 64 SER F CA 1
ATOM 10197 C C . SER F 1 64 ? -9.443 56.467 31.867 1.00 18.55 64 SER F C 1
ATOM 10198 O O . SER F 1 64 ? -9.432 57.037 30.787 1.00 18.79 64 SER F O 1
ATOM 10201 N N . GLU F 1 65 ? -8.358 55.819 32.355 1.00 14.32 65 GLU F N 1
ATOM 10202 C CA . GLU F 1 65 ? -7.055 55.827 31.677 1.00 13.76 65 GLU F CA 1
ATOM 10203 C C . GLU F 1 65 ? -6.845 54.609 30.811 1.00 16.15 65 GLU F C 1
ATOM 10204 O O . GLU F 1 65 ? -7.112 53.492 31.249 1.00 18.93 65 GLU F O 1
ATOM 10210 N N . ILE F 1 66 ? -6.356 54.810 29.584 1.00 9.30 66 ILE F N 1
ATOM 10211 C CA . ILE F 1 66 ? -5.982 53.699 28.732 1.00 7.87 66 ILE F CA 1
ATOM 10212 C C . ILE F 1 66 ? -4.484 53.831 28.469 1.00 11.02 66 ILE F C 1
ATOM 10213 O O . ILE F 1 66 ? -4.068 54.813 27.822 1.00 10.31 66 ILE F O 1
ATOM 10218 N N . LEU F 1 67 ? -3.700 52.872 28.941 1.00 9.41 67 LEU F N 1
ATOM 10219 C CA . LEU F 1 67 ? -2.262 52.856 28.670 1.00 7.46 67 LEU F CA 1
ATOM 10220 C C . LEU F 1 67 ? -2.004 52.156 27.348 1.00 9.04 67 LEU F C 1
ATOM 10221 O O . LEU F 1 67 ? -2.574 51.085 27.077 1.00 8.55 67 LEU F O 1
ATOM 10226 N N . PHE F 1 68 ? -1.141 52.740 26.526 1.00 6.23 68 PHE F N 1
ATOM 10227 C CA . PHE F 1 68 ? -0.718 52.110 25.273 1.00 6.96 68 PHE F CA 1
ATOM 10228 C C . PHE F 1 68 ? 0.686 52.544 24.947 1.00 8.97 68 PHE F C 1
ATOM 10229 O O . PHE F 1 68 ? 1.332 53.198 25.756 1.00 8.66 68 PHE F O 1
ATOM 10237 N N . ALA F 1 69 ? 1.192 52.144 23.795 1.00 7.05 69 ALA F N 1
ATOM 10238 C CA . ALA F 1 69 ? 2.573 52.497 23.464 1.00 8.04 69 ALA F CA 1
ATOM 10239 C C . ALA F 1 69 ? 2.738 52.688 21.989 1.00 11.41 69 ALA F C 1
ATOM 10240 O O . ALA F 1 69 ? 2.080 52.010 21.209 1.00 9.24 69 ALA F O 1
ATOM 10242 N N . VAL F 1 70 ? 3.654 53.592 21.613 1.00 9.10 70 VAL F N 1
ATOM 10243 C CA . VAL F 1 70 ? 4.053 53.797 20.214 1.00 10.84 70 VAL F CA 1
ATOM 10244 C C . VAL F 1 70 ? 5.593 53.602 20.253 1.00 13.78 70 VAL F C 1
ATOM 10245 O O . VAL F 1 70 ? 6.286 54.376 20.897 1.00 10.67 70 VAL F O 1
ATOM 10249 N N . GLY F 1 71 ? 6.107 52.497 19.694 1.00 11.12 71 GLY F N 1
ATOM 10250 C CA . GLY F 1 71 ? 7.526 52.183 19.866 1.00 11.14 71 GLY F CA 1
ATOM 10251 C C . GLY F 1 71 ? 7.797 51.980 21.340 1.00 13.03 71 GLY F C 1
ATOM 10252 O O . GLY F 1 71 ? 7.005 51.318 22.042 1.00 13.34 71 GLY F O 1
ATOM 10253 N N . SER F 1 72 ? 8.851 52.639 21.851 1.00 10.94 72 SER F N 1
ATOM 10254 C CA . SER F 1 72 ? 9.176 52.495 23.273 1.00 12.19 72 SER F CA 1
ATOM 10255 C C . SER F 1 72 ? 8.492 53.607 24.066 1.00 12.69 72 SER F C 1
ATOM 10256 O O . SER F 1 72 ? 8.707 53.698 25.276 1.00 13.24 72 SER F O 1
ATOM 10259 N N . ILE F 1 73 ? 7.686 54.454 23.392 1.00 8.54 73 ILE F N 1
ATOM 10260 C CA . ILE F 1 73 ? 7.030 55.568 24.088 1.00 6.96 73 ILE F CA 1
ATOM 10261 C C . ILE F 1 73 ? 5.712 55.117 24.740 1.00 9.04 73 ILE F C 1
ATOM 10262 O O . ILE F 1 73 ? 4.768 54.782 24.016 1.00 8.54 73 ILE F O 1
ATOM 10267 N N . PRO F 1 74 ? 5.600 55.196 26.079 1.00 7.33 74 PRO F N 1
ATOM 10268 C CA . PRO F 1 74 ? 4.313 54.891 26.712 1.00 6.28 74 PRO F CA 1
ATOM 10269 C C . PRO F 1 74 ? 3.399 56.096 26.612 1.00 9.16 74 PRO F C 1
ATOM 10270 O O . PRO F 1 74 ? 3.868 57.263 26.721 1.00 8.72 74 PRO F O 1
ATOM 10274 N N . LEU F 1 75 ? 2.088 55.843 26.455 1.00 5.48 75 LEU F N 1
ATOM 10275 C CA . LEU F 1 75 ? 1.111 56.943 26.382 1.00 6.68 75 LEU F CA 1
ATOM 10276 C C . LEU F 1 75 ? -0.109 56.575 27.151 1.00 8.40 75 LEU F C 1
ATOM 10277 O O . LEU F 1 75 ? -0.435 55.383 27.264 1.00 9.19 75 LEU F O 1
ATOM 10282 N N . VAL F 1 76 ? -0.825 57.590 27.608 1.00 6.28 76 VAL F N 1
ATOM 10283 C CA . VAL F 1 76 ? -2.120 57.379 28.266 1.00 6.43 76 VAL F CA 1
ATOM 10284 C C . VAL F 1 76 ? -3.090 58.334 27.629 1.00 11.26 76 VAL F C 1
ATOM 10285 O O . VAL F 1 76 ? -2.767 59.510 27.436 1.00 10.21 76 VAL F O 1
ATOM 10289 N N . VAL F 1 77 ? -4.276 57.836 27.317 1.00 9.17 77 VAL F N 1
ATOM 10290 C CA . VAL F 1 77 ? -5.391 58.718 26.918 1.00 8.81 77 VAL F CA 1
ATOM 10291 C C . VAL F 1 77 ? -6.409 58.668 28.060 1.00 10.77 77 VAL F C 1
ATOM 10292 O O . VAL F 1 77 ? -6.747 57.585 28.551 1.00 12.22 77 VAL F O 1
ATOM 10296 N N . ASP F 1 78 ? -6.883 59.836 28.501 1.00 9.13 78 ASP F N 1
ATOM 10297 C CA . ASP F 1 78 ? -7.947 59.892 29.520 1.00 9.40 78 ASP F CA 1
ATOM 10298 C C . ASP F 1 78 ? -9.252 60.008 28.757 1.00 12.72 78 ASP F C 1
ATOM 10299 O O . ASP F 1 78 ? -9.593 61.097 28.272 1.00 12.42 78 ASP F O 1
ATOM 10304 N N . LYS F 1 79 ? -9.908 58.875 28.515 1.00 11.22 79 LYS F N 1
ATOM 10305 C CA . LYS F 1 79 ? -11.092 58.842 27.644 1.00 11.86 79 LYS F CA 1
ATOM 10306 C C . LYS F 1 79 ? -12.267 59.653 28.174 1.00 14.41 79 LYS F C 1
ATOM 10307 O O . LYS F 1 79 ? -13.089 60.123 27.394 1.00 15.81 79 LYS F O 1
ATOM 10313 N N . ASP F 1 80 ? -12.408 59.734 29.498 1.00 12.02 80 ASP F N 1
ATOM 10314 C CA . ASP F 1 80 ? -13.521 60.431 30.113 1.00 11.66 80 ASP F CA 1
ATOM 10315 C C . ASP F 1 80 ? -13.301 61.923 30.048 1.00 13.89 80 ASP F C 1
ATOM 10316 O O . ASP F 1 80 ? -14.260 62.666 29.809 1.00 14.68 80 ASP F O 1
ATOM 10321 N N . ALA F 1 81 ? -12.051 62.373 30.271 1.00 12.40 81 ALA F N 1
ATOM 10322 C CA . ALA F 1 81 ? -11.737 63.794 30.130 1.00 12.57 81 ALA F CA 1
ATOM 10323 C C . ALA F 1 81 ? -11.923 64.174 28.669 1.00 15.01 81 ALA F C 1
ATOM 10324 O O . ALA F 1 81 ? -12.461 65.232 28.384 1.00 15.20 81 ALA F O 1
ATOM 10326 N N . LEU F 1 82 ? -11.597 63.256 27.751 1.00 12.17 82 LEU F N 1
ATOM 10327 C CA . LEU F 1 82 ? -11.734 63.511 26.308 1.00 10.79 82 LEU F CA 1
ATOM 10328 C C . LEU F 1 82 ? -13.176 63.722 25.936 1.00 13.84 82 LEU F C 1
ATOM 10329 O O . LEU F 1 82 ? -13.503 64.692 25.244 1.00 13.69 82 LEU F O 1
ATOM 10334 N N . SER F 1 83 ? -14.063 62.802 26.361 1.00 11.77 83 SER F N 1
ATOM 10335 C CA . SER F 1 83 ? -15.440 62.957 25.960 1.00 11.85 83 SER F CA 1
ATOM 10336 C C . SER F 1 83 ? -16.037 64.244 26.545 1.00 13.64 83 SER F C 1
ATOM 10337 O O . SER F 1 83 ? -16.859 64.892 25.888 1.00 12.88 83 SER F O 1
ATOM 10340 N N . THR F 1 84 ? -15.635 64.615 27.762 1.00 11.44 84 THR F N 1
ATOM 10341 C CA . THR F 1 84 ? -16.176 65.807 28.425 1.00 11.82 84 THR F CA 1
ATOM 10342 C C . THR F 1 84 ? -15.724 67.078 27.713 1.00 11.61 84 THR F C 1
ATOM 10343 O O . THR F 1 84 ? -16.540 67.978 27.496 1.00 14.88 84 THR F O 1
ATOM 10347 N N . LEU F 1 85 ? -14.421 67.178 27.422 1.00 12.30 85 LEU F N 1
ATOM 10348 C CA . LEU F 1 85 ? -13.878 68.332 26.700 1.00 11.73 85 LEU F CA 1
ATOM 10349 C C . LEU F 1 85 ? -14.512 68.460 25.324 1.00 15.00 85 LEU F C 1
ATOM 10350 O O . LEU F 1 85 ? -14.869 69.562 24.924 1.00 15.10 85 LEU F O 1
ATOM 10355 N N . ALA F 1 86 ? -14.694 67.336 24.609 1.00 11.98 86 ALA F N 1
ATOM 10356 C CA . ALA F 1 86 ? -15.364 67.418 23.285 1.00 14.29 86 ALA F CA 1
ATOM 10357 C C . ALA F 1 86 ? -16.790 67.926 23.395 1.00 17.09 86 ALA F C 1
ATOM 10358 O O . ALA F 1 86 ? -17.189 68.773 22.601 1.00 18.40 86 ALA F O 1
ATOM 10360 N N . ALA F 1 87 ? -17.568 67.450 24.392 1.00 13.47 87 ALA F N 1
ATOM 10361 C CA . ALA F 1 87 ? -18.950 67.904 24.597 1.00 13.71 87 ALA F CA 1
ATOM 10362 C C . ALA F 1 87 ? -18.943 69.389 24.964 1.00 17.32 87 ALA F C 1
ATOM 10363 O O . ALA F 1 87 ? -19.812 70.099 24.506 1.00 19.17 87 ALA F O 1
ATOM 10365 N N . ALA F 1 88 ? -17.937 69.867 25.710 1.00 14.76 88 ALA F N 1
ATOM 10366 C CA . ALA F 1 88 ? -17.863 71.282 26.115 1.00 16.32 88 ALA F CA 1
ATOM 10367 C C . ALA F 1 88 ? -17.594 72.159 24.888 1.00 17.67 88 ALA F C 1
ATOM 10368 O O . ALA F 1 88 ? -18.178 73.232 24.728 1.00 19.37 88 ALA F O 1
ATOM 10370 N N . LEU F 1 89 ? -16.750 71.668 24.008 1.00 15.04 89 LEU F N 1
ATOM 10371 C CA . LEU F 1 89 ? -16.422 72.354 22.753 1.00 14.63 89 LEU F CA 1
ATOM 10372 C C . LEU F 1 89 ? -17.677 72.482 21.911 1.00 17.21 89 LEU F C 1
ATOM 10373 O O . LEU F 1 89 ? -17.985 73.589 21.474 1.00 19.62 89 LEU F O 1
ATOM 10378 N N . VAL F 1 90 ? -18.436 71.370 21.731 1.00 16.27 90 VAL F N 1
ATOM 10379 C CA . VAL F 1 90 ? -19.684 71.358 20.946 1.00 17.63 90 VAL F CA 1
ATOM 10380 C C . VAL F 1 90 ? -20.708 72.343 21.575 1.00 23.90 90 VAL F C 1
ATOM 10381 O O . VAL F 1 90 ? -21.393 73.091 20.865 1.00 24.34 90 VAL F O 1
ATOM 10385 N N . ALA F 1 91 ? -20.811 72.337 22.909 1.00 19.19 91 ALA F N 1
ATOM 10386 C CA . ALA F 1 91 ? -21.791 73.190 23.605 1.00 20.45 91 ALA F CA 1
ATOM 10387 C C . ALA F 1 91 ? -21.423 74.640 23.651 1.00 25.49 91 ALA F C 1
ATOM 10388 O O . ALA F 1 91 ? -22.319 75.450 23.926 1.00 25.35 91 ALA F O 1
ATOM 10390 N N . SER F 1 92 ? -20.147 74.993 23.480 1.00 24.13 92 SER F N 1
ATOM 10391 C CA . SER F 1 92 ? -19.710 76.378 23.610 1.00 25.83 92 SER F CA 1
ATOM 10392 C C . SER F 1 92 ? -20.371 77.313 22.596 1.00 33.59 92 SER F C 1
ATOM 10393 O O . SER F 1 92 ? -20.855 76.868 21.549 1.00 31.20 92 SER F O 1
ATOM 10396 N N . ASP F 1 93 ? -20.456 78.614 22.970 1.00 34.83 93 ASP F N 1
ATOM 10397 C CA . ASP F 1 93 ? -21.021 79.681 22.134 1.00 37.93 93 ASP F CA 1
ATOM 10398 C C . ASP F 1 93 ? -20.217 79.806 20.833 1.00 42.49 93 ASP F C 1
ATOM 10399 O O . ASP F 1 93 ? -20.803 79.923 19.753 1.00 42.08 93 ASP F O 1
ATOM 10404 N N . ASP F 1 94 ? -18.869 79.724 20.949 1.00 36.77 94 ASP F N 1
ATOM 10405 C CA . ASP F 1 94 ? -17.952 79.827 19.830 1.00 35.51 94 ASP F CA 1
ATOM 10406 C C . ASP F 1 94 ? -16.854 78.761 19.982 1.00 35.47 94 ASP F C 1
ATOM 10407 O O . ASP F 1 94 ? -15.940 78.970 20.779 1.00 30.43 94 ASP F O 1
ATOM 10412 N N . PRO F 1 95 ? -16.943 77.630 19.228 1.00 34.53 95 PRO F N 1
ATOM 10413 C CA . PRO F 1 95 ? -15.947 76.544 19.372 1.00 34.26 95 PRO F CA 1
ATOM 10414 C C . PRO F 1 95 ? -14.493 76.990 19.179 1.00 33.97 95 PRO F C 1
ATOM 10415 O O . PRO F 1 95 ? -13.610 76.558 19.931 1.00 30.54 95 PRO F O 1
ATOM 10419 N N . SER F 1 96 ? -14.236 77.880 18.197 1.00 31.19 96 SER F N 1
ATOM 10420 C CA . SER F 1 96 ? -12.881 78.402 17.952 1.00 29.85 96 SER F CA 1
ATOM 10421 C C . SER F 1 96 ? -12.334 79.130 19.190 1.00 28.69 96 SER F C 1
ATOM 10422 O O . SER F 1 96 ? -11.186 78.924 19.550 1.00 27.17 96 SER F O 1
ATOM 10425 N N . THR F 1 97 ? -13.146 79.967 19.843 1.00 25.37 97 THR F N 1
ATOM 10426 C CA . THR F 1 97 ? -12.736 80.709 21.043 1.00 24.86 97 THR F CA 1
ATOM 10427 C C . THR F 1 97 ? -12.481 79.742 22.210 1.00 26.38 97 THR F C 1
ATOM 10428 O O . THR F 1 97 ? -11.494 79.890 22.931 1.00 24.92 97 THR F O 1
ATOM 10432 N N . TRP F 1 98 ? -13.412 78.779 22.407 1.00 23.48 98 TRP F N 1
ATOM 10433 C CA . TRP F 1 98 ? -13.289 77.799 23.488 1.00 21.36 98 TRP F CA 1
ATOM 10434 C C . TRP F 1 98 ? -11.948 77.032 23.335 1.00 22.11 98 TRP F C 1
ATOM 10435 O O . TRP F 1 98 ? -11.215 76.835 24.316 1.00 19.98 98 TRP F O 1
ATOM 10446 N N . PHE F 1 99 ? -11.642 76.606 22.093 1.00 19.90 99 PHE F N 1
ATOM 10447 C CA . PHE F 1 99 ? -10.426 75.822 21.764 1.00 18.72 99 PHE F CA 1
ATOM 10448 C C . PHE F 1 99 ? -9.160 76.565 22.208 1.00 23.37 99 PHE F C 1
ATOM 10449 O O . PHE F 1 99 ? -8.365 76.022 22.984 1.00 22.59 99 PHE F O 1
ATOM 10457 N N . VAL F 1 100 ? -9.032 77.844 21.816 1.00 25.34 100 VAL F N 1
ATOM 10458 C CA . VAL F 1 100 ? -7.897 78.696 22.199 1.00 26.22 100 VAL F CA 1
ATOM 10459 C C . VAL F 1 100 ? -7.808 78.831 23.717 1.00 28.57 100 VAL F C 1
ATOM 10460 O O . VAL F 1 100 ? -6.724 78.711 24.286 1.00 29.47 100 VAL F O 1
ATOM 10464 N N . ALA F 1 101 ? -8.961 79.029 24.376 1.00 23.52 101 ALA F N 1
ATOM 10465 C CA . ALA F 1 101 ? -9.039 79.251 25.830 1.00 21.87 101 ALA F CA 1
ATOM 10466 C C . ALA F 1 101 ? -8.735 78.007 26.658 1.00 25.36 101 ALA F C 1
ATOM 10467 O O . ALA F 1 101 ? -8.466 78.119 27.851 1.00 27.96 101 ALA F O 1
ATOM 10469 N N . ASN F 1 102 ? -8.811 76.827 26.062 1.00 20.38 102 ASN F N 1
ATOM 10470 C CA . ASN F 1 102 ? -8.629 75.620 26.865 1.00 19.34 102 ASN F CA 1
ATOM 10471 C C . ASN F 1 102 ? -7.492 74.709 26.376 1.00 23.80 102 ASN F C 1
ATOM 10472 O O . ASN F 1 102 ? -7.485 73.516 26.706 1.00 19.04 102 ASN F O 1
ATOM 10477 N N . ARG F 1 103 ? -6.512 75.275 25.629 1.00 22.54 103 ARG F N 1
ATOM 10478 C CA . ARG F 1 103 ? -5.419 74.502 25.028 1.00 23.51 103 ARG F CA 1
ATOM 10479 C C . ARG F 1 103 ? -4.623 73.689 26.073 1.00 25.67 103 ARG F C 1
ATOM 10480 O O . ARG F 1 103 ? -4.336 72.521 25.787 1.00 22.65 103 ARG F O 1
ATOM 10488 N N . GLU F 1 104 ? -4.454 74.188 27.318 1.00 24.91 104 GLU F N 1
ATOM 10489 C CA . GLU F 1 104 ? -3.726 73.409 28.347 1.00 26.51 104 GLU F CA 1
ATOM 10490 C C . GLU F 1 104 ? -4.514 72.193 28.870 1.00 26.45 104 GLU F C 1
ATOM 10491 O O . GLU F 1 104 ? -3.944 71.098 29.067 1.00 23.56 104 GLU F O 1
ATOM 10497 N N . LEU F 1 105 ? -5.816 72.389 29.086 1.00 20.14 105 LEU F N 1
ATOM 10498 C CA . LEU F 1 105 ? -6.708 71.330 29.547 1.00 18.25 105 LEU F CA 1
ATOM 10499 C C . LEU F 1 105 ? -6.767 70.255 28.488 1.00 16.52 105 LEU F C 1
ATOM 10500 O O . LEU F 1 105 ? -6.709 69.057 28.782 1.00 14.75 105 LEU F O 1
ATOM 10505 N N . ILE F 1 106 ? -6.819 70.692 27.213 1.00 13.67 106 ILE F N 1
ATOM 10506 C CA . ILE F 1 106 ? -6.859 69.729 26.106 1.00 11.70 106 ILE F CA 1
ATOM 10507 C C . ILE F 1 106 ? -5.575 68.900 26.045 1.00 12.74 106 ILE F C 1
ATOM 10508 O O . ILE F 1 106 ? -5.624 67.683 25.824 1.00 13.51 106 ILE F O 1
ATOM 10513 N N . ARG F 1 107 ? -4.420 69.567 26.233 1.00 12.86 107 ARG F N 1
ATOM 10514 C CA . ARG F 1 107 ? -3.123 68.890 26.191 1.00 14.85 107 ARG F CA 1
ATOM 10515 C C . ARG F 1 107 ? -2.999 67.791 27.241 1.00 16.54 107 ARG F C 1
ATOM 10516 O O . ARG F 1 107 ? -2.328 66.794 26.980 1.00 18.10 107 ARG F O 1
ATOM 10524 N N . ALA F 1 108 ? -3.672 67.938 28.385 1.00 15.05 108 ALA F N 1
ATOM 10525 C CA . ALA F 1 108 ? -3.598 66.950 29.469 1.00 15.76 108 ALA F CA 1
ATOM 10526 C C . ALA F 1 108 ? -4.336 65.628 29.154 1.00 19.03 108 ALA F C 1
ATOM 10527 O O . ALA F 1 108 ? -4.194 64.677 29.916 1.00 18.47 108 ALA F O 1
ATOM 10529 N N . VAL F 1 109 ? -5.145 65.581 28.065 1.00 13.47 109 VAL F N 1
ATOM 10530 C CA . VAL F 1 109 ? -5.944 64.405 27.684 1.00 12.83 109 VAL F CA 1
ATOM 10531 C C . VAL F 1 109 ? -5.059 63.208 27.259 1.00 13.28 109 VAL F C 1
ATOM 10532 O O . VAL F 1 109 ? -5.481 62.049 27.398 1.00 13.21 109 VAL F O 1
ATOM 10536 N N . VAL F 1 110 ? -3.912 63.498 26.613 1.00 9.06 110 VAL F N 1
ATOM 10537 C CA . VAL F 1 110 ? -2.954 62.481 26.150 1.00 6.35 110 VAL F CA 1
ATOM 10538 C C . VAL F 1 110 ? -1.624 62.870 26.752 1.00 9.51 110 VAL F C 1
ATOM 10539 O O . VAL F 1 110 ? -1.193 63.987 26.558 1.00 9.27 110 VAL F O 1
ATOM 10543 N N . PHE F 1 111 ? -0.996 61.970 27.464 1.00 6.83 111 PHE F N 1
ATOM 10544 C CA . PHE F 1 111 ? 0.298 62.297 28.074 1.00 6.72 111 PHE F CA 1
ATOM 10545 C C . PHE F 1 111 ? 1.178 61.085 28.184 1.00 9.20 111 PHE F C 1
ATOM 10546 O O . PHE F 1 111 ? 0.714 59.926 28.133 1.00 7.86 111 PHE F O 1
ATOM 10554 N N . VAL F 1 112 ? 2.495 61.355 28.355 1.00 7.18 112 VAL F N 1
ATOM 10555 C CA . VAL F 1 112 ? 3.431 60.261 28.642 1.00 6.02 112 VAL F CA 1
ATOM 10556 C C . VAL F 1 112 ? 3.403 60.044 30.164 1.00 7.00 112 VAL F C 1
ATOM 10557 O O . VAL F 1 112 ? 3.751 60.978 30.884 1.00 8.49 112 VAL F O 1
ATOM 10561 N N . PRO F 1 113 ? 2.998 58.857 30.661 1.00 7.26 113 PRO F N 1
ATOM 10562 C CA . PRO F 1 113 ? 3.039 58.613 32.114 1.00 6.91 113 PRO F CA 1
ATOM 10563 C C . PRO F 1 113 ? 4.501 58.552 32.549 1.00 11.04 113 PRO F C 1
ATOM 10564 O O . PRO F 1 113 ? 5.321 57.941 31.854 1.00 11.11 113 PRO F O 1
ATOM 10568 N N . GLN F 1 114 ? 4.835 59.223 33.657 1.00 9.69 114 GLN F N 1
ATOM 10569 C CA . GLN F 1 114 ? 6.251 59.357 34.022 1.00 9.99 114 GLN F CA 1
ATOM 10570 C C . GLN F 1 114 ? 6.772 58.387 35.072 1.00 12.47 114 GLN F C 1
ATOM 10571 O O . GLN F 1 114 ? 7.944 58.499 35.468 1.00 9.41 114 GLN F O 1
ATOM 10577 N N . GLN F 1 115 ? 5.966 57.363 35.427 1.00 9.34 115 GLN F N 1
ATOM 10578 C CA . GLN F 1 115 ? 6.489 56.271 36.235 1.00 7.90 115 GLN F CA 1
ATOM 10579 C C . GLN F 1 115 ? 7.717 55.662 35.529 1.00 10.04 115 GLN F C 1
ATOM 10580 O O . GLN F 1 115 ? 7.651 55.379 34.338 1.00 8.27 115 GLN F O 1
ATOM 10586 N N . ASN F 1 116 ? 8.807 55.442 36.267 1.00 8.76 116 ASN F N 1
ATOM 10587 C CA . ASN F 1 116 ? 9.958 54.770 35.690 1.00 9.73 116 ASN F CA 1
ATOM 10588 C C . ASN F 1 116 ? 9.579 53.375 35.179 1.00 10.02 116 ASN F C 1
ATOM 10589 O O . ASN F 1 116 ? 8.847 52.659 35.868 1.00 9.60 116 ASN F O 1
ATOM 10594 N N . ASN F 1 117 ? 10.041 52.981 33.937 1.00 7.67 117 ASN F N 1
ATOM 10595 C CA A ASN F 1 117 ? 9.771 51.612 33.439 0.61 7.63 117 ASN F CA 1
ATOM 10596 C CA B ASN F 1 117 ? 9.802 51.617 33.424 0.39 7.44 117 ASN F CA 1
ATOM 10597 C C . ASN F 1 117 ? 8.301 51.270 33.511 1.00 9.06 117 ASN F C 1
ATOM 10598 O O . ASN F 1 117 ? 7.920 50.151 33.910 1.00 7.49 117 ASN F O 1
ATOM 10607 N N . VAL F 1 118 ? 7.442 52.210 33.121 1.00 6.15 118 VAL F N 1
ATOM 10608 C CA . VAL F 1 118 ? 5.990 52.055 33.249 1.00 5.48 118 VAL F CA 1
ATOM 10609 C C . VAL F 1 118 ? 5.410 50.876 32.443 1.00 8.83 118 VAL F C 1
ATOM 10610 O O . VAL F 1 118 ? 4.378 50.344 32.841 1.00 10.36 118 VAL F O 1
ATOM 10614 N N . LEU F 1 119 ? 6.080 50.450 31.347 1.00 7.70 119 LEU F N 1
ATOM 10615 C CA . LEU F 1 119 ? 5.505 49.333 30.588 1.00 7.75 119 LEU F CA 1
ATOM 10616 C C . LEU F 1 119 ? 5.922 47.943 31.086 1.00 10.00 119 LEU F C 1
ATOM 10617 O O . LEU F 1 119 ? 5.578 46.921 30.443 1.00 8.25 119 LEU F O 1
ATOM 10622 N N . ARG F 1 120 ? 6.658 47.882 32.230 1.00 6.90 120 ARG F N 1
ATOM 10623 C CA . ARG F 1 120 ? 7.244 46.635 32.726 1.00 7.16 120 ARG F CA 1
ATOM 10624 C C . ARG F 1 120 ? 6.246 45.483 32.996 1.00 11.33 120 ARG F C 1
ATOM 10625 O O . ARG F 1 120 ? 6.662 44.303 32.972 1.00 12.05 120 ARG F O 1
ATOM 10633 N N . ALA F 1 121 ? 4.978 45.794 33.324 1.00 6.50 121 ALA F N 1
ATOM 10634 C CA . ALA F 1 121 ? 4.004 44.745 33.649 1.00 8.24 121 ALA F CA 1
ATOM 10635 C C . ALA F 1 121 ? 3.157 44.369 32.420 1.00 9.94 121 ALA F C 1
ATOM 10636 O O . ALA F 1 121 ? 2.314 43.473 32.498 1.00 9.53 121 ALA F O 1
ATOM 10638 N N . THR F 1 122 ? 3.360 45.073 31.308 1.00 7.11 122 THR F N 1
ATOM 10639 C CA . THR F 1 122 ? 2.562 44.905 30.081 1.00 7.39 122 THR F CA 1
ATOM 10640 C C . THR F 1 122 ? 3.482 44.740 28.870 1.00 9.09 122 THR F C 1
ATOM 10641 O O . THR F 1 122 ? 3.532 45.630 28.002 1.00 9.35 122 THR F O 1
ATOM 10645 N N . PRO F 1 123 ? 4.110 43.565 28.736 1.00 6.31 123 PRO F N 1
ATOM 10646 C CA . PRO F 1 123 ? 4.984 43.328 27.585 1.00 6.66 123 PRO F CA 1
ATOM 10647 C C . PRO F 1 123 ? 4.154 43.171 26.339 1.00 10.25 123 PRO F C 1
ATOM 10648 O O . PRO F 1 123 ? 3.040 42.625 26.405 1.00 8.23 123 PRO F O 1
ATOM 10652 N N . LEU F 1 124 ? 4.697 43.628 25.211 1.00 6.81 124 LEU F N 1
ATOM 10653 C CA . LEU F 1 124 ? 4.054 43.522 23.878 1.00 7.85 124 LEU F CA 1
ATOM 10654 C C . LEU F 1 124 ? 2.651 44.130 23.943 1.00 10.56 124 LEU F C 1
ATOM 10655 O O . LEU F 1 124 ? 1.682 43.543 23.457 1.00 9.89 124 LEU F O 1
ATOM 10660 N N . LEU F 1 125 ? 2.578 45.327 24.532 1.00 7.44 125 LEU F N 1
ATOM 10661 C CA . LEU F 1 125 ? 1.304 46.015 24.745 1.00 7.03 125 LEU F CA 1
ATOM 10662 C C . LEU F 1 125 ? 0.750 46.585 23.469 1.00 10.16 125 LEU F C 1
ATOM 10663 O O . LEU F 1 125 ? 1.351 47.456 22.841 1.00 9.11 125 LEU F O 1
ATOM 10668 N N . SER F 1 126 ? -0.399 46.054 23.073 1.00 7.86 126 SER F N 1
ATOM 10669 C CA . SER F 1 126 ? -1.170 46.600 21.948 1.00 7.07 126 SER F CA 1
ATOM 10670 C C . SER F 1 126 ? -2.419 47.264 22.591 1.00 9.49 126 SER F C 1
ATOM 10671 O O . SER F 1 126 ? -2.417 47.581 23.786 1.00 9.50 126 SER F O 1
ATOM 10674 N N . VAL F 1 127 ? -3.472 47.506 21.808 1.00 7.98 127 VAL F N 1
ATOM 10675 C CA . VAL F 1 127 ? -4.721 48.109 22.285 1.00 7.36 127 VAL F CA 1
ATOM 10676 C C . VAL F 1 127 ? -5.841 47.161 21.877 1.00 8.25 127 VAL F C 1
ATOM 10677 O O . VAL F 1 127 ? -5.807 46.645 20.754 1.00 10.74 127 VAL F O 1
ATOM 10681 N N . ARG F 1 128 ? -6.762 46.904 22.798 1.00 8.32 128 ARG F N 1
ATOM 10682 C CA . ARG F 1 128 ? -7.882 45.952 22.581 1.00 9.80 128 ARG F CA 1
ATOM 10683 C C . ARG F 1 128 ? -8.592 46.250 21.265 1.00 14.48 128 ARG F C 1
ATOM 10684 O O . ARG F 1 128 ? -9.019 47.390 21.085 1.00 13.08 128 ARG F O 1
ATOM 10692 N N . PRO F 1 129 ? -8.689 45.282 20.323 1.00 12.21 129 PRO F N 1
ATOM 10693 C CA . PRO F 1 129 ? -9.436 45.554 19.078 1.00 12.34 129 PRO F CA 1
ATOM 10694 C C . PRO F 1 129 ? -10.940 45.648 19.373 1.00 15.98 129 PRO F C 1
ATOM 10695 O O . PRO F 1 129 ? -11.510 44.770 20.052 1.00 15.47 129 PRO F O 1
ATOM 10699 N N . VAL F 1 130 ? -11.598 46.709 18.843 1.00 14.16 130 VAL F N 1
ATOM 10700 C CA A VAL F 1 130 ? -13.025 46.978 19.056 0.41 14.52 130 VAL F CA 1
ATOM 10701 C CA B VAL F 1 130 ? -13.054 46.868 19.022 0.59 14.89 130 VAL F CA 1
ATOM 10702 C C . VAL F 1 130 ? -13.647 47.422 17.733 1.00 17.05 130 VAL F C 1
ATOM 10703 O O . VAL F 1 130 ? -12.970 48.068 16.955 1.00 13.85 130 VAL F O 1
ATOM 10710 N N . ALA F 1 131 ? -14.915 47.141 17.505 1.00 17.45 131 ALA F N 1
ATOM 10711 C CA . ALA F 1 131 ? -15.644 47.668 16.345 1.00 19.69 131 ALA F CA 1
ATOM 10712 C C . ALA F 1 131 ? -17.097 47.641 16.689 1.00 26.52 131 ALA F C 1
ATOM 10713 O O . ALA F 1 131 ? -17.527 46.747 17.405 1.00 27.30 131 ALA F O 1
ATOM 10715 N N . SER F 1 132 ? -17.847 48.613 16.195 1.00 25.76 132 SER F N 1
ATOM 10716 C CA . SER F 1 132 ? -19.281 48.689 16.418 1.00 25.19 132 SER F CA 1
ATOM 10717 C C . SER F 1 132 ? -19.965 49.245 15.197 1.00 28.81 132 SER F C 1
ATOM 10718 O O . SER F 1 132 ? -19.479 50.209 14.588 1.00 26.85 132 SER F O 1
ATOM 10721 N N . LEU F 1 133 ? -21.101 48.641 14.842 1.00 28.17 133 LEU F N 1
ATOM 10722 C CA . LEU F 1 133 ? -21.919 49.126 13.740 1.00 30.48 133 LEU F CA 1
ATOM 10723 C C . LEU F 1 133 ? -22.553 50.464 14.134 1.00 33.00 133 LEU F C 1
ATOM 10724 O O . LEU F 1 133 ? -23.046 51.186 13.270 1.00 34.51 133 LEU F O 1
ATOM 10729 N N . SER F 1 134 ? -22.533 50.793 15.440 1.00 28.84 134 SER F N 1
ATOM 10730 C CA . SER F 1 134 ? -23.095 52.036 15.991 1.00 29.40 134 SER F CA 1
ATOM 10731 C C . SER F 1 134 ? -22.059 53.179 16.021 1.00 31.56 134 SER F C 1
ATOM 10732 O O . SER F 1 134 ? -22.381 54.284 16.448 1.00 32.84 134 SER F O 1
ATOM 10735 N N . SER F 1 135 ? -20.821 52.918 15.567 1.00 26.47 135 SER F N 1
ATOM 10736 C CA . SER F 1 135 ? -19.756 53.927 15.503 1.00 26.24 135 SER F CA 1
ATOM 10737 C C . SER F 1 135 ? -19.088 53.842 14.149 1.00 24.28 135 SER F C 1
ATOM 10738 O O . SER F 1 135 ? -17.955 53.355 14.031 1.00 24.22 135 SER F O 1
ATOM 10741 N N . VAL F 1 136 ? -19.830 54.251 13.110 1.00 18.93 136 VAL F N 1
ATOM 10742 C CA . VAL F 1 136 ? -19.326 54.237 11.737 1.00 16.52 136 VAL F CA 1
ATOM 10743 C C . VAL F 1 136 ? -19.270 55.684 11.247 1.00 18.95 136 VAL F C 1
ATOM 10744 O O . VAL F 1 136 ? -19.870 56.574 11.861 1.00 20.17 136 VAL F O 1
ATOM 10748 N N . HIS F 1 137 ? -18.510 55.924 10.180 1.00 14.84 137 HIS F N 1
ATOM 10749 C CA . HIS F 1 137 ? -18.202 57.271 9.732 1.00 14.03 137 HIS F CA 1
ATOM 10750 C C . HIS F 1 137 ? -18.296 57.439 8.242 1.00 18.99 137 HIS F C 1
ATOM 10751 O O . HIS F 1 137 ? -17.987 56.535 7.481 1.00 18.34 137 HIS F O 1
ATOM 10758 N N . ASN F 1 138 ? -18.722 58.632 7.828 1.00 17.29 138 ASN F N 1
ATOM 10759 C CA . ASN F 1 138 ? -18.831 58.958 6.418 1.00 17.69 138 ASN F CA 1
ATOM 10760 C C . ASN F 1 138 ? -17.482 59.489 5.931 1.00 20.63 138 ASN F C 1
ATOM 10761 O O . ASN F 1 138 ? -17.185 60.683 6.049 1.00 20.78 138 ASN F O 1
ATOM 10766 N N . TRP F 1 139 ? -16.633 58.570 5.454 1.00 16.18 139 TRP F N 1
ATOM 10767 C CA . TRP F 1 139 ? -15.326 58.916 4.897 1.00 15.61 139 TRP F CA 1
ATOM 10768 C C . TRP F 1 139 ? -15.055 57.917 3.822 1.00 18.06 139 TRP F C 1
ATOM 10769 O O . TRP F 1 139 ? -14.824 56.742 4.128 1.00 16.33 139 TRP F O 1
ATOM 10780 N N . GLN F 1 140 ? -15.152 58.364 2.553 1.00 16.41 140 GLN F N 1
ATOM 10781 C CA . GLN F 1 140 ? -14.911 57.581 1.332 1.00 17.82 140 GLN F CA 1
ATOM 10782 C C . GLN F 1 140 ? -16.077 56.618 1.072 1.00 22.28 140 GLN F C 1
ATOM 10783 O O . GLN F 1 140 ? -16.533 56.506 -0.065 1.00 20.57 140 GLN F O 1
ATOM 10789 N N . VAL F 1 141 ? -16.547 55.924 2.124 1.00 19.59 141 VAL F N 1
ATOM 10790 C CA . VAL F 1 141 ? -17.763 55.114 2.130 1.00 19.84 141 VAL F CA 1
ATOM 10791 C C . VAL F 1 141 ? -18.609 55.651 3.288 1.00 24.25 141 VAL F C 1
ATOM 10792 O O . VAL F 1 141 ? -18.067 56.281 4.197 1.00 23.57 141 VAL F O 1
ATOM 10796 N N . ARG F 1 142 ? -19.910 55.400 3.272 1.00 21.27 142 ARG F N 1
ATOM 10797 C CA . ARG F 1 142 ? -20.829 55.902 4.303 1.00 22.04 142 ARG F CA 1
ATOM 10798 C C . ARG F 1 142 ? -20.620 55.274 5.683 1.00 23.49 142 ARG F C 1
ATOM 10799 O O . ARG F 1 142 ? -21.006 55.876 6.683 1.00 24.37 142 ARG F O 1
ATOM 10807 N N . ASN F 1 143 ? -20.042 54.069 5.741 1.00 18.24 143 ASN F N 1
ATOM 10808 C CA . ASN F 1 143 ? -19.962 53.317 6.985 1.00 15.94 143 ASN F CA 1
ATOM 10809 C C . ASN F 1 143 ? -18.549 52.825 7.301 1.00 17.42 143 ASN F C 1
ATOM 10810 O O . ASN F 1 143 ? -18.355 51.653 7.636 1.00 17.08 143 ASN F O 1
ATOM 10815 N N . HIS F 1 144 ? -17.556 53.727 7.213 1.00 12.71 144 HIS F N 1
ATOM 10816 C CA . HIS F 1 144 ? -16.178 53.386 7.551 1.00 11.77 144 HIS F CA 1
ATOM 10817 C C . HIS F 1 144 ? -16.112 53.062 9.045 1.00 15.14 144 HIS F C 1
ATOM 10818 O O . HIS F 1 144 ? -16.685 53.812 9.843 1.00 14.80 144 HIS F O 1
ATOM 10825 N N . LEU F 1 145 ? -15.449 51.965 9.450 1.00 13.05 145 LEU F N 1
ATOM 10826 C CA . LEU F 1 145 ? -15.365 51.710 10.892 1.00 12.53 145 LEU F CA 1
ATOM 10827 C C . LEU F 1 145 ? -14.521 52.793 11.593 1.00 13.57 145 LEU F C 1
ATOM 10828 O O . LEU F 1 145 ? -13.665 53.433 10.959 1.00 11.60 145 LEU F O 1
ATOM 10833 N N . SER F 1 146 ? -14.722 52.950 12.915 1.00 11.58 146 SER F N 1
ATOM 10834 C CA . SER F 1 146 ? -13.857 53.831 13.703 1.00 10.91 146 SER F CA 1
ATOM 10835 C C . SER F 1 146 ? -12.448 53.242 13.682 1.00 12.68 146 SER F C 1
ATOM 10836 O O . SER F 1 146 ? -12.288 52.004 13.604 1.00 11.98 146 SER F O 1
ATOM 10839 N N . GLY F 1 147 ? -11.468 54.114 13.737 1.00 9.62 147 GLY F N 1
ATOM 10840 C CA . GLY F 1 147 ? -10.062 53.735 13.662 1.00 8.66 147 GLY F CA 1
ATOM 10841 C C . GLY F 1 147 ? -9.278 54.820 12.968 1.00 10.62 147 GLY F C 1
ATOM 10842 O O . GLY F 1 147 ? -9.625 56.006 13.024 1.00 11.82 147 GLY F O 1
ATOM 10843 N N . LEU F 1 148 ? -8.195 54.422 12.333 1.00 8.49 148 LEU F N 1
ATOM 10844 C CA . LEU F 1 148 ? -7.312 55.311 11.618 1.00 8.17 148 LEU F CA 1
ATOM 10845 C C . LEU F 1 148 ? -7.357 54.991 10.140 1.00 10.36 148 LEU F C 1
ATOM 10846 O O . LEU F 1 148 ? -7.332 53.817 9.779 1.00 10.88 148 LEU F O 1
ATOM 10851 N N . HIS F 1 149 ? -7.465 56.027 9.291 1.00 7.77 149 HIS F N 1
ATOM 10852 C CA . HIS F 1 149 ? -7.401 55.888 7.840 1.00 8.48 149 HIS F CA 1
ATOM 10853 C C . HIS F 1 149 ? -6.132 56.563 7.401 1.00 10.73 149 HIS F C 1
ATOM 10854 O O . HIS F 1 149 ? -6.003 57.760 7.613 1.00 11.97 149 HIS F O 1
ATOM 10861 N N . VAL F 1 150 ? -5.185 55.828 6.789 1.00 9.07 150 VAL F N 1
ATOM 10862 C CA . VAL F 1 150 ? -3.941 56.501 6.392 1.00 10.06 150 VAL F CA 1
ATOM 10863 C C . VAL F 1 150 ? -3.927 56.771 4.903 1.00 13.48 150 VAL F C 1
ATOM 10864 O O . VAL F 1 150 ? -4.438 55.975 4.134 1.00 12.21 150 VAL F O 1
ATOM 10868 N N . VAL F 1 151 ? -3.320 57.901 4.507 1.00 9.92 151 VAL F N 1
ATOM 10869 C CA . VAL F 1 151 ? -3.186 58.309 3.106 1.00 10.46 151 VAL F CA 1
ATOM 10870 C C . VAL F 1 151 ? -1.708 58.225 2.823 1.00 13.69 151 VAL F C 1
ATOM 10871 O O . VAL F 1 151 ? -0.919 58.957 3.449 1.00 12.68 151 VAL F O 1
ATOM 10875 N N . VAL F 1 152 ? -1.315 57.326 1.921 1.00 12.13 152 VAL F N 1
ATOM 10876 C CA . VAL F 1 152 ? 0.085 56.937 1.680 1.00 13.21 152 VAL F CA 1
ATOM 10877 C C . VAL F 1 152 ? 0.558 57.349 0.295 1.00 17.05 152 VAL F C 1
ATOM 10878 O O . VAL F 1 152 ? -0.210 57.317 -0.648 1.00 18.11 152 VAL F O 1
ATOM 10882 N N . GLY F 1 153 ? 1.831 57.695 0.183 1.00 14.69 153 GLY F N 1
ATOM 10883 C CA . GLY F 1 153 ? 2.448 58.054 -1.093 1.00 14.45 153 GLY F CA 1
ATOM 10884 C C . GLY F 1 153 ? 3.749 58.796 -0.817 1.00 20.80 153 GLY F C 1
ATOM 10885 O O . GLY F 1 153 ? 3.957 59.280 0.303 1.00 18.66 153 GLY F O 1
ATOM 10886 N N . GLY F 1 154 ? 4.631 58.868 -1.805 1.00 19.51 154 GLY F N 1
ATOM 10887 C CA . GLY F 1 154 ? 5.931 59.541 -1.680 1.00 19.60 154 GLY F CA 1
ATOM 10888 C C . GLY F 1 154 ? 5.854 61.052 -1.728 1.00 24.85 154 GLY F C 1
ATOM 10889 O O . GLY F 1 154 ? 4.764 61.614 -1.789 1.00 22.39 154 GLY F O 1
ATOM 10890 N N . THR F 1 155 ? 7.005 61.769 -1.764 1.00 24.56 155 THR F N 1
ATOM 10891 C CA . THR F 1 155 ? 6.944 63.250 -1.780 1.00 24.58 155 THR F CA 1
ATOM 10892 C C . THR F 1 155 ? 6.232 63.904 -2.996 1.00 30.45 155 THR F C 1
ATOM 10893 O O . THR F 1 155 ? 5.773 65.039 -2.885 1.00 33.85 155 THR F O 1
ATOM 10897 N N . GLY F 1 156 ? 6.152 63.259 -4.129 1.00 26.24 156 GLY F N 1
ATOM 10898 C CA . GLY F 1 156 ? 5.442 63.910 -5.225 1.00 27.36 156 GLY F CA 1
ATOM 10899 C C . GLY F 1 156 ? 4.057 63.346 -5.432 1.00 31.52 156 GLY F C 1
ATOM 10900 O O . GLY F 1 156 ? 3.484 63.536 -6.498 1.00 34.61 156 GLY F O 1
ATOM 10901 N N . ALA F 1 157 ? 3.511 62.626 -4.439 1.00 24.59 157 ALA F N 1
ATOM 10902 C CA . ALA F 1 157 ? 2.236 61.924 -4.555 1.00 22.92 157 ALA F CA 1
ATOM 10903 C C . ALA F 1 157 ? 1.028 62.841 -4.616 1.00 28.27 157 ALA F C 1
ATOM 10904 O O . ALA F 1 157 ? -0.002 62.457 -5.180 1.00 29.33 157 ALA F O 1
ATOM 10906 N N . GLY F 1 158 ? 1.127 64.008 -3.984 1.00 25.16 158 GLY F N 1
ATOM 10907 C CA . GLY F 1 158 ? -0.004 64.919 -3.882 1.00 26.01 158 GLY F CA 1
ATOM 10908 C C . GLY F 1 158 ? -0.985 64.504 -2.792 1.00 27.03 158 GLY F C 1
ATOM 10909 O O . GLY F 1 158 ? -2.199 64.659 -2.984 1.00 28.37 158 GLY F O 1
ATOM 10910 N N . LYS F 1 159 ? -0.482 63.972 -1.643 1.00 19.81 159 LYS F N 1
ATOM 10911 C CA . LYS F 1 159 ? -1.311 63.567 -0.490 1.00 19.45 159 LYS F CA 1
ATOM 10912 C C . LYS F 1 159 ? -2.120 64.782 0.039 1.00 25.05 159 LYS F C 1
ATOM 10913 O O . LYS F 1 159 ? -3.333 64.683 0.203 1.00 22.54 159 LYS F O 1
ATOM 10919 N N . SER F 1 160 ? -1.446 65.933 0.264 1.00 23.60 160 SER F N 1
ATOM 10920 C CA . SER F 1 160 ? -2.098 67.145 0.782 1.00 23.91 160 SER F CA 1
ATOM 10921 C C . SER F 1 160 ? -3.161 67.669 -0.171 1.00 25.40 160 SER F C 1
ATOM 10922 O O . SER F 1 160 ? -4.230 68.094 0.279 1.00 23.93 160 SER F O 1
ATOM 10925 N N . LYS F 1 161 ? -2.882 67.643 -1.487 1.00 20.86 161 LYS F N 1
ATOM 10926 C CA . LYS F 1 161 ? -3.826 68.116 -2.495 1.00 21.44 161 LYS F CA 1
ATOM 10927 C C . LYS F 1 161 ? -5.073 67.231 -2.527 1.00 25.14 161 LYS F C 1
ATOM 10928 O O . LYS F 1 161 ? -6.195 67.744 -2.544 1.00 24.57 161 LYS F O 1
ATOM 10934 N N . TRP F 1 162 ? -4.882 65.912 -2.534 1.00 20.88 162 TRP F N 1
ATOM 10935 C CA . TRP F 1 162 ? -6.020 64.982 -2.535 1.00 19.45 162 TRP F CA 1
ATOM 10936 C C . TRP F 1 162 ? -6.836 65.163 -1.227 1.00 19.81 162 TRP F C 1
ATOM 10937 O O . TRP F 1 162 ? -8.051 65.211 -1.288 1.00 19.71 162 TRP F O 1
ATOM 10948 N N . LEU F 1 163 ? -6.155 65.276 -0.072 1.00 16.44 163 LEU F N 1
ATOM 10949 C CA . LEU F 1 163 ? -6.824 65.430 1.228 1.00 17.10 163 LEU F CA 1
ATOM 10950 C C . LEU F 1 163 ? -7.663 66.708 1.265 1.00 21.96 163 LEU F C 1
ATOM 10951 O O . LEU F 1 163 ? -8.805 66.664 1.701 1.00 21.08 163 LEU F O 1
ATOM 10956 N N . ASN F 1 164 ? -7.103 67.836 0.782 1.00 20.62 164 ASN F N 1
ATOM 10957 C CA A ASN F 1 164 ? -7.805 69.122 0.738 0.53 21.15 164 ASN F CA 1
ATOM 10958 C CA B ASN F 1 164 ? -7.824 69.108 0.766 0.47 20.97 164 ASN F CA 1
ATOM 10959 C C . ASN F 1 164 ? -9.081 69.011 -0.096 1.00 26.51 164 ASN F C 1
ATOM 10960 O O . ASN F 1 164 ? -10.086 69.645 0.224 1.00 26.28 164 ASN F O 1
ATOM 10969 N N . ALA F 1 165 ? -9.040 68.190 -1.163 1.00 24.82 165 ALA F N 1
ATOM 10970 C CA . ALA F 1 165 ? -10.174 67.972 -2.063 1.00 26.31 165 ALA F CA 1
ATOM 10971 C C . ALA F 1 165 ? -11.260 67.100 -1.416 1.00 28.32 165 ALA F C 1
ATOM 10972 O O . ALA F 1 165 ? -12.359 66.998 -1.957 1.00 28.78 165 ALA F O 1
ATOM 10974 N N . GLN F 1 166 ? -10.981 66.482 -0.246 1.00 22.68 166 GLN F N 1
ATOM 10975 C CA . GLN F 1 166 ? -11.968 65.680 0.479 1.00 22.11 166 GLN F CA 1
ATOM 10976 C C . GLN F 1 166 ? -12.727 66.573 1.472 1.00 27.09 166 GLN F C 1
ATOM 10977 O O . GLN F 1 166 ? -13.517 66.096 2.252 1.00 28.45 166 GLN F O 1
ATOM 10983 N N . THR F 1 167 ? -12.458 67.867 1.415 1.00 23.97 167 THR F N 1
ATOM 10984 C CA . THR F 1 167 ? -13.009 68.977 2.194 1.00 24.75 167 THR F CA 1
ATOM 10985 C C . THR F 1 167 ? -13.119 68.606 3.691 1.00 26.75 167 THR F C 1
ATOM 10986 O O . THR F 1 167 ? -14.212 68.508 4.239 1.00 28.21 167 THR F O 1
ATOM 10990 N N . PRO F 1 168 ? -11.968 68.366 4.365 1.00 19.03 168 PRO F N 1
ATOM 10991 C CA . PRO F 1 168 ? -12.018 68.102 5.814 1.00 17.88 168 PRO F CA 1
ATOM 10992 C C . PRO F 1 168 ? -12.449 69.358 6.574 1.00 19.36 168 PRO F C 1
ATOM 10993 O O . PRO F 1 168 ? -12.395 70.447 6.028 1.00 19.15 168 PRO F O 1
ATOM 10997 N N . ASP F 1 169 ? -12.832 69.216 7.835 1.00 15.73 169 ASP F N 1
ATOM 10998 C CA . ASP F 1 169 ? -13.196 70.379 8.634 1.00 16.15 169 ASP F CA 1
ATOM 10999 C C . ASP F 1 169 ? -11.960 71.048 9.231 1.00 19.67 169 ASP F C 1
ATOM 11000 O O . ASP F 1 169 ? -11.926 72.255 9.357 1.00 18.16 169 ASP F O 1
ATOM 11005 N N . VAL F 1 170 ? -10.972 70.253 9.630 1.00 14.07 170 VAL F N 1
ATOM 11006 C CA A VAL F 1 170 ? -9.739 70.739 10.278 0.39 13.49 170 VAL F CA 1
ATOM 11007 C CA B VAL F 1 170 ? -9.756 70.773 10.238 0.61 13.91 170 VAL F CA 1
ATOM 11008 C C . VAL F 1 170 ? -8.565 69.926 9.785 1.00 16.30 170 VAL F C 1
ATOM 11009 O O . VAL F 1 170 ? -8.717 68.724 9.554 1.00 13.51 170 VAL F O 1
ATOM 11016 N N . THR F 1 171 ? -7.377 70.568 9.663 1.00 12.28 171 THR F N 1
ATOM 11017 C CA . THR F 1 171 ? -6.154 69.867 9.339 1.00 11.28 171 THR F CA 1
ATOM 11018 C C . THR F 1 171 ? -5.194 70.158 10.475 1.00 13.97 171 THR F C 1
ATOM 11019 O O . THR F 1 171 ? -4.917 71.337 10.739 1.00 13.77 171 THR F O 1
ATOM 11023 N N . ILE F 1 172 ? -4.711 69.119 11.153 1.00 10.04 172 ILE F N 1
ATOM 11024 C CA . ILE F 1 172 ? -3.718 69.225 12.241 1.00 9.95 172 ILE F CA 1
ATOM 11025 C C . ILE F 1 172 ? -2.371 69.188 11.554 1.00 13.38 172 ILE F C 1
ATOM 11026 O O . ILE F 1 172 ? -2.067 68.207 10.884 1.00 13.05 172 ILE F O 1
ATOM 11031 N N . ARG F 1 173 ? -1.535 70.208 11.779 1.00 9.92 173 ARG F N 1
ATOM 11032 C CA . ARG F 1 173 ? -0.262 70.329 11.097 1.00 9.89 173 ARG F CA 1
ATOM 11033 C C . ARG F 1 173 ? 0.840 69.989 12.078 1.00 10.88 173 ARG F C 1
ATOM 11034 O O . ARG F 1 173 ? 1.004 70.672 13.085 1.00 10.49 173 ARG F O 1
ATOM 11042 N N . TRP F 1 174 ? 1.589 68.930 11.770 1.00 9.11 174 TRP F N 1
ATOM 11043 C CA . TRP F 1 174 ? 2.602 68.408 12.655 1.00 8.71 174 TRP F CA 1
ATOM 11044 C C . TRP F 1 174 ? 3.837 67.939 11.897 1.00 11.74 174 TRP F C 1
ATOM 11045 O O . TRP F 1 174 ? 3.707 67.110 10.981 1.00 10.82 174 TRP F O 1
ATOM 11056 N N . GLY F 1 175 ? 5.006 68.472 12.287 1.00 8.73 175 GLY F N 1
ATOM 11057 C CA . GLY F 1 175 ? 6.298 68.035 11.755 1.00 9.18 175 GLY F CA 1
ATOM 11058 C C . GLY F 1 175 ? 6.513 68.313 10.275 1.00 10.97 175 GLY F C 1
ATOM 11059 O O . GLY F 1 175 ? 7.299 67.625 9.612 1.00 11.66 175 GLY F O 1
ATOM 11060 N N . GLU F 1 176 ? 5.822 69.318 9.767 1.00 9.73 176 GLU F N 1
ATOM 11061 C CA . GLU F 1 176 ? 5.896 69.774 8.381 1.00 10.90 176 GLU F CA 1
ATOM 11062 C C . GLU F 1 176 ? 6.365 71.232 8.340 1.00 12.70 176 GLU F C 1
ATOM 11063 O O . GLU F 1 176 ? 6.051 71.971 9.270 1.00 11.91 176 GLU F O 1
ATOM 11069 N N . PRO F 1 177 ? 7.055 71.685 7.266 1.00 10.04 177 PRO F N 1
ATOM 11070 C CA . PRO F 1 177 ? 7.511 73.089 7.228 1.00 11.08 177 PRO F CA 1
ATOM 11071 C C . PRO F 1 177 ? 6.325 74.054 7.082 1.00 16.46 177 PRO F C 1
ATOM 11072 O O . PRO F 1 177 ? 5.398 73.772 6.323 1.00 15.31 177 PRO F O 1
ATOM 11076 N N . GLY F 1 178 ? 6.403 75.185 7.762 1.00 14.66 178 GLY F N 1
ATOM 11077 C CA . GLY F 1 178 ? 5.364 76.209 7.717 1.00 14.90 178 GLY F CA 1
ATOM 11078 C C . GLY F 1 178 ? 5.118 76.682 6.296 1.00 22.59 178 GLY F C 1
ATOM 11079 O O . GLY F 1 178 ? 6.070 76.846 5.522 1.00 22.71 178 GLY F O 1
ATOM 11080 N N . GLU F 1 179 ? 3.837 76.880 5.933 1.00 18.83 179 GLU F N 1
ATOM 11081 C CA A GLU F 1 179 ? 3.481 77.358 4.602 0.51 19.66 179 GLU F CA 1
ATOM 11082 C CA B GLU F 1 179 ? 3.436 77.333 4.585 0.49 19.98 179 GLU F CA 1
ATOM 11083 C C . GLU F 1 179 ? 2.203 78.216 4.703 1.00 22.13 179 GLU F C 1
ATOM 11084 O O . GLU F 1 179 ? 1.651 78.347 5.784 1.00 18.58 179 GLU F O 1
ATOM 11095 N N . THR F 1 180 ? 1.778 78.848 3.600 1.00 21.39 180 THR F N 1
ATOM 11096 C CA . THR F 1 180 ? 0.602 79.727 3.599 1.00 22.08 180 THR F CA 1
ATOM 11097 C C . THR F 1 180 ? -0.638 79.023 4.164 1.00 26.28 180 THR F C 1
ATOM 11098 O O . THR F 1 180 ? -1.406 79.637 4.907 1.00 24.59 180 THR F O 1
ATOM 11102 N N . PHE F 1 181 ? -0.759 77.715 3.921 1.00 22.71 181 PHE F N 1
ATOM 11103 C CA . PHE F 1 181 ? -1.868 76.901 4.455 1.00 21.90 181 PHE F CA 1
ATOM 11104 C C . PHE F 1 181 ? -2.004 77.027 5.995 1.00 22.50 181 PHE F C 1
ATOM 11105 O O . PHE F 1 181 ? -3.117 76.968 6.522 1.00 20.69 181 PHE F O 1
ATOM 11113 N N . ASP F 1 182 ? -0.874 77.222 6.713 1.00 16.81 182 ASP F N 1
ATOM 11114 C CA . ASP F 1 182 ? -0.908 77.342 8.171 1.00 16.43 182 ASP F CA 1
ATOM 11115 C C . ASP F 1 182 ? -1.608 78.605 8.672 1.00 22.16 182 ASP F C 1
ATOM 11116 O O . ASP F 1 182 ? -2.007 78.644 9.838 1.00 23.07 182 ASP F O 1
ATOM 11121 N N . MET F 1 183 ? -1.809 79.596 7.808 1.00 21.77 183 MET F N 1
ATOM 11122 C CA . MET F 1 183 ? -2.496 80.819 8.220 1.00 23.68 183 MET F CA 1
ATOM 11123 C C . MET F 1 183 ? -4.012 80.623 8.337 1.00 30.23 183 MET F C 1
ATOM 11124 O O . MET F 1 183 ? -4.678 81.441 8.985 1.00 30.58 183 MET F O 1
ATOM 11129 N N . GLU F 1 184 ? -4.558 79.559 7.707 1.00 23.84 184 GLU F N 1
ATOM 11130 C CA . GLU F 1 184 ? -6.006 79.284 7.750 1.00 22.79 184 GLU F CA 1
ATOM 11131 C C . GLU F 1 184 ? -6.437 78.974 9.189 1.00 27.11 184 GLU F C 1
ATOM 11132 O O . GLU F 1 184 ? -5.702 78.288 9.900 1.00 26.72 184 GLU F O 1
ATOM 11138 N N . GLU F 1 185 ? -7.620 79.447 9.640 1.00 24.60 185 GLU F N 1
ATOM 11139 C CA . GLU F 1 185 ? -8.085 79.151 11.009 1.00 25.05 185 GLU F CA 1
ATOM 11140 C C . GLU F 1 185 ? -8.272 77.642 11.178 1.00 26.05 185 GLU F C 1
ATOM 11141 O O . GLU F 1 185 ? -7.998 77.100 12.251 1.00 27.39 185 GLU F O 1
ATOM 11147 N N . SER F 1 186 ? -8.693 76.971 10.086 1.00 21.27 186 SER F N 1
ATOM 11148 C CA . SER F 1 186 ? -8.959 75.527 10.074 1.00 19.54 186 SER F CA 1
ATOM 11149 C C . SER F 1 186 ? -7.641 74.666 10.075 1.00 20.90 186 SER F C 1
ATOM 11150 O O . SER F 1 186 ? -7.713 73.435 10.110 1.00 20.33 186 SER F O 1
ATOM 11153 N N . SER F 1 187 ? -6.460 75.288 10.081 1.00 15.81 187 SER F N 1
ATOM 11154 C CA . SER F 1 187 ? -5.212 74.525 10.196 1.00 15.06 187 SER F CA 1
ATOM 11155 C C . SER F 1 187 ? -4.712 74.733 11.619 1.00 21.72 187 SER F C 1
ATOM 11156 O O . SER F 1 187 ? -4.525 75.894 12.016 1.00 22.86 187 SER F O 1
ATOM 11159 N N . ILE F 1 188 ? -4.522 73.665 12.386 1.00 13.67 188 ILE F N 1
ATOM 11160 C CA . ILE F 1 188 ? -4.120 73.805 13.782 1.00 13.70 188 ILE F CA 1
ATOM 11161 C C . ILE F 1 188 ? -2.713 73.252 13.906 1.00 15.68 188 ILE F C 1
ATOM 11162 O O . ILE F 1 188 ? -2.512 72.061 13.683 1.00 12.15 188 ILE F O 1
ATOM 11167 N N . ALA F 1 189 ? -1.772 74.094 14.304 1.00 12.67 189 ALA F N 1
ATOM 11168 C CA . ALA F 1 189 ? -0.371 73.658 14.436 1.00 12.80 189 ALA F CA 1
ATOM 11169 C C . ALA F 1 189 ? -0.149 73.000 15.780 1.00 14.27 189 ALA F C 1
ATOM 11170 O O . ALA F 1 189 ? -0.678 73.468 16.803 1.00 12.21 189 ALA F O 1
ATOM 11172 N N . VAL F 1 190 ? 0.603 71.880 15.784 1.00 9.20 190 VAL F N 1
ATOM 11173 C CA . VAL F 1 190 ? 0.934 71.184 17.031 1.00 9.08 190 VAL F CA 1
ATOM 11174 C C . VAL F 1 190 ? 2.427 70.877 17.020 1.00 12.80 190 VAL F C 1
ATOM 11175 O O . VAL F 1 190 ? 3.038 70.847 15.948 1.00 12.08 190 VAL F O 1
ATOM 11179 N N . ALA F 1 191 ? 2.999 70.619 18.199 1.00 8.95 191 ALA F N 1
ATOM 11180 C CA . ALA F 1 191 ? 4.450 70.406 18.289 1.00 10.94 191 ALA F CA 1
ATOM 11181 C C . ALA F 1 191 ? 4.850 68.941 18.459 1.00 11.90 191 ALA F C 1
ATOM 11182 O O . ALA F 1 191 ? 5.733 68.495 17.733 1.00 9.73 191 ALA F O 1
ATOM 11184 N N . ASP F 1 192 ? 4.299 68.228 19.451 1.00 9.50 192 ASP F N 1
ATOM 11185 C CA . ASP F 1 192 ? 4.792 66.853 19.711 1.00 9.92 192 ASP F CA 1
ATOM 11186 C C . ASP F 1 192 ? 3.687 65.798 19.477 1.00 11.25 192 ASP F C 1
ATOM 11187 O O . ASP F 1 192 ? 2.529 66.144 19.149 1.00 9.43 192 ASP F O 1
ATOM 11192 N N . LEU F 1 193 ? 4.046 64.538 19.661 1.00 7.50 193 LEU F N 1
ATOM 11193 C CA . LEU F 1 193 ? 3.060 63.456 19.479 1.00 6.45 193 LEU F CA 1
ATOM 11194 C C . LEU F 1 193 ? 1.845 63.585 20.421 1.00 8.44 193 LEU F C 1
ATOM 11195 O O . LEU F 1 193 ? 0.713 63.340 19.987 1.00 8.33 193 LEU F O 1
ATOM 11200 N N . THR F 1 194 ? 2.075 63.943 21.691 1.00 8.37 194 THR F N 1
ATOM 11201 C CA . THR F 1 194 ? 0.953 63.999 22.642 1.00 6.86 194 THR F CA 1
ATOM 11202 C C . THR F 1 194 ? -0.001 65.135 22.297 1.00 11.38 194 THR F C 1
ATOM 11203 O O . THR F 1 194 ? -1.214 64.953 22.397 1.00 13.24 194 THR F O 1
ATOM 11207 N N . GLU F 1 195 ? 0.535 66.291 21.881 1.00 7.41 195 GLU F N 1
ATOM 11208 C CA . GLU F 1 195 ? -0.370 67.412 21.525 1.00 9.33 195 GLU F CA 1
ATOM 11209 C C . GLU F 1 195 ? -1.142 67.038 20.261 1.00 11.25 195 GLU F C 1
ATOM 11210 O O . GLU F 1 195 ? -2.332 67.315 20.155 1.00 11.64 195 GLU F O 1
ATOM 11216 N N . MET F 1 196 ? -0.448 66.448 19.276 1.00 9.42 196 MET F N 1
ATOM 11217 C CA . MET F 1 196 ? -1.103 66.010 18.030 1.00 8.46 196 MET F CA 1
ATOM 11218 C C . MET F 1 196 ? -2.280 65.090 18.347 1.00 11.65 196 MET F C 1
ATOM 11219 O O . MET F 1 196 ? -3.392 65.328 17.865 1.00 11.39 196 MET F O 1
ATOM 11224 N N . LEU F 1 197 ? -2.054 64.058 19.177 1.00 8.66 197 LEU F N 1
ATOM 11225 C CA . LEU F 1 197 ? -3.106 63.126 19.494 1.00 8.11 197 LEU F CA 1
ATOM 11226 C C . LEU F 1 197 ? -4.243 63.744 20.295 1.00 11.73 197 LEU F C 1
ATOM 11227 O O . LEU F 1 197 ? -5.400 63.460 19.990 1.00 11.17 197 LEU F O 1
ATOM 11232 N N . ALA F 1 198 ? -3.919 64.586 21.297 1.00 9.18 198 ALA F N 1
ATOM 11233 C CA . ALA F 1 198 ? -4.929 65.244 22.147 1.00 11.15 198 ALA F CA 1
ATOM 11234 C C . ALA F 1 198 ? -5.859 66.110 21.289 1.00 12.97 198 ALA F C 1
ATOM 11235 O O . ALA F 1 198 ? -7.083 66.021 21.409 1.00 13.85 198 ALA F O 1
ATOM 11237 N N . VAL F 1 199 ? -5.265 66.925 20.422 1.00 10.61 199 VAL F N 1
ATOM 11238 C CA . VAL F 1 199 ? -6.033 67.827 19.588 1.00 10.58 199 VAL F CA 1
ATOM 11239 C C . VAL F 1 199 ? -6.882 67.042 18.564 1.00 11.02 199 VAL F C 1
ATOM 11240 O O . VAL F 1 199 ? -8.087 67.316 18.392 1.00 11.48 199 VAL F O 1
ATOM 11244 N N . ALA F 1 200 ? -6.260 66.059 17.883 1.00 10.88 200 ALA F N 1
ATOM 11245 C CA . ALA F 1 200 ? -6.982 65.314 16.858 1.00 10.91 200 ALA F CA 1
ATOM 11246 C C . ALA F 1 200 ? -8.106 64.487 17.464 1.00 12.13 200 ALA F C 1
ATOM 11247 O O . ALA F 1 200 ? -9.199 64.489 16.916 1.00 11.94 200 ALA F O 1
ATOM 11249 N N . LEU F 1 201 ? -7.880 63.826 18.611 1.00 8.53 201 LEU F N 1
ATOM 11250 C CA . LEU F 1 201 ? -8.941 63.044 19.258 1.00 8.94 201 LEU F CA 1
ATOM 11251 C C . LEU F 1 201 ? -10.053 63.937 19.764 1.00 13.11 201 LEU F C 1
ATOM 11252 O O . LEU F 1 201 ? -11.220 63.582 19.653 1.00 13.26 201 LEU F O 1
ATOM 11257 N N . LEU F 1 202 ? -9.704 65.107 20.295 1.00 10.82 202 LEU F N 1
ATOM 11258 C CA . LEU F 1 202 ? -10.742 66.029 20.767 1.00 10.83 202 LEU F CA 1
ATOM 11259 C C . LEU F 1 202 ? -11.707 66.417 19.632 1.00 13.66 202 LEU F C 1
ATOM 11260 O O . LEU F 1 202 ? -12.938 66.314 19.766 1.00 14.78 202 LEU F O 1
ATOM 11265 N N . LEU F 1 203 ? -11.134 66.884 18.523 1.00 11.83 203 LEU F N 1
ATOM 11266 C CA . LEU F 1 203 ? -11.950 67.397 17.428 1.00 11.96 203 LEU F CA 1
ATOM 11267 C C . LEU F 1 203 ? -12.715 66.293 16.765 1.00 13.28 203 LEU F C 1
ATOM 11268 O O . LEU F 1 203 ? -13.878 66.500 16.429 1.00 15.17 203 LEU F O 1
ATOM 11273 N N . ALA F 1 204 ? -12.093 65.086 16.608 1.00 11.27 204 ALA F N 1
ATOM 11274 C CA . ALA F 1 204 ? -12.830 63.953 16.033 1.00 12.13 204 ALA F CA 1
ATOM 11275 C C . ALA F 1 204 ? -13.987 63.555 16.933 1.00 16.03 204 ALA F C 1
ATOM 11276 O O . ALA F 1 204 ? -15.044 63.208 16.418 1.00 14.78 204 ALA F O 1
ATOM 11278 N N . THR F 1 205 ? -13.793 63.586 18.277 1.00 12.74 205 THR F N 1
ATOM 11279 C CA . THR F 1 205 ? -14.874 63.222 19.229 1.00 13.06 205 THR F CA 1
ATOM 11280 C C . THR F 1 205 ? -16.020 64.231 19.108 1.00 16.71 205 THR F C 1
ATOM 11281 O O . THR F 1 205 ? -17.188 63.847 19.206 1.00 16.67 205 THR F O 1
ATOM 11285 N N . ALA F 1 206 ? -15.678 65.502 18.822 1.00 14.43 206 ALA F N 1
ATOM 11286 C CA . ALA F 1 206 ? -16.622 66.611 18.614 1.00 15.96 206 ALA F CA 1
ATOM 11287 C C . ALA F 1 206 ? -17.227 66.577 17.178 1.00 21.29 206 ALA F C 1
ATOM 11288 O O . ALA F 1 206 ? -17.880 67.528 16.775 1.00 24.13 206 ALA F O 1
ATOM 11290 N N . ASP F 1 207 ? -17.032 65.461 16.448 1.00 16.80 207 ASP F N 1
ATOM 11291 C CA . ASP F 1 207 ? -17.595 65.156 15.119 1.00 17.13 207 ASP F CA 1
ATOM 11292 C C . ASP F 1 207 ? -17.067 66.009 13.955 1.00 22.91 207 ASP F C 1
ATOM 11293 O O . ASP F 1 207 ? -17.760 66.178 12.936 1.00 23.37 207 ASP F O 1
ATOM 11298 N N . TYR F 1 208 ? -15.839 66.516 14.084 1.00 16.70 208 TYR F N 1
ATOM 11299 C CA . TYR F 1 208 ? -15.132 67.185 12.996 1.00 16.20 208 TYR F CA 1
ATOM 11300 C C . TYR F 1 208 ? -14.444 66.146 12.129 1.00 17.47 208 TYR F C 1
ATOM 11301 O O . TYR F 1 208 ? -13.922 65.166 12.653 1.00 17.07 208 TYR F O 1
ATOM 11310 N N . ARG F 1 209 ? -14.413 66.355 10.810 1.00 14.48 209 ARG F N 1
ATOM 11311 C CA . ARG F 1 209 ? -13.603 65.500 9.957 1.00 13.74 209 ARG F CA 1
ATOM 11312 C C . ARG F 1 209 ? -12.191 66.039 10.078 1.00 16.63 209 ARG F C 1
ATOM 11313 O O . ARG F 1 209 ? -11.916 67.137 9.599 1.00 17.71 209 ARG F O 1
ATOM 11321 N N . VAL F 1 210 ? -11.318 65.269 10.752 1.00 11.79 210 VAL F N 1
ATOM 11322 C CA . VAL F 1 210 ? -9.934 65.622 11.079 1.00 10.39 210 VAL F CA 1
ATOM 11323 C C . VAL F 1 210 ? -8.953 64.927 10.165 1.00 14.77 210 VAL F C 1
ATOM 11324 O O . VAL F 1 210 ? -8.935 63.698 10.099 1.00 13.41 210 VAL F O 1
ATOM 11328 N N . VAL F 1 211 ? -8.044 65.710 9.571 1.00 10.42 211 VAL F N 1
ATOM 11329 C CA . VAL F 1 211 ? -6.923 65.190 8.798 1.00 11.23 211 VAL F CA 1
ATOM 11330 C C . VAL F 1 211 ? -5.643 65.611 9.516 1.00 13.25 211 VAL F C 1
ATOM 11331 O O . VAL F 1 211 ? -5.527 66.767 9.968 1.00 14.06 211 VAL F O 1
ATOM 11335 N N . ILE F 1 212 ? -4.662 64.699 9.622 1.00 10.15 212 ILE F N 1
ATOM 11336 C CA . ILE F 1 212 ? -3.376 65.024 10.218 1.00 9.42 212 ILE F CA 1
ATOM 11337 C C . ILE F 1 212 ? -2.326 65.049 9.130 1.00 13.70 212 ILE F C 1
ATOM 11338 O O . ILE F 1 212 ? -2.088 64.033 8.465 1.00 11.86 212 ILE F O 1
ATOM 11343 N N . ASP F 1 213 ? -1.698 66.224 8.975 1.00 10.96 213 ASP F N 1
ATOM 11344 C CA . ASP F 1 213 ? -0.636 66.447 8.006 1.00 10.43 213 ASP F CA 1
ATOM 11345 C C . ASP F 1 213 ? 0.633 66.799 8.809 1.00 12.14 213 ASP F C 1
ATOM 11346 O O . ASP F 1 213 ? 0.827 67.971 9.137 1.00 11.13 213 ASP F O 1
ATOM 11351 N N . SER F 1 214 ? 1.417 65.809 9.241 1.00 8.71 214 SER F N 1
ATOM 11352 C CA . SER F 1 214 ? 1.345 64.391 8.840 1.00 8.00 214 SER F CA 1
ATOM 11353 C C . SER F 1 214 ? 1.899 63.502 9.922 1.00 11.48 214 SER F C 1
ATOM 11354 O O . SER F 1 214 ? 2.215 63.982 11.027 1.00 10.72 214 SER F O 1
ATOM 11357 N N . PHE F 1 215 ? 2.051 62.203 9.605 1.00 8.67 215 PHE F N 1
ATOM 11358 C CA . PHE F 1 215 ? 2.699 61.250 10.521 1.00 8.57 215 PHE F CA 1
ATOM 11359 C C . PHE F 1 215 ? 4.188 61.070 10.199 1.00 11.97 215 PHE F C 1
ATOM 11360 O O . PHE F 1 215 ? 4.804 60.103 10.628 1.00 10.07 215 PHE F O 1
ATOM 11368 N N . ARG F 1 216 ? 4.787 62.046 9.515 1.00 10.77 216 ARG F N 1
ATOM 11369 C CA . ARG F 1 216 ? 6.218 62.061 9.199 1.00 11.87 216 ARG F CA 1
ATOM 11370 C C . ARG F 1 216 ? 7.083 61.743 10.433 1.00 12.70 216 ARG F C 1
ATOM 11371 O O . ARG F 1 216 ? 7.997 60.906 10.369 1.00 11.92 216 ARG F O 1
ATOM 11379 N N . ASN F 1 217 ? 6.825 62.439 11.562 1.00 9.05 217 ASN F N 1
ATOM 11380 C CA . ASN F 1 217 ? 7.647 62.194 12.771 1.00 8.95 217 ASN F CA 1
ATOM 11381 C C . ASN F 1 217 ? 7.503 60.796 13.336 1.00 11.67 217 ASN F C 1
ATOM 11382 O O . ASN F 1 217 ? 8.444 60.320 14.001 1.00 12.06 217 ASN F O 1
ATOM 11387 N N . LEU F 1 218 ? 6.351 60.129 13.075 1.00 9.57 218 LEU F N 1
ATOM 11388 C CA A LEU F 1 218 ? 6.202 58.735 13.517 0.48 9.79 218 LEU F CA 1
ATOM 11389 C CA B LEU F 1 218 ? 6.174 58.735 13.504 0.52 9.94 218 LEU F CA 1
ATOM 11390 C C . LEU F 1 218 ? 7.058 57.851 12.636 1.00 13.75 218 LEU F C 1
ATOM 11391 O O . LEU F 1 218 ? 7.749 56.963 13.140 1.00 12.33 218 LEU F O 1
ATOM 11400 N N . VAL F 1 219 ? 7.052 58.097 11.312 1.00 9.89 219 VAL F N 1
ATOM 11401 C CA . VAL F 1 219 ? 7.913 57.323 10.416 1.00 11.06 219 VAL F CA 1
ATOM 11402 C C . VAL F 1 219 ? 9.377 57.497 10.803 1.00 15.12 219 VAL F C 1
ATOM 11403 O O . VAL F 1 219 ? 10.154 56.515 10.877 1.00 15.62 219 VAL F O 1
ATOM 11407 N N . PHE F 1 220 ? 9.768 58.741 11.059 1.00 12.24 220 PHE F N 1
ATOM 11408 C CA . PHE F 1 220 ? 11.164 59.039 11.362 1.00 12.23 220 PHE F CA 1
ATOM 11409 C C . PHE F 1 220 ? 11.591 58.539 12.737 1.00 20.06 220 PHE F C 1
ATOM 11410 O O . PHE F 1 220 ? 12.751 58.144 12.905 1.00 22.05 220 PHE F O 1
ATOM 11418 N N . GLY F 1 221 ? 10.686 58.580 13.695 1.00 14.74 221 GLY F N 1
ATOM 11419 C CA . GLY F 1 221 ? 10.991 58.335 15.100 1.00 15.75 221 GLY F CA 1
ATOM 11420 C C . GLY F 1 221 ? 10.766 56.961 15.664 1.00 19.20 221 GLY F C 1
ATOM 11421 O O . GLY F 1 221 ? 11.331 56.652 16.715 1.00 19.82 221 GLY F O 1
ATOM 11422 N N . ILE F 1 222 ? 9.895 56.163 15.042 1.00 14.17 222 ILE F N 1
ATOM 11423 C CA . ILE F 1 222 ? 9.557 54.807 15.541 1.00 15.06 222 ILE F CA 1
ATOM 11424 C C . ILE F 1 222 ? 10.447 53.839 14.785 1.00 24.29 222 ILE F C 1
ATOM 11425 O O . ILE F 1 222 ? 10.096 53.409 13.672 1.00 23.52 222 ILE F O 1
ATOM 11430 N N . THR F 1 223 ? 11.571 53.486 15.411 1.00 22.64 223 THR F N 1
ATOM 11431 C CA . THR F 1 223 ? 12.620 52.677 14.790 1.00 24.37 223 THR F CA 1
ATOM 11432 C C . THR F 1 223 ? 12.769 51.275 15.380 1.00 27.86 223 THR F C 1
ATOM 11433 O O . THR F 1 223 ? 12.118 50.929 16.361 1.00 27.44 223 THR F O 1
ATOM 11437 N N . GLY F 1 224 ? 13.653 50.485 14.777 1.00 23.78 224 GLY F N 1
ATOM 11438 C CA . GLY F 1 224 ? 13.930 49.140 15.273 1.00 23.27 224 GLY F CA 1
ATOM 11439 C C . GLY F 1 224 ? 13.984 48.138 14.155 1.00 27.39 224 GLY F C 1
ATOM 11440 O O . GLY F 1 224 ? 14.066 48.523 12.985 1.00 27.25 224 GLY F O 1
ATOM 11441 N N . ALA F 1 225 ? 13.944 46.850 14.505 1.00 24.25 225 ALA F N 1
ATOM 11442 C CA . ALA F 1 225 ? 14.028 45.735 13.552 1.00 23.43 225 ALA F CA 1
ATOM 11443 C C . ALA F 1 225 ? 13.109 45.966 12.371 1.00 25.11 225 ALA F C 1
ATOM 11444 O O . ALA F 1 225 ? 11.958 46.357 12.549 1.00 22.53 225 ALA F O 1
ATOM 11446 N N . ALA F 1 226 ? 13.646 45.827 11.168 1.00 21.49 226 ALA F N 1
ATOM 11447 C CA . ALA F 1 226 ? 12.894 46.053 9.955 1.00 22.93 226 ALA F CA 1
ATOM 11448 C C . ALA F 1 226 ? 12.236 44.786 9.485 1.00 28.94 226 ALA F C 1
ATOM 11449 O O . ALA F 1 226 ? 12.764 43.677 9.689 1.00 31.21 226 ALA F O 1
ATOM 11451 N N . GLY F 1 227 ? 11.086 44.957 8.846 1.00 22.91 227 GLY F N 1
ATOM 11452 C CA . GLY F 1 227 ? 10.360 43.855 8.230 1.00 23.35 227 GLY F CA 1
ATOM 11453 C C . GLY F 1 227 ? 10.877 43.604 6.828 1.00 29.55 227 GLY F C 1
ATOM 11454 O O . GLY F 1 227 ? 11.771 44.335 6.385 1.00 27.83 227 GLY F O 1
ATOM 11455 N N . PRO F 1 228 ? 10.294 42.599 6.092 1.00 29.30 228 PRO F N 1
ATOM 11456 C CA . PRO F 1 228 ? 10.839 42.237 4.762 1.00 31.08 228 PRO F CA 1
ATOM 11457 C C . PRO F 1 228 ? 10.755 43.363 3.729 1.00 36.65 228 PRO F C 1
ATOM 11458 O O . PRO F 1 228 ? 11.390 43.271 2.668 1.00 37.92 228 PRO F O 1
ATOM 11462 N N . GLY F 1 229 ? 10.043 44.427 4.074 1.00 31.19 229 GLY F N 1
ATOM 11463 C CA . GLY F 1 229 ? 9.951 45.616 3.234 1.00 32.11 229 GLY F CA 1
ATOM 11464 C C . GLY F 1 229 ? 10.982 46.713 3.494 1.00 33.13 229 GLY F C 1
ATOM 11465 O O . GLY F 1 229 ? 11.085 47.638 2.696 1.00 32.14 229 GLY F O 1
ATOM 11466 N N . GLY F 1 230 ? 11.714 46.645 4.608 1.00 27.61 230 GLY F N 1
ATOM 11467 C CA . GLY F 1 230 ? 12.736 47.638 4.994 1.00 26.05 230 GLY F CA 1
ATOM 11468 C C . GLY F 1 230 ? 12.239 48.653 6.023 1.00 28.25 230 GLY F C 1
ATOM 11469 O O . GLY F 1 230 ? 12.987 49.511 6.505 1.00 29.12 230 GLY F O 1
ATOM 11470 N N . VAL F 1 231 ? 10.968 48.574 6.357 1.00 20.18 231 VAL F N 1
ATOM 11471 C CA . VAL F 1 231 ? 10.360 49.544 7.291 1.00 17.24 231 VAL F CA 1
ATOM 11472 C C . VAL F 1 231 ? 10.302 48.871 8.662 1.00 17.27 231 VAL F C 1
ATOM 11473 O O . VAL F 1 231 ? 10.047 47.678 8.753 1.00 17.64 231 VAL F O 1
ATOM 11477 N N . SER F 1 232 ? 10.550 49.646 9.730 1.00 12.77 232 SER F N 1
ATOM 11478 C CA . SER F 1 232 ? 10.519 49.101 11.085 1.00 12.25 232 SER F CA 1
ATOM 11479 C C . SER F 1 232 ? 9.152 48.521 11.433 1.00 12.73 232 SER F C 1
ATOM 11480 O O . SER F 1 232 ? 8.132 49.215 11.305 1.00 11.86 232 SER F O 1
ATOM 11483 N N . VAL F 1 233 ? 9.106 47.270 11.890 1.00 11.33 233 VAL F N 1
ATOM 11484 C CA . VAL F 1 233 ? 7.835 46.622 12.239 1.00 10.46 233 VAL F CA 1
ATOM 11485 C C . VAL F 1 233 ? 7.176 47.330 13.387 1.00 11.07 233 VAL F C 1
ATOM 11486 O O . VAL F 1 233 ? 5.959 47.251 13.485 1.00 11.38 233 VAL F O 1
ATOM 11490 N N . ALA F 1 234 ? 7.927 48.052 14.251 1.00 10.42 234 ALA F N 1
ATOM 11491 C CA . ALA F 1 234 ? 7.318 48.832 15.341 1.00 11.04 234 ALA F CA 1
ATOM 11492 C C . ALA F 1 234 ? 6.380 49.924 14.761 1.00 10.70 234 ALA F C 1
ATOM 11493 O O . ALA F 1 234 ? 5.436 50.360 15.441 1.00 9.98 234 ALA F O 1
ATOM 11495 N N . LEU F 1 235 ? 6.603 50.348 13.504 1.00 8.54 235 LEU F N 1
ATOM 11496 C CA . LEU F 1 235 ? 5.688 51.342 12.924 1.00 8.36 235 LEU F CA 1
ATOM 11497 C C . LEU F 1 235 ? 4.322 50.704 12.724 1.00 10.22 235 LEU F C 1
ATOM 11498 O O . LEU F 1 235 ? 3.319 51.349 12.990 1.00 8.53 235 LEU F O 1
ATOM 11503 N N . TYR F 1 236 ? 4.281 49.436 12.201 1.00 7.88 236 TYR F N 1
ATOM 11504 C CA . TYR F 1 236 ? 2.987 48.757 11.994 1.00 7.85 236 TYR F CA 1
ATOM 11505 C C . TYR F 1 236 ? 2.264 48.548 13.316 1.00 10.34 236 TYR F C 1
ATOM 11506 O O . TYR F 1 236 ? 1.066 48.784 13.420 1.00 9.08 236 TYR F O 1
ATOM 11515 N N . ALA F 1 237 ? 2.995 48.128 14.343 1.00 8.59 237 ALA F N 1
ATOM 11516 C CA . ALA F 1 237 ? 2.379 47.934 15.666 1.00 8.51 237 ALA F CA 1
ATOM 11517 C C . ALA F 1 237 ? 1.858 49.277 16.181 1.00 10.16 237 ALA F C 1
ATOM 11518 O O . ALA F 1 237 ? 0.786 49.316 16.785 1.00 8.64 237 ALA F O 1
ATOM 11520 N N . ALA F 1 238 ? 2.603 50.375 15.948 1.00 7.24 238 ALA F N 1
ATOM 11521 C CA . ALA F 1 238 ? 2.170 51.719 16.397 1.00 7.27 238 ALA F CA 1
ATOM 11522 C C . ALA F 1 238 ? 0.894 52.131 15.665 1.00 8.23 238 ALA F C 1
ATOM 11523 O O . ALA F 1 238 ? -0.001 52.682 16.271 1.00 7.99 238 ALA F O 1
ATOM 11525 N N . LEU F 1 239 ? 0.829 51.877 14.358 1.00 6.01 239 LEU F N 1
ATOM 11526 C CA . LEU F 1 239 ? -0.386 52.211 13.607 1.00 6.51 239 LEU F CA 1
ATOM 11527 C C . LEU F 1 239 ? -1.586 51.414 14.113 1.00 9.33 239 LEU F C 1
ATOM 11528 O O . LEU F 1 239 ? -2.669 51.984 14.245 1.00 8.49 239 LEU F O 1
ATOM 11533 N N . THR F 1 240 ? -1.396 50.125 14.469 1.00 7.55 240 THR F N 1
ATOM 11534 C CA . THR F 1 240 ? -2.525 49.344 15.017 1.00 6.86 240 THR F CA 1
ATOM 11535 C C . THR F 1 240 ? -2.908 49.888 16.389 1.00 8.88 240 THR F C 1
ATOM 11536 O O . THR F 1 240 ? -4.095 49.980 16.687 1.00 9.19 240 THR F O 1
ATOM 11540 N N . SER F 1 241 ? -1.908 50.281 17.218 1.00 7.16 241 SER F N 1
ATOM 11541 C CA . SER F 1 241 ? -2.223 50.852 18.536 1.00 6.90 241 SER F CA 1
ATOM 11542 C C . SER F 1 241 ? -3.059 52.124 18.383 1.00 10.47 241 SER F C 1
ATOM 11543 O O . SER F 1 241 ? -4.096 52.244 19.022 1.00 7.92 241 SER F O 1
ATOM 11546 N N . LEU F 1 242 ? -2.630 53.052 17.501 1.00 7.61 242 LEU F N 1
ATOM 11547 C CA . LEU F 1 242 ? -3.358 54.292 17.299 1.00 8.00 242 LEU F CA 1
ATOM 11548 C C . LEU F 1 242 ? -4.726 53.990 16.704 1.00 9.74 242 LEU F C 1
ATOM 11549 O O . LEU F 1 242 ? -5.723 54.572 17.124 1.00 9.13 242 LEU F O 1
ATOM 11554 N N . ASN F 1 243 ? -4.778 53.083 15.737 1.00 8.69 243 ASN F N 1
ATOM 11555 C CA . ASN F 1 243 ? -6.059 52.687 15.150 1.00 8.55 243 ASN F CA 1
ATOM 11556 C C . ASN F 1 243 ? -7.063 52.239 16.230 1.00 9.17 243 ASN F C 1
ATOM 11557 O O . ASN F 1 243 ? -8.255 52.628 16.207 1.00 8.13 243 ASN F O 1
ATOM 11562 N N . ASN F 1 244 ? -6.598 51.334 17.130 1.00 7.18 244 ASN F N 1
ATOM 11563 C CA . ASN F 1 244 ? -7.496 50.747 18.098 1.00 7.17 244 ASN F CA 1
ATOM 11564 C C . ASN F 1 244 ? -7.877 51.742 19.201 1.00 9.96 244 ASN F C 1
ATOM 11565 O O . ASN F 1 244 ? -8.940 51.592 19.791 1.00 9.93 244 ASN F O 1
ATOM 11570 N N . ILE F 1 245 ? -7.032 52.732 19.480 1.00 7.48 245 ILE F N 1
ATOM 11571 C CA . ILE F 1 245 ? -7.404 53.816 20.425 1.00 6.49 245 ILE F CA 1
ATOM 11572 C C . ILE F 1 245 ? -8.560 54.602 19.756 1.00 10.61 245 ILE F C 1
ATOM 11573 O O . ILE F 1 245 ? -9.571 54.873 20.420 1.00 11.06 245 ILE F O 1
ATOM 11578 N N . CYS F 1 246 ? -8.411 54.973 18.454 1.00 8.37 246 CYS F N 1
ATOM 11579 C CA . CYS F 1 246 ? -9.520 55.632 17.754 1.00 9.57 246 CYS F CA 1
ATOM 11580 C C . CYS F 1 246 ? -10.774 54.773 17.787 1.00 12.11 246 CYS F C 1
ATOM 11581 O O . CYS F 1 246 ? -11.854 55.280 18.074 1.00 11.11 246 CYS F O 1
ATOM 11584 N N . ALA F 1 247 ? -10.666 53.461 17.498 1.00 9.76 247 ALA F N 1
ATOM 11585 C CA . ALA F 1 247 ? -11.842 52.575 17.508 1.00 10.03 247 ALA F CA 1
ATOM 11586 C C . ALA F 1 247 ? -12.521 52.536 18.892 1.00 12.42 247 ALA F C 1
ATOM 11587 O O . ALA F 1 247 ? -13.735 52.621 18.966 1.00 13.66 247 ALA F O 1
ATOM 11589 N N . GLU F 1 248 ? -11.740 52.461 19.968 1.00 10.35 248 GLU F N 1
ATOM 11590 C CA . GLU F 1 248 ? -12.266 52.443 21.335 1.00 12.02 248 GLU F CA 1
ATOM 11591 C C . GLU F 1 248 ? -13.039 53.745 21.636 1.00 16.78 248 GLU F C 1
ATOM 11592 O O . GLU F 1 248 ? -14.062 53.722 22.329 1.00 15.09 248 GLU F O 1
ATOM 11598 N N . LEU F 1 249 ? -12.541 54.859 21.111 1.00 13.00 249 LEU F N 1
ATOM 11599 C CA . LEU F 1 249 ? -13.136 56.168 21.367 1.00 14.19 249 LEU F CA 1
ATOM 11600 C C . LEU F 1 249 ? -14.257 56.514 20.357 1.00 16.16 249 LEU F C 1
ATOM 11601 O O . LEU F 1 249 ? -14.852 57.592 20.460 1.00 16.13 249 LEU F O 1
ATOM 11606 N N . GLY F 1 250 ? -14.541 55.594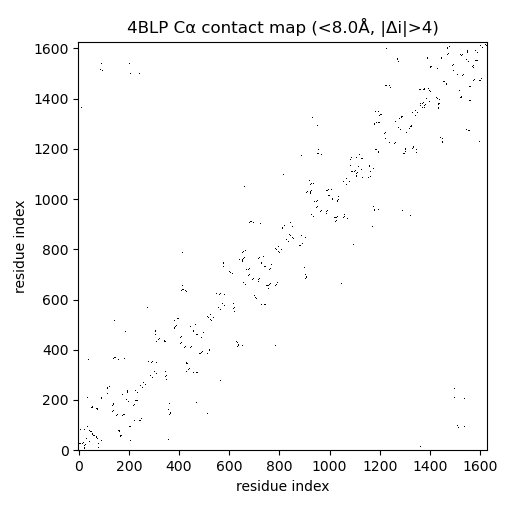 19.424 1.00 13.26 250 GLY F N 1
ATOM 11607 C CA . GLY F 1 250 ? -15.589 55.707 18.404 1.00 13.53 250 GLY F CA 1
ATOM 11608 C C . GLY F 1 250 ? -15.347 56.833 17.412 1.00 16.44 250 GLY F C 1
ATOM 11609 O O . GLY F 1 250 ? -16.304 57.424 16.892 1.00 16.54 250 GLY F O 1
ATOM 11610 N N . VAL F 1 251 ? -14.063 57.096 17.096 1.00 11.66 251 VAL F N 1
ATOM 11611 C CA . VAL F 1 251 ? -13.730 58.176 16.171 1.00 11.29 251 VAL F CA 1
ATOM 11612 C C . VAL F 1 251 ? -12.979 57.685 14.983 1.00 12.84 251 VAL F C 1
ATOM 11613 O O . VAL F 1 251 ? -12.443 56.571 14.998 1.00 10.77 251 VAL F O 1
ATOM 11617 N N . LEU F 1 252 ? -12.894 58.552 13.973 1.00 11.42 252 LEU F N 1
ATOM 11618 C CA A LEU F 1 252 ? -12.063 58.269 12.808 0.44 11.48 252 LEU F CA 1
ATOM 11619 C CA B LEU F 1 252 ? -12.065 58.291 12.795 0.56 11.32 252 LEU F CA 1
ATOM 11620 C C . LEU F 1 252 ? -11.037 59.390 12.650 1.00 13.56 252 LEU F C 1
ATOM 11621 O O . LEU F 1 252 ? -11.408 60.569 12.631 1.00 12.89 252 LEU F O 1
ATOM 11630 N N . LEU F 1 253 ? -9.749 59.019 12.539 1.00 10.12 253 LEU F N 1
ATOM 11631 C CA . LEU F 1 253 ? -8.690 59.982 12.266 1.00 9.02 253 LEU F CA 1
ATOM 11632 C C . LEU F 1 253 ? -8.145 59.670 10.903 1.00 10.79 253 LEU F C 1
ATOM 11633 O O . LEU F 1 253 ? -8.055 58.502 10.550 1.00 11.02 253 LEU F O 1
ATOM 11638 N N . VAL F 1 254 ? -7.828 60.696 10.118 1.00 7.99 254 VAL F N 1
ATOM 11639 C CA . VAL F 1 254 ? -7.249 60.513 8.782 1.00 8.95 254 VAL F CA 1
ATOM 11640 C C . VAL F 1 254 ? -5.840 61.077 8.853 1.00 12.81 254 VAL F C 1
ATOM 11641 O O . VAL F 1 254 ? -5.687 62.207 9.320 1.00 11.11 254 VAL F O 1
ATOM 11645 N N . ALA F 1 255 ? -4.821 60.327 8.427 1.00 10.85 255 ALA F N 1
ATOM 11646 C CA . ALA F 1 255 ? -3.455 60.862 8.523 1.00 9.62 255 ALA F CA 1
ATOM 11647 C C . ALA F 1 255 ? -2.655 60.579 7.280 1.00 12.18 255 ALA F C 1
ATOM 11648 O O . ALA F 1 255 ? -2.680 59.440 6.801 1.00 11.24 255 ALA F O 1
ATOM 11650 N N . ALA F 1 256 ? -1.858 61.561 6.838 1.00 10.29 256 ALA F N 1
ATOM 11651 C CA . ALA F 1 256 ? -0.941 61.387 5.706 1.00 10.95 256 ALA F CA 1
ATOM 11652 C C . ALA F 1 256 ? 0.329 60.712 6.219 1.00 12.04 256 ALA F C 1
ATOM 11653 O O . ALA F 1 256 ? 0.824 61.049 7.299 1.00 9.38 256 ALA F O 1
ATOM 11655 N N . ILE F 1 257 ? 0.882 59.784 5.441 1.00 9.70 257 ILE F N 1
ATOM 11656 C CA . ILE F 1 257 ? 2.112 59.114 5.839 1.00 10.20 257 ILE F CA 1
ATOM 11657 C C . ILE F 1 257 ? 2.906 58.701 4.619 1.00 15.98 257 ILE F C 1
ATOM 11658 O O . ILE F 1 257 ? 2.330 58.321 3.608 1.00 13.92 257 ILE F O 1
ATOM 11663 N N . ASN F 1 258 ? 4.234 58.787 4.711 1.00 13.62 258 ASN F N 1
ATOM 11664 C CA . ASN F 1 258 ? 5.145 58.363 3.642 1.00 12.88 258 ASN F CA 1
ATOM 11665 C C . ASN F 1 258 ? 6.137 57.429 4.312 1.00 16.60 258 ASN F C 1
ATOM 11666 O O . ASN F 1 258 ? 7.035 57.908 4.999 1.00 14.42 258 ASN F O 1
ATOM 11671 N N . PRO F 1 259 ? 5.953 56.102 4.255 1.00 16.59 259 PRO F N 1
ATOM 11672 C CA . PRO F 1 259 ? 6.836 55.203 5.037 1.00 18.68 259 PRO F CA 1
ATOM 11673 C C . PRO F 1 259 ? 8.271 55.081 4.510 1.00 24.35 259 PRO F C 1
ATOM 11674 O O . PRO F 1 259 ? 9.106 54.495 5.198 1.00 24.50 259 PRO F O 1
ATOM 11678 N N . MET F 1 260 ? 8.568 55.681 3.326 1.00 22.50 260 MET F N 1
ATOM 11679 C CA . MET F 1 260 ? 9.879 55.725 2.680 1.00 23.98 260 MET F CA 1
ATOM 11680 C C . MET F 1 260 ? 10.485 54.323 2.523 1.00 30.50 260 MET F C 1
ATOM 11681 O O . MET F 1 260 ? 11.638 54.084 2.882 1.00 30.25 260 MET F O 1
ATOM 11686 N N . SER F 1 261 ? 9.686 53.405 1.985 1.00 27.35 261 SER F N 1
ATOM 11687 C CA . SER F 1 261 ? 10.103 52.059 1.667 1.00 28.03 261 SER F CA 1
ATOM 11688 C C . SER F 1 261 ? 11.073 52.126 0.497 1.00 33.37 261 SER F C 1
ATOM 11689 O O . SER F 1 261 ? 10.936 53.027 -0.357 1.00 30.45 261 SER F O 1
ATOM 11692 N N . SER F 1 262 ? 11.982 51.133 0.384 1.00 32.37 262 SER F N 1
ATOM 11693 C CA . SER F 1 262 ? 12.812 51.011 -0.813 1.00 34.08 262 SER F CA 1
ATOM 11694 C C . SER F 1 262 ? 11.860 50.648 -1.956 1.00 42.26 262 SER F C 1
ATOM 11695 O O . SER F 1 262 ? 10.794 50.057 -1.690 1.00 41.59 262 SER F O 1
ATOM 11698 N N . ASP F 1 263 ? 12.193 51.046 -3.199 1.00 42.17 263 ASP F N 1
ATOM 11699 C CA . ASP F 1 263 ? 11.340 50.859 -4.380 1.00 44.10 263 ASP F CA 1
ATOM 11700 C C . ASP F 1 263 ? 10.949 49.406 -4.678 1.00 47.05 263 ASP F C 1
ATOM 11701 O O . ASP F 1 263 ? 9.861 49.174 -5.211 1.00 47.43 263 ASP F O 1
ATOM 11706 N N . ASP F 1 264 ? 11.809 48.442 -4.342 1.00 42.21 264 ASP F N 1
ATOM 11707 C CA . ASP F 1 264 ? 11.546 47.032 -4.632 1.00 42.12 264 ASP F CA 1
ATOM 11708 C C . ASP F 1 264 ? 10.523 46.398 -3.666 1.00 42.25 264 ASP F C 1
ATOM 11709 O O . ASP F 1 264 ? 9.979 45.331 -3.975 1.00 42.33 264 ASP F O 1
ATOM 11714 N N . LYS F 1 265 ? 10.269 47.029 -2.505 1.00 35.45 265 LYS F N 1
ATOM 11715 C CA . LYS F 1 265 ? 9.380 46.424 -1.512 1.00 33.24 265 LYS F CA 1
ATOM 11716 C C . LYS F 1 265 ? 8.157 47.278 -1.165 1.00 30.22 265 LYS F C 1
ATOM 11717 O O . LYS F 1 265 ? 7.499 46.991 -0.173 1.00 26.66 265 LYS F O 1
ATOM 11723 N N . VAL F 1 266 ? 7.810 48.260 -2.004 1.00 26.93 266 VAL F N 1
ATOM 11724 C CA . VAL F 1 266 ? 6.662 49.154 -1.777 1.00 26.64 266 VAL F CA 1
ATOM 11725 C C . VAL F 1 266 ? 5.368 48.357 -1.574 1.00 26.47 266 VAL F C 1
ATOM 11726 O O . VAL F 1 266 ? 4.626 48.642 -0.637 1.00 23.99 266 VAL F O 1
ATOM 11730 N N . SER F 1 267 ? 5.102 47.362 -2.446 1.00 22.95 267 SER F N 1
ATOM 11731 C CA . SER F 1 267 ? 3.871 46.596 -2.360 1.00 23.57 267 SER F CA 1
ATOM 11732 C C . SER F 1 267 ? 3.745 45.871 -1.020 1.00 27.30 267 SER F C 1
ATOM 11733 O O . SER F 1 267 ? 2.654 45.887 -0.430 1.00 27.02 267 SER F O 1
ATOM 11736 N N . LEU F 1 268 ? 4.858 45.278 -0.518 1.00 22.68 268 LEU F N 1
ATOM 11737 C CA . LEU F 1 268 ? 4.869 44.595 0.773 1.00 22.48 268 LEU F CA 1
ATOM 11738 C C . LEU F 1 268 ? 4.595 45.585 1.896 1.00 22.39 268 LEU F C 1
ATOM 11739 O O . LEU F 1 268 ? 3.815 45.297 2.807 1.00 18.73 268 LEU F O 1
ATOM 11744 N N . VAL F 1 269 ? 5.284 46.736 1.877 1.00 18.15 269 VAL F N 1
ATOM 11745 C CA . VAL F 1 269 ? 5.087 47.739 2.934 1.00 16.57 269 VAL F CA 1
ATOM 11746 C C . VAL F 1 269 ? 3.632 48.246 2.933 1.00 17.80 269 VAL F C 1
ATOM 11747 O O . VAL F 1 269 ? 3.013 48.344 4.004 1.00 14.00 269 VAL F O 1
ATOM 11751 N N . TYR F 1 270 ? 3.083 48.551 1.742 1.00 16.86 270 TYR F N 1
ATOM 11752 C CA . TYR F 1 270 ? 1.716 49.055 1.667 1.00 16.36 270 TYR F CA 1
ATOM 11753 C C . TYR F 1 270 ? 0.720 47.988 2.174 1.00 18.69 270 TYR F C 1
ATOM 11754 O O . TYR F 1 270 ? -0.214 48.329 2.913 1.00 17.66 270 TYR F O 1
ATOM 11763 N N . ASN F 1 271 ? 0.963 46.688 1.862 1.00 15.09 271 ASN F N 1
ATOM 11764 C CA . ASN F 1 271 ? 0.141 45.596 2.392 1.00 15.65 271 ASN F CA 1
ATOM 11765 C C . ASN F 1 271 ? 0.220 45.542 3.916 1.00 16.09 271 ASN F C 1
ATOM 11766 O O . ASN F 1 271 ? -0.792 45.363 4.573 1.00 15.93 271 ASN F O 1
ATOM 11771 N N . ASN F 1 272 ? 1.431 45.720 4.480 1.00 12.97 272 ASN F N 1
ATOM 11772 C CA . ASN F 1 272 ? 1.590 45.675 5.933 1.00 12.42 272 ASN F CA 1
ATOM 11773 C C . ASN F 1 272 ? 0.876 46.843 6.591 1.00 14.00 272 ASN F C 1
ATOM 11774 O O . ASN F 1 272 ? 0.300 46.686 7.668 1.00 14.25 272 ASN F O 1
ATOM 11779 N N . ILE F 1 273 ? 0.883 48.024 5.938 1.00 11.65 273 ILE F N 1
ATOM 11780 C CA . ILE F 1 273 ? 0.175 49.191 6.479 1.00 11.51 273 ILE F CA 1
ATOM 11781 C C . ILE F 1 273 ? -1.335 48.920 6.446 1.00 14.14 273 ILE F C 1
ATOM 11782 O O . ILE F 1 273 ? -2.011 49.112 7.445 1.00 10.80 273 ILE F O 1
ATOM 11787 N N . ALA F 1 274 ? -1.847 48.420 5.303 1.00 12.63 274 ALA F N 1
ATOM 11788 C CA . ALA F 1 274 ? -3.280 48.119 5.187 1.00 13.47 274 ALA F CA 1
ATOM 11789 C C . ALA F 1 274 ? -3.719 47.097 6.254 1.00 14.86 274 ALA F C 1
ATOM 11790 O O . ALA F 1 274 ? -4.832 47.181 6.765 1.00 15.47 274 ALA F O 1
ATOM 11792 N N . ALA F 1 275 ? -2.822 46.154 6.606 1.00 12.39 275 ALA F N 1
ATOM 11793 C CA . ALA F 1 275 ? -3.129 45.112 7.576 1.00 13.93 275 ALA F CA 1
ATOM 11794 C C . ALA F 1 275 ? -3.156 45.649 8.997 1.00 13.42 275 ALA F C 1
ATOM 11795 O O . ALA F 1 275 ? -3.517 44.911 9.911 1.00 13.29 275 ALA F O 1
ATOM 11797 N N . SER F 1 276 ? -2.762 46.912 9.205 1.00 9.95 276 SER F N 1
ATOM 11798 C CA . SER F 1 276 ? -2.645 47.483 10.547 1.00 9.65 276 SER F CA 1
ATOM 11799 C C . SER F 1 276 ? -3.750 48.436 10.904 1.00 10.82 276 SER F C 1
ATOM 11800 O O . SER F 1 276 ? -3.846 48.831 12.061 1.00 11.92 276 SER F O 1
ATOM 11803 N N . VAL F 1 277 ? -4.522 48.910 9.926 1.00 10.03 277 VAL F N 1
ATOM 11804 C CA . VAL F 1 277 ? -5.443 50.008 10.203 1.00 9.15 277 VAL F CA 1
ATOM 11805 C C . VAL F 1 277 ? -6.819 49.776 9.598 1.00 12.35 277 VAL F C 1
ATOM 11806 O O . VAL F 1 277 ? -7.000 48.882 8.755 1.00 11.13 277 VAL F O 1
ATOM 11810 N N . ALA F 1 278 ? -7.761 50.658 9.952 1.00 10.57 278 ALA F N 1
ATOM 11811 C CA . ALA F 1 278 ? -9.140 50.575 9.441 1.00 9.07 278 ALA F CA 1
ATOM 11812 C C . ALA F 1 278 ? -9.250 50.905 7.960 1.00 13.46 278 ALA F C 1
ATOM 11813 O O . ALA F 1 278 ? -10.163 50.411 7.291 1.00 13.06 278 ALA F O 1
ATOM 11815 N N . GLY F 1 279 ? -8.365 51.751 7.453 1.00 11.65 279 GLY F N 1
ATOM 11816 C CA . GLY F 1 279 ? -8.443 52.086 6.027 1.00 11.96 279 GLY F CA 1
ATOM 11817 C C . GLY F 1 279 ? -7.163 52.687 5.499 1.00 12.32 279 GLY F C 1
ATOM 11818 O O . GLY F 1 279 ? -6.371 53.264 6.256 1.00 11.17 279 GLY F O 1
ATOM 11819 N N . MET F 1 280 ? -6.928 52.530 4.197 1.00 10.54 280 MET F N 1
ATOM 11820 C CA . MET F 1 280 ? -5.721 53.052 3.591 1.00 9.91 280 MET F CA 1
ATOM 11821 C C . MET F 1 280 ? -6.007 53.469 2.177 1.00 15.00 280 MET F C 1
ATOM 11822 O O . MET F 1 280 ? -6.619 52.702 1.433 1.00 14.40 280 MET F O 1
ATOM 11827 N N . THR F 1 281 ? -5.561 54.660 1.811 1.00 10.91 281 THR F N 1
ATOM 11828 C CA . THR F 1 281 ? -5.644 55.190 0.432 1.00 10.87 281 THR F CA 1
ATOM 11829 C C . THR F 1 281 ? -4.229 55.469 -0.052 1.00 16.05 281 THR F C 1
ATOM 11830 O O . THR F 1 281 ? -3.469 56.140 0.647 1.00 14.34 281 THR F O 1
ATOM 11834 N N . VAL F 1 282 ? -3.867 54.948 -1.229 1.00 13.94 282 VAL F N 1
ATOM 11835 C CA . VAL F 1 282 ? -2.595 55.222 -1.892 1.00 13.53 282 VAL F CA 1
ATOM 11836 C C . VAL F 1 282 ? -2.882 56.287 -2.945 1.00 16.20 282 VAL F C 1
ATOM 11837 O O . VAL F 1 282 ? -3.792 56.124 -3.766 1.00 14.69 282 VAL F O 1
ATOM 11841 N N . VAL F 1 283 ? -2.130 57.380 -2.897 1.00 14.47 283 VAL F N 1
ATOM 11842 C CA . VAL F 1 283 ? -2.328 58.487 -3.829 1.00 15.87 283 VAL F CA 1
ATOM 11843 C C . VAL F 1 283 ? -1.078 58.673 -4.702 1.00 18.89 283 VAL F C 1
ATOM 11844 O O . VAL F 1 283 ? 0.053 58.512 -4.246 1.00 16.22 283 VAL F O 1
ATOM 11848 N N . ASN F 1 284 ? -1.313 59.012 -5.961 1.00 19.43 284 ASN F N 1
ATOM 11849 C CA . ASN F 1 284 ? -0.269 59.405 -6.915 1.00 20.54 284 ASN F CA 1
ATOM 11850 C C . ASN F 1 284 ? -0.865 60.444 -7.819 1.00 25.90 284 ASN F C 1
ATOM 11851 O O . ASN F 1 284 ? -2.012 60.287 -8.244 1.00 24.23 284 ASN F O 1
ATOM 11856 N N . ASN F 1 285 ? -0.130 61.552 -8.053 1.00 25.55 285 ASN F N 1
ATOM 11857 C CA . ASN F 1 285 ? -0.635 62.670 -8.880 1.00 26.96 285 ASN F CA 1
ATOM 11858 C C . ASN F 1 285 ? -1.960 63.223 -8.289 1.00 29.92 285 ASN F C 1
ATOM 11859 O O . ASN F 1 285 ? -2.871 63.566 -9.039 1.00 30.55 285 ASN F O 1
ATOM 11864 N N . ALA F 1 286 ? -2.079 63.247 -6.933 1.00 24.44 286 ALA F N 1
ATOM 11865 C CA . ALA F 1 286 ? -3.268 63.720 -6.189 1.00 23.67 286 ALA F CA 1
ATOM 11866 C C . ALA F 1 286 ? -4.561 62.947 -6.589 1.00 26.16 286 ALA F C 1
ATOM 11867 O O . ALA F 1 286 ? -5.670 63.475 -6.488 1.00 27.69 286 ALA F O 1
ATOM 11869 N N . ALA F 1 287 ? -4.402 61.692 -7.020 1.00 21.13 287 ALA F N 1
ATOM 11870 C CA . ALA F 1 287 ? -5.524 60.825 -7.385 1.00 20.88 287 ALA F CA 1
ATOM 11871 C C . ALA F 1 287 ? -5.367 59.465 -6.701 1.00 21.64 287 ALA F C 1
ATOM 11872 O O . ALA F 1 287 ? -4.249 59.032 -6.457 1.00 20.30 287 ALA F O 1
ATOM 11874 N N . VAL F 1 288 ? -6.478 58.790 -6.420 1.00 19.29 288 VAL F N 1
ATOM 11875 C CA . VAL F 1 288 ? -6.450 57.479 -5.766 1.00 18.06 288 VAL F CA 1
ATOM 11876 C C . VAL F 1 288 ? -5.925 56.381 -6.712 1.00 24.64 288 VAL F C 1
ATOM 11877 O O . VAL F 1 288 ? -6.514 56.131 -7.784 1.00 24.83 288 VAL F O 1
ATOM 11881 N N . VAL F 1 289 ? -4.852 55.701 -6.279 1.00 20.32 289 VAL F N 1
ATOM 11882 C CA . VAL F 1 289 ? -4.248 54.543 -6.966 1.00 21.79 289 VAL F CA 1
ATOM 11883 C C . VAL F 1 289 ? -4.921 53.291 -6.418 1.00 22.47 289 VAL F C 1
ATOM 11884 O O . VAL F 1 289 ? -5.181 52.348 -7.140 1.00 21.18 289 VAL F O 1
ATOM 11888 N N . SER F 1 290 ? -5.108 53.235 -5.104 1.00 17.44 290 SER F N 1
ATOM 11889 C CA . SER F 1 290 ? -5.789 52.111 -4.481 1.00 17.28 290 SER F CA 1
ATOM 11890 C C . SER F 1 290 ? -6.418 52.564 -3.203 1.00 18.24 290 SER F C 1
ATOM 11891 O O . SER F 1 290 ? -5.987 53.570 -2.631 1.00 16.25 290 SER F O 1
ATOM 11894 N N . GLN F 1 291 ? -7.443 51.853 -2.746 1.00 15.69 291 GLN F N 1
ATOM 11895 C CA . GLN F 1 291 ? -8.102 52.178 -1.494 1.00 13.29 291 GLN F CA 1
ATOM 11896 C C . GLN F 1 291 ? -8.671 50.920 -0.879 1.00 17.73 291 GLN F C 1
ATOM 11897 O O . GLN F 1 291 ? -9.267 50.112 -1.577 1.00 17.48 291 GLN F O 1
ATOM 11903 N N . THR F 1 292 ? -8.482 50.754 0.417 1.00 12.63 292 THR F N 1
ATOM 11904 C CA . THR F 1 292 ? -9.039 49.603 1.116 1.00 12.36 292 THR F CA 1
ATOM 11905 C C . THR F 1 292 ? -9.615 50.086 2.422 1.00 15.47 292 THR F C 1
ATOM 11906 O O . THR F 1 292 ? -8.986 50.913 3.103 1.00 14.94 292 THR F O 1
ATOM 11910 N N . ILE F 1 293 ? -10.835 49.632 2.742 1.00 12.74 293 ILE F N 1
ATOM 11911 C CA . ILE F 1 293 ? -11.516 50.108 3.951 1.00 12.63 293 ILE F CA 1
ATOM 11912 C C . ILE F 1 293 ? -12.214 48.958 4.658 1.00 16.29 293 ILE F C 1
ATOM 11913 O O . ILE F 1 293 ? -12.849 48.146 4.003 1.00 15.19 293 ILE F O 1
ATOM 11918 N N . ARG F 1 294 ? -12.119 48.940 6.000 1.00 13.48 294 ARG F N 1
ATOM 11919 C CA . ARG F 1 294 ? -12.869 48.040 6.865 1.00 14.58 294 ARG F CA 1
ATOM 11920 C C . ARG F 1 294 ? -14.140 48.781 7.157 1.00 16.99 294 ARG F C 1
ATOM 11921 O O . ARG F 1 294 ? -14.111 49.797 7.860 1.00 15.69 294 ARG F O 1
ATOM 11929 N N . SER F 1 295 ? -15.249 48.353 6.533 1.00 15.73 295 SER F N 1
ATOM 11930 C CA . SER F 1 295 ? -16.527 49.036 6.718 1.00 16.34 295 SER F CA 1
ATOM 11931 C C . SER F 1 295 ? -17.452 48.196 7.600 1.00 22.39 295 SER F C 1
ATOM 11932 O O . SER F 1 295 ? -17.152 47.031 7.878 1.00 22.64 295 SER F O 1
ATOM 11935 N N . GLY F 1 296 ? -18.563 48.788 8.014 1.00 20.71 296 GLY F N 1
ATOM 11936 C CA . GLY F 1 296 ? -19.551 48.065 8.819 1.00 21.58 296 GLY F CA 1
ATOM 11937 C C . GLY F 1 296 ? -20.146 46.870 8.090 1.00 27.30 296 GLY F C 1
ATOM 11938 O O . GLY F 1 296 ? -20.642 45.945 8.733 1.00 26.18 296 GLY F O 1
ATOM 11939 N N . THR F 1 297 ? -20.049 46.847 6.748 1.00 24.19 297 THR F N 1
ATOM 11940 C CA . THR F 1 297 ? -20.605 45.742 5.940 1.00 27.12 297 THR F CA 1
ATOM 11941 C C . THR F 1 297 ? -19.513 44.863 5.291 1.00 33.28 297 THR F C 1
ATOM 11942 O O . THR F 1 297 ? -19.821 44.070 4.395 1.00 34.41 297 THR F O 1
ATOM 11946 N N . GLY F 1 298 ? -18.277 44.967 5.776 1.00 27.30 298 GLY F N 1
ATOM 11947 C CA . GLY F 1 298 ? -17.171 44.177 5.252 1.00 26.12 298 GLY F CA 1
ATOM 11948 C C . GLY F 1 298 ? -16.020 44.995 4.702 1.00 26.62 298 GLY F C 1
ATOM 11949 O O . GLY F 1 298 ? -16.100 46.218 4.597 1.00 25.10 298 GLY F O 1
ATOM 11950 N N . ARG F 1 299 ? -14.910 44.313 4.426 1.00 23.34 299 ARG F N 1
ATOM 11951 C CA . ARG F 1 299 ? -13.677 44.917 3.939 1.00 23.03 299 ARG F CA 1
ATOM 11952 C C . ARG F 1 299 ? -13.766 45.056 2.447 1.00 26.01 299 ARG F C 1
ATOM 11953 O O . ARG F 1 299 ? -14.207 44.111 1.771 1.00 26.77 299 ARG F O 1
ATOM 11961 N N . ILE F 1 300 ? -13.429 46.254 1.918 1.00 19.30 300 ILE F N 1
ATOM 11962 C CA . ILE F 1 300 ? -13.501 46.471 0.480 1.00 18.81 300 ILE F CA 1
ATOM 11963 C C . ILE F 1 300 ? -12.145 46.921 -0.060 1.00 21.22 300 ILE F C 1
ATOM 11964 O O . ILE F 1 300 ? -11.350 47.508 0.667 1.00 19.09 300 ILE F O 1
ATOM 11969 N N . PHE F 1 301 ? -11.911 46.650 -1.345 1.00 18.77 301 PHE F N 1
ATOM 11970 C CA . PHE F 1 301 ? -10.668 46.961 -2.031 1.00 17.65 301 PHE F CA 1
ATOM 11971 C C . PHE F 1 301 ? -10.973 47.581 -3.362 1.00 19.98 301 PHE F C 1
ATOM 11972 O O . PHE F 1 301 ? -11.818 47.068 -4.083 1.00 18.16 301 PHE F O 1
ATOM 11980 N N . SER F 1 302 ? -10.251 48.678 -3.712 1.00 15.76 302 SER F N 1
ATOM 11981 C CA . SER F 1 302 ? -10.393 49.338 -5.008 1.00 16.68 302 SER F CA 1
ATOM 11982 C C . SER F 1 302 ? -9.013 49.661 -5.531 1.00 17.20 302 SER F C 1
ATOM 11983 O O . SER F 1 302 ? -8.060 49.734 -4.735 1.00 16.81 302 SER F O 1
ATOM 11986 N N . GLY F 1 303 ? -8.887 49.846 -6.832 1.00 15.82 303 GLY F N 1
ATOM 11987 C CA . GLY F 1 303 ? -7.575 50.147 -7.383 1.00 17.40 303 GLY F CA 1
ATOM 11988 C C . GLY F 1 303 ? -7.665 50.652 -8.785 1.00 21.65 303 GLY F C 1
ATOM 11989 O O . GLY F 1 303 ? -8.602 50.298 -9.514 1.00 19.28 303 GLY F O 1
ATOM 11990 N N . GLU F 1 304 ? -6.714 51.521 -9.151 1.00 19.73 304 GLU F N 1
ATOM 11991 C CA . GLU F 1 304 ? -6.710 52.114 -10.486 1.00 21.15 304 GLU F CA 1
ATOM 11992 C C . GLU F 1 304 ? -5.244 52.516 -10.796 1.00 30.10 304 GLU F C 1
ATOM 11993 O O . GLU F 1 304 ? -4.778 53.505 -10.236 1.00 27.36 304 GLU F O 1
ATOM 11999 N N . PRO F 1 305 ? -4.472 51.724 -11.578 1.00 31.43 305 PRO F N 1
ATOM 12000 C CA . PRO F 1 305 ? -3.054 52.083 -11.819 1.00 32.05 305 PRO F CA 1
ATOM 12001 C C . PRO F 1 305 ? -2.908 53.494 -12.384 1.00 35.17 305 PRO F C 1
ATOM 12002 O O . PRO F 1 305 ? -3.749 53.934 -13.176 1.00 33.10 305 PRO F O 1
ATOM 12006 N N . ALA F 1 306 ? -1.852 54.210 -11.937 1.00 32.54 306 ALA F N 1
ATOM 12007 C CA . ALA F 1 306 ? -1.553 55.592 -12.345 1.00 57.39 306 ALA F CA 1
ATOM 12008 C C . ALA F 1 306 ? -1.136 55.655 -13.803 1.00 83.42 306 ALA F C 1
ATOM 12009 O O . ALA F 1 306 ? -0.450 54.752 -14.265 1.00 45.77 306 ALA F O 1
#

Radius of gyration: 34.47 Å; Cα contacts (8 Å, |Δi|>4): 4234; chains: 6; bounding box: 94×97×66 Å

CATH classification: 3.40.50.300

Sequence (1627 aa):
PKVAAPAVVEGSSTNAAAVKKSLRDGGMTALPSEILFAVGSIPLVVVDKDALSTLAAALVASDPSTWFVANRELIRAVVFVPQQNNNVLRATPLLSVRPVASLSSVHNWQVRNHLSGLHVVVGGTGAGKSKWLNAQTPDVVTIRWGEPGEETTFDMEESSIAVADLTEMLAVALLLATADYRVVIDSFRNLVFGITGAAGPGGVSVALYAALTSLNNICAELGVLLVAAINPMSSDDKVSLVYNNIAASVAGMTVVNNAAVVSQTIRSGTGRIFSGVAAPAVVVEGSSTNAAAVKKSLRDGGMTALPSEILFAVVGSIPLVVDKDALSTLAAALVASDDPSTWFVANRELIRRAVVFVPQQNNNVLRATPLLSVRPVASLSSVHNWQVRNHLSGLHVVVGGTGAGKSKWLNNAQTPDVVTIRWGEPGEETTFDMEESSSIAVADLTEMLLAVALLLATADYRVVIDSFRNLVFGITGAAGPGGVSSVALYAALTSLNNICAELGVLLVAAINPMSSDDKVSLVYNNIAASVAGMTVVNNAAVVSQTIRSGTGRRIFSGVAAPAVVEGSSTNAAAVKKSLRDGGMTALPSEILFAVGSIPLVVVDKDALSTLAAALVASDDPSTWFVANRELIRAVVFVPQQNNNVLRATPLLSVRPVASLSSVHNWQVRNHLSGLHVVVGGTGAGKSKWLNAQTPDVVTIRWGEPGETFDMEESSSIAVADLTEMLLAVALLLATADYRVVIDSFRNLVFGITGAAGPGGVSVALYAALTSLNNIICAELGVLLVAAINPMSSDDKVSLVYNNIAASVAGMTVVNNAAVVSQTIRSGTGRRIFSGVAAPAVVEGSSTNAAAVKKSLRDGGMTALPSEILFAVGSIPLVVDKDALSTLAAALVASDDPSTWFVANRELIRAVVFVPQQNNNVLRATPLLSVRPVASLSSVHNWQVRNHLSGLHVVVGGTGAGKSKWLNAQTPDVTIRWGEPGETFDMEESSIAVADLTEMLLAVALLLATADYRVVIDSFRNLVFGITGAAGPGGVSVALYAALTSLNNICAELGVLLVAAINPMSSDDKVSLVYNNIAASVAGMTVVNNAAVVSQTIRSGTGRIFSGEPAVAAPAVVEGSSTNAAAVKKSLRRDGGMTALPSEILFAVVGSIPLVVVDKDALSSTLAAALVASDDPSTWFVANRELIRAVVFVPQQNNNVLRATPLLSVRPVASLSSVHNWQVRNHLSGLHVVVGGTGAGKSKWLNAQTPDVVTIRWGEPGETFDMEESSIAVADLTEMLLAVALLLATADYRVVIDSFRNLVFGITGAAGPGGVSVALYAALTSLNNIICAELGVLLVAAINPMSSDDKVSLVYNNIAASVAGMTVVNNAAVVSQTIRSGTGRIFSGEAAPAVVEGSSTNAAAVKKSLRDGGMTALPSEILFAVGSIPLVVDKDALSTLAAALVASDDPSTWFVANRELIRAVVFVPQQNNNVLRATPLLSVRPVVASLSSVHNWQVRNHLSGLHVVVGGTGAGKSKWLNNAQTPDVVTIRWGEPGEETFDMEESSIAVADLTEMLAVALLLATADYRVVIDSFRNLLVFGITGAAGPGGVSVALYAALTSLNNICAELGVLLLVAAINPMSSDDKVSLVYNNIAASVAGMTVVNNAAVVSQTIRSGTGRIFSGEPA

Nearest PDB structures (foldseek):
  4blp-assembly1_B  TM=1.004E+00  e=1.223E-59  Pseudomonas phage phi13
  4blp-assembly1_A  TM=1.002E+00  e=1.961E-57  Pseudomonas phage phi13
  7esv-assembly1_B-2  TM=9.614E-01  e=9.170E-35  Pseudomonas phage phiYY
  4blo-assembly1_L  TM=8.625E-01  e=5.446E-22  Cystovirus phi6
  4blo-assembly1_J  TM=8.597E-01  e=1.145E-21  Cystovirus phi6

InterPro domains:
  IPR020973 Packaging enzyme P4 [PF11602] (21-354)
  IPR027417 P-loop containing nucleoside triphosphate hydrolase [G3DSA:3.40.50.300] (34-303)
  IPR027417 P-loop containing nucleoside triphosphate hydrolase [SSF52540] (36-328)